Protein AF-0000000068420844 (afdb_homodimer)

Foldseek 3Di:
DPPPDPPVQQQDELVLLLLQLLLLLLALCLQFPLLQLLQAAFLQLSLVLLVLLLLLLVQLLLLLLLLPQLDDDAQQFSLRSLCLAFHCLLSLLLLVLVLLLLLLLLLLLLLSLQLLVLVVCVVVVNHDDDSLVSSLVSSLVLLVVLLVVPVVDDVVLSVLSVVLSVLLVVLLVQLVVLLQDADDLLLVLQFFGRADPVLNVVSRHGHADDPQSDSLLSSLLSNSSSLSLRLSRNCCNSHPDSSPSNSVSSNVSSVVSSVSSSVSSSSLSRGGHAFHQSDSPQFADQPDDPADDDSSNVGGGRPVCVVVVNGCHTSNRGRNSSLSSGPHNVSNSSSNVSSSSSNSSSSLQSSLSNLLVSLVLVLDPPSVVQNQADDPVRGRSVSSVVSSVSSSVSSSVSDSSVSSSLSSLSSLQSSLSSLVSSLLLVVLPDPSSDRPSDPRDSVSSNVSNVVSLVSSCSNPNVSNVVSVVSSVVSSVVSVVVVDPDCSPRSVVSVVVVVVVVVLVVVLVDDDDLVLDDAAEEEACAQCLFFVQQLLLVQQLPPVRAAYEYEHEDADDDVVVPVVQVVSLVVSVVVCVLVVRPYHYDYDYDNDPLVRLLCCQPPDAGRPRHHQEYEYEQDPCCLPDDVVVLVSVVSNVVSSLVSQHKYKYKYAPVDRGCVVVVVVPVPPDPPCVSPRDDYLSNAQPAAFAEEQEDEDPQQCPSPVSVLSNCVGPSNVNHAYEYEYEDAPVCQPVVQVVVCVVVVLLVSPHDHYHYDNCLQPFDDVVLVVVLCVQLVVQAPPCVPDDPVVVVVVCVVRVQGDYPVLCVVCVSVLRSLLSLLVVCVVPPQRHQEYEYAQDDDPDPRRSSNSSSSVCSNQPPHNHMYMHIHGSSHNSTDSDPD/DPPPDPPVQQFDELVLLLLQLLLLLLALCLQFPLLQLLQAAFLQLSLVLLVLLLLLLVQLLLLLLLLPQLDDDAQQFSLRSLCLAFHCLLSLLLLVLVLLLLLLLLLLLLLSLQLLVLVVCVVVVNHDDDSLVSSLVSSLVLLVVLLVVLVVDDVVLSVLSVVLSVLLVVLLVQLVVLLQDADDLLLVLQFFGRADPVLNVVSRHGHADDPQSDSLLSSLLSNSSSLSLRLSRNRLNSHPDSSPSNSVSSNVSSVVSSVSSSVSSSSSSRGGHAFHQSDSPQFADQPDDPADDDSSNVRGGRPVCVVVVNGCHTSNRGRNSSLSSGPHNVSNSSSNVSSSSSNSSSSLQRSLSNLLVSLVLVLDPPSVVQNQADDPVRGRSVSSVVSSVSSSVSSSVSDSSVSSSLSSLSSLQSSLSSLVSSLLLVVLPDPSSDRPSDPRDSVSSNVSNVVSLVSSCSNPNVSNVVSVVSSVVSSVVSVVVVDPDCSPRSVVSVVVVVVVVVLVVVLVDDDDLVLDDAAEEEACAQCLFFVQQQLLVQQLCPVRAAYEYEHEDADDDPVVPVVQVVSLVVSVVVCVLVVRPYHYDYDYDNDPLVRLLCCQPPDAGRPRHHQEYEYEQDPCCLPDDVVVLVSVVSNVVSSLVSQHKYKYKYAPVDRGCVVVVVVPVPPDPPCVSPRDDDLSNAQPAAFAEEQECEDPQQCPSPVSVLSNCVGPSNVNHAYEYEYEDAPVCQPVVQVVVCVVVVLLVSPHDHYHYDNCLQPFDDVVLVVVLCVQLVVQAPPCVPPDPVVSVVSCVVRVQGDYPVLCVVCVSVLRSLLSLLVVCVVPPQRHQEYEYAQDDDPDPRRSSNSSSSVCNNQPPHNHMYMHIHGSSHNSTDSDPD

pLDDT: mean 86.11, std 10.9, range [21.58, 97.94]

InterPro domains:
  IPR002948 Thiazide-sensitive Na-K-Cl co-transporter [PR01230] (162-175)
  IPR002948 Thiazide-sensitive Na-K-Cl co-transporter [PR01230] (254-260)
  IPR002948 Thiazide-sensitive Na-K-Cl co-transporter [PR01230] (365-372)
  IPR002948 Thiazide-sensitive Na-K-Cl co-transporter [PR01230] (868-878)
  IPR004841 Amino acid permease/SLC12A domain [PF00324] (18-521)
  IPR004842 SLC12A transporter family [PTHR11827] (18-875)
  IPR004842 SLC12A transporter family [TIGR00930] (18-877)
  IPR018491 SLC12A transporter, C-terminal [PF03522] (530-671)
  IPR018491 SLC12A transporter, C-terminal [PF03522] (675-877)

Radius of gyration: 42.88 Å; Cα contacts (8 Å, |Δi|>4): 3040; chains: 2; bounding box: 96×138×94 Å

Nearest PDB structures (foldseek):
  7y6i-assembly1_B  TM=9.849E-01  e=1.340E-52  Homo sapiens
  8fht-assembly1_B  TM=9.811E-01  e=1.399E-52  Homo sapiens
  8fhp-assembly1_A  TM=9.257E-01  e=7.360E-48  Danio rerio
  7zgo-assembly1_B  TM=9.792E-01  e=1.576E-43  Homo sapiens
  6nph-assembly1_A  TM=9.590E-01  e=5.315E-41  Danio rerio

Solvent-accessible surface area (backbone atoms only — not comparable to full-atom values): 89756 Å² total; per-residue (Å²): 129,76,77,69,72,77,70,82,66,78,54,48,51,52,63,51,33,24,48,46,16,37,40,33,29,46,28,45,48,63,59,42,39,39,55,35,44,24,39,28,40,0,39,54,51,38,48,49,48,51,49,55,44,46,51,48,42,49,40,37,48,40,30,50,28,29,53,46,29,38,34,65,71,55,76,28,16,57,38,44,45,42,23,49,48,43,15,64,49,62,18,50,37,42,32,52,45,43,23,50,30,27,22,48,45,23,17,47,21,34,38,44,41,16,47,53,51,48,53,52,27,51,75,67,72,53,73,87,80,43,81,58,56,41,23,31,51,45,22,51,52,49,55,52,51,47,50,56,50,60,70,73,34,71,69,60,50,58,54,49,46,54,52,31,48,52,42,38,52,50,21,51,52,36,35,55,52,15,47,70,41,82,59,50,68,70,43,40,24,33,20,35,65,25,83,36,72,70,41,31,61,58,32,37,46,59,48,66,59,73,94,59,43,41,74,43,49,48,40,24,52,49,41,51,38,58,64,20,60,58,56,33,39,48,47,31,49,38,32,77,52,43,60,60,32,44,42,54,20,43,54,50,27,52,51,55,50,50,51,48,56,54,51,52,40,50,53,52,35,18,21,37,38,53,58,10,56,52,49,79,77,40,59,41,68,71,83,53,92,88,57,59,63,73,52,27,78,73,31,31,51,42,37,69,31,54,76,67,69,64,33,57,20,12,30,59,54,25,53,60,45,56,34,68,47,21,67,50,43,68,45,37,53,48,18,50,47,28,22,10,51,48,32,19,51,53,23,56,55,49,18,19,47,36,42,20,48,51,19,64,66,55,72,55,86,87,40,53,77,36,29,57,54,46,75,97,77,49,40,34,61,62,24,42,50,51,38,47,54,50,17,49,62,54,26,65,68,52,43,61,79,67,47,28,42,56,44,28,36,38,46,33,50,38,42,19,51,49,11,39,45,43,21,51,42,52,70,45,54,43,78,50,69,40,44,70,50,74,89,55,50,52,65,53,18,43,49,35,18,52,50,29,53,52,48,27,48,62,48,43,46,70,58,32,51,49,52,52,52,50,43,52,50,47,33,52,47,36,67,68,67,52,69,95,74,82,61,42,21,35,54,57,44,38,39,49,50,46,20,49,52,34,42,54,54,49,55,75,50,80,90,39,58,45,61,48,61,75,13,35,34,30,58,46,42,60,56,85,31,20,52,55,63,51,41,51,55,40,62,51,23,53,96,61,34,54,38,36,39,34,22,64,44,72,58,70,69,80,77,41,46,63,52,49,55,58,47,48,56,53,51,51,51,50,34,52,74,69,72,41,78,60,38,73,48,68,40,79,23,86,43,67,46,61,27,50,51,44,47,70,56,35,37,31,49,67,73,59,38,60,43,27,40,36,39,67,56,72,84,56,58,88,79,41,62,68,66,59,45,46,36,55,52,47,43,56,52,49,36,52,70,70,55,22,20,40,36,36,40,40,50,76,89,55,61,72,43,52,66,59,53,63,66,60,60,56,85,68,75,74,58,80,74,57,71,84,83,43,78,69,78,44,72,60,55,84,29,31,36,38,31,40,55,71,65,89,30,27,46,48,79,56,46,54,58,49,47,38,36,72,36,81,54,39,46,64,36,48,52,36,38,35,33,72,43,52,73,90,46,44,67,62,48,45,51,50,48,51,50,49,42,56,50,51,45,71,77,71,79,46,73,44,70,42,50,70,57,83,47,84,54,61,66,72,60,54,49,50,52,51,60,67,47,51,85,41,44,58,80,46,82,90,54,61,70,67,58,44,53,54,47,42,70,72,42,67,58,40,40,45,58,67,58,53,62,73,43,40,67,62,51,43,36,35,51,22,48,26,54,50,44,60,70,76,48,62,71,29,59,35,37,39,35,58,48,82,80,73,60,97,78,58,42,57,52,60,50,51,48,46,56,46,50,46,61,55,96,46,78,35,39,37,35,33,31,37,41,59,64,51,68,55,63,55,70,41,66,114,129,75,77,70,71,80,71,81,63,77,54,48,52,52,63,53,33,23,50,47,17,37,40,32,28,47,27,44,46,64,58,42,39,39,54,36,44,25,40,29,40,0,40,54,52,38,47,50,47,52,50,55,45,47,51,49,41,48,41,37,48,39,33,50,28,29,53,44,28,40,34,67,71,54,76,27,16,55,38,45,45,41,22,48,49,43,14,65,50,64,18,50,36,42,33,51,45,44,24,51,31,28,23,47,45,23,18,47,22,34,39,43,40,16,49,53,51,48,53,52,28,51,73,68,72,54,73,87,80,44,81,58,56,42,22,30,51,46,21,50,52,49,53,52,51,48,49,54,51,60,70,74,36,70,69,59,51,58,56,49,46,55,50,34,52,52,42,36,52,51,21,51,52,36,36,57,51,16,48,71,42,83,58,50,70,70,42,39,24,32,20,34,66,25,85,36,71,67,40,30,61,58,32,36,48,59,49,65,59,72,95,59,44,42,73,44,48,48,40,25,53,47,42,52,38,59,64,19,60,58,57,32,39,48,46,31,48,39,31,77,52,42,59,59,31,44,43,53,20,43,54,50,26,53,52,55,50,50,52,48,55,54,52,50,41,50,51,53,34,19,22,34,37,54,58,10,57,52,48,80,77,40,58,42,67,72,82,52,92,86,57,60,62,74,52,28,78,74,29,31,49,40,39,68,31,54,76,66,70,64,32,59,21,12,31,59,55,24,54,60,46,55,35,67,48,20,66,50,43,68,45,38,51,48,18,49,48,27,23,10,50,49,32,20,49,53,23,57,56,46,19,20,48,37,42,20,48,52,19,63,65,55,72,53,86,87,40,53,78,36,29,57,55,46,76,94,76,48,41,34,61,60,26,41,50,50,38,47,53,51,17,49,62,55,27,65,68,56,43,61,78,67,46,29,44,56,44,30,35,38,46,34,50,38,43,20,50,49,11,39,46,44,22,50,43,53,69,46,56,44,80,51,68,38,44,70,50,74,89,55,52,52,66,53,18,43,51,37,18,52,50,31,54,52,49,27,47,61,48,42,48,70,58,33,51,50,52,52,50,50,44,52,52,46,34,51,48,36,67,69,68,53,69,95,74,82,62,40,19,36,54,58,44,36,38,50,50,47,20,51,50,35,42,55,53,48,57,75,50,79,90,38,59,44,61,46,63,75,13,34,36,30,58,45,43,60,56,86,30,20,52,53,63,51,42,52,56,41,62,52,23,53,95,60,35,54,38,34,38,34,22,66,43,71,59,70,71,79,76,42,46,64,52,47,54,57,48,47,56,53,51,52,51,51,34,52,74,68,70,40,78,62,38,74,47,68,41,77,23,86,43,68,46,61,28,51,52,46,48,69,55,34,38,31,49,66,72,58,37,58,44,28,41,35,38,67,56,72,82,57,58,87,80,42,62,67,66,60,48,46,35,55,52,48,42,56,52,49,36,52,69,71,55,22,20,41,34,36,39,41,50,76,90,54,60,71,42,51,67,58,53,64,66,60,60,56,84,68,74,74,58,79,72,57,71,85,84,41,79,69,80,43,72,57,55,84,30,32,35,38,31,39,56,73,66,88,29,28,47,47,78,57,48,54,58,50,46,38,36,72,35,80,55,38,45,64,36,49,52,36,38,36,32,71,43,52,73,89,47,44,70,62,49,45,52,50,49,50,51,49,42,56,51,52,45,70,76,71,80,47,74,44,68,41,50,69,55,84,46,85,54,60,66,70,59,53,50,50,52,53,58,67,48,49,84,41,45,57,79,46,83,90,53,60,69,69,59,47,52,54,46,42,70,73,43,65,57,39,41,46,59,66,58,51,62,71,44,41,67,62,52,43,34,34,52,24,48,24,54,50,44,61,69,75,49,63,73,28,59,34,36,38,34,56,49,83,81,72,57,96,79,59,42,55,52,58,49,50,47,44,56,47,48,46,61,53,94,46,78,37,38,37,37,34,31,37,42,60,64,52,66,55,63,54,70,42,65,112

Secondary structure (DSSP, 8-state):
-----------B-HHHHHHHHHHHHS-HIIIIIHHHHHHHHHHHHHHHHHHHHHHHHHHHHHHHHHHHTSS---TTHHHHHHHHHH-HHHHHHHHHHHHHHHHHHHHHHHHHHHHHHHHHHHHTT---S-HHHHHHHHHHHHHHHHHHHHHH-HHHHHHHHHHHHHHHHHHHHHHHHHHHSPPPHHHHHTTB-SS-HHHHHHTTS----STT-SHHHHHHHHGGGG-GGGGTGGGGGGBS-HHHHHHHHHHHHHHHHHHHHHHHHHHHHHHB-S-B---TT-B--TT-TT--SGGGGGTB--HHHHHHT---BSTTT-TTHHHHHSSSHHHHHHHHHHHHHHHHHHHHHHHHHHHHHHHHTT-STT-GGG---BTTTTB-HHHHHHHHHHHHHHHTT--HHHHHHHHHHHHHHHHHHHHHHHHHHHHHT-TT---S--S--HHHHHHHHHHHHHHHHHH-HHHHHHHHHHHHHHHHHHHHH--S-----HHHHHHHHHHHHHHHHHHHS---GGG----EEEE-SSGGG-HHHHHHHHHHHTTTS-EEEEEEEES-HHHHHHHHHHHHHHHHHHHHHTT---EEEEEEESSHHHHHHHHHHH-BBTTB---EEEEE--TTTTTS-HHHHHHHHHHHHHHHHTT-EEEEEE-TT-S--HHHHHHT--S-TTSTTSPPP-GGGS--TT-EEEEEE-S--TTHHHHHHHHHHTSGGGTTPEEEEEEE--GGGHHHHHHHHHHHHHHHT----EEEEESGGGSPPPHHHHHHHHHHHGGGB---TTS-HHHHHHHHHH-TTSBPHHHHHHTHHHHHHHHHHHHHHHHH-TTEEEEEEEPPP--TT--HHHHHHHHHHHHTT-SS-EEEEE--S---S-SS--/-----------B-HHHHHHHHHHHHS-HIIIIIHHHHHHHHHHHHHHHHHHHHHHHHHHHHHHHHHHHTSS---TTHHHHHHHHHH-HHHHHHHHHHHHHHHHHHHHHHHHHHHHHHHHHHHHTT---S-HHHHHHHHHHHHHHHHHHHHHH-HHHHHHHHHHHHHHHHHHHHHHHHHHHSPPPHHHHHTTB-SS-HHHHHHTTS----STT-SHHHHHHHHGGGG-GGGGTGGGGGGBS-HHHHHHHHHHHHHHHHHHHHHHHHHHHHHHB-S-B---TT-B--TT-TT--SGGGGGTB--HHHHHHT---BSTTT-TTHHHHHSSSHHHHHHHHHHHHHHHHHHHHHHHHHHHHHHHHTT-STT-GGG---BTTTTB-HHHHHHHHHHHHHHHTT--HHHHHHHHHHHHHHHHHHHHHHHHHHHHHT-TT---S--S--HHHHHHHHHHHHHHHHHH-HHHHHHHHHHHHHHHHHHHHH--S-----HHHHHHHHHHHHHHHHHHHS---GGG----EEEE-SSGGG-HHHHHHHHHHHTTTS-EEEEEEEES-HHHHHHHHHHHHHHHHHHHHHTT---EEEEEEESSHHHHHHHHHHH-BBTTB---EEEEE--TTTTTS-HHHHHHHHHHHHHHHHTT-EEEEEE-TT-S--HHHHHHT--S-TTSTTSPPP-GGGS--TT-EEEEEE-S--TTHHHHHHHHHHTSGGGTTPEEEEEEE--GGGHHHHHHHHHHHHHHHT----EEEEESTTSS---HHHHHHHHHHHGGGB---TTS-HHHHHHHHHH-TTSBPHHHHHHTHHHHHHHHHHHHHHHHH-TTEEEEEEEPPP--TT--HHHHHHHHHHHHTT-SS-EEEEE--S---S-SS--

Organism: Pseudonaja textilis (NCBI:txid8673)

Sequence (1756 aa):
AMPTKPHHFHQATPTQQVIRCMLNIWGVILYLRLPWITAQAGIALTWVIILMSVTVTTITGLSISAISTNGKVKSGGTYFLISRSLGPELGGSIGLIFAFANAVAVAMHTVGFAETVRDLLQEYNSSMVDPTNDIRIIGVVTVTVLLGVSLAGMEWEAKAQVLFFVVIMISFINYVVGTVMPATEEKQAKGFFSYRANIFAQNFVPSWRGPDGSFFGLFSIFFPSATGILAGANISGDLKDPAVAIPKGTLMAIFWTTVSYLVLSATIGSCVVRDASGSLNDTVLAGSMGCEGIACGYGWNFTECAQRHSCQYGLINYYQTMSMVSGFAPLITAGIFGATLSSALACLVSAPKVFQCLCKDELYPAIGFFGKGYGTNNEPIRGYMLTYLIAVGFILIAELNAIAPIISNFFLCSYALINFSCFHASITNSPGWRPSFRYYSKWAALFGAIISVIIMFLLTWWAALIAIGVVVFLLGYVLYKKPGVNWGSSVQAGSYNMALNYSVSLNEVDDHIKNYRPQCLVLTGPPNFRPALVDFVGTFTKNLSLMICGNVLIGPCRQANAEVGLASKGHIKWLTKRKIKAFYTGILAEDLRTGAQILMQASGLGKMKPNILVLGYKNNWQAAHPQTVEEYIGILHDAFDFKYGVCVMRVKEGLNISRIMQAHMDPDASMAERQASTIFQMDHGKKTIDIYWLFDDGGLTLLIPYLLGRKKRWGKCKIRVFVGGQINRMDEERKAIVSLLSKFRLGFHEVHVLPDINQKPRPEHVKRFDDLIAPFRLNDGFKDNAVVNEMRHGCPWKISDEEVAKNKAKSLRQVRMNEILLDYSRDAALIFITMPVGRKGCPSSLYMAWLETLSQDLRSPVILIRGNQENVLTFYCQAMPTKPHHFHQATPTQQVIRCMLNIWGVILYLRLPWITAQAGIALTWVIILMSVTVTTITGLSISAISTNGKVKSGGTYFLISRSLGPELGGSIGLIFAFANAVAVAMHTVGFAETVRDLLQEYNSSMVDPTNDIRIIGVVTVTVLLGVSLAGMEWEAKAQVLFFVVIMISFINYVVGTVMPATEEKQAKGFFSYRANIFAQNFVPSWRGPDGSFFGLFSIFFPSATGILAGANISGDLKDPAVAIPKGTLMAIFWTTVSYLVLSATIGSCVVRDASGSLNDTVLAGSMGCEGIACGYGWNFTECAQRHSCQYGLINYYQTMSMVSGFAPLITAGIFGATLSSALACLVSAPKVFQCLCKDELYPAIGFFGKGYGTNNEPIRGYMLTYLIAVGFILIAELNAIAPIISNFFLCSYALINFSCFHASITNSPGWRPSFRYYSKWAALFGAIISVIIMFLLTWWAALIAIGVVVFLLGYVLYKKPGVNWGSSVQAGSYNMALNYSVSLNEVDDHIKNYRPQCLVLTGPPNFRPALVDFVGTFTKNLSLMICGNVLIGPCRQANAEVGLASKGHIKWLTKRKIKAFYTGILAEDLRTGAQILMQASGLGKMKPNILVLGYKNNWQAAHPQTVEEYIGILHDAFDFKYGVCVMRVKEGLNISRIMQAHMDPDASMAERQASTIFQMDHGKKTIDIYWLFDDGGLTLLIPYLLGRKKRWGKCKIRVFVGGQINRMDEERKAIVSLLSKFRLGFHEVHVLPDINQKPRPEHVKRFDDLIAPFRLNDGFKDNAVVNEMRHGCPWKISDEEVAKNKAKSLRQVRMNEILLDYSRDAALIFITMPVGRKGCPSSLYMAWLETLSQDLRSPVILIRGNQENVLTFYCQ

Structure (mmCIF, N/CA/C/O backbone):
data_AF-0000000068420844-model_v1
#
loop_
_entity.id
_entity.type
_entity.pdbx_description
1 polymer 'Solute carrier family 12 member 3'
#
loop_
_atom_site.group_PDB
_atom_site.id
_atom_site.type_symbol
_atom_site.label_atom_id
_atom_site.label_alt_id
_atom_site.label_comp_id
_atom_site.label_asym_id
_atom_site.label_entity_id
_atom_site.label_seq_id
_atom_site.pdbx_PDB_ins_code
_atom_site.Cartn_x
_atom_site.Cartn_y
_atom_site.Cartn_z
_atom_site.occupancy
_atom_site.B_iso_or_equiv
_atom_site.auth_seq_id
_atom_site.auth_comp_id
_atom_site.auth_asym_id
_atom_site.auth_atom_id
_atom_site.pdbx_PDB_model_num
ATOM 1 N N . ALA A 1 1 ? -43.812 19.891 -3.264 1 21.67 1 ALA A N 1
ATOM 2 C CA . ALA A 1 1 ? -43.969 18.75 -4.16 1 21.67 1 ALA A CA 1
ATOM 3 C C . ALA A 1 1 ? -44.625 17.578 -3.447 1 21.67 1 ALA A C 1
ATOM 5 O O . ALA A 1 1 ? -44.25 17.219 -2.338 1 21.67 1 ALA A O 1
ATOM 6 N N . MET A 1 2 ? -45.844 17.281 -3.707 1 25.58 2 MET A N 1
ATOM 7 C CA . MET A 1 2 ? -46.656 16.266 -3.033 1 25.58 2 MET A CA 1
ATOM 8 C C . MET A 1 2 ? -45.938 14.914 -3.066 1 25.58 2 MET A C 1
ATOM 10 O O . MET A 1 2 ? -45.344 14.539 -4.078 1 25.58 2 MET A O 1
ATOM 14 N N . PRO A 1 3 ? -45.5 14.43 -1.906 1 31.55 3 PRO A N 1
ATOM 15 C CA . PRO A 1 3 ? -44.875 13.109 -1.903 1 31.55 3 PRO A CA 1
ATOM 16 C C . PRO A 1 3 ? -45.625 12.094 -2.756 1 31.55 3 PRO A C 1
ATOM 18 O O . PRO A 1 3 ? -46.844 12.016 -2.689 1 31.55 3 PRO A O 1
ATOM 21 N N . THR A 1 4 ? -45.344 12.148 -4.082 1 31.61 4 THR A N 1
ATOM 22 C CA . THR A 1 4 ? -46 11.18 -4.961 1 31.61 4 THR A CA 1
ATOM 23 C C . THR A 1 4 ? -46.25 9.875 -4.227 1 31.61 4 THR A C 1
ATOM 25 O O . THR A 1 4 ? -45.469 9.469 -3.367 1 31.61 4 THR A O 1
ATOM 28 N N . LYS A 1 5 ? -47.531 9.484 -4.227 1 33.31 5 LYS A N 1
ATOM 29 C CA . LYS A 1 5 ? -48.094 8.289 -3.611 1 33.31 5 LYS A CA 1
ATOM 30 C C . LYS A 1 5 ? -47.219 7.066 -3.855 1 33.31 5 LYS A C 1
ATOM 32 O O . LYS A 1 5 ? -46.812 6.801 -4.988 1 33.31 5 LYS A O 1
ATOM 37 N N . PRO A 1 6 ? -46.531 6.547 -2.822 1 36.81 6 PRO A N 1
ATOM 38 C CA . PRO A 1 6 ? -45.688 5.363 -3.033 1 36.81 6 PRO A CA 1
ATOM 39 C C . PRO A 1 6 ? -46.375 4.289 -3.865 1 36.81 6 PRO A C 1
ATOM 41 O O . PRO A 1 6 ? -47.562 3.98 -3.627 1 36.81 6 PRO A O 1
ATOM 44 N N . HIS A 1 7 ? -46.438 4.383 -5.215 1 34.94 7 HIS A N 1
ATOM 45 C CA . HIS A 1 7 ? -46.906 3.297 -6.066 1 34.94 7 HIS A CA 1
ATOM 46 C C . HIS A 1 7 ? -46.844 1.955 -5.344 1 34.94 7 HIS A C 1
ATOM 48 O O . HIS A 1 7 ? -45.906 1.712 -4.582 1 34.94 7 HIS A O 1
ATOM 54 N N . HIS A 1 8 ? -47.969 1.336 -5.027 1 36.44 8 HIS A N 1
ATOM 55 C CA . HIS A 1 8 ? -48.156 0.018 -4.438 1 36.44 8 HIS A CA 1
ATOM 56 C C . HIS A 1 8 ? -47.188 -1.002 -5.016 1 36.44 8 HIS A C 1
ATOM 58 O O . HIS A 1 8 ? -47.438 -1.601 -6.062 1 36.44 8 HIS A O 1
ATOM 64 N N . PHE A 1 9 ? -46 -0.729 -5.258 1 40.22 9 PHE A N 1
ATOM 65 C CA . PHE A 1 9 ? -45.062 -1.782 -5.664 1 40.22 9 PHE A CA 1
ATOM 66 C C . PHE A 1 9 ? -45.25 -3.02 -4.789 1 40.22 9 PHE A C 1
ATOM 68 O O . PHE A 1 9 ? -45.406 -2.91 -3.572 1 40.22 9 PHE A O 1
ATOM 75 N N . HIS A 1 10 ? -45.938 -4.055 -5.336 1 46.19 10 HIS A N 1
ATOM 76 C CA . HIS A 1 10 ? -46 -5.387 -4.75 1 46.19 10 HIS A CA 1
ATOM 77 C C . HIS A 1 10 ? -44.719 -5.734 -4.02 1 46.19 10 HIS A C 1
ATOM 79 O O . HIS A 1 10 ? -43.656 -5.746 -4.625 1 46.19 10 HIS A O 1
ATOM 85 N N . GLN A 1 11 ? -44.625 -5.461 -2.82 1 57.81 11 GLN A N 1
ATOM 86 C CA . GLN A 1 11 ? -43.5 -5.738 -1.945 1 57.81 11 GLN A CA 1
ATOM 87 C C . GLN A 1 11 ? -43.281 -7.242 -1.771 1 57.81 11 GLN A C 1
ATOM 89 O O . GLN A 1 11 ? -44.219 -7.965 -1.428 1 57.81 11 GLN A O 1
ATOM 94 N N . ALA A 1 12 ? -42.281 -7.844 -2.459 1 62.38 12 ALA A N 1
ATOM 95 C CA . ALA A 1 12 ? -41.906 -9.242 -2.336 1 62.38 12 ALA A CA 1
ATOM 96 C C . ALA A 1 12 ? -41.688 -9.633 -0.876 1 62.38 12 ALA A C 1
ATOM 98 O O . ALA A 1 12 ? -41.219 -8.812 -0.074 1 62.38 12 ALA A O 1
ATOM 99 N N . THR A 1 13 ? -42.375 -10.719 -0.473 1 69.25 13 THR A N 1
ATOM 100 C CA . THR A 1 13 ? -42.25 -11.266 0.876 1 69.25 13 THR A CA 1
ATOM 101 C C . THR A 1 13 ? -40.906 -11.953 1.071 1 69.25 13 THR A C 1
ATOM 103 O O . THR A 1 13 ? -40.25 -12.336 0.098 1 69.25 13 THR A O 1
ATOM 106 N N . PRO A 1 14 ? -40.406 -12.016 2.289 1 77.38 14 PRO A N 1
ATOM 107 C CA . PRO A 1 14 ? -39.156 -12.742 2.588 1 77.38 14 PRO A CA 1
ATOM 108 C C . PRO A 1 14 ? -39.188 -14.18 2.07 1 77.38 14 PRO A C 1
ATOM 110 O O . PRO A 1 14 ? -38.125 -14.727 1.708 1 77.38 14 PRO A O 1
ATOM 113 N N . THR A 1 15 ? -40.344 -14.688 1.918 1 80 15 THR A N 1
ATOM 114 C CA . THR A 1 15 ? -40.469 -16.062 1.434 1 80 15 THR A CA 1
ATOM 115 C C . THR A 1 15 ? -40.125 -16.141 -0.055 1 80 15 THR A C 1
ATOM 117 O O . THR A 1 15 ? -39.562 -17.125 -0.518 1 80 15 THR A O 1
ATOM 120 N N . GLN A 1 16 ? -40.438 -15.078 -0.641 1 79.56 16 GLN A N 1
ATOM 121 C CA . GLN A 1 16 ? -40.125 -15.055 -2.068 1 79.56 16 GLN A CA 1
ATOM 122 C C . GLN A 1 16 ? -38.625 -14.984 -2.316 1 79.56 16 GLN A C 1
ATOM 124 O O . GLN A 1 16 ? -38.125 -15.562 -3.285 1 79.56 16 GLN A O 1
ATOM 129 N N . GLN A 1 17 ? -37.969 -14.352 -1.442 1 84.5 17 GLN A N 1
ATOM 130 C CA . GLN A 1 17 ? -36.531 -14.266 -1.559 1 84.5 17 GLN A CA 1
ATOM 131 C C . GLN A 1 17 ? -35.875 -15.633 -1.346 1 84.5 17 GLN A C 1
ATOM 133 O O . GLN A 1 17 ? -34.938 -16 -2.057 1 84.5 17 GLN A O 1
ATOM 138 N N . VAL A 1 18 ? -36.438 -16.359 -0.441 1 87.88 18 VAL A N 1
ATOM 139 C CA . VAL A 1 18 ? -35.906 -17.688 -0.141 1 87.88 18 VAL A CA 1
ATOM 140 C C . VAL A 1 18 ? -36.156 -18.625 -1.318 1 87.88 18 VAL A C 1
ATOM 142 O O . VAL A 1 18 ? -35.25 -19.391 -1.713 1 87.88 18 VAL A O 1
ATOM 145 N N . ILE A 1 19 ? -37.25 -18.484 -1.893 1 87.75 19 ILE A N 1
ATOM 146 C CA . ILE A 1 19 ? -37.656 -19.359 -2.994 1 87.75 19 ILE A CA 1
ATOM 147 C C . ILE A 1 19 ? -36.812 -19.062 -4.219 1 87.75 19 ILE A C 1
ATOM 149 O O . ILE A 1 19 ? -36.344 -19.984 -4.906 1 87.75 19 ILE A O 1
ATOM 153 N N . ARG A 1 20 ? -36.531 -17.875 -4.426 1 86.38 20 ARG A N 1
ATOM 154 C CA . ARG A 1 20 ? -35.75 -17.5 -5.582 1 86.38 20 ARG A CA 1
ATOM 155 C C . ARG A 1 20 ? -34.312 -18 -5.438 1 86.38 20 ARG A C 1
ATOM 157 O O . ARG A 1 20 ? -33.719 -18.469 -6.406 1 86.38 20 ARG A O 1
ATOM 164 N N . CYS A 1 21 ? -33.812 -17.891 -4.273 1 89.75 21 CYS A N 1
ATOM 165 C CA . CYS A 1 21 ? -32.469 -18.375 -4.027 1 89.75 21 CYS A CA 1
ATOM 166 C C . CYS A 1 21 ? -32.406 -19.891 -4.168 1 89.75 21 CYS A C 1
ATOM 168 O O . CYS A 1 21 ? -31.5 -20.422 -4.824 1 89.75 21 CYS A O 1
ATOM 170 N N . MET A 1 22 ? -33.375 -20.609 -3.68 1 91.75 22 MET A N 1
ATOM 171 C CA . MET A 1 22 ? -33.406 -22.062 -3.736 1 91.75 22 MET A CA 1
ATOM 172 C C . MET A 1 22 ? -33.562 -22.547 -5.172 1 91.75 22 MET A C 1
ATOM 174 O O . MET A 1 22 ? -32.906 -23.516 -5.582 1 91.75 22 MET A O 1
ATOM 178 N N . LEU A 1 23 ? -34.312 -21.828 -5.867 1 89 23 LEU A N 1
ATOM 179 C CA . LEU A 1 23 ? -34.562 -22.219 -7.25 1 89 23 LEU A CA 1
ATOM 180 C C . LEU A 1 23 ? -33.312 -22.062 -8.094 1 89 23 LEU A C 1
ATOM 182 O O . LEU A 1 23 ? -33.062 -22.859 -8.992 1 89 23 LEU A O 1
ATOM 186 N N . ASN A 1 24 ? -32.531 -21.109 -7.801 1 88.81 24 ASN A N 1
ATOM 187 C CA . ASN A 1 24 ? -31.312 -20.891 -8.57 1 88.81 24 ASN A CA 1
ATOM 188 C C . ASN A 1 24 ? -30.203 -21.844 -8.156 1 88.81 24 ASN A C 1
ATOM 190 O O . ASN A 1 24 ? -29.266 -22.062 -8.914 1 88.81 24 ASN A O 1
ATOM 194 N N . ILE A 1 25 ? -30.391 -22.375 -6.973 1 89.88 25 ILE A N 1
ATOM 195 C CA . ILE A 1 25 ? -29.406 -23.344 -6.5 1 89.88 25 ILE A CA 1
ATOM 196 C C . ILE A 1 25 ? -29.766 -24.734 -7 1 89.88 25 ILE A C 1
ATOM 198 O O . ILE A 1 25 ? -28.875 -25.484 -7.434 1 89.88 25 ILE A O 1
ATOM 202 N N . TRP A 1 26 ? -31.062 -25 -6.98 1 90.56 26 TRP A N 1
ATOM 203 C CA . TRP A 1 26 ? -31.531 -26.266 -7.527 1 90.56 26 TRP A CA 1
ATOM 204 C C . TRP A 1 26 ? -31.578 -26.219 -9.047 1 90.56 26 TRP A C 1
ATOM 206 O O . TRP A 1 26 ? -32.656 -25.984 -9.641 1 90.56 26 TRP A O 1
ATOM 216 N N . GLY A 1 27 ? -30.469 -26.359 -9.664 1 84.38 27 GLY A N 1
ATOM 217 C CA . GLY A 1 27 ? -30.391 -26.234 -11.109 1 84.38 27 GLY A CA 1
ATOM 218 C C . GLY A 1 27 ? -30.219 -27.562 -11.82 1 84.38 27 GLY A C 1
ATOM 219 O O . GLY A 1 27 ? -30.578 -28.609 -11.289 1 84.38 27 GLY A O 1
ATOM 220 N N . VAL A 1 28 ? -29.719 -27.422 -12.984 1 85.5 28 VAL A N 1
ATOM 221 C CA . VAL A 1 28 ? -29.562 -28.547 -13.906 1 85.5 28 VAL A CA 1
ATOM 222 C C . VAL A 1 28 ? -28.562 -29.547 -13.336 1 85.5 28 VAL A C 1
ATOM 224 O O . VAL A 1 28 ? -28.719 -30.75 -13.516 1 85.5 28 VAL A O 1
ATOM 227 N N . ILE A 1 29 ? -27.703 -29.141 -12.578 1 88.75 29 ILE A N 1
ATOM 228 C CA . ILE A 1 29 ? -26.625 -29.984 -12.109 1 88.75 29 ILE A CA 1
ATOM 229 C C . ILE A 1 29 ? -27.156 -30.969 -11.062 1 88.75 29 ILE A C 1
ATOM 231 O O . ILE A 1 29 ? -26.703 -32.094 -10.977 1 88.75 29 ILE A O 1
ATOM 235 N N . LEU A 1 30 ? -28.188 -30.594 -10.383 1 91.38 30 LEU A N 1
ATOM 236 C CA . LEU A 1 30 ? -28.766 -31.469 -9.367 1 91.38 30 LEU A CA 1
ATOM 237 C C . LEU A 1 30 ? -29.391 -32.719 -10 1 91.38 30 LEU A C 1
ATOM 239 O O . LEU A 1 30 ? -29.156 -33.812 -9.531 1 91.38 30 LEU A O 1
ATOM 243 N N . TYR A 1 31 ? -29.984 -32.594 -11.133 1 90.94 31 TYR A N 1
ATOM 244 C CA . TYR A 1 31 ? -30.75 -33.688 -11.734 1 90.94 31 TYR A CA 1
ATOM 245 C C . TYR A 1 31 ? -29.875 -34.5 -12.703 1 90.94 31 TYR A C 1
ATOM 247 O O . TYR A 1 31 ? -29.969 -35.719 -12.758 1 90.94 31 TYR A O 1
ATOM 255 N N . LEU A 1 32 ? -28.984 -33.781 -13.336 1 89.12 32 LEU A N 1
ATOM 256 C CA . LEU A 1 32 ? -28.344 -34.438 -14.469 1 89.12 32 LEU A CA 1
ATOM 257 C C . LEU A 1 32 ? -26.891 -34.781 -14.133 1 89.12 32 LEU A C 1
ATOM 259 O O . LEU A 1 32 ? -26.375 -35.781 -14.633 1 89.12 32 LEU A O 1
ATOM 263 N N . ARG A 1 33 ? -26.266 -34.094 -13.328 1 92.94 33 ARG A N 1
ATOM 264 C CA . ARG A 1 33 ? -24.828 -34.312 -13.195 1 92.94 33 ARG A CA 1
ATOM 265 C C . ARG A 1 33 ? -24.484 -34.781 -11.781 1 92.94 33 ARG A C 1
ATOM 267 O O . ARG A 1 33 ? -23.422 -35.344 -11.547 1 92.94 33 ARG A O 1
ATOM 274 N N . LEU A 1 34 ? -25.344 -34.562 -10.875 1 93.94 34 LEU A N 1
ATOM 275 C CA . LEU A 1 34 ? -25.031 -34.938 -9.5 1 93.94 34 LEU A CA 1
ATOM 276 C C . LEU A 1 34 ? -24.828 -36.438 -9.383 1 93.94 34 LEU A C 1
ATOM 278 O O . LEU A 1 34 ? -23.844 -36.906 -8.781 1 93.94 34 LEU A O 1
ATOM 282 N N . PRO A 1 35 ? -25.719 -37.25 -10.039 1 93.81 35 PRO A N 1
ATOM 283 C CA . PRO A 1 35 ? -25.484 -38.719 -9.984 1 93.81 35 PRO A CA 1
ATOM 284 C C . PRO A 1 35 ? -24.188 -39.125 -10.68 1 93.81 35 PRO A C 1
ATOM 286 O O . PRO A 1 35 ? -23.469 -40 -10.195 1 93.81 35 PRO A O 1
ATOM 289 N N . TRP A 1 36 ? -23.922 -38.406 -11.695 1 92.94 36 TRP A N 1
ATOM 290 C CA . TRP A 1 36 ? -22.703 -38.688 -12.438 1 92.94 36 TRP A CA 1
ATOM 291 C C . TRP A 1 36 ? -21.469 -38.312 -11.617 1 92.94 36 TRP A C 1
ATOM 293 O O . TRP A 1 36 ? -20.484 -39.062 -11.594 1 92.94 36 TRP A O 1
ATOM 303 N N . ILE A 1 37 ? -21.531 -37.281 -10.945 1 94 37 ILE A N 1
ATOM 304 C CA . ILE A 1 37 ? -20.438 -36.844 -10.086 1 94 37 ILE A CA 1
ATOM 305 C C . ILE A 1 37 ? -20.266 -37.812 -8.938 1 94 37 ILE A C 1
ATOM 307 O O . ILE A 1 37 ? -19.141 -38.188 -8.57 1 94 37 ILE A O 1
ATOM 311 N N . THR A 1 38 ? -21.375 -38.312 -8.445 1 95 38 THR A N 1
ATOM 312 C CA . THR A 1 38 ? -21.328 -39.281 -7.34 1 95 38 THR A CA 1
ATOM 313 C C . THR A 1 38 ? -20.766 -40.625 -7.797 1 95 38 THR A C 1
ATOM 315 O O . THR A 1 38 ? -20.078 -41.312 -7.035 1 95 38 THR A O 1
ATOM 318 N N . ALA A 1 39 ? -20.953 -40.906 -9.023 1 93.56 39 ALA A N 1
ATOM 319 C CA . ALA A 1 39 ? -20.453 -42.188 -9.57 1 93.56 39 ALA A CA 1
ATOM 320 C C . ALA A 1 39 ? -18.953 -42.125 -9.75 1 93.56 39 ALA A C 1
ATOM 322 O O . ALA A 1 39 ? -18.25 -43.125 -9.5 1 93.56 39 ALA A O 1
ATOM 323 N N . GLN A 1 40 ? -18.469 -40.969 -10.125 1 93.56 40 GLN A N 1
ATOM 324 C CA . GLN A 1 40 ? -17.047 -40.844 -10.398 1 93.56 40 GLN A CA 1
ATOM 325 C C . GLN A 1 40 ? -16.266 -40.562 -9.109 1 93.56 40 GLN A C 1
ATOM 327 O O . GLN A 1 40 ? -15.32 -41.281 -8.781 1 93.56 40 GLN A O 1
ATOM 332 N N . ALA A 1 41 ? -16.688 -39.625 -8.383 1 94.19 41 ALA A N 1
ATOM 333 C CA . ALA A 1 41 ? -15.953 -39.188 -7.191 1 94.19 41 ALA A CA 1
ATOM 334 C C . ALA A 1 41 ? -16.281 -40.094 -5.996 1 94.19 41 ALA A C 1
ATOM 336 O O . ALA A 1 41 ? -15.492 -40.219 -5.062 1 94.19 41 ALA A O 1
ATOM 337 N N . GLY A 1 42 ? -17.281 -40.781 -6.066 1 94.69 42 GLY A N 1
ATOM 338 C CA . GLY A 1 42 ? -17.766 -41.469 -4.879 1 94.69 42 GLY A CA 1
ATOM 339 C C . GLY A 1 42 ? -18.578 -40.562 -3.957 1 94.69 42 GLY A C 1
ATOM 340 O O . GLY A 1 42 ? -18.547 -39.344 -4.074 1 94.69 42 GLY A O 1
ATOM 341 N N . ILE A 1 43 ? -19.312 -41.156 -3.041 1 95.69 43 ILE A N 1
ATOM 342 C CA . ILE A 1 43 ? -20.172 -40.406 -2.129 1 95.69 43 ILE A CA 1
ATOM 343 C C . ILE A 1 43 ? -19.328 -39.531 -1.204 1 95.69 43 ILE A C 1
ATOM 345 O O . ILE A 1 43 ? -19.656 -38.375 -0.979 1 95.69 43 ILE A O 1
ATOM 349 N N . ALA A 1 44 ? -18.203 -40.031 -0.761 1 95.62 44 ALA A N 1
ATOM 350 C CA . ALA A 1 44 ? -17.375 -39.312 0.205 1 95.62 44 ALA A CA 1
ATOM 351 C C . ALA A 1 44 ? -16.766 -38.062 -0.412 1 95.62 44 ALA A C 1
ATOM 353 O O . ALA A 1 44 ? -16.906 -36.969 0.137 1 95.62 44 ALA A O 1
ATOM 354 N N . LEU A 1 45 ? -16.172 -38.219 -1.574 1 95.62 45 LEU A N 1
ATOM 355 C CA . LEU A 1 45 ? -15.531 -37.062 -2.201 1 95.62 45 LEU A CA 1
ATOM 356 C C . LEU A 1 45 ? -16.578 -36.094 -2.764 1 95.62 45 LEU A C 1
ATOM 358 O O . LEU A 1 45 ? -16.312 -34.906 -2.881 1 95.62 45 LEU A O 1
ATOM 362 N N . THR A 1 46 ? -17.703 -36.594 -3.111 1 96.25 46 THR A N 1
ATOM 363 C CA . THR A 1 46 ? -18.781 -35.688 -3.514 1 96.25 46 THR A CA 1
ATOM 364 C C . THR A 1 46 ? -19.234 -34.812 -2.342 1 96.25 46 THR A C 1
ATOM 366 O O . THR A 1 46 ? -19.5 -33.625 -2.51 1 96.25 46 THR A O 1
ATOM 369 N N . TRP A 1 47 ? -19.297 -35.469 -1.197 1 96.94 47 TRP A N 1
ATOM 370 C CA . TRP A 1 47 ? -19.641 -34.688 -0.005 1 96.94 47 TRP A CA 1
ATOM 371 C C . TRP A 1 47 ? -18.609 -33.625 0.272 1 96.94 47 TRP A C 1
ATOM 373 O O . TRP A 1 47 ? -18.953 -32.5 0.662 1 96.94 47 TRP A O 1
ATOM 383 N N . VAL A 1 48 ? -17.391 -33.906 0.019 1 96.06 48 VAL A N 1
ATOM 384 C CA . VAL A 1 48 ? -16.328 -32.906 0.224 1 96.06 48 VAL A CA 1
ATOM 385 C C . VAL A 1 48 ? -16.484 -31.766 -0.784 1 96.06 48 VAL A C 1
ATOM 387 O O . VAL A 1 48 ? -16.312 -30.594 -0.436 1 96.06 48 VAL A O 1
ATOM 390 N N . ILE A 1 49 ? -16.828 -32.094 -1.983 1 95.44 49 ILE A N 1
ATOM 391 C CA . ILE A 1 49 ? -17.031 -31.078 -3.02 1 95.44 49 ILE A CA 1
ATOM 392 C C . ILE A 1 49 ? -18.188 -30.172 -2.639 1 95.44 49 ILE A C 1
ATOM 394 O O . ILE A 1 49 ? -18.078 -28.938 -2.732 1 95.44 49 ILE A O 1
ATOM 398 N N . ILE A 1 50 ? -19.234 -30.781 -2.148 1 95.88 50 ILE A N 1
ATOM 399 C CA . ILE A 1 50 ? -20.406 -30.031 -1.765 1 95.88 50 ILE A CA 1
ATOM 400 C C . ILE A 1 50 ? -20.094 -29.141 -0.563 1 95.88 50 ILE A C 1
ATOM 402 O O . ILE A 1 50 ? -20.391 -27.938 -0.566 1 95.88 50 ILE A O 1
ATOM 406 N N . LEU A 1 51 ? -19.391 -29.703 0.361 1 96.06 51 LEU A N 1
ATOM 407 C CA . LEU A 1 51 ? -19.109 -28.969 1.583 1 96.06 51 LEU A CA 1
ATOM 408 C C . LEU A 1 51 ? -18.094 -27.844 1.315 1 96.06 51 LEU A C 1
ATOM 410 O O . LEU A 1 51 ? -18.188 -26.766 1.907 1 96.06 51 LEU A O 1
ATOM 414 N N . MET A 1 52 ? -17.156 -28.031 0.485 1 94.75 52 MET A N 1
ATOM 415 C CA . MET A 1 52 ? -16.203 -26.969 0.123 1 94.75 52 MET A CA 1
ATOM 416 C C . MET A 1 52 ? -16.906 -25.844 -0.625 1 94.75 52 MET A C 1
ATOM 418 O O . MET A 1 52 ? -16.609 -24.672 -0.387 1 94.75 52 MET A O 1
ATOM 422 N N . SER A 1 53 ? -17.812 -26.188 -1.438 1 94.81 53 SER A N 1
ATOM 423 C CA . SER A 1 53 ? -18.562 -25.188 -2.174 1 94.81 53 SER A CA 1
ATOM 424 C C . SER A 1 53 ? -19.469 -24.375 -1.242 1 94.81 53 SER A C 1
ATOM 426 O O . SER A 1 53 ? -19.547 -23.156 -1.355 1 94.81 53 SER A O 1
ATOM 428 N N . VAL A 1 54 ? -20.016 -25.109 -0.296 1 94.75 54 VAL A N 1
ATOM 429 C CA . VAL A 1 54 ? -20.953 -24.469 0.631 1 94.75 54 VAL A CA 1
ATOM 430 C C . VAL A 1 54 ? -20.172 -23.562 1.589 1 94.75 54 VAL A C 1
ATOM 432 O O . VAL A 1 54 ? -20.672 -22.516 2.004 1 94.75 54 VAL A O 1
ATOM 435 N N . THR A 1 55 ? -19.016 -23.906 1.874 1 95.38 55 THR A N 1
ATOM 436 C CA . THR A 1 55 ? -18.203 -23.062 2.742 1 95.38 55 THR A CA 1
ATOM 437 C C . THR A 1 55 ? -17.906 -21.719 2.076 1 95.38 55 THR A C 1
ATOM 439 O O . THR A 1 55 ? -18.062 -20.672 2.701 1 95.38 55 THR A O 1
ATOM 442 N N . VAL A 1 56 ? -17.609 -21.75 0.84 1 94.62 56 VAL A N 1
ATOM 443 C CA . VAL A 1 56 ? -17.328 -20.516 0.102 1 94.62 56 VAL A CA 1
ATOM 444 C C . VAL A 1 56 ? -18.594 -19.688 -0.019 1 94.62 56 VAL A C 1
ATOM 446 O O . VAL A 1 56 ? -18.578 -18.469 0.204 1 94.62 56 VAL A O 1
ATOM 449 N N . THR A 1 57 ? -19.688 -20.297 -0.268 1 94.56 57 THR A N 1
ATOM 450 C CA . THR A 1 57 ? -20.938 -19.578 -0.469 1 94.56 57 THR A CA 1
ATOM 451 C C . THR A 1 57 ? -21.484 -19.062 0.859 1 94.56 57 THR A C 1
ATOM 453 O O . THR A 1 57 ? -22.094 -17.984 0.914 1 94.56 57 THR A O 1
ATOM 456 N N . THR A 1 58 ? -21.25 -19.875 1.873 1 95.62 58 THR A N 1
ATOM 457 C CA . THR A 1 58 ? -21.719 -19.422 3.18 1 95.62 58 THR A CA 1
ATOM 458 C C . THR A 1 58 ? -20.953 -18.188 3.635 1 95.62 58 THR A C 1
ATOM 460 O O . THR A 1 58 ? -21.547 -17.219 4.125 1 95.62 58 THR A O 1
ATOM 463 N N . ILE A 1 59 ? -19.703 -18.172 3.418 1 95.81 59 ILE A N 1
ATOM 464 C CA . ILE A 1 59 ? -18.875 -17.016 3.793 1 95.81 59 ILE A CA 1
ATOM 465 C C . ILE A 1 59 ? -19.281 -15.805 2.947 1 95.81 59 ILE A C 1
ATOM 467 O O . ILE A 1 59 ? -19.375 -14.688 3.459 1 95.81 59 ILE A O 1
ATOM 471 N N . THR A 1 60 ? -19.562 -16.016 1.732 1 94.31 60 THR A N 1
ATOM 472 C CA . THR A 1 60 ? -19.984 -14.938 0.856 1 94.31 60 THR A CA 1
ATOM 473 C C . THR A 1 60 ? -21.375 -14.438 1.254 1 94.31 60 THR A C 1
ATOM 475 O O . THR A 1 60 ? -21.641 -13.234 1.194 1 94.31 60 THR A O 1
ATOM 478 N N . GLY A 1 61 ? -22.234 -15.414 1.612 1 93.25 61 GLY A N 1
ATOM 479 C CA . GLY A 1 61 ? -23.531 -15.023 2.121 1 93.25 61 GLY A CA 1
ATOM 480 C C . GLY A 1 61 ? -23.453 -14.164 3.365 1 93.25 61 GLY A C 1
ATOM 481 O O . GLY A 1 61 ? -24.219 -13.203 3.512 1 93.25 61 GLY A O 1
ATOM 482 N N . LEU A 1 62 ? -22.516 -14.453 4.191 1 94.56 62 LEU A N 1
ATOM 483 C CA . LEU A 1 62 ? -22.312 -13.648 5.391 1 94.56 62 LEU A CA 1
ATOM 484 C C . LEU A 1 62 ? -21.797 -12.266 5.027 1 94.56 62 LEU A C 1
ATOM 486 O O . LEU A 1 62 ? -22.203 -11.266 5.613 1 94.56 62 LEU A O 1
ATOM 490 N N . SER A 1 63 ? -20.969 -12.172 4.094 1 92.88 63 SER A N 1
ATOM 491 C CA . SER A 1 63 ? -20.406 -10.891 3.668 1 92.88 63 SER A CA 1
ATOM 492 C C . SER A 1 63 ? -21.469 -10.008 3.021 1 92.88 63 SER A C 1
ATOM 494 O O . SER A 1 63 ? -21.531 -8.805 3.297 1 92.88 63 SER A O 1
ATOM 496 N N . ILE A 1 64 ? -22.297 -10.586 2.23 1 90.25 64 ILE A N 1
ATOM 497 C CA . ILE A 1 64 ? -23.344 -9.797 1.573 1 90.25 64 ILE A CA 1
ATOM 498 C C . ILE A 1 64 ? -24.375 -9.352 2.602 1 90.25 64 ILE A C 1
ATOM 500 O O . ILE A 1 64 ? -24.953 -8.266 2.482 1 90.25 64 ILE A O 1
ATOM 504 N N . SER A 1 65 ? -24.562 -10.18 3.561 1 91.31 65 SER A N 1
ATOM 505 C CA . SER A 1 65 ? -25.484 -9.812 4.625 1 91.31 65 SER A CA 1
ATOM 506 C C . SER A 1 65 ? -24.969 -8.617 5.418 1 91.31 65 SER A C 1
ATOM 508 O O . SER A 1 65 ? -25.75 -7.746 5.809 1 91.31 65 SER A O 1
ATOM 510 N N . ALA A 1 66 ? -23.734 -8.57 5.633 1 90.75 66 ALA A N 1
ATOM 511 C CA . ALA A 1 66 ? -23.156 -7.426 6.332 1 90.75 66 ALA A CA 1
ATOM 512 C C . ALA A 1 66 ? -23.234 -6.16 5.484 1 90.75 66 ALA A C 1
ATOM 514 O O . ALA A 1 66 ? -23.594 -5.09 5.992 1 90.75 66 ALA A O 1
ATOM 515 N N . ILE A 1 67 ? -23.047 -6.266 4.25 1 86.88 67 ILE A N 1
ATOM 516 C CA . ILE A 1 67 ? -23.047 -5.121 3.344 1 86.88 67 ILE A CA 1
ATOM 517 C C . ILE A 1 67 ? -24.469 -4.605 3.148 1 86.88 67 ILE A C 1
ATOM 519 O O . ILE A 1 67 ? -24.688 -3.395 3.096 1 86.88 67 ILE A O 1
ATOM 523 N N . SER A 1 68 ? -25.422 -5.492 3.146 1 85.62 68 SER A N 1
ATOM 524 C CA . SER A 1 68 ? -26.797 -5.113 2.883 1 85.62 68 SER A CA 1
ATOM 525 C C . SER A 1 68 ? -27.438 -4.473 4.113 1 85.62 68 SER A C 1
ATOM 527 O O . SER A 1 68 ? -28.422 -3.736 3.994 1 85.62 68 SER A O 1
ATOM 529 N N . THR A 1 69 ? -26.859 -4.699 5.234 1 85.94 69 THR A N 1
ATOM 530 C CA . THR A 1 69 ? -27.469 -4.168 6.449 1 85.94 69 THR A CA 1
ATOM 531 C C . THR A 1 69 ? -26.812 -2.855 6.855 1 85.94 69 THR A C 1
ATOM 533 O O . THR A 1 69 ? -27.188 -2.242 7.852 1 85.94 69 THR A O 1
ATOM 536 N N . ASN A 1 70 ? -25.766 -2.383 6.156 1 81.81 70 ASN A N 1
ATOM 537 C CA . ASN A 1 70 ? -25.078 -1.135 6.477 1 81.81 70 ASN A CA 1
ATOM 538 C C . ASN A 1 70 ? -25.797 0.068 5.867 1 81.81 70 ASN A C 1
ATOM 540 O O . ASN A 1 70 ? -25.531 1.21 6.246 1 81.81 70 ASN A O 1
ATOM 544 N N . GLY A 1 71 ? -26.875 -0.067 5.207 1 71.12 71 GLY A N 1
ATOM 545 C CA . GLY A 1 71 ? -27.531 1.091 4.625 1 71.12 71 GLY A CA 1
ATOM 546 C C . GLY A 1 71 ? -28.859 0.754 3.963 1 71.12 71 GLY A C 1
ATOM 547 O O . GLY A 1 71 ? -29.344 -0.371 4.082 1 71.12 71 GLY A O 1
ATOM 548 N N . LYS A 1 72 ? -29.328 1.958 3.463 1 71.12 72 LYS A N 1
ATOM 549 C CA . LYS A 1 72 ? -30.594 1.778 2.766 1 71.12 72 LYS A CA 1
ATOM 550 C C . LYS A 1 72 ? -30.391 1.174 1.381 1 71.12 72 LYS A C 1
ATOM 552 O O . LYS A 1 72 ? -29.469 1.568 0.662 1 71.12 72 LYS A O 1
ATOM 557 N N . VAL A 1 73 ? -31.125 0.132 1.182 1 69.38 73 VAL A N 1
ATOM 558 C CA . VAL A 1 73 ? -31 -0.613 -0.066 1 69.38 73 VAL A CA 1
ATOM 559 C C . VAL A 1 73 ? -32.031 -0.114 -1.076 1 69.38 73 VAL A C 1
ATOM 561 O O . VAL A 1 73 ? -33.219 0.048 -0.742 1 69.38 73 VAL A O 1
ATOM 564 N N . LYS A 1 74 ? -31.453 0.488 -2.178 1 69.5 74 LYS A N 1
ATOM 565 C CA . LYS A 1 74 ? -32.344 0.895 -3.256 1 69.5 74 LYS A CA 1
ATOM 566 C C . LYS A 1 74 ? -32.375 -0.151 -4.367 1 69.5 74 LYS A C 1
ATOM 568 O O . LYS A 1 74 ? -31.875 -1.261 -4.199 1 69.5 74 LYS A O 1
ATOM 573 N N . SER A 1 75 ? -33.094 0.341 -5.402 1 65.62 75 SER A N 1
ATOM 574 C CA . SER A 1 75 ? -33.281 -0.551 -6.543 1 65.62 75 SER A CA 1
ATOM 575 C C . SER A 1 75 ? -31.969 -0.751 -7.305 1 65.62 75 SER A C 1
ATOM 577 O O . SER A 1 75 ? -31.172 0.177 -7.426 1 65.62 75 SER A O 1
ATOM 579 N N . GLY A 1 76 ? -31.203 -1.829 -7.418 1 65 76 GLY A N 1
ATOM 580 C CA . GLY A 1 76 ? -30.016 -2.127 -8.188 1 65 76 GLY A CA 1
ATOM 581 C C . GLY A 1 76 ? -29.375 -3.449 -7.805 1 65 76 GLY A C 1
ATOM 582 O O . GLY A 1 76 ? -28.438 -3.908 -8.469 1 65 76 GLY A O 1
ATOM 583 N N . GLY A 1 77 ? -29.953 -4.055 -6.922 1 74.38 77 GLY A N 1
ATOM 584 C CA . GLY A 1 77 ? -29.5 -5.391 -6.59 1 74.38 77 GLY A CA 1
ATOM 585 C C . GLY A 1 77 ? -28.172 -5.395 -5.844 1 74.38 77 GLY A C 1
ATOM 586 O O . GLY A 1 77 ? -27.922 -4.523 -5.008 1 74.38 77 GLY A O 1
ATOM 587 N N . THR A 1 78 ? -27.406 -6.391 -6.129 1 75.75 78 THR A N 1
ATOM 588 C CA . THR A 1 78 ? -26.125 -6.617 -5.469 1 75.75 78 THR A CA 1
ATOM 589 C C . THR A 1 78 ? -25.109 -5.562 -5.883 1 75.75 78 THR A C 1
ATOM 591 O O . THR A 1 78 ? -24.297 -5.121 -5.07 1 75.75 78 THR A O 1
ATOM 594 N N . TYR A 1 79 ? -25.281 -5.102 -7.098 1 83.25 79 TYR A N 1
ATOM 595 C CA . TYR A 1 79 ? -24.344 -4.07 -7.547 1 83.25 79 TYR A CA 1
ATOM 596 C C . TYR A 1 79 ? -24.531 -2.787 -6.742 1 83.25 79 TYR A C 1
ATOM 598 O O . TYR A 1 79 ? -23.547 -2.174 -6.312 1 83.25 79 TYR A O 1
ATOM 606 N N . PHE A 1 80 ? -25.719 -2.404 -6.555 1 80.62 80 PHE A N 1
ATOM 607 C CA . PHE A 1 80 ? -26 -1.178 -5.812 1 80.62 80 PHE A CA 1
ATOM 608 C C . PHE A 1 80 ? -25.438 -1.268 -4.398 1 80.62 80 PHE A C 1
ATOM 610 O O . PHE A 1 80 ? -24.812 -0.322 -3.91 1 80.62 80 PHE A O 1
ATOM 617 N N . LEU A 1 81 ? -25.656 -2.355 -3.902 1 80.06 81 LEU A N 1
ATOM 618 C CA . LEU A 1 81 ? -25.219 -2.553 -2.525 1 80.06 81 LEU A CA 1
ATOM 619 C C . LEU A 1 81 ? -23.688 -2.486 -2.43 1 80.06 81 LEU A C 1
ATOM 621 O O . LEU A 1 81 ? -23.156 -1.803 -1.558 1 80.06 81 LEU A O 1
ATOM 625 N N . ILE A 1 82 ? -23.109 -3.062 -3.328 1 80.69 82 ILE A N 1
ATOM 626 C CA . ILE A 1 82 ? -21.656 -3.178 -3.264 1 80.69 82 ILE A CA 1
ATOM 627 C C . ILE A 1 82 ? -21.016 -1.863 -3.703 1 80.69 82 ILE A C 1
ATOM 629 O O . ILE A 1 82 ? -20.047 -1.407 -3.096 1 80.69 82 ILE A O 1
ATOM 633 N N . SER A 1 83 ? -21.562 -1.252 -4.715 1 83.5 83 SER A N 1
ATOM 634 C CA . SER A 1 83 ? -20.984 -0.024 -5.25 1 83.5 83 SER A CA 1
ATOM 635 C C . SER A 1 83 ? -21.109 1.124 -4.254 1 83.5 83 SER A C 1
ATOM 637 O O . SER A 1 83 ? -20.188 1.937 -4.117 1 83.5 83 SER A O 1
ATOM 639 N N . ARG A 1 84 ? -22.203 1.177 -3.572 1 80.75 84 ARG A N 1
ATOM 640 C CA . ARG A 1 84 ? -22.422 2.262 -2.623 1 80.75 84 ARG A CA 1
ATOM 641 C C . ARG A 1 84 ? -21.625 2.045 -1.342 1 80.75 84 ARG A C 1
ATOM 643 O O . ARG A 1 84 ? -21.344 2.994 -0.605 1 80.75 84 ARG A O 1
ATOM 650 N N . SER A 1 85 ? -21.25 0.868 -1.125 1 77 85 SER A N 1
ATOM 651 C CA . SER A 1 85 ? -20.5 0.579 0.085 1 77 85 SER A CA 1
ATOM 652 C C . SER A 1 85 ? -19 0.652 -0.177 1 77 85 SER A C 1
ATOM 654 O O . SER A 1 85 ? -18.25 1.221 0.621 1 77 85 SER A O 1
ATOM 656 N N . LEU A 1 86 ? -18.547 0.149 -1.234 1 77.62 86 LEU A N 1
ATOM 657 C CA . LEU A 1 86 ? -17.109 -0.003 -1.47 1 77.62 86 LEU A CA 1
ATOM 658 C C . LEU A 1 86 ? -16.578 1.131 -2.34 1 77.62 86 LEU A C 1
ATOM 660 O O . LEU A 1 86 ? -15.398 1.471 -2.27 1 77.62 86 LEU A O 1
ATOM 664 N N . GLY A 1 87 ? -17.484 1.607 -3.275 1 80.62 87 GLY A N 1
ATOM 665 C CA . GLY A 1 87 ? -17.031 2.635 -4.199 1 80.62 87 GLY A CA 1
ATOM 666 C C . GLY A 1 87 ? -17.188 2.24 -5.652 1 80.62 87 GLY A C 1
ATOM 667 O O . GLY A 1 87 ? -17.438 1.073 -5.965 1 80.62 87 GLY A O 1
ATOM 668 N N . PRO A 1 88 ? -16.969 3.162 -6.43 1 84.19 88 PRO A N 1
ATOM 669 C CA . PRO A 1 88 ? -17.188 2.906 -7.855 1 84.19 88 PRO A CA 1
ATOM 670 C C . PRO A 1 88 ? -16.078 2.055 -8.477 1 84.19 88 PRO A C 1
ATOM 672 O O . PRO A 1 88 ? -16.312 1.342 -9.453 1 84.19 88 PRO A O 1
ATOM 675 N N . GLU A 1 89 ? -14.914 2.09 -7.914 1 83.31 89 GLU A N 1
ATOM 676 C CA . GLU A 1 89 ? -13.805 1.346 -8.508 1 83.31 89 GLU A CA 1
ATOM 677 C C . GLU A 1 89 ? -14.023 -0.16 -8.375 1 83.31 89 GLU A C 1
ATOM 679 O O . GLU A 1 89 ? -14.016 -0.879 -9.383 1 83.31 89 GLU A O 1
ATOM 684 N N . LEU A 1 90 ? -14.273 -0.667 -7.191 1 83 90 LEU A N 1
ATOM 685 C CA . LEU A 1 90 ? -14.477 -2.094 -6.969 1 83 90 LEU A CA 1
ATOM 686 C C . LEU A 1 90 ? -15.906 -2.502 -7.316 1 83 90 LEU A C 1
ATOM 688 O O . LEU A 1 90 ? -16.125 -3.592 -7.844 1 83 90 LEU A O 1
ATOM 692 N N . GLY A 1 91 ? -16.781 -1.602 -7.121 1 86.5 91 GLY A N 1
ATOM 693 C CA . GLY A 1 91 ? -18.172 -1.885 -7.453 1 86.5 91 GLY A CA 1
ATOM 694 C C . GLY A 1 91 ? -18.406 -2.029 -8.945 1 86.5 91 GLY A C 1
ATOM 695 O O . GLY A 1 91 ? -19.156 -2.908 -9.375 1 86.5 91 GLY A O 1
ATOM 696 N N . GLY A 1 92 ? -17.797 -1.176 -9.664 1 87.06 92 GLY A N 1
ATOM 697 C CA . GLY A 1 92 ? -17.953 -1.271 -11.109 1 87.06 92 GLY A CA 1
ATOM 698 C C . GLY A 1 92 ? -17.406 -2.557 -11.688 1 87.06 92 GLY A C 1
ATOM 699 O O . GLY A 1 92 ? -18.031 -3.176 -12.555 1 87.06 92 GLY A O 1
ATOM 700 N N . SER A 1 93 ? -16.328 -3.004 -11.188 1 87.94 93 SER A N 1
ATOM 701 C CA . SER A 1 93 ? -15.727 -4.238 -11.68 1 87.94 93 SER A CA 1
ATOM 702 C C . SER A 1 93 ? -16.562 -5.453 -11.281 1 87.94 93 SER A C 1
ATOM 704 O O . SER A 1 93 ? -16.781 -6.352 -12.102 1 87.94 93 SER A O 1
ATOM 706 N N . ILE A 1 94 ? -17.078 -5.48 -10.07 1 87.44 94 ILE A N 1
ATOM 707 C CA . ILE A 1 94 ? -17.906 -6.586 -9.602 1 87.44 94 ILE A CA 1
ATOM 708 C C . ILE A 1 94 ? -19.219 -6.637 -10.398 1 87.44 94 ILE A C 1
ATOM 710 O O . ILE A 1 94 ? -19.656 -7.711 -10.812 1 87.44 94 ILE A O 1
ATOM 714 N N . GLY A 1 95 ? -19.734 -5.441 -10.617 1 89.12 95 GLY A N 1
ATOM 715 C CA . GLY A 1 95 ? -20.984 -5.387 -11.359 1 89.12 95 GLY A CA 1
ATOM 716 C C . GLY A 1 95 ? -20.859 -5.902 -12.781 1 89.12 95 GLY A C 1
ATOM 717 O O . GLY A 1 95 ? -21.734 -6.633 -13.266 1 89.12 95 GLY A O 1
ATOM 718 N N . LEU A 1 96 ? -19.844 -5.629 -13.398 1 90.44 96 LEU A N 1
ATOM 719 C CA . LEU A 1 96 ? -19.641 -6.059 -14.781 1 90.44 96 LEU A CA 1
ATOM 720 C C . LEU A 1 96 ? -19.391 -7.562 -14.852 1 90.44 96 LEU A C 1
ATOM 722 O O . LEU A 1 96 ? -19.969 -8.258 -15.695 1 90.44 96 LEU A O 1
ATOM 726 N N . ILE A 1 97 ? -18.625 -8.047 -14 1 90.38 97 ILE A N 1
ATOM 727 C CA . ILE A 1 97 ? -18.297 -9.469 -14 1 90.38 97 ILE A CA 1
ATOM 728 C C . ILE A 1 97 ? -19.531 -10.281 -13.594 1 90.38 97 ILE A C 1
ATOM 730 O O . ILE A 1 97 ? -19.797 -11.336 -14.164 1 90.38 97 ILE A O 1
ATOM 734 N N . PHE A 1 98 ? -20.203 -9.766 -12.664 1 89.94 98 PHE A N 1
ATOM 735 C CA . PHE A 1 98 ? -21.406 -10.453 -12.195 1 89.94 98 PHE A CA 1
ATOM 736 C C . PHE A 1 98 ? -22.484 -10.469 -13.273 1 89.94 98 PHE A C 1
ATOM 738 O O . PHE A 1 98 ? -23.156 -11.484 -13.469 1 89.94 98 PHE A O 1
ATOM 745 N N . ALA A 1 99 ? -22.672 -9.383 -13.953 1 91.5 99 ALA A N 1
ATOM 746 C CA . ALA A 1 99 ? -23.625 -9.344 -15.047 1 91.5 99 ALA A CA 1
ATOM 747 C C . ALA A 1 99 ? -23.234 -10.32 -16.156 1 91.5 99 ALA A C 1
ATOM 749 O O . ALA A 1 99 ? -24.078 -11.031 -16.703 1 91.5 99 ALA A O 1
ATOM 750 N N . PHE A 1 100 ? -22.047 -10.375 -16.422 1 92.25 100 PHE A N 1
ATOM 751 C CA . PHE A 1 100 ? -21.547 -11.289 -17.438 1 92.25 100 PHE A CA 1
ATOM 752 C C . PHE A 1 100 ? -21.719 -12.742 -16.984 1 92.25 100 PHE A C 1
ATOM 754 O O . PHE A 1 100 ? -22.109 -13.594 -17.781 1 92.25 100 PHE A O 1
ATOM 761 N N . ALA A 1 101 ? -21.406 -13 -15.766 1 91.5 101 ALA A N 1
ATOM 762 C CA . ALA A 1 101 ? -21.562 -14.352 -15.227 1 91.5 101 ALA A CA 1
ATOM 763 C C . ALA A 1 101 ? -23.016 -14.805 -15.297 1 91.5 101 ALA A C 1
ATOM 765 O O . ALA A 1 101 ? -23.297 -15.953 -15.641 1 91.5 101 ALA A O 1
ATOM 766 N N . ASN A 1 102 ? -23.938 -13.953 -14.938 1 91.19 102 ASN A N 1
ATOM 767 C CA . ASN A 1 102 ? -25.359 -14.289 -15.008 1 91.19 102 ASN A CA 1
ATOM 768 C C . ASN A 1 102 ? -25.812 -14.492 -16.453 1 91.19 102 ASN A C 1
ATOM 770 O O . ASN A 1 102 ? -26.672 -15.32 -16.734 1 91.19 102 ASN A O 1
ATOM 774 N N . ALA A 1 103 ? -25.25 -13.766 -17.328 1 93.62 103 ALA A N 1
ATOM 775 C CA . ALA A 1 103 ? -25.594 -13.938 -18.75 1 93.62 103 ALA A CA 1
ATOM 776 C C . ALA A 1 103 ? -25.109 -15.297 -19.25 1 93.62 103 ALA A C 1
ATOM 778 O O . ALA A 1 103 ? -25.828 -15.969 -20 1 93.62 103 ALA A O 1
ATOM 779 N N . VAL A 1 104 ? -24 -15.695 -18.859 1 92.75 104 VAL A N 1
ATOM 780 C CA . VAL A 1 104 ? -23.469 -17 -19.266 1 92.75 104 VAL A CA 1
ATOM 781 C C . VAL A 1 104 ? -24.219 -18.109 -18.562 1 92.75 104 VAL A C 1
ATOM 783 O O . VAL A 1 104 ? -24.422 -19.188 -19.125 1 92.75 104 VAL A O 1
ATOM 786 N N . ALA A 1 105 ? -24.656 -17.812 -17.359 1 92.88 105 ALA A N 1
ATOM 787 C CA . ALA A 1 105 ? -25.422 -18.812 -16.609 1 92.88 105 ALA A CA 1
ATOM 788 C C . ALA A 1 105 ? -26.75 -19.109 -17.297 1 92.88 105 ALA A C 1
ATOM 790 O O . ALA A 1 105 ? -27.266 -20.234 -17.203 1 92.88 105 ALA A O 1
ATOM 791 N N . VAL A 1 106 ? -27.297 -18.141 -17.984 1 94 106 VAL A N 1
ATOM 792 C CA . VAL A 1 106 ? -28.5 -18.391 -18.781 1 94 106 VAL A CA 1
ATOM 793 C C . VAL A 1 106 ? -28.219 -19.484 -19.812 1 94 106 VAL A C 1
ATOM 795 O O . VAL A 1 106 ? -29.031 -20.391 -19.984 1 94 106 VAL A O 1
ATOM 798 N N . ALA A 1 107 ? -27.078 -19.391 -20.391 1 95 107 ALA A N 1
ATOM 799 C CA . ALA A 1 107 ? -26.703 -20.375 -21.406 1 95 107 ALA A CA 1
ATOM 800 C C . ALA A 1 107 ? -26.531 -21.766 -20.781 1 95 107 ALA A C 1
ATOM 802 O O . ALA A 1 107 ? -26.969 -22.766 -21.359 1 95 107 ALA A O 1
ATOM 803 N N . MET A 1 108 ? -25.984 -21.859 -19.656 1 93.06 108 MET A N 1
ATOM 804 C CA . MET A 1 108 ? -25.75 -23.156 -19.016 1 93.06 108 MET A CA 1
ATOM 805 C C . MET A 1 108 ? -27.078 -23.844 -18.688 1 93.06 108 MET A C 1
ATOM 807 O O . MET A 1 108 ? -27.266 -25.016 -19 1 93.06 108 MET A O 1
ATOM 811 N N . HIS A 1 109 ? -28.031 -23.156 -18.109 1 93.25 109 HIS A N 1
ATOM 812 C CA . HIS A 1 109 ? -29.312 -23.734 -17.734 1 93.25 109 HIS A CA 1
ATOM 813 C C . HIS A 1 109 ? -30.141 -24.094 -18.969 1 93.25 109 HIS A C 1
ATOM 815 O O . HIS A 1 109 ? -30.812 -25.125 -19 1 93.25 109 HIS A O 1
ATOM 821 N N . THR A 1 110 ? -30.016 -23.281 -19.969 1 95 110 THR A N 1
ATOM 822 C CA . THR A 1 110 ? -30.75 -23.547 -21.203 1 95 110 THR A CA 1
ATOM 823 C C . THR A 1 110 ? -30.188 -24.781 -21.906 1 95 110 THR A C 1
ATOM 825 O O . THR A 1 110 ? -30.938 -25.578 -22.469 1 95 110 THR A O 1
ATOM 828 N N . VAL A 1 111 ? -28.891 -24.859 -21.891 1 94.38 111 VAL A N 1
ATOM 829 C CA . VAL A 1 111 ? -28.266 -26.031 -22.5 1 94.38 111 VAL A CA 1
ATOM 830 C C . VAL A 1 111 ? -28.672 -27.297 -21.719 1 94.38 111 VAL A C 1
ATOM 832 O O . VAL A 1 111 ? -28.891 -28.344 -22.328 1 94.38 111 VAL A O 1
ATOM 835 N N . GLY A 1 112 ? -28.75 -27.172 -20.406 1 91.62 112 GLY A N 1
ATOM 836 C CA . GLY A 1 112 ? -29.25 -28.297 -19.625 1 91.62 112 GLY A CA 1
ATOM 837 C C . GLY A 1 112 ? -30.656 -28.703 -20 1 91.62 112 GLY A C 1
ATOM 838 O O . GLY A 1 112 ? -30.969 -29.891 -20.078 1 91.62 112 GLY A O 1
ATOM 839 N N . PHE A 1 113 ? -31.484 -27.781 -20.266 1 94 113 PHE A N 1
ATOM 840 C CA . PHE A 1 113 ? -32.844 -28.047 -20.75 1 94 113 PHE A CA 1
ATOM 841 C C . PHE A 1 113 ? -32.812 -28.719 -22.109 1 94 113 PHE A C 1
ATOM 843 O O . PHE A 1 113 ? -33.5 -29.703 -22.344 1 94 113 PHE A O 1
ATOM 850 N N . ALA A 1 114 ? -31.984 -28.234 -22.953 1 95 114 ALA A N 1
ATOM 851 C CA . ALA A 1 114 ? -31.891 -28.75 -24.328 1 95 114 ALA A CA 1
ATOM 852 C C . ALA A 1 114 ? -31.359 -30.172 -24.344 1 95 114 ALA A C 1
ATOM 854 O O . ALA A 1 114 ? -31.781 -30.984 -25.156 1 95 114 ALA A O 1
ATOM 855 N N . GLU A 1 115 ? -30.484 -30.422 -23.5 1 91.75 115 GLU A N 1
ATOM 856 C CA . GLU A 1 115 ? -29.953 -31.781 -23.406 1 91.75 115 GLU A CA 1
ATOM 857 C C . GLU A 1 115 ? -31.031 -32.75 -22.969 1 91.75 115 GLU A C 1
ATOM 859 O O . GLU A 1 115 ? -31.094 -33.875 -23.484 1 91.75 115 GLU A O 1
ATOM 864 N N . THR A 1 116 ? -31.891 -32.375 -22.062 1 90.75 116 THR A N 1
ATOM 865 C CA . THR A 1 116 ? -32.969 -33.25 -21.594 1 90.75 116 THR A CA 1
ATOM 866 C C . THR A 1 116 ? -34 -33.469 -22.703 1 90.75 116 THR A C 1
ATOM 868 O O . THR A 1 116 ? -34.469 -34.594 -22.891 1 90.75 116 THR A O 1
ATOM 871 N N . VAL A 1 117 ? -34.25 -32.438 -23.438 1 92.38 117 VAL A N 1
ATOM 872 C CA . VAL A 1 117 ? -35.219 -32.531 -24.531 1 92.38 117 VAL A CA 1
ATOM 873 C C . VAL A 1 117 ? -34.656 -33.438 -25.625 1 92.38 117 VAL A C 1
ATOM 875 O O . VAL A 1 117 ? -35.344 -34.25 -26.203 1 92.38 117 VAL A O 1
ATOM 878 N N . ARG A 1 118 ? -33.406 -33.281 -25.891 1 91.88 118 ARG A N 1
ATOM 879 C CA . ARG A 1 118 ? -32.75 -34.125 -26.875 1 91.88 118 ARG A CA 1
ATOM 880 C C . ARG A 1 118 ? -32.812 -35.594 -26.469 1 91.88 118 ARG A C 1
ATOM 882 O O . ARG A 1 118 ? -33.062 -36.469 -27.297 1 91.88 118 ARG A O 1
ATOM 889 N N . ASP A 1 119 ? -32.594 -35.875 -25.188 1 86.75 119 ASP A N 1
ATOM 890 C CA . ASP A 1 119 ? -32.625 -37.25 -24.703 1 86.75 119 ASP A CA 1
ATOM 891 C C . ASP A 1 119 ? -34.031 -37.812 -24.812 1 86.75 119 ASP A C 1
ATOM 893 O O . ASP A 1 119 ? -34.219 -39 -25.109 1 86.75 119 ASP A O 1
ATOM 897 N N . LEU A 1 120 ? -35.062 -36.969 -24.578 1 86.81 120 LEU A N 1
ATOM 898 C CA . LEU A 1 120 ? -36.438 -37.438 -24.719 1 86.81 120 LEU A CA 1
ATOM 899 C C . LEU A 1 120 ? -36.781 -37.688 -26.172 1 86.81 120 LEU A C 1
ATOM 901 O O . LEU A 1 120 ? -37.469 -38.656 -26.5 1 86.81 120 LEU A O 1
ATOM 905 N N . LEU A 1 121 ? -36.219 -36.875 -27.047 1 89.12 121 LEU A N 1
ATOM 906 C CA . LEU A 1 121 ? -36.469 -37.031 -28.469 1 89.12 121 LEU A CA 1
ATOM 907 C C . LEU A 1 121 ? -35.812 -38.312 -28.984 1 89.12 121 LEU A C 1
ATOM 909 O O . LEU A 1 121 ? -36.344 -39 -29.844 1 89.12 121 LEU A O 1
ATOM 913 N N . GLN A 1 122 ? -34.656 -38.594 -28.438 1 85.38 122 GLN A N 1
ATOM 914 C CA . GLN A 1 122 ? -33.969 -39.812 -28.844 1 85.38 122 GLN A CA 1
ATOM 915 C C . GLN A 1 122 ? -34.688 -41.062 -28.359 1 85.38 122 GLN A C 1
ATOM 917 O O . GLN A 1 122 ? -34.719 -42.062 -29.047 1 85.38 122 GLN A O 1
ATOM 922 N N . GLU A 1 123 ? -35.25 -40.969 -27.141 1 81.12 123 GLU A N 1
ATOM 923 C CA . GLU A 1 123 ? -36 -42.094 -26.594 1 81.12 123 GLU A CA 1
ATOM 924 C C . GLU A 1 123 ? -37.219 -42.375 -27.453 1 81.12 123 GLU A C 1
ATOM 926 O O . GLU A 1 123 ? -37.625 -43.531 -27.609 1 81.12 123 GLU A O 1
ATOM 931 N N . TYR A 1 124 ? -37.75 -41.312 -28.047 1 81.94 124 TYR A N 1
ATOM 932 C CA . TYR A 1 124 ? -38.906 -41.5 -28.906 1 81.94 124 TYR A CA 1
ATOM 933 C C . TYR A 1 124 ? -38.531 -41.594 -30.375 1 81.94 124 TYR A C 1
ATOM 935 O O . TYR A 1 124 ? -39.375 -41.469 -31.266 1 81.94 124 TYR A O 1
ATOM 943 N N . ASN A 1 125 ? -37.219 -41.812 -30.75 1 82.19 125 ASN A N 1
ATOM 944 C CA . ASN A 1 125 ? -36.656 -42 -32.094 1 82.19 125 ASN A CA 1
ATOM 945 C C . ASN A 1 125 ? -37 -40.844 -33 1 82.19 125 ASN A C 1
ATOM 947 O O . ASN A 1 125 ? -37.312 -41.062 -34.188 1 82.19 125 ASN A O 1
ATOM 951 N N . SER A 1 126 ? -37 -39.656 -32.469 1 82.81 126 SER A N 1
ATOM 952 C CA . SER A 1 126 ? -37.312 -38.469 -33.25 1 82.81 126 SER A CA 1
ATOM 953 C C . SER A 1 126 ? -36.125 -37.5 -33.25 1 82.81 126 SER A C 1
ATOM 955 O O . SER A 1 126 ? -36.25 -36.406 -32.656 1 82.81 126 SER A O 1
ATOM 957 N N . SER A 1 127 ? -34.969 -37.906 -33.844 1 83.25 127 SER A N 1
ATOM 958 C CA . SER A 1 127 ? -33.812 -37 -33.906 1 83.25 127 SER A CA 1
ATOM 959 C C . SER A 1 127 ? -33.969 -35.969 -35.031 1 83.25 127 SER A C 1
ATOM 961 O O . SER A 1 127 ? -34.562 -36.281 -36.062 1 83.25 127 SER A O 1
ATOM 963 N N . MET A 1 128 ? -33.781 -34.75 -34.844 1 83.5 128 MET A N 1
ATOM 964 C CA . MET A 1 128 ? -33.938 -33.719 -35.844 1 83.5 128 MET A CA 1
ATOM 965 C C . MET A 1 128 ? -32.75 -33.75 -36.812 1 83.5 128 MET A C 1
ATOM 967 O O . MET A 1 128 ? -32.938 -34.062 -38 1 83.5 128 MET A O 1
ATOM 971 N N . VAL A 1 129 ? -31.484 -33.438 -36.438 1 85.25 129 VAL A N 1
ATOM 972 C CA . VAL A 1 129 ? -30.312 -33.438 -37.312 1 85.25 129 VAL A CA 1
ATOM 973 C C . VAL A 1 129 ? -29.219 -34.281 -36.688 1 85.25 129 VAL A C 1
ATOM 975 O O . VAL A 1 129 ? -29.125 -35.5 -36.938 1 85.25 129 VAL A O 1
ATOM 978 N N . ASP A 1 130 ? -28.516 -33.688 -35.844 1 88.31 130 ASP A N 1
ATOM 979 C CA . ASP A 1 130 ? -27.438 -34.344 -35.094 1 88.31 130 ASP A CA 1
ATOM 980 C C . ASP A 1 130 ? -27.594 -34.031 -33.594 1 88.31 130 ASP A C 1
ATOM 982 O O . ASP A 1 130 ? -28.203 -33 -33.219 1 88.31 130 ASP A O 1
ATOM 986 N N . PRO A 1 131 ? -27.266 -34.969 -32.812 1 87.31 131 PRO A N 1
ATOM 987 C CA . PRO A 1 131 ? -27.438 -34.781 -31.359 1 87.31 131 PRO A CA 1
ATOM 988 C C . PRO A 1 131 ? -26.828 -33.469 -30.875 1 87.31 131 PRO A C 1
ATOM 990 O O . PRO A 1 131 ? -27.391 -32.812 -30 1 87.31 131 PRO A O 1
ATOM 993 N N . THR A 1 132 ? -25.781 -33 -31.375 1 90.25 132 THR A N 1
ATOM 994 C CA . THR A 1 132 ? -25.156 -31.766 -30.922 1 90.25 132 THR A CA 1
ATOM 995 C C . THR A 1 132 ? -25.906 -30.562 -31.484 1 90.25 132 THR A C 1
ATOM 997 O O . THR A 1 132 ? -26.125 -29.578 -30.766 1 90.25 132 THR A O 1
ATOM 1000 N N . ASN A 1 133 ? -26.312 -30.578 -32.688 1 92.69 133 ASN A N 1
ATOM 1001 C CA . ASN A 1 133 ? -27.031 -29.469 -33.312 1 92.69 133 ASN A CA 1
ATOM 1002 C C . ASN A 1 133 ? -28.469 -29.375 -32.812 1 92.69 133 ASN A C 1
ATOM 1004 O O . ASN A 1 133 ? -29.078 -28.297 -32.844 1 92.69 133 ASN A O 1
ATOM 1008 N N . ASP A 1 134 ? -28.984 -30.516 -32.375 1 93.75 134 ASP A N 1
ATOM 1009 C CA . ASP A 1 134 ? -30.328 -30.469 -31.781 1 93.75 134 ASP A CA 1
ATOM 1010 C C . ASP A 1 134 ? -30.312 -29.672 -30.469 1 93.75 134 ASP A C 1
ATOM 1012 O O . ASP A 1 134 ? -31.266 -28.938 -30.188 1 93.75 134 ASP A O 1
ATOM 1016 N N . ILE A 1 135 ? -29.281 -29.844 -29.734 1 94.19 135 ILE A N 1
ATOM 1017 C CA . ILE A 1 135 ? -29.156 -29.078 -28.5 1 94.19 135 ILE A CA 1
ATOM 1018 C C . ILE A 1 135 ? -29.047 -27.594 -28.812 1 94.19 135 ILE A C 1
ATOM 1020 O O . ILE A 1 135 ? -29.656 -26.766 -28.141 1 94.19 135 ILE A O 1
ATOM 1024 N N . ARG A 1 136 ? -28.328 -27.219 -29.922 1 96.06 136 ARG A N 1
ATOM 1025 C CA . ARG A 1 136 ? -28.141 -25.828 -30.328 1 96.06 136 ARG A CA 1
ATOM 1026 C C . ARG A 1 136 ? -29.469 -25.203 -30.781 1 96.06 136 ARG A C 1
ATOM 1028 O O . ARG A 1 136 ? -29.812 -24.094 -30.391 1 96.06 136 ARG A O 1
ATOM 1035 N N . ILE A 1 137 ? -30.172 -25.984 -31.484 1 95.12 137 ILE A N 1
ATOM 1036 C CA . ILE A 1 137 ? -31.422 -25.484 -32.031 1 95.12 137 ILE A CA 1
ATOM 1037 C C . ILE A 1 137 ? -32.469 -25.328 -30.922 1 95.12 137 ILE A C 1
ATOM 1039 O O . ILE A 1 137 ? -33.094 -24.281 -30.781 1 95.12 137 ILE A O 1
ATOM 1043 N N . ILE A 1 138 ? -32.562 -26.328 -30.094 1 95.5 138 ILE A N 1
ATOM 1044 C CA . ILE A 1 138 ? -33.531 -26.266 -29 1 95.5 138 ILE A CA 1
ATOM 1045 C C . ILE A 1 138 ? -33.125 -25.188 -28 1 95.5 138 ILE A C 1
ATOM 1047 O O . ILE A 1 138 ? -34 -24.484 -27.453 1 95.5 138 ILE A O 1
ATOM 1051 N N . GLY A 1 139 ? -31.859 -25.125 -27.797 1 96.06 139 GLY A N 1
ATOM 1052 C CA . GLY A 1 139 ? -31.375 -24.094 -26.906 1 96.06 139 GLY A CA 1
ATOM 1053 C C . GLY A 1 139 ? -31.703 -22.688 -27.375 1 96.06 139 GLY A C 1
ATOM 1054 O O . GLY A 1 139 ? -32.188 -21.875 -26.594 1 96.06 139 GLY A O 1
ATOM 1055 N N . VAL A 1 140 ? -31.5 -22.375 -28.625 1 96.44 140 VAL A N 1
ATOM 1056 C CA . VAL A 1 140 ? -31.734 -21.031 -29.172 1 96.44 140 VAL A CA 1
ATOM 1057 C C . VAL A 1 140 ? -33.219 -20.734 -29.188 1 96.44 140 VAL A C 1
ATOM 1059 O O . VAL A 1 140 ? -33.656 -19.625 -28.859 1 96.44 140 VAL A O 1
ATOM 1062 N N . VAL A 1 141 ? -34 -21.703 -29.438 1 95.94 141 VAL A N 1
ATOM 1063 C CA . VAL A 1 141 ? -35.438 -21.516 -29.438 1 95.94 141 VAL A CA 1
ATOM 1064 C C . VAL A 1 141 ? -35.938 -21.266 -28.016 1 95.94 141 VAL A C 1
ATOM 1066 O O . VAL A 1 141 ? -36.781 -20.391 -27.797 1 95.94 141 VAL A O 1
ATOM 1069 N N . THR A 1 142 ? -35.406 -21.984 -27.141 1 96.19 142 THR A N 1
ATOM 1070 C CA . THR A 1 142 ? -35.812 -21.859 -25.75 1 96.19 142 THR A CA 1
ATOM 1071 C C . THR A 1 142 ? -35.469 -20.469 -25.203 1 96.19 142 THR A C 1
ATOM 1073 O O . THR A 1 142 ? -36.312 -19.828 -24.578 1 96.19 142 THR A O 1
ATOM 1076 N N . VAL A 1 143 ? -34.25 -20.031 -25.469 1 96.12 143 VAL A N 1
ATOM 1077 C CA . VAL A 1 143 ? -33.812 -18.75 -24.938 1 96.12 143 VAL A CA 1
ATOM 1078 C C . VAL A 1 143 ? -34.625 -17.625 -25.594 1 96.12 143 VAL A C 1
ATOM 1080 O O . VAL A 1 143 ? -34.938 -16.609 -24.953 1 96.12 143 VAL A O 1
ATOM 1083 N N . THR A 1 144 ? -35.062 -17.781 -26.859 1 96.38 144 THR A N 1
ATOM 1084 C CA . THR A 1 144 ? -35.875 -16.797 -27.547 1 96.38 144 THR A CA 1
ATOM 1085 C C . THR A 1 144 ? -37.25 -16.719 -26.938 1 96.38 144 THR A C 1
ATOM 1087 O O . THR A 1 144 ? -37.812 -15.625 -26.75 1 96.38 144 THR A O 1
ATOM 1090 N N . VAL A 1 145 ? -37.75 -17.828 -26.531 1 93.88 145 VAL A N 1
ATOM 1091 C CA . VAL A 1 145 ? -39.062 -17.859 -25.891 1 93.88 145 VAL A CA 1
ATOM 1092 C C . VAL A 1 145 ? -38.969 -17.234 -24.5 1 93.88 145 VAL A C 1
ATOM 1094 O O . VAL A 1 145 ? -39.844 -16.469 -24.094 1 93.88 145 VAL A O 1
ATOM 1097 N N . LEU A 1 146 ? -37.906 -17.547 -23.859 1 92.62 146 LEU A N 1
ATOM 1098 C CA . LEU A 1 146 ? -37.719 -16.984 -22.531 1 92.62 146 LEU A CA 1
ATOM 1099 C C . LEU A 1 146 ? -37.562 -15.469 -22.594 1 92.62 146 LEU A C 1
ATOM 1101 O O . LEU A 1 146 ? -38 -14.75 -21.703 1 92.62 146 LEU A O 1
ATOM 1105 N N . LEU A 1 147 ? -36.875 -15.008 -23.625 1 93.25 147 LEU A N 1
ATOM 1106 C CA . LEU A 1 147 ? -36.719 -13.57 -23.828 1 93.25 147 LEU A CA 1
ATOM 1107 C C . LEU A 1 147 ? -38.094 -12.93 -24.016 1 93.25 147 LEU A C 1
ATOM 1109 O O . LEU A 1 147 ? -38.375 -11.867 -23.438 1 93.25 147 LEU A O 1
ATOM 1113 N N . GLY A 1 148 ? -38.969 -13.586 -24.766 1 89 148 GLY A N 1
ATOM 1114 C CA . GLY A 1 148 ? -40.344 -13.086 -24.953 1 89 148 GLY A CA 1
ATOM 1115 C C . GLY A 1 148 ? -41.125 -13.016 -23.656 1 89 148 GLY A C 1
ATOM 1116 O O . GLY A 1 148 ? -41.844 -12.039 -23.422 1 89 148 GLY A O 1
ATOM 1117 N N . VAL A 1 149 ? -40.906 -13.945 -22.812 1 86.31 149 VAL A N 1
ATOM 1118 C CA . VAL A 1 149 ? -41.594 -13.992 -21.531 1 86.31 149 VAL A CA 1
ATOM 1119 C C . VAL A 1 149 ? -41.062 -12.898 -20.609 1 86.31 149 VAL A C 1
ATOM 1121 O O . VAL A 1 149 ? -41.844 -12.258 -19.891 1 86.31 149 VAL A O 1
ATOM 1124 N N . SER A 1 150 ? -39.781 -12.719 -20.609 1 86.12 150 SER A N 1
ATOM 1125 C CA . SER A 1 150 ? -39.188 -11.711 -19.75 1 86.12 150 SER A CA 1
ATOM 1126 C C . SER A 1 150 ? -39.594 -10.305 -20.172 1 86.12 150 SER A C 1
ATOM 1128 O O . SER A 1 150 ? -39.719 -9.414 -19.328 1 86.12 150 SER A O 1
ATOM 1130 N N . LEU A 1 151 ? -39.844 -10.117 -21.438 1 85.19 151 LEU A N 1
ATOM 1131 C CA . LEU A 1 151 ? -40.25 -8.805 -21.922 1 85.19 151 LEU A CA 1
ATOM 1132 C C . LEU A 1 151 ? -41.719 -8.523 -21.594 1 85.19 151 LEU A C 1
ATOM 1134 O O . LEU A 1 151 ? -42.156 -7.367 -21.516 1 85.19 151 LEU A O 1
ATOM 1138 N N . ALA A 1 152 ? -42.5 -9.523 -21.375 1 76.75 152 ALA A N 1
ATOM 1139 C CA . ALA A 1 152 ? -43.906 -9.359 -21.062 1 76.75 152 ALA A CA 1
ATOM 1140 C C . ALA A 1 152 ? -44.094 -8.812 -19.656 1 76.75 152 ALA A C 1
ATOM 1142 O O . ALA A 1 152 ? -45.125 -8.227 -19.344 1 76.75 152 ALA A O 1
ATOM 1143 N N . GLY A 1 153 ? -43.188 -8.883 -18.719 1 68.75 153 GLY A N 1
ATOM 1144 C CA . GLY A 1 153 ? -43.312 -8.18 -17.453 1 68.75 153 GLY A CA 1
ATOM 1145 C C . GLY A 1 153 ? -42.75 -8.961 -16.266 1 68.75 153 GLY A C 1
ATOM 1146 O O . GLY A 1 153 ? -42.75 -10.188 -16.281 1 68.75 153 GLY A O 1
ATOM 1147 N N . MET A 1 154 ? -42.312 -8.297 -15.18 1 68.94 154 MET A N 1
ATOM 1148 C CA . MET A 1 154 ? -41.719 -8.844 -13.977 1 68.94 154 MET A CA 1
ATOM 1149 C C . MET A 1 154 ? -42.75 -9.516 -13.086 1 68.94 154 MET A C 1
ATOM 1151 O O . MET A 1 154 ? -42.438 -10.461 -12.359 1 68.94 154 MET A O 1
ATOM 1155 N N . GLU A 1 155 ? -44 -9.156 -13.109 1 71.81 155 GLU A N 1
ATOM 1156 C CA . GLU A 1 155 ? -45.031 -9.742 -12.273 1 71.81 155 GLU A CA 1
ATOM 1157 C C . GLU A 1 155 ? -45.312 -11.195 -12.68 1 71.81 155 GLU A C 1
ATOM 1159 O O . GLU A 1 155 ? -45.5 -12.055 -11.82 1 71.81 155 GLU A O 1
ATOM 1164 N N . TRP A 1 156 ? -45.25 -11.391 -13.914 1 74.56 156 TRP A N 1
ATOM 1165 C CA . TRP A 1 156 ? -45.5 -12.742 -14.414 1 74.56 156 TRP A CA 1
ATOM 1166 C C . TRP A 1 156 ? -44.312 -13.664 -14.047 1 74.56 156 TRP A C 1
ATOM 1168 O O . TRP A 1 156 ? -44.531 -14.844 -13.773 1 74.56 156 TRP A O 1
ATOM 1178 N N . GLU A 1 157 ? -43.156 -13.078 -13.961 1 77.75 157 GLU A N 1
ATOM 1179 C CA . GLU A 1 157 ? -42 -13.883 -13.617 1 77.75 157 GLU A CA 1
ATOM 1180 C C . GLU A 1 157 ? -42.062 -14.367 -12.18 1 77.75 157 GLU A C 1
ATOM 1182 O O . GLU A 1 157 ? -41.719 -15.523 -11.891 1 77.75 157 GLU A O 1
ATOM 1187 N N . ALA A 1 158 ? -42.531 -13.539 -11.25 1 75.88 158 ALA A N 1
ATOM 1188 C CA . ALA A 1 158 ? -42.594 -13.914 -9.844 1 75.88 158 ALA A CA 1
ATOM 1189 C C . ALA A 1 158 ? -43.625 -15.023 -9.617 1 75.88 158 ALA A C 1
ATOM 1191 O O . ALA A 1 158 ? -43.406 -15.945 -8.836 1 75.88 158 ALA A O 1
ATOM 1192 N N . LYS A 1 159 ? -44.688 -14.969 -10.336 1 79.44 159 LYS A N 1
ATOM 1193 C CA . LYS A 1 159 ? -45.688 -16 -10.219 1 79.44 159 LYS A CA 1
ATOM 1194 C C . LYS A 1 159 ? -45.219 -17.328 -10.812 1 79.44 159 LYS A C 1
ATOM 1196 O O . LYS A 1 159 ? -45.5 -18.391 -10.273 1 79.44 159 LYS A O 1
ATOM 1201 N N . ALA A 1 160 ? -44.5 -17.172 -11.875 1 82.81 160 ALA A N 1
ATOM 1202 C CA . ALA A 1 160 ? -43.969 -18.359 -12.516 1 82.81 160 ALA A CA 1
ATOM 1203 C C . ALA A 1 160 ? -42.969 -19.062 -11.602 1 82.81 160 ALA A C 1
ATOM 1205 O O . ALA A 1 160 ? -42.906 -20.297 -11.562 1 82.81 160 ALA A O 1
ATOM 1206 N N . GLN A 1 161 ? -42.281 -18.344 -10.844 1 85.06 161 GLN A N 1
ATOM 1207 C CA . GLN A 1 161 ? -41.281 -18.922 -9.969 1 85.06 161 GLN A CA 1
ATOM 1208 C C . GLN A 1 161 ? -41.906 -19.75 -8.852 1 85.06 161 GLN A C 1
ATOM 1210 O O . GLN A 1 161 ? -41.406 -20.797 -8.484 1 85.06 161 GLN A O 1
ATOM 1215 N N . VAL A 1 162 ? -43 -19.312 -8.359 1 86.81 162 VAL A N 1
ATOM 1216 C CA . VAL A 1 162 ? -43.688 -20.062 -7.301 1 86.81 162 VAL A CA 1
ATOM 1217 C C . VAL A 1 162 ? -44.219 -21.375 -7.859 1 86.81 162 VAL A C 1
ATOM 1219 O O . VAL A 1 162 ? -44.156 -22.422 -7.195 1 86.81 162 VAL A O 1
ATOM 1222 N N . LEU A 1 163 ? -44.656 -21.312 -9.086 1 89.12 163 LEU A N 1
ATOM 1223 C CA . LEU A 1 163 ? -45.156 -22.516 -9.742 1 89.12 163 LEU A CA 1
ATOM 1224 C C . LEU A 1 163 ? -44.031 -23.516 -9.953 1 89.12 163 LEU A C 1
ATOM 1226 O O . LEU A 1 163 ? -44.219 -24.719 -9.695 1 89.12 163 LEU A O 1
ATOM 1230 N N . PHE A 1 164 ? -43 -23.031 -10.43 1 91.5 164 PHE A N 1
ATOM 1231 C CA . PHE A 1 164 ? -41.844 -23.922 -10.656 1 91.5 164 PHE A CA 1
ATOM 1232 C C . PHE A 1 164 ? -41.375 -24.5 -9.344 1 91.5 164 PHE A C 1
ATOM 1234 O O . PHE A 1 164 ? -40.938 -25.656 -9.305 1 91.5 164 PHE A O 1
ATOM 1241 N N . PHE A 1 165 ? -41.469 -23.75 -8.25 1 92.25 165 PHE A N 1
ATOM 1242 C CA . PHE A 1 165 ? -41.062 -24.234 -6.941 1 92.25 165 PHE A CA 1
ATOM 1243 C C . PHE A 1 165 ? -41.906 -25.422 -6.508 1 92.25 165 PHE A C 1
ATOM 1245 O O . PHE A 1 165 ? -41.375 -26.422 -6.023 1 92.25 165 PHE A O 1
ATOM 1252 N N . VAL A 1 166 ? -43.094 -25.359 -6.805 1 93.19 166 VAL A N 1
ATOM 1253 C CA . VAL A 1 166 ? -44.031 -26.422 -6.426 1 93.19 166 VAL A CA 1
ATOM 1254 C C . VAL A 1 166 ? -43.75 -27.672 -7.258 1 93.19 166 VAL A C 1
ATOM 1256 O O . VAL A 1 166 ? -43.719 -28.781 -6.73 1 93.19 166 VAL A O 1
ATOM 1259 N N . VAL A 1 167 ? -43.406 -27.469 -8.469 1 93.81 167 VAL A N 1
ATOM 1260 C CA . VAL A 1 167 ? -43.125 -28.594 -9.359 1 93.81 167 VAL A CA 1
ATOM 1261 C C . VAL A 1 167 ? -41.844 -29.297 -8.914 1 93.81 167 VAL A C 1
ATOM 1263 O O . VAL A 1 167 ? -41.781 -30.531 -8.906 1 93.81 167 VAL A O 1
ATOM 1266 N N . ILE A 1 168 ? -40.906 -28.547 -8.531 1 93.56 168 ILE A N 1
ATOM 1267 C CA . ILE A 1 168 ? -39.656 -29.125 -8.109 1 93.56 168 ILE A CA 1
ATOM 1268 C C . ILE A 1 168 ? -39.812 -29.875 -6.793 1 93.56 168 ILE A C 1
ATOM 1270 O O . ILE A 1 168 ? -39.281 -30.969 -6.617 1 93.56 168 ILE A O 1
ATOM 1274 N N . MET A 1 169 ? -40.719 -29.375 -5.922 1 94.62 169 MET A N 1
ATOM 1275 C CA . MET A 1 169 ? -40.969 -30.047 -4.652 1 94.62 169 MET A CA 1
ATOM 1276 C C . MET A 1 169 ? -41.656 -31.375 -4.871 1 94.62 169 MET A C 1
ATOM 1278 O O . MET A 1 169 ? -41.312 -32.375 -4.238 1 94.62 169 MET A O 1
ATOM 1282 N N . ILE A 1 170 ? -42.469 -31.391 -5.812 1 95.25 170 ILE A N 1
ATOM 1283 C CA . ILE A 1 170 ? -43.188 -32.625 -6.141 1 95.25 170 ILE A CA 1
ATOM 1284 C C . ILE A 1 170 ? -42.219 -33.625 -6.758 1 95.25 170 ILE A C 1
ATOM 1286 O O . ILE A 1 170 ? -42.312 -34.812 -6.465 1 95.25 170 ILE A O 1
ATOM 1290 N N . SER A 1 171 ? -41.406 -33.094 -7.516 1 94.81 171 SER A N 1
ATOM 1291 C CA . SER A 1 171 ? -40.438 -33.969 -8.133 1 94.81 171 SER A CA 1
ATOM 1292 C C . SER A 1 171 ? -39.5 -34.594 -7.086 1 94.81 171 SER A C 1
ATOM 1294 O O . SER A 1 171 ? -39.125 -35.75 -7.188 1 94.81 171 SER A O 1
ATOM 1296 N N . PHE A 1 172 ? -39.188 -33.906 -6.043 1 94.31 172 PHE A N 1
ATOM 1297 C CA . PHE A 1 172 ? -38.312 -34.406 -4.98 1 94.31 172 PHE A CA 1
ATOM 1298 C C . PHE A 1 172 ? -39.031 -35.5 -4.188 1 94.31 172 PHE A C 1
ATOM 1300 O O . PHE A 1 172 ? -38.438 -36.531 -3.889 1 94.31 172 PHE A O 1
ATOM 1307 N N . ILE A 1 173 ? -40.25 -35.25 -3.955 1 94.62 173 ILE A N 1
ATOM 1308 C CA . ILE A 1 173 ? -41.031 -36.25 -3.207 1 94.62 173 ILE A CA 1
ATOM 1309 C C . ILE A 1 173 ? -41.188 -37.5 -4.031 1 94.62 173 ILE A C 1
ATOM 1311 O O . ILE A 1 173 ? -41.031 -38.625 -3.504 1 94.62 173 ILE A O 1
ATOM 1315 N N . ASN A 1 174 ? -41.375 -37.344 -5.277 1 95.62 174 ASN A N 1
ATOM 1316 C CA . ASN A 1 174 ? -41.5 -38.469 -6.18 1 95.62 174 ASN A CA 1
ATOM 1317 C C . ASN A 1 174 ? -40.188 -39.281 -6.219 1 95.62 174 ASN A C 1
ATOM 1319 O O . ASN A 1 174 ? -40.219 -40.531 -6.289 1 95.62 174 ASN A O 1
ATOM 1323 N N . TYR A 1 175 ? -39.125 -38.594 -6.227 1 94.62 175 TYR A N 1
ATOM 1324 C CA . TYR A 1 175 ? -37.844 -39.281 -6.238 1 94.62 175 TYR A CA 1
ATOM 1325 C C . TYR A 1 175 ? -37.625 -40.094 -4.961 1 94.62 175 TYR A C 1
ATOM 1327 O O . TYR A 1 175 ? -37.219 -41.25 -5.016 1 94.62 175 TYR A O 1
ATOM 1335 N N . VAL A 1 176 ? -37.969 -39.562 -3.793 1 93.12 176 VAL A N 1
ATOM 1336 C CA . VAL A 1 176 ? -37.781 -40.219 -2.512 1 93.12 176 VAL A CA 1
ATOM 1337 C C . VAL A 1 176 ? -38.688 -41.438 -2.424 1 93.12 176 VAL A C 1
ATOM 1339 O O . VAL A 1 176 ? -38.25 -42.5 -1.966 1 93.12 176 VAL A O 1
ATOM 1342 N N . VAL A 1 177 ? -39.812 -41.312 -2.979 1 93.31 177 VAL A N 1
ATOM 1343 C CA . VAL A 1 177 ? -40.75 -42.438 -2.971 1 93.31 177 VAL A CA 1
ATOM 1344 C C . VAL A 1 177 ? -40.219 -43.531 -3.873 1 93.31 177 VAL A C 1
ATOM 1346 O O . VAL A 1 177 ? -40.312 -44.719 -3.537 1 93.31 177 VAL A O 1
ATOM 1349 N N . GLY A 1 178 ? -39.594 -43.156 -4.906 1 92.88 178 GLY A N 1
ATOM 1350 C CA . GLY A 1 178 ? -39.062 -44.125 -5.832 1 92.88 178 GLY A CA 1
ATOM 1351 C C . GLY A 1 178 ? -37.906 -44.906 -5.258 1 92.88 178 GLY A C 1
ATOM 1352 O O . GLY A 1 178 ? -37.688 -46.062 -5.613 1 92.88 178 GLY A O 1
ATOM 1353 N N . THR A 1 179 ? -37.125 -44.344 -4.426 1 92.56 179 THR A N 1
ATOM 1354 C CA . THR A 1 179 ? -35.969 -45 -3.852 1 92.56 179 THR A CA 1
ATOM 1355 C C . THR A 1 179 ? -36.406 -46.062 -2.84 1 92.56 179 THR A C 1
ATOM 1357 O O . THR A 1 179 ? -35.656 -47.031 -2.594 1 92.56 179 THR A O 1
ATOM 1360 N N . VAL A 1 180 ? -37.625 -45.875 -2.268 1 91.56 180 VAL A N 1
ATOM 1361 C CA . VAL A 1 180 ? -38.094 -46.812 -1.233 1 91.56 180 VAL A CA 1
ATOM 1362 C C . VAL A 1 180 ? -38.906 -47.938 -1.866 1 91.56 180 VAL A C 1
ATOM 1364 O O . VAL A 1 180 ? -38.938 -49.062 -1.33 1 91.56 180 VAL A O 1
ATOM 1367 N N . MET A 1 181 ? -39.406 -47.812 -3.061 1 91.56 181 MET A N 1
ATOM 1368 C CA . MET A 1 181 ? -40.188 -48.812 -3.75 1 91.56 181 MET A CA 1
ATOM 1369 C C . MET A 1 181 ? -39.312 -49.938 -4.266 1 91.56 181 MET A C 1
ATOM 1371 O O . MET A 1 181 ? -38.156 -49.719 -4.676 1 91.56 181 MET A O 1
ATOM 1375 N N . PRO A 1 182 ? -39.812 -51.188 -4.199 1 88.62 182 PRO A N 1
ATOM 1376 C CA . PRO A 1 182 ? -39 -52.312 -4.699 1 88.62 182 PRO A CA 1
ATOM 1377 C C . PRO A 1 182 ? -38.75 -52.25 -6.199 1 88.62 182 PRO A C 1
ATOM 1379 O O . PRO A 1 182 ? -39.594 -51.781 -6.957 1 88.62 182 PRO A O 1
ATOM 1382 N N . ALA A 1 183 ? -37.625 -52.562 -6.664 1 88.5 183 ALA A N 1
ATOM 1383 C CA . ALA A 1 183 ? -37.156 -52.469 -8.039 1 88.5 183 ALA A CA 1
ATOM 1384 C C . ALA A 1 183 ? -37.844 -53.469 -8.945 1 88.5 183 ALA A C 1
ATOM 1386 O O . ALA A 1 183 ? -37.938 -54.656 -8.594 1 88.5 183 ALA A O 1
ATOM 1387 N N . THR A 1 184 ? -38.375 -53.062 -10.008 1 88.56 184 THR A N 1
ATOM 1388 C CA . THR A 1 184 ? -38.906 -53.938 -11.031 1 88.56 184 THR A CA 1
ATOM 1389 C C . THR A 1 184 ? -37.781 -54.594 -11.82 1 88.56 184 THR A C 1
ATOM 1391 O O . THR A 1 184 ? -36.625 -54.125 -11.766 1 88.56 184 THR A O 1
ATOM 1394 N N . GLU A 1 185 ? -37.938 -55.625 -12.539 1 88.62 185 GLU A N 1
ATOM 1395 C CA . GLU A 1 185 ? -36.906 -56.312 -13.281 1 88.62 185 GLU A CA 1
ATOM 1396 C C . GLU A 1 185 ? -36.281 -55.438 -14.344 1 88.62 185 GLU A C 1
ATOM 1398 O O . GLU A 1 185 ? -35.094 -55.5 -14.594 1 88.62 185 GLU A O 1
ATOM 1403 N N . GLU A 1 186 ? -37.125 -54.594 -14.828 1 89.06 186 GLU A N 1
ATOM 1404 C CA . GLU A 1 186 ? -36.594 -53.688 -15.836 1 89.06 186 GLU A CA 1
ATOM 1405 C C . GLU A 1 186 ? -35.625 -52.688 -15.219 1 89.06 186 GLU A C 1
ATOM 1407 O O . GLU A 1 186 ? -34.594 -52.375 -15.805 1 89.06 186 GLU A O 1
ATOM 1412 N N . LYS A 1 187 ? -36 -52.25 -14.078 1 91.31 187 LYS A N 1
ATOM 1413 C CA . LYS A 1 187 ? -35.125 -51.281 -13.398 1 91.31 187 LYS A CA 1
ATOM 1414 C C . LYS A 1 187 ? -33.875 -51.938 -12.859 1 91.31 187 LYS A C 1
ATOM 1416 O O . LYS A 1 187 ? -32.812 -51.312 -12.812 1 91.31 187 LYS A O 1
ATOM 1421 N N . GLN A 1 188 ? -33.969 -53.188 -12.492 1 90.38 188 GLN A N 1
ATOM 1422 C CA . GLN A 1 188 ? -32.781 -53.906 -12.016 1 90.38 188 GLN A CA 1
ATOM 1423 C C . GLN A 1 188 ? -31.781 -54.125 -13.141 1 90.38 188 GLN A C 1
ATOM 1425 O O . GLN A 1 188 ? -30.562 -54.062 -12.93 1 90.38 188 GLN A O 1
ATOM 1430 N N . ALA A 1 189 ? -32.312 -54.344 -14.258 1 90.12 189 ALA A N 1
ATOM 1431 C CA . ALA A 1 189 ? -31.453 -54.562 -15.414 1 90.12 189 ALA A CA 1
ATOM 1432 C C . ALA A 1 189 ? -30.672 -53.281 -15.734 1 90.12 189 ALA A C 1
ATOM 1434 O O . ALA A 1 189 ? -29.594 -53.312 -16.328 1 90.12 189 ALA A O 1
ATOM 1435 N N . LYS A 1 190 ? -31.312 -52.188 -15.289 1 91.31 190 LYS A N 1
ATOM 1436 C CA . LYS A 1 190 ? -30.672 -50.906 -15.555 1 91.31 190 LYS A CA 1
ATOM 1437 C C . LYS A 1 190 ? -29.781 -50.469 -14.383 1 91.31 190 LYS A C 1
ATOM 1439 O O . LYS A 1 190 ? -29.156 -49.406 -14.43 1 91.31 190 LYS A O 1
ATOM 1444 N N . GLY A 1 191 ? -29.781 -51.219 -13.312 1 90.5 191 GLY A N 1
ATOM 1445 C CA . GLY A 1 191 ? -28.797 -51.031 -12.25 1 90.5 191 GLY A CA 1
ATOM 1446 C C . GLY A 1 191 ? -29.422 -50.594 -10.938 1 90.5 191 GLY A C 1
ATOM 1447 O O . GLY A 1 191 ? -28.719 -50.312 -9.969 1 90.5 191 GLY A O 1
ATOM 1448 N N . PHE A 1 192 ? -30.75 -50.562 -10.883 1 93.06 192 PHE A N 1
ATOM 1449 C CA . PHE A 1 192 ? -31.422 -50.062 -9.68 1 93.06 192 PHE A CA 1
ATOM 1450 C C . PHE A 1 192 ? -31.797 -51.25 -8.773 1 93.06 192 PHE A C 1
ATOM 1452 O O . PHE A 1 192 ? -32.469 -52.188 -9.203 1 93.06 192 PHE A O 1
ATOM 1459 N N . PHE A 1 193 ? -31.25 -51.312 -7.52 1 91.56 193 PHE A N 1
ATOM 1460 C CA . PHE A 1 193 ? -31.5 -52.406 -6.594 1 91.56 193 PHE A CA 1
ATOM 1461 C C . PHE A 1 193 ? -32 -51.875 -5.254 1 91.56 193 PHE A C 1
ATOM 1463 O O . PHE A 1 193 ? -31.875 -52.562 -4.23 1 91.56 193 PHE A O 1
ATOM 1470 N N . SER A 1 194 ? -32.656 -50.688 -5.129 1 89.81 194 SER A N 1
ATOM 1471 C CA . SER A 1 194 ? -33.125 -50.062 -3.887 1 89.81 194 SER A CA 1
ATOM 1472 C C . SER A 1 194 ? -31.984 -49.969 -2.873 1 89.81 194 SER A C 1
ATOM 1474 O O . SER A 1 194 ? -30.797 -50 -3.244 1 89.81 194 SER A O 1
ATOM 1476 N N . TYR A 1 195 ? -32.312 -49.812 -1.508 1 92.25 195 TYR A N 1
ATOM 1477 C CA . TYR A 1 195 ? -31.25 -49.531 -0.527 1 92.25 195 TYR A CA 1
ATOM 1478 C C . TYR A 1 195 ? -30.484 -50.812 -0.176 1 92.25 195 TYR A C 1
ATOM 1480 O O . TYR A 1 195 ? -31.062 -51.781 0.278 1 92.25 195 TYR A O 1
ATOM 1488 N N . ARG A 1 196 ? -29.203 -50.75 -0.613 1 91.62 196 ARG A N 1
ATOM 1489 C CA . ARG A 1 196 ? -28.312 -51.844 -0.298 1 91.62 196 ARG A CA 1
ATOM 1490 C C . ARG A 1 196 ? -27 -51.344 0.307 1 91.62 196 ARG A C 1
ATOM 1492 O O . ARG A 1 196 ? -26.391 -50.406 -0.213 1 91.62 196 ARG A O 1
ATOM 1499 N N . ALA A 1 197 ? -26.547 -51.969 1.339 1 91.69 197 ALA A N 1
ATOM 1500 C CA . ALA A 1 197 ? -25.344 -51.562 2.047 1 91.69 197 ALA A CA 1
ATOM 1501 C C . ALA A 1 197 ? -24.094 -51.812 1.204 1 91.69 197 ALA A C 1
ATOM 1503 O O . ALA A 1 197 ? -23.156 -51 1.239 1 91.69 197 ALA A O 1
ATOM 1504 N N . ASN A 1 198 ? -24.109 -52.875 0.423 1 91.19 198 ASN A N 1
ATOM 1505 C CA . ASN A 1 198 ? -22.953 -53.219 -0.387 1 91.19 198 ASN A CA 1
ATOM 1506 C C . ASN A 1 198 ? -22.766 -52.219 -1.536 1 91.19 198 ASN A C 1
ATOM 1508 O O . ASN A 1 198 ? -21.625 -51.906 -1.915 1 91.19 198 ASN A O 1
ATOM 1512 N N . ILE A 1 199 ? -23.859 -51.75 -2.018 1 92.81 199 ILE A N 1
ATOM 1513 C CA . ILE A 1 199 ? -23.781 -50.75 -3.082 1 92.81 199 ILE A CA 1
ATOM 1514 C C . ILE A 1 199 ? -23.25 -49.438 -2.518 1 92.81 199 ILE A C 1
ATOM 1516 O O . ILE A 1 199 ? -22.438 -48.781 -3.15 1 92.81 199 ILE A O 1
ATOM 1520 N N . PHE A 1 200 ? -23.672 -49.125 -1.343 1 94.25 200 PHE A N 1
ATOM 1521 C CA . PHE A 1 200 ? -23.203 -47.938 -0.676 1 94.25 200 PHE A CA 1
ATOM 1522 C C . PHE A 1 200 ? -21.703 -48 -0.438 1 94.25 200 PHE A C 1
ATOM 1524 O O . PHE A 1 200 ? -20.984 -47.031 -0.667 1 94.25 200 PHE A O 1
ATOM 1531 N N . ALA A 1 201 ? -21.172 -49.125 -0.057 1 93.12 201 ALA A N 1
ATOM 1532 C CA . ALA A 1 201 ? -19.75 -49.281 0.244 1 93.12 201 ALA A CA 1
ATOM 1533 C C . ALA A 1 201 ? -18.906 -49.188 -1.023 1 93.12 201 ALA A C 1
ATOM 1535 O O . ALA A 1 201 ? -17.812 -48.625 -1.013 1 93.12 201 ALA A O 1
ATOM 1536 N N . GLN A 1 202 ? -19.453 -49.688 -2.033 1 91.19 202 GLN A N 1
ATOM 1537 C CA . GLN A 1 202 ? -18.703 -49.625 -3.291 1 91.19 202 GLN A CA 1
ATOM 1538 C C . GLN A 1 202 ? -18.672 -48.219 -3.867 1 91.19 202 GLN A C 1
ATOM 1540 O O . GLN A 1 202 ? -17.641 -47.781 -4.379 1 91.19 202 GLN A O 1
ATOM 1545 N N . ASN A 1 203 ? -19.75 -47.562 -3.793 1 94.19 203 ASN A N 1
ATOM 1546 C CA . ASN A 1 203 ? -19.844 -46.219 -4.367 1 94.19 203 ASN A CA 1
ATOM 1547 C C . ASN A 1 203 ? -19.312 -45.156 -3.418 1 94.19 203 ASN A C 1
ATOM 1549 O O . ASN A 1 203 ? -19.344 -43.969 -3.73 1 94.19 203 ASN A O 1
ATOM 1553 N N . PHE A 1 204 ? -18.797 -45.594 -2.262 1 94.38 204 PHE A N 1
ATOM 1554 C CA . PHE A 1 204 ? -18.234 -44.656 -1.3 1 94.38 204 PHE A CA 1
ATOM 1555 C C . PHE A 1 204 ? -16.859 -44.156 -1.741 1 94.38 204 PHE A C 1
ATOM 1557 O O . PHE A 1 204 ? -16.484 -43.031 -1.479 1 94.38 204 PHE A O 1
ATOM 1564 N N . VAL A 1 205 ? -16.141 -45 -2.502 1 93.25 205 VAL A N 1
ATOM 1565 C CA . VAL A 1 205 ? -14.789 -44.688 -2.961 1 93.25 205 VAL A CA 1
ATOM 1566 C C . VAL A 1 205 ? -14.828 -44.25 -4.426 1 93.25 205 VAL A C 1
ATOM 1568 O O . VAL A 1 205 ? -15.719 -44.656 -5.176 1 93.25 205 VAL A O 1
ATOM 1571 N N . PRO A 1 206 ? -13.945 -43.438 -4.793 1 92.81 206 PRO A N 1
ATOM 1572 C CA . PRO A 1 206 ? -13.969 -42.875 -6.148 1 92.81 206 PRO A CA 1
ATOM 1573 C C . PRO A 1 206 ? -13.57 -43.906 -7.215 1 92.81 206 PRO A C 1
ATOM 1575 O O . PRO A 1 206 ? -12.922 -44.906 -6.898 1 92.81 206 PRO A O 1
ATOM 1578 N N . SER A 1 207 ? -14.078 -43.75 -8.367 1 90.75 207 SER A N 1
ATOM 1579 C CA . SER A 1 207 ? -13.695 -44.469 -9.586 1 90.75 207 SER A CA 1
ATOM 1580 C C . SER A 1 207 ? -13.57 -43.531 -10.766 1 90.75 207 SER A C 1
ATOM 1582 O O . SER A 1 207 ? -14.555 -43.25 -11.469 1 90.75 207 SER A O 1
ATOM 1584 N N . TRP A 1 208 ? -12.453 -43.031 -10.969 1 89.19 208 TRP A N 1
ATOM 1585 C CA . TRP A 1 208 ? -12.211 -42 -11.969 1 89.19 208 TRP A CA 1
ATOM 1586 C C . TRP A 1 208 ? -12.18 -42.594 -13.375 1 89.19 208 TRP A C 1
ATOM 1588 O O . TRP A 1 208 ? -11.5 -43.594 -13.617 1 89.19 208 TRP A O 1
ATOM 1598 N N . ARG A 1 209 ? -13.016 -42.125 -14.117 1 84.12 209 ARG A N 1
ATOM 1599 C CA . ARG A 1 209 ? -13.031 -42.562 -15.508 1 84.12 209 ARG A CA 1
ATOM 1600 C C . ARG A 1 209 ? -12.984 -41.375 -16.453 1 84.12 209 ARG A C 1
ATOM 1602 O O . ARG A 1 209 ? -13.602 -40.344 -16.203 1 84.12 209 ARG A O 1
ATOM 1609 N N . GLY A 1 210 ? -12.164 -41.375 -17.453 1 72.88 210 GLY A N 1
ATOM 1610 C CA . GLY A 1 210 ? -12.164 -40.344 -18.484 1 72.88 210 GLY A CA 1
ATOM 1611 C C . GLY A 1 210 ? -11.203 -39.219 -18.188 1 72.88 210 GLY A C 1
ATOM 1612 O O . GLY A 1 210 ? -10.539 -39.219 -17.156 1 72.88 210 GLY A O 1
ATOM 1613 N N . PRO A 1 211 ? -11.07 -38.375 -19.172 1 66 211 PRO A N 1
ATOM 1614 C CA . PRO A 1 211 ? -10.125 -37.25 -19.062 1 66 211 PRO A CA 1
ATOM 1615 C C . PRO A 1 211 ? -10.539 -36.25 -18 1 66 211 PRO A C 1
ATOM 1617 O O . PRO A 1 211 ? -9.68 -35.594 -17.391 1 66 211 PRO A O 1
ATOM 1620 N N . ASP A 1 212 ? -11.812 -36.219 -17.719 1 66.88 212 ASP A N 1
ATOM 1621 C CA . ASP A 1 212 ? -12.312 -35.25 -16.766 1 66.88 212 ASP A CA 1
ATOM 1622 C C . ASP A 1 212 ? -12.438 -35.844 -15.367 1 66.88 212 ASP A C 1
ATOM 1624 O O . ASP A 1 212 ? -12.883 -35.188 -14.43 1 66.88 212 ASP A O 1
ATOM 1628 N N . GLY A 1 213 ? -12.008 -37 -15.289 1 78.25 213 GLY A N 1
ATOM 1629 C CA . GLY A 1 213 ? -12.25 -37.688 -14.047 1 78.25 213 GLY A CA 1
ATOM 1630 C C . GLY A 1 213 ? -11.242 -37.344 -12.961 1 78.25 213 GLY A C 1
ATOM 1631 O O . GLY A 1 213 ? -10.516 -38.219 -12.477 1 78.25 213 GLY A O 1
ATOM 1632 N N . SER A 1 214 ? -11.133 -36.062 -12.695 1 86.69 214 SER A N 1
ATOM 1633 C CA . SER A 1 214 ? -10.297 -35.594 -11.586 1 86.69 214 SER A CA 1
ATOM 1634 C C . SER A 1 214 ? -11.117 -34.812 -10.562 1 86.69 214 SER A C 1
ATOM 1636 O O . SER A 1 214 ? -12.227 -34.375 -10.852 1 86.69 214 SER A O 1
ATOM 1638 N N . PHE A 1 215 ? -10.688 -34.812 -9.375 1 91.88 215 PHE A N 1
ATOM 1639 C CA . PHE A 1 215 ? -11.391 -34.156 -8.273 1 91.88 215 PHE A CA 1
ATOM 1640 C C . PHE A 1 215 ? -11.711 -32.719 -8.625 1 91.88 215 PHE A C 1
ATOM 1642 O O . PHE A 1 215 ? -12.859 -32.281 -8.5 1 91.88 215 PHE A O 1
ATOM 1649 N N . PHE A 1 216 ? -10.812 -32.031 -9.156 1 89.94 216 PHE A N 1
ATOM 1650 C CA . PHE A 1 216 ? -11.008 -30.609 -9.422 1 89.94 216 PHE A CA 1
ATOM 1651 C C . PHE A 1 216 ? -11.789 -30.391 -10.711 1 89.94 216 PHE A C 1
ATOM 1653 O O . PHE A 1 216 ? -12.477 -29.391 -10.867 1 89.94 216 PHE A O 1
ATOM 1660 N N . GLY A 1 217 ? -11.695 -31.375 -11.547 1 88.19 217 GLY A N 1
ATOM 1661 C CA . GLY A 1 217 ? -12.562 -31.312 -12.719 1 88.19 217 GLY A CA 1
ATOM 1662 C C . GLY A 1 217 ? -14.031 -31.438 -12.375 1 88.19 217 GLY A C 1
ATOM 1663 O O . GLY A 1 217 ? -14.852 -30.656 -12.859 1 88.19 217 GLY A O 1
ATOM 1664 N N . LEU A 1 218 ? -14.32 -32.344 -11.484 1 92.62 218 LEU A N 1
ATOM 1665 C CA . LEU A 1 218 ? -15.703 -32.531 -11.055 1 92.62 218 LEU A CA 1
ATOM 1666 C C . LEU A 1 218 ? -16.156 -31.406 -10.156 1 92.62 218 LEU A C 1
ATOM 1668 O O . LEU A 1 218 ? -17.328 -31.016 -10.188 1 92.62 218 LEU A O 1
ATOM 1672 N N . PHE A 1 219 ? -15.211 -30.859 -9.469 1 93.31 219 PHE A N 1
ATOM 1673 C CA . PHE A 1 219 ? -15.492 -29.703 -8.633 1 93.31 219 PHE A CA 1
ATOM 1674 C C . PHE A 1 219 ? -15.906 -28.5 -9.477 1 93.31 219 PHE A C 1
ATOM 1676 O O . PHE A 1 219 ? -16.844 -27.781 -9.125 1 93.31 219 PHE A O 1
ATOM 1683 N N . SER A 1 220 ? -15.297 -28.344 -10.562 1 91.44 220 SER A N 1
ATOM 1684 C CA . SER A 1 220 ? -15.594 -27.219 -11.438 1 91.44 220 SER A CA 1
ATOM 1685 C C . SER A 1 220 ? -16.969 -27.359 -12.086 1 91.44 220 SER A C 1
ATOM 1687 O O . SER A 1 220 ? -17.625 -26.359 -12.383 1 91.44 220 SER A O 1
ATOM 1689 N N . ILE A 1 221 ? -17.375 -28.516 -12.25 1 90.81 221 ILE A N 1
ATOM 1690 C CA . ILE A 1 221 ? -18.672 -28.766 -12.859 1 90.81 221 ILE A CA 1
ATOM 1691 C C . ILE A 1 221 ? -19.781 -28.609 -11.82 1 90.81 221 ILE A C 1
ATOM 1693 O O . ILE A 1 221 ? -20.875 -28.156 -12.133 1 90.81 221 ILE A O 1
ATOM 1697 N N . PHE A 1 222 ? -19.453 -28.844 -10.656 1 92.94 222 PHE A N 1
ATOM 1698 C CA . PHE A 1 222 ? -20.453 -28.812 -9.602 1 92.94 222 PHE A CA 1
ATOM 1699 C C . PHE A 1 222 ? -20.641 -27.406 -9.07 1 92.94 222 PHE A C 1
ATOM 1701 O O . PHE A 1 222 ? -21.734 -27.031 -8.648 1 92.94 222 PHE A O 1
ATOM 1708 N N . PHE A 1 223 ? -19.719 -26.578 -9.094 1 92.25 223 PHE A N 1
ATOM 1709 C CA . PHE A 1 223 ? -19.672 -25.328 -8.344 1 92.25 223 PHE A CA 1
ATOM 1710 C C . PHE A 1 223 ? -20.781 -24.391 -8.805 1 92.25 223 PHE A C 1
ATOM 1712 O O . PHE A 1 223 ? -21.375 -23.672 -7.992 1 92.25 223 PHE A O 1
ATOM 1719 N N . PRO A 1 224 ? -21.156 -24.375 -10 1 89.44 224 PRO A N 1
ATOM 1720 C CA . PRO A 1 224 ? -22.219 -23.469 -10.438 1 89.44 224 PRO A CA 1
ATOM 1721 C C . PRO A 1 224 ? -23.547 -23.75 -9.727 1 89.44 224 PRO A C 1
ATOM 1723 O O . PRO A 1 224 ? -24.422 -22.875 -9.672 1 89.44 224 PRO A O 1
ATOM 1726 N N . SER A 1 225 ? -23.656 -24.906 -9.219 1 88.88 225 SER A N 1
ATOM 1727 C CA . SER A 1 225 ? -24.875 -25.266 -8.523 1 88.88 225 SER A CA 1
ATOM 1728 C C . SER A 1 225 ? -24.969 -24.594 -7.164 1 88.88 225 SER A C 1
ATOM 1730 O O . SER A 1 225 ? -26.047 -24.484 -6.586 1 88.88 225 SER A O 1
ATOM 1732 N N . ALA A 1 226 ? -23.844 -24.109 -6.734 1 87.88 226 ALA A N 1
ATOM 1733 C CA . ALA A 1 226 ? -23.844 -23.453 -5.43 1 87.88 226 ALA A CA 1
ATOM 1734 C C . ALA A 1 226 ? -23.875 -21.938 -5.578 1 87.88 226 ALA A C 1
ATOM 1736 O O . ALA A 1 226 ? -23.953 -21.203 -4.586 1 87.88 226 ALA A O 1
ATOM 1737 N N . THR A 1 227 ? -23.891 -21.266 -6.703 1 82.44 227 THR A N 1
ATOM 1738 C CA . THR A 1 227 ? -23.703 -19.828 -6.922 1 82.44 227 THR A CA 1
ATOM 1739 C C . THR A 1 227 ? -25.047 -19.109 -6.992 1 82.44 227 THR A C 1
ATOM 1741 O O . THR A 1 227 ? -25.109 -17.906 -7.246 1 82.44 227 THR A O 1
ATOM 1744 N N . GLY A 1 228 ? -26.141 -19.562 -6.691 1 82.12 228 GLY A N 1
ATOM 1745 C CA . GLY A 1 228 ? -27.438 -18.906 -6.793 1 82.12 228 GLY A CA 1
ATOM 1746 C C . GLY A 1 228 ? -27.797 -18.109 -5.551 1 82.12 228 GLY A C 1
ATOM 1747 O O . GLY A 1 228 ? -28.969 -17.766 -5.348 1 82.12 228 GLY A O 1
ATOM 1748 N N . ILE A 1 229 ? -26.812 -17.656 -4.805 1 82.25 229 ILE A N 1
ATOM 1749 C CA . ILE A 1 229 ? -27.109 -17.047 -3.514 1 82.25 229 ILE A CA 1
ATOM 1750 C C . ILE A 1 229 ? -27.422 -15.555 -3.707 1 82.25 229 ILE A C 1
ATOM 1752 O O . ILE A 1 229 ? -28.078 -14.945 -2.869 1 82.25 229 ILE A O 1
ATOM 1756 N N . LEU A 1 230 ? -27.031 -15.016 -4.797 1 81.25 230 LEU A N 1
ATOM 1757 C CA . LEU A 1 230 ? -27.188 -13.578 -4.98 1 81.25 230 LEU A CA 1
ATOM 1758 C C . LEU A 1 230 ? -28.484 -13.25 -5.711 1 81.25 230 LEU A C 1
ATOM 1760 O O . LEU A 1 230 ? -28.812 -12.078 -5.891 1 81.25 230 LEU A O 1
ATOM 1764 N N . ALA A 1 231 ? -29.203 -14.242 -6.031 1 82.5 231 ALA A N 1
ATOM 1765 C CA . ALA A 1 231 ? -30.453 -14.023 -6.75 1 82.5 231 ALA A CA 1
ATOM 1766 C C . ALA A 1 231 ? -31.484 -13.336 -5.855 1 82.5 231 ALA A C 1
ATOM 1768 O O . ALA A 1 231 ? -32.281 -12.516 -6.332 1 82.5 231 ALA A O 1
ATOM 1769 N N . GLY A 1 232 ? -31.422 -13.609 -4.594 1 78.88 232 GLY A N 1
ATOM 1770 C CA . GLY A 1 232 ? -32.312 -12.953 -3.664 1 78.88 232 GLY A CA 1
ATOM 1771 C C . GLY A 1 232 ? -31.984 -11.492 -3.428 1 78.88 232 GLY A C 1
ATOM 1772 O O . GLY A 1 232 ? -32.875 -10.656 -3.305 1 78.88 232 GLY A O 1
ATOM 1773 N N . ALA A 1 233 ? -30.734 -11.219 -3.449 1 79.38 233 ALA A N 1
ATOM 1774 C CA . ALA A 1 233 ? -30.281 -9.844 -3.203 1 79.38 233 ALA A CA 1
ATOM 1775 C C . ALA A 1 233 ? -30.531 -8.961 -4.422 1 79.38 233 ALA A C 1
ATOM 1777 O O . ALA A 1 233 ? -30.578 -7.738 -4.309 1 79.38 233 ALA A O 1
ATOM 1778 N N . ASN A 1 234 ? -30.797 -9.57 -5.543 1 77.75 234 ASN A N 1
ATOM 1779 C CA . ASN A 1 234 ? -31.016 -8.812 -6.77 1 77.75 234 ASN A CA 1
ATOM 1780 C C . ASN A 1 234 ? -32.406 -8.156 -6.785 1 77.75 234 ASN A C 1
ATOM 1782 O O . ASN A 1 234 ? -32.625 -7.223 -7.555 1 77.75 234 ASN A O 1
ATOM 1786 N N . ILE A 1 235 ? -33.25 -8.617 -5.871 1 73.06 235 ILE A N 1
ATOM 1787 C CA . ILE A 1 235 ? -34.594 -8.016 -5.789 1 73.06 235 ILE A CA 1
ATOM 1788 C C . ILE A 1 235 ? -34.688 -7.152 -4.535 1 73.06 235 ILE A C 1
ATOM 1790 O O . ILE A 1 235 ? -35.75 -7.016 -3.955 1 73.06 235 ILE A O 1
ATOM 1794 N N . SER A 1 236 ? -33.656 -6.688 -4.133 1 73.56 236 SER A N 1
ATOM 1795 C CA . SER A 1 236 ? -33.594 -5.906 -2.902 1 73.56 236 SER A CA 1
ATOM 1796 C C . SER A 1 236 ? -34.5 -4.676 -2.98 1 73.56 236 SER A C 1
ATOM 1798 O O . SER A 1 236 ? -35.062 -4.254 -1.974 1 73.56 236 SER A O 1
ATOM 1800 N N . GLY A 1 237 ? -34.688 -4.129 -4.133 1 71.5 237 GLY A N 1
ATOM 1801 C CA . GLY A 1 237 ? -35.531 -2.939 -4.277 1 71.5 237 GLY A CA 1
ATOM 1802 C C . GLY A 1 237 ? -37 -3.203 -4.059 1 71.5 237 GLY A C 1
ATOM 1803 O O . GLY A 1 237 ? -37.75 -2.301 -3.678 1 71.5 237 GLY A O 1
ATOM 1804 N N . ASP A 1 238 ? -37.312 -4.477 -4.125 1 71.69 238 ASP A N 1
ATOM 1805 C CA . ASP A 1 238 ? -38.75 -4.809 -4.059 1 71.69 238 ASP A CA 1
ATOM 1806 C C . ASP A 1 238 ? -39.094 -5.438 -2.711 1 71.69 238 ASP A C 1
ATOM 1808 O O . ASP A 1 238 ? -40.25 -5.75 -2.453 1 71.69 238 ASP A O 1
ATOM 1812 N N . LEU A 1 239 ? -38.125 -5.535 -1.888 1 75.81 239 LEU A N 1
ATOM 1813 C CA . LEU A 1 239 ? -38.375 -6.172 -0.595 1 75.81 239 LEU A CA 1
ATOM 1814 C C . LEU A 1 239 ? -38.812 -5.145 0.439 1 75.81 239 LEU A C 1
ATOM 1816 O O . LEU A 1 239 ? -38.375 -3.99 0.403 1 75.81 239 LEU A O 1
ATOM 1820 N N . LYS A 1 240 ? -39.688 -5.457 1.261 1 74.94 240 LYS A N 1
ATOM 1821 C CA . LYS A 1 240 ? -40.188 -4.574 2.312 1 74.94 240 LYS A CA 1
ATOM 1822 C C . LYS A 1 240 ? -39.094 -4.191 3.281 1 74.94 240 LYS A C 1
ATOM 1824 O O . LYS A 1 240 ? -38.875 -3.01 3.551 1 74.94 240 LYS A O 1
ATOM 1829 N N . ASP A 1 241 ? -38.438 -5.234 3.852 1 80.44 241 ASP A N 1
ATOM 1830 C CA . ASP A 1 241 ? -37.312 -5.02 4.742 1 80.44 241 ASP A CA 1
ATOM 1831 C C . ASP A 1 241 ? -36.094 -5.828 4.289 1 80.44 241 ASP A C 1
ATOM 1833 O O . ASP A 1 241 ? -35.844 -6.922 4.801 1 80.44 241 ASP A O 1
ATOM 1837 N N . PRO A 1 242 ? -35.438 -5.227 3.41 1 81.94 242 PRO A N 1
ATOM 1838 C CA . PRO A 1 242 ? -34.312 -5.953 2.852 1 81.94 242 PRO A CA 1
ATOM 1839 C C . PRO A 1 242 ? -33.25 -6.254 3.895 1 81.94 242 PRO A C 1
ATOM 1841 O O . PRO A 1 242 ? -32.531 -7.266 3.791 1 81.94 242 PRO A O 1
ATOM 1844 N N . ALA A 1 243 ? -33.156 -5.477 4.953 1 79.88 243 ALA A N 1
ATOM 1845 C CA . ALA A 1 243 ? -32.125 -5.645 5.949 1 79.88 243 ALA A CA 1
ATOM 1846 C C . ALA A 1 243 ? -32.312 -6.934 6.742 1 79.88 243 ALA A C 1
ATOM 1848 O O . ALA A 1 243 ? -31.328 -7.535 7.211 1 79.88 243 ALA A O 1
ATOM 1849 N N . VAL A 1 244 ? -33.562 -7.336 6.82 1 83.44 244 VAL A N 1
ATOM 1850 C CA . VAL A 1 244 ? -33.812 -8.547 7.59 1 83.44 244 VAL A CA 1
ATOM 1851 C C . VAL A 1 244 ? -34.062 -9.719 6.637 1 83.44 244 VAL A C 1
ATOM 1853 O O . VAL A 1 244 ? -33.656 -10.844 6.906 1 83.44 244 VAL A O 1
ATOM 1856 N N . ALA A 1 245 ? -34.594 -9.43 5.523 1 86.44 245 ALA A N 1
ATOM 1857 C CA . ALA A 1 245 ? -35.031 -10.477 4.598 1 86.44 245 ALA A CA 1
ATOM 1858 C C . ALA A 1 245 ? -33.844 -11.078 3.865 1 86.44 245 ALA A C 1
ATOM 1860 O O . ALA A 1 245 ? -33.781 -12.289 3.639 1 86.44 245 ALA A O 1
ATOM 1861 N N . ILE A 1 246 ? -32.906 -10.352 3.529 1 86.94 246 ILE A N 1
ATOM 1862 C CA . ILE A 1 246 ? -31.797 -10.828 2.703 1 86.94 246 ILE A CA 1
ATOM 1863 C C . ILE A 1 246 ? -30.906 -11.773 3.516 1 86.94 246 ILE A C 1
ATOM 1865 O O . ILE A 1 246 ? -30.656 -12.906 3.102 1 86.94 246 ILE A O 1
ATOM 1869 N N . PRO A 1 247 ? -30.469 -11.352 4.742 1 88.88 247 PRO A N 1
ATOM 1870 C CA . PRO A 1 247 ? -29.609 -12.258 5.488 1 88.88 247 PRO A CA 1
ATOM 1871 C C . PRO A 1 247 ? -30.297 -13.555 5.887 1 88.88 247 PRO A C 1
ATOM 1873 O O . PRO A 1 247 ? -29.75 -14.641 5.707 1 88.88 247 PRO A O 1
ATOM 1876 N N . LYS A 1 248 ? -31.516 -13.5 6.324 1 90.31 248 LYS A N 1
ATOM 1877 C CA . LYS A 1 248 ? -32.25 -14.695 6.738 1 90.31 248 LYS A CA 1
ATOM 1878 C C . LYS A 1 248 ? -32.594 -15.57 5.539 1 90.31 248 LYS A C 1
ATOM 1880 O O . LYS A 1 248 ? -32.5 -16.797 5.605 1 90.31 248 LYS A O 1
ATOM 1885 N N . GLY A 1 249 ? -32.969 -14.945 4.543 1 89.88 249 GLY A N 1
ATOM 1886 C CA . GLY A 1 249 ? -33.344 -15.695 3.35 1 89.88 249 GLY A CA 1
ATOM 1887 C C . GLY A 1 249 ? -32.188 -16.391 2.693 1 89.88 249 GLY A C 1
ATOM 1888 O O . GLY A 1 249 ? -32.281 -17.547 2.279 1 89.88 249 GLY A O 1
ATOM 1889 N N . THR A 1 250 ? -31.094 -15.742 2.566 1 90.75 250 THR A N 1
ATOM 1890 C CA . THR A 1 250 ? -29.922 -16.312 1.912 1 90.75 250 THR A CA 1
ATOM 1891 C C . THR A 1 250 ? -29.344 -17.469 2.73 1 90.75 250 THR A C 1
ATOM 1893 O O . THR A 1 250 ? -29.062 -18.531 2.188 1 90.75 250 THR A O 1
ATOM 1896 N N . LEU A 1 251 ? -29.266 -17.359 4.059 1 92.38 251 LEU A N 1
ATOM 1897 C CA . LEU A 1 251 ? -28.688 -18.406 4.906 1 92.38 251 LEU A CA 1
ATOM 1898 C C . LEU A 1 251 ? -29.625 -19.609 5.004 1 92.38 251 LEU A C 1
ATOM 1900 O O . LEU A 1 251 ? -29.172 -20.75 5.023 1 92.38 251 LEU A O 1
ATOM 1904 N N . MET A 1 252 ? -30.891 -19.344 4.969 1 93.44 252 MET A N 1
ATOM 1905 C CA . MET A 1 252 ? -31.859 -20.438 4.988 1 93.44 252 MET A CA 1
ATOM 1906 C C . MET A 1 252 ? -31.828 -21.203 3.67 1 93.44 252 MET A C 1
ATOM 1908 O O . MET A 1 252 ? -31.922 -22.438 3.66 1 93.44 252 MET A O 1
ATOM 1912 N N . ALA A 1 253 ? -31.703 -20.438 2.625 1 93 253 ALA A N 1
ATOM 1913 C CA . ALA A 1 253 ? -31.625 -21.094 1.318 1 93 253 ALA A CA 1
ATOM 1914 C C . ALA A 1 253 ? -30.375 -21.969 1.214 1 93 253 ALA A C 1
ATOM 1916 O O . ALA A 1 253 ? -30.453 -23.094 0.72 1 93 253 ALA A O 1
ATOM 1917 N N . ILE A 1 254 ? -29.266 -21.531 1.703 1 93.81 254 ILE A N 1
ATOM 1918 C CA . ILE A 1 254 ? -28.031 -22.297 1.647 1 93.81 254 ILE A CA 1
ATOM 1919 C C . ILE A 1 254 ? -28.156 -23.562 2.492 1 93.81 254 ILE A C 1
ATOM 1921 O O . ILE A 1 254 ? -27.734 -24.641 2.07 1 93.81 254 ILE A O 1
ATOM 1925 N N . PHE A 1 255 ? -28.828 -23.469 3.607 1 94.75 255 PHE A N 1
ATOM 1926 C CA . PHE A 1 255 ? -28.953 -24.594 4.52 1 94.75 255 PHE A CA 1
ATOM 1927 C C . PHE A 1 255 ? -29.812 -25.688 3.902 1 94.75 255 PHE A C 1
ATOM 1929 O O . PHE A 1 255 ? -29.391 -26.844 3.818 1 94.75 255 PHE A O 1
ATOM 1936 N N . TRP A 1 256 ? -30.891 -25.344 3.346 1 93.5 256 TRP A N 1
ATOM 1937 C CA . TRP A 1 256 ? -31.828 -26.344 2.82 1 93.5 256 TRP A CA 1
ATOM 1938 C C . TRP A 1 256 ? -31.297 -26.938 1.521 1 93.5 256 TRP A C 1
ATOM 1940 O O . TRP A 1 256 ? -31.5 -28.125 1.258 1 93.5 256 TRP A O 1
ATOM 1950 N N . THR A 1 257 ? -30.672 -26.141 0.747 1 94.06 257 THR A N 1
ATOM 1951 C CA . THR A 1 257 ? -30.141 -26.672 -0.499 1 94.06 257 THR A CA 1
ATOM 1952 C C . THR A 1 257 ? -28.953 -27.578 -0.227 1 94.06 257 THR A C 1
ATOM 1954 O O . THR A 1 257 ? -28.766 -28.594 -0.913 1 94.06 257 THR A O 1
ATOM 1957 N N . THR A 1 258 ? -28.172 -27.266 0.826 1 95.31 258 THR A N 1
ATOM 1958 C CA . THR A 1 258 ? -27.047 -28.125 1.186 1 95.31 258 THR A CA 1
ATOM 1959 C C . THR A 1 258 ? -27.547 -29.484 1.667 1 95.31 258 THR A C 1
ATOM 1961 O O . THR A 1 258 ? -27.031 -30.531 1.255 1 95.31 258 THR A O 1
ATOM 1964 N N . VAL A 1 259 ? -28.609 -29.469 2.385 1 95.56 259 VAL A N 1
ATOM 1965 C CA . VAL A 1 259 ? -29.172 -30.719 2.9 1 95.56 259 VAL A CA 1
ATOM 1966 C C . VAL A 1 259 ? -29.719 -31.547 1.747 1 95.56 259 VAL A C 1
ATOM 1968 O O . VAL A 1 259 ? -29.516 -32.781 1.704 1 95.56 259 VAL A O 1
ATOM 1971 N N . SER A 1 260 ? -30.281 -30.906 0.834 1 94.38 260 SER A N 1
ATOM 1972 C CA . SER A 1 260 ? -30.844 -31.625 -0.304 1 94.38 260 SER A CA 1
ATOM 1973 C C . SER A 1 260 ? -29.75 -32.281 -1.15 1 94.38 260 SER A C 1
ATOM 1975 O O . SER A 1 260 ? -29.875 -33.438 -1.548 1 94.38 260 SER A O 1
ATOM 1977 N N . TYR A 1 261 ? -28.672 -31.594 -1.457 1 95.75 261 TYR A N 1
ATOM 1978 C CA . TYR A 1 261 ? -27.594 -32.125 -2.271 1 95.75 261 TYR A CA 1
ATOM 1979 C C . TYR A 1 261 ? -26.906 -33.281 -1.568 1 95.75 261 TYR A C 1
ATOM 1981 O O . TYR A 1 261 ? -26.547 -34.281 -2.203 1 95.75 261 TYR A O 1
ATOM 1989 N N . LEU A 1 262 ? -26.766 -33.188 -0.235 1 96.19 262 LEU A N 1
ATOM 1990 C CA . LEU A 1 262 ? -26.125 -34.25 0.521 1 96.19 262 LEU A CA 1
ATOM 1991 C C . LEU A 1 262 ? -27.016 -35.5 0.556 1 96.19 262 LEU A C 1
ATOM 1993 O O . LEU A 1 262 ? -26.531 -36.594 0.315 1 96.19 262 LEU A O 1
ATOM 1997 N N . VAL A 1 263 ? -28.297 -35.344 0.738 1 95 263 VAL A N 1
ATOM 1998 C CA . VAL A 1 263 ? -29.234 -36.469 0.848 1 95 263 VAL A CA 1
ATOM 1999 C C . VAL A 1 263 ? -29.406 -37.125 -0.514 1 95 263 VAL A C 1
ATOM 2001 O O . VAL A 1 263 ? -29.375 -38.344 -0.616 1 95 263 VAL A O 1
ATOM 2004 N N . LEU A 1 264 ? -29.484 -36.375 -1.537 1 94.56 264 LEU A N 1
ATOM 2005 C CA . LEU A 1 264 ? -29.688 -36.906 -2.871 1 94.56 264 LEU A CA 1
ATOM 2006 C C . LEU A 1 264 ? -28.453 -37.688 -3.34 1 94.56 264 LEU A C 1
ATOM 2008 O O . LEU A 1 264 ? -28.562 -38.75 -3.957 1 94.56 264 LEU A O 1
ATOM 2012 N N . SER A 1 265 ? -27.297 -37.156 -3.072 1 95.12 265 SER A N 1
ATOM 2013 C CA . SER A 1 265 ? -26.062 -37.844 -3.473 1 95.12 265 SER A CA 1
ATOM 2014 C C . SER A 1 265 ? -25.891 -39.156 -2.703 1 95.12 265 SER A C 1
ATOM 2016 O O . SER A 1 265 ? -25.484 -40.156 -3.273 1 95.12 265 SER A O 1
ATOM 2018 N N . ALA A 1 266 ? -26.297 -39.156 -1.444 1 95.31 266 ALA A N 1
ATOM 2019 C CA . ALA A 1 266 ? -26.172 -40.375 -0.636 1 95.31 266 ALA A CA 1
ATOM 2020 C C . ALA A 1 266 ? -27.203 -41.406 -1.039 1 95.31 266 ALA A C 1
ATOM 2022 O O . ALA A 1 266 ? -26.906 -42.625 -1.093 1 95.31 266 ALA A O 1
ATOM 2023 N N . THR A 1 267 ? -28.375 -41 -1.379 1 95.12 267 THR A N 1
ATOM 2024 C CA . THR A 1 267 ? -29.438 -41.969 -1.707 1 95.12 267 THR A CA 1
ATOM 2025 C C . THR A 1 267 ? -29.219 -42.562 -3.088 1 95.12 267 THR A C 1
ATOM 2027 O O . THR A 1 267 ? -29.375 -43.781 -3.27 1 95.12 267 THR A O 1
ATOM 2030 N N . ILE A 1 268 ? -28.812 -41.781 -3.988 1 94.38 268 ILE A N 1
ATOM 2031 C CA . ILE A 1 268 ? -28.609 -42.312 -5.336 1 94.38 268 ILE A CA 1
ATOM 2032 C C . ILE A 1 268 ? -27.406 -43.219 -5.359 1 94.38 268 ILE A C 1
ATOM 2034 O O . ILE A 1 268 ? -27.406 -44.25 -6.043 1 94.38 268 ILE A O 1
ATOM 2038 N N . GLY A 1 269 ? -26.375 -42.875 -4.641 1 93.94 269 GLY A N 1
ATOM 2039 C CA . GLY A 1 269 ? -25.172 -43.688 -4.57 1 93.94 269 GLY A CA 1
ATOM 2040 C C . GLY A 1 269 ? -25.391 -45 -3.82 1 93.94 269 GLY A C 1
ATOM 2041 O O . GLY A 1 269 ? -24.641 -45.969 -4 1 93.94 269 GLY A O 1
ATOM 2042 N N . SER A 1 270 ? -26.484 -45.094 -3.064 1 94.31 270 SER A N 1
ATOM 2043 C CA . SER A 1 270 ? -26.734 -46.281 -2.273 1 94.31 270 SER A CA 1
ATOM 2044 C C . SER A 1 270 ? -27.688 -47.219 -2.994 1 94.31 270 SER A C 1
ATOM 2046 O O . SER A 1 270 ? -27.812 -48.406 -2.627 1 94.31 270 SER A O 1
ATOM 2048 N N . CYS A 1 271 ? -28.266 -46.781 -4.113 1 94.12 271 CYS A N 1
ATOM 2049 C CA . CYS A 1 271 ? -29.328 -47.562 -4.707 1 94.12 271 CYS A CA 1
ATOM 2050 C C . CYS A 1 271 ? -28.938 -48.062 -6.094 1 94.12 271 CYS A C 1
ATOM 2052 O O . CYS A 1 271 ? -29.516 -49.031 -6.602 1 94.12 271 CYS A O 1
ATOM 2054 N N . VAL A 1 272 ? -28 -47.438 -6.742 1 94.69 272 VAL A N 1
ATOM 2055 C CA . VAL A 1 272 ? -27.703 -47.781 -8.133 1 94.69 272 VAL A CA 1
ATOM 2056 C C . VAL A 1 272 ? -26.25 -48.219 -8.266 1 94.69 272 VAL A C 1
ATOM 2058 O O . VAL A 1 272 ? -25.359 -47.625 -7.676 1 94.69 272 VAL A O 1
ATOM 2061 N N . VAL A 1 273 ? -26.047 -49.219 -9.078 1 92.19 273 VAL A N 1
ATOM 2062 C CA . VAL A 1 273 ? -24.688 -49.719 -9.336 1 92.19 273 VAL A CA 1
ATOM 2063 C C . VAL A 1 273 ? -24.031 -48.875 -10.406 1 92.19 273 VAL A C 1
ATOM 2065 O O . VAL A 1 273 ? -24.703 -48.188 -11.172 1 92.19 273 VAL A O 1
ATOM 2068 N N . ARG A 1 274 ? -22.781 -48.875 -10.586 1 92.5 274 ARG A N 1
ATOM 2069 C CA . ARG A 1 274 ? -22.016 -48 -11.477 1 92.5 274 ARG A CA 1
ATOM 2070 C C . ARG A 1 274 ? -22.203 -48.406 -12.938 1 92.5 274 ARG A C 1
ATOM 2072 O O . ARG A 1 274 ? -22.359 -47.562 -13.805 1 92.5 274 ARG A O 1
ATOM 2079 N N . ASP A 1 275 ? -22.156 -49.688 -13.195 1 91.44 275 ASP A N 1
ATOM 2080 C CA . ASP A 1 275 ? -22.281 -50.188 -14.562 1 91.44 275 ASP A CA 1
ATOM 2081 C C . ASP A 1 275 ? -23.422 -51.188 -14.672 1 91.44 275 ASP A C 1
ATOM 2083 O O . ASP A 1 275 ? -23.562 -52.094 -13.82 1 91.44 275 ASP A O 1
ATOM 2087 N N . ALA A 1 276 ? -24.281 -50.969 -15.633 1 91.75 276 ALA A N 1
ATOM 2088 C CA . ALA A 1 276 ? -25.391 -51.875 -15.914 1 91.75 276 ALA A CA 1
ATOM 2089 C C . ALA A 1 276 ? -25.656 -51.969 -17.406 1 91.75 276 ALA A C 1
ATOM 2091 O O . ALA A 1 276 ? -25.531 -50.969 -18.141 1 91.75 276 ALA A O 1
ATOM 2092 N N . SER A 1 277 ? -25.875 -53.125 -18.016 1 88.31 277 SER A N 1
ATOM 2093 C CA . SER A 1 277 ? -26.078 -53.344 -19.438 1 88.31 277 SER A CA 1
ATOM 2094 C C . SER A 1 277 ? -27.469 -52.938 -19.875 1 88.31 277 SER A C 1
ATOM 2096 O O . SER A 1 277 ? -27.656 -52.375 -20.969 1 88.31 277 SER A O 1
ATOM 2098 N N . GLY A 1 278 ? -28.625 -53.031 -19.125 1 86.94 278 GLY A N 1
ATOM 2099 C CA . GLY A 1 278 ? -30 -52.719 -19.5 1 86.94 278 GLY A CA 1
ATOM 2100 C C . GLY A 1 278 ? -30.719 -53.875 -20.156 1 86.94 278 GLY A C 1
ATOM 2101 O O . GLY A 1 278 ? -31.922 -53.812 -20.422 1 86.94 278 GLY A O 1
ATOM 2102 N N . SER A 1 279 ? -29.953 -55 -20.359 1 87.38 279 SER A N 1
ATOM 2103 C CA . SER A 1 279 ? -30.562 -56.125 -21.016 1 87.38 279 SER A CA 1
ATOM 2104 C C . SER A 1 279 ? -31.203 -57.094 -20 1 87.38 279 SER A C 1
ATOM 2106 O O . SER A 1 279 ? -30.578 -57.406 -18.984 1 87.38 279 SER A O 1
ATOM 2108 N N . LEU A 1 280 ? -32.438 -57.438 -20.281 1 87.44 280 LEU A N 1
ATOM 2109 C CA . LEU A 1 280 ? -33.188 -58.344 -19.391 1 87.44 280 LEU A CA 1
ATOM 2110 C C . LEU A 1 280 ? -32.625 -59.75 -19.453 1 87.44 280 LEU A C 1
ATOM 2112 O O . LEU A 1 280 ? -32.906 -60.562 -18.562 1 87.44 280 LEU A O 1
ATOM 2116 N N . ASN A 1 281 ? -31.766 -59.969 -20.484 1 83.12 281 ASN A N 1
ATOM 2117 C CA . ASN A 1 281 ? -31.266 -61.312 -20.703 1 83.12 281 ASN A CA 1
ATOM 2118 C C . ASN A 1 281 ? -30 -61.594 -19.891 1 83.12 281 ASN A C 1
ATOM 2120 O O . ASN A 1 281 ? -29.516 -62.719 -19.844 1 83.12 281 ASN A O 1
ATOM 2124 N N . ASP A 1 282 ? -29.594 -60.625 -19.328 1 82.31 282 ASP A N 1
ATOM 2125 C CA . ASP A 1 282 ? -28.344 -60.781 -18.609 1 82.31 282 ASP A CA 1
ATOM 2126 C C . ASP A 1 282 ? -28.594 -61.25 -17.172 1 82.31 282 ASP A C 1
ATOM 2128 O O . ASP A 1 282 ? -28.047 -60.688 -16.219 1 82.31 282 ASP A O 1
ATOM 2132 N N . THR A 1 283 ? -29.516 -62.188 -16.984 1 81.94 283 THR A N 1
ATOM 2133 C CA . THR A 1 283 ? -29.812 -62.75 -15.664 1 81.94 283 THR A CA 1
ATOM 2134 C C . THR A 1 283 ? -28.953 -64 -15.422 1 81.94 283 THR A C 1
ATOM 2136 O O . THR A 1 283 ? -28.641 -64.75 -16.359 1 81.94 283 THR A O 1
ATOM 2139 N N . VAL A 1 284 ? -28.266 -64.125 -14.383 1 77.12 284 VAL A N 1
ATOM 2140 C CA . VAL A 1 284 ? -27.469 -65.312 -14.07 1 77.12 284 VAL A CA 1
ATOM 2141 C C . VAL A 1 284 ? -27.875 -65.875 -12.703 1 77.12 284 VAL A C 1
ATOM 2143 O O . VAL A 1 284 ? -28.422 -65.125 -11.867 1 77.12 284 VAL A O 1
ATOM 2146 N N . LEU A 1 285 ? -27.859 -67.188 -12.609 1 66.69 285 LEU A N 1
ATOM 2147 C CA . LEU A 1 285 ? -28.078 -67.812 -11.305 1 66.69 285 LEU A CA 1
ATOM 2148 C C . LEU A 1 285 ? -26.969 -67.438 -10.328 1 66.69 285 LEU A C 1
ATOM 2150 O O . LEU A 1 285 ? -25.812 -67.312 -10.719 1 66.69 285 LEU A O 1
ATOM 2154 N N . ALA A 1 286 ? -27.344 -67.062 -9.047 1 63.69 286 ALA A N 1
ATOM 2155 C CA . ALA A 1 286 ? -26.438 -66.688 -7.977 1 63.69 286 ALA A CA 1
ATOM 2156 C C . ALA A 1 286 ? -25.281 -67.625 -7.828 1 63.69 286 ALA A C 1
ATOM 2158 O O . ALA A 1 286 ? -25.484 -68.875 -7.781 1 63.69 286 ALA A O 1
ATOM 2159 N N . GLY A 1 287 ? -23.953 -67.188 -7.98 1 60.5 287 GLY A N 1
ATOM 2160 C CA . GLY A 1 287 ? -22.781 -68.062 -7.719 1 60.5 287 GLY A CA 1
ATOM 2161 C C . GLY A 1 287 ? -22.156 -68.625 -8.977 1 60.5 287 GLY A C 1
ATOM 2162 O O . GLY A 1 287 ? -21.312 -69.5 -8.906 1 60.5 287 GLY A O 1
ATOM 2163 N N . SER A 1 288 ? -22.734 -68.188 -10.156 1 64.19 288 SER A N 1
ATOM 2164 C CA . SER A 1 288 ? -22.203 -68.812 -11.383 1 64.19 288 SER A CA 1
ATOM 2165 C C . SER A 1 288 ? -20.766 -68.375 -11.617 1 64.19 288 SER A C 1
ATOM 2167 O O . SER A 1 288 ? -20.344 -67.312 -11.188 1 64.19 288 SER A O 1
ATOM 2169 N N . MET A 1 289 ? -19.969 -69.25 -12.117 1 68.62 289 MET A N 1
ATOM 2170 C CA . MET A 1 289 ? -18.531 -69.125 -12.406 1 68.62 289 MET A CA 1
ATOM 2171 C C . MET A 1 289 ? -18.297 -68.062 -13.484 1 68.62 289 MET A C 1
ATOM 2173 O O . MET A 1 289 ? -19 -68.062 -14.508 1 68.62 289 MET A O 1
ATOM 2177 N N . GLY A 1 290 ? -17.547 -66.75 -13.258 1 69.81 290 GLY A N 1
ATOM 2178 C CA . GLY A 1 290 ? -17.109 -65.75 -14.188 1 69.81 290 GLY A CA 1
ATOM 2179 C C . GLY A 1 290 ? -17.797 -64.375 -13.953 1 69.81 290 GLY A C 1
ATOM 2180 O O . GLY A 1 290 ? -17.625 -63.438 -14.727 1 69.81 290 GLY A O 1
ATOM 2181 N N . CYS A 1 291 ? -18.75 -64.312 -13.07 1 78.56 291 CYS A N 1
ATOM 2182 C CA . CYS A 1 291 ? -19.438 -63.062 -12.781 1 78.56 291 CYS A CA 1
ATOM 2183 C C . CYS A 1 291 ? -18.703 -62.281 -11.695 1 78.56 291 CYS A C 1
ATOM 2185 O O . CYS A 1 291 ? -18.469 -62.812 -10.602 1 78.56 291 CYS A O 1
ATOM 2187 N N . GLU A 1 292 ? -18.25 -61.156 -12.102 1 79.25 292 GLU A N 1
ATOM 2188 C CA . GLU A 1 292 ? -17.531 -60.281 -11.164 1 79.25 292 GLU A CA 1
ATOM 2189 C C . GLU A 1 292 ? -18.328 -59.031 -10.852 1 79.25 292 GLU A C 1
ATOM 2191 O O . GLU A 1 292 ? -18.969 -58.469 -11.734 1 79.25 292 GLU A O 1
ATOM 2196 N N . GLY A 1 293 ? -18.469 -58.75 -9.586 1 80.38 293 GLY A N 1
ATOM 2197 C CA . GLY A 1 293 ? -19.109 -57.5 -9.172 1 80.38 293 GLY A CA 1
ATOM 2198 C C . GLY A 1 293 ? -20.234 -57.719 -8.188 1 80.38 293 GLY A C 1
ATOM 2199 O O . GLY A 1 293 ? -20.609 -58.844 -7.902 1 80.38 293 GLY A O 1
ATOM 2200 N N . ILE A 1 294 ? -20.797 -56.688 -7.711 1 84.25 294 ILE A N 1
ATOM 2201 C CA . ILE A 1 294 ? -21.812 -56.719 -6.664 1 84.25 294 ILE A CA 1
ATOM 2202 C C . ILE A 1 294 ? -23.156 -57.125 -7.27 1 84.25 294 ILE A C 1
ATOM 2204 O O . ILE A 1 294 ? -23.969 -57.781 -6.613 1 84.25 294 ILE A O 1
ATOM 2208 N N . ALA A 1 295 ? -23.375 -56.812 -8.516 1 85.69 295 ALA A N 1
ATOM 2209 C CA . ALA A 1 295 ? -24.641 -57.094 -9.172 1 85.69 295 ALA A CA 1
ATOM 2210 C C . ALA A 1 295 ? -24.859 -58.594 -9.328 1 85.69 295 ALA A C 1
ATOM 2212 O O . ALA A 1 295 ? -26 -59.062 -9.453 1 85.69 295 ALA A O 1
ATOM 2213 N N . CYS A 1 296 ? -23.734 -59.344 -9.328 1 84.94 296 CYS A N 1
ATOM 2214 C CA . CYS A 1 296 ? -23.844 -60.781 -9.453 1 84.94 296 CYS A CA 1
ATOM 2215 C C . CYS A 1 296 ? -24.531 -61.406 -8.242 1 84.94 296 CYS A C 1
ATOM 2217 O O . CYS A 1 296 ? -25.219 -62.406 -8.359 1 84.94 296 CYS A O 1
ATOM 2219 N N . GLY A 1 297 ? -24.312 -60.75 -7.102 1 82.62 297 GLY A N 1
ATOM 2220 C CA . GLY A 1 297 ? -24.969 -61.219 -5.883 1 82.62 297 GLY A CA 1
ATOM 2221 C C . GLY A 1 297 ? -26.453 -60.969 -5.879 1 82.62 297 GLY A C 1
ATOM 2222 O O . GLY A 1 297 ? -27.188 -61.562 -5.102 1 82.62 297 GLY A O 1
ATOM 2223 N N . TYR A 1 298 ? -26.906 -60.156 -6.848 1 85.38 298 TYR A N 1
ATOM 2224 C CA . TYR A 1 298 ? -28.344 -59.844 -6.906 1 85.38 298 TYR A CA 1
ATOM 2225 C C . TYR A 1 298 ? -29 -60.5 -8.109 1 85.38 298 TYR A C 1
ATOM 2227 O O . TYR A 1 298 ? -30.125 -60.188 -8.469 1 85.38 298 TYR A O 1
ATOM 2235 N N . GLY A 1 299 ? -28.203 -61.344 -8.836 1 84.38 299 GLY A N 1
ATOM 2236 C CA . GLY A 1 299 ? -28.766 -62.188 -9.898 1 84.38 299 GLY A CA 1
ATOM 2237 C C . GLY A 1 299 ? -28.547 -61.594 -11.281 1 84.38 299 GLY A C 1
ATOM 2238 O O . GLY A 1 299 ? -29.188 -62 -12.25 1 84.38 299 GLY A O 1
ATOM 2239 N N . TRP A 1 300 ? -27.75 -60.562 -11.391 1 88.44 300 TRP A N 1
ATOM 2240 C CA . TRP A 1 300 ? -27.516 -59.906 -12.68 1 88.44 300 TRP A CA 1
ATOM 2241 C C . TRP A 1 300 ? -26.031 -59.938 -13.039 1 88.44 300 TRP A C 1
ATOM 2243 O O . TRP A 1 300 ? -25.172 -59.781 -12.164 1 88.44 300 TRP A O 1
ATOM 2253 N N . ASN A 1 301 ? -25.656 -60.281 -14.242 1 85.25 301 ASN A N 1
ATOM 2254 C CA . ASN A 1 301 ? -24.266 -60.344 -14.711 1 85.25 301 ASN A CA 1
ATOM 2255 C C . ASN A 1 301 ? -23.969 -59.219 -15.68 1 85.25 301 ASN A C 1
ATOM 2257 O O . ASN A 1 301 ? -24.266 -59.312 -16.875 1 85.25 301 ASN A O 1
ATOM 2261 N N . PHE A 1 302 ? -23.297 -58.156 -15.211 1 87.31 302 PHE A N 1
ATOM 2262 C CA . PHE A 1 302 ? -22.938 -57.031 -16.031 1 87.31 302 PHE A CA 1
ATOM 2263 C C . PHE A 1 302 ? -21.438 -57.031 -16.328 1 87.31 302 PHE A C 1
ATOM 2265 O O . PHE A 1 302 ? -20.859 -56 -16.672 1 87.31 302 PHE A O 1
ATOM 2272 N N . THR A 1 303 ? -20.703 -58.062 -16.219 1 86.38 303 THR A N 1
ATOM 2273 C CA . THR A 1 303 ? -19.25 -58.188 -16.312 1 86.38 303 THR A CA 1
ATOM 2274 C C . THR A 1 303 ? -18.781 -57.875 -17.719 1 86.38 303 THR A C 1
ATOM 2276 O O . THR A 1 303 ? -17.781 -57.188 -17.906 1 86.38 303 THR A O 1
ATOM 2279 N N . GLU A 1 304 ? -19.453 -58.281 -18.703 1 84 304 GLU A N 1
ATOM 2280 C CA . GLU A 1 304 ? -19 -58.094 -20.094 1 84 304 GLU A CA 1
ATOM 2281 C C . GLU A 1 304 ? -19.031 -56.625 -20.484 1 84 304 GLU A C 1
ATOM 2283 O O . GLU A 1 304 ? -18.062 -56.094 -21.031 1 84 304 GLU A O 1
ATOM 2288 N N . CYS A 1 305 ? -20.062 -55.969 -20.172 1 85 305 CYS A N 1
ATOM 2289 C CA . CYS A 1 305 ? -20.188 -54.562 -20.562 1 85 305 CYS A CA 1
ATOM 2290 C C . CYS A 1 305 ? -19.281 -53.688 -19.719 1 85 305 CYS A C 1
ATOM 2292 O O . CYS A 1 305 ? -18.766 -52.656 -20.188 1 85 305 CYS A O 1
ATOM 2294 N N . ALA A 1 306 ? -19.109 -54.031 -18.469 1 84.81 306 ALA A N 1
ATOM 2295 C CA . ALA A 1 306 ? -18.25 -53.25 -17.562 1 84.81 306 ALA A CA 1
ATOM 2296 C C . ALA A 1 306 ? -16.781 -53.344 -18 1 84.81 306 ALA A C 1
ATOM 2298 O O . ALA A 1 306 ? -16.062 -52.344 -17.922 1 84.81 306 ALA A O 1
ATOM 2299 N N . GLN A 1 307 ? -16.312 -54.531 -18.422 1 81.25 307 GLN A N 1
ATOM 2300 C CA . GLN A 1 307 ? -14.922 -54.75 -18.812 1 81.25 307 GLN A CA 1
ATOM 2301 C C . GLN A 1 307 ? -14.641 -54.062 -20.156 1 81.25 307 GLN A C 1
ATOM 2303 O O . GLN A 1 307 ? -13.539 -53.562 -20.391 1 81.25 307 GLN A O 1
ATOM 2308 N N . ARG A 1 308 ? -15.656 -54.125 -20.984 1 80.94 308 ARG A N 1
ATOM 2309 C CA . ARG A 1 308 ? -15.469 -53.531 -22.312 1 80.94 308 ARG A CA 1
ATOM 2310 C C . ARG A 1 308 ? -15.773 -52.031 -22.297 1 80.94 308 ARG A C 1
ATOM 2312 O O . ARG A 1 308 ? -15.617 -51.375 -23.312 1 80.94 308 ARG A O 1
ATOM 2319 N N . HIS A 1 309 ? -16.344 -51.469 -21.203 1 82.44 309 HIS A N 1
ATOM 2320 C CA . HIS A 1 309 ? -16.719 -50.094 -21.047 1 82.44 309 HIS A CA 1
ATOM 2321 C C . HIS A 1 309 ? -17.797 -49.688 -22.062 1 82.44 309 HIS A C 1
ATOM 2323 O O . HIS A 1 309 ? -17.703 -48.625 -22.656 1 82.44 309 HIS A O 1
ATOM 2329 N N . SER A 1 310 ? -18.688 -50.625 -22.297 1 84.25 310 SER A N 1
ATOM 2330 C CA . SER A 1 310 ? -19.734 -50.375 -23.281 1 84.25 310 SER A CA 1
ATOM 2331 C C . SER A 1 310 ? -21.109 -50.375 -22.625 1 84.25 310 SER A C 1
ATOM 2333 O O . SER A 1 310 ? -22.141 -50.438 -23.297 1 84.25 310 SER A O 1
ATOM 2335 N N . CYS A 1 311 ? -21.109 -50.281 -21.281 1 87.81 311 CYS A N 1
ATOM 2336 C CA . CYS A 1 311 ? -22.375 -50.281 -20.578 1 87.81 311 CYS A CA 1
ATOM 2337 C C . CYS A 1 311 ? -23.188 -49.031 -20.891 1 87.81 311 CYS A C 1
ATOM 2339 O O . CYS A 1 311 ? -22.641 -47.938 -20.875 1 87.81 311 CYS A O 1
ATOM 2341 N N . GLN A 1 312 ? -24.375 -49.125 -21.188 1 86.31 312 GLN A N 1
ATOM 2342 C CA . GLN A 1 312 ? -25.203 -48 -21.547 1 86.31 312 GLN A CA 1
ATOM 2343 C C . GLN A 1 312 ? -25.906 -47.406 -20.312 1 86.31 312 GLN A C 1
ATOM 2345 O O . GLN A 1 312 ? -26.219 -46.219 -20.266 1 86.31 312 GLN A O 1
ATOM 2350 N N . TYR A 1 313 ? -26.141 -48.312 -19.359 1 89.94 313 TYR A N 1
ATOM 2351 C CA . TYR A 1 313 ? -26.859 -47.875 -18.172 1 89.94 313 TYR A CA 1
ATOM 2352 C C . TYR A 1 313 ? -26 -48 -16.922 1 89.94 313 TYR A C 1
ATOM 2354 O O . TYR A 1 313 ? -24.859 -48.5 -17 1 89.94 313 TYR A O 1
ATOM 2362 N N . GLY A 1 314 ? -26.469 -47.531 -15.844 1 89.88 314 GLY A N 1
ATOM 2363 C CA . GLY A 1 314 ? -25.688 -47.438 -14.617 1 89.88 314 GLY A CA 1
ATOM 2364 C C . GLY A 1 314 ? -25.5 -46 -14.148 1 89.88 314 GLY A C 1
ATOM 2365 O O . GLY A 1 314 ? -25.828 -45.062 -14.875 1 89.88 314 GLY A O 1
ATOM 2366 N N . LEU A 1 315 ? -24.953 -45.906 -13.062 1 90.31 315 LEU A N 1
ATOM 2367 C CA . LEU A 1 315 ? -24.812 -44.594 -12.438 1 90.31 315 LEU A CA 1
ATOM 2368 C C . LEU A 1 315 ? -23.812 -43.719 -13.195 1 90.31 315 LEU A C 1
ATOM 2370 O O . LEU A 1 315 ? -24.016 -42.531 -13.328 1 90.31 315 LEU A O 1
ATOM 2374 N N . ILE A 1 316 ? -22.75 -44.25 -13.781 1 88.81 316 ILE A N 1
ATOM 2375 C CA . ILE A 1 316 ? -21.656 -43.469 -14.383 1 88.81 316 ILE A CA 1
ATOM 2376 C C . ILE A 1 316 ? -21.984 -43.219 -15.852 1 88.81 316 ILE A C 1
ATOM 2378 O O . ILE A 1 316 ? -21.531 -42.188 -16.406 1 88.81 316 ILE A O 1
ATOM 2382 N N . ASN A 1 317 ? -22.844 -44.031 -16.469 1 87.38 317 ASN A N 1
ATOM 2383 C CA . ASN A 1 317 ? -23.016 -43.938 -17.906 1 87.38 317 ASN A CA 1
ATOM 2384 C C . ASN A 1 317 ? -24.344 -43.281 -18.266 1 87.38 317 ASN A C 1
ATOM 2386 O O . ASN A 1 317 ? -24.531 -42.781 -19.391 1 87.38 317 ASN A O 1
ATOM 2390 N N . TYR A 1 318 ? -25.297 -43.344 -17.391 1 87.88 318 TYR A N 1
ATOM 2391 C CA . TYR A 1 318 ? -26.641 -42.844 -17.688 1 87.88 318 TYR A CA 1
ATOM 2392 C C . TYR A 1 318 ? -26.922 -41.562 -16.906 1 87.88 318 TYR A C 1
ATOM 2394 O O . TYR A 1 318 ? -27.156 -41.625 -15.695 1 87.88 318 TYR A O 1
ATOM 2402 N N . TYR A 1 319 ? -27.141 -40.469 -17.641 1 85.81 319 TYR A N 1
ATOM 2403 C CA . TYR A 1 319 ? -27.328 -39.188 -17.016 1 85.81 319 TYR A CA 1
ATOM 2404 C C . TYR A 1 319 ? -28.719 -39.031 -16.438 1 85.81 319 TYR A C 1
ATOM 2406 O O . TYR A 1 319 ? -28.953 -38.219 -15.539 1 85.81 319 TYR A O 1
ATOM 2414 N N . GLN A 1 320 ? -29.672 -39.781 -16.859 1 86.75 320 GLN A N 1
ATOM 2415 C CA . GLN A 1 320 ? -31.062 -39.688 -16.391 1 86.75 320 GLN A CA 1
ATOM 2416 C C . GLN A 1 320 ? -31.359 -40.75 -15.344 1 86.75 320 GLN A C 1
ATOM 2418 O O . GLN A 1 320 ? -32.469 -41.312 -15.336 1 86.75 320 GLN A O 1
ATOM 2423 N N . THR A 1 321 ? -30.359 -40.969 -14.547 1 91 321 THR A N 1
ATOM 2424 C CA . THR A 1 321 ? -30.484 -42 -13.523 1 91 321 THR A CA 1
ATOM 2425 C C . THR A 1 321 ? -31.562 -41.625 -12.508 1 91 321 THR A C 1
ATOM 2427 O O . THR A 1 321 ? -32.281 -42.469 -12 1 91 321 THR A O 1
ATOM 2430 N N . MET A 1 322 ? -31.734 -40.312 -12.289 1 91.88 322 MET A N 1
ATOM 2431 C CA . MET A 1 322 ? -32.719 -39.875 -11.312 1 91.88 322 MET A CA 1
ATOM 2432 C C . MET A 1 322 ? -34.156 -40.156 -11.805 1 91.88 322 MET A C 1
ATOM 2434 O O . MET A 1 322 ? -35.031 -40.5 -11.016 1 91.88 322 MET A O 1
ATOM 2438 N N . SER A 1 323 ? -34.344 -39.969 -13.047 1 90.06 323 SER A N 1
ATOM 2439 C CA . SER A 1 323 ? -35.656 -40.281 -13.617 1 90.06 323 SER A CA 1
ATOM 2440 C C . SER A 1 323 ? -35.938 -41.781 -13.562 1 90.06 323 SER A C 1
ATOM 2442 O O . SER A 1 323 ? -37.062 -42.219 -13.344 1 90.06 323 SER A O 1
ATOM 2444 N N . MET A 1 324 ? -34.812 -42.625 -13.734 1 90 324 MET A N 1
ATOM 2445 C CA . MET A 1 324 ? -34.969 -44.062 -13.711 1 90 324 MET A CA 1
ATOM 2446 C C . MET A 1 324 ? -35.312 -44.562 -12.312 1 90 324 MET A C 1
ATOM 2448 O O . MET A 1 324 ? -36.156 -45.469 -12.156 1 90 324 MET A O 1
ATOM 2452 N N . VAL A 1 325 ? -34.812 -44.031 -11.305 1 92.94 325 VAL A N 1
ATOM 2453 C CA . VAL A 1 325 ? -34.969 -44.469 -9.93 1 92.94 325 VAL A CA 1
ATOM 2454 C C . VAL A 1 325 ? -36.312 -43.938 -9.375 1 92.94 325 VAL A C 1
ATOM 2456 O O . VAL A 1 325 ? -36.875 -44.531 -8.453 1 92.94 325 VAL A O 1
ATOM 2459 N N . SER A 1 326 ? -36.906 -42.938 -9.961 1 92.25 326 SER A N 1
ATOM 2460 C CA . SER A 1 326 ? -38.094 -42.281 -9.453 1 92.25 326 SER A CA 1
ATOM 2461 C C . SER A 1 326 ? -39.312 -43.188 -9.609 1 92.25 326 SER A C 1
ATOM 2463 O O . SER A 1 326 ? -39.25 -44.219 -10.266 1 92.25 326 SER A O 1
ATOM 2465 N N . GLY A 1 327 ? -40.438 -42.812 -8.82 1 89.12 327 GLY A N 1
ATOM 2466 C CA . GLY A 1 327 ? -41.688 -43.531 -8.922 1 89.12 327 GLY A CA 1
ATOM 2467 C C . GLY A 1 327 ? -42.375 -43.344 -10.258 1 89.12 327 GLY A C 1
ATOM 2468 O O . GLY A 1 327 ? -42.844 -44.312 -10.852 1 89.12 327 GLY A O 1
ATOM 2469 N N . PHE A 1 328 ? -42.344 -42.094 -10.664 1 92.12 328 PHE A N 1
ATOM 2470 C CA . PHE A 1 328 ? -42.938 -41.719 -11.938 1 92.12 328 PHE A CA 1
ATOM 2471 C C . PHE A 1 328 ? -42 -40.844 -12.742 1 92.12 328 PHE A C 1
ATOM 2473 O O . PHE A 1 328 ? -41.812 -39.656 -12.445 1 92.12 328 PHE A O 1
ATOM 2480 N N . ALA A 1 329 ? -41.469 -41.312 -13.828 1 89.69 329 ALA A N 1
ATOM 2481 C CA . ALA A 1 329 ? -40.375 -40.719 -14.594 1 89.69 329 ALA A CA 1
ATOM 2482 C C . ALA A 1 329 ? -40.781 -39.375 -15.148 1 89.69 329 ALA A C 1
ATOM 2484 O O . ALA A 1 329 ? -40 -38.406 -15.117 1 89.69 329 ALA A O 1
ATOM 2485 N N . PRO A 1 330 ? -42.062 -39.188 -15.578 1 91.25 330 PRO A N 1
ATOM 2486 C CA . PRO A 1 330 ? -42.406 -37.875 -16.172 1 91.25 330 PRO A CA 1
ATOM 2487 C C . PRO A 1 330 ? -42.438 -36.75 -15.133 1 91.25 330 PRO A C 1
ATOM 2489 O O . PRO A 1 330 ? -42.25 -35.594 -15.484 1 91.25 330 PRO A O 1
ATOM 2492 N N . LEU A 1 331 ? -42.562 -37.062 -13.906 1 93.12 331 LEU A N 1
ATOM 2493 C CA . LEU A 1 331 ? -42.531 -36.031 -12.875 1 93.12 331 LEU A CA 1
ATOM 2494 C C . LEU A 1 331 ? -41.125 -35.5 -12.664 1 93.12 331 LEU A C 1
ATOM 2496 O O . LEU A 1 331 ? -40.906 -34.312 -12.352 1 93.12 331 LEU A O 1
ATOM 2500 N N . ILE A 1 332 ? -40.156 -36.312 -12.797 1 93.25 332 ILE A N 1
ATOM 2501 C CA . ILE A 1 332 ? -38.781 -35.875 -12.703 1 93.25 332 ILE A CA 1
ATOM 2502 C C . ILE A 1 332 ? -38.406 -35.062 -13.922 1 93.25 332 ILE A C 1
ATOM 2504 O O . ILE A 1 332 ? -37.656 -34.062 -13.812 1 93.25 332 ILE A O 1
ATOM 2508 N N . THR A 1 333 ? -38.906 -35.469 -15.094 1 92.88 333 THR A N 1
ATOM 2509 C CA . THR A 1 333 ? -38.688 -34.656 -16.281 1 92.88 333 THR A CA 1
ATOM 2510 C C . THR A 1 333 ? -39.281 -33.281 -16.125 1 92.88 333 THR A C 1
ATOM 2512 O O . THR A 1 333 ? -38.688 -32.281 -16.547 1 92.88 333 THR A O 1
ATOM 2515 N N . ALA A 1 334 ? -40.438 -33.219 -15.5 1 93.25 334 ALA A N 1
ATOM 2516 C CA . ALA A 1 334 ? -41.062 -31.938 -15.203 1 93.25 334 ALA A CA 1
ATOM 2517 C C . ALA A 1 334 ? -40.219 -31.141 -14.219 1 93.25 334 ALA A C 1
ATOM 2519 O O . ALA A 1 334 ? -40.125 -29.906 -14.32 1 93.25 334 ALA A O 1
ATOM 2520 N N . GLY A 1 335 ? -39.688 -31.812 -13.297 1 92.75 335 GLY A N 1
ATOM 2521 C CA . GLY A 1 335 ? -38.812 -31.141 -12.359 1 92.75 335 GLY A CA 1
ATOM 2522 C C . GLY A 1 335 ? -37.562 -30.578 -13.023 1 92.75 335 GLY A C 1
ATOM 2523 O O . GLY A 1 335 ? -37.156 -29.453 -12.711 1 92.75 335 GLY A O 1
ATOM 2524 N N . ILE A 1 336 ? -36.969 -31.297 -13.938 1 93.44 336 ILE A N 1
ATOM 2525 C CA . ILE A 1 336 ? -35.781 -30.812 -14.672 1 93.44 336 ILE A CA 1
ATOM 2526 C C . ILE A 1 336 ? -36.188 -29.594 -15.5 1 93.44 336 ILE A C 1
ATOM 2528 O O . ILE A 1 336 ? -35.438 -28.594 -15.508 1 93.44 336 ILE A O 1
ATOM 2532 N N . PHE A 1 337 ? -37.312 -29.641 -16.156 1 93.38 337 PHE A N 1
ATOM 2533 C CA . PHE A 1 337 ? -37.812 -28.516 -16.922 1 93.38 337 PHE A CA 1
ATOM 2534 C C . PHE A 1 337 ? -38.031 -27.297 -16.031 1 93.38 337 PHE A C 1
ATOM 2536 O O . PHE A 1 337 ? -37.625 -26.188 -16.375 1 93.38 337 PHE A O 1
ATOM 2543 N N . GLY A 1 338 ? -38.656 -27.578 -14.938 1 91.44 338 GLY A N 1
ATOM 2544 C CA . GLY A 1 338 ? -38.906 -26.484 -14 1 91.44 338 GLY A CA 1
ATOM 2545 C C . GLY A 1 338 ? -37.625 -25.875 -13.453 1 91.44 338 GLY A C 1
ATOM 2546 O O . GLY A 1 338 ? -37.5 -24.656 -13.375 1 91.44 338 GLY A O 1
ATOM 2547 N N . ALA A 1 339 ? -36.688 -26.625 -13.062 1 92.19 339 ALA A N 1
ATOM 2548 C CA . ALA A 1 339 ? -35.438 -26.141 -12.469 1 92.1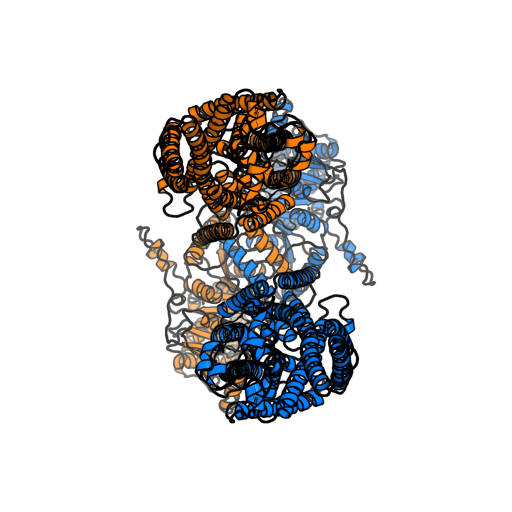9 339 ALA A CA 1
ATOM 2549 C C . ALA A 1 339 ? -34.594 -25.391 -13.492 1 92.19 339 ALA A C 1
ATOM 2551 O O . ALA A 1 339 ? -34.031 -24.328 -13.188 1 92.19 339 ALA A O 1
ATOM 2552 N N . THR A 1 340 ? -34.469 -25.828 -14.742 1 93.69 340 THR A N 1
ATOM 2553 C CA . THR A 1 340 ? -33.625 -25.203 -15.773 1 93.69 340 THR A CA 1
ATOM 2554 C C . THR A 1 340 ? -34.281 -23.938 -16.297 1 93.69 340 THR A C 1
ATOM 2556 O O . THR A 1 340 ? -33.656 -22.891 -16.406 1 93.69 340 THR A O 1
ATOM 2559 N N . LEU A 1 341 ? -35.594 -24.016 -16.516 1 92.38 341 LEU A N 1
ATOM 2560 C CA . LEU A 1 341 ? -36.281 -22.859 -17.047 1 92.38 341 LEU A CA 1
ATOM 2561 C C . LEU A 1 341 ? -36.406 -21.75 -15.992 1 92.38 341 LEU A C 1
ATOM 2563 O O . LEU A 1 341 ? -36.281 -20.578 -16.312 1 92.38 341 LEU A O 1
ATOM 2567 N N . SER A 1 342 ? -36.656 -22.141 -14.797 1 91.25 342 SER A N 1
ATOM 2568 C CA . SER A 1 342 ? -36.75 -21.156 -13.734 1 91.25 342 SER A CA 1
ATOM 2569 C C . SER A 1 342 ? -35.406 -20.438 -13.516 1 91.25 342 SER A C 1
ATOM 2571 O O . SER A 1 342 ? -35.375 -19.219 -13.422 1 91.25 342 SER A O 1
ATOM 2573 N N . SER A 1 343 ? -34.312 -21.156 -13.43 1 91.31 343 SER A N 1
ATOM 2574 C CA . SER A 1 343 ? -33 -20.578 -13.227 1 91.31 343 SER A CA 1
ATOM 2575 C C . SER A 1 343 ? -32.594 -19.719 -14.422 1 91.31 343 SER A C 1
ATOM 2577 O O . SER A 1 343 ? -32 -18.656 -14.258 1 91.31 343 SER A O 1
ATOM 2579 N N . ALA A 1 344 ? -32.906 -20.156 -15.648 1 93.12 344 ALA A N 1
ATOM 2580 C CA . ALA A 1 344 ? -32.594 -19.391 -16.844 1 93.12 344 ALA A CA 1
ATOM 2581 C C . ALA A 1 344 ? -33.344 -18.078 -16.875 1 93.12 344 ALA A C 1
ATOM 2583 O O . ALA A 1 344 ? -32.812 -17.016 -17.188 1 93.12 344 ALA A O 1
ATOM 2584 N N . LEU A 1 345 ? -34.594 -18.172 -16.484 1 89.81 345 LEU A N 1
ATOM 2585 C CA . LEU A 1 345 ? -35.438 -16.969 -16.453 1 89.81 345 LEU A CA 1
ATOM 2586 C C . LEU A 1 345 ? -34.969 -15.992 -15.398 1 89.81 345 LEU A C 1
ATOM 2588 O O . LEU A 1 345 ? -34.906 -14.781 -15.641 1 89.81 345 LEU A O 1
ATOM 2592 N N . ALA A 1 346 ? -34.625 -16.484 -14.273 1 86.69 346 ALA A N 1
ATOM 2593 C CA . ALA A 1 346 ? -34.156 -15.641 -13.188 1 86.69 346 ALA A CA 1
ATOM 2594 C C . ALA A 1 346 ? -32.844 -14.945 -13.586 1 86.69 346 ALA A C 1
ATOM 2596 O O . ALA A 1 346 ? -32.656 -13.75 -13.32 1 86.69 346 ALA A O 1
ATOM 2597 N N . CYS A 1 347 ? -31.953 -15.625 -14.234 1 90.06 347 CYS A N 1
ATOM 2598 C CA . CYS A 1 347 ? -30.688 -15.047 -14.656 1 90.06 347 CYS A CA 1
ATOM 2599 C C . CYS A 1 347 ? -30.891 -14.062 -15.805 1 90.06 347 CYS A C 1
ATOM 2601 O O . CYS A 1 347 ? -30.188 -13.055 -15.891 1 90.06 347 CYS A O 1
ATOM 2603 N N . LEU A 1 348 ? -31.828 -14.352 -16.641 1 91.19 348 LEU A N 1
ATOM 2604 C CA . LEU A 1 348 ? -32.094 -13.492 -17.781 1 91.19 348 LEU A CA 1
ATOM 2605 C C . LEU A 1 348 ? -32.656 -12.148 -17.328 1 91.19 348 LEU A C 1
ATOM 2607 O O . LEU A 1 348 ? -32.469 -11.125 -17.984 1 91.19 348 LEU A O 1
ATOM 2611 N N . VAL A 1 349 ? -33.312 -12.125 -16.234 1 85.88 349 VAL A N 1
ATOM 2612 C CA . VAL A 1 349 ? -33.875 -10.891 -15.711 1 85.88 349 VAL A CA 1
ATOM 2613 C C . VAL A 1 349 ? -32.875 -10.164 -14.844 1 85.88 349 VAL A C 1
ATOM 2615 O O . VAL A 1 349 ? -32.812 -8.93 -14.859 1 85.88 349 VAL A O 1
ATOM 2618 N N . SER A 1 350 ? -32.094 -10.875 -14.156 1 85.62 350 SER A N 1
ATOM 2619 C CA . SER A 1 350 ? -31.172 -10.289 -13.195 1 85.62 350 SER A CA 1
ATOM 2620 C C . SER A 1 350 ? -29.984 -9.625 -13.898 1 85.62 350 SER A C 1
ATOM 2622 O O . SER A 1 350 ? -29.547 -8.539 -13.508 1 85.62 350 SER A O 1
ATOM 2624 N N . ALA A 1 351 ? -29.453 -10.188 -14.953 1 90.56 351 ALA A N 1
ATOM 2625 C CA . ALA A 1 351 ? -28.25 -9.703 -15.617 1 90.56 351 ALA A CA 1
ATOM 2626 C C . ALA A 1 351 ? -28.469 -8.312 -16.203 1 90.56 351 ALA A C 1
ATOM 2628 O O . ALA A 1 351 ? -27.688 -7.391 -15.953 1 90.56 351 ALA A O 1
ATOM 2629 N N . PRO A 1 352 ? -29.578 -8.086 -16.938 1 90 352 PRO A N 1
ATOM 2630 C CA . PRO A 1 352 ? -29.766 -6.75 -17.516 1 90 352 PRO A CA 1
ATOM 2631 C C . PRO A 1 352 ? -30.062 -5.688 -16.469 1 90 352 PRO A C 1
ATOM 2633 O O . PRO A 1 352 ? -29.703 -4.523 -16.641 1 90 352 PRO A O 1
ATOM 2636 N N . LYS A 1 353 ? -30.688 -6.047 -15.438 1 85.69 353 LYS A N 1
ATOM 2637 C CA . LYS A 1 353 ? -31 -5.074 -14.398 1 85.69 353 LYS A CA 1
ATOM 2638 C C . LYS A 1 353 ? -29.734 -4.605 -13.68 1 85.69 353 LYS A C 1
ATOM 2640 O O . LYS A 1 353 ? -29.578 -3.416 -13.391 1 85.69 353 LYS A O 1
ATOM 2645 N N . VAL A 1 354 ? -28.953 -5.559 -13.359 1 88.12 354 VAL A N 1
ATOM 2646 C CA . VAL A 1 354 ? -27.672 -5.215 -12.742 1 88.12 354 VAL A CA 1
ATOM 2647 C C . VAL A 1 354 ? -26.844 -4.363 -13.711 1 88.12 354 VAL A C 1
ATOM 2649 O O . VAL A 1 354 ? -26.25 -3.361 -13.305 1 88.12 354 VAL A O 1
ATOM 2652 N N . PHE A 1 355 ? -26.891 -4.715 -14.969 1 90.38 355 PHE A N 1
ATOM 2653 C CA . PHE A 1 355 ? -26.125 -3.992 -15.977 1 90.38 355 PHE A CA 1
ATOM 2654 C C . PHE A 1 355 ? -26.719 -2.604 -16.203 1 90.38 355 PHE A C 1
ATOM 2656 O O . PHE A 1 355 ? -25.984 -1.645 -16.438 1 90.38 355 PHE A O 1
ATOM 2663 N N . GLN A 1 356 ? -27.938 -2.459 -16.125 1 90.06 356 GLN A N 1
ATOM 2664 C CA . GLN A 1 356 ? -28.594 -1.164 -16.281 1 90.06 356 GLN A CA 1
ATOM 2665 C C . GLN A 1 356 ? -28.188 -0.199 -15.18 1 90.06 356 GLN A C 1
ATOM 2667 O O . GLN A 1 356 ? -27.891 0.971 -15.438 1 90.06 356 GLN A O 1
ATOM 2672 N N . CYS A 1 357 ? -28.188 -0.669 -14.008 1 86.31 357 CYS A N 1
ATOM 2673 C CA . CYS A 1 357 ? -27.781 0.165 -12.883 1 86.31 357 CYS A CA 1
ATOM 2674 C C . CYS A 1 357 ? -26.328 0.616 -13.023 1 86.31 357 CYS A C 1
ATOM 2676 O O . CYS A 1 357 ? -26 1.758 -12.703 1 86.31 357 CYS A O 1
ATOM 2678 N N . LEU A 1 358 ? -25.562 -0.262 -13.477 1 88.56 358 LEU A N 1
ATOM 2679 C CA . LEU A 1 358 ? -24.156 0.065 -13.703 1 88.56 358 LEU A CA 1
ATOM 2680 C C . LEU A 1 358 ? -24.016 1.124 -14.789 1 88.56 358 LEU A C 1
ATOM 2682 O O . LEU A 1 358 ? -23.188 2.039 -14.664 1 88.56 358 LEU A O 1
ATOM 2686 N N . CYS A 1 359 ? -24.812 1.047 -15.805 1 89.56 359 CYS A N 1
ATOM 2687 C CA . CYS A 1 359 ? -24.75 1.986 -16.922 1 89.56 359 CYS A CA 1
ATOM 2688 C C . CYS A 1 359 ? -25.297 3.35 -16.516 1 89.56 359 CYS A C 1
ATOM 2690 O O . CYS A 1 359 ? -24.859 4.379 -17.031 1 89.56 359 CYS A O 1
ATOM 2692 N N . LYS A 1 360 ? -26.172 3.332 -15.641 1 86.88 360 LYS A N 1
ATOM 2693 C CA . LYS A 1 360 ? -26.734 4.59 -15.164 1 86.88 360 LYS A CA 1
ATOM 2694 C C . LYS A 1 360 ? -25.703 5.387 -14.359 1 86.88 360 LYS A C 1
ATOM 2696 O O . LYS A 1 360 ? -25.75 6.617 -14.32 1 86.88 360 LYS A O 1
ATOM 2701 N N . ASP A 1 361 ? -24.844 4.688 -13.742 1 84.88 361 ASP A N 1
ATOM 2702 C CA . ASP A 1 361 ? -23.797 5.348 -12.953 1 84.88 361 ASP A CA 1
ATOM 2703 C C . ASP A 1 361 ? -22.688 5.879 -13.859 1 84.88 361 ASP A C 1
ATOM 2705 O O . ASP A 1 361 ? -21.859 6.68 -13.422 1 84.88 361 ASP A O 1
ATOM 2709 N N . GLU A 1 362 ? -22.625 5.578 -15.094 1 84.75 362 GLU A N 1
ATOM 2710 C CA . GLU A 1 362 ? -21.688 6.066 -16.109 1 84.75 362 GLU A CA 1
ATOM 2711 C C . GLU A 1 362 ? -20.25 5.934 -15.633 1 84.75 362 GLU A C 1
ATOM 2713 O O . GLU A 1 362 ? -19.469 6.891 -15.703 1 84.75 362 GLU A O 1
ATOM 2718 N N . LEU A 1 363 ? -19.938 4.785 -15.18 1 83.44 363 LEU A N 1
ATOM 2719 C CA . LEU A 1 363 ? -18.578 4.543 -14.719 1 83.44 363 LEU A CA 1
ATOM 2720 C C . LEU A 1 363 ? -17.641 4.266 -15.898 1 83.44 363 LEU A C 1
ATOM 2722 O O . LEU A 1 363 ? -16.438 4.559 -15.828 1 83.44 363 LEU A O 1
ATOM 2726 N N . TYR A 1 364 ? -18.109 3.641 -16.906 1 85.81 364 TYR A N 1
ATOM 2727 C CA . TYR A 1 364 ? -17.328 3.307 -18.094 1 85.81 364 TYR A CA 1
ATOM 2728 C C . TYR A 1 364 ? -17.875 4.027 -19.312 1 85.81 364 TYR A C 1
ATOM 2730 O O . TYR A 1 364 ? -19.078 4.305 -19.406 1 85.81 364 TYR A O 1
ATOM 2738 N N . PRO A 1 365 ? -16.953 4.348 -20.188 1 83.62 365 PRO A N 1
ATOM 2739 C CA . PRO A 1 365 ? -17.406 5.086 -21.375 1 83.62 365 PRO A CA 1
ATOM 2740 C C . PRO A 1 365 ? -18.188 4.215 -22.344 1 83.62 365 PRO A C 1
ATOM 2742 O O . PRO A 1 365 ? -18.016 2.992 -22.375 1 83.62 365 PRO A O 1
ATOM 2745 N N . ALA A 1 366 ? -19.094 4.59 -23.047 1 80.19 366 ALA A N 1
ATOM 2746 C CA . ALA A 1 366 ? -19.797 3.963 -24.156 1 80.19 366 ALA A CA 1
ATOM 2747 C C . ALA A 1 366 ? -20.891 3.014 -23.656 1 80.19 366 ALA A C 1
ATOM 2749 O O . ALA A 1 366 ? -21.547 2.34 -24.438 1 80.19 366 ALA A O 1
ATOM 2750 N N . ILE A 1 367 ? -21 2.871 -22.359 1 82.19 367 ILE A N 1
ATOM 2751 C CA . ILE A 1 367 ? -22 1.931 -21.859 1 82.19 367 ILE A CA 1
ATOM 2752 C C . ILE A 1 367 ? -23.281 2.68 -21.484 1 82.19 367 ILE A C 1
ATOM 2754 O O . ILE A 1 367 ? -24.281 2.066 -21.109 1 82.19 367 ILE A O 1
ATOM 2758 N N . GLY A 1 368 ? -23.344 3.959 -21.703 1 84 368 GLY A N 1
ATOM 2759 C CA . GLY A 1 368 ? -24.516 4.762 -21.391 1 84 368 GLY A CA 1
ATOM 2760 C C . GLY A 1 368 ? -25.703 4.43 -22.266 1 84 368 GLY A C 1
ATOM 2761 O O . GLY A 1 368 ? -26.859 4.605 -21.844 1 84 368 GLY A O 1
ATOM 2762 N N . PHE A 1 369 ? -25.391 3.729 -23.344 1 86.5 369 PHE A N 1
ATOM 2763 C CA . PHE A 1 369 ? -26.422 3.344 -24.297 1 86.5 369 PHE A CA 1
ATOM 2764 C C . PHE A 1 369 ? -27.328 2.258 -23.719 1 86.5 369 PHE A C 1
ATOM 2766 O O . PHE A 1 369 ? -28.516 2.203 -24.031 1 86.5 369 PHE A O 1
ATOM 2773 N N . PHE A 1 370 ? -26.891 1.566 -22.781 1 89.25 370 PHE A N 1
ATOM 2774 C CA . PHE A 1 370 ? -27.625 0.436 -22.219 1 89.25 370 PHE A CA 1
ATOM 2775 C C . PHE A 1 370 ? -28.328 0.828 -20.922 1 89.25 370 PHE A C 1
ATOM 2777 O O . PHE A 1 370 ? -29.078 0.033 -20.359 1 89.25 370 PHE A O 1
ATOM 2784 N N . GLY A 1 371 ? -28.172 2.027 -20.5 1 86.44 371 GLY A N 1
ATOM 2785 C CA . GLY A 1 371 ? -28.75 2.467 -19.234 1 86.44 371 GLY A CA 1
ATOM 2786 C C . GLY A 1 371 ? -30.172 2.988 -19.375 1 86.44 371 GLY A C 1
ATOM 2787 O O . GLY A 1 371 ? -30.906 3.055 -18.391 1 86.44 371 GLY A O 1
ATOM 2788 N N . LYS A 1 372 ? -30.594 3.189 -20.562 1 86.31 372 LYS A N 1
ATOM 2789 C CA . LYS A 1 372 ? -31.922 3.777 -20.766 1 86.31 372 LYS A CA 1
ATOM 2790 C C . LYS A 1 372 ? -33.031 2.764 -20.484 1 86.31 372 LYS A C 1
ATOM 2792 O O . LYS A 1 372 ? -32.938 1.61 -20.922 1 86.31 372 LYS A O 1
ATOM 2797 N N . GLY A 1 373 ? -34 3.082 -19.547 1 83.44 373 GLY A N 1
ATOM 2798 C CA . GLY A 1 373 ? -35.156 2.24 -19.219 1 83.44 373 GLY A CA 1
ATOM 2799 C C . GLY A 1 373 ? -36.375 2.555 -20.062 1 83.44 373 GLY A C 1
ATOM 2800 O O . GLY A 1 373 ? -36.562 3.688 -20.5 1 83.44 373 GLY A O 1
ATOM 2801 N N . TYR A 1 374 ? -37.062 1.473 -20.359 1 81.5 374 TYR A N 1
ATOM 2802 C CA . TYR A 1 374 ? -38.25 1.638 -21.156 1 81.5 374 TYR A CA 1
ATOM 2803 C C . TYR A 1 374 ? -39.5 1.227 -20.375 1 81.5 374 TYR A C 1
ATOM 2805 O O . TYR A 1 374 ? -39.469 0.266 -19.594 1 81.5 374 TYR A O 1
ATOM 2813 N N . GLY A 1 375 ? -40.531 1.999 -20.5 1 75.5 375 GLY A N 1
ATOM 2814 C CA . GLY A 1 375 ? -41.812 1.641 -19.922 1 75.5 375 GLY A CA 1
ATOM 2815 C C . GLY A 1 375 ? -42 2.119 -18.484 1 75.5 375 GLY A C 1
ATOM 2816 O O . GLY A 1 375 ? -41.156 2.867 -17.984 1 75.5 375 GLY A O 1
ATOM 2817 N N . THR A 1 376 ? -43.094 1.677 -17.859 1 68.44 376 THR A N 1
ATOM 2818 C CA . THR A 1 376 ? -43.469 2.113 -16.516 1 68.44 376 THR A CA 1
ATOM 2819 C C . THR A 1 376 ? -42.531 1.495 -15.469 1 68.44 376 THR A C 1
ATOM 2821 O O . THR A 1 376 ? -42.312 2.08 -14.406 1 68.44 376 THR A O 1
ATOM 2824 N N . ASN A 1 377 ? -42 0.34 -15.875 1 71.56 377 ASN A N 1
ATOM 2825 C CA . ASN A 1 377 ? -41.125 -0.323 -14.914 1 71.56 377 ASN A CA 1
ATOM 2826 C C . ASN A 1 377 ? -39.656 -0.099 -15.25 1 71.56 377 ASN A C 1
ATOM 2828 O O . ASN A 1 377 ? -38.781 -0.696 -14.625 1 71.56 377 ASN A O 1
ATOM 2832 N N . ASN A 1 378 ? -39.312 0.774 -16.047 1 79.88 378 ASN A N 1
ATOM 2833 C CA . ASN A 1 378 ? -37.938 1.097 -16.406 1 79.88 378 ASN A CA 1
ATOM 2834 C C . ASN A 1 378 ? -37.156 -0.154 -16.797 1 79.88 378 ASN A C 1
ATOM 2836 O O . ASN A 1 378 ? -36.062 -0.369 -16.297 1 79.88 378 ASN A O 1
ATOM 2840 N N . GLU A 1 379 ? -37.781 -0.956 -17.688 1 84.06 379 GLU A N 1
ATOM 2841 C CA . GLU A 1 379 ? -37.156 -2.207 -18.078 1 84.06 379 GLU A CA 1
ATOM 2842 C C . GLU A 1 379 ? -36 -1.96 -19.078 1 84.06 379 GLU A C 1
ATOM 2844 O O . GLU A 1 379 ? -36.156 -1.147 -19.984 1 84.06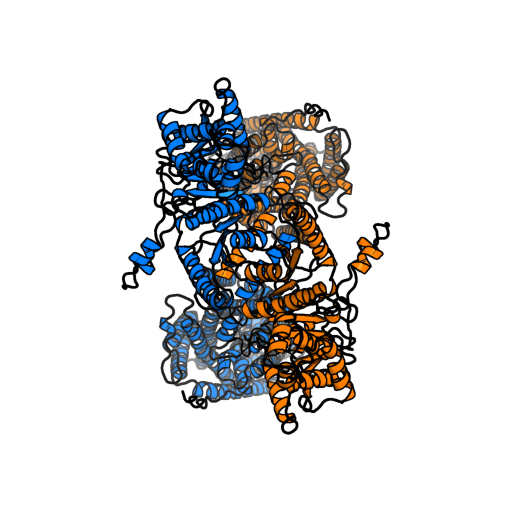 379 GLU A O 1
ATOM 2849 N N . PRO A 1 380 ? -34.938 -2.6 -18.828 1 89.25 380 PRO A N 1
ATOM 2850 C CA . PRO A 1 380 ? -33.781 -2.447 -19.734 1 89.25 380 PRO A CA 1
ATOM 2851 C C . PRO A 1 380 ? -33.906 -3.334 -20.969 1 89.25 380 PRO A C 1
ATOM 2853 O O . PRO A 1 380 ? -33.312 -4.414 -21.016 1 89.25 380 PRO A O 1
ATOM 2856 N N . ILE A 1 381 ? -34.438 -2.949 -22.047 1 89.81 381 ILE A N 1
ATOM 2857 C CA . ILE A 1 381 ? -34.656 -3.754 -23.25 1 89.81 381 ILE A CA 1
ATOM 2858 C C . ILE A 1 381 ? -33.344 -3.969 -23.969 1 89.81 381 ILE A C 1
ATOM 2860 O O . ILE A 1 381 ? -33.062 -5.074 -24.438 1 89.81 381 ILE A O 1
ATOM 2864 N N . ARG A 1 382 ? -32.594 -2.947 -24.031 1 91.88 382 ARG A N 1
ATOM 2865 C CA . ARG A 1 382 ? -31.312 -3.092 -24.703 1 91.88 382 ARG A CA 1
ATOM 2866 C C . ARG A 1 382 ? -30.391 -4.043 -23.938 1 91.88 382 ARG A C 1
ATOM 2868 O O . ARG A 1 382 ? -29.594 -4.77 -24.547 1 91.88 382 ARG A O 1
ATOM 2875 N N . GLY A 1 383 ? -30.5 -4.023 -22.641 1 92.06 383 GLY A N 1
ATOM 2876 C CA . GLY A 1 383 ? -29.734 -4.969 -21.828 1 92.06 383 GLY A CA 1
ATOM 2877 C C . GLY A 1 383 ? -30.188 -6.406 -22.031 1 92.06 383 GLY A C 1
ATOM 2878 O O . GLY A 1 383 ? -29.359 -7.316 -22.047 1 92.06 383 GLY A O 1
ATOM 2879 N N . TYR A 1 384 ? -31.484 -6.59 -22.25 1 92.81 384 TYR A N 1
ATOM 2880 C CA . TYR A 1 384 ? -32.031 -7.918 -22.516 1 92.81 384 TYR A CA 1
ATOM 2881 C C . TYR A 1 384 ? -31.484 -8.461 -23.844 1 92.81 384 TYR A C 1
ATOM 2883 O O . TYR A 1 384 ? -31.141 -9.641 -23.938 1 92.81 384 TYR A O 1
ATOM 2891 N N . MET A 1 385 ? -31.312 -7.594 -24.75 1 93.5 385 MET A N 1
ATOM 2892 C CA . MET A 1 385 ? -30.828 -8.016 -26.062 1 93.5 385 MET A CA 1
ATOM 2893 C C . MET A 1 385 ? -29.344 -8.398 -26 1 93.5 385 MET A C 1
ATOM 2895 O O . MET A 1 385 ? -28.938 -9.367 -26.625 1 93.5 385 MET A O 1
ATOM 2899 N N . LEU A 1 386 ? -28.672 -7.637 -25.25 1 93.81 386 LEU A N 1
ATOM 2900 C CA . LEU A 1 386 ? -27.25 -7.969 -25.109 1 93.81 386 LEU A CA 1
ATOM 2901 C C . LEU A 1 386 ? -27.078 -9.312 -24.406 1 93.81 386 LEU A C 1
ATOM 2903 O O . LEU A 1 386 ? -26.266 -10.133 -24.812 1 93.81 386 LEU A O 1
ATOM 2907 N N . THR A 1 387 ? -27.828 -9.484 -23.328 1 94.62 387 THR A N 1
ATOM 2908 C CA . THR A 1 387 ? -27.781 -10.742 -22.594 1 94.62 387 THR A CA 1
ATOM 2909 C C . THR A 1 387 ? -28.172 -11.906 -23.5 1 94.62 387 THR A C 1
ATOM 2911 O O . THR A 1 387 ? -27.562 -12.984 -23.438 1 94.62 387 THR A O 1
ATOM 2914 N N . TYR A 1 388 ? -29.156 -11.68 -24.375 1 95.56 388 TYR A N 1
ATOM 2915 C CA . TYR A 1 388 ? -29.594 -12.688 -25.328 1 95.56 388 TYR A CA 1
ATOM 2916 C C . TYR A 1 388 ? -28.484 -13.047 -26.297 1 95.56 388 TYR A C 1
ATOM 2918 O O . TYR A 1 388 ? -28.234 -14.234 -26.547 1 95.56 388 TYR A O 1
ATOM 2926 N N . LEU A 1 389 ? -27.812 -12.102 -26.75 1 95.69 389 LEU A N 1
ATOM 2927 C CA . LEU A 1 389 ? -26.734 -12.336 -27.703 1 95.69 389 LEU A CA 1
ATOM 2928 C C . LEU A 1 389 ? -25.594 -13.109 -27.062 1 95.69 389 LEU A C 1
ATOM 2930 O O . LEU A 1 389 ? -25.016 -14.016 -27.672 1 95.69 389 LEU A O 1
ATOM 2934 N N . ILE A 1 390 ? -25.312 -12.789 -25.828 1 94.94 390 ILE A N 1
ATOM 2935 C CA . ILE A 1 390 ? -24.234 -13.484 -25.109 1 94.94 390 ILE A CA 1
ATOM 2936 C C . ILE A 1 390 ? -24.656 -14.922 -24.828 1 94.94 390 ILE A C 1
ATOM 2938 O O . ILE A 1 390 ? -23.875 -15.859 -25.031 1 94.94 390 ILE A O 1
ATOM 2942 N N . ALA A 1 391 ? -25.891 -15.07 -24.391 1 96.19 391 ALA A N 1
ATOM 2943 C CA . ALA A 1 391 ? -26.391 -16.406 -24.109 1 96.19 391 ALA A CA 1
ATOM 2944 C C . ALA A 1 391 ? -26.375 -17.281 -25.359 1 96.19 391 ALA A C 1
ATOM 2946 O O . ALA A 1 391 ? -25.969 -18.438 -25.297 1 96.19 391 ALA A O 1
ATOM 2947 N N . VAL A 1 392 ? -26.734 -16.688 -26.484 1 96.12 392 VAL A N 1
ATOM 2948 C CA . VAL A 1 392 ? -26.766 -17.438 -27.734 1 96.12 392 VAL A CA 1
ATOM 2949 C C . VAL A 1 392 ? -25.359 -17.844 -28.141 1 96.12 392 VAL A C 1
ATOM 2951 O O . VAL A 1 392 ? -25.125 -18.969 -28.594 1 96.12 392 VAL A O 1
ATOM 2954 N N . GLY A 1 393 ? -24.453 -16.984 -27.969 1 95.19 393 GLY A N 1
ATOM 2955 C CA . GLY A 1 393 ? -23.062 -17.297 -28.266 1 95.19 393 GLY A CA 1
ATOM 2956 C C . GLY A 1 393 ? -22.531 -18.5 -27.5 1 95.19 393 GLY A C 1
ATOM 2957 O O . GLY A 1 393 ? -21.828 -19.344 -28.047 1 95.19 393 GLY A O 1
ATOM 2958 N N . PHE A 1 394 ? -22.922 -18.688 -26.25 1 94.25 394 PHE A N 1
ATOM 2959 C CA . PHE A 1 394 ? -22.406 -19.781 -25.422 1 94.25 394 PHE A CA 1
ATOM 2960 C C . PHE A 1 394 ? -23.234 -21.031 -25.594 1 94.25 394 PHE A C 1
ATOM 2962 O O . PHE A 1 394 ? -22.766 -22.141 -25.328 1 94.25 394 PHE A O 1
ATOM 2969 N N . ILE A 1 395 ? -24.516 -20.859 -25.953 1 95.44 395 ILE A N 1
ATOM 2970 C CA . ILE A 1 395 ? -25.375 -22.016 -26.234 1 95.44 395 ILE A CA 1
ATOM 2971 C C . ILE A 1 395 ? -24.828 -22.781 -27.453 1 95.44 395 ILE A C 1
ATOM 2973 O O . ILE A 1 395 ? -24.938 -24 -27.516 1 95.44 395 ILE A O 1
ATOM 2977 N N . LEU A 1 396 ? -24.094 -22.078 -28.297 1 94.62 396 LEU A N 1
ATOM 2978 C CA . LEU A 1 396 ? -23.547 -22.688 -29.5 1 94.62 396 LEU A CA 1
ATOM 2979 C C . LEU A 1 396 ? -22.422 -23.656 -29.172 1 94.62 396 LEU A C 1
ATOM 2981 O O . LEU A 1 396 ? -22.062 -24.516 -29.984 1 94.62 396 LEU A O 1
ATOM 2985 N N . ILE A 1 397 ? -21.859 -23.656 -28 1 90.38 397 ILE A N 1
ATOM 2986 C CA . ILE A 1 397 ? -20.859 -24.625 -27.562 1 90.38 397 ILE A CA 1
ATOM 2987 C C . ILE A 1 397 ? -21.531 -25.969 -27.328 1 90.38 397 ILE A C 1
ATOM 2989 O O . ILE A 1 397 ? -20.938 -27.016 -27.609 1 90.38 397 ILE A O 1
ATOM 2993 N N . ALA A 1 398 ? -22.766 -26 -26.922 1 89.31 398 ALA A N 1
ATOM 2994 C CA . ALA A 1 398 ? -23.672 -27.156 -26.812 1 89.31 398 ALA A CA 1
ATOM 2995 C C . ALA A 1 398 ? -23.109 -28.203 -25.875 1 89.31 398 ALA A C 1
ATOM 2997 O O . ALA A 1 398 ? -23.375 -29.406 -26.031 1 89.31 398 ALA A O 1
ATOM 2998 N N . GLU A 1 399 ? -22.125 -27.875 -25 1 89.44 399 GLU A N 1
ATOM 2999 C CA . GLU A 1 399 ? -21.609 -28.797 -23.984 1 89.44 399 GLU A CA 1
ATOM 3000 C C . GLU A 1 399 ? -21.641 -28.172 -22.594 1 89.44 399 GLU A C 1
ATOM 3002 O O . GLU A 1 399 ? -20.953 -27.172 -22.344 1 89.44 399 GLU A O 1
ATOM 3007 N N . LEU A 1 400 ? -22.422 -28.812 -21.828 1 86.69 400 LEU A N 1
ATOM 3008 C CA . LEU A 1 400 ? -22.625 -28.312 -20.469 1 86.69 400 LEU A CA 1
ATOM 3009 C C . LEU A 1 400 ? -21.312 -28.375 -19.672 1 86.69 400 LEU A C 1
ATOM 3011 O O . LEU A 1 400 ? -20.984 -27.453 -18.938 1 86.69 400 LEU A O 1
ATOM 3015 N N . ASN A 1 401 ? -20.484 -29.438 -19.844 1 87.5 401 ASN A N 1
ATOM 3016 C CA . ASN A 1 401 ? -19.266 -29.641 -19.078 1 87.5 401 ASN A CA 1
ATOM 3017 C C . ASN A 1 401 ? -18.188 -28.656 -19.469 1 87.5 401 ASN A C 1
ATOM 3019 O O . ASN A 1 401 ? -17.25 -28.422 -18.688 1 87.5 401 ASN A O 1
ATOM 3023 N N . ALA A 1 402 ? -18.406 -28.047 -20.594 1 88.12 402 ALA A N 1
ATOM 3024 C CA . ALA A 1 402 ? -17.422 -27.062 -21.062 1 88.12 402 ALA A CA 1
ATOM 3025 C C . ALA A 1 402 ? -17.781 -25.656 -20.578 1 88.12 402 ALA A C 1
ATOM 3027 O O . ALA A 1 402 ? -16.891 -24.828 -20.359 1 88.12 402 ALA A O 1
ATOM 3028 N N . ILE A 1 403 ? -19.016 -25.406 -20.344 1 89.94 403 ILE A N 1
ATOM 3029 C CA . ILE A 1 403 ? -19.484 -24.078 -19.969 1 89.94 403 ILE A CA 1
ATOM 3030 C C . ILE A 1 403 ? -19.406 -23.922 -18.438 1 89.94 403 ILE A C 1
ATOM 3032 O O . ILE A 1 403 ? -19.125 -22.828 -17.938 1 89.94 403 ILE A O 1
ATOM 3036 N N . ALA A 1 404 ? -19.516 -25 -17.781 1 89.25 404 ALA A N 1
ATOM 3037 C CA . ALA A 1 404 ? -19.641 -24.953 -16.328 1 89.25 404 ALA A CA 1
ATOM 3038 C C . ALA A 1 404 ? -18.375 -24.422 -15.68 1 89.25 404 ALA A C 1
ATOM 3040 O O . ALA A 1 404 ? -18.438 -23.531 -14.828 1 89.25 404 ALA A O 1
ATOM 3041 N N . PRO A 1 405 ? -17.219 -24.906 -16.156 1 88.75 405 PRO A N 1
ATOM 3042 C CA . PRO A 1 405 ? -16.016 -24.375 -15.523 1 88.75 405 PRO A CA 1
ATOM 3043 C C . PRO A 1 405 ? -15.797 -22.891 -15.797 1 88.75 405 PRO A C 1
ATOM 3045 O O . PRO A 1 405 ? -15.234 -22.188 -14.953 1 88.75 405 PRO A O 1
ATOM 3048 N N . ILE A 1 406 ? -16.266 -22.406 -16.828 1 88.31 406 ILE A N 1
ATOM 3049 C CA . ILE A 1 406 ? -16.125 -21 -17.172 1 88.31 406 ILE A CA 1
ATOM 3050 C C . ILE A 1 406 ? -16.984 -20.156 -16.25 1 88.31 406 ILE A C 1
ATOM 3052 O O . ILE A 1 406 ? -16.516 -19.156 -15.68 1 88.31 406 ILE A O 1
ATOM 3056 N N . ILE A 1 407 ? -18.109 -20.562 -16.062 1 90.38 407 ILE A N 1
ATOM 3057 C CA . ILE A 1 407 ? -19.047 -19.828 -15.219 1 90.38 407 ILE A CA 1
ATOM 3058 C C . ILE A 1 407 ? -18.578 -19.875 -13.766 1 90.38 407 ILE A C 1
ATOM 3060 O O . ILE A 1 407 ? -18.688 -18.891 -13.039 1 90.38 407 ILE A O 1
ATOM 3064 N N . SER A 1 408 ? -18.047 -21.031 -13.422 1 92.38 408 SER A N 1
ATOM 3065 C CA . SER A 1 408 ? -17.562 -21.188 -12.055 1 92.38 408 SER A CA 1
ATOM 3066 C C . SER A 1 408 ? -16.453 -20.188 -11.742 1 92.38 408 SER A C 1
ATOM 3068 O O . SER A 1 408 ? -16.438 -19.578 -10.664 1 92.38 408 SER A O 1
ATOM 3070 N N . ASN A 1 409 ? -15.648 -19.938 -12.656 1 92.62 409 ASN A N 1
ATOM 3071 C CA . ASN A 1 409 ? -14.531 -19.016 -12.422 1 92.62 409 ASN A CA 1
ATOM 3072 C C . ASN A 1 409 ? -15 -17.578 -12.32 1 92.62 409 ASN A C 1
ATOM 3074 O O . ASN A 1 409 ? -14.484 -16.797 -11.516 1 92.62 409 ASN A O 1
ATOM 3078 N N . PHE A 1 410 ? -15.992 -17.25 -13.07 1 90.69 410 PHE A N 1
ATOM 3079 C CA . PHE A 1 410 ? -16.484 -15.875 -13.023 1 90.69 410 PHE A CA 1
ATOM 3080 C C . PHE A 1 410 ? -17.266 -15.625 -11.742 1 90.69 410 PHE A C 1
ATOM 3082 O O . PHE A 1 410 ? -17.188 -14.547 -11.156 1 90.69 410 PHE A O 1
ATOM 3089 N N . PHE A 1 411 ? -17.906 -16.578 -11.32 1 91.88 411 PHE A N 1
ATOM 3090 C CA . PHE A 1 411 ? -18.641 -16.422 -10.07 1 91.88 411 PHE A CA 1
ATOM 3091 C C . PHE A 1 411 ? -17.672 -16.375 -8.883 1 91.88 411 PHE A C 1
AT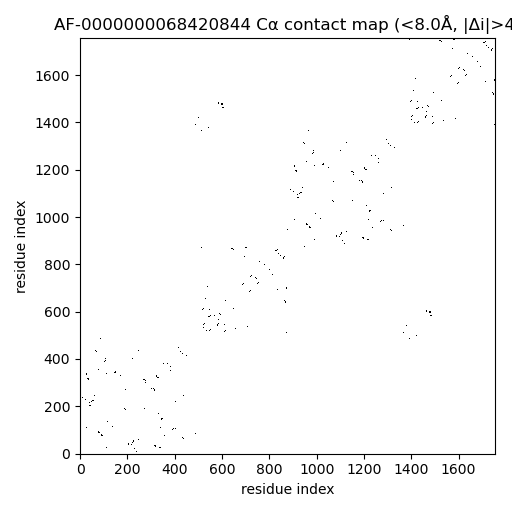OM 3093 O O . PHE A 1 411 ? -17.859 -15.594 -7.953 1 91.88 411 PHE A O 1
ATOM 3100 N N . LEU A 1 412 ? -16.734 -17.266 -8.969 1 93.94 412 LEU A N 1
ATOM 3101 C CA . LEU A 1 412 ? -15.758 -17.281 -7.887 1 93.94 412 LEU A CA 1
ATOM 3102 C C . LEU A 1 412 ? -15.016 -15.953 -7.809 1 93.94 412 LEU A C 1
ATOM 3104 O O . LEU A 1 412 ? -14.703 -15.477 -6.715 1 93.94 412 LEU A O 1
ATOM 3108 N N . CYS A 1 413 ? -14.781 -15.398 -8.93 1 93.38 413 CYS A N 1
ATOM 3109 C CA . CYS A 1 413 ? -14.133 -14.086 -8.961 1 93.38 413 CYS A CA 1
ATOM 3110 C C . CYS A 1 413 ? -15.023 -13.023 -8.32 1 93.38 413 CYS A C 1
ATOM 3112 O O . CYS A 1 413 ? -14.547 -12.195 -7.547 1 93.38 413 CYS A O 1
ATOM 3114 N N . SER A 1 414 ? -16.281 -13.07 -8.625 1 91.19 414 SER A N 1
ATOM 3115 C CA . SER A 1 414 ? -17.219 -12.133 -8.016 1 91.19 414 SER A CA 1
ATOM 3116 C C . SER A 1 414 ? -17.297 -12.336 -6.512 1 91.19 414 SER A C 1
ATOM 3118 O O . SER A 1 414 ? -17.344 -11.367 -5.75 1 91.19 414 SER A O 1
ATOM 3120 N N . TYR A 1 415 ? -17.25 -13.578 -6.125 1 93.94 415 TYR A N 1
ATOM 3121 C CA . TYR A 1 415 ? -17.312 -13.875 -4.703 1 93.94 415 TYR A CA 1
ATOM 3122 C C . TYR A 1 415 ? -16.047 -13.414 -3.988 1 93.94 415 TYR A C 1
ATOM 3124 O O . TYR A 1 415 ? -16.109 -12.891 -2.873 1 93.94 415 TYR A O 1
ATOM 3132 N N . ALA A 1 416 ? -14.953 -13.625 -4.648 1 94.44 416 ALA A N 1
ATOM 3133 C CA . ALA A 1 416 ? -13.695 -13.156 -4.082 1 94.44 416 ALA A CA 1
ATOM 3134 C C . ALA A 1 416 ? -13.719 -11.641 -3.875 1 94.44 416 ALA A C 1
ATOM 3136 O O . ALA A 1 416 ? -13.297 -11.141 -2.83 1 94.44 416 ALA A O 1
ATOM 3137 N N . LEU A 1 417 ? -14.289 -10.969 -4.801 1 91.56 417 LEU A N 1
ATOM 3138 C CA . LEU A 1 417 ? -14.32 -9.508 -4.738 1 91.56 417 LEU A CA 1
ATOM 3139 C C . LEU A 1 417 ? -15.312 -9.031 -3.684 1 91.56 417 LEU A C 1
ATOM 3141 O O . LEU A 1 417 ? -15.062 -8.039 -2.996 1 91.56 417 LEU A O 1
ATOM 3145 N N . ILE A 1 418 ? -16.375 -9.703 -3.523 1 91.75 418 ILE A N 1
ATOM 3146 C CA . ILE A 1 418 ? -17.359 -9.352 -2.516 1 91.75 418 ILE A CA 1
ATOM 3147 C C . ILE A 1 418 ? -16.781 -9.57 -1.12 1 91.75 418 ILE A C 1
ATOM 3149 O O . ILE A 1 418 ? -16.906 -8.703 -0.25 1 91.75 418 ILE A O 1
ATOM 3153 N N . ASN A 1 419 ? -16.156 -10.664 -0.967 1 94.5 419 ASN A N 1
ATOM 3154 C CA . ASN A 1 419 ? -15.531 -10.953 0.318 1 94.5 419 ASN A CA 1
ATOM 3155 C C . ASN A 1 419 ? -14.398 -9.977 0.625 1 94.5 419 ASN A C 1
ATOM 3157 O O . ASN A 1 419 ? -14.25 -9.531 1.766 1 94.5 419 ASN A O 1
ATOM 3161 N N . PHE A 1 420 ? -13.68 -9.641 -0.291 1 91.69 420 PHE A N 1
ATOM 3162 C CA . PHE A 1 420 ? -12.602 -8.688 -0.091 1 91.69 420 PHE A CA 1
ATOM 3163 C C . PHE A 1 420 ? -13.148 -7.309 0.253 1 91.69 420 PHE A C 1
ATOM 3165 O O . PHE A 1 420 ? -12.578 -6.594 1.077 1 91.69 420 PHE A O 1
ATOM 3172 N N . SER A 1 421 ? -14.211 -7.023 -0.399 1 88.25 421 SER A N 1
ATOM 3173 C CA . SER A 1 421 ? -14.844 -5.734 -0.129 1 88.25 421 SER A CA 1
ATOM 3174 C C . SER A 1 421 ? -15.328 -5.648 1.314 1 88.25 421 SER A C 1
ATOM 3176 O O . SER A 1 421 ? -15.188 -4.609 1.961 1 88.25 421 SER A O 1
ATOM 3178 N N . CYS A 1 422 ? -15.898 -6.703 1.749 1 91.5 422 CYS A N 1
ATOM 3179 C CA . CYS A 1 422 ? -16.359 -6.727 3.131 1 91.5 422 CYS A CA 1
ATOM 3180 C C . CYS A 1 422 ? -15.195 -6.652 4.102 1 91.5 422 CYS A C 1
ATOM 3182 O O . CYS A 1 422 ? -15.258 -5.938 5.105 1 91.5 422 CYS A O 1
ATOM 3184 N N . PHE A 1 423 ? -14.125 -7.324 3.822 1 92.81 423 PHE A N 1
ATOM 3185 C CA . PHE A 1 423 ? -12.922 -7.289 4.641 1 92.81 423 PHE A CA 1
ATOM 3186 C C . PHE A 1 423 ? -12.336 -5.883 4.676 1 92.81 423 PHE A C 1
ATOM 3188 O O . PHE A 1 423 ? -12.008 -5.363 5.75 1 92.81 423 PHE A O 1
ATOM 3195 N N . HIS A 1 424 ? -12.281 -5.277 3.527 1 89.62 424 HIS A N 1
ATOM 3196 C CA . HIS A 1 424 ? -11.688 -3.949 3.416 1 89.62 424 HIS A CA 1
ATOM 3197 C C . HIS A 1 424 ? -12.516 -2.91 4.164 1 89.62 424 HIS A C 1
ATOM 3199 O O . HIS A 1 424 ? -11.961 -2.033 4.832 1 89.62 424 HIS A O 1
ATOM 3205 N N . ALA A 1 425 ? -13.805 -2.961 4.062 1 88 425 ALA A N 1
ATOM 3206 C CA . ALA A 1 425 ? -14.68 -2.031 4.766 1 88 425 ALA A CA 1
ATOM 3207 C C . ALA A 1 425 ? -14.57 -2.209 6.277 1 88 425 ALA A C 1
ATOM 3209 O O . ALA A 1 425 ? -14.648 -1.236 7.031 1 88 425 ALA A O 1
ATOM 3210 N N . SER A 1 426 ? -14.328 -3.406 6.664 1 89.75 426 SER A N 1
ATOM 3211 C CA . SER A 1 426 ? -14.258 -3.693 8.094 1 89.75 426 SER A CA 1
ATOM 3212 C C . SER A 1 426 ? -12.922 -3.266 8.68 1 89.75 426 SER A C 1
ATOM 3214 O O . SER A 1 426 ? -12.852 -2.803 9.82 1 89.75 426 SER A O 1
ATOM 3216 N N . ILE A 1 427 ? -11.906 -3.377 7.898 1 88.56 427 ILE A N 1
ATOM 3217 C CA . ILE A 1 427 ? -10.578 -3.055 8.422 1 88.56 427 ILE A CA 1
ATOM 3218 C C . ILE A 1 427 ? -10.398 -1.539 8.461 1 88.56 427 ILE A C 1
ATOM 3220 O O . ILE A 1 427 ? -9.656 -1.019 9.297 1 88.56 427 ILE A O 1
ATOM 3224 N N . THR A 1 428 ? -10.93 -0.777 7.543 1 85.81 428 THR A N 1
ATOM 3225 C CA . THR A 1 428 ? -10.844 0.679 7.535 1 85.81 428 THR A CA 1
ATOM 3226 C C . THR A 1 428 ? -11.602 1.271 8.719 1 85.81 428 THR A C 1
ATOM 3228 O O . THR A 1 428 ? -11.305 2.385 9.156 1 85.81 428 THR A O 1
ATOM 3231 N N . ASN A 1 429 ? -12.359 0.576 9.43 1 81.12 429 ASN A N 1
ATOM 3232 C CA . ASN A 1 429 ? -13.047 0.951 10.656 1 81.12 429 ASN A CA 1
ATOM 3233 C C . ASN A 1 429 ? -13.602 2.371 10.578 1 81.12 429 ASN A C 1
ATOM 3235 O O . ASN A 1 429 ? -13.383 3.176 11.484 1 81.12 429 ASN A O 1
ATOM 3239 N N . SER A 1 430 ? -14.281 2.723 9.508 1 83.62 430 SER A N 1
ATOM 3240 C CA . SER A 1 430 ? -14.938 4.023 9.422 1 83.62 430 SER A CA 1
ATOM 3241 C C . SER A 1 430 ? -16.156 4.09 10.336 1 83.62 430 SER A C 1
ATOM 3243 O O . SER A 1 430 ? -16.844 3.082 10.539 1 83.62 430 SER A O 1
ATOM 3245 N N . PRO A 1 431 ? -16.375 5.18 10.961 1 85.19 431 PRO A N 1
ATOM 3246 C CA . PRO A 1 431 ? -17.531 5.297 11.859 1 85.19 431 PRO A CA 1
ATOM 3247 C C . PRO A 1 431 ? -18.844 5.062 11.141 1 85.19 431 PRO A C 1
ATOM 3249 O O . PRO A 1 431 ? -19.859 4.773 11.781 1 85.19 431 PRO A O 1
ATOM 3252 N N . GLY A 1 432 ? -18.844 5.133 9.867 1 81.06 432 GLY A N 1
ATOM 3253 C CA . GLY A 1 432 ? -20.062 4.902 9.109 1 81.06 432 GLY A CA 1
ATOM 3254 C C . GLY A 1 432 ? -20.328 3.434 8.836 1 81.06 432 GLY A C 1
ATOM 3255 O O . GLY A 1 432 ? -21.438 3.055 8.484 1 81.06 432 GLY A O 1
ATOM 3256 N N . TRP A 1 433 ? -19.359 2.588 9.031 1 84.56 433 TRP A N 1
ATOM 3257 C CA . TRP A 1 433 ? -19.531 1.149 8.852 1 84.56 433 TRP A CA 1
ATOM 3258 C C . TRP A 1 433 ? -20.078 0.505 10.117 1 84.56 433 TRP A C 1
ATOM 3260 O O . TRP A 1 433 ? -19.328 0.171 11.031 1 84.56 433 TRP A O 1
ATOM 3270 N N . ARG A 1 434 ? -21.453 0.406 10.164 1 85.88 434 ARG A N 1
ATOM 3271 C CA . ARG A 1 434 ? -22.172 -0.159 11.297 1 85.88 434 ARG A CA 1
ATOM 3272 C C . ARG A 1 434 ? -23.234 -1.149 10.836 1 85.88 434 ARG A C 1
ATOM 3274 O O . ARG A 1 434 ? -24.422 -0.938 11.07 1 85.88 434 ARG A O 1
ATOM 3281 N N . PRO A 1 435 ? -22.719 -2.291 10.383 1 85.69 435 PRO A N 1
ATOM 3282 C CA . PRO A 1 435 ? -23.719 -3.277 9.969 1 85.69 435 PRO A CA 1
ATOM 3283 C C . PRO A 1 435 ? -24.547 -3.799 11.133 1 85.69 435 PRO A C 1
ATOM 3285 O O . PRO A 1 435 ? -24.047 -3.949 12.25 1 85.69 435 PRO A O 1
ATOM 3288 N N . SER A 1 436 ? -25.828 -4.012 10.875 1 83.69 436 SER A N 1
ATOM 3289 C CA . SER A 1 436 ? -26.703 -4.535 11.914 1 83.69 436 SER A CA 1
ATOM 3290 C C . SER A 1 436 ? -26.547 -6.043 12.078 1 83.69 436 SER A C 1
ATOM 3292 O O . SER A 1 436 ? -26.828 -6.594 13.141 1 83.69 436 SER A O 1
ATOM 3294 N N . PHE A 1 437 ? -26.047 -6.66 10.945 1 88 437 PHE A N 1
ATOM 3295 C CA . PHE A 1 437 ? -25.766 -8.094 11.016 1 88 437 PHE A CA 1
ATOM 3296 C C . PHE A 1 437 ? -24.484 -8.352 11.789 1 88 437 PHE A C 1
ATOM 3298 O O . PHE A 1 437 ? -23.391 -7.969 11.352 1 88 437 PHE A O 1
ATOM 3305 N N . ARG A 1 438 ? -24.578 -9.055 12.93 1 83.5 438 ARG A N 1
ATOM 3306 C CA . ARG A 1 438 ? -23.469 -9.141 13.867 1 83.5 438 ARG A CA 1
ATOM 3307 C C . ARG A 1 438 ? -22.672 -10.43 13.672 1 83.5 438 ARG A C 1
ATOM 3309 O O . ARG A 1 438 ? -21.578 -10.578 14.203 1 83.5 438 ARG A O 1
ATOM 3316 N N . TYR A 1 439 ? -23.094 -11.312 12.867 1 86.31 439 TYR A N 1
ATOM 3317 C CA . TYR A 1 439 ? -22.453 -12.617 12.805 1 86.31 439 TYR A CA 1
ATOM 3318 C C . TYR A 1 439 ? -21.375 -12.641 11.719 1 86.31 439 TYR A C 1
ATOM 3320 O O . TYR A 1 439 ? -20.828 -13.703 11.398 1 86.31 439 TYR A O 1
ATOM 3328 N N . TYR A 1 440 ? -21 -11.523 11.242 1 88.88 440 TYR A N 1
ATOM 3329 C CA . TYR A 1 440 ? -19.938 -11.508 10.234 1 88.88 440 TYR A CA 1
ATOM 3330 C C . TYR A 1 440 ? -18.578 -11.219 10.875 1 88.88 440 TYR A C 1
ATOM 3332 O O . TYR A 1 440 ? -18.516 -10.68 11.984 1 88.88 440 TYR A O 1
ATOM 3340 N N . SER A 1 441 ? -17.5 -11.766 10.352 1 90.88 441 SER A N 1
ATOM 3341 C CA . SER A 1 441 ? -16.141 -11.516 10.828 1 90.88 441 SER A CA 1
ATOM 3342 C C . SER A 1 441 ? -15.234 -11.055 9.695 1 90.88 441 SER A C 1
ATOM 3344 O O . SER A 1 441 ? -15.352 -11.539 8.57 1 90.88 441 SER A O 1
ATOM 3346 N N . LYS A 1 442 ? -14.461 -10.133 10.016 1 92.25 442 LYS A N 1
ATOM 3347 C CA . LYS A 1 442 ? -13.523 -9.602 9.023 1 92.25 442 LYS A CA 1
ATOM 3348 C C . LYS A 1 442 ? -12.531 -10.672 8.578 1 92.25 442 LYS A C 1
ATOM 3350 O O . LYS A 1 442 ? -12.18 -10.742 7.402 1 92.25 442 LYS A O 1
ATOM 3355 N N . TRP A 1 443 ? -12.156 -11.578 9.453 1 93.44 443 TRP A N 1
ATOM 3356 C CA . TRP A 1 443 ? -11.164 -12.602 9.117 1 93.44 443 TRP A CA 1
ATOM 3357 C C . TRP A 1 443 ? -11.797 -13.719 8.289 1 93.44 443 TRP A C 1
ATOM 3359 O O . TRP A 1 443 ? -11.141 -14.289 7.414 1 93.44 443 TRP A O 1
ATOM 3369 N N . ALA A 1 444 ? -13.016 -13.953 8.547 1 95.25 444 ALA A N 1
ATOM 3370 C CA . ALA A 1 444 ? -13.719 -14.93 7.73 1 95.25 444 ALA A CA 1
ATOM 3371 C C . ALA A 1 444 ? -13.875 -14.43 6.293 1 95.25 444 ALA A C 1
ATOM 3373 O O . ALA A 1 444 ? -13.75 -15.211 5.344 1 95.25 444 ALA A O 1
ATOM 3374 N N . ALA A 1 445 ? -14.109 -13.164 6.203 1 95.81 445 ALA A N 1
ATOM 3375 C CA . ALA A 1 445 ? -14.258 -12.586 4.871 1 95.81 445 ALA A CA 1
ATOM 3376 C C . ALA A 1 445 ? -12.938 -12.641 4.102 1 95.81 445 ALA A C 1
ATOM 3378 O O . ALA A 1 445 ? -12.922 -12.953 2.908 1 95.81 445 ALA A O 1
ATOM 3379 N N . LEU A 1 446 ? -11.859 -12.398 4.793 1 95.62 446 LEU A N 1
ATOM 3380 C CA . LEU A 1 446 ? -10.555 -12.492 4.152 1 95.62 446 LEU A CA 1
ATOM 3381 C C . LEU A 1 446 ? -10.258 -13.93 3.736 1 95.62 446 LEU A C 1
ATOM 3383 O O . LEU A 1 446 ? -9.75 -14.172 2.639 1 95.62 446 LEU A O 1
ATOM 3387 N N . PHE A 1 447 ? -10.539 -14.875 4.621 1 96.19 447 PHE A N 1
ATOM 3388 C CA . PHE A 1 447 ? -10.367 -16.281 4.309 1 96.19 447 PHE A CA 1
ATOM 3389 C C . PHE A 1 447 ? -11.195 -16.688 3.092 1 96.19 447 PHE A C 1
ATOM 3391 O O . PHE A 1 447 ? -10.711 -17.406 2.217 1 96.19 447 PHE A O 1
ATOM 3398 N N . GLY A 1 448 ? -12.406 -16.203 3.037 1 95.56 448 GLY A N 1
ATOM 3399 C CA . GLY A 1 448 ? -13.258 -16.484 1.894 1 95.56 448 GLY A CA 1
ATOM 3400 C C . GLY A 1 448 ? -12.711 -15.922 0.593 1 95.56 448 GLY A C 1
ATOM 3401 O O . GLY A 1 448 ? -12.805 -16.562 -0.454 1 95.56 448 GLY A O 1
ATOM 3402 N N . ALA A 1 449 ? -12.156 -14.758 0.664 1 95.88 449 ALA A N 1
ATOM 3403 C CA . ALA A 1 449 ? -11.578 -14.148 -0.532 1 95.88 449 ALA A CA 1
ATOM 3404 C C . ALA A 1 449 ? -10.359 -14.93 -1.015 1 95.88 449 ALA A C 1
ATOM 3406 O O . ALA A 1 449 ? -10.258 -15.258 -2.199 1 95.88 449 ALA A O 1
ATOM 3407 N N . ILE A 1 450 ? -9.5 -15.367 -0.151 1 93.25 450 ILE A N 1
ATOM 3408 C CA . ILE A 1 450 ? -8.266 -16.062 -0.494 1 93.25 450 ILE A CA 1
ATOM 3409 C C . ILE A 1 450 ? -8.594 -17.469 -1.01 1 93.25 450 ILE A C 1
ATOM 3411 O O . ILE A 1 450 ? -8.047 -17.891 -2.027 1 93.25 450 ILE A O 1
ATOM 3415 N N . ILE A 1 451 ? -9.492 -18.109 -0.34 1 94.5 451 ILE A N 1
ATOM 3416 C CA . ILE A 1 451 ? -9.844 -19.469 -0.724 1 94.5 451 ILE A CA 1
ATOM 3417 C C . ILE A 1 451 ? -10.516 -19.469 -2.092 1 94.5 451 ILE A C 1
ATOM 3419 O O . ILE A 1 451 ? -10.32 -20.391 -2.891 1 94.5 451 ILE A O 1
ATOM 3423 N N . SER A 1 452 ? -11.305 -18.469 -2.365 1 95.44 452 SER A N 1
ATOM 3424 C CA . SER A 1 452 ? -11.945 -18.375 -3.674 1 95.44 452 SER A CA 1
ATOM 3425 C C . SER A 1 452 ? -10.914 -18.203 -4.785 1 95.44 452 SER A C 1
ATOM 3427 O O . SER A 1 452 ? -11.031 -18.812 -5.848 1 95.44 452 SER A O 1
ATOM 3429 N N . VAL A 1 453 ? -9.922 -17.453 -4.535 1 93.38 453 VAL A N 1
ATOM 3430 C CA . VAL A 1 453 ? -8.883 -17.234 -5.539 1 93.38 453 VAL A CA 1
ATOM 3431 C C . VAL A 1 453 ? -8.086 -18.531 -5.73 1 93.38 453 VAL A C 1
ATOM 3433 O O . VAL A 1 453 ? -7.773 -18.906 -6.859 1 93.38 453 VAL A O 1
ATOM 3436 N N . ILE A 1 454 ? -7.82 -19.266 -4.656 1 90 454 ILE A N 1
ATOM 3437 C CA . ILE A 1 454 ? -7.07 -20.516 -4.73 1 90 454 ILE A CA 1
ATOM 3438 C C . ILE A 1 454 ? -7.871 -21.547 -5.516 1 90 454 ILE A C 1
ATOM 3440 O O . ILE A 1 454 ? -7.332 -22.219 -6.398 1 90 454 ILE A O 1
ATOM 3444 N N . ILE A 1 455 ? -9.125 -21.578 -5.281 1 92.56 455 ILE A N 1
ATOM 3445 C CA . ILE A 1 455 ? -9.984 -22.547 -5.953 1 92.56 455 ILE A CA 1
ATOM 3446 C C . ILE A 1 455 ? -10.102 -22.188 -7.434 1 92.56 455 ILE A C 1
ATOM 3448 O O . ILE A 1 455 ? -10.164 -23.078 -8.289 1 92.56 455 ILE A O 1
ATOM 3452 N N . MET A 1 456 ? -10.102 -20.938 -7.762 1 93.12 456 MET A N 1
ATOM 3453 C CA . MET A 1 456 ? -10.156 -20.516 -9.156 1 93.12 456 MET A CA 1
ATOM 3454 C C . MET A 1 456 ? -8.984 -21.109 -9.945 1 93.12 456 MET A C 1
ATOM 3456 O O . MET A 1 456 ? -9.18 -21.641 -11.039 1 93.12 456 MET A O 1
ATOM 3460 N N . PHE A 1 457 ? -7.809 -21.109 -9.359 1 88.69 457 PHE A N 1
ATOM 3461 C CA . PHE A 1 457 ? -6.613 -21.609 -10.039 1 88.69 457 PHE A CA 1
ATOM 3462 C C . PHE A 1 457 ? -6.598 -23.125 -10.086 1 88.69 457 PHE A C 1
ATOM 3464 O O . PHE A 1 457 ? -6.082 -23.719 -11.039 1 88.69 457 PHE A O 1
ATOM 3471 N N . LEU A 1 458 ? -7.176 -23.75 -9.102 1 86.25 458 LEU A N 1
ATOM 3472 C CA . LEU A 1 458 ? -7.191 -25.203 -9.031 1 86.25 458 LEU A CA 1
ATOM 3473 C C . LEU A 1 458 ? -8.203 -25.781 -10.023 1 86.25 458 LEU A C 1
ATOM 3475 O O . LEU A 1 458 ? -8.023 -26.891 -10.516 1 86.25 458 LEU A O 1
ATOM 3479 N N . LEU A 1 459 ? -9.258 -25.031 -10.328 1 89.25 459 LEU A N 1
ATOM 3480 C CA . LEU A 1 459 ? -10.266 -25.516 -11.273 1 89.25 459 LEU A CA 1
ATOM 3481 C C . LEU A 1 459 ? -9.758 -25.391 -12.711 1 89.25 459 LEU A C 1
ATOM 3483 O O . LEU A 1 459 ? -9.531 -26.406 -13.375 1 89.25 459 LEU A O 1
ATOM 3487 N N . THR A 1 460 ? -9.656 -24.188 -13.141 1 87.5 460 THR A N 1
ATOM 3488 C CA . THR A 1 460 ? -9.133 -23.906 -14.469 1 87.5 460 THR A CA 1
ATOM 3489 C C . THR A 1 460 ? -8.203 -22.688 -14.422 1 87.5 460 THR A C 1
ATOM 3491 O O . THR A 1 460 ? -8.664 -21.547 -14.422 1 87.5 460 THR A O 1
ATOM 3494 N N . TRP A 1 461 ? -6.953 -22.891 -14.523 1 82.06 461 TRP A N 1
ATOM 3495 C CA . TRP A 1 461 ? -5.961 -21.859 -14.266 1 82.06 461 TRP A CA 1
ATOM 3496 C C . TRP A 1 461 ? -6.004 -20.781 -15.352 1 82.06 461 TRP A C 1
ATOM 3498 O O . TRP A 1 461 ? -5.816 -19.594 -15.07 1 82.06 461 TRP A O 1
ATOM 3508 N N . TRP A 1 462 ? -6.293 -21.188 -16.641 1 84.62 462 TRP A N 1
ATOM 3509 C CA . TRP A 1 462 ? -6.273 -20.188 -17.703 1 84.62 462 TRP A CA 1
ATOM 3510 C C . TRP A 1 462 ? -7.492 -19.266 -17.609 1 84.62 462 TRP A C 1
ATOM 3512 O O . TRP A 1 462 ? -7.398 -18.078 -17.891 1 84.62 462 TRP A O 1
ATOM 3522 N N . ALA A 1 463 ? -8.617 -19.844 -17.188 1 88.19 463 ALA A N 1
ATOM 3523 C CA . ALA A 1 463 ? -9.812 -19.031 -17 1 88.19 463 ALA A CA 1
ATOM 3524 C C . ALA A 1 463 ? -9.641 -18.062 -15.836 1 88.19 463 ALA A C 1
ATOM 3526 O O . ALA A 1 463 ? -10.133 -16.938 -15.875 1 88.19 463 ALA A O 1
ATOM 3527 N N . ALA A 1 464 ? -8.938 -18.547 -14.859 1 91.44 464 ALA A N 1
ATOM 3528 C CA . ALA A 1 464 ? -8.672 -17.703 -13.695 1 91.44 464 ALA A CA 1
ATOM 3529 C C . ALA A 1 464 ? -7.812 -16.5 -14.078 1 91.44 464 ALA A C 1
ATOM 3531 O O . ALA A 1 464 ? -8.086 -15.375 -13.656 1 91.44 464 ALA A O 1
ATOM 3532 N N . LEU A 1 465 ? -6.844 -16.656 -14.969 1 86.38 465 LEU A N 1
ATOM 3533 C CA . LEU A 1 465 ? -5.949 -15.594 -15.406 1 86.38 465 LEU A CA 1
ATOM 3534 C C . LEU A 1 465 ? -6.699 -14.562 -16.25 1 86.38 465 LEU A C 1
ATOM 3536 O O . LEU A 1 465 ? -6.469 -13.359 -16.125 1 86.38 465 LEU A O 1
ATOM 3540 N N . ILE A 1 466 ? -7.594 -15.023 -16.953 1 87.44 466 ILE A N 1
ATOM 3541 C CA . ILE A 1 466 ? -8.383 -14.125 -17.797 1 87.44 466 ILE A CA 1
ATOM 3542 C C . ILE A 1 466 ? -9.328 -13.305 -16.922 1 87.44 466 ILE A C 1
ATOM 3544 O O . ILE A 1 466 ? -9.445 -12.086 -17.109 1 87.44 466 ILE A O 1
ATOM 3548 N N . ALA A 1 467 ? -9.922 -13.984 -16.031 1 90.44 467 ALA A N 1
ATOM 3549 C CA . ALA A 1 467 ? -10.852 -13.281 -15.148 1 90.44 467 ALA A CA 1
ATOM 3550 C C . ALA A 1 467 ? -10.133 -12.219 -14.32 1 90.44 467 ALA A C 1
ATOM 3552 O O . ALA A 1 467 ? -10.594 -11.078 -14.219 1 90.44 467 ALA A O 1
ATOM 3553 N N . ILE A 1 468 ? -9 -12.508 -13.789 1 90 468 ILE A N 1
ATOM 3554 C CA . ILE A 1 468 ? -8.234 -11.562 -12.984 1 90 468 ILE A CA 1
ATOM 3555 C C . ILE A 1 468 ? -7.703 -10.438 -13.867 1 90 468 ILE A C 1
ATOM 3557 O O . ILE A 1 468 ? -7.699 -9.273 -13.469 1 90 468 ILE A O 1
ATOM 3561 N N . GLY A 1 469 ? -7.258 -10.875 -15.102 1 89 469 GLY A N 1
ATOM 3562 C CA . GLY A 1 469 ? -6.797 -9.875 -16.047 1 89 469 GLY A CA 1
ATOM 3563 C C . GLY A 1 469 ? -7.867 -8.859 -16.406 1 89 469 GLY A C 1
ATOM 3564 O O . GLY A 1 469 ? -7.59 -7.656 -16.469 1 89 469 GLY A O 1
ATOM 3565 N N . VAL A 1 470 ? -9.102 -9.273 -16.5 1 90.06 470 VAL A N 1
ATOM 3566 C CA . VAL A 1 470 ? -10.219 -8.383 -16.844 1 90.06 470 VAL A CA 1
ATOM 3567 C C . VAL A 1 470 ? -10.523 -7.473 -15.648 1 90.06 470 VAL A C 1
ATOM 3569 O O . VAL A 1 470 ? -10.758 -6.277 -15.828 1 90.06 470 VAL A O 1
ATOM 3572 N N . VAL A 1 471 ? -10.469 -7.996 -14.539 1 90.12 471 VAL A N 1
ATOM 3573 C CA . VAL A 1 471 ? -10.758 -7.211 -13.336 1 90.12 471 VAL A CA 1
ATOM 3574 C C . VAL A 1 471 ? -9.688 -6.141 -13.156 1 90.12 471 VAL A C 1
ATOM 3576 O O . VAL A 1 471 ? -10 -4.98 -12.867 1 90.12 471 VAL A O 1
ATOM 3579 N N . VAL A 1 472 ? -8.43 -6.523 -13.344 1 87.56 472 VAL A N 1
ATOM 3580 C CA . VAL A 1 472 ? -7.332 -5.578 -13.18 1 87.56 472 VAL A CA 1
ATOM 3581 C C . VAL A 1 472 ? -7.426 -4.484 -14.234 1 87.56 472 VAL A C 1
ATOM 3583 O O . VAL A 1 472 ? -7.184 -3.311 -13.953 1 87.56 472 VAL A O 1
ATOM 3586 N N . PHE A 1 473 ? -7.84 -4.855 -15.391 1 90.44 473 PHE A N 1
ATOM 3587 C CA . PHE A 1 473 ? -8 -3.9 -16.484 1 90.44 473 PHE A CA 1
ATOM 3588 C C . PHE A 1 473 ? -9.133 -2.926 -16.172 1 90.44 473 PHE A C 1
ATOM 3590 O O . PHE A 1 473 ? -8.992 -1.718 -16.375 1 90.44 473 PHE A O 1
ATOM 3597 N N . LEU A 1 474 ? -10.211 -3.441 -15.672 1 89.31 474 LEU A N 1
ATOM 3598 C CA . LEU A 1 474 ? -11.359 -2.6 -15.352 1 89.31 474 LEU A CA 1
ATOM 3599 C C . LEU A 1 474 ? -11.055 -1.69 -14.164 1 89.31 474 LEU A C 1
ATOM 3601 O O . LEU A 1 474 ? -11.422 -0.512 -14.172 1 89.31 474 LEU A O 1
ATOM 3605 N N . LEU A 1 475 ? -10.414 -2.262 -13.195 1 87.75 475 LEU A N 1
ATOM 3606 C CA . LEU A 1 475 ? -10.016 -1.462 -12.039 1 87.75 475 LEU A CA 1
ATOM 3607 C C . LEU A 1 475 ? -9.047 -0.359 -12.453 1 87.75 475 LEU A C 1
ATOM 3609 O O . LEU A 1 475 ? -9.195 0.792 -12.031 1 87.75 475 LEU A O 1
ATOM 3613 N N . GLY A 1 476 ? -8.07 -0.739 -13.32 1 85.25 476 GLY A N 1
ATOM 3614 C CA . GLY A 1 476 ? -7.102 0.235 -13.805 1 85.25 476 GLY A CA 1
ATOM 3615 C C . GLY A 1 476 ? -7.742 1.355 -14.609 1 85.25 476 GLY A C 1
ATOM 3616 O O . GLY A 1 476 ? -7.344 2.516 -14.484 1 85.25 476 GLY A O 1
ATOM 3617 N N . TYR A 1 477 ? -8.75 1.062 -15.234 1 87.62 477 TYR A N 1
ATOM 3618 C CA . TYR A 1 477 ? -9.438 2.057 -16.047 1 87.62 477 TYR A CA 1
ATOM 3619 C C . TYR A 1 477 ? -10.172 3.062 -15.172 1 87.62 477 TYR A C 1
ATOM 3621 O O . TYR A 1 477 ? -10.117 4.27 -15.414 1 87.62 477 TYR A O 1
ATOM 3629 N N . VAL A 1 478 ? -10.844 2.613 -14.172 1 85.12 478 VAL A N 1
ATOM 3630 C CA . VAL A 1 478 ? -11.617 3.49 -13.297 1 85.12 478 VAL A CA 1
ATOM 3631 C C . VAL A 1 478 ? -10.672 4.359 -12.469 1 85.12 478 VAL A C 1
ATOM 3633 O O . VAL A 1 478 ? -10.961 5.535 -12.219 1 85.12 478 VAL A O 1
ATOM 3636 N N . LEU A 1 479 ? -9.586 3.762 -12.117 1 80.25 479 LEU A N 1
ATOM 3637 C CA . LEU A 1 479 ? -8.617 4.523 -11.336 1 80.25 479 LEU A CA 1
ATOM 3638 C C . LEU A 1 479 ? -7.973 5.617 -12.18 1 80.25 479 LEU A C 1
ATOM 3640 O O . LEU A 1 479 ? -7.633 6.684 -11.664 1 80.25 479 LEU A O 1
ATOM 3644 N N . TYR A 1 480 ? -7.906 5.387 -13.445 1 79.06 480 TYR A N 1
ATOM 3645 C CA . TYR A 1 480 ? -7.305 6.355 -14.352 1 79.06 480 TYR A CA 1
ATOM 3646 C C . TYR A 1 480 ? -8.289 7.461 -14.711 1 79.06 480 TYR A C 1
ATOM 3648 O O . TYR A 1 480 ? -7.941 8.641 -14.695 1 79.06 480 TYR A O 1
ATOM 3656 N N . LYS A 1 481 ? -9.516 7.223 -14.984 1 79.44 481 LYS A N 1
ATOM 3657 C CA . LYS A 1 481 ? -10.516 8.203 -15.398 1 79.44 481 LYS A CA 1
ATOM 3658 C C . LYS A 1 481 ? -11.102 8.938 -14.195 1 79.44 481 LYS A C 1
ATOM 3660 O O . LYS A 1 481 ? -11.547 10.078 -14.32 1 79.44 481 LYS A O 1
ATOM 3665 N N . LYS A 1 482 ? -10.969 8.453 -13.023 1 73.94 482 LYS A N 1
ATOM 3666 C CA . LYS A 1 482 ? -11.492 9.031 -11.789 1 73.94 482 LYS A CA 1
ATOM 3667 C C . LYS A 1 482 ? -12.891 9.617 -12.008 1 73.94 482 LYS A C 1
ATOM 3669 O O . LYS A 1 482 ? -13.047 10.82 -12.203 1 73.94 482 LYS A O 1
ATOM 3674 N N . PRO A 1 483 ? -13.852 8.797 -11.961 1 73.25 483 PRO A N 1
ATOM 3675 C CA . PRO A 1 483 ? -15.211 9.32 -12.133 1 73.25 483 PRO A CA 1
ATOM 3676 C C . PRO A 1 483 ? -15.625 10.258 -11 1 73.25 483 PRO A C 1
ATOM 3678 O O . PRO A 1 483 ? -15.148 10.125 -9.875 1 73.25 483 PRO A O 1
ATOM 3681 N N . GLY A 1 484 ? -16.234 11.414 -11.219 1 70.56 484 GLY A N 1
ATOM 3682 C CA . GLY A 1 484 ? -16.656 12.43 -10.273 1 70.56 484 GLY A CA 1
ATOM 3683 C C . GLY A 1 484 ? -17.797 11.984 -9.383 1 70.56 484 GLY A C 1
ATOM 3684 O O . GLY A 1 484 ? -18.656 12.789 -9.016 1 70.56 484 GLY A O 1
ATOM 3685 N N . VAL A 1 485 ? -17.922 10.664 -9.125 1 76 485 VAL A N 1
ATOM 3686 C CA . VAL A 1 485 ? -19 10.188 -8.258 1 76 485 VAL A CA 1
ATOM 3687 C C . VAL A 1 485 ? -18.438 9.898 -6.867 1 76 485 VAL A C 1
ATOM 3689 O O . VAL A 1 485 ? -17.391 9.273 -6.73 1 76 485 VAL A O 1
ATOM 3692 N N . ASN A 1 486 ? -19.062 10.617 -5.852 1 74.88 486 ASN A N 1
ATOM 3693 C CA . ASN A 1 486 ? -18.641 10.398 -4.473 1 74.88 486 ASN A CA 1
ATOM 3694 C C . ASN A 1 486 ? -19.734 9.758 -3.643 1 74.88 486 ASN A C 1
ATOM 3696 O O . ASN A 1 486 ? -20.75 10.398 -3.344 1 74.88 486 ASN A O 1
ATOM 3700 N N . TRP A 1 487 ? -19.641 8.531 -3.428 1 75.81 487 TRP A N 1
ATOM 3701 C CA . TRP A 1 487 ? -20.625 7.828 -2.604 1 75.81 487 TRP A CA 1
ATOM 3702 C C . TRP A 1 487 ? -20.078 7.594 -1.197 1 75.81 487 TRP A C 1
ATOM 3704 O O . TRP A 1 487 ? -20.688 6.863 -0.407 1 75.81 487 TRP A O 1
ATOM 3714 N N . GLY A 1 488 ? -19.031 8.25 -0.801 1 74.44 488 GLY A N 1
ATOM 3715 C CA . GLY A 1 488 ? -18.438 7.949 0.494 1 74.44 488 GLY A CA 1
ATOM 3716 C C . GLY A 1 488 ? -17.922 6.527 0.604 1 74.44 488 GLY A C 1
ATOM 3717 O O . GLY A 1 488 ? -18.219 5.824 1.574 1 74.44 488 GLY A O 1
ATOM 3718 N N . SER A 1 489 ? -17.078 6.215 -0.268 1 77.81 489 SER A N 1
ATOM 3719 C CA . SER A 1 489 ? -16.641 4.832 -0.47 1 77.81 489 SER A CA 1
ATOM 3720 C C . SER A 1 489 ? -15.586 4.426 0.552 1 77.81 489 SER A C 1
ATOM 3722 O O . SER A 1 489 ? -14.992 5.281 1.213 1 77.81 489 SER A O 1
ATOM 3724 N N . SER A 1 490 ? -15.516 3.141 0.817 1 83.06 490 SER A N 1
ATOM 3725 C CA . SER A 1 490 ? -14.523 2.564 1.718 1 83.06 490 SER A CA 1
ATOM 3726 C C . SER A 1 490 ? -13.102 2.812 1.207 1 83.06 490 SER A C 1
ATOM 3728 O O . SER A 1 490 ? -12.156 2.877 1.994 1 83.06 490 SER A O 1
ATOM 3730 N N . VAL A 1 491 ? -13.008 3.061 -0.03 1 81.94 491 VAL A N 1
ATOM 3731 C CA . VAL A 1 491 ? -11.695 3.324 -0.609 1 81.94 491 VAL A CA 1
ATOM 3732 C C . VAL A 1 491 ? -11.195 4.695 -0.154 1 81.94 491 VAL A C 1
ATOM 3734 O O . VAL A 1 491 ? -10.016 4.859 0.146 1 81.94 491 VAL A O 1
ATOM 3737 N N . GLN A 1 492 ? -12.102 5.594 -0.11 1 84.06 492 GLN A N 1
ATOM 3738 C CA . GLN A 1 492 ? -11.734 6.914 0.397 1 84.06 492 GLN A CA 1
ATOM 3739 C C . GLN A 1 492 ? -11.383 6.852 1.882 1 84.06 492 GLN A C 1
ATOM 3741 O O . GLN A 1 492 ? -10.438 7.504 2.328 1 84.06 492 GLN A O 1
ATOM 3746 N N . ALA A 1 493 ? -12.148 6.105 2.547 1 88.38 493 ALA A N 1
ATOM 3747 C CA . ALA A 1 493 ? -11.852 5.922 3.963 1 88.38 493 ALA A CA 1
ATOM 3748 C C . ALA A 1 493 ? -10.5 5.223 4.152 1 88.38 493 ALA A C 1
ATOM 3750 O O . ALA A 1 493 ? -9.758 5.535 5.082 1 88.38 493 ALA A O 1
ATOM 3751 N N . GLY A 1 494 ? -10.281 4.352 3.281 1 89.25 494 GLY A N 1
ATOM 3752 C CA . GLY A 1 494 ? -9 3.668 3.328 1 89.25 494 GLY A CA 1
ATOM 3753 C C . GLY A 1 494 ? -7.828 4.578 3.016 1 89.25 494 GLY A C 1
ATOM 3754 O O . GLY A 1 494 ? -6.77 4.477 3.643 1 89.25 494 GLY A O 1
ATOM 3755 N N . SER A 1 495 ? -7.98 5.445 2.07 1 88.75 495 SER A N 1
ATOM 3756 C CA . SER A 1 495 ? -6.938 6.41 1.741 1 88.75 495 SER A CA 1
ATOM 3757 C C . SER A 1 495 ? -6.652 7.34 2.916 1 88.75 495 SER A C 1
ATOM 3759 O O . SER A 1 495 ? -5.5 7.703 3.166 1 88.75 495 SER A O 1
ATOM 3761 N N . TYR A 1 496 ? -7.695 7.734 3.617 1 92.19 496 TYR A N 1
ATOM 3762 C CA . TYR A 1 496 ? -7.52 8.57 4.805 1 92.19 496 TYR A CA 1
ATOM 3763 C C . TYR A 1 496 ? -6.738 7.824 5.879 1 92.19 496 TYR A C 1
ATOM 3765 O O . TYR A 1 496 ? -5.812 8.375 6.477 1 92.19 496 TYR A O 1
ATOM 3773 N N . ASN A 1 497 ? -7.152 6.613 6.098 1 92.38 497 ASN A N 1
ATOM 3774 C CA . ASN A 1 497 ? -6.469 5.816 7.113 1 92.38 497 ASN A CA 1
ATOM 3775 C C . ASN A 1 497 ? -5 5.594 6.754 1 92.38 497 ASN A C 1
ATOM 3777 O O . ASN A 1 497 ? -4.133 5.629 7.629 1 92.38 497 ASN A O 1
ATOM 3781 N N . MET A 1 498 ? -4.77 5.426 5.531 1 91.81 498 MET A N 1
ATOM 3782 C CA . MET A 1 498 ? -3.391 5.223 5.098 1 91.81 498 MET A CA 1
ATOM 3783 C C . MET A 1 498 ? -2.586 6.512 5.223 1 91.81 498 MET A C 1
ATOM 3785 O O . MET A 1 498 ? -1.433 6.488 5.656 1 91.81 498 MET A O 1
ATOM 3789 N N . ALA A 1 499 ? -3.146 7.586 4.824 1 92.56 499 ALA A N 1
ATOM 3790 C CA . ALA A 1 499 ? -2.482 8.875 4.977 1 92.56 499 ALA A CA 1
ATOM 3791 C C . ALA A 1 499 ? -2.154 9.156 6.441 1 92.56 499 ALA A C 1
ATOM 3793 O O . ALA A 1 499 ? -1.046 9.594 6.766 1 92.56 499 ALA A O 1
ATOM 3794 N N . LEU A 1 500 ? -3.117 8.859 7.285 1 93.5 500 LEU A N 1
ATOM 3795 C CA . LEU A 1 500 ? -2.93 9.109 8.711 1 93.5 500 LEU A CA 1
ATOM 3796 C C . LEU A 1 500 ? -1.876 8.172 9.297 1 93.5 500 LEU A C 1
ATOM 3798 O O . LEU A 1 500 ? -0.975 8.617 10.008 1 93.5 500 LEU A O 1
ATOM 3802 N N . ASN A 1 501 ? -1.931 6.934 8.977 1 91.81 501 ASN A N 1
ATOM 3803 C CA . ASN A 1 501 ? -1.005 5.953 9.531 1 91.81 501 ASN A CA 1
ATOM 3804 C C . ASN A 1 501 ? 0.427 6.207 9.07 1 91.81 501 ASN A C 1
ATOM 3806 O O . ASN A 1 501 ? 1.366 6.113 9.859 1 91.81 501 ASN A O 1
ATOM 3810 N N . TYR A 1 502 ? 0.608 6.555 7.824 1 90.81 502 TYR A N 1
ATOM 3811 C CA . TYR A 1 502 ? 1.947 6.848 7.328 1 90.81 502 TYR A CA 1
ATOM 3812 C C . TYR A 1 502 ? 2.482 8.141 7.922 1 90.81 502 TYR A C 1
ATOM 3814 O O . TYR A 1 502 ? 3.676 8.25 8.219 1 90.81 502 TYR A O 1
ATOM 3822 N N . SER A 1 503 ? 1.642 9.094 8.109 1 92 503 SER A N 1
ATOM 3823 C CA . SER A 1 503 ? 2.068 10.352 8.719 1 92 503 SER A CA 1
ATOM 3824 C C . SER A 1 503 ? 2.473 10.148 10.18 1 92 503 SER A C 1
ATOM 3826 O O . SER A 1 503 ? 3.455 10.734 10.641 1 92 503 SER A O 1
ATOM 3828 N N . VAL A 1 504 ? 1.723 9.344 10.883 1 90.88 504 VAL A N 1
ATOM 3829 C CA . VAL A 1 504 ? 2.02 9.086 12.289 1 90.88 504 VAL A CA 1
ATOM 3830 C C . VAL A 1 504 ? 3.305 8.273 12.406 1 90.88 504 VAL A C 1
ATOM 3832 O O . VAL A 1 504 ? 4.125 8.516 13.297 1 90.88 504 VAL A O 1
ATOM 3835 N N . SER A 1 505 ? 3.475 7.359 11.492 1 86.94 505 SER A N 1
ATOM 3836 C CA . SER A 1 505 ? 4.668 6.523 11.523 1 86.94 505 SER A CA 1
ATOM 3837 C C . SER A 1 505 ? 5.922 7.336 11.211 1 86.94 505 SER A C 1
ATOM 3839 O O . SER A 1 505 ? 7 7.047 11.727 1 86.94 505 SER A O 1
ATOM 3841 N N . LEU A 1 506 ? 5.785 8.289 10.383 1 86.62 506 LEU A N 1
ATOM 3842 C CA . LEU A 1 506 ? 6.898 9.172 10.039 1 86.62 506 LEU A CA 1
ATOM 3843 C C . LEU A 1 506 ? 7.32 10 11.25 1 86.62 506 LEU A C 1
ATOM 3845 O O . LEU A 1 506 ? 8.492 10.367 11.383 1 86.62 506 LEU A O 1
ATOM 3849 N N . ASN A 1 507 ? 6.359 10.219 12.086 1 85.31 507 ASN A N 1
ATOM 3850 C CA . ASN A 1 507 ? 6.652 11.031 13.266 1 85.31 507 ASN A CA 1
ATOM 3851 C C . ASN A 1 507 ? 7.508 10.266 14.273 1 85.31 507 ASN A C 1
ATOM 3853 O O . ASN A 1 507 ? 8.172 10.875 15.109 1 85.31 507 ASN A O 1
ATOM 3857 N N . GLU A 1 508 ? 7.551 9.031 14.156 1 80.56 508 GLU A N 1
ATOM 3858 C CA . GLU A 1 508 ? 8.289 8.203 15.117 1 80.56 508 GLU A CA 1
ATOM 3859 C C . GLU A 1 508 ? 9.742 8.039 14.695 1 80.56 508 GLU A C 1
ATOM 3861 O O . GLU A 1 508 ? 10.594 7.668 15.508 1 80.56 508 GLU A O 1
ATOM 3866 N N . VAL A 1 509 ? 10 8.414 13.445 1 78.75 509 VAL A N 1
ATOM 3867 C CA . VAL A 1 509 ? 11.352 8.203 12.938 1 78.75 509 VAL A CA 1
ATOM 3868 C C . VAL A 1 509 ? 12.094 9.539 12.883 1 78.75 509 VAL A C 1
ATOM 3870 O O . VAL A 1 509 ? 11.508 10.57 12.547 1 78.75 509 VAL A O 1
ATOM 3873 N N . ASP A 1 510 ? 13.305 9.461 13.211 1 77.81 510 ASP A N 1
ATOM 3874 C CA . ASP A 1 510 ? 14.109 10.68 13.211 1 77.81 510 ASP A CA 1
ATOM 3875 C C . ASP A 1 510 ? 14.5 11.078 11.789 1 77.81 510 ASP A C 1
ATOM 3877 O O . ASP A 1 510 ? 14.57 10.234 10.898 1 77.81 510 ASP A O 1
ATOM 3881 N N . ASP A 1 511 ? 14.828 12.312 11.656 1 76.38 511 ASP A N 1
ATOM 3882 C CA . ASP A 1 511 ? 15.211 12.844 10.352 1 76.38 511 ASP A CA 1
ATOM 3883 C C . ASP A 1 511 ? 16.641 12.461 9.992 1 76.38 511 ASP A C 1
ATOM 3885 O O . ASP A 1 511 ? 17.516 12.406 10.867 1 76.38 511 ASP A O 1
ATOM 3889 N N . HIS A 1 512 ? 16.781 12.086 8.812 1 77.62 512 HIS A N 1
ATOM 3890 C CA . HIS A 1 512 ? 18.109 11.867 8.258 1 77.62 512 HIS A CA 1
ATOM 3891 C C . HIS A 1 512 ? 18.359 12.797 7.07 1 77.62 512 HIS A C 1
ATOM 3893 O O . HIS A 1 512 ? 17.453 13.078 6.289 1 77.62 512 HIS A O 1
ATOM 3899 N N . ILE A 1 513 ? 19.516 13.258 6.898 1 78.94 513 ILE A N 1
ATOM 3900 C CA . ILE A 1 513 ? 19.891 14.242 5.891 1 78.94 513 ILE A CA 1
ATOM 3901 C C . ILE A 1 513 ? 19.656 13.68 4.496 1 78.94 513 ILE A C 1
ATOM 3903 O O . ILE A 1 513 ? 19.328 14.414 3.566 1 78.94 513 ILE A O 1
ATOM 3907 N N . LYS A 1 514 ? 19.734 12.391 4.383 1 79.5 514 LYS A N 1
ATOM 3908 C CA . LYS A 1 514 ? 19.547 11.766 3.076 1 79.5 514 LYS A CA 1
ATOM 3909 C C . LYS A 1 514 ? 18.125 11.93 2.576 1 79.5 514 LYS A C 1
ATOM 3911 O O . LYS A 1 514 ? 17.875 11.961 1.368 1 79.5 514 LYS A O 1
ATOM 3916 N N . ASN A 1 515 ? 17.25 12.07 3.49 1 82.19 515 ASN A N 1
ATOM 3917 C CA . ASN A 1 515 ? 15.844 12.148 3.115 1 82.19 515 ASN A CA 1
ATOM 3918 C C . ASN A 1 515 ? 15.312 13.578 3.219 1 82.19 515 ASN A C 1
ATOM 3920 O O . ASN A 1 515 ? 14.109 13.797 3.309 1 82.19 515 ASN A O 1
ATOM 3924 N N . TYR A 1 516 ? 16.25 14.539 3.158 1 88 516 TYR A N 1
ATOM 3925 C CA . TYR A 1 516 ? 15.812 15.93 3.17 1 88 516 TYR A CA 1
ATOM 3926 C C . TYR A 1 516 ? 15.062 16.281 1.891 1 88 516 TYR A C 1
ATOM 3928 O O . TYR A 1 516 ? 15.477 15.891 0.796 1 88 516 TYR A O 1
ATOM 3936 N N . ARG A 1 517 ? 13.984 16.922 2.051 1 90.88 517 ARG A N 1
ATOM 3937 C CA . ARG A 1 517 ? 13.18 17.438 0.943 1 90.88 517 ARG A CA 1
ATOM 3938 C C . ARG A 1 517 ? 12.797 18.891 1.171 1 90.88 517 ARG A C 1
ATOM 3940 O O . ARG A 1 517 ? 12.492 19.297 2.297 1 90.88 517 ARG A O 1
ATOM 3947 N N . PRO A 1 518 ? 12.961 19.625 0.109 1 93.62 518 PRO A N 1
ATOM 3948 C CA . PRO A 1 518 ? 12.492 21 0.247 1 93.62 518 PRO A CA 1
ATOM 3949 C C . PRO A 1 518 ? 10.977 21.094 0.359 1 93.62 518 PRO A C 1
ATOM 3951 O O . PRO A 1 518 ? 10.258 20.828 -0.608 1 93.62 518 PRO A O 1
ATOM 3954 N N . GLN A 1 519 ? 10.492 21.344 1.462 1 95.75 519 GLN A N 1
ATOM 3955 C CA . GLN A 1 519 ? 9.07 21.578 1.71 1 95.75 519 GLN A CA 1
ATOM 3956 C C . GLN A 1 519 ? 8.758 23.078 1.757 1 95.75 519 GLN A C 1
ATOM 3958 O O . GLN A 1 519 ? 9.203 23.781 2.668 1 95.75 519 GLN A O 1
ATOM 3963 N N . CYS A 1 520 ? 7.93 23.547 0.876 1 97.62 520 CYS A N 1
ATOM 3964 C CA . CYS A 1 520 ? 7.82 24.984 0.654 1 97.62 520 CYS A CA 1
ATOM 3965 C C . CYS A 1 520 ? 6.473 25.5 1.135 1 97.62 520 CYS A C 1
ATOM 3967 O O . CYS A 1 520 ? 5.441 24.875 0.917 1 97.62 520 CYS A O 1
ATOM 3969 N N . LEU A 1 521 ? 6.488 26.547 1.914 1 97.94 521 LEU A N 1
ATOM 3970 C CA . LEU A 1 521 ? 5.344 27.406 2.188 1 97.94 521 LEU A CA 1
ATOM 3971 C C . LEU A 1 521 ? 5.359 28.625 1.278 1 97.94 521 LEU A C 1
ATOM 3973 O O . LEU A 1 521 ? 6.254 29.469 1.379 1 97.94 521 LEU A O 1
ATOM 3977 N N . VAL A 1 522 ? 4.445 28.75 0.396 1 97.81 522 VAL A N 1
ATOM 3978 C CA . VAL A 1 522 ? 4.418 29.812 -0.604 1 97.81 522 VAL A CA 1
ATOM 3979 C C . VAL A 1 522 ? 3.359 30.859 -0.234 1 97.81 522 VAL A C 1
ATOM 3981 O O . VAL A 1 522 ? 2.176 30.531 -0.118 1 97.81 522 VAL A O 1
ATOM 3984 N N . LEU A 1 523 ? 3.787 32.062 -0.008 1 96.62 523 LEU A N 1
ATOM 3985 C CA . LEU A 1 523 ? 2.85 33.156 0.268 1 96.62 523 LEU A CA 1
ATOM 3986 C C . LEU A 1 523 ? 2.324 33.75 -1.029 1 96.62 523 LEU A C 1
ATOM 3988 O O . LEU A 1 523 ? 2.783 34.812 -1.451 1 96.62 523 LEU A O 1
ATOM 3992 N N . THR A 1 524 ? 1.318 33.188 -1.595 1 92.75 524 THR A N 1
ATOM 3993 C CA . THR A 1 524 ? 0.788 33.594 -2.893 1 92.75 524 THR A CA 1
ATOM 3994 C C . THR A 1 524 ? -0.423 34.5 -2.723 1 92.75 524 THR A C 1
ATOM 3996 O O . THR A 1 524 ? -0.83 35.188 -3.666 1 92.75 524 THR A O 1
ATOM 3999 N N . GLY A 1 525 ? -0.91 34.656 -1.534 1 90.88 525 GLY A N 1
ATOM 4000 C CA . GLY A 1 525 ? -2.279 35.156 -1.506 1 90.88 525 GLY A CA 1
ATOM 4001 C C . GLY A 1 525 ? -3.258 34.219 -2.201 1 90.88 525 GLY A C 1
ATOM 4002 O O . GLY A 1 525 ? -3.205 33 -2.018 1 90.88 525 GLY A O 1
ATOM 4003 N N . PRO A 1 526 ? -4.16 34.719 -2.891 1 89.94 526 PRO A N 1
ATOM 4004 C CA . PRO A 1 526 ? -4.91 33.781 -3.75 1 89.94 526 PRO A CA 1
ATOM 4005 C C . PRO A 1 526 ? -4.055 33.219 -4.871 1 89.94 526 PRO A C 1
ATOM 4007 O O . PRO A 1 526 ? -3.447 33.969 -5.645 1 89.94 526 PRO A O 1
ATOM 4010 N N . PRO A 1 527 ? -3.961 31.969 -4.895 1 91.25 527 PRO A N 1
ATOM 4011 C CA . PRO A 1 527 ? -3.047 31.328 -5.848 1 91.25 527 PRO A CA 1
ATOM 4012 C C . PRO A 1 527 ? -3.318 31.75 -7.293 1 91.25 527 PRO A C 1
ATOM 4014 O O . PRO A 1 527 ? -2.402 31.766 -8.117 1 91.25 527 PRO A O 1
ATOM 4017 N N . ASN A 1 528 ? -4.492 32.125 -7.66 1 88.81 528 ASN A N 1
ATOM 4018 C CA . ASN A 1 528 ? -4.852 32.5 -9.023 1 88.81 528 ASN A CA 1
ATOM 4019 C C . ASN A 1 528 ? -4.258 33.875 -9.406 1 88.81 528 ASN A C 1
ATOM 4021 O O . ASN A 1 528 ? -4.137 34.188 -10.586 1 88.81 528 ASN A O 1
ATOM 4025 N N . PHE A 1 529 ? -3.834 34.594 -8.422 1 88.88 529 PHE A N 1
ATOM 4026 C CA . PHE A 1 529 ? -3.307 35.906 -8.672 1 88.88 529 PHE A CA 1
ATOM 4027 C C . PHE A 1 529 ? -1.816 35.875 -8.984 1 88.88 529 PHE A C 1
ATOM 4029 O O . PHE A 1 529 ? -1.268 36.781 -9.594 1 88.88 529 PHE A O 1
ATOM 4036 N N . ARG A 1 530 ? -1.209 34.844 -8.578 1 92.69 530 ARG A N 1
ATOM 4037 C CA . ARG A 1 530 ? 0.229 34.75 -8.805 1 92.69 530 ARG A CA 1
ATOM 4038 C C . ARG A 1 530 ? 0.584 33.375 -9.359 1 92.69 530 ARG A C 1
ATOM 4040 O O . ARG A 1 530 ? 1.335 32.625 -8.734 1 92.69 530 ARG A O 1
ATOM 4047 N N . PRO A 1 531 ? 0.217 33.031 -10.539 1 91.56 531 PRO A N 1
ATOM 4048 C CA . PRO A 1 531 ? 0.438 31.719 -11.109 1 91.56 531 PRO A CA 1
ATOM 4049 C C . PRO A 1 531 ? 1.914 31.422 -11.367 1 91.56 531 PRO A C 1
ATOM 4051 O O . PRO A 1 531 ? 2.332 30.266 -11.32 1 91.56 531 PRO A O 1
ATOM 4054 N N . ALA A 1 532 ? 2.725 32.438 -11.633 1 92.25 532 ALA A N 1
ATOM 4055 C CA . ALA A 1 532 ? 4.145 32.219 -11.898 1 92.25 532 ALA A CA 1
ATOM 4056 C C . ALA A 1 532 ? 4.852 31.672 -10.664 1 92.25 532 ALA A C 1
ATOM 4058 O O . ALA A 1 532 ? 5.676 30.766 -10.773 1 92.25 532 ALA A O 1
ATOM 4059 N N . LEU A 1 533 ? 4.48 32.219 -9.555 1 94.44 533 LEU A N 1
ATOM 4060 C CA . LEU A 1 533 ? 5.066 31.766 -8.305 1 94.44 533 LEU A CA 1
ATOM 4061 C C . LEU A 1 533 ? 4.637 30.328 -8 1 94.44 533 LEU A C 1
ATOM 4063 O O . LEU A 1 533 ? 5.449 29.516 -7.578 1 94.44 533 LEU A O 1
ATOM 4067 N N . VAL A 1 534 ? 3.408 30.047 -8.258 1 94.81 534 VAL A N 1
ATOM 4068 C CA . VAL A 1 534 ? 2.85 28.719 -8.008 1 94.81 534 VAL A CA 1
ATOM 4069 C C . VAL A 1 534 ? 3.473 27.703 -8.969 1 94.81 534 VAL A C 1
ATOM 4071 O O . VAL A 1 534 ? 3.85 26.609 -8.555 1 94.81 534 VAL A O 1
ATOM 4074 N N . ASP A 1 535 ? 3.65 28.094 -10.18 1 94.12 535 ASP A N 1
ATOM 4075 C CA . ASP A 1 535 ? 4.207 27.188 -11.172 1 94.12 535 ASP A CA 1
ATOM 4076 C C . ASP A 1 535 ? 5.688 26.922 -10.906 1 94.12 535 ASP A C 1
ATOM 4078 O O . ASP A 1 535 ? 6.176 25.812 -11.125 1 94.12 535 ASP A O 1
ATOM 4082 N N . PHE A 1 536 ? 6.379 27.922 -10.516 1 94.31 536 PHE A N 1
ATOM 4083 C CA . PHE A 1 536 ? 7.793 27.75 -10.219 1 94.31 536 PHE A CA 1
ATOM 4084 C C . PHE A 1 536 ? 7.996 26.719 -9.117 1 94.31 536 PHE A C 1
ATOM 4086 O O . PHE A 1 536 ? 8.734 25.75 -9.297 1 94.31 536 PHE A O 1
ATOM 4093 N N . VAL A 1 537 ? 7.324 26.891 -8.008 1 96.38 537 VAL A N 1
ATOM 4094 C CA . VAL A 1 537 ? 7.484 25.984 -6.875 1 96.38 537 VAL A CA 1
ATOM 4095 C C . VAL A 1 537 ? 6.855 24.641 -7.203 1 96.38 537 VAL A C 1
ATOM 4097 O O . VAL A 1 537 ? 7.387 23.594 -6.828 1 96.38 537 VAL A O 1
ATOM 4100 N N . GLY A 1 538 ? 5.758 24.688 -7.922 1 94.12 538 GLY A N 1
ATOM 4101 C CA . GLY A 1 538 ? 5.082 23.453 -8.305 1 94.12 538 GLY A CA 1
ATOM 4102 C C . GLY A 1 538 ? 5.926 22.562 -9.188 1 94.12 538 GLY A C 1
ATOM 4103 O O . GLY A 1 538 ? 5.77 21.328 -9.172 1 94.12 538 GLY A O 1
ATOM 4104 N N . THR A 1 539 ? 6.852 23.078 -9.883 1 92.75 539 THR A N 1
ATOM 4105 C CA . THR A 1 539 ? 7.66 22.312 -10.82 1 92.75 539 THR A CA 1
ATOM 4106 C C . THR A 1 539 ? 8.641 21.406 -10.078 1 92.75 539 THR A C 1
ATOM 4108 O O . THR A 1 539 ? 8.773 20.234 -10.406 1 92.75 539 THR A O 1
ATOM 4111 N N . PHE A 1 540 ? 9.273 21.906 -9.078 1 92.5 540 PHE A N 1
ATOM 4112 C CA . PHE A 1 540 ? 10.281 21.047 -8.453 1 92.5 540 PHE A CA 1
ATOM 4113 C C . PHE A 1 540 ? 9.703 20.312 -7.262 1 92.5 540 PHE A C 1
ATOM 4115 O O . PHE A 1 540 ? 10.344 19.406 -6.719 1 92.5 540 PHE A O 1
ATOM 4122 N N . THR A 1 541 ? 8.516 20.609 -6.793 1 93.69 541 THR A N 1
ATOM 4123 C CA . THR A 1 541 ? 7.922 19.906 -5.668 1 93.69 541 THR A CA 1
ATOM 4124 C C . THR A 1 541 ? 6.977 18.812 -6.156 1 93.69 541 THR A C 1
ATOM 4126 O O . THR A 1 541 ? 6.578 17.938 -5.387 1 93.69 541 THR A O 1
ATOM 4129 N N . LYS A 1 542 ? 6.656 18.812 -7.383 1 89.44 542 LYS A N 1
ATOM 4130 C CA . LYS A 1 542 ? 5.668 17.875 -7.91 1 89.44 542 LYS A CA 1
ATOM 4131 C C . LYS A 1 542 ? 6.078 16.438 -7.629 1 89.44 542 LYS A C 1
ATOM 4133 O O . LYS A 1 542 ? 7.145 15.992 -8.062 1 89.44 542 LYS A O 1
ATOM 4138 N N . ASN A 1 543 ? 5.277 15.664 -6.906 1 85.69 543 ASN A N 1
ATOM 4139 C CA . ASN A 1 543 ? 5.434 14.266 -6.535 1 85.69 543 ASN A CA 1
ATOM 4140 C C . ASN A 1 543 ? 6.719 14.031 -5.746 1 85.69 543 ASN A C 1
ATOM 4142 O O . ASN A 1 543 ? 7.293 12.945 -5.797 1 85.69 543 ASN A O 1
ATOM 4146 N N . LEU A 1 544 ? 7.262 15.109 -5.18 1 89.69 544 LEU A N 1
ATOM 4147 C CA . LEU A 1 544 ? 8.516 14.977 -4.449 1 89.69 544 LEU A CA 1
ATOM 4148 C C . LEU A 1 544 ? 8.375 15.5 -3.023 1 89.69 544 LEU A C 1
ATOM 4150 O O . LEU A 1 544 ? 8.789 14.836 -2.07 1 89.69 544 LEU A O 1
ATOM 4154 N N . SER A 1 545 ? 7.91 16.656 -2.959 1 93.06 545 SER A N 1
ATOM 4155 C CA . SER A 1 545 ? 7.883 17.281 -1.644 1 93.06 545 SER A CA 1
ATOM 4156 C C . SER A 1 545 ? 6.582 18.047 -1.42 1 93.06 545 SER A C 1
ATOM 4158 O O . SER A 1 545 ? 5.73 18.109 -2.311 1 93.06 545 SER A O 1
ATOM 4160 N N . LEU A 1 546 ? 6.434 18.578 -0.189 1 95.38 546 LEU A N 1
ATOM 4161 C CA . LEU A 1 546 ? 5.238 19.281 0.263 1 95.38 546 LEU A CA 1
ATOM 4162 C C . LEU A 1 546 ? 5.242 20.719 -0.221 1 95.38 546 LEU A C 1
ATOM 4164 O O . LEU A 1 546 ? 6.285 21.375 -0.214 1 95.38 546 LEU A O 1
ATOM 4168 N N . MET A 1 547 ? 4.152 21.219 -0.783 1 97.06 547 MET A N 1
ATOM 4169 C CA . MET A 1 547 ? 3.93 22.609 -1.151 1 97.06 547 MET A CA 1
ATOM 4170 C C . MET A 1 547 ? 2.619 23.125 -0.566 1 97.06 547 MET A C 1
ATOM 4172 O O . MET A 1 547 ? 1.56 22.531 -0.799 1 97.06 547 MET A O 1
ATOM 4176 N N . ILE A 1 548 ? 2.672 24.141 0.254 1 96.62 548 ILE A N 1
ATOM 4177 C CA . ILE A 1 548 ? 1.493 24.75 0.852 1 96.62 548 ILE A CA 1
ATOM 4178 C C . ILE A 1 548 ? 1.363 26.188 0.367 1 96.62 548 ILE A C 1
ATOM 4180 O O . ILE A 1 548 ? 2.314 26.969 0.458 1 96.62 548 ILE A O 1
ATOM 4184 N N . CYS A 1 549 ? 0.286 26.531 -0.24 1 96.44 549 CYS A N 1
ATOM 4185 C CA . CYS A 1 549 ? -0.013 27.906 -0.602 1 96.44 549 CYS A CA 1
ATOM 4186 C C . CYS A 1 549 ? -0.729 28.625 0.536 1 96.44 549 CYS A C 1
ATOM 4188 O O . CYS A 1 549 ? -1.852 28.266 0.894 1 96.44 549 CYS A O 1
ATOM 4190 N N . GLY A 1 550 ? -0.081 29.562 1.126 1 94.69 550 GLY A N 1
ATOM 4191 C CA . GLY A 1 550 ? -0.648 30.328 2.227 1 94.69 550 GLY A CA 1
ATOM 4192 C C . GLY A 1 550 ? -1.276 31.641 1.786 1 94.69 550 GLY A C 1
ATOM 4193 O O . GLY A 1 550 ? -0.701 32.375 0.974 1 94.69 550 GLY A O 1
ATOM 4194 N N . ASN A 1 551 ? -2.482 31.844 2.234 1 92.69 551 ASN A N 1
ATOM 4195 C CA . ASN A 1 551 ? -3.211 33.094 1.98 1 92.69 551 ASN A CA 1
ATOM 4196 C C . ASN A 1 551 ? -3.615 33.781 3.281 1 92.69 551 ASN A C 1
ATOM 4198 O O . ASN A 1 551 ? -4.238 33.156 4.145 1 92.69 551 ASN A O 1
ATOM 4202 N N . VAL A 1 552 ? -3.184 35 3.467 1 91.44 552 VAL A N 1
ATOM 4203 C CA . VAL A 1 552 ? -3.527 35.781 4.652 1 91.44 552 VAL A CA 1
ATOM 4204 C C . VAL A 1 552 ? -4.617 36.781 4.309 1 91.44 552 VAL A C 1
ATOM 4206 O O . VAL A 1 552 ? -4.406 37.688 3.49 1 91.44 552 VAL A O 1
ATOM 4209 N N . LEU A 1 553 ? -5.758 36.594 4.832 1 88.56 553 LEU A N 1
ATOM 4210 C CA . LEU A 1 553 ? -6.855 37.531 4.66 1 88.56 553 LEU A CA 1
ATOM 4211 C C . LEU A 1 553 ? -6.871 38.562 5.793 1 88.56 553 LEU A C 1
ATOM 4213 O O . LEU A 1 553 ? -6.934 38.188 6.969 1 88.56 553 LEU A O 1
ATOM 4217 N N . ILE A 1 554 ? -6.734 39.781 5.34 1 83.69 554 ILE A N 1
ATOM 4218 C CA . ILE A 1 554 ? -6.707 40.875 6.312 1 83.69 554 ILE A CA 1
ATOM 4219 C C . ILE A 1 554 ? -8.117 41.406 6.527 1 83.69 554 ILE A C 1
ATOM 4221 O O . ILE A 1 554 ? -8.805 41.781 5.57 1 83.69 554 ILE A O 1
ATOM 4225 N N . GLY A 1 555 ? -8.82 41.188 7.648 1 72.31 555 GLY A N 1
ATOM 4226 C CA . GLY A 1 555 ? -10.141 41.688 7.945 1 72.31 555 GLY A CA 1
ATOM 4227 C C . GLY A 1 555 ? -10.719 41.156 9.242 1 72.31 555 GLY A C 1
ATOM 4228 O O . GLY A 1 555 ? -10.07 40.375 9.938 1 72.31 555 GLY A O 1
ATOM 4229 N N . PRO A 1 556 ? -11.977 41.75 9.586 1 65.5 556 PRO A N 1
ATOM 4230 C CA . PRO A 1 556 ? -12.617 41.312 10.828 1 65.5 556 PRO A CA 1
ATOM 4231 C C . PRO A 1 556 ? -13.102 39.875 10.773 1 65.5 556 PRO A C 1
ATOM 4233 O O . PRO A 1 556 ? -13.477 39.375 9.703 1 65.5 556 PRO A O 1
ATOM 4236 N N . CYS A 1 557 ? -12.883 39.031 11.836 1 58.69 557 CYS A N 1
ATOM 4237 C CA . CYS A 1 557 ? -12.969 37.594 12 1 58.69 557 CYS A CA 1
ATOM 4238 C C . CYS A 1 557 ? -14.305 37.062 11.492 1 58.69 557 CYS A C 1
ATOM 4240 O O . CYS A 1 557 ? -14.359 36.031 10.812 1 58.69 557 CYS A O 1
ATOM 4242 N N . ARG A 1 558 ? -15.555 37.625 11.922 1 57.53 558 ARG A N 1
ATOM 4243 C CA . ARG A 1 558 ? -16.875 37.031 11.789 1 57.53 558 ARG A CA 1
ATOM 4244 C C . ARG A 1 558 ? -17.25 36.875 10.32 1 57.53 558 ARG A C 1
ATOM 4246 O O . ARG A 1 558 ? -17.703 35.812 9.898 1 57.53 558 ARG A O 1
ATOM 4253 N N . GLN A 1 559 ? -17.25 37.938 9.523 1 53.97 559 GLN A N 1
ATOM 4254 C CA . GLN A 1 559 ? -17.734 37.875 8.148 1 53.97 559 GLN A CA 1
ATOM 4255 C C . GLN A 1 559 ? -16.75 37.156 7.234 1 53.97 559 GLN A C 1
ATOM 4257 O O . GLN A 1 559 ? -17.172 36.5 6.27 1 53.97 559 GLN A O 1
ATOM 4262 N N . ALA A 1 560 ? -15.641 36.938 7.734 1 59.09 560 ALA A N 1
ATOM 4263 C CA . ALA A 1 560 ? -14.539 36.531 6.867 1 59.09 560 ALA A CA 1
ATOM 4264 C C . ALA A 1 560 ? -14.398 35.031 6.816 1 59.09 560 ALA A C 1
ATOM 4266 O O . ALA A 1 560 ? -13.953 34.469 5.809 1 59.09 560 ALA A O 1
ATOM 4267 N N . ASN A 1 561 ? -15.055 34.438 7.84 1 64.38 561 ASN A N 1
ATOM 4268 C CA . ASN A 1 561 ? -14.844 33 7.898 1 64.38 561 ASN A CA 1
ATOM 4269 C C . ASN A 1 561 ? -15.609 32.281 6.785 1 64.38 561 ASN A C 1
ATOM 4271 O O . ASN A 1 561 ? -15.078 31.344 6.168 1 64.38 561 ASN A O 1
ATOM 4275 N N . ALA A 1 562 ? -16.828 32.719 6.574 1 65.5 562 ALA A N 1
ATOM 4276 C CA . ALA A 1 562 ? -17.594 32.062 5.523 1 65.5 562 ALA A CA 1
ATOM 4277 C C . ALA A 1 562 ? -16.969 32.281 4.152 1 65.5 562 ALA A C 1
ATOM 4279 O O . ALA A 1 562 ? -16.953 31.391 3.312 1 65.5 562 ALA A O 1
ATOM 4280 N N . GLU A 1 563 ? -16.391 33.406 4.012 1 67.06 563 GLU A N 1
ATOM 4281 C CA . GLU A 1 563 ? -15.75 33.719 2.738 1 67.06 563 GLU A CA 1
ATOM 4282 C C . GLU A 1 563 ? -14.477 32.906 2.533 1 67.06 563 GLU A C 1
ATOM 4284 O O . GLU A 1 563 ? -14.172 32.5 1.415 1 67.06 563 GLU A O 1
ATOM 4289 N N . VAL A 1 564 ? -13.922 32.656 3.691 1 70.56 564 VAL A N 1
ATOM 4290 C CA . VAL A 1 564 ? -12.664 31.922 3.619 1 70.56 564 VAL A CA 1
ATOM 4291 C C . VAL A 1 564 ? -12.945 30.484 3.172 1 70.56 564 VAL A C 1
ATOM 4293 O O . VAL A 1 564 ? -12.195 29.938 2.369 1 70.56 564 VAL A O 1
ATOM 4296 N N . GLY A 1 565 ? -14.047 30.016 3.645 1 71.31 565 GLY A N 1
ATOM 4297 C CA . GLY A 1 565 ? -14.375 28.641 3.303 1 71.31 565 GLY A CA 1
ATOM 4298 C C . GLY A 1 565 ? -14.742 28.453 1.842 1 71.31 565 GLY A C 1
ATOM 4299 O O . GLY A 1 565 ? -14.242 27.531 1.186 1 71.31 565 GLY A O 1
ATOM 4300 N N . LEU A 1 566 ? -15.508 29.312 1.335 1 73.31 566 LEU A N 1
ATOM 4301 C CA . LEU A 1 566 ? -15.93 29.234 -0.06 1 73.31 566 LEU A CA 1
ATOM 4302 C C . LEU A 1 566 ? -14.758 29.516 -0.995 1 73.31 566 LEU A C 1
ATOM 4304 O O . LEU A 1 566 ? -14.609 28.859 -2.027 1 73.31 566 LEU A O 1
ATOM 4308 N N . ALA A 1 567 ? -13.938 30.359 -0.571 1 77.75 567 ALA A N 1
ATOM 4309 C CA . ALA A 1 567 ? -12.781 30.719 -1.383 1 77.75 567 ALA A CA 1
ATOM 4310 C C . ALA A 1 567 ? -11.766 29.578 -1.414 1 77.75 567 ALA A C 1
ATOM 4312 O O . ALA A 1 567 ? -11.141 29.328 -2.447 1 77.75 567 ALA A O 1
ATOM 4313 N N . SER A 1 568 ? -11.773 28.984 -0.309 1 83.62 568 SER A N 1
ATOM 4314 C CA . SER A 1 568 ? -10.812 27.891 -0.215 1 83.62 568 SER A CA 1
ATOM 4315 C C . SER A 1 568 ? -11.141 26.781 -1.204 1 83.62 568 SER A C 1
ATOM 4317 O O . SER A 1 568 ? -10.25 26.266 -1.883 1 83.62 568 SER A O 1
ATOM 4319 N N . LYS A 1 569 ? -12.398 26.469 -1.362 1 83.06 569 LYS A N 1
ATOM 4320 C CA . LYS A 1 569 ? -12.805 25.422 -2.291 1 83.06 569 LYS A CA 1
ATOM 4321 C C . LYS A 1 569 ? -12.508 25.828 -3.734 1 83.06 569 LYS A C 1
ATOM 4323 O O . LYS A 1 569 ? -12.086 24.984 -4.543 1 83.06 569 LYS A O 1
ATOM 4328 N N . GLY A 1 570 ? -12.672 27.078 -3.982 1 86.19 570 GLY A N 1
ATOM 4329 C CA . GLY A 1 570 ? -12.398 27.562 -5.324 1 86.19 570 GLY A CA 1
ATOM 4330 C C . GLY A 1 570 ? -10.922 27.547 -5.68 1 86.19 570 GLY A C 1
ATOM 4331 O O . GLY A 1 570 ? -10.562 27.203 -6.809 1 86.19 570 GLY A O 1
ATOM 4332 N N . HIS A 1 571 ? -10.125 27.844 -4.719 1 90.06 571 HIS A N 1
ATOM 4333 C CA . HIS A 1 571 ? -8.688 27.859 -4.965 1 90.06 571 HIS A CA 1
ATOM 4334 C C . HIS A 1 571 ? -8.141 26.453 -5.148 1 90.06 571 HIS A C 1
ATOM 4336 O O . HIS A 1 571 ? -7.254 26.234 -5.977 1 90.06 571 HIS A O 1
ATOM 4342 N N . ILE A 1 572 ? -8.68 25.562 -4.383 1 88.69 572 ILE A N 1
ATOM 4343 C CA . ILE A 1 572 ? -8.234 24.188 -4.488 1 88.69 572 ILE A CA 1
ATOM 4344 C C . ILE A 1 572 ? -8.617 23.625 -5.852 1 88.69 572 ILE A C 1
ATOM 4346 O O . ILE A 1 572 ? -7.836 22.906 -6.48 1 88.69 572 ILE A O 1
ATOM 4350 N N . LYS A 1 573 ? -9.766 23.938 -6.293 1 87.69 573 LYS A N 1
ATOM 4351 C CA . LYS A 1 573 ? -10.203 23.5 -7.617 1 87.69 573 LYS A CA 1
ATOM 4352 C C . LYS A 1 573 ? -9.312 24.078 -8.711 1 87.69 573 LYS A C 1
ATOM 4354 O O . LYS A 1 573 ? -9.016 23.391 -9.695 1 87.69 573 LYS A O 1
ATOM 4359 N N . TRP A 1 574 ? -8.914 25.266 -8.523 1 90.81 574 TRP A N 1
ATOM 4360 C CA . TRP A 1 574 ? -8.031 25.922 -9.484 1 90.81 574 TRP A CA 1
ATOM 4361 C C . TRP A 1 574 ? -6.68 25.203 -9.539 1 90.81 574 TRP A C 1
ATOM 4363 O O . TRP A 1 574 ? -6.141 24.969 -10.625 1 90.81 574 TRP A O 1
ATOM 4373 N N . LEU A 1 575 ? -6.152 24.891 -8.445 1 91.62 575 LEU A N 1
ATOM 4374 C CA . LEU A 1 575 ? -4.867 24.203 -8.367 1 91.62 575 LEU A CA 1
ATOM 4375 C C . LEU A 1 575 ? -4.953 22.828 -9.008 1 91.62 575 LEU A C 1
ATOM 4377 O O . LEU A 1 575 ? -4.031 22.406 -9.711 1 91.62 575 LEU A O 1
ATOM 4381 N N . THR A 1 576 ? -6.043 22.172 -8.789 1 87.38 576 THR A N 1
ATOM 4382 C CA . THR A 1 576 ? -6.219 20.828 -9.344 1 87.38 576 THR A CA 1
ATOM 4383 C C . THR A 1 576 ? -6.348 20.891 -10.859 1 87.38 576 THR A C 1
ATOM 4385 O O . THR A 1 576 ? -5.809 20.047 -11.57 1 87.38 576 THR A O 1
ATOM 4388 N N . LYS A 1 577 ? -7.051 21.859 -11.328 1 87.06 577 LYS A N 1
ATOM 4389 C CA . LYS A 1 577 ? -7.215 22.016 -12.766 1 87.06 577 LYS A CA 1
ATOM 4390 C C . LYS A 1 577 ? -5.879 22.328 -13.445 1 87.06 577 LYS A C 1
ATOM 4392 O O . LYS A 1 577 ? -5.641 21.891 -14.578 1 87.06 577 LYS A O 1
ATOM 4397 N N . ARG A 1 578 ? -5.027 23.031 -12.68 1 90 578 ARG A N 1
ATOM 4398 C CA . ARG A 1 578 ? -3.713 23.391 -13.203 1 90 578 ARG A CA 1
ATOM 4399 C C . ARG A 1 578 ? -2.717 22.25 -13 1 90 578 ARG A C 1
ATOM 4401 O O . ARG A 1 578 ? -1.546 22.375 -13.367 1 90 578 ARG A O 1
ATOM 4408 N N . LYS A 1 579 ? -3.17 21.125 -12.438 1 88.5 579 LYS A N 1
ATOM 4409 C CA . LYS A 1 579 ? -2.385 19.906 -12.195 1 88.5 579 LYS A CA 1
ATOM 4410 C C . LYS A 1 579 ? -1.215 20.188 -11.258 1 88.5 579 LYS A C 1
ATOM 4412 O O . LYS A 1 579 ? -0.099 19.719 -11.492 1 88.5 579 LYS A O 1
ATOM 4417 N N . ILE A 1 580 ? -1.403 21.141 -10.32 1 92.25 580 ILE A N 1
ATOM 4418 C CA . ILE A 1 580 ? -0.421 21.406 -9.281 1 92.25 580 ILE A CA 1
ATOM 4419 C C . ILE A 1 580 ? -0.85 20.75 -7.973 1 92.25 580 ILE A C 1
ATOM 4421 O O . ILE A 1 580 ? -1.977 20.938 -7.512 1 92.25 580 ILE A O 1
ATOM 4425 N N . LYS A 1 581 ? 0.003 19.891 -7.551 1 92.12 581 LYS A N 1
ATOM 4426 C CA . LYS A 1 581 ? -0.274 19.203 -6.293 1 92.12 581 LYS A CA 1
ATOM 4427 C C . LYS A 1 581 ? 0.159 20.047 -5.094 1 92.12 581 LYS A C 1
ATOM 4429 O O . LYS A 1 581 ? 1.324 20 -4.695 1 92.12 581 LYS A O 1
ATOM 4434 N N . ALA A 1 582 ? -0.672 20.844 -4.617 1 94.25 582 ALA A N 1
ATOM 4435 C CA . ALA A 1 582 ? -0.371 21.734 -3.5 1 94.25 582 ALA A CA 1
ATOM 4436 C C . ALA A 1 582 ? -1.54 21.797 -2.521 1 94.25 582 ALA A C 1
ATOM 4438 O O . ALA A 1 582 ? -2.658 21.391 -2.854 1 94.25 582 ALA A O 1
ATOM 4439 N N . PHE A 1 583 ? -1.284 22.156 -1.333 1 94.12 583 PHE A N 1
ATOM 4440 C CA . PHE A 1 583 ? -2.293 22.406 -0.31 1 94.12 583 PHE A CA 1
ATOM 4441 C C . PHE A 1 583 ? -2.576 23.891 -0.182 1 94.12 583 PHE A C 1
ATOM 4443 O O . PHE A 1 583 ? -1.762 24.719 -0.592 1 94.12 583 PHE A O 1
ATOM 4450 N N . TYR A 1 584 ? -3.746 24.188 0.163 1 93.44 584 TYR A N 1
ATOM 4451 C CA . TYR A 1 584 ? -4.137 25.578 0.388 1 93.44 584 TYR A CA 1
ATOM 4452 C C . TYR A 1 584 ? -4.527 25.797 1.843 1 93.44 584 TYR A C 1
ATOM 4454 O O . TYR A 1 584 ? -5.301 25.031 2.412 1 93.44 584 TYR A O 1
ATOM 4462 N N . THR A 1 585 ? -3.908 26.797 2.506 1 91.69 585 THR A N 1
ATOM 4463 C CA . THR A 1 585 ? -4.25 27.188 3.869 1 91.69 585 THR A CA 1
ATOM 4464 C C . THR A 1 585 ? -4.535 28.688 3.947 1 91.69 585 THR A C 1
ATOM 4466 O O . THR A 1 585 ? -3.65 29.5 3.703 1 91.69 585 THR A O 1
ATOM 4469 N N . GLY A 1 586 ? -5.793 29.031 4.195 1 89.5 586 GLY A N 1
ATOM 4470 C CA . GLY A 1 586 ? -6.191 30.406 4.395 1 89.5 586 GLY A CA 1
ATOM 4471 C C . GLY A 1 586 ? -6.367 30.781 5.859 1 89.5 586 GLY A C 1
ATOM 4472 O O . GLY A 1 586 ? -6.992 30.031 6.617 1 89.5 586 GLY A O 1
ATOM 4473 N N . ILE A 1 587 ? -5.734 31.953 6.285 1 88.94 587 ILE A N 1
ATOM 4474 C CA . ILE A 1 587 ? -5.832 32.375 7.676 1 88.94 587 ILE A CA 1
ATOM 4475 C C . ILE A 1 587 ? -6.293 33.844 7.742 1 88.94 587 ILE A C 1
ATOM 4477 O O . ILE A 1 587 ? -6.055 34.594 6.812 1 88.94 587 ILE A O 1
ATOM 4481 N N . LEU A 1 588 ? -6.961 34.094 8.812 1 88.5 588 LEU A N 1
ATOM 4482 C CA . LEU A 1 588 ? -7.375 35.438 9.109 1 88.5 588 LEU A CA 1
ATOM 4483 C C . LEU A 1 588 ? -6.426 36.094 10.117 1 88.5 588 LEU A C 1
ATOM 4485 O O . LEU A 1 588 ? -6.098 35.5 11.141 1 88.5 588 LEU A O 1
ATOM 4489 N N . ALA A 1 589 ? -5.879 37.188 9.742 1 87.5 589 ALA A N 1
ATOM 4490 C CA . ALA A 1 589 ? -4.98 37.938 10.633 1 87.5 589 ALA A CA 1
ATOM 4491 C C . ALA A 1 589 ? -5.164 39.438 10.477 1 87.5 589 ALA A C 1
ATOM 4493 O O . ALA A 1 589 ? -5.828 39.906 9.547 1 87.5 589 ALA A O 1
ATOM 4494 N N . GLU A 1 590 ? -4.648 40.156 11.406 1 84.81 590 GLU A N 1
ATOM 4495 C CA . GLU A 1 590 ? -4.746 41.625 11.398 1 84.81 590 GLU A CA 1
ATOM 4496 C C . GLU A 1 590 ? -3.779 42.219 10.383 1 84.81 590 GLU A C 1
ATOM 4498 O O . GLU A 1 590 ? -4.105 43.219 9.727 1 84.81 590 GLU A O 1
ATOM 4503 N N . ASP A 1 591 ? -2.613 41.688 10.344 1 90.06 591 ASP A N 1
ATOM 4504 C CA . ASP A 1 591 ? -1.592 42.156 9.414 1 90.06 591 ASP A CA 1
ATOM 4505 C C . ASP A 1 591 ? -0.926 41 8.688 1 90.06 591 ASP A C 1
ATOM 4507 O O . ASP A 1 591 ? -1.091 39.812 9.078 1 90.06 5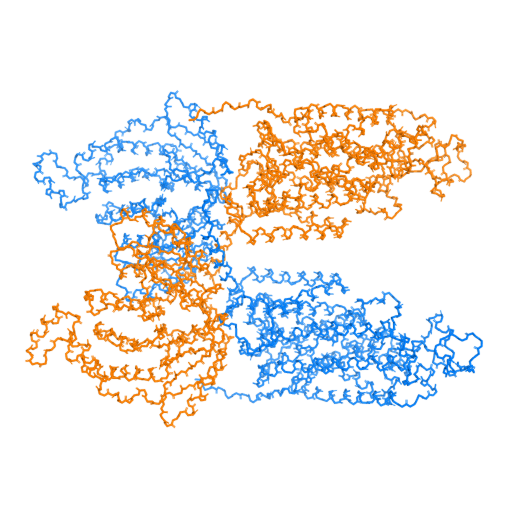91 ASP A O 1
ATOM 4511 N N . LEU A 1 592 ? -0.282 41.344 7.652 1 92.75 592 LEU A N 1
ATOM 4512 C CA . LEU A 1 592 ? 0.364 40.344 6.832 1 92.75 592 LEU A CA 1
ATOM 4513 C C . LEU A 1 592 ? 1.491 39.656 7.598 1 92.75 592 LEU A C 1
ATOM 4515 O O . LEU A 1 592 ? 1.685 38.438 7.477 1 92.75 592 LEU A O 1
ATOM 4519 N N . ARG A 1 593 ? 2.285 40.406 8.367 1 93.81 593 ARG A N 1
ATOM 4520 C CA . ARG A 1 593 ? 3.408 39.812 9.102 1 93.81 593 ARG A CA 1
ATOM 4521 C C . ARG A 1 593 ? 2.928 38.812 10.141 1 93.81 593 ARG A C 1
ATOM 4523 O O . ARG A 1 593 ? 3.467 37.719 10.234 1 93.81 593 ARG A O 1
ATOM 4530 N N . THR A 1 594 ? 1.869 39.188 10.875 1 90.38 594 THR A N 1
ATOM 4531 C CA . THR A 1 594 ? 1.315 38.281 11.867 1 90.38 594 THR A CA 1
ATOM 4532 C C . THR A 1 594 ? 0.746 37.031 11.195 1 90.38 594 THR A C 1
ATOM 4534 O O . THR A 1 594 ? 0.884 35.906 11.711 1 90.38 594 THR A O 1
ATOM 4537 N N . GLY A 1 595 ? 0.124 37.25 10.109 1 92.06 595 GLY A N 1
ATOM 4538 C CA . GLY A 1 595 ? -0.395 36.125 9.359 1 92.06 595 GLY A CA 1
ATOM 4539 C C . GLY A 1 595 ? 0.691 35.188 8.875 1 92.06 595 GLY A C 1
ATOM 4540 O O . GLY A 1 595 ? 0.54 33.969 8.945 1 92.06 595 GLY A O 1
ATOM 4541 N N . ALA A 1 596 ? 1.724 35.719 8.344 1 94.94 596 ALA A N 1
ATOM 4542 C CA . ALA A 1 596 ? 2.84 34.875 7.871 1 94.94 596 ALA A CA 1
ATOM 4543 C C . ALA A 1 596 ? 3.492 34.125 9.023 1 94.94 596 ALA A C 1
ATOM 4545 O O . ALA A 1 596 ? 3.926 33 8.852 1 94.94 596 ALA A O 1
ATOM 4546 N N . GLN A 1 597 ? 3.592 34.75 10.156 1 91.81 597 GLN A N 1
ATOM 4547 C CA . GLN A 1 597 ? 4.148 34.094 11.328 1 91.81 597 GLN A CA 1
ATOM 4548 C C . GLN A 1 597 ? 3.295 32.906 11.75 1 91.81 597 GLN A C 1
ATOM 4550 O O . GLN A 1 597 ? 3.826 31.859 12.125 1 91.81 597 GLN A O 1
ATOM 4555 N N . ILE A 1 598 ? 1.996 33.125 11.664 1 92 598 ILE A N 1
ATOM 4556 C CA . ILE A 1 598 ? 1.061 32.062 12.016 1 92 598 ILE A CA 1
ATOM 4557 C C . ILE A 1 598 ? 1.233 30.875 11.062 1 92 598 ILE A C 1
ATOM 4559 O O . ILE A 1 598 ? 1.325 29.734 11.5 1 92 598 ILE A O 1
ATOM 4563 N N . LEU A 1 599 ? 1.374 31.188 9.867 1 94.62 599 LEU A N 1
ATOM 4564 C CA . LEU A 1 599 ? 1.508 30.141 8.867 1 94.62 599 LEU A CA 1
ATOM 4565 C C . LEU A 1 599 ? 2.824 29.391 9.031 1 94.62 599 LEU A C 1
ATOM 4567 O O . LEU A 1 599 ? 2.873 28.172 8.867 1 94.62 599 LEU A O 1
ATOM 4571 N N . MET A 1 600 ? 3.855 30.016 9.352 1 93.62 600 MET A N 1
ATOM 4572 C CA . MET A 1 600 ? 5.164 29.391 9.477 1 93.62 600 MET A CA 1
ATOM 4573 C C . MET A 1 600 ? 5.219 28.484 10.711 1 93.62 600 MET A C 1
ATOM 4575 O O . MET A 1 600 ? 5.898 27.469 10.703 1 93.62 600 MET A O 1
ATOM 4579 N N . GLN A 1 601 ? 4.473 28.75 11.711 1 89.62 601 GLN A N 1
ATOM 4580 C CA . GLN A 1 601 ? 4.551 28 12.953 1 89.62 601 GLN A CA 1
ATOM 4581 C C . GLN A 1 601 ? 3.555 26.844 12.961 1 89.62 601 GLN A C 1
ATOM 4583 O O . GLN A 1 601 ? 3.865 25.75 13.438 1 89.62 601 GLN A O 1
ATOM 4588 N N . ALA A 1 602 ? 2.412 27.109 12.43 1 91.62 602 ALA A N 1
ATOM 4589 C CA . ALA A 1 602 ? 1.321 26.172 12.688 1 91.62 602 ALA A CA 1
ATOM 4590 C C . ALA A 1 602 ? 1.025 25.328 11.445 1 91.62 602 ALA A C 1
ATOM 4592 O O . ALA A 1 602 ? 0.383 24.281 11.547 1 91.62 602 ALA A O 1
ATOM 4593 N N . SER A 1 603 ? 1.509 25.703 10.352 1 92.44 603 SER A N 1
ATOM 4594 C CA . SER A 1 603 ? 1.168 24.953 9.141 1 92.44 603 SER A CA 1
ATOM 4595 C C . SER A 1 603 ? 1.95 23.641 9.062 1 92.44 603 SER A C 1
ATOM 4597 O O . SER A 1 603 ? 3.115 23.594 9.461 1 92.44 603 SER A O 1
ATOM 4599 N N . GLY A 1 604 ? 1.201 22.625 8.625 1 91.69 604 GLY A N 1
ATOM 4600 C CA . GLY A 1 604 ? 1.842 21.328 8.453 1 91.69 604 GLY A CA 1
ATOM 4601 C C . GLY A 1 604 ? 1.401 20.312 9.477 1 91.69 604 GLY A C 1
ATOM 4602 O O . GLY A 1 604 ? 0.621 20.625 10.383 1 91.69 604 GLY A O 1
ATOM 4603 N N . LEU A 1 605 ? 1.826 19.078 9.273 1 91.19 605 LEU A N 1
ATOM 4604 C CA . LEU A 1 605 ? 1.465 17.969 10.148 1 91.19 605 LEU A CA 1
ATOM 4605 C C . LEU A 1 605 ? 2.664 17.047 10.398 1 91.19 605 LEU A C 1
ATOM 4607 O O . LEU A 1 605 ? 3.174 16.422 9.469 1 91.19 605 LEU A O 1
ATOM 4611 N N . GLY A 1 606 ? 3.08 17.062 11.664 1 88.44 606 GLY A N 1
ATOM 4612 C CA . GLY A 1 606 ? 4.184 16.188 12.016 1 88.44 606 GLY A CA 1
ATOM 4613 C C . GLY A 1 606 ? 5.461 16.5 11.258 1 88.44 606 GLY A C 1
ATOM 4614 O O . GLY A 1 606 ? 5.941 17.641 11.289 1 88.44 606 GLY A O 1
ATOM 4615 N N . LYS A 1 607 ? 5.887 15.531 10.414 1 89.56 607 LYS A N 1
ATOM 4616 C CA . LYS A 1 607 ? 7.125 15.719 9.664 1 89.56 607 LYS A CA 1
ATOM 4617 C C . LYS A 1 607 ? 6.855 16.391 8.32 1 89.56 607 LYS A C 1
ATOM 4619 O O . LYS A 1 607 ? 7.781 16.859 7.656 1 89.56 607 LYS A O 1
ATOM 4624 N N . MET A 1 608 ? 5.668 16.516 7.949 1 92.06 608 MET A N 1
ATOM 4625 C CA . MET A 1 608 ? 5.281 17.266 6.758 1 92.06 608 MET A CA 1
ATOM 4626 C C . MET A 1 608 ? 5.062 18.75 7.09 1 92.06 608 MET A C 1
ATOM 4628 O O . MET A 1 608 ? 3.936 19.234 7.023 1 92.06 608 MET A O 1
ATOM 4632 N N . LYS A 1 609 ? 6.074 19.344 7.441 1 92.31 609 LYS A N 1
ATOM 4633 C CA . LYS A 1 609 ? 6.102 20.766 7.777 1 92.31 609 LYS A CA 1
ATOM 4634 C C . LYS A 1 609 ? 7.004 21.531 6.82 1 92.31 609 LYS A C 1
ATOM 4636 O O . LYS A 1 609 ? 8.078 21.047 6.445 1 92.31 609 LYS A O 1
ATOM 4641 N N . PRO A 1 610 ? 6.559 22.672 6.445 1 94.75 610 PRO A N 1
ATOM 4642 C CA . PRO A 1 610 ? 7.395 23.453 5.531 1 94.75 610 PRO A CA 1
ATOM 4643 C C . PRO A 1 610 ? 8.719 23.875 6.16 1 94.75 610 PRO A C 1
ATOM 4645 O O . PRO A 1 610 ? 8.781 24.125 7.367 1 94.75 610 PRO A O 1
ATOM 4648 N N . ASN A 1 611 ? 9.781 23.906 5.371 1 94.19 611 ASN A N 1
ATOM 4649 C CA . ASN A 1 611 ? 11.102 24.328 5.82 1 94.19 611 ASN A CA 1
ATOM 4650 C C . ASN A 1 611 ? 11.648 25.484 4.969 1 94.19 611 ASN A C 1
ATOM 4652 O O . ASN A 1 611 ? 12.664 26.078 5.309 1 94.19 611 ASN A O 1
ATOM 4656 N N . ILE A 1 612 ? 10.961 25.812 3.9 1 96.38 612 ILE A N 1
ATOM 4657 C CA . ILE A 1 612 ? 11.359 26.922 3.027 1 96.38 612 ILE A CA 1
ATOM 4658 C C . ILE A 1 612 ? 10.18 27.859 2.824 1 96.38 612 ILE A C 1
ATOM 4660 O O . ILE A 1 612 ? 9.055 27.422 2.578 1 96.38 612 ILE A O 1
ATOM 4664 N N . LEU A 1 613 ? 10.43 29.109 3.037 1 97.62 613 LEU A N 1
ATOM 4665 C CA . LEU A 1 613 ? 9.438 30.141 2.76 1 97.62 613 LEU A CA 1
ATOM 4666 C C . LEU A 1 613 ? 9.688 30.781 1.403 1 97.62 613 LEU A C 1
ATOM 4668 O O . LEU A 1 613 ? 10.797 31.266 1.135 1 97.62 613 LEU A O 1
ATOM 4672 N N . VAL A 1 614 ? 8.734 30.75 0.54 1 97.81 614 VAL A N 1
ATOM 4673 C CA . VAL A 1 614 ? 8.852 31.344 -0.788 1 97.81 614 VAL A CA 1
ATOM 4674 C C . VAL A 1 614 ? 7.922 32.562 -0.901 1 97.81 614 VAL A C 1
ATOM 4676 O O . VAL A 1 614 ? 6.734 32.469 -0.583 1 97.81 614 VAL A O 1
ATOM 4679 N N . LEU A 1 615 ? 8.445 33.688 -1.275 1 95.69 615 LEU A N 1
ATOM 4680 C CA . LEU A 1 615 ? 7.66 34.906 -1.438 1 95.69 615 LEU A CA 1
ATOM 4681 C C . LEU A 1 615 ? 8.039 35.625 -2.729 1 95.69 615 LEU A C 1
ATOM 4683 O O . LEU A 1 615 ? 9.062 35.312 -3.338 1 95.69 615 LEU A O 1
ATOM 4687 N N . GLY A 1 616 ? 7.145 36.469 -3.131 1 94.75 616 GLY A N 1
ATOM 4688 C CA . GLY A 1 616 ? 7.43 37.344 -4.27 1 94.75 616 GLY A CA 1
ATOM 4689 C C . GLY A 1 616 ? 8.156 38.625 -3.893 1 94.75 616 GLY A C 1
ATOM 4690 O O . GLY A 1 616 ? 7.988 39.125 -2.781 1 94.75 616 GLY A O 1
ATOM 4691 N N . TYR A 1 617 ? 8.938 39.094 -4.793 1 94.56 617 TYR A N 1
ATOM 4692 C CA . TYR A 1 617 ? 9.633 40.375 -4.594 1 94.56 617 TYR A CA 1
ATOM 4693 C C . TYR A 1 617 ? 8.656 41.531 -4.578 1 94.56 617 TYR A C 1
ATOM 4695 O O . TYR A 1 617 ? 7.719 41.562 -5.383 1 94.56 617 TYR A O 1
ATOM 4703 N N . LYS A 1 618 ? 8.812 42.375 -3.559 1 92.81 618 LYS A N 1
ATOM 4704 C CA . LYS A 1 618 ? 7.965 43.562 -3.459 1 92.81 618 LYS A CA 1
ATOM 4705 C C . LYS A 1 618 ? 8.422 44.625 -4.434 1 92.81 618 LYS A C 1
ATOM 4707 O O . LYS A 1 618 ? 9.219 45.5 -4.074 1 92.81 618 LYS A O 1
ATOM 4712 N N . ASN A 1 619 ? 7.82 44.75 -5.508 1 89.19 619 ASN A N 1
ATOM 4713 C CA . ASN A 1 619 ? 8.227 45.656 -6.57 1 89.19 619 ASN A CA 1
ATOM 4714 C C . ASN A 1 619 ? 7.855 47.094 -6.238 1 89.19 619 ASN A C 1
ATOM 4716 O O . ASN A 1 619 ? 8.508 48.031 -6.703 1 89.19 619 ASN A O 1
ATOM 4720 N N . ASN A 1 620 ? 6.863 47.344 -5.441 1 88.62 620 ASN A N 1
ATOM 4721 C CA . ASN A 1 620 ? 6.395 48.688 -5.16 1 88.62 620 ASN A CA 1
ATOM 4722 C C . ASN A 1 620 ? 6.914 49.188 -3.82 1 88.62 620 ASN A C 1
ATOM 4724 O O . ASN A 1 620 ? 6.227 49.938 -3.129 1 88.62 620 ASN A O 1
ATOM 4728 N N . TRP A 1 621 ? 8.086 48.812 -3.416 1 90.56 621 TRP A N 1
ATOM 4729 C CA . TRP A 1 621 ? 8.578 49.156 -2.092 1 90.56 621 TRP A CA 1
ATOM 4730 C C . TRP A 1 621 ? 8.93 50.656 -2.043 1 90.56 621 TRP A C 1
ATOM 4732 O O . TRP A 1 621 ? 8.852 51.281 -0.983 1 90.56 621 TRP A O 1
ATOM 4742 N N . GLN A 1 622 ? 9.219 51.312 -3.291 1 88.88 622 GLN A N 1
ATOM 4743 C CA . GLN A 1 622 ? 9.609 52.719 -3.324 1 88.88 622 GLN A CA 1
ATOM 4744 C C . GLN A 1 622 ? 8.398 53.625 -3.141 1 88.88 622 GLN A C 1
ATOM 4746 O O . GLN A 1 622 ? 8.508 54.719 -2.559 1 88.88 622 GLN A O 1
ATOM 4751 N N . ALA A 1 623 ? 7.285 53.094 -3.617 1 89.38 623 ALA A N 1
ATOM 4752 C CA . ALA A 1 623 ? 6.07 53.906 -3.57 1 89.38 623 ALA A CA 1
ATOM 4753 C C . ALA A 1 623 ? 5.172 53.5 -2.41 1 89.38 623 ALA A C 1
ATOM 4755 O O . ALA A 1 623 ? 4.262 54.219 -2.023 1 89.38 623 ALA A O 1
ATOM 4756 N N . ALA A 1 624 ? 5.461 52.469 -1.808 1 89.62 624 ALA A N 1
ATOM 4757 C CA . ALA A 1 624 ? 4.598 51.938 -0.764 1 89.62 624 ALA A CA 1
ATOM 4758 C C . ALA A 1 624 ? 4.855 52.594 0.576 1 89.62 624 ALA A C 1
ATOM 4760 O O . ALA A 1 624 ? 5.883 53.25 0.755 1 89.62 624 ALA A O 1
ATOM 4761 N N . HIS A 1 625 ? 3.848 52.469 1.428 1 89.12 625 HIS A N 1
ATOM 4762 C CA . HIS A 1 625 ? 3.982 53 2.785 1 89.12 625 HIS A CA 1
ATOM 4763 C C . HIS A 1 625 ? 5.117 52.281 3.529 1 89.12 625 HIS A C 1
ATOM 4765 O O . HIS A 1 625 ? 5.293 51.062 3.398 1 89.12 625 HIS A O 1
ATOM 4771 N N . PRO A 1 626 ? 5.945 53 4.242 1 87.75 626 PRO A N 1
ATOM 4772 C CA . PRO A 1 626 ? 7.109 52.438 4.926 1 87.75 626 PRO A CA 1
ATOM 4773 C C . PRO A 1 626 ? 6.746 51.281 5.859 1 87.75 626 PRO A C 1
ATOM 4775 O O . PRO A 1 626 ? 7.547 50.375 6.062 1 87.75 626 PRO A O 1
ATOM 4778 N N . GLN A 1 627 ? 5.562 51.312 6.367 1 88.5 627 GLN A N 1
ATOM 4779 C CA . GLN A 1 627 ? 5.148 50.25 7.258 1 88.5 627 GLN A CA 1
ATOM 4780 C C . GLN A 1 627 ? 5.059 48.906 6.516 1 88.5 627 GLN A C 1
ATOM 4782 O O . GLN A 1 627 ? 5.379 47.844 7.07 1 88.5 627 GLN A O 1
ATOM 4787 N N . THR A 1 628 ? 4.629 48.938 5.309 1 91.06 628 THR A N 1
ATOM 4788 C CA . THR A 1 628 ? 4.504 47.75 4.512 1 91.06 628 THR A CA 1
ATOM 4789 C C . THR A 1 628 ? 5.879 47.156 4.18 1 91.06 628 THR A C 1
ATOM 4791 O O . THR A 1 628 ? 6.047 45.938 4.086 1 91.06 628 THR A O 1
ATOM 4794 N N . VAL A 1 629 ? 6.805 48.031 4.023 1 92.5 629 VAL A N 1
ATOM 4795 C CA . VAL A 1 629 ? 8.164 47.594 3.74 1 92.5 629 VAL A CA 1
ATOM 4796 C C . VAL A 1 629 ? 8.781 46.969 4.992 1 92.5 629 VAL A C 1
ATOM 4798 O O . VAL A 1 629 ? 9.461 45.938 4.914 1 92.5 629 VAL A O 1
ATOM 4801 N N . GLU A 1 630 ? 8.5 47.594 6.09 1 90.5 630 GLU A N 1
ATOM 4802 C CA . GLU A 1 630 ? 8.984 47.031 7.352 1 90.5 630 GLU A CA 1
ATOM 4803 C C . GLU A 1 630 ? 8.375 45.688 7.625 1 90.5 630 GLU A C 1
ATOM 4805 O O . GLU A 1 630 ? 9.039 44.781 8.164 1 90.5 630 GLU A O 1
ATOM 4810 N N . GLU A 1 631 ? 7.172 45.594 7.285 1 92.31 631 GLU A N 1
ATOM 4811 C CA . GLU A 1 631 ? 6.504 44.281 7.457 1 92.31 631 GLU A CA 1
ATOM 4812 C C . GLU A 1 631 ? 7.105 43.219 6.547 1 92.31 631 GLU A C 1
ATOM 4814 O O . GLU A 1 631 ? 7.293 42.094 6.961 1 92.31 631 GLU A O 1
ATOM 4819 N N . TYR A 1 632 ? 7.34 43.625 5.367 1 94.25 632 TYR A N 1
ATOM 4820 C CA . TYR A 1 632 ? 7.938 42.688 4.406 1 94.25 632 TYR A CA 1
ATOM 4821 C C . TYR A 1 632 ? 9.289 42.219 4.895 1 94.25 632 TYR A C 1
ATOM 4823 O O . TYR A 1 632 ? 9.562 41 4.879 1 94.25 632 TYR A O 1
ATOM 4831 N N . ILE A 1 633 ? 10.102 43.062 5.348 1 92.94 633 ILE A N 1
ATOM 4832 C CA . ILE A 1 633 ? 11.43 42.688 5.84 1 92.94 633 ILE A CA 1
ATOM 4833 C C . ILE A 1 633 ? 11.297 41.938 7.16 1 92.94 633 ILE A C 1
ATOM 4835 O O . ILE A 1 633 ? 12.07 41 7.434 1 92.94 633 ILE A O 1
ATOM 4839 N N . GLY A 1 634 ? 10.328 42.312 7.945 1 91.38 634 GLY A N 1
ATOM 4840 C CA . GLY A 1 634 ? 10.062 41.594 9.18 1 91.38 634 GLY A CA 1
ATOM 4841 C C . GLY A 1 634 ? 9.734 40.125 8.953 1 91.38 634 GLY A C 1
ATOM 4842 O O . GLY A 1 634 ? 10.133 39.281 9.742 1 91.38 634 GLY A O 1
ATOM 4843 N N . ILE A 1 635 ? 9.062 39.875 7.875 1 94.62 635 ILE A N 1
ATOM 4844 C CA . ILE A 1 635 ? 8.703 38.5 7.535 1 94.62 635 ILE A CA 1
ATOM 4845 C C . ILE A 1 635 ? 9.969 37.688 7.227 1 94.62 635 ILE A C 1
ATOM 4847 O O . ILE A 1 635 ? 10.102 36.531 7.641 1 94.62 635 ILE A O 1
ATOM 4851 N N . LEU A 1 636 ? 10.867 38.25 6.535 1 93.56 636 LEU A N 1
ATOM 4852 C CA . LEU A 1 636 ? 12.117 37.594 6.191 1 93.56 636 LEU A CA 1
ATOM 4853 C C . LEU A 1 636 ? 12.93 37.281 7.445 1 93.56 636 LEU A C 1
ATOM 4855 O O . LEU A 1 636 ? 13.469 36.188 7.582 1 93.56 636 LEU A O 1
ATOM 4859 N N . HIS A 1 637 ? 12.938 38.219 8.328 1 90.5 637 HIS A N 1
ATOM 4860 C CA . HIS A 1 637 ? 13.68 38 9.57 1 90.5 637 HIS A CA 1
ATOM 4861 C C . HIS A 1 637 ? 13.016 36.938 10.422 1 90.5 637 HIS A C 1
ATOM 4863 O O . HIS A 1 637 ? 13.703 36.125 11.047 1 90.5 637 HIS A O 1
ATOM 4869 N N . ASP A 1 638 ? 11.727 37 10.477 1 90.56 638 ASP A N 1
ATOM 4870 C CA . ASP A 1 638 ? 11.008 35.969 11.227 1 90.56 638 ASP A CA 1
ATOM 4871 C C . ASP A 1 638 ? 11.266 34.594 10.648 1 90.56 638 ASP A C 1
ATOM 4873 O O . ASP A 1 638 ? 11.359 33.594 11.391 1 90.56 638 ASP A O 1
ATOM 4877 N N . ALA A 1 639 ? 11.336 34.469 9.352 1 92.81 639 ALA A N 1
ATOM 4878 C CA . ALA A 1 639 ? 11.602 33.188 8.703 1 92.81 639 ALA A CA 1
ATOM 4879 C C . ALA A 1 639 ? 12.953 32.625 9.133 1 92.81 639 ALA A C 1
ATOM 4881 O O . ALA A 1 639 ? 13.07 31.422 9.406 1 92.81 639 ALA A O 1
ATOM 4882 N N . PHE A 1 640 ? 13.938 33.438 9.281 1 89.38 640 PHE A N 1
ATOM 4883 C CA . PHE A 1 640 ? 15.25 33 9.719 1 89.38 640 PHE A CA 1
ATOM 4884 C C . PHE A 1 640 ? 15.234 32.594 11.195 1 89.38 640 PHE A C 1
ATOM 4886 O O . PHE A 1 640 ? 15.906 31.641 11.594 1 89.38 640 PHE A O 1
ATOM 4893 N N . ASP A 1 641 ? 14.414 33.312 11.867 1 85.94 641 ASP A N 1
ATOM 4894 C CA . ASP A 1 641 ? 14.297 33 13.289 1 85.94 641 ASP A CA 1
ATOM 4895 C C . ASP A 1 641 ? 13.656 31.625 13.492 1 85.94 641 ASP A C 1
ATOM 4897 O O . ASP A 1 641 ? 13.992 30.906 14.43 1 85.94 641 ASP A O 1
ATOM 4901 N N . PHE A 1 642 ? 12.734 31.344 12.625 1 87.44 642 PHE A N 1
ATOM 4902 C CA . PHE A 1 642 ? 12.062 30.047 12.711 1 87.44 642 PHE A CA 1
ATOM 4903 C C . PHE A 1 642 ? 12.867 28.969 11.992 1 87.44 642 PHE A C 1
ATOM 4905 O O . PHE A 1 642 ? 12.391 27.859 11.805 1 87.44 642 PHE A O 1
ATOM 4912 N N . LYS A 1 643 ? 14.086 29.266 11.469 1 87.62 643 LYS A N 1
ATOM 4913 C CA . LYS A 1 643 ? 15.031 28.344 10.828 1 87.62 643 LYS A CA 1
ATOM 4914 C C . LYS A 1 643 ? 14.492 27.859 9.492 1 87.62 643 LYS A C 1
ATOM 4916 O O . LYS A 1 643 ? 14.609 26.672 9.164 1 87.62 643 LYS A O 1
ATOM 4921 N N . TYR A 1 644 ? 13.828 28.75 8.836 1 92.56 644 TYR A N 1
ATOM 4922 C CA . TYR A 1 644 ? 13.383 28.484 7.469 1 92.56 644 TYR A CA 1
ATOM 4923 C C . TYR A 1 644 ? 14.43 28.922 6.457 1 92.56 644 TYR A C 1
ATOM 4925 O O . TYR A 1 644 ? 15.188 29.859 6.711 1 92.56 644 TYR A O 1
ATOM 4933 N N . GLY A 1 645 ? 14.508 28.141 5.363 1 93.62 645 GLY A N 1
ATOM 4934 C CA . GLY A 1 645 ? 15.117 28.734 4.184 1 93.62 645 GLY A CA 1
ATOM 4935 C C . GLY A 1 645 ? 14.203 29.719 3.48 1 93.62 645 GLY A C 1
ATOM 4936 O O . GLY A 1 645 ? 12.984 29.656 3.625 1 93.62 645 GLY A O 1
ATOM 4937 N N . VAL A 1 646 ? 14.805 30.75 2.855 1 95.44 646 VAL A N 1
ATOM 4938 C CA . VAL A 1 646 ? 13.992 31.766 2.219 1 95.44 646 VAL A CA 1
ATOM 4939 C C . VAL A 1 646 ? 14.305 31.828 0.725 1 95.44 646 VAL A C 1
ATOM 4941 O O . VAL A 1 646 ? 15.461 31.688 0.32 1 95.44 646 VAL A O 1
ATOM 4944 N N . CYS A 1 647 ? 13.289 31.906 -0.016 1 96.5 647 CYS A N 1
ATOM 4945 C CA . CYS A 1 647 ? 13.375 32.062 -1.462 1 96.5 647 CYS A CA 1
ATOM 4946 C C . CYS A 1 647 ? 12.5 33.219 -1.931 1 96.5 647 CYS A C 1
ATOM 4948 O O . CYS A 1 647 ? 11.289 33.25 -1.671 1 96.5 647 CYS A O 1
ATOM 4950 N N . VAL A 1 648 ? 13.07 34.25 -2.594 1 96.31 648 VAL A N 1
ATOM 4951 C CA . VAL A 1 648 ? 12.344 35.406 -3.123 1 96.31 648 VAL A CA 1
ATOM 4952 C C . VAL A 1 648 ? 12.461 35.438 -4.645 1 96.31 648 VAL A C 1
ATOM 4954 O O . VAL A 1 648 ? 13.57 35.375 -5.188 1 96.31 648 VAL A O 1
ATOM 4957 N N . MET A 1 649 ? 11.367 35.531 -5.297 1 95.94 649 MET A N 1
ATOM 4958 C CA . MET A 1 649 ? 11.367 35.5 -6.754 1 95.94 649 MET A CA 1
ATOM 4959 C C . MET A 1 649 ? 10.969 36.875 -7.316 1 95.94 649 MET A C 1
ATOM 4961 O O . MET A 1 649 ? 9.984 37.469 -6.879 1 95.94 649 MET A O 1
ATOM 4965 N N . ARG A 1 650 ? 11.734 37.344 -8.242 1 94.62 650 ARG A N 1
ATOM 4966 C CA . ARG A 1 650 ? 11.43 38.562 -8.961 1 94.62 650 ARG A CA 1
ATOM 4967 C C . ARG A 1 650 ? 11.258 38.312 -10.453 1 94.62 650 ARG A C 1
ATOM 4969 O O . ARG A 1 650 ? 12.078 37.625 -11.062 1 94.62 650 ARG A O 1
ATOM 4976 N N . VAL A 1 651 ? 10.156 38.75 -10.93 1 90.25 651 VAL A N 1
ATOM 4977 C CA . VAL A 1 651 ? 9.898 38.688 -12.367 1 90.25 651 VAL A CA 1
ATOM 4978 C C . VAL A 1 651 ? 9.742 40.094 -12.93 1 90.25 651 VAL A C 1
ATOM 4980 O O . VAL A 1 651 ? 9.219 40.969 -12.258 1 90.25 651 VAL A O 1
ATOM 4983 N N . LYS A 1 652 ? 10.164 40.281 -14.141 1 83.62 652 LYS A N 1
ATOM 4984 C CA . LYS A 1 652 ? 10.188 41.594 -14.766 1 83.62 652 LYS A CA 1
ATOM 4985 C C . LYS A 1 652 ? 8.789 42.188 -14.875 1 83.62 652 LYS A C 1
ATOM 4987 O O . LYS A 1 652 ? 8.57 43.344 -14.555 1 83.62 652 LYS A O 1
ATOM 4992 N N . GLU A 1 653 ? 7.797 41.344 -15.297 1 78.38 653 GLU A N 1
ATOM 4993 C CA . GLU A 1 653 ? 6.438 41.812 -15.531 1 78.38 653 GLU A CA 1
ATOM 4994 C C . GLU A 1 653 ? 5.633 41.844 -14.242 1 78.38 653 GLU A C 1
ATOM 4996 O O . GLU A 1 653 ? 4.531 42.406 -14.203 1 78.38 653 GLU A O 1
ATOM 5001 N N . GLY A 1 654 ? 6.207 41.469 -13.18 1 78.06 654 GLY A N 1
ATOM 5002 C CA . GLY A 1 654 ? 5.445 41.375 -11.938 1 78.06 654 GLY A CA 1
ATOM 5003 C C . GLY A 1 654 ? 4.766 40.031 -11.75 1 78.06 654 GLY A C 1
ATOM 5004 O O . GLY A 1 654 ? 4.582 39.281 -12.703 1 78.06 654 GLY A O 1
ATOM 5005 N N . LEU A 1 655 ? 4.41 39.75 -10.547 1 78.44 655 LEU A N 1
ATOM 5006 C CA . LEU A 1 655 ? 3.84 38.438 -10.227 1 78.44 655 LEU A CA 1
ATOM 5007 C C . LEU A 1 655 ? 2.32 38.531 -10.133 1 78.44 655 LEU A C 1
ATOM 5009 O O . LEU A 1 655 ? 1.623 37.562 -10.406 1 78.44 655 LEU A O 1
ATOM 5013 N N . ASN A 1 656 ? 1.729 39.625 -9.805 1 76.38 656 ASN A N 1
ATOM 5014 C CA . ASN A 1 656 ? 0.295 39.781 -9.586 1 76.38 656 ASN A CA 1
ATOM 5015 C C . ASN A 1 656 ? -0.443 40.094 -10.891 1 76.38 656 ASN A C 1
ATOM 5017 O O . ASN A 1 656 ? -0.233 41.125 -11.5 1 76.38 656 ASN A O 1
ATOM 5021 N N . ILE A 1 657 ? -1.212 39.219 -11.32 1 73 657 ILE A N 1
ATOM 5022 C CA . ILE A 1 657 ? -1.94 39.438 -12.57 1 73 657 ILE A CA 1
ATOM 5023 C C . ILE A 1 657 ? -3.4 39.75 -12.273 1 73 657 ILE A C 1
ATOM 5025 O O . ILE A 1 657 ? -4.258 39.656 -13.156 1 73 657 ILE A O 1
ATOM 5029 N N . SER A 1 658 ? -3.723 40.031 -11.055 1 71.62 658 SER A N 1
ATOM 5030 C CA . SER A 1 658 ? -5.109 40.281 -10.68 1 71.62 658 SER A CA 1
ATOM 5031 C C . SER A 1 658 ? -5.742 41.344 -11.57 1 71.62 658 SER A C 1
ATOM 5033 O O . SER A 1 658 ? -6.906 41.219 -11.961 1 71.62 658 SER A O 1
ATOM 5035 N N . ARG A 1 659 ? -4.969 42.312 -11.914 1 66.56 659 ARG A N 1
ATOM 5036 C CA . ARG A 1 659 ? -5.496 43.406 -12.727 1 66.56 659 ARG A CA 1
ATOM 5037 C C . ARG A 1 659 ? -5.801 42.906 -14.141 1 66.56 659 ARG A C 1
ATOM 5039 O O . ARG A 1 659 ? -6.801 43.312 -14.734 1 66.56 659 ARG A O 1
ATOM 5046 N N . ILE A 1 660 ? -4.977 42.031 -14.594 1 65.69 660 ILE A N 1
ATOM 5047 C CA . ILE A 1 660 ? -5.18 41.5 -15.938 1 65.69 660 ILE A CA 1
ATOM 5048 C C . ILE A 1 660 ? -6.406 40.594 -15.953 1 65.69 660 ILE A C 1
ATOM 5050 O O . ILE A 1 660 ? -7.184 40.625 -16.906 1 65.69 660 ILE A O 1
ATOM 5054 N N . MET A 1 661 ? -6.641 39.875 -14.883 1 64.19 661 MET A N 1
ATOM 5055 C CA . MET A 1 661 ? -7.773 38.969 -14.781 1 64.19 661 MET A CA 1
ATOM 5056 C C . MET A 1 661 ? -9.086 39.719 -14.664 1 64.19 661 MET A C 1
ATOM 5058 O O . MET A 1 661 ? -10.094 39.344 -15.242 1 64.19 661 MET A O 1
ATOM 5062 N N . GLN A 1 662 ? -9.039 40.781 -13.82 1 57.28 662 GLN A N 1
ATOM 5063 C CA . GLN A 1 662 ? -10.234 41.625 -13.656 1 57.28 662 GLN A CA 1
ATOM 5064 C C . GLN A 1 662 ? -10.586 42.344 -14.953 1 57.28 662 GLN A C 1
ATOM 5066 O O . GLN A 1 662 ? -11.758 42.562 -15.242 1 57.28 662 GLN A O 1
ATOM 5071 N N . ALA A 1 663 ? -9.586 42.75 -15.695 1 55.75 663 ALA A N 1
ATOM 5072 C CA . ALA A 1 663 ? -9.828 43.438 -16.953 1 55.75 663 ALA A CA 1
ATOM 5073 C C . ALA A 1 663 ? -10.438 42.5 -18 1 55.75 663 ALA A C 1
ATOM 5075 O O . ALA A 1 663 ? -11.227 42.938 -18.844 1 55.75 663 ALA A O 1
ATOM 5076 N N . HIS A 1 664 ? -9.906 41.344 -18.047 1 49.59 664 HIS A N 1
ATOM 5077 C CA . HIS A 1 664 ? -10.414 40.438 -19.047 1 49.59 664 HIS A CA 1
ATOM 5078 C C . HIS A 1 664 ? -11.688 39.75 -18.562 1 49.59 664 HIS A C 1
ATOM 5080 O O . HIS A 1 664 ? -12.109 38.75 -19.141 1 49.59 664 HIS A O 1
ATOM 5086 N N . MET A 1 665 ? -12.141 40.062 -17.469 1 47.38 665 MET A N 1
ATOM 5087 C CA . MET A 1 665 ? -13.453 39.5 -17.125 1 47.38 665 MET A CA 1
ATOM 5088 C C . MET A 1 665 ? -14.5 39.906 -18.156 1 47.38 665 MET A C 1
ATOM 5090 O O . MET A 1 665 ? -15.32 40.781 -17.906 1 47.38 665 MET A O 1
ATOM 5094 N N . ASP A 1 666 ? -14.234 40.156 -19.422 1 41.56 666 ASP A N 1
ATOM 5095 C CA . ASP A 1 666 ? -15.352 40.125 -20.359 1 41.56 666 ASP A CA 1
ATOM 5096 C C . ASP A 1 666 ? -16.234 38.906 -20.125 1 41.56 666 ASP A C 1
ATOM 5098 O O . ASP A 1 666 ? -15.75 37.875 -19.703 1 41.56 666 ASP A O 1
ATOM 5102 N N . PRO A 1 667 ? -17.734 39.156 -20.203 1 42.03 667 PRO A N 1
ATOM 5103 C CA . PRO A 1 667 ? -18.828 38.219 -19.938 1 42.03 667 PRO A CA 1
ATOM 5104 C C . PRO A 1 667 ? -18.578 36.844 -20.547 1 42.03 667 PRO A C 1
ATOM 5106 O O . PRO A 1 667 ? -19.344 35.906 -20.328 1 42.03 667 PRO A O 1
ATOM 5109 N N . ASP A 1 668 ? -18.109 36.688 -21.734 1 38 668 ASP A N 1
ATOM 5110 C CA . ASP A 1 668 ? -18.203 35.375 -22.359 1 38 668 ASP A CA 1
ATOM 5111 C C . ASP A 1 668 ? -17.359 34.344 -21.594 1 38 668 ASP A C 1
ATOM 5113 O O . ASP A 1 668 ? -16.188 34.594 -21.344 1 38 668 ASP A O 1
ATOM 5117 N N . ALA A 1 669 ? -17.984 33.438 -20.859 1 41.44 669 ALA A N 1
ATOM 5118 C CA . ALA A 1 669 ? -17.734 32.312 -19.969 1 41.44 669 ALA A CA 1
ATOM 5119 C C . ALA A 1 669 ? -16.484 31.531 -20.406 1 41.44 669 ALA A C 1
ATOM 5121 O O . ALA A 1 669 ? -15.938 30.75 -19.625 1 41.44 669 ALA A O 1
ATOM 5122 N N . SER A 1 670 ? -16.094 31.484 -21.703 1 42.69 670 SER A N 1
ATOM 5123 C CA . SER A 1 670 ? -15.18 30.5 -22.266 1 42.69 670 SER A CA 1
ATOM 5124 C C . SER A 1 670 ? -13.742 30.766 -21.828 1 42.69 670 SER A C 1
ATOM 5126 O O . SER A 1 670 ? -12.906 29.859 -21.875 1 42.69 670 SER A O 1
ATOM 5128 N N . MET A 1 671 ? -13.32 32 -21.609 1 39.97 671 MET A N 1
ATOM 5129 C CA . MET A 1 671 ? -11.922 32.375 -21.375 1 39.97 671 MET A CA 1
ATOM 5130 C C . MET A 1 671 ? -11.523 32.125 -19.922 1 39.97 671 MET A C 1
ATOM 5132 O O . MET A 1 671 ? -10.352 32.281 -19.578 1 39.97 671 MET A O 1
ATOM 5136 N N . ALA A 1 672 ? -12.438 32.219 -19.016 1 42.38 672 ALA A N 1
ATOM 5137 C CA . ALA A 1 672 ? -12.195 31.875 -17.625 1 42.38 672 ALA A CA 1
ATOM 5138 C C . ALA A 1 672 ? -11.406 30.578 -17.5 1 42.38 672 ALA A C 1
ATOM 5140 O O . ALA A 1 672 ? -10.609 30.406 -16.578 1 42.38 672 ALA A O 1
ATOM 5141 N N . GLU A 1 673 ? -11.68 29.641 -18.469 1 49.56 673 GLU A N 1
ATOM 5142 C CA . GLU A 1 673 ? -11.094 28.312 -18.453 1 49.56 673 GLU A CA 1
ATOM 5143 C C . GLU A 1 673 ? -9.633 28.344 -18.906 1 49.56 673 GLU A C 1
ATOM 5145 O O . GLU A 1 673 ? -8.883 27.391 -18.672 1 49.56 673 GLU A O 1
ATOM 5150 N N . ARG A 1 674 ? -9.281 29.531 -19.531 1 56.25 674 ARG A N 1
ATOM 5151 C CA . ARG A 1 674 ? -7.941 29.484 -20.109 1 56.25 674 ARG A CA 1
ATOM 5152 C C . ARG A 1 674 ? -6.895 29.984 -19.125 1 56.25 674 ARG A C 1
ATOM 5154 O O . ARG A 1 674 ? -6.891 31.156 -18.75 1 56.25 674 ARG A O 1
ATOM 5161 N N . GLN A 1 675 ? -6.34 29.141 -18.281 1 67.12 675 GLN A N 1
ATOM 5162 C CA . GLN A 1 675 ? -5.305 29.422 -17.297 1 67.12 675 GLN A CA 1
ATOM 5163 C C . GLN A 1 675 ? -4.129 30.156 -17.922 1 67.12 675 GLN A C 1
ATOM 5165 O O . GLN A 1 675 ? -3.791 29.922 -19.078 1 67.12 675 GLN A O 1
ATOM 5170 N N . ALA A 1 676 ? -3.682 31.375 -17.297 1 70.81 676 ALA A N 1
ATOM 5171 C CA . ALA A 1 676 ? -2.533 32.156 -17.734 1 70.81 676 ALA A CA 1
ATOM 5172 C C . ALA A 1 676 ? -1.286 31.297 -17.875 1 70.81 676 ALA A C 1
ATOM 5174 O O . ALA A 1 676 ? -1.009 30.453 -17 1 70.81 676 ALA A O 1
ATOM 5175 N N . SER A 1 677 ? -0.675 31.266 -19.047 1 79.19 677 SER A N 1
ATOM 5176 C CA . SER A 1 677 ? 0.566 30.531 -19.266 1 79.19 677 SER A CA 1
ATOM 5177 C C . SER A 1 677 ? 1.765 31.297 -18.719 1 79.19 677 SER A C 1
ATOM 5179 O O . SER A 1 677 ? 1.826 32.531 -18.812 1 79.19 677 SER A O 1
ATOM 5181 N N . THR A 1 678 ? 2.518 30.703 -17.891 1 83.19 678 THR A N 1
ATOM 5182 C CA . THR A 1 678 ? 3.699 31.312 -17.281 1 83.19 678 THR A CA 1
ATOM 5183 C C . THR A 1 678 ? 4.973 30.766 -17.922 1 83.19 678 THR A C 1
ATOM 5185 O O . THR A 1 678 ? 4.926 29.797 -18.688 1 83.19 678 THR A O 1
ATOM 5188 N N . ILE A 1 679 ? 6.07 31.391 -17.703 1 80.19 679 ILE A N 1
ATOM 5189 C CA . ILE A 1 679 ? 7.387 31.047 -18.234 1 80.19 679 ILE A CA 1
ATOM 5190 C C . ILE A 1 679 ? 7.781 29.656 -17.75 1 80.19 679 ILE A C 1
ATOM 5192 O O . ILE A 1 679 ? 8.523 28.938 -18.438 1 80.19 679 ILE A O 1
ATOM 5196 N N . PHE A 1 680 ? 7.227 29.219 -16.75 1 85.19 680 PHE A N 1
ATOM 5197 C CA . PHE A 1 680 ? 7.648 27.969 -16.125 1 85.19 680 PHE A CA 1
ATOM 5198 C C . PHE A 1 680 ? 6.891 26.781 -16.734 1 85.19 680 PHE A C 1
ATOM 5200 O O . PHE A 1 680 ? 7.23 25.625 -16.469 1 85.19 680 PHE A O 1
ATOM 5207 N N . GLN A 1 681 ? 5.891 27.031 -17.516 1 84.19 681 GLN A N 1
ATOM 5208 C CA . GLN A 1 681 ? 5.145 25.984 -18.188 1 84.19 681 GLN A CA 1
ATOM 5209 C C . GLN A 1 681 ? 5.633 25.797 -19.625 1 84.19 681 GLN A C 1
ATOM 5211 O O . GLN A 1 681 ? 5.191 24.891 -20.328 1 84.19 681 GLN A O 1
ATOM 5216 N N . MET A 1 682 ? 6.648 26.688 -19.938 1 81.25 682 MET A N 1
ATOM 5217 C CA . MET A 1 682 ? 7.16 26.625 -21.297 1 81.25 682 MET A CA 1
ATOM 5218 C C . MET A 1 682 ? 8.492 25.891 -21.344 1 81.25 682 MET A C 1
ATOM 5220 O O . MET A 1 682 ? 9.188 25.781 -20.328 1 81.25 682 MET A O 1
ATOM 5224 N N . ASP A 1 683 ? 8.734 25.312 -22.516 1 84.5 683 ASP A N 1
ATOM 5225 C CA . ASP A 1 683 ? 10.016 24.641 -22.719 1 84.5 683 ASP A CA 1
ATOM 5226 C C . ASP A 1 683 ? 11.102 25.641 -23.094 1 84.5 683 ASP A C 1
ATOM 5228 O O . ASP A 1 683 ? 10.914 26.469 -24 1 84.5 683 ASP A O 1
ATOM 5232 N N . HIS A 1 684 ? 12.18 25.781 -22.344 1 81 684 HIS A N 1
ATOM 5233 C CA . HIS A 1 684 ? 13.227 26.781 -22.516 1 81 684 HIS A CA 1
ATOM 5234 C C . HIS A 1 684 ? 14.344 26.266 -23.406 1 81 684 HIS A C 1
ATOM 5236 O O . HIS A 1 684 ? 15.18 27.047 -23.875 1 81 684 HIS A O 1
ATOM 5242 N N . GLY A 1 685 ? 14.133 25.156 -23.969 1 77.81 685 GLY A N 1
ATOM 5243 C CA . GLY A 1 685 ? 15.055 24.625 -24.953 1 77.81 685 GLY A CA 1
ATOM 5244 C C . GLY A 1 685 ? 16.5 24.688 -24.5 1 77.81 685 GLY A C 1
ATOM 5245 O O . GLY A 1 685 ? 16.844 24.188 -23.422 1 77.81 685 GLY A O 1
ATOM 5246 N N . LYS A 1 686 ? 17.453 25.594 -25.266 1 83.56 686 LYS A N 1
ATOM 5247 C CA . LYS A 1 686 ? 18.906 25.578 -25.078 1 83.56 686 LYS A CA 1
ATOM 5248 C C . LYS A 1 686 ? 19.359 26.766 -24.234 1 83.56 686 LYS A C 1
ATOM 5250 O O . LYS A 1 686 ? 20.531 27.156 -24.281 1 83.56 686 LYS A O 1
ATOM 5255 N N . LYS A 1 687 ? 18.5 27.312 -23.375 1 90 687 LYS A N 1
ATOM 5256 C CA . LYS A 1 687 ? 18.922 28.391 -22.484 1 90 687 LYS A CA 1
ATOM 5257 C C . LYS A 1 687 ? 19.672 27.844 -21.281 1 90 687 LYS A C 1
ATOM 5259 O O . LYS A 1 687 ? 19.828 26.625 -21.141 1 90 687 LYS A O 1
ATOM 5264 N N . THR A 1 688 ? 20.219 28.766 -20.469 1 93.44 688 THR A N 1
ATOM 5265 C CA . THR A 1 688 ? 21.047 28.328 -19.359 1 93.44 688 THR A CA 1
ATOM 5266 C C . THR A 1 688 ? 20.422 28.719 -18.016 1 93.44 688 THR A C 1
ATOM 5268 O O . THR A 1 688 ? 19.656 29.688 -17.953 1 93.44 688 THR A O 1
ATOM 5271 N N . ILE A 1 689 ? 20.641 27.938 -17.078 1 94.94 689 ILE A N 1
ATOM 5272 C CA . ILE A 1 689 ? 20.328 28.25 -15.695 1 94.94 689 ILE A CA 1
ATOM 5273 C C . ILE A 1 689 ? 21.609 28.625 -14.953 1 94.94 689 ILE A C 1
ATOM 5275 O O . ILE A 1 689 ? 22.531 27.812 -14.844 1 94.94 689 ILE A O 1
ATOM 5279 N N . ASP A 1 690 ? 21.703 29.828 -14.523 1 95.94 690 ASP A N 1
ATOM 5280 C CA . ASP A 1 690 ? 22.922 30.328 -13.883 1 95.94 690 ASP A CA 1
ATOM 5281 C C . ASP A 1 690 ? 22.766 30.375 -12.367 1 95.94 690 ASP A C 1
ATOM 5283 O O . ASP A 1 690 ? 21.797 30.922 -11.852 1 95.94 690 ASP A O 1
ATOM 5287 N N . ILE A 1 691 ? 23.734 29.828 -11.695 1 95.69 691 ILE A N 1
ATOM 5288 C CA . ILE A 1 691 ? 23.734 29.797 -10.242 1 95.69 691 ILE A CA 1
ATOM 5289 C C . ILE A 1 691 ? 24.922 30.578 -9.703 1 95.69 691 ILE A C 1
ATOM 5291 O O . ILE A 1 691 ? 26.078 30.25 -10 1 95.69 691 ILE A O 1
ATOM 5295 N N . TYR A 1 692 ? 24.672 31.609 -9.008 1 94.25 692 TYR A N 1
ATOM 5296 C CA . TYR A 1 692 ? 25.719 32.375 -8.32 1 94.25 692 TYR A CA 1
ATOM 5297 C C . TYR A 1 692 ? 25.812 31.969 -6.855 1 94.25 692 TYR A C 1
ATOM 5299 O O . TYR A 1 692 ? 25.062 32.469 -6.02 1 94.25 692 TYR A O 1
ATOM 5307 N N . TRP A 1 693 ? 26.719 31 -6.59 1 90.62 693 TRP A N 1
ATOM 5308 C CA . TRP A 1 693 ? 26.938 30.469 -5.25 1 90.62 693 TRP A CA 1
ATOM 5309 C C . TRP A 1 693 ? 28.031 31.234 -4.523 1 90.62 693 TRP A C 1
ATOM 5311 O O . TRP A 1 693 ? 29.203 30.844 -4.535 1 90.62 693 TRP A O 1
ATOM 5321 N N . LEU A 1 694 ? 27.625 32.25 -3.818 1 84.5 694 LEU A N 1
ATOM 5322 C CA . LEU A 1 694 ? 28.578 33.188 -3.25 1 84.5 694 LEU A CA 1
ATOM 5323 C C . LEU A 1 694 ? 28.875 32.844 -1.794 1 84.5 694 LEU A C 1
ATOM 5325 O O . LEU A 1 694 ? 29.953 33.188 -1.285 1 84.5 694 LEU A O 1
ATOM 5329 N N . PHE A 1 695 ? 27.891 32.25 -1.057 1 80.44 695 PHE A N 1
ATOM 5330 C CA . PHE A 1 695 ? 28.047 31.922 0.349 1 80.44 695 PHE A CA 1
ATOM 5331 C C . PHE A 1 695 ? 27.594 30.484 0.609 1 80.44 695 PHE A C 1
ATOM 5333 O O . PHE A 1 695 ? 26.844 29.906 -0.187 1 80.44 695 PHE A O 1
ATOM 5340 N N . ASP A 1 696 ? 28.188 30 1.715 1 78.56 696 ASP A N 1
ATOM 5341 C CA . ASP A 1 696 ? 27.766 28.656 2.109 1 78.56 696 ASP A CA 1
ATOM 5342 C C . ASP A 1 696 ? 26.391 28.672 2.762 1 78.56 696 ASP A C 1
ATOM 5344 O O . ASP A 1 696 ? 26.234 29.203 3.865 1 78.56 696 ASP A O 1
ATOM 5348 N N . ASP A 1 697 ? 25.406 28.391 2.086 1 80.25 697 ASP A N 1
ATOM 5349 C CA . ASP A 1 697 ? 24.031 28.375 2.592 1 80.25 697 ASP A CA 1
ATOM 5350 C C . ASP A 1 697 ? 23.578 26.953 2.883 1 80.25 697 ASP A C 1
ATOM 5352 O O . ASP A 1 697 ? 22.375 26.688 2.943 1 80.25 697 ASP A O 1
ATOM 5356 N N . GLY A 1 698 ? 24.453 25.969 3.037 1 81.5 698 GLY A N 1
ATOM 5357 C CA . GLY A 1 698 ? 24.078 24.594 3.316 1 81.5 698 GLY A CA 1
ATOM 5358 C C . GLY A 1 698 ? 23.734 23.812 2.066 1 81.5 698 GLY A C 1
ATOM 5359 O O . GLY A 1 698 ? 23.312 22.656 2.15 1 81.5 698 GLY A O 1
ATOM 5360 N N . GLY A 1 699 ? 23.766 24.391 0.9 1 87.31 699 GLY A N 1
ATOM 5361 C CA . GLY A 1 699 ? 23.594 23.672 -0.351 1 87.31 699 GLY A CA 1
ATOM 5362 C C . GLY A 1 699 ? 22.219 23.859 -0.963 1 87.31 699 GLY A C 1
ATOM 5363 O O . GLY A 1 699 ? 21.906 23.266 -1.991 1 87.31 699 GLY A O 1
ATOM 5364 N N . LEU A 1 700 ? 21.359 24.672 -0.402 1 90.94 700 LEU A N 1
ATOM 5365 C CA . LEU A 1 700 ? 20 24.859 -0.914 1 90.94 700 LEU A CA 1
ATOM 5366 C C . LEU A 1 700 ? 20.016 25.516 -2.289 1 90.94 700 LEU A C 1
ATOM 5368 O O . LEU A 1 700 ? 19.203 25.188 -3.154 1 90.94 700 LEU A O 1
ATOM 5372 N N . THR A 1 701 ? 20.953 26.422 -2.559 1 92.56 701 THR A N 1
ATOM 5373 C CA . THR A 1 701 ? 21.062 27.156 -3.814 1 92.56 701 THR A CA 1
ATOM 5374 C C . THR A 1 701 ? 21.453 26.219 -4.953 1 92.56 701 THR A C 1
ATOM 5376 O O . THR A 1 701 ? 21.203 26.516 -6.125 1 92.56 701 THR A O 1
ATOM 5379 N N . LEU A 1 702 ? 22.047 25.109 -4.602 1 91.69 702 LEU A N 1
ATOM 5380 C CA . LEU A 1 702 ? 22.422 24.125 -5.613 1 91.69 702 LEU A CA 1
ATOM 5381 C C . LEU A 1 702 ? 21.328 23.062 -5.781 1 91.69 702 LEU A C 1
ATOM 5383 O O . LEU A 1 702 ? 21.141 22.531 -6.875 1 91.69 702 LEU A O 1
ATOM 5387 N N . LEU A 1 703 ? 20.688 22.797 -4.699 1 92.38 703 LEU A N 1
ATOM 5388 C CA . LEU A 1 703 ? 19.719 21.703 -4.699 1 92.38 703 LEU A CA 1
ATOM 5389 C C . LEU A 1 703 ? 18.5 22.062 -5.527 1 92.38 703 LEU A C 1
ATOM 5391 O O . LEU A 1 703 ? 18 21.234 -6.297 1 92.38 703 LEU A O 1
ATOM 5395 N N . ILE A 1 704 ? 17.953 23.266 -5.402 1 93.81 704 ILE A N 1
ATOM 5396 C CA . ILE A 1 704 ? 16.719 23.656 -6.062 1 93.81 704 ILE A CA 1
ATOM 5397 C C . ILE A 1 704 ? 16.906 23.609 -7.578 1 93.81 704 ILE A C 1
ATOM 5399 O O . ILE A 1 704 ? 16.094 23.016 -8.297 1 93.81 704 ILE A O 1
ATOM 5403 N N . PRO A 1 705 ? 17.984 24.234 -8.164 1 93.81 705 PRO A N 1
ATOM 5404 C CA . PRO A 1 705 ? 18.188 24.125 -9.617 1 93.81 705 PRO A CA 1
ATOM 5405 C C . PRO A 1 705 ? 18.406 22.688 -10.07 1 93.81 705 PRO A C 1
ATOM 5407 O O . PRO A 1 705 ? 18.031 22.328 -11.188 1 93.81 705 PRO A O 1
ATOM 5410 N N . TYR A 1 706 ? 19.031 21.906 -9.211 1 92.12 706 TYR A N 1
ATOM 5411 C CA . TYR A 1 706 ? 19.203 20.484 -9.539 1 92.12 706 TYR A CA 1
ATOM 5412 C C . TYR A 1 706 ? 17.844 19.797 -9.703 1 92.12 706 TYR A C 1
ATOM 5414 O O . TYR A 1 706 ? 17.625 19.062 -10.664 1 92.12 706 TYR A O 1
ATOM 5422 N N . LEU A 1 707 ? 16.984 20.062 -8.75 1 92.75 707 LEU A N 1
ATOM 5423 C CA . LEU A 1 707 ? 15.656 19.469 -8.797 1 92.75 707 LEU A CA 1
ATOM 5424 C C . LEU A 1 707 ? 14.875 19.969 -10.008 1 92.75 707 LEU A C 1
ATOM 5426 O O . LEU A 1 707 ? 14.086 19.234 -10.594 1 92.75 707 LEU A O 1
ATOM 5430 N N . LEU A 1 708 ? 15.086 21.25 -10.367 1 92.69 708 LEU A N 1
ATOM 5431 C CA . LEU A 1 708 ? 14.43 21.828 -11.531 1 92.69 708 LEU A CA 1
ATOM 5432 C C . LEU A 1 708 ? 14.938 21.188 -12.82 1 92.69 708 LEU A C 1
ATOM 5434 O O . LEU A 1 708 ? 14.164 20.969 -13.758 1 92.69 708 LEU A O 1
ATOM 5438 N N . GLY A 1 709 ? 16.188 20.859 -12.859 1 89.62 709 GLY A N 1
ATOM 5439 C CA . GLY A 1 709 ? 16.797 20.266 -14.031 1 89.62 709 GLY A CA 1
ATOM 5440 C C . GLY A 1 709 ? 16.359 18.844 -14.281 1 89.62 709 GLY A C 1
ATOM 5441 O O . GLY A 1 709 ? 16.484 18.328 -15.398 1 89.62 709 GLY A O 1
ATOM 5442 N N . ARG A 1 710 ? 15.836 18.234 -13.289 1 87.69 710 ARG A N 1
ATOM 5443 C CA . ARG A 1 710 ? 15.391 16.844 -13.414 1 87.69 710 ARG A CA 1
ATOM 5444 C C . ARG A 1 710 ? 14.039 16.766 -14.117 1 87.69 710 ARG A C 1
ATOM 5446 O O . ARG A 1 710 ? 13.641 15.695 -14.586 1 87.69 710 ARG A O 1
ATOM 5453 N N . LYS A 1 711 ? 13.406 17.875 -14.188 1 89.69 711 LYS A N 1
ATOM 5454 C CA . LYS A 1 711 ? 12.102 17.891 -14.836 1 89.69 711 LYS A CA 1
ATOM 5455 C C . LYS A 1 711 ? 12.234 18.062 -16.344 1 89.69 711 LYS A C 1
ATOM 5457 O O . LYS A 1 711 ? 13.188 18.688 -16.828 1 89.69 711 LYS A O 1
ATOM 5462 N N . LYS A 1 712 ? 11.359 17.578 -17.125 1 87.12 712 LYS A N 1
ATOM 5463 C CA . LYS A 1 712 ? 11.43 17.484 -18.578 1 87.12 712 LYS A CA 1
ATOM 5464 C C . LYS A 1 712 ? 11.523 18.875 -19.203 1 87.12 712 LYS A C 1
ATOM 5466 O O . LYS A 1 712 ? 12.258 19.078 -20.172 1 87.12 712 LYS A O 1
ATOM 5471 N N . ARG A 1 713 ? 10.859 19.844 -18.719 1 87.12 713 ARG A N 1
ATOM 5472 C CA . ARG A 1 713 ? 10.789 21.172 -19.312 1 87.12 713 ARG A CA 1
ATOM 5473 C C . ARG A 1 713 ? 12.109 21.922 -19.156 1 87.12 713 ARG A C 1
ATOM 5475 O O . ARG A 1 713 ? 12.445 22.781 -19.969 1 87.12 713 ARG A O 1
ATOM 5482 N N . TRP A 1 714 ? 12.828 21.562 -18.109 1 90.5 714 TRP A N 1
ATOM 5483 C CA . TRP A 1 714 ? 14.086 22.25 -17.828 1 90.5 714 TRP A CA 1
ATOM 5484 C C . TRP A 1 714 ? 15.273 21.312 -18 1 90.5 714 TRP A C 1
ATOM 5486 O O . TRP A 1 714 ? 16.406 21.672 -17.703 1 90.5 714 TRP A O 1
ATOM 5496 N N . GLY A 1 715 ? 15.078 20.109 -18.516 1 87.31 715 GLY A N 1
ATOM 5497 C CA . GLY A 1 715 ? 16.109 19.094 -18.594 1 87.31 715 GLY A CA 1
ATOM 5498 C C . GLY A 1 715 ? 17.172 19.391 -19.641 1 87.31 715 GLY A C 1
ATOM 5499 O O . GLY A 1 715 ? 18.328 19 -19.5 1 87.31 715 GLY A O 1
ATOM 5500 N N . LYS A 1 716 ? 16.828 20.172 -20.594 1 88.31 716 LYS A N 1
ATOM 5501 C CA . LYS A 1 716 ? 17.766 20.453 -21.688 1 88.31 716 LYS A CA 1
ATOM 5502 C C . LYS A 1 716 ? 18.594 21.719 -21.391 1 88.31 716 LYS A C 1
ATOM 5504 O O . LYS A 1 716 ? 19.531 22.031 -22.109 1 88.31 716 LYS A O 1
ATOM 5509 N N . CYS A 1 717 ? 18.266 22.375 -20.281 1 90.62 717 CYS A N 1
ATOM 5510 C CA . CYS A 1 717 ? 19 23.594 -19.922 1 90.62 717 CYS A CA 1
ATOM 5511 C C . CYS A 1 717 ? 20.344 23.266 -19.312 1 90.62 717 CYS A C 1
ATOM 5513 O O . CYS A 1 717 ? 20.453 22.312 -18.531 1 90.62 717 CYS A O 1
ATOM 5515 N N . LYS A 1 718 ? 21.344 23.969 -19.797 1 91.5 718 LYS A N 1
ATOM 5516 C CA . LYS A 1 718 ? 22.672 23.812 -19.188 1 91.5 718 LYS A CA 1
ATOM 5517 C C . LYS A 1 718 ? 22.781 24.625 -17.906 1 91.5 718 LYS A C 1
ATOM 5519 O O . LYS A 1 718 ? 22.344 25.781 -17.859 1 91.5 718 LYS A O 1
ATOM 5524 N N . ILE A 1 719 ? 23.312 24.047 -16.922 1 93.88 719 ILE A N 1
ATOM 5525 C CA . ILE A 1 719 ? 23.453 24.719 -15.625 1 93.88 719 ILE A CA 1
ATOM 5526 C C . ILE A 1 719 ? 24.891 25.219 -15.461 1 93.88 719 ILE A C 1
ATOM 5528 O O . ILE A 1 719 ? 25.844 24.453 -15.625 1 93.88 719 ILE A O 1
ATOM 5532 N N . ARG A 1 720 ? 25.078 26.5 -15.25 1 94.5 720 ARG A N 1
ATOM 5533 C CA . ARG A 1 720 ? 26.375 27.125 -15 1 94.5 720 ARG A CA 1
ATOM 5534 C C . ARG A 1 720 ? 26.484 27.594 -13.555 1 94.5 720 ARG A C 1
ATOM 5536 O O . ARG A 1 720 ? 25.547 28.219 -13.031 1 94.5 720 ARG A O 1
ATOM 5543 N N . VAL A 1 721 ? 27.578 27.219 -12.953 1 94.5 721 VAL A N 1
ATOM 5544 C CA . VAL A 1 721 ? 27.797 27.625 -11.562 1 94.5 721 VAL A CA 1
ATOM 5545 C C . VAL A 1 721 ? 28.922 28.656 -11.492 1 94.5 721 VAL A C 1
ATOM 5547 O O . VAL A 1 721 ? 30.016 28.453 -12.031 1 94.5 721 VAL A O 1
ATOM 5550 N N . PHE A 1 722 ? 28.578 29.812 -10.914 1 92.94 722 PHE A N 1
ATOM 5551 C CA . PHE A 1 722 ? 29.547 30.891 -10.711 1 92.94 722 PHE A CA 1
ATOM 5552 C C . PHE A 1 722 ? 29.938 30.984 -9.242 1 92.94 722 PHE A C 1
ATOM 5554 O O . PHE A 1 722 ? 29.078 31.078 -8.367 1 92.94 722 PHE A O 1
ATOM 5561 N N . VAL A 1 723 ? 31.219 30.906 -8.914 1 90.88 723 VAL A N 1
ATOM 5562 C CA . VAL A 1 723 ? 31.703 31 -7.539 1 90.88 723 VAL A CA 1
ATOM 5563 C C . VAL A 1 723 ? 32.719 32.125 -7.426 1 90.88 723 VAL A C 1
ATOM 5565 O O . VAL A 1 723 ? 33.344 32.5 -8.414 1 90.88 723 VAL A O 1
ATOM 5568 N N . GLY A 1 724 ? 32.719 32.688 -6.211 1 84.94 724 GLY A N 1
ATOM 5569 C CA . GLY A 1 724 ? 33.688 33.75 -5.965 1 84.94 724 GLY A CA 1
ATOM 5570 C C . GLY A 1 724 ? 35.062 33.25 -5.66 1 84.94 724 GLY A C 1
ATOM 5571 O O . GLY A 1 724 ? 35.219 32.219 -5.004 1 84.94 724 GLY A O 1
ATOM 5572 N N . GLY A 1 725 ? 36.125 33.75 -6.266 1 79.06 725 GLY A N 1
ATOM 5573 C CA . GLY A 1 725 ? 37.5 33.344 -5.988 1 79.06 725 GLY A CA 1
ATOM 5574 C C . GLY A 1 725 ? 38.5 34.469 -6.148 1 79.06 725 GLY A C 1
ATOM 5575 O O . GLY A 1 725 ? 38.094 35.594 -6.438 1 79.06 725 GLY A O 1
ATOM 5576 N N . GLN A 1 726 ? 39.688 34.062 -5.703 1 77.31 726 GLN A N 1
ATOM 5577 C CA . GLN A 1 726 ? 40.812 35 -5.82 1 77.31 726 GLN A CA 1
ATOM 5578 C C . GLN A 1 726 ? 41.5 34.875 -7.176 1 77.31 726 GLN A C 1
ATOM 5580 O O . GLN A 1 726 ? 41.531 33.781 -7.746 1 77.31 726 GLN A O 1
ATOM 5585 N N . ILE A 1 727 ? 41.938 36 -7.676 1 73.06 727 ILE A N 1
ATOM 5586 C CA . ILE A 1 727 ? 42.531 36.062 -9 1 73.06 727 ILE A CA 1
ATOM 5587 C C . ILE A 1 727 ? 43.75 35.188 -9.062 1 73.06 727 ILE A C 1
ATOM 5589 O O . ILE A 1 727 ? 44.031 34.531 -10.078 1 73.06 727 ILE A O 1
ATOM 5593 N N . ASN A 1 728 ? 44.5 34.969 -7.957 1 74.38 728 ASN A N 1
ATOM 5594 C CA . ASN A 1 728 ? 45.781 34.25 -7.973 1 74.38 728 ASN A CA 1
ATOM 5595 C C . ASN A 1 728 ? 45.594 32.75 -7.891 1 74.38 728 ASN A C 1
ATOM 5597 O O . ASN A 1 728 ? 46.5 31.969 -8.172 1 74.38 728 ASN A O 1
ATOM 5601 N N . ARG A 1 729 ? 44.469 32.188 -7.516 1 82.31 729 ARG A N 1
ATOM 5602 C CA . ARG A 1 729 ? 44.25 30.766 -7.316 1 82.31 729 ARG A CA 1
ATOM 5603 C C . ARG A 1 729 ? 43 30.312 -8.008 1 82.31 729 ARG A C 1
ATOM 5605 O O . ARG A 1 729 ? 42.25 29.484 -7.473 1 82.31 729 ARG A O 1
ATOM 5612 N N . MET A 1 730 ? 42.781 30.828 -9.195 1 83.12 730 MET A N 1
ATOM 5613 C CA . MET A 1 730 ? 41.531 30.562 -9.891 1 83.12 730 MET A CA 1
ATOM 5614 C C . MET A 1 730 ? 41.438 29.094 -10.32 1 83.12 730 MET A C 1
ATOM 5616 O O . MET A 1 730 ? 40.406 28.453 -10.125 1 83.12 730 MET A O 1
ATOM 5620 N N . ASP A 1 731 ? 42.5 28.547 -10.82 1 84.12 731 ASP A N 1
ATOM 5621 C CA . ASP A 1 731 ? 42.469 27.172 -11.336 1 84.12 731 ASP A CA 1
ATOM 5622 C C . ASP A 1 731 ? 42.375 26.156 -10.195 1 84.12 731 ASP A C 1
ATOM 5624 O O . ASP A 1 731 ? 41.688 25.156 -10.312 1 84.12 731 ASP A O 1
ATOM 5628 N N . GLU A 1 732 ? 42.969 26.469 -9.117 1 86.44 732 GLU A N 1
ATOM 5629 C CA . GLU A 1 732 ? 42.938 25.578 -7.961 1 86.44 732 GLU A CA 1
ATOM 5630 C C . GLU A 1 732 ? 41.531 25.578 -7.32 1 86.44 732 GLU A C 1
ATOM 5632 O O . GLU A 1 732 ? 41.031 24.531 -6.906 1 86.44 732 GLU A O 1
ATOM 5637 N N . GLU A 1 733 ? 40.969 26.703 -7.332 1 85.19 733 GLU A N 1
ATOM 5638 C CA . GLU A 1 733 ? 39.625 26.828 -6.754 1 85.19 733 GLU A CA 1
ATOM 5639 C C . GLU A 1 733 ? 38.594 26.188 -7.652 1 85.19 733 GLU A C 1
ATOM 5641 O O . GLU A 1 733 ? 37.625 25.562 -7.164 1 85.19 733 GLU A O 1
ATOM 5646 N N . ARG A 1 734 ? 38.875 26.391 -8.883 1 88.19 734 ARG A N 1
ATOM 5647 C CA . ARG A 1 734 ? 37.938 25.75 -9.82 1 88.19 734 ARG A CA 1
ATOM 5648 C C . ARG A 1 734 ? 38 24.234 -9.68 1 88.19 734 ARG A C 1
ATOM 5650 O O . ARG A 1 734 ? 36.938 23.578 -9.656 1 88.19 734 ARG A O 1
ATOM 5657 N N . LYS A 1 735 ? 39.156 23.672 -9.578 1 88.75 735 LYS A N 1
ATOM 5658 C CA . LYS A 1 735 ? 39.312 22.234 -9.438 1 88.75 735 LYS A CA 1
ATOM 5659 C C . LYS A 1 735 ? 38.719 21.734 -8.125 1 88.75 735 LYS A C 1
ATOM 5661 O O . LYS A 1 735 ? 38.125 20.656 -8.07 1 88.75 735 LYS A O 1
ATOM 5666 N N . ALA A 1 736 ? 38.812 22.516 -7.188 1 86.88 736 ALA A N 1
ATOM 5667 C CA . ALA A 1 736 ? 38.25 22.156 -5.883 1 86.88 736 ALA A CA 1
ATOM 5668 C C . ALA A 1 736 ? 36.719 22.125 -5.91 1 86.88 736 ALA A C 1
ATOM 5670 O O . ALA A 1 736 ? 36.094 21.234 -5.336 1 86.88 736 ALA A O 1
ATOM 5671 N N . ILE A 1 737 ? 36.219 23.125 -6.629 1 87.25 737 ILE A N 1
ATOM 5672 C CA . ILE A 1 737 ? 34.781 23.219 -6.676 1 87.25 737 ILE A CA 1
ATOM 5673 C C . ILE A 1 737 ? 34.219 22.125 -7.582 1 87.25 737 ILE A C 1
ATOM 5675 O O . ILE A 1 737 ? 33.156 21.547 -7.297 1 87.25 737 ILE A O 1
ATOM 5679 N N . VAL A 1 738 ? 34.938 21.859 -8.578 1 88.5 738 VAL A N 1
ATOM 5680 C CA . VAL A 1 738 ? 34.5 20.797 -9.477 1 88.5 738 VAL A CA 1
ATOM 5681 C C . VAL A 1 738 ? 34.531 19.453 -8.75 1 88.5 738 VAL A C 1
ATOM 5683 O O . VAL A 1 738 ? 33.625 18.641 -8.914 1 88.5 738 VAL A O 1
ATOM 5686 N N . SER A 1 739 ? 35.5 19.266 -7.949 1 85.62 739 SER A N 1
ATOM 5687 C CA . SER A 1 739 ? 35.594 18.047 -7.164 1 85.62 739 SER A CA 1
ATOM 5688 C C . SER A 1 739 ? 34.469 17.953 -6.133 1 85.62 739 SER A C 1
ATOM 5690 O O . SER A 1 739 ? 33.906 16.875 -5.902 1 85.62 739 SER A O 1
ATOM 5692 N N . LEU A 1 740 ? 34.156 19.031 -5.641 1 84.62 740 LEU A N 1
ATOM 5693 C CA . LEU A 1 740 ? 33.094 19.078 -4.645 1 84.62 740 LEU A CA 1
ATOM 5694 C C . LEU A 1 740 ? 31.734 18.781 -5.285 1 84.62 740 LEU A C 1
ATOM 5696 O O . LEU A 1 740 ? 30.938 18.016 -4.738 1 84.62 740 LEU A O 1
ATOM 5700 N N . LEU A 1 741 ? 31.562 19.391 -6.391 1 86.12 741 LEU A N 1
ATOM 5701 C CA . LEU A 1 741 ? 30.297 19.188 -7.094 1 86.12 741 LEU A CA 1
ATOM 5702 C C . LEU A 1 741 ? 30.188 17.75 -7.59 1 86.12 741 LEU A C 1
ATOM 5704 O O . LEU A 1 741 ? 29.078 17.188 -7.656 1 86.12 741 LEU A O 1
ATOM 5708 N N . SER A 1 742 ? 31.297 17.188 -7.906 1 82.94 742 SER A N 1
ATOM 5709 C CA . SER A 1 742 ? 31.281 15.789 -8.328 1 82.94 742 SER A CA 1
ATOM 5710 C C . SER A 1 742 ? 30.984 14.859 -7.152 1 82.94 742 SER A C 1
ATOM 5712 O O . SER A 1 742 ? 30.344 13.82 -7.328 1 82.94 742 SER A O 1
ATOM 5714 N N . LYS A 1 743 ? 31.469 15.297 -6.031 1 81.38 743 LYS A N 1
ATOM 5715 C CA . LYS A 1 743 ? 31.188 14.516 -4.828 1 81.38 743 LYS A CA 1
ATOM 5716 C C . LYS A 1 743 ? 29.703 14.586 -4.465 1 81.38 743 LYS A C 1
ATOM 5718 O O . LYS A 1 743 ? 29.156 13.641 -3.902 1 81.38 743 LYS A O 1
ATOM 5723 N N . PHE A 1 744 ? 29.078 15.719 -4.852 1 82.5 744 PHE A N 1
ATOM 5724 C CA . PHE A 1 744 ? 27.656 15.859 -4.621 1 82.5 744 PHE A CA 1
ATOM 5725 C C . PHE A 1 744 ? 26.859 15.141 -5.703 1 82.5 744 PHE A C 1
ATOM 5727 O O . PHE A 1 744 ? 25.656 14.914 -5.547 1 82.5 744 PHE A O 1
ATOM 5734 N N . ARG A 1 745 ? 27.484 14.789 -6.727 1 84.44 745 ARG A N 1
ATOM 5735 C CA . ARG A 1 745 ? 26.891 14.047 -7.832 1 84.44 745 ARG A CA 1
ATOM 5736 C C . ARG A 1 745 ? 25.719 14.812 -8.43 1 84.44 745 ARG A C 1
ATOM 5738 O O . ARG A 1 745 ? 24.656 14.242 -8.688 1 84.44 745 ARG A O 1
ATOM 5745 N N . LEU A 1 746 ? 25.797 16.125 -8.617 1 86.25 746 LEU A N 1
ATOM 5746 C CA . LEU A 1 746 ? 24.734 16.953 -9.172 1 86.25 746 LEU A CA 1
ATOM 5747 C C . LEU A 1 746 ? 24.828 17.031 -10.695 1 86.25 746 LEU A C 1
ATOM 5749 O O . LEU A 1 746 ? 23.859 17.375 -11.367 1 86.25 746 LEU A O 1
ATOM 5753 N N . GLY A 1 747 ? 25.953 16.703 -11.219 1 80.88 747 GLY A N 1
ATOM 5754 C CA . GLY A 1 747 ? 26.125 16.656 -12.664 1 80.88 747 GLY A CA 1
ATOM 5755 C C . GLY A 1 747 ? 26.375 18.016 -13.281 1 80.88 747 GLY A C 1
ATOM 5756 O O . GLY A 1 747 ? 26.078 18.25 -14.453 1 80.88 747 GLY A O 1
ATOM 5757 N N . PHE A 1 748 ? 26.797 19.016 -12.461 1 86.81 748 PHE A N 1
ATOM 5758 C CA . PHE A 1 748 ? 27.109 20.344 -12.984 1 86.81 748 PHE A CA 1
ATOM 5759 C C . PHE A 1 748 ? 28.516 20.359 -13.586 1 86.81 748 PHE A C 1
ATOM 5761 O O . PHE A 1 748 ? 29.5 20.109 -12.891 1 86.81 748 PHE A O 1
ATOM 5768 N N . HIS A 1 749 ? 28.625 20.641 -14.852 1 80.62 749 HIS A N 1
ATOM 5769 C CA . HIS A 1 749 ? 29.938 20.531 -15.5 1 80.62 749 HIS A CA 1
ATOM 5770 C C . HIS A 1 749 ? 30.531 21.922 -15.766 1 80.62 749 HIS A C 1
ATOM 5772 O O . HIS A 1 749 ? 31.75 22.062 -15.859 1 80.62 749 HIS A O 1
ATOM 5778 N N . GLU A 1 750 ? 29.719 22.938 -15.828 1 89.44 750 GLU A N 1
ATOM 5779 C CA . GLU A 1 750 ? 30.25 24.266 -16.141 1 89.44 750 GLU A CA 1
ATOM 5780 C C . GLU A 1 750 ? 30.391 25.125 -14.891 1 89.44 750 GLU A C 1
ATOM 5782 O O . GLU A 1 750 ? 29.375 25.594 -14.359 1 89.44 750 GLU A O 1
ATOM 5787 N N . VAL A 1 751 ? 31.625 25.25 -14.445 1 91.94 751 VAL A N 1
ATOM 5788 C CA . VAL A 1 751 ? 31.906 26.062 -13.266 1 91.94 751 VAL A CA 1
ATOM 5789 C C . VAL A 1 751 ? 32.812 27.234 -13.656 1 91.94 751 VAL A C 1
ATOM 5791 O O . VAL A 1 751 ? 33.812 27.047 -14.344 1 91.94 751 VAL A O 1
ATOM 5794 N N . HIS A 1 752 ? 32.344 28.453 -13.32 1 90 752 HIS A N 1
ATOM 5795 C CA . HIS A 1 752 ? 33.125 29.672 -13.586 1 90 752 HIS A CA 1
ATOM 5796 C C . HIS A 1 752 ? 33.5 30.375 -12.289 1 90 752 HIS A C 1
ATOM 5798 O O . HIS A 1 752 ? 32.656 30.562 -11.406 1 90 752 HIS A O 1
ATOM 5804 N N . VAL A 1 753 ? 34.781 30.641 -12.125 1 89.88 753 VAL A N 1
ATOM 5805 C CA . VAL A 1 753 ? 35.25 31.375 -10.961 1 89.88 753 VAL A CA 1
ATOM 5806 C C . VAL A 1 753 ? 35.344 32.875 -11.289 1 89.88 753 VAL A C 1
ATOM 5808 O O . VAL A 1 753 ? 36 33.25 -12.266 1 89.88 753 VAL A O 1
ATOM 5811 N N . LEU A 1 754 ? 34.656 33.688 -10.523 1 87.81 754 LEU A N 1
ATOM 5812 C CA . LEU A 1 754 ? 34.625 35.125 -10.727 1 87.81 754 LEU A CA 1
ATOM 5813 C C . LEU A 1 754 ? 35.656 35.844 -9.852 1 87.81 754 LEU A C 1
ATOM 5815 O O . LEU A 1 754 ? 35.531 35.875 -8.625 1 87.81 754 LEU A O 1
ATOM 5819 N N . PRO A 1 755 ? 36.75 36.344 -10.344 1 78.38 755 PRO A N 1
ATOM 5820 C CA . PRO A 1 755 ? 37.781 37 -9.539 1 78.38 755 PRO A CA 1
ATOM 5821 C C . PRO A 1 755 ? 37.375 38.438 -9.148 1 78.38 755 PRO A C 1
ATOM 5823 O O . PRO A 1 755 ? 37.906 38.969 -8.18 1 78.38 755 PRO A O 1
ATOM 5826 N N . ASP A 1 756 ? 36.531 39.094 -9.859 1 76.62 756 ASP A N 1
ATOM 5827 C CA . ASP A 1 756 ? 36.312 40.531 -9.773 1 76.62 756 ASP A CA 1
ATOM 5828 C C . ASP A 1 756 ? 35.125 40.844 -8.867 1 76.62 756 ASP A C 1
ATOM 5830 O O . ASP A 1 756 ? 34.406 41.812 -9.078 1 76.62 756 ASP A O 1
ATOM 5834 N N . ILE A 1 757 ? 34.812 40.031 -7.832 1 79.94 757 ILE A N 1
ATOM 5835 C CA . ILE A 1 757 ? 33.594 40.312 -7.043 1 79.94 757 ILE A CA 1
ATOM 5836 C C . ILE A 1 757 ? 33.875 41.469 -6.09 1 79.94 757 ILE A C 1
ATOM 5838 O O . ILE A 1 757 ? 33 42.25 -5.789 1 79.94 757 ILE A O 1
ATOM 5842 N N . ASN A 1 758 ? 35.188 41.625 -5.699 1 78.88 758 ASN A N 1
ATOM 5843 C CA . ASN A 1 758 ? 35.5 42.656 -4.715 1 78.88 758 ASN A CA 1
ATOM 5844 C C . ASN A 1 758 ? 36.125 43.906 -5.367 1 78.88 758 ASN A C 1
ATOM 5846 O O . ASN A 1 758 ? 36.625 44.781 -4.672 1 78.88 758 ASN A O 1
ATOM 5850 N N . GLN A 1 759 ? 36.062 44 -6.652 1 83.81 759 GLN A N 1
ATOM 5851 C CA . GLN A 1 759 ? 36.562 45.188 -7.34 1 83.81 759 GLN A CA 1
ATOM 5852 C C . GLN A 1 759 ? 35.562 46.344 -7.281 1 83.81 759 GLN A C 1
ATOM 5854 O O . GLN A 1 759 ? 34.375 46.125 -7.07 1 83.81 759 GLN A O 1
ATOM 5859 N N . LYS A 1 760 ? 36.062 47.531 -7.434 1 88.19 760 LYS A N 1
ATOM 5860 C CA . LYS A 1 760 ? 35.219 48.719 -7.387 1 88.19 760 LYS A CA 1
ATOM 5861 C C . LYS A 1 760 ? 34.312 48.781 -8.617 1 88.19 760 LYS A C 1
ATOM 5863 O O . LYS A 1 760 ? 34.781 48.594 -9.742 1 88.19 760 LYS A O 1
ATOM 5868 N N . PRO A 1 761 ? 33.031 49 -8.406 1 93.81 761 PRO A N 1
ATOM 5869 C CA . PRO A 1 761 ? 32.094 49.094 -9.523 1 93.81 761 PRO A CA 1
ATOM 5870 C C . PRO A 1 761 ? 32.281 50.375 -10.336 1 93.81 761 PRO A C 1
ATOM 5872 O O . PRO A 1 761 ? 33.031 51.25 -9.953 1 93.81 761 PRO A O 1
ATOM 5875 N N . ARG A 1 762 ? 31.562 50.531 -11.477 1 91 762 ARG A N 1
ATOM 5876 C CA . ARG A 1 762 ? 31.562 51.719 -12.328 1 91 762 ARG A CA 1
ATOM 5877 C C . ARG A 1 762 ? 30.859 52.875 -11.648 1 91 762 ARG A C 1
ATOM 5879 O O . ARG A 1 762 ? 29.828 52.688 -11 1 91 762 ARG A O 1
ATOM 5886 N N . PRO A 1 763 ? 31.297 54.094 -11.773 1 93.12 763 PRO A N 1
ATOM 5887 C CA . PRO A 1 763 ? 30.734 55.25 -11.078 1 93.12 763 PRO A CA 1
ATOM 5888 C C . PRO A 1 763 ? 29.297 55.531 -11.492 1 93.12 763 PRO A C 1
ATOM 5890 O O . PRO A 1 763 ? 28.5 56 -10.672 1 93.12 763 PRO A O 1
ATOM 5893 N N . GLU A 1 764 ? 28.969 55.25 -12.688 1 93 764 GLU A N 1
ATOM 5894 C CA . GLU A 1 764 ? 27.609 55.5 -13.148 1 93 764 GLU A CA 1
ATOM 5895 C C . GLU A 1 764 ? 26.609 54.656 -12.336 1 93 764 GLU A C 1
ATOM 5897 O O . GLU A 1 764 ? 25.531 55.156 -11.992 1 93 764 GLU A O 1
ATOM 5902 N N . HIS A 1 765 ? 26.969 53.469 -12.094 1 92.81 765 HIS A N 1
ATOM 5903 C CA . HIS A 1 765 ? 26.062 52.594 -11.344 1 92.81 765 HIS A CA 1
ATOM 5904 C C . HIS A 1 765 ? 26.062 52.938 -9.859 1 92.81 765 HIS A C 1
ATOM 5906 O O . HIS A 1 765 ? 25.062 52.75 -9.172 1 92.81 765 HIS A O 1
ATOM 5912 N N . VAL A 1 766 ? 27.188 53.375 -9.328 1 94.44 766 VAL A N 1
ATOM 5913 C CA . VAL A 1 766 ? 27.25 53.812 -7.934 1 94.44 766 VAL A CA 1
ATOM 5914 C C . VAL A 1 766 ? 26.344 55.031 -7.738 1 94.44 766 VAL A C 1
ATOM 5916 O O . VAL A 1 766 ? 25.641 55.156 -6.73 1 94.44 766 VAL A O 1
ATOM 5919 N N . LYS A 1 767 ? 26.375 55.938 -8.672 1 94 767 LYS A N 1
ATOM 5920 C CA . LYS A 1 767 ? 25.5 57.125 -8.609 1 94 767 LYS A CA 1
ATOM 5921 C C . LYS A 1 767 ? 24.031 56.719 -8.656 1 94 767 LYS A C 1
ATOM 5923 O O . LYS A 1 767 ? 23.203 57.312 -7.965 1 94 767 LYS A O 1
ATOM 5928 N N . ARG A 1 768 ? 23.734 55.781 -9.43 1 94.12 768 ARG A N 1
ATOM 5929 C CA . ARG A 1 768 ? 22.359 55.312 -9.516 1 94.12 768 ARG A CA 1
ATOM 5930 C C . ARG A 1 768 ? 21.906 54.75 -8.18 1 94.12 768 ARG A C 1
ATOM 5932 O O . ARG A 1 768 ? 20.734 54.906 -7.797 1 94.12 768 ARG A O 1
ATOM 5939 N N . PHE A 1 769 ? 22.781 54.031 -7.574 1 94.94 769 PHE A N 1
ATOM 5940 C CA . PHE A 1 769 ? 22.453 53.5 -6.258 1 94.94 769 PHE A CA 1
ATOM 5941 C C . PHE A 1 769 ? 22.219 54.625 -5.258 1 94.94 769 PHE A C 1
ATOM 5943 O O . PHE A 1 769 ? 21.281 54.562 -4.461 1 94.94 769 PHE A O 1
ATOM 5950 N N . ASP A 1 770 ? 23.078 55.625 -5.359 1 92.88 770 ASP A N 1
ATOM 5951 C CA . ASP A 1 770 ? 22.938 56.781 -4.461 1 92.88 770 ASP A CA 1
ATOM 5952 C C . ASP A 1 770 ? 21.625 57.531 -4.727 1 92.88 770 ASP A C 1
ATOM 5954 O O . ASP A 1 770 ? 21 58.031 -3.799 1 92.88 770 ASP A O 1
ATOM 5958 N N . ASP A 1 771 ? 21.219 57.562 -5.93 1 93.44 771 ASP A N 1
ATOM 5959 C CA . ASP A 1 771 ? 19.953 58.188 -6.277 1 93.44 771 ASP A CA 1
ATOM 5960 C C . ASP A 1 771 ? 18.766 57.375 -5.773 1 93.44 771 ASP A C 1
ATOM 5962 O O . ASP A 1 771 ? 17.719 57.906 -5.434 1 93.44 771 ASP A O 1
ATOM 5966 N N . LEU A 1 772 ? 18.984 56.094 -5.785 1 93.06 772 LEU A N 1
ATOM 5967 C CA . LEU A 1 772 ? 17.922 55.188 -5.332 1 93.06 772 LEU A CA 1
ATOM 5968 C C . LEU A 1 772 ? 17.672 55.344 -3.836 1 93.06 772 LEU A C 1
ATOM 5970 O O . LEU A 1 772 ? 16.531 55.312 -3.387 1 93.06 772 LEU A O 1
ATOM 5974 N N . ILE A 1 773 ? 18.703 55.594 -3.039 1 93.06 773 ILE A N 1
ATOM 5975 C CA . ILE A 1 773 ? 18.562 55.656 -1.588 1 93.06 773 ILE A CA 1
ATOM 5976 C C . ILE A 1 773 ? 18.328 57.094 -1.148 1 93.06 773 ILE A C 1
ATOM 5978 O O . ILE A 1 773 ? 17.953 57.344 -0.004 1 93.06 773 ILE A O 1
ATOM 5982 N N . ALA A 1 774 ? 18.422 58.062 -1.989 1 90.44 774 ALA A N 1
ATOM 5983 C CA . ALA A 1 774 ? 18.375 59.5 -1.673 1 90.44 774 ALA A CA 1
ATOM 5984 C C . ALA A 1 774 ? 17.062 59.844 -0.968 1 90.44 774 ALA A C 1
ATOM 5986 O O . ALA A 1 774 ? 17.078 60.531 0.061 1 90.44 774 ALA A O 1
ATOM 5987 N N . PRO A 1 775 ? 15.961 59.375 -1.521 1 88.62 775 PRO A N 1
ATOM 5988 C CA . PRO A 1 775 ? 14.711 59.719 -0.858 1 88.62 775 PRO A CA 1
ATOM 5989 C C . PRO A 1 775 ? 14.57 59.125 0.532 1 88.62 775 PRO A C 1
ATOM 5991 O O . PRO A 1 775 ? 13.773 59.594 1.347 1 88.62 775 PRO A O 1
ATOM 5994 N N . PHE A 1 776 ? 15.328 58.188 0.831 1 90.62 776 PHE A N 1
ATOM 5995 C CA . PHE A 1 776 ? 15.203 57.469 2.1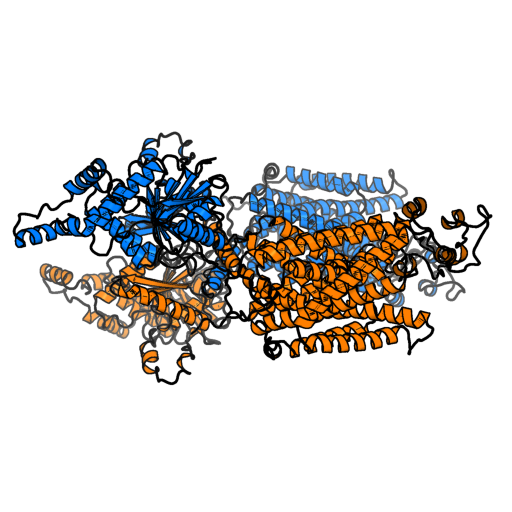 1 90.62 776 PHE A CA 1
ATOM 5996 C C . PHE A 1 776 ? 16.328 57.875 3.053 1 90.62 776 PHE A C 1
ATOM 5998 O O . PHE A 1 776 ? 16.438 57.312 4.145 1 90.62 776 PHE A O 1
ATOM 6005 N N . ARG A 1 777 ? 17.094 58.781 2.721 1 89.19 777 ARG A N 1
ATOM 6006 C CA . ARG A 1 777 ? 18.188 59.281 3.562 1 89.19 777 ARG A CA 1
ATOM 6007 C C . ARG A 1 777 ? 17.719 60.344 4.543 1 89.19 777 ARG A C 1
ATOM 6009 O O . ARG A 1 777 ? 16.875 61.156 4.195 1 89.19 777 ARG A O 1
ATOM 6016 N N . LEU A 1 778 ? 18.172 60.25 5.758 1 84.56 778 LEU A N 1
ATOM 6017 C CA . LEU A 1 778 ? 17.844 61.219 6.793 1 84.56 778 LEU A CA 1
ATOM 6018 C C . LEU A 1 778 ? 18.656 62.5 6.633 1 84.56 778 LEU A C 1
ATOM 6020 O O . LEU A 1 778 ? 18.25 63.562 7.078 1 84.56 778 LEU A O 1
ATOM 6024 N N . ASN A 1 779 ? 19.75 62.625 5.836 1 77.38 779 ASN A N 1
ATOM 6025 C CA . ASN A 1 779 ? 20.656 63.75 5.637 1 77.38 779 ASN A CA 1
ATOM 6026 C C . ASN A 1 779 ? 21 64.438 6.957 1 77.38 779 ASN A C 1
ATOM 6028 O O . ASN A 1 779 ? 20.812 65.688 7.098 1 77.38 779 ASN A O 1
ATOM 6032 N N . ASP A 1 780 ? 21.438 63.75 8.031 1 73.56 780 ASP A N 1
ATOM 6033 C CA . ASP A 1 780 ? 21.688 64.25 9.375 1 73.56 780 ASP A CA 1
ATOM 6034 C C . ASP A 1 780 ? 23.125 64.75 9.508 1 73.56 780 ASP A C 1
ATOM 6036 O O . ASP A 1 780 ? 23.594 65 10.625 1 73.56 780 ASP A O 1
ATOM 6040 N N . GLY A 1 781 ? 24.094 64.75 8.586 1 66.56 781 GLY A N 1
ATOM 6041 C CA . GLY A 1 781 ? 25.516 65.062 8.695 1 66.56 781 GLY A CA 1
ATOM 6042 C C . GLY A 1 781 ? 25.781 66.375 9.43 1 66.56 781 GLY A C 1
ATOM 6043 O O . GLY A 1 781 ? 26.766 66.5 10.164 1 66.56 781 GLY A O 1
ATOM 6044 N N . PHE A 1 782 ? 25.031 67.5 9.156 1 66.31 782 PHE A N 1
ATOM 6045 C CA . PHE A 1 782 ? 25.422 68.812 9.711 1 66.31 782 PHE A CA 1
ATOM 6046 C C . PHE A 1 782 ? 24.516 69.188 10.875 1 66.31 782 PHE A C 1
ATOM 6048 O O . PHE A 1 782 ? 24.562 70.312 11.359 1 66.31 782 PHE A O 1
ATOM 6055 N N . LYS A 1 783 ? 23.734 68.25 11.344 1 70.75 783 LYS A N 1
ATOM 6056 C CA . LYS A 1 783 ? 22.766 68.625 12.336 1 70.75 783 LYS A CA 1
ATOM 6057 C C . LYS A 1 783 ? 23.141 68.188 13.734 1 70.75 783 LYS A C 1
ATOM 6059 O O . LYS A 1 783 ? 23.969 67.25 13.883 1 70.75 783 LYS A O 1
ATOM 6064 N N . ASP A 1 784 ? 22.75 68.875 14.82 1 72 784 ASP A N 1
ATOM 6065 C CA . ASP A 1 784 ? 23.016 68.562 16.219 1 72 784 ASP A CA 1
ATOM 6066 C C . ASP A 1 784 ? 22.453 67.188 16.625 1 72 784 ASP A C 1
ATOM 6068 O O . ASP A 1 784 ? 21.453 66.75 16.078 1 72 784 ASP A O 1
ATOM 6072 N N . ASN A 1 785 ? 23.172 66.312 17.328 1 71.12 785 ASN A N 1
ATOM 6073 C CA . ASN A 1 785 ? 22.875 64.938 17.781 1 71.12 785 ASN A CA 1
ATOM 6074 C C . ASN A 1 785 ? 21.438 64.875 18.297 1 71.12 785 ASN A C 1
ATOM 6076 O O . ASN A 1 785 ? 20.781 63.844 18.094 1 71.12 785 ASN A O 1
ATOM 6080 N N . ALA A 1 786 ? 21 65.938 18.953 1 73.88 786 ALA A N 1
ATOM 6081 C CA . ALA A 1 786 ? 19.656 65.875 19.531 1 73.88 786 ALA A CA 1
ATOM 6082 C C . ALA A 1 786 ? 18.594 65.875 18.438 1 73.88 786 ALA A C 1
ATOM 6084 O O . ALA A 1 786 ? 17.594 65.125 18.531 1 73.88 786 ALA A O 1
ATOM 6085 N N . VAL A 1 787 ? 18.734 66.625 17.453 1 73.5 787 VAL A N 1
ATOM 6086 C CA . VAL A 1 787 ? 17.781 66.688 16.344 1 73.5 787 VAL A CA 1
ATOM 6087 C C . VAL A 1 787 ? 17.797 65.375 15.547 1 73.5 787 VAL A C 1
ATOM 6089 O O . VAL A 1 787 ? 16.75 64.938 15.102 1 73.5 787 VAL A O 1
ATOM 6092 N N . VAL A 1 788 ? 18.953 64.875 15.5 1 74.06 788 VAL A N 1
ATOM 6093 C CA . VAL A 1 788 ? 19.109 63.594 14.766 1 74.06 788 VAL A CA 1
ATOM 6094 C C . VAL A 1 788 ? 18.344 62.5 15.477 1 74.06 788 VAL A C 1
ATOM 6096 O O . VAL A 1 788 ? 17.672 61.688 14.82 1 74.06 788 VAL A O 1
ATOM 6099 N N . ASN A 1 789 ? 18.453 62.5 16.734 1 74.81 789 ASN A N 1
ATOM 6100 C CA . ASN A 1 789 ? 17.75 61.469 17.5 1 74.81 789 ASN A CA 1
ATOM 6101 C C . ASN A 1 789 ? 16.234 61.625 17.391 1 74.81 789 ASN A C 1
ATOM 6103 O O . ASN A 1 789 ? 15.5 60.656 17.328 1 74.81 789 ASN A O 1
ATOM 6107 N N . GLU A 1 790 ? 15.797 62.844 17.375 1 74.19 790 GLU A N 1
ATOM 6108 C CA . GLU A 1 790 ? 14.375 63.125 17.219 1 74.19 790 GLU A CA 1
ATOM 6109 C C . GLU A 1 790 ? 13.875 62.719 15.844 1 74.19 790 GLU A C 1
ATOM 6111 O O . GLU A 1 790 ? 12.773 62.156 15.711 1 74.19 790 GLU A O 1
ATOM 6116 N N . MET A 1 791 ? 14.656 62.938 14.859 1 73.56 791 MET A N 1
ATOM 6117 C CA . MET A 1 791 ? 14.281 62.562 13.5 1 73.56 791 MET A CA 1
ATOM 6118 C C . MET A 1 791 ? 14.25 61.031 13.336 1 73.56 791 MET A C 1
ATOM 6120 O O . MET A 1 791 ? 13.367 60.5 12.656 1 73.56 791 MET A O 1
ATOM 6124 N N . ARG A 1 792 ? 15.242 60.406 14 1 73.56 792 ARG A N 1
ATOM 6125 C CA . ARG A 1 792 ? 15.312 58.969 13.945 1 73.56 792 ARG A CA 1
ATOM 6126 C C . ARG A 1 792 ? 14.086 58.312 14.586 1 73.56 792 ARG A C 1
ATOM 6128 O O . ARG A 1 792 ? 13.609 57.281 14.133 1 73.56 792 ARG A O 1
ATOM 6135 N N . HIS A 1 793 ? 13.664 58.938 15.594 1 73.69 793 HIS A N 1
ATOM 6136 C CA . HIS A 1 793 ? 12.484 58.438 16.281 1 73.69 793 HIS A CA 1
ATOM 6137 C C . HIS A 1 793 ? 11.219 58.656 15.461 1 73.69 793 HIS A C 1
ATOM 6139 O O . HIS A 1 793 ? 10.281 57.875 15.492 1 73.69 793 HIS A O 1
ATOM 6145 N N . GLY A 1 794 ? 11.211 59.719 14.719 1 70.06 794 GLY A N 1
ATOM 6146 C CA . GLY A 1 794 ? 10.055 60.062 13.906 1 70.06 794 GLY A CA 1
ATOM 6147 C C . GLY A 1 794 ? 9.969 59.25 12.633 1 70.06 794 GLY A C 1
ATOM 6148 O O . GLY A 1 794 ? 8.875 58.875 12.203 1 70.06 794 GLY A O 1
ATOM 6149 N N . CYS A 1 795 ? 11.156 59.062 11.992 1 78 795 CYS A N 1
ATOM 6150 C CA . CYS A 1 795 ? 11.211 58.281 10.758 1 78 795 CYS A CA 1
ATOM 6151 C C . CYS A 1 795 ? 12.211 57.125 10.875 1 78 795 CYS A C 1
ATOM 6153 O O . CYS A 1 795 ? 13.258 57.156 10.227 1 78 795 CYS A O 1
ATOM 6155 N N . PRO A 1 796 ? 11.875 56.125 11.586 1 76.31 796 PRO A N 1
ATOM 6156 C CA . PRO A 1 796 ? 12.812 55.031 11.852 1 76.31 796 PRO A CA 1
ATOM 6157 C C . PRO A 1 796 ? 13.18 54.25 10.594 1 76.31 796 PRO A C 1
ATOM 6159 O O . PRO A 1 796 ? 14.172 53.5 10.586 1 76.31 796 PRO A O 1
ATOM 6162 N N . TRP A 1 797 ? 12.539 54.531 9.492 1 79 797 TRP A N 1
ATOM 6163 C CA . TRP A 1 797 ? 12.789 53.75 8.273 1 79 797 TRP A CA 1
ATOM 6164 C C . TRP A 1 797 ? 13.828 54.469 7.406 1 79 797 TRP A C 1
ATOM 6166 O O . TRP A 1 797 ? 14.328 53.875 6.434 1 79 797 TRP A O 1
ATOM 6176 N N . LYS A 1 798 ? 14.109 55.656 7.734 1 84.94 798 LYS A N 1
ATOM 6177 C CA . LYS A 1 798 ? 15.078 56.406 6.941 1 84.94 798 LYS A CA 1
ATOM 6178 C C . LYS A 1 798 ? 16.516 56.031 7.344 1 84.94 798 LYS A C 1
ATOM 6180 O O . LYS A 1 798 ? 16.75 55.594 8.469 1 84.94 798 LYS A O 1
ATOM 6185 N N . ILE A 1 799 ? 17.484 56.219 6.43 1 89.56 799 ILE A N 1
ATOM 6186 C CA . ILE A 1 799 ? 18.875 55.781 6.594 1 89.56 799 ILE A CA 1
ATOM 6187 C C . ILE A 1 799 ? 19.719 56.938 7.105 1 89.56 799 ILE A C 1
ATOM 6189 O O . ILE A 1 799 ? 19.719 58.031 6.504 1 89.56 799 ILE A O 1
ATOM 6193 N N . SER A 1 800 ? 20.422 56.719 8.227 1 86.88 800 SER A N 1
ATOM 6194 C CA . SER A 1 800 ? 21.312 57.75 8.766 1 86.88 800 SER A CA 1
ATOM 6195 C C . SER A 1 800 ? 22.641 57.75 8.023 1 86.88 800 SER A C 1
ATOM 6197 O O . SER A 1 800 ? 22.984 56.781 7.328 1 86.88 800 SER A O 1
ATOM 6199 N N . ASP A 1 801 ? 23.391 58.812 8.055 1 86.31 801 ASP A N 1
ATOM 6200 C CA . ASP A 1 801 ? 24.672 58.938 7.387 1 86.31 801 ASP A CA 1
ATOM 6201 C C . ASP A 1 801 ? 25.688 57.969 7.984 1 86.31 801 ASP A C 1
ATOM 6203 O O . ASP A 1 801 ? 26.562 57.438 7.277 1 86.31 801 ASP A O 1
ATOM 6207 N N . GLU A 1 802 ? 25.609 57.688 9.195 1 84.62 802 GLU A N 1
ATOM 6208 C CA . GLU A 1 802 ? 26.484 56.719 9.844 1 84.62 802 GLU A CA 1
ATOM 6209 C C . GLU A 1 802 ? 26.234 55.312 9.312 1 84.62 802 GLU A C 1
ATOM 6211 O O . GLU A 1 802 ? 27.188 54.562 9.102 1 84.62 802 GLU A O 1
ATOM 6216 N N . GLU A 1 803 ? 24.938 55 9.133 1 87.69 803 GLU A N 1
ATOM 6217 C CA . GLU A 1 803 ? 24.594 53.656 8.609 1 87.69 803 GLU A CA 1
ATOM 6218 C C . GLU A 1 803 ? 25.047 53.5 7.164 1 87.69 803 GLU A C 1
ATOM 6220 O O . GLU A 1 803 ? 25.453 52.406 6.754 1 87.69 803 GLU A O 1
ATOM 6225 N N . VAL A 1 804 ? 24.938 54.562 6.371 1 88.81 804 VAL A N 1
ATOM 6226 C CA . VAL A 1 804 ? 25.391 54.531 4.984 1 88.81 804 VAL A CA 1
ATOM 6227 C C . VAL A 1 804 ? 26.906 54.312 4.945 1 88.81 804 VAL A C 1
ATOM 6229 O O . VAL A 1 804 ? 27.391 53.531 4.125 1 88.81 804 VAL A O 1
ATOM 6232 N N . ALA A 1 805 ? 27.641 54.969 5.871 1 88.12 805 ALA A N 1
ATOM 6233 C CA . ALA A 1 805 ? 29.094 54.844 5.91 1 88.12 805 ALA A CA 1
ATOM 6234 C C . ALA A 1 805 ? 29.5 53.438 6.387 1 88.12 805 ALA A C 1
ATOM 6236 O O . ALA A 1 805 ? 30.453 52.844 5.867 1 88.12 805 ALA A O 1
ATOM 6237 N N . LYS A 1 806 ? 28.844 52.906 7.301 1 88.75 806 LYS A N 1
ATOM 6238 C CA . LYS A 1 806 ? 29.125 51.594 7.863 1 88.75 806 LYS A CA 1
ATOM 6239 C C . LYS A 1 806 ? 28.891 50.5 6.836 1 88.75 806 LYS A C 1
ATOM 6241 O O . LYS A 1 806 ? 29.594 49.469 6.82 1 88.75 806 LYS A O 1
ATOM 6246 N N . ASN A 1 807 ? 27.844 50.594 5.984 1 91.06 807 ASN A N 1
ATOM 6247 C CA . ASN A 1 807 ? 27.469 49.562 5.016 1 91.06 807 ASN A CA 1
ATOM 6248 C C . ASN A 1 807 ? 27.938 49.906 3.607 1 91.06 807 ASN A C 1
ATOM 6250 O O . ASN A 1 807 ? 27.406 49.406 2.623 1 91.06 807 ASN A O 1
ATOM 6254 N N . LYS A 1 808 ? 28.859 50.844 3.49 1 90.44 808 LYS A N 1
ATOM 6255 C CA . LYS A 1 808 ? 29.328 51.281 2.18 1 90.44 808 LYS A CA 1
ATOM 6256 C C . LYS A 1 808 ? 29.969 50.156 1.408 1 90.44 808 LYS A C 1
ATOM 6258 O O . LYS A 1 808 ? 29.703 49.969 0.221 1 90.44 808 LYS A O 1
ATOM 6263 N N . ALA A 1 809 ? 30.797 49.344 2.064 1 89.06 809 ALA A N 1
ATOM 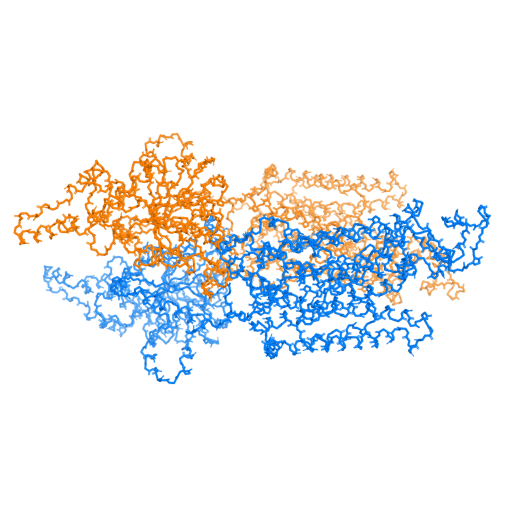6264 C CA . ALA A 1 809 ? 31.469 48.219 1.415 1 89.06 809 ALA A CA 1
ATOM 6265 C C . ALA A 1 809 ? 30.469 47.188 0.901 1 89.06 809 ALA A C 1
ATOM 6267 O O . ALA A 1 809 ? 30.609 46.688 -0.213 1 89.06 809 ALA A O 1
ATOM 6268 N N . LYS A 1 810 ? 29.547 46.875 1.726 1 90.38 810 LYS A N 1
ATOM 6269 C CA . LYS A 1 810 ? 28.531 45.906 1.337 1 90.38 810 LYS A CA 1
ATOM 6270 C C . LYS A 1 810 ? 27.672 46.438 0.189 1 90.38 810 LYS A C 1
ATOM 6272 O O . LYS A 1 810 ? 27.266 45.688 -0.695 1 90.38 810 LYS A O 1
ATOM 6277 N N . SER A 1 811 ? 27.344 47.719 0.188 1 92.56 811 SER A N 1
ATOM 6278 C CA . SER A 1 811 ? 26.562 48.312 -0.881 1 92.56 811 SER A CA 1
ATOM 6279 C C . SER A 1 811 ? 27.312 48.281 -2.207 1 92.56 811 SER A C 1
ATOM 6281 O O . SER A 1 811 ? 26.719 47.969 -3.25 1 92.56 811 SER A O 1
ATOM 6283 N N . LEU A 1 812 ? 28.641 48.562 -2.125 1 93.12 812 LEU A N 1
ATOM 6284 C CA . LEU A 1 812 ? 29.438 48.531 -3.346 1 93.12 812 LEU A CA 1
ATOM 6285 C C . LEU A 1 812 ? 29.547 47.125 -3.906 1 93.12 812 LEU A C 1
ATOM 6287 O O . LEU A 1 812 ? 29.609 46.938 -5.121 1 93.12 812 LEU A O 1
ATOM 6291 N N . ARG A 1 813 ? 29.562 46.188 -3.059 1 90.94 813 ARG A N 1
ATOM 6292 C CA . ARG A 1 813 ? 29.625 44.812 -3.494 1 90.94 813 ARG A CA 1
ATOM 6293 C C . ARG A 1 813 ? 28.359 44.438 -4.254 1 90.94 813 ARG A C 1
ATOM 6295 O O . ARG A 1 813 ? 28.422 43.688 -5.242 1 90.94 813 ARG A O 1
ATOM 6302 N N . GLN A 1 814 ? 27.203 44.844 -3.783 1 92.5 814 GLN A N 1
ATOM 6303 C CA . GLN A 1 814 ? 25.953 44.531 -4.457 1 92.5 814 GLN A CA 1
ATOM 6304 C C . GLN A 1 814 ? 25.875 45.188 -5.828 1 92.5 814 GLN A C 1
ATOM 6306 O O . GLN A 1 814 ? 25.375 44.625 -6.785 1 92.5 814 GLN A O 1
ATOM 6311 N N . VAL A 1 815 ? 26.391 46.438 -5.891 1 94.31 815 VAL A N 1
ATOM 6312 C CA . VAL A 1 815 ? 26.406 47.156 -7.168 1 94.31 815 VAL A CA 1
ATOM 6313 C C . VAL A 1 815 ? 27.328 46.406 -8.148 1 94.31 815 VAL A C 1
ATOM 6315 O O . VAL A 1 815 ? 26.984 46.25 -9.32 1 94.31 815 VAL A O 1
ATOM 6318 N N . ARG A 1 816 ? 28.438 46 -7.625 1 93.38 816 ARG A N 1
ATOM 6319 C CA . ARG A 1 816 ? 29.375 45.281 -8.469 1 93.38 816 ARG A CA 1
ATOM 6320 C C . ARG A 1 816 ? 28.766 43.969 -8.953 1 93.38 816 ARG A C 1
ATOM 6322 O O . ARG A 1 816 ? 28.953 43.562 -10.102 1 93.38 816 ARG A O 1
ATOM 6329 N N . MET A 1 817 ? 28.125 43.281 -8.102 1 92.38 817 MET A N 1
ATOM 6330 C CA . MET A 1 817 ? 27.484 42 -8.445 1 92.38 817 MET A CA 1
ATOM 6331 C C . MET A 1 817 ? 26.453 42.188 -9.555 1 92.38 817 MET A C 1
ATOM 6333 O O . MET A 1 817 ? 26.281 41.312 -10.398 1 92.38 817 MET A O 1
ATOM 6337 N N . ASN A 1 818 ? 25.703 43.219 -9.469 1 93.88 818 ASN A N 1
ATOM 6338 C CA . ASN A 1 818 ? 24.734 43.5 -10.531 1 93.88 818 ASN A CA 1
ATOM 6339 C C . ASN A 1 818 ? 25.438 43.656 -11.883 1 93.88 818 ASN A C 1
ATOM 6341 O O . ASN A 1 818 ? 24.922 43.188 -12.906 1 93.88 818 ASN A O 1
ATOM 6345 N N . GLU A 1 819 ? 26.578 44.312 -11.922 1 93.44 819 GLU A N 1
ATOM 6346 C CA . GLU A 1 819 ? 27.344 44.469 -13.148 1 93.44 819 GLU A CA 1
ATOM 6347 C C . GLU A 1 819 ? 27.781 43.125 -13.711 1 93.44 819 GLU A C 1
ATOM 6349 O O . GLU A 1 819 ? 27.703 42.906 -14.922 1 93.44 819 GLU A O 1
ATOM 6354 N N . ILE A 1 820 ? 28.156 42.312 -12.828 1 92.25 820 ILE A N 1
ATOM 6355 C CA . ILE A 1 820 ? 28.609 40.969 -13.227 1 92.25 820 ILE A CA 1
ATOM 6356 C C . ILE A 1 820 ? 27.422 40.188 -13.789 1 92.25 820 ILE A C 1
ATOM 6358 O O . ILE A 1 820 ? 27.562 39.5 -14.797 1 92.25 820 ILE A O 1
ATOM 6362 N N . LEU A 1 821 ? 26.312 40.25 -13.172 1 94 821 LEU A N 1
ATOM 6363 C CA . LEU A 1 821 ? 25.125 39.562 -13.633 1 94 821 LEU A CA 1
ATOM 6364 C C . LEU A 1 821 ? 24.703 40.031 -15.016 1 94 821 LEU A C 1
ATOM 6366 O O . LEU A 1 821 ? 24.297 39.219 -15.859 1 94 821 LEU A O 1
ATOM 6370 N N . LEU A 1 822 ? 24.766 41.312 -15.211 1 92.88 822 LEU A N 1
ATOM 6371 C CA . LEU A 1 822 ? 24.375 41.875 -16.5 1 92.88 822 LEU A CA 1
ATOM 6372 C C . LEU A 1 822 ? 25.359 41.438 -17.594 1 92.88 822 LEU A C 1
ATOM 6374 O O . LEU A 1 822 ? 24.969 41.312 -18.75 1 92.88 822 LEU A O 1
ATOM 6378 N N . ASP A 1 823 ? 26.562 41.125 -17.25 1 90.81 823 ASP A N 1
ATOM 6379 C CA . ASP A 1 823 ? 27.578 40.75 -18.219 1 90.81 823 ASP A CA 1
ATOM 6380 C C . ASP A 1 823 ? 27.5 39.25 -18.562 1 90.81 823 ASP A C 1
ATOM 6382 O O . ASP A 1 823 ? 27.609 38.875 -19.719 1 90.81 823 ASP A O 1
ATOM 6386 N N . TYR A 1 824 ? 27.297 38.469 -17.547 1 90.19 824 TYR A N 1
ATOM 6387 C CA . TYR A 1 824 ? 27.438 37.031 -17.75 1 90.19 824 TYR A CA 1
ATOM 6388 C C . TYR A 1 824 ? 26.078 36.375 -17.969 1 90.19 824 TYR A C 1
ATOM 6390 O O . TYR A 1 824 ? 25.984 35.312 -18.594 1 90.19 824 TYR A O 1
ATOM 6398 N N . SER A 1 825 ? 25 36.906 -17.453 1 92.75 825 SER A N 1
ATOM 6399 C CA . SER A 1 825 ? 23.734 36.188 -17.453 1 92.75 825 SER A CA 1
ATOM 6400 C C . SER A 1 825 ? 22.656 36.969 -18.203 1 92.75 825 SER A C 1
ATOM 6402 O O . SER A 1 825 ? 21.484 36.969 -17.797 1 92.75 825 SER A O 1
ATOM 6404 N N . ARG A 1 826 ? 22.906 37.562 -19.234 1 86.56 826 ARG A N 1
ATOM 6405 C CA . ARG A 1 826 ? 21.938 38.344 -20.016 1 86.56 826 ARG A CA 1
ATOM 6406 C C . ARG A 1 826 ? 20.922 37.438 -20.688 1 86.56 826 ARG A C 1
ATOM 6408 O O . ARG A 1 826 ? 19.734 37.781 -20.766 1 86.56 826 ARG A O 1
ATOM 6415 N N . ASP A 1 827 ? 21.359 36.25 -21.078 1 87.06 827 ASP A N 1
ATOM 6416 C CA . ASP A 1 827 ? 20.469 35.375 -21.844 1 87.06 827 ASP A CA 1
ATOM 6417 C C . ASP A 1 827 ? 20.109 34.125 -21.047 1 87.06 827 ASP A C 1
ATOM 6419 O O . ASP A 1 827 ? 19.688 33.125 -21.609 1 87.06 827 ASP A O 1
ATOM 6423 N N . ALA A 1 828 ? 20.266 34.25 -19.828 1 92.88 828 ALA A N 1
ATOM 6424 C CA . ALA A 1 828 ? 19.922 33.094 -19 1 92.88 828 ALA A CA 1
ATOM 6425 C C . ALA A 1 828 ? 18.406 32.969 -18.859 1 92.88 828 ALA A C 1
ATOM 6427 O O . ALA A 1 828 ? 17.672 33.938 -19 1 92.88 828 ALA A O 1
ATOM 6428 N N . ALA A 1 829 ? 17.906 31.75 -18.781 1 92.44 829 ALA A N 1
ATOM 6429 C CA . ALA A 1 829 ? 16.484 31.5 -18.578 1 92.44 829 ALA A CA 1
ATOM 643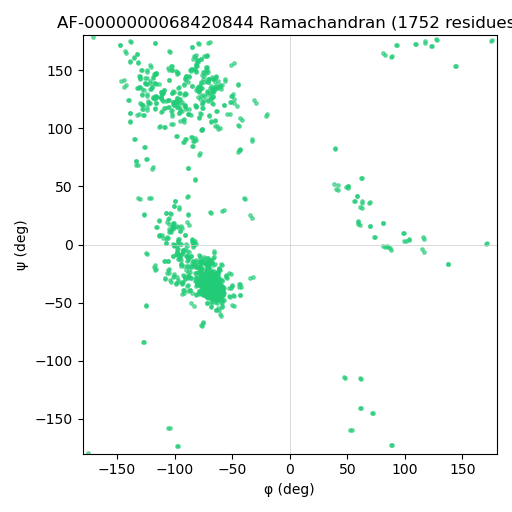0 C C . ALA A 1 829 ? 16.094 31.797 -17.125 1 92.44 829 ALA A C 1
ATOM 6432 O O . ALA A 1 829 ? 15 32.312 -16.875 1 92.44 829 ALA A O 1
ATOM 6433 N N . LEU A 1 830 ? 16.953 31.391 -16.234 1 94.44 830 LEU A N 1
ATOM 6434 C CA . LEU A 1 830 ? 16.734 31.578 -14.797 1 94.44 830 LEU A CA 1
ATOM 6435 C C . LEU A 1 830 ? 18.047 31.875 -14.078 1 94.44 830 LEU A C 1
ATOM 6437 O O . LEU A 1 830 ? 19.094 31.312 -14.438 1 94.44 830 LEU A O 1
ATOM 6441 N N . ILE A 1 831 ? 17.984 32.75 -13.125 1 95.88 831 ILE A N 1
ATOM 6442 C CA . ILE A 1 831 ? 19.188 33.125 -12.375 1 95.88 831 ILE A CA 1
ATOM 6443 C C . ILE A 1 831 ? 18.953 32.875 -10.883 1 95.88 831 ILE A C 1
ATOM 6445 O O . ILE A 1 831 ? 17.969 33.344 -10.32 1 95.88 831 ILE A O 1
ATOM 6449 N N . PHE A 1 832 ? 19.781 32.062 -10.273 1 96.12 832 PHE A N 1
ATOM 6450 C CA . PHE A 1 832 ? 19.766 31.844 -8.836 1 96.12 832 PHE A CA 1
ATOM 6451 C C . PHE A 1 832 ? 20.922 32.562 -8.156 1 96.12 832 PHE A C 1
ATOM 6453 O O . PHE A 1 832 ? 22.062 32.469 -8.594 1 96.12 832 PHE A O 1
ATOM 6460 N N . ILE A 1 833 ? 20.594 33.375 -7.203 1 94.5 833 ILE A N 1
ATOM 6461 C CA . ILE A 1 833 ? 21.625 34.125 -6.488 1 94.5 833 ILE A CA 1
ATOM 6462 C C . ILE A 1 833 ? 21.438 33.969 -4.984 1 94.5 833 ILE A C 1
ATOM 6464 O O . ILE A 1 833 ? 20.312 33.875 -4.5 1 94.5 833 ILE A O 1
ATOM 6468 N N . THR A 1 834 ? 22.453 33.875 -4.23 1 92.38 834 THR A N 1
ATOM 6469 C CA . THR A 1 834 ? 22.391 33.812 -2.773 1 92.38 834 THR A CA 1
ATOM 6470 C C . THR A 1 834 ? 21.984 35.188 -2.213 1 92.38 834 THR A C 1
ATOM 6472 O O . THR A 1 834 ? 22.625 36.188 -2.521 1 92.38 834 THR A O 1
ATOM 6475 N N . MET A 1 835 ? 20.953 35.156 -1.477 1 91.56 835 MET A N 1
ATOM 6476 C CA . MET A 1 835 ? 20.422 36.406 -0.926 1 91.56 835 MET A CA 1
ATOM 6477 C C . MET A 1 835 ? 21.328 36.938 0.17 1 91.56 835 MET A C 1
ATOM 6479 O O . MET A 1 835 ? 21.766 36.219 1.049 1 91.56 835 MET A O 1
ATOM 6483 N N . PRO A 1 836 ? 21.609 38.219 0.032 1 87.94 836 PRO A N 1
ATOM 6484 C CA . PRO A 1 836 ? 22.375 38.812 1.124 1 87.94 836 PRO A CA 1
ATOM 6485 C C . PRO A 1 836 ? 21.562 38.969 2.41 1 87.94 836 PRO A C 1
ATOM 6487 O O . PRO A 1 836 ? 20.359 39.188 2.359 1 87.94 836 PRO A O 1
ATOM 6490 N N . VAL A 1 837 ? 22.203 38.75 3.537 1 82.31 837 VAL A N 1
ATOM 6491 C CA . VAL A 1 837 ? 21.484 38.812 4.809 1 82.31 837 VAL A CA 1
ATOM 6492 C C . VAL A 1 837 ? 21.703 40.156 5.465 1 82.31 837 VAL A C 1
ATOM 6494 O O . VAL A 1 837 ? 22.828 40.688 5.453 1 82.31 837 VAL A O 1
ATOM 6497 N N . GLY A 1 838 ? 20.547 40.781 5.688 1 74.94 838 GLY A N 1
ATOM 6498 C CA . GLY A 1 838 ? 20.625 42 6.461 1 74.94 838 GLY A CA 1
ATOM 6499 C C . GLY A 1 838 ? 20.766 41.781 7.953 1 74.94 838 GLY A C 1
ATOM 6500 O O . GLY A 1 838 ? 19.984 41 8.539 1 74.94 838 GLY A O 1
ATOM 6501 N N . ARG A 1 839 ? 21.938 42.062 8.531 1 72 839 ARG A N 1
ATOM 6502 C CA . ARG A 1 839 ? 22.109 41.938 9.969 1 72 839 ARG A CA 1
ATOM 6503 C C . ARG A 1 839 ? 20.984 42.625 10.727 1 72 839 ARG A C 1
ATOM 6505 O O . ARG A 1 839 ? 20.328 43.531 10.18 1 72 839 ARG A O 1
ATOM 6512 N N . LYS A 1 840 ? 20.828 42.125 11.922 1 72.81 840 LYS A N 1
ATOM 6513 C CA . LYS A 1 840 ? 19.828 42.75 12.797 1 72.81 840 LYS A CA 1
ATOM 6514 C C . LYS A 1 840 ? 20.203 44.219 13.086 1 72.81 840 LYS A C 1
ATOM 6516 O O . LYS A 1 840 ? 21.344 44.5 13.461 1 72.81 840 LYS A O 1
ATOM 6521 N N . GLY A 1 841 ? 19.656 45.25 12.445 1 71.25 841 GLY A N 1
ATOM 6522 C CA . GLY A 1 841 ? 19.922 46.656 12.641 1 71.25 841 GLY A CA 1
ATOM 6523 C C . GLY A 1 841 ? 20.031 47.438 11.344 1 71.25 841 GLY A C 1
ATOM 6524 O O . GLY A 1 841 ? 20.047 48.656 11.344 1 71.25 841 GLY A O 1
ATOM 6525 N N . CYS A 1 842 ? 20.203 46.656 10.344 1 82.56 842 CYS A N 1
ATOM 6526 C CA . CYS A 1 842 ? 20.219 47.312 9.055 1 82.56 842 CYS A CA 1
ATOM 6527 C C . CYS A 1 842 ? 18.859 47.906 8.711 1 82.56 842 CYS A C 1
ATOM 6529 O O . CYS A 1 842 ? 17.828 47.219 8.859 1 82.56 842 CYS A O 1
ATOM 6531 N N . PRO A 1 843 ? 18.891 49.188 8.375 1 87.81 843 PRO A N 1
ATOM 6532 C CA . PRO A 1 843 ? 17.594 49.781 8.008 1 87.81 843 PRO A CA 1
ATOM 6533 C C . PRO A 1 843 ? 16.922 49 6.867 1 87.81 843 PRO A C 1
ATOM 6535 O O . PRO A 1 843 ? 17.578 48.562 5.938 1 87.81 843 PRO A O 1
ATOM 6538 N N . SER A 1 844 ? 15.633 48.875 6.945 1 90.75 844 SER A N 1
ATOM 6539 C CA . SER A 1 844 ? 14.844 48.094 5.996 1 90.75 844 SER A CA 1
ATOM 6540 C C . SER A 1 844 ? 14.938 48.688 4.59 1 90.75 844 SER A C 1
ATOM 6542 O O . SER A 1 844 ? 14.953 47.938 3.604 1 90.75 844 SER A O 1
ATOM 6544 N N . SER A 1 845 ? 15.023 50 4.473 1 90.94 845 SER A N 1
ATOM 6545 C CA . SER A 1 845 ? 15.094 50.625 3.158 1 90.94 845 SER A CA 1
ATOM 6546 C C . SER A 1 845 ? 16.422 50.344 2.477 1 90.94 845 SER A C 1
ATOM 6548 O O . SER A 1 845 ? 16.484 50.156 1.256 1 90.94 845 SER A O 1
ATOM 6550 N N . LEU A 1 846 ? 17.484 50.344 3.246 1 92 846 LEU A N 1
ATOM 6551 C CA . LEU A 1 846 ? 18.797 50.031 2.682 1 92 846 LEU A CA 1
ATOM 6552 C C . LEU A 1 846 ? 18.828 48.594 2.193 1 92 846 LEU A C 1
ATOM 6554 O O . LEU A 1 846 ? 19.391 48.281 1.133 1 92 846 LEU A O 1
ATOM 6558 N N . TYR A 1 847 ? 18.297 47.75 3.01 1 93.12 847 TYR A N 1
ATOM 6559 C CA . TYR A 1 847 ? 18.25 46.312 2.631 1 93.12 847 TYR A CA 1
ATOM 6560 C C . TYR A 1 847 ? 17.453 46.125 1.343 1 93.12 847 TYR A C 1
ATOM 6562 O O . TYR A 1 847 ? 17.859 45.375 0.463 1 93.12 847 TYR A O 1
ATOM 6570 N N . MET A 1 848 ? 16.328 46.75 1.223 1 93.25 848 MET A N 1
ATOM 6571 C CA . MET A 1 848 ? 15.523 46.656 0.008 1 93.25 848 MET A CA 1
ATOM 6572 C C . MET A 1 848 ? 16.266 47.25 -1.187 1 93.25 848 MET A C 1
ATOM 6574 O O . MET A 1 848 ? 16.109 46.781 -2.314 1 93.25 848 MET A O 1
ATOM 6578 N N . ALA A 1 849 ? 17.016 48.281 -0.928 1 93.31 849 ALA A N 1
ATOM 6579 C CA . ALA A 1 849 ? 17.812 48.875 -2 1 93.31 849 ALA A CA 1
ATOM 6580 C C . ALA A 1 849 ? 18.859 47.906 -2.506 1 93.31 849 ALA A C 1
ATOM 6582 O O . ALA A 1 849 ? 19.172 47.875 -3.699 1 93.31 849 ALA A O 1
ATOM 6583 N N . TRP A 1 850 ? 19.438 47.219 -1.609 1 94.06 850 TRP A N 1
ATOM 6584 C CA . TRP A 1 850 ? 20.406 46.188 -2.012 1 94.06 850 TRP A CA 1
ATOM 6585 C C . TRP A 1 850 ? 19.75 45.156 -2.924 1 94.06 850 TRP A C 1
ATOM 6587 O O . TRP A 1 850 ? 20.281 44.812 -3.979 1 94.06 850 TRP A O 1
ATOM 6597 N N . LEU A 1 851 ? 18.609 44.625 -2.494 1 94.38 851 LEU A N 1
ATOM 6598 C CA . LEU A 1 851 ? 17.906 43.625 -3.266 1 94.38 851 LEU A CA 1
ATOM 6599 C C . LEU A 1 851 ? 17.469 44.156 -4.621 1 94.38 851 LEU A C 1
ATOM 6601 O O . LEU A 1 851 ? 17.5 43.438 -5.625 1 94.38 851 LEU A O 1
ATOM 6605 N N . GLU A 1 852 ? 17.047 45.375 -4.633 1 94 852 GLU A N 1
ATOM 6606 C CA . GLU A 1 852 ? 16.656 46 -5.883 1 94 852 GLU A CA 1
ATOM 6607 C C . GLU A 1 852 ? 17.828 46.125 -6.84 1 94 852 GLU A C 1
ATOM 6609 O O . GLU A 1 852 ? 17.719 45.844 -8.031 1 94 852 GLU A O 1
ATOM 6614 N N . THR A 1 853 ? 18.906 46.562 -6.324 1 94.25 853 THR A N 1
ATOM 6615 C CA . THR A 1 853 ? 20.094 46.781 -7.148 1 94.25 853 THR A CA 1
ATOM 6616 C C . THR A 1 853 ? 20.594 45.438 -7.703 1 94.25 853 THR A C 1
ATOM 6618 O O . THR A 1 853 ? 21 45.375 -8.867 1 94.25 853 THR A O 1
ATOM 6621 N N . LEU A 1 854 ? 20.578 44.469 -6.906 1 92.56 854 LEU A N 1
ATOM 6622 C CA . LEU A 1 854 ? 21.047 43.156 -7.305 1 92.56 854 LEU A CA 1
ATOM 6623 C C . LEU A 1 854 ? 20.172 42.562 -8.422 1 92.56 854 LEU A C 1
ATOM 6625 O O . LEU A 1 854 ? 20.688 41.906 -9.328 1 92.56 854 LEU A O 1
ATOM 6629 N N . SER A 1 855 ? 18.922 42.812 -8.438 1 91.88 855 SER A N 1
ATOM 6630 C CA . SER A 1 855 ? 18 42.094 -9.336 1 91.88 855 SER A CA 1
ATOM 6631 C C . SER A 1 855 ? 17.438 43.031 -10.391 1 91.88 855 SER A C 1
ATOM 6633 O O . SER A 1 855 ? 16.578 42.656 -11.188 1 91.88 855 SER A O 1
ATOM 6635 N N . GLN A 1 856 ? 17.906 44.188 -10.484 1 89.56 856 GLN A N 1
ATOM 6636 C CA . GLN A 1 856 ? 17.312 45.156 -11.414 1 89.56 856 GLN A CA 1
ATOM 6637 C C . GLN A 1 856 ? 17.875 44.938 -12.82 1 89.56 856 GLN A C 1
ATOM 6639 O O . GLN A 1 856 ? 18.984 44.438 -12.992 1 89.56 856 GLN A O 1
ATOM 6644 N N . ASP A 1 857 ? 17.109 45.25 -13.859 1 88 857 ASP A N 1
ATOM 6645 C CA . ASP A 1 857 ? 17.438 45.344 -15.281 1 88 857 ASP A CA 1
ATOM 6646 C C . ASP A 1 857 ? 17.719 43.938 -15.852 1 88 857 ASP A C 1
ATOM 6648 O O . ASP A 1 857 ? 18.484 43.812 -16.812 1 88 857 ASP A O 1
ATOM 6652 N N . LEU A 1 858 ? 17.375 43 -15.227 1 90.88 858 LEU A N 1
ATOM 6653 C CA . LEU A 1 858 ? 17.547 41.625 -15.75 1 90.88 858 LEU A CA 1
ATOM 6654 C C . LEU A 1 858 ? 16.25 41.156 -16.406 1 90.88 858 LEU A C 1
ATOM 6656 O O . LEU A 1 858 ? 15.164 41.406 -15.898 1 90.88 858 LEU A O 1
ATOM 6660 N N . ARG A 1 859 ? 16.328 40.562 -17.516 1 87 859 ARG A N 1
ATOM 6661 C CA . ARG A 1 859 ? 15.172 40.094 -18.266 1 87 859 ARG A CA 1
ATOM 6662 C C . ARG A 1 859 ? 14.672 38.75 -17.719 1 87 859 ARG A C 1
ATOM 6664 O O . ARG A 1 859 ? 13.469 38.469 -17.734 1 87 859 ARG A O 1
ATOM 6671 N N . SER A 1 860 ? 15.594 37.969 -17.312 1 91.44 860 SER A N 1
ATOM 6672 C CA . SER A 1 860 ? 15.242 36.656 -16.797 1 91.44 860 SER A CA 1
ATOM 6673 C C . SER A 1 860 ? 14.789 36.719 -15.344 1 91.44 860 SER A C 1
ATOM 6675 O O . SER A 1 860 ? 15.156 37.656 -14.617 1 91.44 860 SER A O 1
ATOM 6677 N N . PRO A 1 861 ? 13.867 35.812 -14.977 1 93.69 861 PRO A N 1
ATOM 6678 C CA . PRO A 1 861 ? 13.492 35.781 -13.562 1 93.69 861 PRO A CA 1
ATOM 6679 C C . PRO A 1 861 ? 14.68 35.5 -12.641 1 93.69 861 PRO A C 1
ATOM 6681 O O . PRO A 1 861 ? 15.555 34.719 -12.977 1 93.69 861 PRO A O 1
ATOM 6684 N N . VAL A 1 862 ? 14.711 36.25 -11.547 1 95.62 862 VAL A N 1
ATOM 6685 C CA . VAL A 1 862 ? 15.797 36.125 -10.578 1 95.62 862 VAL A CA 1
ATOM 6686 C C . VAL A 1 862 ? 15.258 35.531 -9.281 1 95.62 862 VAL A C 1
ATOM 6688 O O . VAL A 1 862 ? 14.266 36 -8.734 1 95.62 862 VAL A O 1
ATOM 6691 N N . ILE A 1 863 ? 15.875 34.5 -8.82 1 96.38 863 ILE A N 1
ATOM 6692 C CA . ILE A 1 863 ? 15.492 33.844 -7.566 1 96.38 863 ILE A CA 1
ATOM 6693 C C . ILE A 1 863 ? 16.578 34.062 -6.52 1 96.38 863 ILE A C 1
ATOM 6695 O O . ILE A 1 863 ? 17.719 33.625 -6.688 1 96.38 863 ILE A O 1
ATOM 6699 N N . LEU A 1 864 ? 16.25 34.781 -5.508 1 96 864 LEU A N 1
ATOM 6700 C CA . LEU A 1 864 ? 17.141 34.969 -4.379 1 96 864 LEU A CA 1
ATOM 6701 C C . LEU A 1 864 ? 16.922 33.938 -3.307 1 96 864 LEU A C 1
ATOM 6703 O O . LEU A 1 864 ? 15.828 33.812 -2.756 1 96 864 LEU A O 1
ATOM 6707 N N . ILE A 1 865 ? 17.922 33.125 -2.986 1 95.44 865 ILE A N 1
ATOM 6708 C CA . ILE A 1 865 ? 17.766 32 -2.072 1 95.44 865 ILE A CA 1
ATOM 6709 C C . ILE A 1 865 ? 18.766 32.125 -0.925 1 95.44 865 ILE A C 1
ATOM 6711 O O . ILE A 1 865 ? 19.906 32.562 -1.131 1 95.44 865 ILE A O 1
ATOM 6715 N N . ARG A 1 866 ? 18.297 31.844 0.245 1 92.88 866 ARG A N 1
ATOM 6716 C CA . ARG A 1 866 ? 19.156 31.734 1.421 1 92.88 866 ARG A CA 1
ATOM 6717 C C . ARG A 1 866 ? 18.734 30.578 2.311 1 92.88 866 ARG A C 1
ATOM 6719 O O . ARG A 1 866 ? 17.562 30.469 2.689 1 92.88 866 ARG A O 1
ATOM 6726 N N . GLY A 1 867 ? 19.656 29.672 2.605 1 88.06 867 GLY A N 1
ATOM 6727 C CA . GLY A 1 867 ? 19.359 28.531 3.453 1 88.06 867 GLY A CA 1
ATOM 6728 C C . GLY A 1 867 ? 19.484 28.828 4.934 1 88.06 867 GLY A C 1
ATOM 6729 O O . GLY A 1 867 ? 19.859 29.938 5.312 1 88.06 867 GLY A O 1
ATOM 6730 N N . ASN A 1 868 ? 19.016 27.859 5.844 1 80.94 868 ASN A N 1
ATOM 6731 C CA . ASN A 1 868 ? 19.094 28 7.297 1 80.94 868 ASN A CA 1
ATOM 6732 C C . ASN A 1 868 ? 20.406 27.453 7.84 1 80.94 868 ASN A C 1
ATOM 6734 O O . ASN A 1 868 ? 20.531 27.172 9.031 1 80.94 868 ASN A O 1
ATOM 6738 N N . GLN A 1 869 ? 21.453 27.266 7.105 1 74.06 869 GLN A N 1
ATOM 6739 C CA . GLN A 1 869 ? 22.812 26.859 7.48 1 74.06 869 GLN A CA 1
ATOM 6740 C C . GLN A 1 869 ? 22.844 25.375 7.852 1 74.06 869 GLN A C 1
ATOM 6742 O O . GLN A 1 869 ? 23.797 24.922 8.492 1 74.06 869 GLN A O 1
ATOM 6747 N N . GLU A 1 870 ? 21.75 24.75 7.645 1 80.5 870 GLU A N 1
ATOM 6748 C CA . GLU A 1 870 ? 21.781 23.312 7.793 1 80.5 870 GLU A CA 1
ATOM 6749 C C . GLU A 1 870 ? 22.094 22.625 6.465 1 80.5 870 GLU A C 1
ATOM 6751 O O . GLU A 1 870 ? 21.625 23.062 5.41 1 80.5 870 GLU A O 1
ATOM 6756 N N . ASN A 1 871 ? 22.922 21.656 6.555 1 79.81 871 ASN A N 1
ATOM 6757 C CA . ASN A 1 871 ? 23.312 20.953 5.34 1 79.81 871 ASN A CA 1
ATOM 6758 C C . ASN A 1 871 ? 22.156 20.156 4.742 1 79.81 871 ASN A C 1
ATOM 6760 O O . ASN A 1 871 ? 21.469 19.422 5.457 1 79.81 871 ASN A O 1
ATOM 6764 N N . VAL A 1 872 ? 21.938 20.453 3.533 1 82.31 872 VAL A N 1
ATOM 6765 C CA . VAL A 1 872 ? 20.828 19.781 2.863 1 82.31 872 VAL A CA 1
ATOM 6766 C C . VAL A 1 872 ? 21.375 18.781 1.848 1 82.31 872 VAL A C 1
ATOM 6768 O O . VAL A 1 872 ? 20.625 17.922 1.37 1 82.31 872 VAL A O 1
ATOM 6771 N N . LEU A 1 873 ? 22.656 18.875 1.521 1 78.62 873 LEU A N 1
ATOM 6772 C CA . LEU A 1 873 ? 23.266 17.969 0.563 1 78.62 873 LEU A CA 1
ATOM 6773 C C . LEU A 1 873 ? 24.219 17 1.263 1 78.62 873 LEU A C 1
ATOM 6775 O O . LEU A 1 873 ? 24.906 17.375 2.215 1 78.62 873 LEU A O 1
ATOM 6779 N N . THR A 1 874 ? 24.078 15.758 0.915 1 70.12 874 THR A N 1
ATOM 6780 C CA . THR A 1 874 ? 24.938 14.742 1.526 1 70.12 874 THR A CA 1
ATOM 6781 C C . THR A 1 874 ? 26.109 14.398 0.613 1 70.12 874 THR A C 1
ATOM 6783 O O . THR A 1 874 ? 25.969 14.398 -0.611 1 70.12 874 THR A O 1
ATOM 6786 N N . PHE A 1 875 ? 27.359 14.531 1.258 1 61.34 875 PHE A N 1
ATOM 6787 C CA . PHE A 1 875 ? 28.5 14.008 0.507 1 61.34 875 PHE A CA 1
ATOM 6788 C C . PHE A 1 875 ? 28.328 12.516 0.233 1 61.34 875 PHE A C 1
ATOM 6790 O O . PHE A 1 875 ? 28.562 12.055 -0.883 1 61.34 875 PHE A O 1
ATOM 6797 N N . TYR A 1 876 ? 28.281 11.898 1.43 1 53.84 876 TYR A N 1
ATOM 6798 C CA . TYR A 1 876 ? 28.219 10.445 1.327 1 53.84 876 TYR A CA 1
ATOM 6799 C C . TYR A 1 876 ? 27 9.906 2.061 1 53.84 876 TYR A C 1
ATOM 6801 O O . TYR A 1 876 ? 26.484 10.531 2.99 1 53.84 876 TYR A O 1
ATOM 6809 N N . CYS A 1 877 ? 26.078 9.242 1.333 1 48.31 877 CYS A N 1
ATOM 6810 C CA . CYS A 1 877 ? 24.953 8.57 1.951 1 48.31 877 CYS A CA 1
ATOM 6811 C C . CYS A 1 877 ? 25.312 8.023 3.324 1 48.31 877 CYS A C 1
ATOM 6813 O O . CYS A 1 877 ? 25.641 6.844 3.459 1 48.31 877 CYS A O 1
ATOM 6815 N N . GLN A 1 878 ? 26.297 8.414 4.164 1 45.03 878 GLN A N 1
ATOM 6816 C CA . GLN A 1 878 ? 26.484 7.738 5.445 1 45.03 878 GLN A CA 1
ATOM 6817 C C . GLN A 1 878 ? 25.422 8.18 6.453 1 45.03 878 GLN A C 1
ATOM 6819 O O . GLN A 1 878 ? 25.016 9.344 6.457 1 45.03 878 GLN A O 1
ATOM 6824 N N . ALA B 1 1 ? 42.406 14.406 18.328 1 21.58 1 ALA B N 1
ATOM 6825 C CA . ALA B 1 1 ? 42.656 12.992 18.047 1 21.58 1 ALA B CA 1
ATOM 6826 C C . ALA B 1 1 ? 43.344 12.812 16.703 1 21.58 1 ALA B C 1
ATOM 6828 O O . ALA B 1 1 ? 42.875 13.375 15.695 1 21.58 1 ALA B O 1
ATOM 6829 N N . MET B 1 2 ? 44.562 12.539 16.641 1 24.83 2 MET B N 1
ATOM 6830 C CA . MET B 1 2 ? 45.406 12.43 15.438 1 24.83 2 MET B CA 1
ATOM 6831 C C . MET B 1 2 ? 44.75 11.477 14.43 1 24.83 2 MET B C 1
ATOM 6833 O O . MET B 1 2 ? 44.219 10.438 14.805 1 24.83 2 MET B O 1
ATOM 6837 N N . PRO B 1 3 ? 44.312 12.031 13.305 1 31.25 3 PRO B N 1
ATOM 6838 C CA . PRO B 1 3 ? 43.75 11.133 12.273 1 31.25 3 PRO B CA 1
ATOM 6839 C C . PRO B 1 3 ? 44.594 9.883 12.07 1 31.25 3 PRO B C 1
ATOM 6841 O O . PRO B 1 3 ? 45.844 9.977 11.992 1 31.25 3 PRO B O 1
ATOM 6844 N N . THR B 1 4 ? 44.375 8.906 12.992 1 31.25 4 THR B N 1
ATOM 6845 C CA . THR B 1 4 ? 45.125 7.652 12.867 1 31.25 4 THR B CA 1
ATOM 6846 C C . THR B 1 4 ? 45.469 7.375 11.406 1 31.25 4 THR B C 1
ATOM 6848 O O . THR B 1 4 ? 44.688 7.68 10.508 1 31.25 4 THR B O 1
ATOM 6851 N N . LYS B 1 5 ? 46.75 7.254 11.148 1 33.16 5 LYS B N 1
ATOM 6852 C CA . LYS B 1 5 ? 47.406 6.973 9.875 1 33.16 5 LYS B CA 1
ATOM 6853 C C . LYS B 1 5 ? 46.656 5.902 9.094 1 33.16 5 LYS B C 1
ATOM 6855 O O . LYS B 1 5 ? 46.312 4.84 9.633 1 33.16 5 LYS B O 1
ATOM 6860 N N . PRO B 1 6 ? 45.938 6.27 8 1 36.59 6 PRO B N 1
ATOM 6861 C CA . PRO B 1 6 ? 45.219 5.25 7.227 1 36.59 6 PRO B CA 1
ATOM 6862 C C . PRO B 1 6 ? 46.062 3.984 7.012 1 36.59 6 PRO B C 1
ATOM 6864 O O . PRO B 1 6 ? 47.25 4.066 6.68 1 36.59 6 PRO B O 1
ATOM 6867 N N . HIS B 1 7 ? 46.156 3.045 7.977 1 34.69 7 HIS B N 1
ATOM 6868 C CA . HIS B 1 7 ? 46.75 1.734 7.762 1 34.69 7 HIS B CA 1
ATOM 6869 C C . HIS B 1 7 ? 46.781 1.373 6.281 1 34.69 7 HIS B C 1
ATOM 6871 O O . HIS B 1 7 ? 45.844 1.698 5.547 1 34.69 7 HIS B O 1
ATOM 6877 N N . HIS B 1 8 ? 47.938 1.316 5.66 1 36.16 8 HIS B N 1
ATOM 6878 C CA . HIS B 1 8 ? 48.25 0.897 4.297 1 36.16 8 HIS B CA 1
ATOM 6879 C C . HIS B 1 8 ? 47.406 -0.307 3.893 1 36.16 8 HIS B C 1
ATOM 6881 O O . HIS B 1 8 ? 47.781 -1.451 4.148 1 36.16 8 HIS B O 1
ATOM 6887 N N . PHE B 1 9 ? 46.188 -0.434 4.207 1 39.91 9 PHE B N 1
ATOM 6888 C CA . PHE B 1 9 ? 45.406 -1.521 3.654 1 39.91 9 PHE B CA 1
ATOM 6889 C C . PHE B 1 9 ? 45.656 -1.677 2.16 1 39.91 9 PHE B C 1
ATOM 6891 O O . PHE B 1 9 ? 45.719 -0.684 1.433 1 39.91 9 PHE B O 1
ATOM 6898 N N . HIS B 1 10 ? 46.469 -2.705 1.79 1 45.88 10 HIS B N 1
ATOM 6899 C CA . HIS B 1 10 ? 46.656 -3.146 0.411 1 45.88 10 HIS B CA 1
ATOM 6900 C C . HIS B 1 10 ? 45.375 -2.957 -0.393 1 45.88 10 HIS B C 1
ATOM 6902 O O . HIS B 1 10 ? 44.344 -3.525 -0.054 1 45.88 10 HIS B O 1
ATOM 6908 N N . GLN B 1 11 ? 45.188 -1.892 -0.962 1 57.22 11 GLN B N 1
ATOM 6909 C CA . GLN B 1 11 ? 44.062 -1.52 -1.791 1 57.22 11 GLN B CA 1
ATOM 6910 C C . GLN B 1 11 ? 43.969 -2.398 -3.035 1 57.22 11 GLN B C 1
ATOM 6912 O O . GLN B 1 11 ? 44.938 -2.551 -3.764 1 57.22 11 GLN B O 1
ATOM 6917 N N . ALA B 1 12 ? 43.062 -3.406 -3.068 1 61.94 12 ALA B N 1
ATOM 6918 C CA . ALA B 1 12 ? 42.75 -4.277 -4.207 1 61.94 12 ALA B CA 1
ATOM 6919 C C . ALA B 1 12 ? 42.531 -3.459 -5.473 1 61.94 12 ALA B C 1
ATOM 6921 O O . ALA B 1 12 ? 41.969 -2.363 -5.41 1 61.94 12 ALA B O 1
ATOM 6922 N N . THR B 1 13 ? 43.281 -3.797 -6.527 1 68.69 13 THR B N 1
ATOM 6923 C CA . THR B 1 13 ? 43.156 -3.158 -7.832 1 68.69 13 THR B CA 1
ATOM 6924 C C . THR B 1 13 ? 41.875 -3.588 -8.523 1 68.69 13 THR B C 1
ATOM 6926 O O . THR B 1 13 ? 41.281 -4.621 -8.188 1 68.69 13 THR B O 1
ATOM 6929 N N . PRO B 1 14 ? 41.312 -2.771 -9.391 1 77.12 14 PRO B N 1
ATOM 6930 C CA . PRO B 1 14 ? 40.156 -3.137 -10.18 1 77.12 14 PRO B CA 1
ATOM 6931 C C . PRO B 1 14 ? 40.312 -4.469 -10.906 1 77.12 14 PRO B C 1
ATOM 6933 O O . PRO B 1 14 ? 39.312 -5.191 -11.109 1 77.12 14 PRO B O 1
ATOM 6936 N N . THR B 1 15 ? 41.5 -4.816 -11.141 1 79.62 15 THR B N 1
ATOM 6937 C CA . THR B 1 15 ? 41.75 -6.07 -11.836 1 79.62 15 THR B CA 1
ATOM 6938 C C . THR B 1 15 ? 41.5 -7.262 -10.914 1 79.62 15 THR B C 1
ATOM 6940 O O . THR B 1 15 ? 41 -8.305 -11.359 1 79.62 15 THR B O 1
ATOM 6943 N N . GLN B 1 16 ? 41.719 -6.973 -9.719 1 79.19 16 GLN B N 1
ATOM 6944 C CA . GLN B 1 16 ? 41.469 -8.047 -8.766 1 79.19 16 GLN B CA 1
ATOM 6945 C C . GLN B 1 16 ? 39.969 -8.312 -8.602 1 79.19 16 GLN B C 1
ATOM 6947 O O . GLN B 1 16 ? 39.562 -9.453 -8.406 1 79.19 16 GLN B O 1
ATOM 6952 N N . GLN B 1 17 ? 39.25 -7.293 -8.742 1 84.19 17 GLN B N 1
ATOM 6953 C CA . GLN B 1 17 ? 37.781 -7.445 -8.656 1 84.19 17 GLN B CA 1
ATOM 6954 C C . GLN B 1 17 ? 37.25 -8.242 -9.844 1 84.19 17 GLN B C 1
ATOM 6956 O O . GLN B 1 17 ? 36.375 -9.094 -9.672 1 84.19 17 GLN B O 1
ATOM 6961 N N . VAL B 1 18 ? 37.844 -8 -10.969 1 87.56 18 VAL B N 1
ATOM 6962 C CA . VAL B 1 18 ? 37.406 -8.695 -12.172 1 87.56 18 VAL B CA 1
ATOM 6963 C C . VAL B 1 18 ? 37.781 -10.172 -12.078 1 87.56 18 VAL B C 1
ATOM 6965 O O . VAL B 1 18 ? 36.969 -11.047 -12.422 1 87.56 18 VAL B O 1
ATOM 6968 N N . ILE B 1 19 ? 38.906 -10.422 -11.539 1 87.56 19 ILE B N 1
ATOM 6969 C CA . ILE B 1 19 ? 39.406 -11.781 -11.445 1 87.56 19 ILE B CA 1
ATOM 6970 C C . ILE B 1 19 ? 38.562 -12.578 -10.445 1 87.56 19 ILE B C 1
ATOM 6972 O O . ILE B 1 19 ? 38.219 -13.734 -10.703 1 87.56 19 ILE B O 1
ATOM 6976 N N . ARG B 1 20 ? 38.219 -11.961 -9.422 1 86.06 20 ARG B N 1
ATOM 6977 C CA . ARG B 1 20 ? 37.438 -12.648 -8.406 1 86.06 20 ARG B CA 1
ATOM 6978 C C . ARG B 1 20 ? 36.031 -12.984 -8.938 1 86.06 20 ARG B C 1
ATOM 6980 O O . ARG B 1 20 ? 35.5 -14.07 -8.672 1 86.06 20 ARG B O 1
ATOM 6987 N N . CYS B 1 21 ? 35.5 -12.078 -9.648 1 89.38 21 CYS B N 1
ATOM 6988 C CA . CYS B 1 21 ? 34.188 -12.328 -10.227 1 89.38 21 CYS B CA 1
ATOM 6989 C C . CYS B 1 21 ? 34.25 -13.438 -11.266 1 89.38 21 CYS B C 1
ATOM 6991 O O . CYS B 1 21 ? 33.406 -14.352 -11.266 1 89.38 21 CYS B O 1
ATOM 6993 N N . MET B 1 22 ? 35.281 -13.469 -12.094 1 91.44 22 MET B N 1
ATOM 6994 C CA . MET B 1 22 ? 35.406 -14.477 -13.141 1 91.44 22 MET B CA 1
ATOM 6995 C C . MET B 1 22 ? 35.656 -15.852 -12.539 1 91.44 22 MET B C 1
ATOM 6997 O O . MET B 1 22 ? 35.125 -16.844 -13.016 1 91.44 22 MET B O 1
ATOM 7001 N N . LEU B 1 23 ? 36.375 -15.828 -11.508 1 88.69 23 LEU B N 1
ATOM 7002 C CA . LEU B 1 23 ? 36.719 -17.094 -10.875 1 88.69 23 LEU B CA 1
ATOM 7003 C C . LEU B 1 23 ? 35.469 -17.734 -10.242 1 88.69 23 LEU B C 1
ATOM 7005 O O . LEU B 1 23 ? 35.312 -18.953 -10.266 1 88.69 23 LEU B O 1
ATOM 7009 N N . ASN B 1 24 ? 34.625 -16.938 -9.758 1 88.44 24 ASN B N 1
ATOM 7010 C CA . ASN B 1 24 ? 33.406 -17.469 -9.125 1 88.44 24 ASN B CA 1
ATOM 7011 C C . ASN B 1 24 ? 32.375 -17.891 -10.156 1 88.44 24 ASN B C 1
ATOM 7013 O O . ASN B 1 24 ? 31.484 -18.688 -9.859 1 88.44 24 ASN B O 1
ATOM 7017 N N . ILE B 1 25 ? 32.562 -17.344 -11.336 1 89.69 25 ILE B N 1
ATOM 7018 C CA . ILE B 1 25 ? 31.641 -17.703 -12.398 1 89.69 25 ILE B CA 1
ATOM 7019 C C . ILE B 1 25 ? 32.125 -18.969 -13.102 1 89.69 25 ILE B C 1
ATOM 7021 O O . ILE B 1 25 ? 31.328 -19.859 -13.406 1 89.69 25 ILE B O 1
ATOM 7025 N N . TRP B 1 26 ? 33.438 -19.016 -13.258 1 90.25 26 TRP B N 1
ATOM 7026 C CA . TRP B 1 26 ? 34.031 -20.234 -13.828 1 90.25 26 TRP B CA 1
ATOM 7027 C C . TRP B 1 26 ? 34.125 -21.328 -12.781 1 90.25 26 TRP B C 1
ATOM 7029 O O . TRP B 1 26 ? 35.188 -21.562 -12.203 1 90.25 26 TRP B O 1
ATOM 7039 N N . GLY B 1 27 ? 33.031 -21.953 -12.5 1 84.06 27 GLY B N 1
ATOM 7040 C CA . GLY B 1 27 ? 33 -22.953 -11.438 1 84.06 27 GLY B CA 1
ATOM 7041 C C . GLY B 1 27 ? 32.969 -24.375 -11.961 1 84.06 27 GLY B C 1
ATOM 7042 O O . GLY B 1 27 ? 33.406 -24.641 -13.094 1 84.06 27 GLY B O 1
ATOM 7043 N N . VAL B 1 28 ? 32.5 -25.188 -11.125 1 85.19 28 VAL B N 1
ATOM 7044 C CA . VAL B 1 28 ? 32.469 -26.625 -11.352 1 85.19 28 VAL B CA 1
ATOM 7045 C C . VAL B 1 28 ? 31.547 -26.953 -12.516 1 85.19 28 VAL B C 1
ATOM 7047 O O . VAL B 1 28 ? 31.812 -27.875 -13.289 1 85.19 28 VAL B O 1
ATOM 7050 N N . ILE B 1 29 ? 30.641 -26.188 -12.742 1 88.31 29 ILE B N 1
ATOM 7051 C CA . ILE B 1 29 ? 29.625 -26.5 -13.734 1 88.31 29 ILE B CA 1
ATOM 7052 C C . ILE B 1 29 ? 30.188 -26.312 -15.141 1 88.31 29 ILE B C 1
ATOM 7054 O O . ILE B 1 29 ? 29.828 -27.047 -16.062 1 88.31 29 ILE B O 1
ATOM 7058 N N . LEU B 1 30 ? 31.172 -25.484 -15.273 1 91.25 30 LEU B N 1
ATOM 7059 C CA . LEU B 1 30 ? 31.781 -25.25 -16.578 1 91.25 30 LEU B CA 1
ATOM 7060 C C . LEU B 1 30 ? 32.531 -26.5 -17.047 1 91.25 30 LEU B C 1
ATOM 7062 O O . LEU B 1 30 ? 32.375 -26.906 -18.203 1 91.25 30 LEU B O 1
ATOM 7066 N N . TYR B 1 31 ? 33.156 -27.219 -16.203 1 90.62 31 TYR B N 1
ATOM 7067 C CA . TYR B 1 31 ? 34.031 -28.344 -16.594 1 90.62 31 TYR B CA 1
ATOM 7068 C C . TYR B 1 31 ? 33.25 -29.656 -16.578 1 90.62 31 TYR B C 1
ATOM 7070 O O . TYR B 1 31 ? 33.438 -30.5 -17.453 1 90.62 31 TYR B O 1
ATOM 7078 N N . LEU B 1 32 ? 32.312 -29.719 -15.648 1 88.94 32 LEU B N 1
ATOM 7079 C CA . LEU B 1 32 ? 31.781 -31.062 -15.406 1 88.94 32 LEU B CA 1
ATOM 7080 C C . LEU B 1 32 ? 30.359 -31.172 -15.953 1 88.94 32 LEU B C 1
ATOM 7082 O O . LEU B 1 32 ? 29.938 -32.25 -16.391 1 88.94 32 LEU B O 1
ATOM 7086 N N . ARG B 1 33 ? 29.656 -30.141 -15.984 1 92.75 33 ARG B N 1
ATOM 7087 C CA . ARG B 1 33 ? 28.234 -30.312 -16.312 1 92.75 33 ARG B CA 1
ATOM 7088 C C . ARG B 1 33 ? 27.875 -29.594 -17.609 1 92.75 33 ARG B C 1
ATOM 7090 O O . ARG B 1 33 ? 26.859 -29.891 -18.234 1 92.75 33 ARG B O 1
ATOM 7097 N N . LEU B 1 34 ? 28.688 -28.703 -18.016 1 93.75 34 LEU B N 1
ATOM 7098 C CA . LEU B 1 34 ? 28.344 -27.953 -19.219 1 93.75 34 LEU B CA 1
ATOM 7099 C C . LEU B 1 34 ? 28.266 -28.891 -20.422 1 93.75 34 LEU B C 1
ATOM 7101 O O . LEU B 1 34 ? 27.312 -28.812 -21.203 1 93.75 34 LEU B O 1
ATOM 7105 N N . PRO B 1 35 ? 29.266 -29.844 -20.578 1 93.62 35 PRO B N 1
ATOM 7106 C CA . PRO B 1 35 ? 29.141 -30.781 -21.688 1 93.62 35 PRO B CA 1
ATOM 7107 C C . PRO B 1 35 ? 27.906 -31.672 -21.578 1 93.62 35 PRO B C 1
ATOM 7109 O O . PRO B 1 35 ? 27.25 -31.953 -22.594 1 93.62 35 PRO B O 1
ATOM 7112 N N . TRP B 1 36 ? 27.625 -31.984 -20.406 1 92.88 36 TRP B N 1
ATOM 7113 C CA . TRP B 1 36 ? 26.453 -32.812 -20.156 1 92.88 36 TRP B CA 1
ATOM 7114 C C . TRP B 1 36 ? 25.172 -32.062 -20.484 1 92.88 36 TRP B C 1
ATOM 7116 O O . TRP B 1 36 ? 24.25 -32.625 -21.078 1 92.88 36 TRP B O 1
ATOM 7126 N N . ILE B 1 37 ? 25.125 -30.859 -20.125 1 93.88 37 ILE B N 1
ATOM 7127 C CA . ILE B 1 37 ? 23.969 -30.016 -20.422 1 93.88 37 ILE B CA 1
ATOM 7128 C C . ILE B 1 37 ? 23.828 -29.828 -21.938 1 93.88 37 ILE B C 1
ATOM 7130 O O . ILE B 1 37 ? 22.734 -29.875 -22.484 1 93.88 37 ILE B O 1
ATOM 7134 N N . THR B 1 38 ? 24.953 -29.703 -22.594 1 94.81 38 THR B N 1
ATOM 7135 C CA . THR B 1 38 ? 24.953 -29.516 -24.031 1 94.81 38 THR B CA 1
ATOM 7136 C C . THR B 1 38 ? 24.516 -30.797 -24.75 1 94.81 38 THR B C 1
ATOM 7138 O O . THR B 1 38 ? 23.875 -30.734 -25.797 1 94.81 38 THR B O 1
ATOM 7141 N N . ALA B 1 39 ? 24.781 -31.891 -24.156 1 93.38 39 ALA B N 1
ATOM 7142 C CA . ALA B 1 39 ? 24.406 -33.156 -24.75 1 93.38 39 ALA B CA 1
ATOM 7143 C C . ALA B 1 39 ? 22.906 -33.406 -24.656 1 93.38 39 ALA B C 1
ATOM 7145 O O . ALA B 1 39 ? 22.281 -33.938 -25.578 1 93.38 39 ALA B O 1
ATOM 7146 N N . GLN B 1 40 ? 22.344 -32.969 -23.562 1 93.5 40 GLN B N 1
ATOM 7147 C CA . GLN B 1 40 ? 20.922 -33.188 -23.328 1 93.5 40 GLN B CA 1
ATOM 7148 C C . GLN B 1 40 ? 20.078 -32.125 -24.016 1 93.5 40 GLN B C 1
ATOM 7150 O O . GLN B 1 40 ? 19.188 -32.438 -24.812 1 93.5 40 GLN B O 1
ATOM 7155 N N . ALA B 1 41 ? 20.391 -30.922 -23.766 1 93.94 41 ALA B N 1
ATOM 7156 C CA . ALA B 1 41 ? 19.578 -29.812 -24.281 1 93.94 41 ALA B CA 1
ATOM 7157 C C . ALA B 1 41 ? 19.938 -29.484 -25.719 1 93.94 41 ALA B C 1
ATOM 7159 O O . ALA B 1 41 ? 19.125 -28.938 -26.469 1 93.94 41 ALA B O 1
ATOM 7160 N N . GLY B 1 42 ? 21 -29.891 -26.156 1 94.44 42 GLY B N 1
ATOM 7161 C CA . GLY B 1 42 ? 21.484 -29.422 -27.453 1 94.44 42 GLY B CA 1
ATOM 7162 C C . GLY B 1 42 ? 22.188 -28.094 -27.375 1 94.44 42 GLY B C 1
ATOM 7163 O O . GLY B 1 42 ? 22.062 -27.359 -26.391 1 94.44 42 GLY B O 1
ATOM 7164 N N . ILE B 1 43 ? 22.938 -27.734 -28.375 1 95.56 43 ILE B N 1
ATOM 7165 C CA . ILE B 1 43 ? 23.719 -26.484 -28.406 1 95.56 43 ILE B CA 1
ATOM 7166 C C . ILE B 1 43 ? 22.766 -25.297 -28.406 1 95.56 43 ILE B C 1
ATOM 7168 O O . ILE B 1 43 ? 22.984 -24.328 -27.672 1 95.56 43 ILE B O 1
ATOM 7172 N N . ALA B 1 44 ? 21.672 -25.375 -29.109 1 95.5 44 ALA B N 1
ATOM 7173 C CA . ALA B 1 44 ? 20.75 -24.25 -29.25 1 95.5 44 ALA B CA 1
ATOM 7174 C C . ALA B 1 44 ? 20.062 -23.922 -27.922 1 95.5 44 ALA B C 1
ATOM 7176 O O . ALA B 1 44 ? 20.094 -22.781 -27.469 1 95.5 44 ALA B O 1
ATOM 7177 N N . LEU B 1 45 ? 19.531 -24.938 -27.281 1 95.44 45 LEU B N 1
ATOM 7178 C CA . LEU B 1 45 ? 18.812 -24.703 -26.031 1 95.44 45 LEU B CA 1
ATOM 7179 C C . LEU B 1 45 ? 19.797 -24.391 -24.906 1 95.44 45 LEU B C 1
ATOM 7181 O O . LEU B 1 45 ? 19.438 -23.703 -23.938 1 95.44 45 LEU B O 1
ATOM 7185 N N . THR B 1 46 ? 20.969 -24.875 -24.984 1 96.06 46 THR B N 1
ATOM 7186 C CA . THR B 1 46 ? 21.984 -24.5 -24.016 1 96.06 46 THR B CA 1
ATOM 7187 C C . THR B 1 46 ? 22.328 -23.016 -24.125 1 96.06 46 THR B C 1
ATOM 7189 O O . THR B 1 46 ? 22.5 -22.344 -23.125 1 96.06 46 THR B O 1
ATOM 7192 N N . TRP B 1 47 ? 22.391 -22.578 -25.359 1 96.81 47 TRP B N 1
ATOM 7193 C CA . TRP B 1 47 ? 22.625 -21.156 -25.562 1 96.81 47 TRP B CA 1
ATOM 7194 C C . TRP B 1 47 ? 21.5 -20.328 -24.984 1 96.81 47 TRP B C 1
ATOM 7196 O O . TRP B 1 47 ? 21.734 -19.266 -24.391 1 96.81 47 TRP B O 1
ATOM 7206 N N . VAL B 1 48 ? 20.312 -20.797 -25.062 1 95.94 48 VAL B N 1
ATOM 7207 C CA . VAL B 1 48 ? 19.172 -20.078 -24.516 1 95.94 48 VAL B CA 1
ATOM 7208 C C . VAL B 1 48 ? 19.266 -20.062 -22.984 1 95.94 48 VAL B C 1
ATOM 7210 O O . VAL B 1 48 ? 18.984 -19.047 -22.359 1 95.94 48 VAL B O 1
ATOM 7213 N N . ILE B 1 49 ? 19.672 -21.141 -22.422 1 95.31 49 ILE B N 1
ATOM 7214 C CA . ILE B 1 49 ? 19.828 -21.234 -20.969 1 95.31 49 ILE B CA 1
ATOM 7215 C C . ILE B 1 49 ? 20.891 -20.25 -20.5 1 95.31 49 ILE B C 1
ATOM 7217 O O . ILE B 1 49 ? 20.688 -19.516 -19.531 1 95.31 49 ILE B O 1
ATOM 7221 N N . ILE B 1 50 ? 21.953 -20.219 -21.234 1 95.75 50 ILE B N 1
ATOM 7222 C CA . ILE B 1 50 ? 23.062 -19.328 -20.891 1 95.75 50 ILE B CA 1
ATOM 7223 C C . ILE B 1 50 ? 22.625 -17.875 -21.031 1 95.75 50 ILE B C 1
ATOM 7225 O O . ILE B 1 50 ? 22.828 -17.062 -20.125 1 95.75 50 ILE B O 1
ATOM 7229 N N . LEU B 1 51 ? 21.938 -17.609 -22.094 1 95.94 51 LEU B N 1
ATOM 7230 C CA . LEU B 1 51 ? 21.547 -16.234 -22.359 1 95.94 51 LEU B CA 1
ATOM 7231 C C . LEU B 1 51 ? 20.469 -15.773 -21.391 1 95.94 51 LEU B C 1
ATOM 7233 O O . LEU B 1 51 ? 20.438 -14.617 -20.984 1 95.94 51 LEU B O 1
ATOM 7237 N N . MET B 1 52 ? 19.578 -16.594 -21.016 1 94.56 52 MET B N 1
ATOM 7238 C CA . MET B 1 52 ? 18.547 -16.25 -20.016 1 94.56 52 MET B CA 1
ATOM 7239 C C . MET B 1 52 ? 19.188 -16 -18.656 1 94.56 52 MET B C 1
ATOM 7241 O O . MET B 1 52 ? 18.797 -15.07 -17.953 1 94.56 52 MET B O 1
ATOM 7245 N N . SER B 1 53 ? 20.141 -16.766 -18.344 1 94.62 53 SER B N 1
ATOM 7246 C CA . SER B 1 53 ? 20.844 -16.578 -17.078 1 94.62 53 SER B CA 1
ATOM 7247 C C . SER B 1 53 ? 21.641 -15.281 -17.062 1 94.62 53 SER B C 1
ATOM 7249 O O . SER B 1 53 ? 21.625 -14.547 -16.062 1 94.62 53 SER B O 1
ATOM 7251 N N . VAL B 1 54 ? 22.203 -15.008 -18.203 1 94.56 54 VAL B N 1
ATOM 7252 C CA . VAL B 1 54 ? 23.047 -13.812 -18.312 1 94.56 54 VAL B CA 1
ATOM 7253 C C . VAL B 1 54 ? 22.172 -12.562 -18.297 1 94.56 54 VAL B C 1
ATOM 7255 O O . VAL B 1 54 ? 22.562 -11.523 -17.781 1 94.56 54 VAL B O 1
ATOM 7258 N N . THR B 1 55 ? 21.031 -12.68 -18.797 1 95.25 55 THR B N 1
ATOM 7259 C CA . THR B 1 55 ? 20.109 -11.539 -18.781 1 95.25 55 THR B CA 1
ATOM 7260 C C . THR B 1 55 ? 19.734 -11.172 -17.344 1 95.25 55 THR B C 1
ATOM 7262 O O . THR B 1 55 ? 19.781 -10 -16.969 1 95.25 55 THR B O 1
ATOM 7265 N N . VAL B 1 56 ? 19.484 -12.133 -16.562 1 94.44 56 VAL B N 1
ATOM 7266 C CA . VAL B 1 56 ? 19.125 -11.891 -15.164 1 94.44 56 VAL B CA 1
ATOM 7267 C C . VAL B 1 56 ? 20.328 -11.328 -14.406 1 94.44 56 VAL B C 1
ATOM 7269 O O . VAL B 1 56 ? 20.203 -10.367 -13.648 1 94.44 56 VAL B O 1
ATOM 7272 N N . THR B 1 57 ? 21.469 -11.836 -14.648 1 94.38 57 THR B N 1
ATOM 7273 C CA . THR B 1 57 ? 22.656 -11.406 -13.93 1 94.38 57 THR B CA 1
ATOM 7274 C C . THR B 1 57 ? 23.125 -10.031 -14.406 1 94.38 57 THR B C 1
ATOM 7276 O O . THR B 1 57 ? 23.641 -9.234 -13.617 1 94.38 57 THR B O 1
ATOM 7279 N N . THR B 1 58 ? 22.938 -9.828 -15.695 1 95.5 58 THR B N 1
ATOM 7280 C CA . THR B 1 58 ? 23.312 -8.516 -16.219 1 95.5 58 THR B CA 1
ATOM 7281 C C . THR B 1 58 ? 22.422 -7.422 -15.617 1 95.5 58 THR B C 1
ATOM 7283 O O . THR B 1 58 ? 22.922 -6.371 -15.203 1 95.5 58 THR B O 1
ATOM 7286 N N . ILE B 1 59 ? 21.188 -7.676 -15.508 1 95.75 59 ILE B N 1
ATOM 7287 C CA . ILE B 1 59 ? 20.266 -6.703 -14.93 1 95.75 59 ILE B CA 1
ATOM 7288 C C . ILE B 1 59 ? 20.594 -6.504 -13.453 1 95.75 59 ILE B C 1
ATOM 7290 O O . ILE B 1 59 ? 20.562 -5.375 -12.953 1 95.75 59 ILE B O 1
ATOM 7294 N N . THR B 1 60 ? 20.922 -7.523 -12.789 1 94.25 60 THR B N 1
ATOM 7295 C CA . THR B 1 60 ? 21.297 -7.426 -11.383 1 94.25 60 THR B CA 1
ATOM 7296 C C . THR B 1 60 ? 22.625 -6.68 -11.227 1 94.25 60 THR B C 1
ATOM 7298 O O . THR B 1 60 ? 22.797 -5.91 -10.281 1 94.25 60 THR B O 1
ATOM 7301 N N . GLY B 1 61 ? 23.547 -6.992 -12.164 1 93.12 61 GLY B N 1
ATOM 7302 C CA . GLY B 1 61 ? 24.797 -6.25 -12.164 1 93.12 61 GLY B CA 1
ATOM 7303 C C . GLY B 1 61 ? 24.609 -4.758 -12.344 1 93.12 61 GLY B C 1
ATOM 7304 O O . GLY B 1 61 ? 25.281 -3.953 -11.703 1 93.12 61 GLY B O 1
ATOM 7305 N N . LEU B 1 62 ? 23.656 -4.414 -13.148 1 94.44 62 LEU B N 1
ATOM 7306 C CA . LEU B 1 62 ? 23.344 -3.004 -13.352 1 94.44 62 LEU B CA 1
ATOM 7307 C C . LEU B 1 62 ? 22.719 -2.402 -12.094 1 94.44 62 LEU B C 1
ATOM 7309 O O . LEU B 1 62 ? 23.031 -1.271 -11.719 1 94.44 62 LEU B O 1
ATOM 7313 N N . SER B 1 63 ? 21.922 -3.1 -11.438 1 92.81 63 SER B N 1
ATOM 7314 C CA . SER B 1 63 ? 21.281 -2.621 -10.227 1 92.81 63 SER B CA 1
ATOM 7315 C C . SER B 1 63 ? 22.281 -2.432 -9.094 1 92.81 63 SER B C 1
ATOM 7317 O O . SER B 1 63 ? 22.234 -1.428 -8.383 1 92.81 63 SER B O 1
ATOM 7319 N N . ILE B 1 64 ? 23.188 -3.336 -8.969 1 90.25 64 ILE B N 1
ATOM 7320 C CA . ILE B 1 64 ? 24.188 -3.221 -7.91 1 90.25 64 ILE B CA 1
ATOM 7321 C C . ILE B 1 64 ? 25.141 -2.074 -8.227 1 90.25 64 ILE B C 1
ATOM 7323 O O . ILE B 1 64 ? 25.625 -1.401 -7.312 1 90.25 64 ILE B O 1
ATOM 7327 N N . SER B 1 65 ? 25.359 -1.891 -9.477 1 91.12 65 SER B N 1
ATOM 7328 C CA . SER B 1 65 ? 26.219 -0.778 -9.875 1 91.12 65 SER B CA 1
ATOM 7329 C C . SER B 1 65 ? 25.578 0.562 -9.523 1 91.12 65 SER B C 1
ATOM 7331 O O . SER B 1 65 ? 26.266 1.492 -9.102 1 91.12 65 SER B O 1
ATOM 7333 N N . ALA B 1 66 ? 24.328 0.65 -9.68 1 90.69 66 ALA B N 1
ATOM 7334 C CA . ALA B 1 66 ? 23.641 1.878 -9.312 1 90.69 66 ALA B CA 1
ATOM 7335 C C . ALA B 1 66 ? 23.656 2.088 -7.801 1 90.69 66 ALA B C 1
ATOM 7337 O O . ALA B 1 66 ? 23.891 3.199 -7.324 1 90.69 66 ALA B O 1
ATOM 7338 N N . ILE B 1 67 ? 23.516 1.091 -7.059 1 86.88 67 ILE B N 1
ATOM 7339 C CA . ILE B 1 67 ? 23.438 1.17 -5.602 1 86.88 67 ILE B CA 1
ATOM 7340 C C . ILE B 1 67 ? 24.828 1.479 -5.035 1 86.88 67 ILE B C 1
ATOM 7342 O O . ILE B 1 67 ? 24.953 2.258 -4.086 1 86.88 67 ILE B O 1
ATOM 7346 N N . SER B 1 68 ? 25.844 0.967 -5.664 1 85.56 68 SER B N 1
ATOM 7347 C CA . SER B 1 68 ? 27.203 1.134 -5.152 1 85.56 68 SER B CA 1
ATOM 7348 C C . SER B 1 68 ? 27.75 2.521 -5.469 1 85.56 68 SER B C 1
ATOM 7350 O O . SER B 1 68 ? 28.672 2.996 -4.812 1 85.56 68 SER B O 1
ATOM 7352 N N . THR B 1 69 ? 27.156 3.168 -6.402 1 85.88 69 THR B N 1
ATOM 7353 C CA . THR B 1 69 ? 27.672 4.473 -6.793 1 85.88 69 THR B CA 1
ATOM 7354 C C . THR B 1 69 ? 26.891 5.594 -6.109 1 85.88 69 THR B C 1
ATOM 7356 O O . THR B 1 69 ? 27.188 6.773 -6.301 1 85.88 69 THR B O 1
ATOM 7359 N N . ASN B 1 70 ? 25.844 5.305 -5.336 1 81.81 70 ASN B N 1
ATOM 7360 C CA . ASN B 1 70 ? 25.047 6.316 -4.645 1 81.81 70 ASN B CA 1
ATOM 7361 C C . ASN B 1 70 ? 25.688 6.723 -3.318 1 81.81 70 ASN B C 1
ATOM 7363 O O . ASN B 1 70 ? 25.359 7.762 -2.754 1 81.81 70 ASN B O 1
ATOM 7367 N N . GLY B 1 71 ? 26.766 6.164 -2.904 1 71.19 71 GLY B N 1
ATOM 7368 C CA . GLY B 1 71 ? 27.344 6.543 -1.628 1 71.19 71 GLY B CA 1
ATOM 7369 C C . GLY B 1 71 ? 28.719 5.941 -1.393 1 71.19 71 GLY B C 1
ATOM 7370 O O . GLY B 1 71 ? 29.297 5.32 -2.291 1 71.19 71 GLY B O 1
ATOM 7371 N N . LYS B 1 72 ? 29.125 6.434 -0.161 1 70.94 72 LYS B N 1
ATOM 7372 C CA . LYS B 1 72 ? 30.422 5.895 0.216 1 70.94 72 LYS B CA 1
ATOM 7373 C C . LYS B 1 72 ? 30.312 4.441 0.672 1 70.94 72 LYS B C 1
ATOM 7375 O O . LYS B 1 72 ? 29.391 4.086 1.402 1 70.94 72 LYS B O 1
ATOM 7380 N N . VAL B 1 73 ? 31.156 3.664 0.062 1 69.31 73 VAL B N 1
ATOM 7381 C CA . VAL B 1 73 ? 31.125 2.229 0.325 1 69.31 73 VAL B CA 1
ATOM 7382 C C . VAL B 1 73 ? 32.156 1.885 1.403 1 69.31 73 VAL B C 1
ATOM 7384 O O . VAL B 1 73 ? 33.312 2.33 1.342 1 69.31 73 VAL B O 1
ATOM 7387 N N . LYS B 1 74 ? 31.578 1.421 2.566 1 69.38 74 LYS B N 1
ATOM 7388 C CA . LYS B 1 74 ? 32.469 0.955 3.619 1 69.38 74 LYS B CA 1
ATOM 7389 C C . LYS B 1 74 ? 32.625 -0.562 3.576 1 69.38 74 LYS B C 1
ATOM 7391 O O . LYS B 1 74 ? 32.219 -1.209 2.617 1 69.38 74 LYS B O 1
ATOM 7396 N N . SER B 1 75 ? 33.344 -0.956 4.668 1 65.25 75 SER B N 1
ATOM 7397 C CA . SER B 1 75 ? 33.625 -2.381 4.766 1 65.25 75 SER B CA 1
ATOM 7398 C C . SER B 1 75 ? 32.375 -3.186 5.082 1 65.25 75 SER B C 1
ATOM 7400 O O . SER B 1 75 ? 31.5 -2.723 5.824 1 65.25 75 SER B O 1
ATOM 7402 N N . GLY B 1 76 ? 31.688 -4.043 4.312 1 65.25 76 GLY B N 1
ATOM 7403 C CA . GLY B 1 76 ? 30.547 -4.906 4.559 1 65.25 76 GLY B CA 1
ATOM 7404 C C . GLY B 1 76 ? 30 -5.547 3.297 1 65.25 76 GLY B C 1
ATOM 7405 O O . GLY B 1 76 ? 29.125 -6.406 3.361 1 65.25 76 GLY B O 1
ATOM 7406 N N . GLY B 1 77 ? 30.609 -5.254 2.293 1 73.94 77 GLY B N 1
ATOM 7407 C CA . GLY B 1 77 ? 30.25 -5.922 1.055 1 73.94 77 GLY B CA 1
ATOM 7408 C C . GLY B 1 77 ? 28.906 -5.473 0.507 1 73.94 77 GLY B C 1
ATOM 7409 O O . GLY B 1 77 ? 28.562 -4.293 0.594 1 73.94 77 GLY B O 1
ATOM 7410 N N . THR B 1 78 ? 28.234 -6.398 -0.083 1 75.5 78 THR B N 1
ATOM 7411 C CA . THR B 1 78 ? 26.953 -6.156 -0.739 1 75.5 78 THR B CA 1
ATOM 7412 C C . THR B 1 78 ? 25.859 -5.852 0.289 1 75.5 78 THR B C 1
ATOM 7414 O O . THR B 1 78 ? 24.984 -5.02 0.046 1 75.5 78 THR B O 1
ATOM 7417 N N . TYR B 1 79 ? 26.047 -6.43 1.449 1 83.12 79 TYR B N 1
ATOM 7418 C CA . TYR B 1 79 ? 25.047 -6.156 2.482 1 83.12 79 TYR B CA 1
ATOM 7419 C C . TYR B 1 79 ? 25.094 -4.695 2.908 1 83.12 79 TYR B C 1
ATOM 7421 O O . TYR B 1 79 ? 24.062 -4.047 3.047 1 83.12 79 TYR B O 1
ATOM 7429 N N . PHE B 1 80 ? 26.25 -4.207 3.121 1 80.81 80 PHE B N 1
ATOM 7430 C CA . PHE B 1 80 ? 26.391 -2.82 3.551 1 80.81 80 PHE B CA 1
ATOM 7431 C C . PHE B 1 80 ? 25.797 -1.869 2.521 1 80.81 80 PHE B C 1
ATOM 7433 O O . PHE B 1 80 ? 25.078 -0.928 2.881 1 80.81 80 PHE B O 1
ATOM 7440 N N . LEU B 1 81 ? 26.078 -2.199 1.379 1 80.19 81 LEU B N 1
ATOM 7441 C CA . LEU B 1 81 ? 25.609 -1.34 0.3 1 80.19 81 LEU B CA 1
ATOM 7442 C C . LEU B 1 81 ? 24.094 -1.347 0.23 1 80.19 81 LEU B C 1
ATOM 7444 O O . LEU B 1 81 ? 23.469 -0.288 0.142 1 80.19 81 LEU B O 1
ATOM 7448 N N . ILE B 1 82 ? 23.594 -2.457 0.38 1 80.56 82 ILE B N 1
ATOM 7449 C CA . ILE B 1 82 ? 22.156 -2.602 0.199 1 80.56 82 ILE B CA 1
ATOM 7450 C C . ILE B 1 82 ? 21.422 -2.111 1.448 1 80.56 82 ILE B C 1
ATOM 7452 O O . ILE B 1 82 ? 20.391 -1.438 1.352 1 80.56 82 ILE B O 1
ATOM 7456 N N . SER B 1 83 ? 21.953 -2.418 2.598 1 83.38 83 SER B N 1
ATOM 7457 C CA . SER B 1 83 ? 21.297 -2.049 3.846 1 83.38 83 SER B CA 1
ATOM 7458 C C . SER B 1 83 ? 21.281 -0.536 4.043 1 83.38 83 SER B C 1
ATOM 7460 O O . SER B 1 83 ? 20.297 0.029 4.516 1 83.38 83 SER B O 1
ATOM 7462 N N . ARG B 1 84 ? 22.344 0.097 3.674 1 80.69 84 ARG B N 1
ATOM 7463 C CA . ARG B 1 84 ? 22.453 1.541 3.859 1 80.69 84 ARG B CA 1
ATOM 7464 C C . ARG B 1 84 ? 21.625 2.285 2.811 1 80.69 84 ARG B C 1
ATOM 7466 O O . ARG B 1 84 ? 21.25 3.441 3.016 1 80.69 84 ARG B O 1
ATOM 7473 N N . SER B 1 85 ? 21.359 1.644 1.778 1 77 85 SER B N 1
ATOM 7474 C CA . SER B 1 85 ? 20.578 2.295 0.727 1 77 85 SER B CA 1
ATOM 7475 C C . SER B 1 85 ? 19.078 2.033 0.898 1 77 85 SER B C 1
ATOM 7477 O O . SER B 1 85 ? 18.266 2.945 0.757 1 77 85 SER B O 1
ATOM 7479 N N . LEU B 1 86 ? 18.703 0.879 1.215 1 77.75 86 LEU B N 1
ATOM 7480 C CA . LEU B 1 86 ? 17.297 0.494 1.204 1 77.75 86 LEU B CA 1
ATOM 7481 C C . LEU B 1 86 ? 16.719 0.556 2.609 1 77.75 86 LEU B C 1
ATOM 7483 O O . LEU B 1 86 ? 15.508 0.759 2.771 1 77.75 86 LEU B O 1
ATOM 7487 N N . GLY B 1 87 ? 17.594 0.226 3.617 1 80.69 87 GLY B N 1
ATOM 7488 C CA . GLY B 1 87 ? 17.094 0.179 4.98 1 80.69 87 GLY B CA 1
ATOM 7489 C C . GLY B 1 87 ? 17.328 -1.157 5.656 1 80.69 87 GLY B C 1
ATOM 7490 O O . GLY B 1 87 ? 17.672 -2.141 5 1 80.69 87 GLY B O 1
ATOM 7491 N N . PRO B 1 88 ? 17.078 -1.155 6.852 1 84.06 88 PRO B N 1
ATOM 7492 C CA . PRO B 1 88 ? 17.359 -2.373 7.617 1 84.06 88 PRO B CA 1
ATOM 7493 C C . PRO B 1 88 ? 16.344 -3.484 7.348 1 84.06 88 PRO B C 1
ATOM 7495 O O . PRO B 1 88 ? 16.672 -4.668 7.473 1 84.06 88 PRO B O 1
ATOM 7498 N N . GLU B 1 89 ? 15.164 -3.131 6.953 1 83.19 89 GLU B N 1
ATOM 7499 C CA . GLU B 1 89 ? 14.141 -4.152 6.746 1 83.19 89 GLU B CA 1
ATOM 7500 C C . GLU B 1 89 ? 14.477 -5.031 5.547 1 83.19 89 GLU B C 1
ATOM 7502 O O . GLU B 1 89 ? 14.562 -6.254 5.676 1 83.19 89 GLU B O 1
ATOM 7507 N N . LEU B 1 90 ? 14.719 -4.461 4.391 1 83 90 LEU B N 1
ATOM 7508 C CA . LEU B 1 90 ? 15.031 -5.219 3.186 1 83 90 LEU B CA 1
ATOM 7509 C C . LEU B 1 90 ? 16.5 -5.637 3.168 1 83 90 LEU B C 1
ATOM 7511 O O . LEU B 1 90 ? 16.828 -6.734 2.713 1 83 90 LEU B O 1
ATOM 7515 N N . GLY B 1 91 ? 17.297 -4.82 3.748 1 86.25 91 GLY B N 1
ATOM 7516 C CA . GLY B 1 91 ? 18.719 -5.145 3.812 1 86.25 91 GLY B CA 1
ATOM 7517 C C . GLY B 1 91 ? 19.016 -6.336 4.703 1 86.25 91 GLY B C 1
ATOM 7518 O O . GLY B 1 91 ? 19.844 -7.18 4.363 1 86.25 91 GLY B O 1
ATOM 7519 N N . GLY B 1 92 ? 18.359 -6.359 5.797 1 86.94 92 GLY B N 1
ATOM 7520 C CA . GLY B 1 92 ? 18.578 -7.488 6.691 1 86.94 92 GLY B CA 1
ATOM 7521 C C . GLY B 1 92 ? 18.156 -8.812 6.094 1 86.94 92 GLY B C 1
ATOM 7522 O O . GLY B 1 92 ? 18.859 -9.82 6.23 1 86.94 92 GLY B O 1
ATOM 7523 N N . SER B 1 93 ? 17.109 -8.836 5.391 1 87.81 93 SER B N 1
ATOM 7524 C CA . SER B 1 93 ? 16.625 -10.062 4.77 1 87.81 93 SER B CA 1
ATOM 7525 C C . SER B 1 93 ? 17.531 -10.508 3.633 1 87.81 93 SER B C 1
ATOM 7527 O O . SER B 1 93 ? 17.859 -11.688 3.512 1 87.81 93 SER B O 1
ATOM 7529 N N . ILE B 1 94 ? 18.016 -9.578 2.824 1 87.31 94 ILE B N 1
ATOM 7530 C CA . ILE B 1 94 ? 18.922 -9.883 1.718 1 87.31 94 ILE B CA 1
ATOM 7531 C C . ILE B 1 94 ? 20.25 -10.406 2.262 1 87.31 94 ILE B C 1
ATOM 7533 O O . ILE B 1 94 ? 20.781 -11.391 1.751 1 87.31 94 ILE B O 1
ATOM 7537 N N . GLY B 1 95 ? 20.672 -9.734 3.322 1 89 95 GLY B N 1
ATOM 7538 C CA . GLY B 1 95 ? 21.938 -10.156 3.904 1 89 95 GLY B CA 1
ATOM 7539 C C . GLY B 1 95 ? 21.906 -11.562 4.461 1 89 95 GLY B C 1
ATOM 7540 O O . GLY B 1 95 ? 22.859 -12.336 4.27 1 89 95 GLY B O 1
ATOM 7541 N N . LEU B 1 96 ? 20.891 -11.922 5.035 1 90.31 96 LEU B N 1
ATOM 7542 C CA . LEU B 1 96 ? 20.797 -13.258 5.625 1 90.31 96 LEU B CA 1
ATOM 7543 C C . LEU B 1 96 ? 20.672 -14.32 4.543 1 90.31 96 LEU B C 1
ATOM 7545 O O . LEU B 1 96 ? 21.344 -15.359 4.605 1 90.31 96 LEU B O 1
ATOM 7549 N N . ILE B 1 97 ? 19.906 -14.07 3.576 1 90.31 97 ILE B N 1
ATOM 7550 C CA . ILE B 1 97 ? 19.703 -15.031 2.502 1 90.31 97 ILE B CA 1
ATOM 7551 C C . ILE B 1 97 ? 20.969 -15.164 1.675 1 90.31 97 ILE B C 1
ATOM 7553 O O . ILE B 1 97 ? 21.359 -16.266 1.282 1 90.31 97 ILE B O 1
ATOM 7557 N N . PHE B 1 98 ? 21.578 -14.078 1.469 1 89.62 98 PHE B N 1
ATOM 7558 C CA . PHE B 1 98 ? 22.812 -14.086 0.688 1 89.62 98 PHE B CA 1
ATOM 7559 C C . PHE B 1 98 ? 23.922 -14.812 1.435 1 89.62 98 PHE B C 1
ATOM 7561 O O . PHE B 1 98 ? 24.688 -15.57 0.833 1 89.62 98 PHE B O 1
ATOM 7568 N N . ALA B 1 99 ? 24.047 -14.578 2.707 1 91.44 99 ALA B N 1
ATOM 7569 C CA . ALA B 1 99 ? 25.047 -15.305 3.5 1 91.44 99 ALA B CA 1
ATOM 7570 C C . ALA B 1 99 ? 24.766 -16.797 3.494 1 91.44 99 ALA B C 1
ATOM 7572 O O . ALA B 1 99 ? 25.688 -17.609 3.361 1 91.44 99 ALA B O 1
ATOM 7573 N N . PHE B 1 100 ? 23.594 -17.125 3.578 1 92.06 100 PHE B N 1
ATOM 7574 C CA . PHE B 1 100 ? 23.219 -18.531 3.551 1 92.06 100 PHE B CA 1
ATOM 7575 C C . PHE B 1 100 ? 23.484 -19.141 2.18 1 92.06 100 PHE B C 1
ATOM 7577 O O . PHE B 1 100 ? 23.969 -20.266 2.082 1 92.06 100 PHE B O 1
ATOM 7584 N N . ALA B 1 101 ? 23.156 -18.438 1.168 1 91.44 101 ALA B N 1
ATOM 7585 C CA . ALA B 1 101 ? 23.391 -18.906 -0.19 1 91.44 101 ALA B CA 1
ATOM 7586 C C . ALA B 1 101 ? 24.891 -19.141 -0.433 1 91.44 101 ALA B C 1
ATOM 7588 O O . ALA B 1 101 ? 25.266 -20.141 -1.049 1 91.44 101 ALA B O 1
ATOM 7589 N N . ASN B 1 102 ? 25.719 -18.234 0.007 1 91.06 102 ASN B N 1
ATOM 7590 C CA . ASN B 1 102 ? 27.156 -18.406 -0.15 1 91.06 102 ASN B CA 1
ATOM 7591 C C . ASN B 1 102 ? 27.688 -19.562 0.679 1 91.06 102 ASN B C 1
ATOM 7593 O O . ASN B 1 102 ? 28.625 -20.25 0.273 1 91.06 102 ASN B O 1
ATOM 7597 N N . ALA B 1 103 ? 27.109 -19.797 1.791 1 93.5 103 ALA B N 1
ATOM 7598 C CA . ALA B 1 103 ? 27.5 -20.938 2.607 1 93.5 103 ALA B CA 1
ATOM 7599 C C . ALA B 1 103 ? 27.156 -22.25 1.914 1 93.5 103 ALA B C 1
ATOM 7601 O O . ALA B 1 103 ? 27.953 -23.188 1.938 1 93.5 103 ALA B O 1
ATOM 7602 N N . VAL B 1 104 ? 26.078 -22.312 1.312 1 92.69 104 VAL B N 1
ATOM 7603 C CA . VAL B 1 104 ? 25.672 -23.516 0.598 1 92.69 104 VAL B CA 1
ATOM 7604 C C . VAL B 1 104 ? 26.484 -23.656 -0.683 1 92.69 104 VAL B C 1
ATOM 7606 O O . VAL B 1 104 ? 26.797 -24.781 -1.11 1 92.69 104 VAL B O 1
ATOM 7609 N N . ALA B 1 105 ? 26.844 -22.531 -1.235 1 92.75 105 ALA B N 1
ATOM 7610 C CA . ALA B 1 105 ? 27.656 -22.562 -2.445 1 92.75 105 ALA B CA 1
ATOM 7611 C C . ALA B 1 105 ? 29.031 -23.172 -2.164 1 92.75 105 ALA B C 1
ATOM 7613 O O . ALA B 1 105 ? 29.625 -23.797 -3.041 1 92.75 105 ALA B O 1
ATOM 7614 N N . VAL B 1 106 ? 29.531 -23 -0.963 1 93.75 106 VAL B N 1
ATOM 7615 C CA . VAL B 1 106 ? 30.766 -23.656 -0.578 1 93.75 106 VAL B CA 1
ATOM 7616 C C . VAL B 1 106 ? 30.625 -25.172 -0.722 1 93.75 106 VAL B C 1
ATOM 7618 O O . VAL B 1 106 ? 31.516 -25.844 -1.247 1 93.75 106 VAL B O 1
ATOM 7621 N N . ALA B 1 107 ? 29.5 -25.641 -0.312 1 94.88 107 ALA B N 1
ATOM 7622 C CA . ALA B 1 107 ? 29.234 -27.078 -0.389 1 94.88 107 ALA B CA 1
ATOM 7623 C C . ALA B 1 107 ? 29.172 -27.531 -1.84 1 94.88 107 ALA B C 1
ATOM 7625 O O . ALA B 1 107 ? 29.703 -28.594 -2.189 1 94.88 107 ALA B O 1
ATOM 7626 N N . MET B 1 108 ? 28.594 -26.812 -2.688 1 92.88 108 MET B N 1
ATOM 7627 C CA . MET B 1 108 ? 28.438 -27.203 -4.086 1 92.88 108 MET B CA 1
ATOM 7628 C C . MET B 1 108 ? 29.797 -27.312 -4.77 1 92.88 108 MET B C 1
ATOM 7630 O O . MET B 1 108 ? 30.094 -28.312 -5.43 1 92.88 108 MET B O 1
ATOM 7634 N N . HIS B 1 109 ? 30.672 -26.344 -4.609 1 93.06 109 HIS B N 1
ATOM 7635 C CA . HIS B 1 109 ? 31.984 -26.359 -5.238 1 93.06 109 HIS B CA 1
ATOM 7636 C C . HIS B 1 109 ? 32.875 -27.438 -4.648 1 93.06 109 HIS B C 1
ATOM 7638 O O . HIS B 1 109 ? 33.625 -28.094 -5.371 1 93.06 109 HIS B O 1
ATOM 7644 N N . THR B 1 110 ? 32.719 -27.641 -3.367 1 94.88 110 THR B N 1
ATOM 7645 C CA . THR B 1 110 ? 33.531 -28.688 -2.725 1 94.88 110 THR B CA 1
ATOM 7646 C C . THR B 1 110 ? 33.094 -30.062 -3.189 1 94.88 110 THR B C 1
ATOM 7648 O O . THR B 1 110 ? 33.906 -30.953 -3.387 1 94.88 110 THR B O 1
ATOM 7651 N N . VAL B 1 111 ? 31.812 -30.219 -3.324 1 94.25 111 VAL B N 1
ATOM 7652 C CA . VAL B 1 111 ? 31.312 -31.5 -3.814 1 94.25 111 VAL B CA 1
ATOM 7653 C C . VAL B 1 111 ? 31.781 -31.719 -5.25 1 94.25 111 VAL B C 1
ATOM 7655 O O . VAL B 1 111 ? 32.094 -32.844 -5.637 1 94.25 111 VAL B O 1
ATOM 7658 N N . GLY B 1 112 ? 31.797 -30.641 -6.031 1 91.5 112 GLY B N 1
ATOM 7659 C CA . GLY B 1 112 ? 32.375 -30.766 -7.367 1 91.5 112 GLY B CA 1
ATOM 7660 C C . GLY B 1 112 ? 33.812 -31.203 -7.371 1 91.5 112 GLY B C 1
ATOM 7661 O O . GLY B 1 112 ? 34.219 -32.031 -8.195 1 91.5 112 GLY B O 1
ATOM 7662 N N . PHE B 1 113 ? 34.562 -30.734 -6.48 1 93.94 113 PHE B N 1
ATOM 7663 C CA . PHE B 1 113 ? 35.969 -31.156 -6.309 1 93.94 113 PHE B CA 1
ATOM 7664 C C . PHE B 1 113 ? 36.031 -32.625 -5.898 1 93.94 113 PHE B C 1
ATOM 7666 O O . PHE B 1 113 ? 36.812 -33.375 -6.449 1 93.94 113 PHE B O 1
ATOM 7673 N N . ALA B 1 114 ? 35.188 -33 -5.004 1 94.94 114 ALA B N 1
ATOM 7674 C CA . ALA B 1 114 ? 35.188 -34.344 -4.48 1 94.94 114 ALA B CA 1
ATOM 7675 C C . ALA B 1 114 ? 34.781 -35.344 -5.551 1 94.94 114 ALA B C 1
ATOM 7677 O O . ALA B 1 114 ? 35.281 -36.469 -5.602 1 94.94 114 ALA B O 1
ATOM 7678 N N . GLU B 1 115 ? 33.906 -34.969 -6.34 1 91.62 115 GLU B N 1
ATOM 7679 C CA . GLU B 1 115 ? 33.5 -35.844 -7.434 1 91.62 115 GLU B CA 1
ATOM 7680 C C . GLU B 1 115 ? 34.625 -36.062 -8.414 1 91.62 115 GLU B C 1
ATOM 7682 O O . GLU B 1 115 ? 34.812 -37.188 -8.906 1 91.62 115 GLU B O 1
ATOM 7687 N N . THR B 1 116 ? 35.406 -35.062 -8.695 1 90.62 116 THR B N 1
ATOM 7688 C CA . THR B 1 116 ? 36.531 -35.219 -9.609 1 90.62 116 THR B CA 1
ATOM 7689 C C . THR B 1 116 ? 37.625 -36.094 -9 1 90.62 116 THR B C 1
ATOM 7691 O O . THR B 1 116 ? 38.219 -36.938 -9.688 1 90.62 116 THR B O 1
ATOM 7694 N N . VAL B 1 117 ? 37.844 -35.938 -7.723 1 92.25 117 VAL B N 1
ATOM 7695 C CA . VAL B 1 117 ? 38.844 -36.75 -7.047 1 92.25 117 VAL B CA 1
ATOM 7696 C C . VAL B 1 117 ? 38.375 -38.219 -7.004 1 92.25 117 VAL B C 1
ATOM 7698 O O . VAL B 1 117 ? 39.188 -39.125 -7.203 1 92.25 117 VAL B O 1
ATOM 7701 N N . ARG B 1 118 ? 37.125 -38.406 -6.766 1 91.69 118 ARG B N 1
ATOM 7702 C CA . ARG B 1 118 ? 36.562 -39.75 -6.766 1 91.69 118 ARG B CA 1
ATOM 7703 C C . ARG B 1 118 ? 36.75 -40.406 -8.125 1 91.69 118 ARG B C 1
ATOM 7705 O O . ARG B 1 118 ? 37.125 -41.594 -8.211 1 91.69 118 ARG B O 1
ATOM 7712 N N . ASP B 1 119 ? 36.5 -39.656 -9.18 1 86.62 119 ASP B N 1
ATOM 7713 C CA . ASP B 1 119 ? 36.625 -40.219 -10.531 1 86.62 119 ASP B CA 1
ATOM 7714 C C . ASP B 1 119 ? 38.094 -40.562 -10.836 1 86.62 119 ASP B C 1
ATOM 7716 O O . ASP B 1 119 ? 38.375 -41.531 -11.508 1 86.62 119 ASP B O 1
ATOM 7720 N N . LEU B 1 120 ? 39.031 -39.719 -10.328 1 86.69 120 LEU B N 1
ATOM 7721 C CA . LEU B 1 120 ? 40.469 -40.031 -10.516 1 86.69 120 LEU B CA 1
ATOM 7722 C C . LEU B 1 120 ? 40.875 -41.25 -9.727 1 86.69 120 LEU B C 1
ATOM 7724 O O . LEU B 1 120 ? 41.656 -42.062 -10.211 1 86.69 120 LEU B O 1
ATOM 7728 N N . LEU B 1 121 ? 40.281 -41.406 -8.562 1 89.19 121 LEU B N 1
ATOM 7729 C CA . LEU B 1 121 ? 40.594 -42.562 -7.734 1 89.19 121 LEU B CA 1
ATOM 7730 C C . LEU B 1 121 ? 40.062 -43.844 -8.367 1 89.19 121 LEU B C 1
ATOM 7732 O O . LEU B 1 121 ? 40.688 -44.906 -8.305 1 89.19 121 LEU B O 1
ATOM 7736 N N . GLN B 1 122 ? 38.938 -43.719 -8.969 1 85.25 122 GLN B N 1
ATOM 7737 C CA . GLN B 1 122 ? 38.344 -44.875 -9.633 1 85.25 122 GLN B CA 1
ATOM 7738 C C . GLN B 1 122 ? 39.156 -45.281 -10.859 1 85.25 122 GLN B C 1
ATOM 7740 O O . GLN B 1 122 ? 39.281 -46.469 -11.172 1 85.25 122 GLN B O 1
ATOM 7745 N N . GLU B 1 123 ? 39.656 -44.25 -11.578 1 81.06 123 GLU B N 1
ATOM 7746 C CA . GLU B 1 123 ? 40.5 -44.531 -12.742 1 81.06 123 GLU B CA 1
ATOM 7747 C C . GLU B 1 123 ? 41.75 -45.281 -12.344 1 81.06 123 GLU B C 1
ATOM 7749 O O . GLU B 1 123 ? 42.25 -46.125 -13.094 1 81.06 123 GLU B O 1
ATOM 7754 N N . TYR B 1 124 ? 42.219 -44.969 -11.133 1 81.94 124 TYR B N 1
ATOM 7755 C CA . TYR B 1 124 ? 43.438 -45.625 -10.68 1 81.94 124 TYR B CA 1
ATOM 7756 C C . TYR B 1 124 ? 43.094 -46.812 -9.773 1 81.94 124 TYR B C 1
ATOM 7758 O O . TYR B 1 124 ? 43.969 -47.312 -9.062 1 81.94 124 TYR B O 1
ATOM 7766 N N . ASN B 1 125 ? 41.844 -47.344 -9.719 1 82.19 125 ASN B N 1
ATOM 7767 C CA . ASN B 1 125 ? 41.312 -48.531 -9.008 1 82.19 125 ASN B CA 1
ATOM 7768 C C . ASN B 1 125 ? 41.594 -48.406 -7.508 1 82.19 125 ASN B C 1
ATOM 7770 O O . ASN B 1 125 ? 41.969 -49.406 -6.875 1 82.19 125 ASN B O 1
ATOM 7774 N N . SER B 1 126 ? 41.5 -47.219 -6.988 1 82.69 126 SER B N 1
ATOM 7775 C CA . SER B 1 126 ? 41.719 -47 -5.559 1 82.69 126 SER B CA 1
ATOM 7776 C C . SER B 1 126 ? 40.469 -46.438 -4.887 1 82.69 126 SER B C 1
ATOM 7778 O O . SER B 1 126 ? 40.469 -45.281 -4.488 1 82.69 126 SER B O 1
ATOM 7780 N N . SER B 1 127 ? 39.375 -47.281 -4.832 1 83.12 127 SER B N 1
ATOM 7781 C CA . SER B 1 127 ? 38.156 -46.812 -4.164 1 83.12 127 SER B CA 1
ATOM 7782 C C . SER B 1 127 ? 38.281 -46.938 -2.652 1 83.12 127 SER B C 1
ATOM 7784 O O . SER B 1 127 ? 38.906 -47.875 -2.16 1 83.12 127 SER B O 1
ATOM 7786 N N . MET B 1 128 ? 37.969 -46 -1.869 1 83.31 128 MET B N 1
ATOM 7787 C CA . MET B 1 128 ? 38.062 -46.062 -0.412 1 83.31 128 MET B CA 1
ATOM 7788 C C . MET B 1 128 ? 36.938 -46.906 0.164 1 83.31 128 MET B C 1
ATOM 7790 O O . MET B 1 128 ? 37.188 -48 0.729 1 83.31 128 MET B O 1
ATOM 7794 N N . VAL B 1 129 ? 35.625 -46.5 0.102 1 85 129 VAL B N 1
ATOM 7795 C CA . VAL B 1 129 ? 34.5 -47.25 0.625 1 85 129 VAL B CA 1
ATOM 7796 C C . VAL B 1 129 ? 33.438 -47.438 -0.472 1 85 129 VAL B C 1
ATOM 7798 O O . VAL B 1 129 ? 33.469 -48.438 -1.204 1 85 129 VAL B O 1
ATOM 7801 N N . ASP B 1 130 ? 32.656 -46.5 -0.614 1 88.31 130 ASP B N 1
ATOM 7802 C CA . ASP B 1 130 ? 31.641 -46.438 -1.645 1 88.31 130 ASP B CA 1
ATOM 7803 C C . ASP B 1 130 ? 31.703 -45.094 -2.396 1 88.31 130 ASP B C 1
ATOM 7805 O O . ASP B 1 130 ? 32.219 -44.125 -1.867 1 88.31 130 ASP B O 1
ATOM 7809 N N . PRO B 1 131 ? 31.422 -45.188 -3.643 1 87.25 131 PRO B N 1
ATOM 7810 C CA . PRO B 1 131 ? 31.531 -43.969 -4.449 1 87.25 131 PRO B CA 1
ATOM 7811 C C . PRO B 1 131 ? 30.797 -42.781 -3.822 1 87.25 131 PRO B C 1
ATOM 7813 O O . PRO B 1 131 ? 31.281 -41.656 -3.898 1 87.25 131 PRO B O 1
ATOM 7816 N N . THR B 1 132 ? 29.719 -42.938 -3.201 1 90.19 132 THR B N 1
ATOM 7817 C CA . THR B 1 132 ? 28.984 -41.844 -2.602 1 90.19 132 THR B CA 1
ATOM 7818 C C . THR B 1 132 ? 29.641 -41.375 -1.298 1 90.19 132 THR B C 1
ATOM 7820 O O . THR B 1 132 ? 29.766 -40.188 -1.031 1 90.19 132 THR B O 1
ATOM 7823 N N . ASN B 1 133 ? 30.094 -42.25 -0.484 1 92.56 133 ASN B N 1
ATOM 7824 C CA . ASN B 1 133 ? 30.734 -41.938 0.785 1 92.56 133 ASN B CA 1
ATOM 7825 C C . ASN B 1 133 ? 32.156 -41.375 0.577 1 92.56 133 ASN B C 1
ATOM 7827 O O . ASN B 1 133 ? 32.656 -40.656 1.416 1 92.56 133 ASN B O 1
ATOM 7831 N N . ASP B 1 134 ? 32.75 -41.75 -0.551 1 93.69 134 ASP B N 1
ATOM 7832 C CA . ASP B 1 134 ? 34.062 -41.188 -0.858 1 93.69 134 ASP B CA 1
ATOM 7833 C C . ASP B 1 134 ? 33.938 -39.688 -1.134 1 93.69 134 ASP B C 1
ATOM 7835 O O . ASP B 1 134 ? 34.812 -38.906 -0.742 1 93.69 134 ASP B O 1
ATOM 7839 N N . ILE B 1 135 ? 32.875 -39.344 -1.803 1 94.12 135 ILE B N 1
ATOM 7840 C CA . ILE B 1 135 ? 32.656 -37.906 -2.062 1 94.12 135 ILE B CA 1
ATOM 7841 C C . ILE B 1 135 ? 32.438 -37.188 -0.742 1 94.12 135 ILE B C 1
ATOM 7843 O O . ILE B 1 135 ? 32.938 -36.062 -0.55 1 94.12 135 ILE B O 1
ATOM 7847 N N . ARG B 1 136 ? 31.719 -37.812 0.258 1 96 136 ARG B N 1
ATOM 7848 C CA . ARG B 1 136 ? 31.438 -37.188 1.557 1 96 136 ARG B CA 1
ATOM 7849 C C . ARG B 1 136 ? 32.719 -37.031 2.369 1 96 136 ARG B C 1
ATOM 7851 O O . ARG B 1 136 ? 32.969 -35.969 2.951 1 96 136 ARG B O 1
ATOM 7858 N N . ILE B 1 137 ? 33.5 -38.031 2.277 1 95 137 ILE B N 1
ATOM 7859 C CA . ILE B 1 137 ? 34.75 -38 3.068 1 95 137 ILE B CA 1
ATOM 7860 C C . ILE B 1 137 ? 35.719 -36.969 2.479 1 95 137 ILE B C 1
ATOM 7862 O O . ILE B 1 137 ? 36.25 -36.125 3.197 1 95 137 ILE B O 1
ATOM 7866 N N . ILE B 1 138 ? 35.875 -37 1.186 1 95.38 138 ILE B N 1
ATOM 7867 C CA . ILE B 1 138 ? 36.812 -36.094 0.536 1 95.38 138 ILE B CA 1
ATOM 7868 C C . ILE B 1 138 ? 36.281 -34.656 0.673 1 95.38 138 ILE B C 1
ATOM 7870 O O . ILE B 1 138 ? 37.062 -33.719 0.867 1 95.38 138 ILE B O 1
ATOM 7874 N N . GLY B 1 139 ? 35 -34.562 0.536 1 95.94 139 GLY B N 1
ATOM 7875 C CA . GLY B 1 139 ? 34.375 -33.25 0.685 1 95.94 139 GLY B CA 1
ATOM 7876 C C . GLY B 1 139 ? 34.625 -32.656 2.059 1 95.94 139 GLY B C 1
ATOM 7877 O O . GLY B 1 139 ? 35 -31.5 2.172 1 95.94 139 GLY B O 1
ATOM 7878 N N . VAL B 1 140 ? 34.438 -33.375 3.121 1 96.38 140 VAL B N 1
ATOM 7879 C CA . VAL B 1 140 ? 34.562 -32.906 4.488 1 96.38 140 VAL B CA 1
ATOM 7880 C C . VAL B 1 140 ? 36.031 -32.594 4.777 1 96.38 140 VAL B C 1
ATOM 7882 O O . VAL B 1 140 ? 36.344 -31.562 5.41 1 96.38 140 VAL B O 1
ATOM 7885 N N . VAL B 1 141 ? 36.875 -33.344 4.25 1 95.88 141 VAL B N 1
ATOM 7886 C CA . VAL B 1 141 ? 38.312 -33.094 4.457 1 95.88 141 VAL B CA 1
ATOM 7887 C C . VAL B 1 141 ? 38.719 -31.828 3.721 1 95.88 141 VAL B C 1
ATOM 7889 O O . VAL B 1 141 ? 39.5 -31.016 4.258 1 95.88 141 VAL B O 1
ATOM 7892 N N . THR B 1 142 ? 38.25 -31.703 2.568 1 96.12 142 THR B N 1
ATOM 7893 C CA . THR B 1 142 ? 38.594 -30.547 1.757 1 96.12 142 THR B CA 1
ATOM 7894 C C . THR B 1 142 ? 38.125 -29.266 2.412 1 96.12 142 THR B C 1
ATOM 7896 O O . THR B 1 142 ? 38.844 -28.281 2.508 1 96.12 142 THR B O 1
ATOM 7899 N N . VAL B 1 143 ? 36.875 -29.25 2.869 1 96.06 143 VAL B N 1
ATOM 7900 C CA . VAL B 1 143 ? 36.312 -28.047 3.467 1 96.06 143 VAL B CA 1
ATOM 7901 C C . VAL B 1 143 ? 37.031 -27.734 4.77 1 96.06 143 VAL B C 1
ATOM 7903 O O . VAL B 1 143 ? 37.25 -26.562 5.113 1 96.06 143 VAL B O 1
ATOM 7906 N N . THR B 1 144 ? 37.531 -28.734 5.5 1 96.31 144 THR B N 1
ATOM 7907 C CA . THR B 1 144 ? 38.281 -28.531 6.734 1 96.31 144 THR B CA 1
ATOM 7908 C C . THR B 1 144 ? 39.625 -27.906 6.441 1 96.31 144 THR B C 1
ATOM 7910 O O . THR B 1 144 ? 40.062 -27.016 7.156 1 96.31 144 THR B O 1
ATOM 7913 N N . VAL B 1 145 ? 40.188 -28.312 5.363 1 93.69 145 VAL B N 1
ATOM 7914 C CA . VAL B 1 145 ? 41.469 -27.75 4.957 1 93.69 145 VAL B CA 1
ATOM 7915 C C . VAL B 1 145 ? 41.281 -26.297 4.5 1 93.69 145 VAL B C 1
ATOM 7917 O O . VAL B 1 145 ? 42.094 -25.422 4.832 1 93.69 145 VAL B O 1
ATOM 7920 N N . LEU B 1 146 ? 40.25 -26.125 3.793 1 92.5 146 LEU B N 1
ATOM 7921 C CA . LEU B 1 146 ? 39.969 -24.781 3.322 1 92.5 146 LEU B CA 1
ATOM 7922 C C . LEU B 1 146 ? 39.688 -23.844 4.492 1 92.5 146 LEU B C 1
ATOM 7924 O O . LEU B 1 146 ? 40.031 -22.656 4.449 1 92.5 146 LEU B O 1
ATOM 7928 N N . LEU B 1 147 ? 38.969 -24.359 5.484 1 93.12 147 LEU B N 1
ATOM 7929 C CA . LEU B 1 147 ? 38.719 -23.578 6.684 1 93.12 147 LEU B CA 1
ATOM 7930 C C . LEU B 1 147 ? 40.031 -23.172 7.34 1 93.12 147 LEU B C 1
ATOM 7932 O O . LEU B 1 147 ? 40.219 -22.016 7.754 1 93.12 147 LEU B O 1
ATOM 7936 N N . GLY B 1 148 ? 41 -24.094 7.398 1 89 148 GLY B N 1
ATOM 7937 C CA . GLY B 1 148 ? 42.312 -23.797 7.949 1 89 148 GLY B CA 1
ATOM 7938 C C . GLY B 1 148 ? 43.062 -22.719 7.172 1 89 148 GLY B C 1
ATOM 7939 O O . GLY B 1 148 ? 43.656 -21.828 7.766 1 89 148 GLY B O 1
ATOM 7940 N N . VAL B 1 149 ? 42.875 -22.719 5.91 1 86.06 149 VAL B N 1
ATOM 7941 C CA . VAL B 1 149 ? 43.531 -21.734 5.051 1 86.06 149 VAL B CA 1
ATOM 7942 C C . VAL B 1 149 ? 42.875 -20.375 5.234 1 86.06 149 VAL B C 1
ATOM 7944 O O . VAL B 1 149 ? 43.562 -19.344 5.258 1 86.06 149 VAL B O 1
ATOM 7947 N N . SER B 1 150 ? 41.594 -20.359 5.305 1 86 150 SER B N 1
ATOM 7948 C CA . SER B 1 150 ? 40.875 -19.109 5.465 1 86 150 SER B CA 1
ATOM 7949 C C . SER B 1 150 ? 41.188 -18.453 6.805 1 86 150 SER B C 1
ATOM 7951 O O . SER B 1 150 ? 41.188 -17.219 6.914 1 86 150 SER B O 1
ATOM 7953 N N . LEU B 1 151 ? 41.469 -19.25 7.797 1 85 151 LEU B N 1
ATOM 7954 C CA . LEU B 1 151 ? 41.781 -18.703 9.117 1 85 151 LEU B CA 1
ATOM 7955 C C . LEU B 1 151 ? 43.219 -18.156 9.156 1 85 151 LEU B C 1
ATOM 7957 O O . LEU B 1 151 ? 43.531 -17.297 9.984 1 85 151 LEU B O 1
ATOM 7961 N N . ALA B 1 152 ? 44.062 -18.594 8.32 1 76.56 152 ALA B N 1
ATOM 7962 C CA . ALA B 1 152 ? 45.438 -18.141 8.289 1 76.56 152 ALA B CA 1
ATOM 7963 C C . ALA B 1 152 ? 45.531 -16.719 7.762 1 76.56 152 ALA B C 1
ATOM 7965 O O . ALA B 1 152 ? 46.5 -16 8.031 1 76.56 152 ALA B O 1
ATOM 7966 N N . GLY B 1 153 ? 44.594 -16.141 7.047 1 68.25 153 GLY B N 1
ATOM 7967 C CA . GLY B 1 153 ? 44.625 -14.719 6.727 1 68.25 153 GLY B CA 1
ATOM 7968 C C . GLY B 1 153 ? 44.094 -14.406 5.344 1 68.25 153 GLY B C 1
ATOM 7969 O O . GLY B 1 153 ? 44.188 -15.227 4.434 1 68.25 153 GLY B O 1
ATOM 7970 N N . MET B 1 154 ? 43.562 -13.188 5.086 1 68.69 154 MET B N 1
ATOM 7971 C CA . MET B 1 154 ? 42.969 -12.695 3.852 1 68.69 154 MET B CA 1
ATOM 7972 C C . MET B 1 154 ? 44.031 -12.391 2.803 1 68.69 154 MET B C 1
ATOM 7974 O O . MET B 1 154 ? 43.781 -12.5 1.602 1 68.69 154 MET B O 1
ATOM 7978 N N . GLU B 1 155 ? 45.219 -12.07 3.135 1 71.81 155 GLU B N 1
ATOM 7979 C CA . GLU B 1 155 ? 46.281 -11.758 2.174 1 71.81 155 GLU B CA 1
ATOM 7980 C C . GLU B 1 155 ? 46.688 -12.992 1.374 1 71.81 155 GLU B C 1
ATOM 7982 O O . GLU B 1 155 ? 46.906 -12.906 0.167 1 71.81 155 GLU B O 1
ATOM 7987 N N . TRP B 1 156 ? 46.719 -14.055 2.053 1 74.44 156 TRP B N 1
ATOM 7988 C CA . TRP B 1 156 ? 47.062 -15.297 1.385 1 74.44 156 TRP B CA 1
ATOM 7989 C C . TRP B 1 156 ? 45.969 -15.727 0.412 1 74.44 156 TRP B C 1
ATOM 7991 O O . TRP B 1 156 ? 46.25 -16.281 -0.65 1 74.44 156 TRP B O 1
ATOM 8001 N N . GLU B 1 157 ? 44.75 -15.375 0.739 1 77.69 157 GLU B N 1
ATOM 8002 C CA . GLU B 1 157 ? 43.656 -15.734 -0.131 1 77.69 157 GLU B CA 1
ATOM 8003 C C . GLU B 1 157 ? 43.688 -14.977 -1.451 1 77.69 157 GLU B C 1
ATOM 8005 O O . GLU B 1 157 ? 43.438 -15.547 -2.516 1 77.69 157 GLU B O 1
ATOM 8010 N N . ALA B 1 158 ? 44.062 -13.703 -1.426 1 75.75 158 ALA B N 1
ATOM 8011 C CA . ALA B 1 158 ? 44.125 -12.891 -2.641 1 75.75 158 ALA B CA 1
ATOM 8012 C C . ALA B 1 158 ? 45.219 -13.375 -3.576 1 75.75 158 ALA B C 1
ATOM 8014 O O . ALA B 1 158 ? 45.062 -13.414 -4.797 1 75.75 158 ALA B O 1
ATOM 8015 N N . LYS B 1 159 ? 46.281 -13.805 -3.029 1 79.5 159 LYS B N 1
ATOM 8016 C CA . LYS B 1 159 ? 47.375 -14.32 -3.838 1 79.5 159 LYS B CA 1
ATOM 8017 C C . LYS B 1 159 ? 47.031 -15.672 -4.441 1 79.5 159 LYS B C 1
ATOM 8019 O O . LYS B 1 159 ? 47.406 -15.961 -5.586 1 79.5 159 LYS B O 1
ATOM 8024 N N . ALA B 1 160 ? 46.375 -16.422 -3.643 1 82.75 160 ALA B N 1
ATOM 8025 C CA . ALA B 1 160 ? 45.938 -17.719 -4.133 1 82.75 160 ALA B CA 1
ATOM 8026 C C . ALA B 1 160 ? 44.969 -17.578 -5.297 1 82.75 160 ALA B C 1
ATOM 8028 O O . ALA B 1 160 ? 45 -18.375 -6.238 1 82.75 160 ALA B O 1
ATOM 8029 N N . GLN B 1 161 ? 44.219 -16.594 -5.289 1 85 161 GLN B N 1
ATOM 8030 C CA . GLN B 1 161 ? 43.219 -16.406 -6.336 1 85 161 GLN B CA 1
ATOM 8031 C C . GLN B 1 161 ? 43.875 -16.062 -7.668 1 85 161 GLN B C 1
ATOM 8033 O O . GLN B 1 161 ? 43.438 -16.531 -8.719 1 85 161 GLN B O 1
ATOM 8038 N N . VAL B 1 162 ? 44.906 -15.32 -7.633 1 86.69 162 VAL B N 1
ATOM 8039 C CA . VAL B 1 162 ? 45.625 -14.969 -8.867 1 86.69 162 VAL B CA 1
ATOM 8040 C C . VAL B 1 162 ? 46.281 -16.219 -9.453 1 86.69 162 VAL B C 1
ATOM 8042 O O . VAL B 1 162 ? 46.281 -16.406 -10.672 1 86.69 162 VAL B O 1
ATOM 8045 N N . LEU B 1 163 ? 46.75 -17.031 -8.562 1 88.94 163 LEU B N 1
ATOM 8046 C CA . LEU B 1 163 ? 47.375 -18.281 -9.008 1 88.94 163 LEU B CA 1
ATOM 8047 C C . LEU B 1 163 ? 46.344 -19.203 -9.664 1 88.94 163 LEU B C 1
ATOM 8049 O O . LEU B 1 163 ? 46.594 -19.781 -10.711 1 88.94 163 LEU B O 1
ATOM 8053 N N . PHE B 1 164 ? 45.281 -19.328 -9.031 1 91.38 164 PHE B N 1
ATOM 8054 C CA . PHE B 1 164 ? 44.219 -20.172 -9.586 1 91.38 164 PHE B CA 1
ATOM 8055 C C . PHE B 1 164 ? 43.75 -19.625 -10.922 1 91.38 164 PHE B C 1
ATOM 8057 O O . PHE B 1 164 ? 43.406 -20.391 -11.82 1 91.38 164 PHE B O 1
ATOM 8064 N N . PHE B 1 165 ? 43.75 -18.297 -11.07 1 92 165 PHE B N 1
ATOM 8065 C CA . PHE B 1 165 ? 43.312 -17.672 -12.32 1 92 165 PHE B CA 1
ATOM 8066 C C . PHE B 1 165 ? 44.25 -18.062 -13.461 1 92 165 PHE B C 1
ATOM 8068 O O . PHE B 1 165 ? 43.781 -18.406 -14.555 1 92 165 PHE B O 1
ATOM 8075 N N . VAL B 1 166 ? 45.469 -18.141 -13.164 1 93 166 VAL B N 1
ATOM 8076 C CA . VAL B 1 166 ? 46.438 -18.484 -14.18 1 93 166 VAL B CA 1
ATOM 8077 C C . VAL B 1 166 ? 46.312 -19.953 -14.57 1 93 166 VAL B C 1
ATOM 8079 O O . VAL B 1 166 ? 46.375 -20.312 -15.75 1 93 166 VAL B O 1
ATOM 8082 N N . VAL B 1 167 ? 46 -20.766 -13.633 1 93.69 167 VAL B N 1
ATOM 8083 C CA . VAL B 1 167 ? 45.844 -22.188 -13.883 1 93.69 167 VAL B CA 1
ATOM 8084 C C . VAL B 1 167 ? 44.625 -22.422 -14.758 1 93.69 167 VAL B C 1
ATOM 8086 O O . VAL B 1 167 ? 44.656 -23.25 -15.68 1 93.69 167 VAL B O 1
ATOM 8089 N N . ILE B 1 168 ? 43.594 -21.719 -14.492 1 93.31 168 ILE B N 1
ATOM 8090 C CA . ILE B 1 168 ? 42.375 -21.891 -15.25 1 93.31 168 ILE B CA 1
ATOM 8091 C C . ILE B 1 168 ? 42.562 -21.391 -16.672 1 93.31 168 ILE B C 1
ATOM 8093 O O . ILE B 1 168 ? 42.094 -22.031 -17.625 1 93.31 168 ILE B O 1
ATOM 8097 N N . MET B 1 169 ? 43.375 -20.344 -16.844 1 94.56 169 MET B N 1
ATOM 8098 C CA . MET B 1 169 ? 43.625 -19.812 -18.188 1 94.56 169 MET B CA 1
ATOM 8099 C C . MET B 1 169 ? 44.438 -20.797 -19 1 94.56 169 MET B C 1
ATOM 8101 O O . MET B 1 169 ? 44.156 -21.016 -20.188 1 94.56 169 MET B O 1
ATOM 8105 N N . ILE B 1 170 ? 45.281 -21.438 -18.344 1 95.06 170 ILE B N 1
ATOM 8106 C CA . ILE B 1 170 ? 46.125 -22.438 -19.016 1 95.06 170 ILE B CA 1
ATOM 8107 C C . ILE B 1 170 ? 45.25 -23.641 -19.406 1 95.06 170 ILE B C 1
ATOM 8109 O O . ILE B 1 170 ? 45.438 -24.219 -20.484 1 95.06 170 ILE B O 1
ATOM 8113 N N . SER B 1 171 ? 44.438 -23.922 -18.531 1 94.75 171 SER B N 1
ATOM 8114 C CA . SER B 1 171 ? 43.562 -25.047 -18.812 1 94.75 171 SER B CA 1
ATOM 8115 C C . SER B 1 171 ? 42.656 -24.75 -20 1 94.75 171 SER B C 1
ATOM 8117 O O . SER B 1 171 ? 42.375 -25.625 -20.828 1 94.75 171 SER B O 1
ATOM 8119 N N . PHE B 1 172 ? 42.25 -23.531 -20.188 1 94.12 172 PHE B N 1
ATOM 8120 C CA . PHE B 1 172 ? 41.375 -23.141 -21.312 1 94.12 172 PHE B CA 1
ATOM 8121 C C . PHE B 1 172 ? 42.156 -23.219 -22.625 1 94.12 172 PHE B C 1
ATOM 8123 O O . PHE B 1 172 ? 41.625 -23.734 -23.625 1 94.12 172 PHE B O 1
ATOM 8130 N N . ILE B 1 173 ? 43.344 -22.781 -22.562 1 94.56 173 ILE B N 1
ATOM 8131 C CA . ILE B 1 173 ? 44.156 -22.812 -23.75 1 94.56 173 ILE B CA 1
ATOM 8132 C C . ILE B 1 173 ? 44.438 -24.266 -24.156 1 94.56 173 ILE B C 1
ATOM 8134 O O . ILE B 1 173 ? 44.375 -24.609 -25.344 1 94.56 173 ILE B O 1
ATOM 8138 N N . ASN B 1 174 ? 44.688 -25.062 -23.188 1 95.56 174 ASN B N 1
ATOM 8139 C CA . ASN B 1 174 ? 44.906 -26.469 -23.438 1 95.56 174 ASN B CA 1
ATOM 8140 C C . ASN B 1 174 ? 43.688 -27.141 -24.062 1 95.56 174 ASN B C 1
ATOM 8142 O O . ASN B 1 174 ? 43.844 -28.016 -24.922 1 95.56 174 ASN B O 1
ATOM 8146 N N . TYR B 1 175 ? 42.562 -26.797 -23.578 1 94.5 175 TYR B N 1
ATOM 8147 C CA . TYR B 1 175 ? 41.344 -27.359 -24.125 1 94.5 175 TYR B CA 1
ATOM 8148 C C . TYR B 1 175 ? 41.156 -26.953 -25.578 1 94.5 175 TYR B C 1
ATOM 8150 O O . TYR B 1 175 ? 40.844 -27.797 -26.438 1 94.5 175 TYR B O 1
ATOM 8158 N N . VAL B 1 176 ? 41.438 -25.703 -25.953 1 93 176 VAL B N 1
ATOM 8159 C CA . VAL B 1 176 ? 41.25 -25.203 -27.312 1 93 176 VAL B CA 1
ATOM 8160 C C . VAL B 1 176 ? 42.25 -25.875 -28.25 1 93 176 VAL B C 1
ATOM 8162 O O . VAL B 1 176 ? 41.875 -26.266 -29.359 1 93 176 VAL B O 1
ATOM 8165 N N . VAL B 1 177 ? 43.375 -26.094 -27.719 1 93.12 177 VAL B N 1
ATOM 8166 C CA . VAL B 1 177 ? 44.375 -26.75 -28.531 1 93.12 177 VAL B CA 1
ATOM 8167 C C . VAL B 1 177 ? 44 -28.203 -28.781 1 93.12 177 VAL B C 1
ATOM 8169 O O . VAL B 1 177 ? 44.188 -28.734 -29.891 1 93.12 177 VAL B O 1
ATOM 8172 N N . GLY B 1 178 ? 43.375 -28.766 -27.812 1 92.62 178 GLY B N 1
ATOM 8173 C CA . GLY B 1 178 ? 42.969 -30.156 -27.953 1 92.62 178 GLY B CA 1
ATOM 8174 C C . GLY B 1 178 ? 41.844 -30.344 -28.969 1 92.62 178 GLY B C 1
ATOM 8175 O O . GLY B 1 178 ? 41.75 -31.391 -29.594 1 92.62 178 GLY B O 1
ATOM 8176 N N . THR B 1 179 ? 41 -29.406 -29.125 1 92.38 179 THR B N 1
ATOM 8177 C CA . THR B 1 179 ? 39.875 -29.516 -30.047 1 92.38 179 THR B CA 1
ATOM 8178 C C . THR B 1 179 ? 40.375 -29.422 -31.5 1 92.38 179 THR B C 1
ATOM 8180 O O . THR B 1 179 ? 39.719 -29.938 -32.406 1 92.38 179 THR B O 1
ATOM 8183 N N . VAL B 1 180 ? 41.562 -28.797 -31.703 1 91.31 180 VAL B N 1
ATOM 8184 C CA . VAL B 1 180 ? 42.062 -28.594 -33.062 1 91.31 180 VAL B CA 1
ATOM 8185 C C . VAL B 1 180 ? 43 -29.75 -33.438 1 91.31 180 VAL B C 1
ATOM 8187 O O . VAL B 1 180 ? 43.125 -30.078 -34.625 1 91.31 180 VAL B O 1
ATOM 8190 N N . MET B 1 181 ? 43.531 -30.5 -32.531 1 91.31 181 MET B N 1
ATOM 8191 C CA . MET B 1 181 ? 44.406 -31.625 -32.781 1 91.31 181 MET B CA 1
ATOM 8192 C C . MET B 1 181 ? 43.656 -32.844 -33.312 1 91.31 181 MET B C 1
ATOM 8194 O O . MET B 1 181 ? 42.5 -33.094 -32.906 1 91.31 181 MET B O 1
ATOM 8198 N N . PRO B 1 182 ? 44.25 -33.562 -34.281 1 88.19 182 PRO B N 1
ATOM 8199 C CA . PRO B 1 182 ? 43.562 -34.75 -34.812 1 88.19 182 PRO B CA 1
ATOM 8200 C C . PRO B 1 182 ? 43.344 -35.844 -33.75 1 88.19 182 PRO B C 1
ATOM 8202 O O . PRO B 1 182 ? 44.188 -36.031 -32.906 1 88.19 182 PRO B O 1
ATOM 8205 N N . ALA B 1 183 ? 42.25 -36.5 -33.75 1 88.19 183 ALA B N 1
ATOM 8206 C CA . ALA B 1 183 ? 41.844 -37.469 -32.75 1 88.19 183 ALA B CA 1
ATOM 8207 C C . ALA B 1 183 ? 42.625 -38.781 -32.875 1 88.19 183 ALA B C 1
ATOM 8209 O O . ALA B 1 183 ? 42.812 -39.281 -34 1 88.19 183 ALA B O 1
ATOM 8210 N N . THR B 1 184 ? 43.188 -39.219 -31.844 1 88.38 184 THR B N 1
ATOM 8211 C CA . THR B 1 184 ? 43.812 -40.531 -31.812 1 88.38 184 THR B CA 1
ATOM 8212 C C . THR B 1 184 ? 42.781 -41.656 -31.797 1 88.38 184 THR B C 1
ATOM 8214 O O . THR B 1 184 ? 41.594 -41.406 -31.531 1 88.38 184 THR B O 1
ATOM 8217 N N . GLU B 1 185 ? 43.062 -42.875 -32.094 1 88.44 185 GLU B N 1
ATOM 8218 C CA . GLU B 1 185 ? 42.125 -43.969 -32.156 1 88.44 185 GLU B CA 1
ATOM 8219 C C . GLU B 1 185 ? 41.469 -44.219 -30.812 1 88.44 185 GLU B C 1
ATOM 8221 O O . GLU B 1 185 ? 40.281 -44.562 -30.75 1 88.44 185 GLU B O 1
ATOM 8226 N N . GLU B 1 186 ? 42.25 -43.969 -29.844 1 88.81 186 GLU B N 1
ATOM 8227 C CA . GLU B 1 186 ? 41.656 -44.156 -28.516 1 88.81 186 GLU B CA 1
ATOM 8228 C C . GLU B 1 186 ? 40.594 -43.094 -28.219 1 88.81 186 GLU B C 1
ATOM 8230 O O . GLU B 1 186 ? 39.562 -43.406 -27.625 1 88.81 186 GLU B O 1
ATOM 8235 N N . LYS B 1 187 ? 40.875 -41.938 -28.641 1 91.06 187 LYS B N 1
ATOM 8236 C CA . LYS B 1 187 ? 39.938 -40.875 -28.391 1 91.06 187 LYS B CA 1
ATOM 8237 C C . LYS B 1 187 ? 38.688 -41 -29.297 1 91.06 187 LYS B C 1
ATOM 8239 O O . LYS B 1 187 ? 37.594 -40.625 -28.891 1 91.06 187 LYS B O 1
ATOM 8244 N N . GLN B 1 188 ? 38.875 -41.531 -30.469 1 90.19 188 GLN B N 1
ATOM 8245 C CA . GLN B 1 188 ? 37.75 -41.75 -31.359 1 90.19 188 GLN B CA 1
ATOM 8246 C C . GLN B 1 188 ? 36.812 -42.844 -30.828 1 90.19 188 GLN B C 1
ATOM 8248 O O . GLN B 1 188 ? 35.594 -42.719 -30.969 1 90.19 188 GLN B O 1
ATOM 8253 N N . ALA B 1 189 ? 37.406 -43.75 -30.219 1 89.81 189 ALA B N 1
ATOM 8254 C CA . ALA B 1 189 ? 36.594 -44.812 -29.641 1 89.81 189 ALA B CA 1
ATOM 8255 C C . ALA B 1 189 ? 35.719 -44.281 -28.5 1 89.81 189 ALA B C 1
ATOM 8257 O O . ALA B 1 189 ? 34.688 -44.844 -28.188 1 89.81 189 ALA B O 1
ATOM 8258 N N . LYS B 1 190 ? 36.25 -43.156 -27.953 1 91.06 190 LYS B N 1
ATOM 8259 C CA . LYS B 1 190 ? 35.531 -42.562 -26.844 1 91.06 190 LYS B CA 1
ATOM 8260 C C . LYS B 1 190 ? 34.562 -41.5 -27.344 1 91.06 190 LYS B C 1
ATOM 8262 O O . LYS B 1 190 ? 33.844 -40.875 -26.547 1 91.06 190 LYS B O 1
ATOM 8267 N N . GLY B 1 191 ? 34.594 -41.188 -28.625 1 90.19 191 GLY B N 1
ATOM 8268 C CA . GLY B 1 191 ? 33.562 -40.344 -29.203 1 90.19 191 GLY B CA 1
ATOM 8269 C C . GLY B 1 191 ? 34.094 -39.031 -29.734 1 90.19 191 GLY B C 1
ATOM 8270 O O . GLY B 1 191 ? 33.344 -38.188 -30.203 1 90.19 191 GLY B O 1
ATOM 8271 N N . PHE B 1 192 ? 35.406 -38.844 -29.703 1 92.75 192 PHE B N 1
ATOM 8272 C CA . PHE B 1 192 ? 36 -37.594 -30.125 1 92.75 192 PHE B CA 1
ATOM 8273 C C . PHE B 1 192 ? 36.438 -37.656 -31.578 1 92.75 192 PHE B C 1
ATOM 8275 O O . PHE B 1 192 ? 37.188 -38.531 -31.969 1 92.75 192 PHE B O 1
ATOM 8282 N N . PHE B 1 193 ? 35.844 -36.812 -32.5 1 91.38 193 PHE B N 1
ATOM 8283 C CA . PHE B 1 193 ? 36.156 -36.844 -33.906 1 91.38 193 PHE B CA 1
ATOM 8284 C C . PHE B 1 193 ? 36.562 -35.438 -34.406 1 91.38 193 PHE B C 1
ATOM 8286 O O . PHE B 1 193 ? 36.469 -35.156 -35.594 1 91.38 193 PHE B O 1
ATOM 8293 N N . SER B 1 194 ? 37.094 -34.5 -33.562 1 89.56 194 SER B N 1
ATOM 8294 C CA . SER B 1 194 ? 37.469 -33.125 -33.906 1 89.56 194 SER B CA 1
ATOM 8295 C C . SER B 1 194 ? 36.281 -32.406 -34.562 1 89.56 194 SER B C 1
ATOM 8297 O O . SER B 1 194 ? 35.125 -32.812 -34.375 1 89.56 194 SER B O 1
ATOM 8299 N N . TYR B 1 195 ? 36.562 -31.266 -35.344 1 92.12 195 TYR B N 1
ATOM 8300 C CA . TYR B 1 195 ? 35.469 -30.438 -35.844 1 92.12 195 TYR B CA 1
ATOM 8301 C C . TYR B 1 195 ? 34.781 -31.078 -37.031 1 92.12 195 TYR B C 1
ATOM 8303 O O . TYR B 1 195 ? 35.438 -31.344 -38.062 1 92.12 195 TYR B O 1
ATOM 8311 N N . ARG B 1 196 ? 33.5 -31.469 -36.75 1 91.44 196 ARG B N 1
ATOM 8312 C CA . ARG B 1 196 ? 32.719 -32.031 -37.812 1 91.44 196 ARG B CA 1
ATOM 8313 C C . ARG B 1 196 ? 31.344 -31.375 -37.906 1 91.44 196 ARG B C 1
ATOM 8315 O O . ARG B 1 196 ? 30.672 -31.188 -36.906 1 91.44 196 ARG B O 1
ATOM 8322 N N . ALA B 1 197 ? 30.906 -31.047 -39.062 1 91.44 197 ALA B N 1
ATOM 8323 C CA . ALA B 1 197 ? 29.656 -30.328 -39.281 1 91.44 197 ALA B CA 1
ATOM 8324 C C . ALA B 1 197 ? 28.453 -31.219 -38.938 1 91.44 197 ALA B C 1
ATOM 8326 O O . ALA B 1 197 ? 27.438 -30.75 -38.438 1 91.44 197 ALA B O 1
ATOM 8327 N N . ASN B 1 198 ? 28.594 -32.5 -39.219 1 91 198 ASN B N 1
ATOM 8328 C CA . ASN B 1 198 ? 27.484 -33.438 -38.969 1 91 198 ASN B CA 1
ATOM 8329 C C . ASN B 1 198 ? 27.25 -33.656 -37.5 1 91 198 ASN B C 1
ATOM 8331 O O . ASN B 1 198 ? 26.109 -33.812 -37.062 1 91 198 ASN B O 1
ATOM 8335 N N . ILE B 1 199 ? 28.328 -33.625 -36.781 1 92.62 199 ILE B N 1
ATOM 8336 C CA . ILE B 1 199 ? 28.203 -33.75 -35.344 1 92.62 199 ILE B CA 1
ATOM 8337 C C . ILE B 1 199 ? 27.547 -32.5 -34.75 1 92.62 199 ILE B C 1
ATOM 8339 O O . ILE B 1 199 ? 26.688 -32.594 -33.875 1 92.62 199 ILE B O 1
ATOM 8343 N N . PHE B 1 200 ? 27.906 -31.391 -35.281 1 94.12 200 PHE B N 1
ATOM 8344 C CA . PHE B 1 200 ? 27.312 -30.141 -34.875 1 94.12 200 PHE B CA 1
ATOM 8345 C C . PHE B 1 200 ? 25.812 -30.125 -35.125 1 94.12 200 PHE B C 1
ATOM 8347 O O . PHE B 1 200 ? 25.031 -29.703 -34.281 1 94.12 200 PHE B O 1
ATOM 8354 N N . ALA B 1 201 ? 25.359 -30.625 -36.219 1 92.94 201 ALA B N 1
ATOM 8355 C CA . ALA B 1 201 ? 23.953 -30.641 -36.625 1 92.94 201 ALA B CA 1
ATOM 8356 C C . ALA B 1 201 ? 23.156 -31.594 -35.75 1 92.94 201 ALA B C 1
ATOM 8358 O O . ALA B 1 201 ? 22.016 -31.297 -35.375 1 92.94 201 ALA B O 1
ATOM 8359 N N . GLN B 1 202 ? 23.766 -32.625 -35.406 1 91.06 202 GLN B N 1
ATOM 8360 C CA . GLN B 1 202 ? 23.062 -33.594 -34.562 1 91.06 202 GLN B CA 1
ATOM 8361 C C . GLN B 1 202 ? 22.938 -33.094 -33.125 1 91.06 202 GLN B C 1
ATOM 8363 O O . GLN B 1 202 ? 21.891 -33.25 -32.5 1 91.06 202 GLN B O 1
ATOM 8368 N N . ASN B 1 203 ? 23.938 -32.5 -32.625 1 94.06 203 ASN B N 1
ATOM 8369 C CA . ASN B 1 203 ? 23.953 -32.031 -31.25 1 94.06 203 ASN B CA 1
ATOM 8370 C C . ASN B 1 203 ? 23.297 -30.672 -31.109 1 94.06 203 ASN B C 1
ATOM 8372 O O . ASN B 1 203 ? 23.234 -30.109 -30.016 1 94.06 203 ASN B O 1
ATOM 8376 N N . PHE B 1 204 ? 22.781 -30.125 -32.219 1 94.19 204 PHE B N 1
ATOM 8377 C CA . PHE B 1 204 ? 22.109 -28.828 -32.188 1 94.19 204 PHE B CA 1
ATOM 8378 C C . PHE B 1 204 ? 20.719 -28.953 -31.578 1 94.19 204 PHE B C 1
ATOM 8380 O O . PHE B 1 204 ? 20.234 -28.031 -30.922 1 94.19 204 PHE B O 1
ATOM 8387 N N . VAL B 1 205 ? 20.094 -30.125 -31.719 1 93.06 205 VAL B N 1
ATOM 8388 C CA . VAL B 1 205 ? 18.734 -30.375 -31.234 1 93.06 205 VAL B CA 1
ATOM 8389 C C . VAL B 1 205 ? 18.797 -31.172 -29.938 1 93.06 205 VAL B C 1
ATOM 8391 O O . VAL B 1 205 ? 19.734 -31.938 -29.703 1 93.06 205 VAL B O 1
ATOM 8394 N N . PRO B 1 206 ? 17.859 -30.984 -29.109 1 92.62 206 PRO B N 1
ATOM 8395 C CA . PRO B 1 206 ? 17.875 -31.625 -27.797 1 92.62 206 PRO B CA 1
ATOM 8396 C C . PRO B 1 206 ? 17.609 -33.125 -27.859 1 92.62 206 PRO B C 1
ATOM 8398 O O . PRO B 1 206 ? 17.031 -33.594 -28.844 1 92.62 206 PRO B O 1
ATOM 8401 N N . SER B 1 207 ? 18.141 -33.875 -26.969 1 90.56 207 SER B N 1
ATOM 8402 C CA . SER B 1 207 ? 17.859 -35.281 -26.703 1 90.56 207 SER B CA 1
ATOM 8403 C C . SER B 1 207 ? 17.703 -35.531 -25.219 1 90.56 207 SER B C 1
ATOM 8405 O O . SER B 1 207 ? 18.672 -35.812 -24.516 1 90.56 207 SER B O 1
ATOM 8407 N N . TRP B 1 208 ? 16.547 -35.438 -24.766 1 89.06 208 TRP B N 1
ATOM 8408 C CA . TRP B 1 208 ? 16.266 -35.531 -23.328 1 89.06 208 TRP B CA 1
ATOM 8409 C C . TRP B 1 208 ? 16.328 -36.969 -22.844 1 89.06 208 TRP B C 1
ATOM 8411 O O . TRP B 1 208 ? 15.734 -37.875 -23.469 1 89.06 208 TRP B O 1
ATOM 8421 N N . ARG B 1 209 ? 17.141 -37.125 -21.953 1 83.94 209 ARG B N 1
ATOM 8422 C CA . ARG B 1 209 ? 17.234 -38.469 -21.359 1 83.94 209 ARG B CA 1
ATOM 8423 C C . ARG B 1 209 ? 17.125 -38.406 -19.844 1 83.94 209 ARG B C 1
ATOM 8425 O O . ARG B 1 209 ? 17.641 -37.469 -19.219 1 83.94 209 ARG B O 1
ATOM 8432 N N . GLY B 1 210 ? 16.359 -39.219 -19.219 1 72.5 210 GLY B N 1
ATOM 8433 C CA . GLY B 1 210 ? 16.312 -39.312 -17.766 1 72.5 210 GLY B CA 1
ATOM 8434 C C . GLY B 1 210 ? 15.25 -38.406 -17.156 1 72.5 210 GLY B C 1
ATOM 8435 O O . GLY B 1 210 ? 14.547 -37.688 -17.859 1 72.5 210 GLY B O 1
ATOM 8436 N N . PRO B 1 211 ? 15.062 -38.594 -15.883 1 65.75 211 PRO B N 1
ATOM 8437 C CA . PRO B 1 211 ? 14.031 -37.844 -15.164 1 65.75 211 PRO B CA 1
ATOM 8438 C C . PRO B 1 211 ? 14.32 -36.344 -15.086 1 65.75 211 PRO B C 1
ATOM 8440 O O . PRO B 1 211 ? 13.391 -35.531 -15.055 1 65.75 211 PRO B O 1
ATOM 8443 N N . ASP B 1 212 ? 15.586 -36.031 -15.219 1 66.88 212 ASP B N 1
ATOM 8444 C CA . ASP B 1 212 ? 15.969 -34.625 -15.102 1 66.88 212 ASP B CA 1
ATOM 8445 C C . ASP B 1 212 ? 16.094 -33.969 -16.469 1 66.88 212 ASP B C 1
ATOM 8447 O O . ASP B 1 212 ? 16.438 -32.812 -16.578 1 66.88 212 ASP B O 1
ATOM 8451 N N . GLY B 1 213 ? 15.758 -34.719 -17.391 1 78.12 213 GLY B N 1
ATOM 8452 C CA . GLY B 1 213 ? 16 -34.219 -18.734 1 78.12 213 GLY B CA 1
ATOM 8453 C C . GLY B 1 213 ? 14.938 -33.281 -19.234 1 78.12 213 GLY B C 1
ATOM 8454 O O . GLY B 1 213 ? 14.266 -33.562 -20.234 1 78.12 213 GLY B O 1
ATOM 8455 N N . SER B 1 214 ? 14.719 -32.219 -18.453 1 86.5 214 SER B N 1
ATOM 8456 C CA . SER B 1 214 ? 13.805 -31.172 -18.891 1 86.5 214 SER B CA 1
ATOM 8457 C C . SER B 1 214 ? 14.523 -29.828 -18.953 1 86.5 214 SER B C 1
ATOM 8459 O O . SER B 1 214 ? 15.602 -29.656 -18.375 1 86.5 214 SER B O 1
ATOM 8461 N N . PHE B 1 215 ? 14.047 -28.969 -19.75 1 91.75 215 PHE B N 1
ATOM 8462 C CA . PHE B 1 215 ? 14.648 -27.656 -19.969 1 91.75 215 PHE B CA 1
ATOM 8463 C C . PHE B 1 215 ? 14.859 -26.922 -18.656 1 91.75 215 PHE B C 1
ATOM 8465 O O . PHE B 1 215 ? 15.961 -26.453 -18.359 1 91.75 215 PHE B O 1
ATOM 8472 N N . PHE B 1 216 ? 13.922 -26.953 -17.828 1 89.81 216 PHE B N 1
ATOM 8473 C CA . PHE B 1 216 ? 14.008 -26.188 -16.578 1 89.81 216 PHE B CA 1
ATOM 8474 C C . PHE B 1 216 ? 14.82 -26.953 -15.539 1 89.81 216 PHE B C 1
ATOM 8476 O O . PHE B 1 216 ? 15.43 -26.344 -14.656 1 89.81 216 PHE B O 1
ATOM 8483 N N . GLY B 1 217 ? 14.836 -28.234 -15.719 1 88 217 GLY B N 1
ATOM 8484 C CA . GLY B 1 217 ? 15.734 -28.984 -14.867 1 88 217 GLY B CA 1
ATOM 8485 C C . GLY B 1 217 ? 17.203 -28.688 -15.125 1 88 217 GLY B C 1
ATOM 8486 O O . GLY B 1 217 ? 17.969 -28.469 -14.195 1 88 217 GLY B O 1
ATOM 8487 N N . LEU B 1 218 ? 17.531 -28.609 -16.391 1 92.5 218 LEU B N 1
ATOM 8488 C CA . LEU B 1 218 ? 18.922 -28.312 -16.766 1 92.5 218 LEU B CA 1
ATOM 8489 C C . LEU B 1 218 ? 19.25 -26.844 -16.484 1 92.5 218 LEU B C 1
ATOM 8491 O O . LEU B 1 218 ? 20.375 -26.516 -16.141 1 92.5 218 LEU B O 1
ATOM 8495 N N . PHE B 1 219 ? 18.219 -26.047 -16.578 1 93.19 219 PHE B N 1
ATOM 8496 C CA . PHE B 1 219 ? 18.375 -24.641 -16.266 1 93.19 219 PHE B CA 1
ATOM 8497 C C . PHE B 1 219 ? 18.719 -24.438 -14.789 1 93.19 219 PHE B C 1
ATOM 8499 O O . PHE B 1 219 ? 19.578 -23.625 -14.453 1 93.19 219 PHE B O 1
ATOM 8506 N N . SER B 1 220 ? 18.156 -25.203 -13.984 1 91.31 220 SER B N 1
ATOM 8507 C CA . SER B 1 220 ? 18.375 -25.078 -12.547 1 91.31 220 SER B CA 1
ATOM 8508 C C . SER B 1 220 ? 19.781 -25.547 -12.172 1 91.31 220 SER B C 1
ATOM 8510 O O . SER B 1 220 ? 20.375 -25.062 -11.195 1 91.31 220 SER B O 1
ATOM 8512 N N . ILE B 1 221 ? 20.297 -26.391 -12.906 1 90.56 221 ILE B N 1
ATOM 8513 C CA . ILE B 1 221 ? 21.641 -26.922 -12.641 1 90.56 221 ILE B CA 1
ATOM 8514 C C . ILE B 1 221 ? 22.688 -25.938 -13.172 1 90.56 221 ILE B C 1
ATOM 8516 O O . ILE B 1 221 ? 23.75 -25.781 -12.578 1 90.56 221 ILE B O 1
ATOM 8520 N N . PHE B 1 222 ? 22.328 -25.266 -14.133 1 92.75 222 PHE B N 1
ATOM 8521 C CA . PHE B 1 222 ? 23.281 -24.375 -14.773 1 92.75 222 PHE B CA 1
ATOM 8522 C C . PHE B 1 222 ? 23.328 -23.016 -14.055 1 92.75 222 PHE B C 1
ATOM 8524 O O . PHE B 1 222 ? 24.375 -22.359 -14.023 1 92.75 222 PHE B O 1
ATOM 8531 N N . PHE B 1 223 ? 22.344 -22.578 -13.461 1 92.06 223 PHE B N 1
ATOM 8532 C CA . PHE B 1 223 ? 22.172 -21.188 -13.023 1 92.06 223 PHE B CA 1
ATOM 8533 C C . PHE B 1 223 ? 23.219 -20.828 -11.977 1 92.06 223 PHE B C 1
ATOM 8535 O O . PHE B 1 223 ? 23.719 -19.688 -11.961 1 92.06 223 PHE B O 1
ATOM 8542 N N . PRO B 1 224 ? 23.625 -21.688 -11.164 1 89.19 224 PRO B N 1
ATOM 8543 C CA . PRO B 1 224 ? 24.641 -21.312 -10.164 1 89.19 224 PRO B CA 1
ATOM 8544 C C . PRO B 1 224 ? 25.953 -20.859 -10.789 1 89.19 224 PRO B C 1
ATOM 8546 O O . PRO B 1 224 ? 26.734 -20.172 -10.141 1 89.19 224 PRO B O 1
ATOM 8549 N N . SER B 1 225 ? 26.125 -21.234 -11.992 1 88.56 225 SER B N 1
ATOM 8550 C CA . SER B 1 225 ? 27.359 -20.859 -12.672 1 88.56 225 SER B CA 1
ATOM 8551 C C . SER B 1 225 ? 27.344 -19.391 -13.07 1 88.56 225 SER B C 1
ATOM 8553 O O . SER B 1 225 ? 28.391 -18.797 -13.336 1 88.56 225 SER B O 1
ATOM 8555 N N . ALA B 1 226 ? 26.172 -18.844 -13.039 1 87.44 226 ALA B N 1
ATOM 8556 C CA . ALA B 1 226 ? 26.062 -17.438 -13.414 1 87.44 226 ALA B CA 1
ATOM 8557 C C . ALA B 1 226 ? 25.969 -16.547 -12.188 1 87.44 226 ALA B C 1
ATOM 8559 O O . ALA B 1 226 ? 25.969 -15.312 -12.297 1 87.44 226 ALA B O 1
ATOM 8560 N N . THR B 1 227 ? 25.969 -16.938 -10.938 1 81.38 227 THR B N 1
ATOM 8561 C CA . THR B 1 227 ? 25.672 -16.172 -9.734 1 81.38 227 THR B CA 1
ATOM 8562 C C . THR B 1 227 ? 26.953 -15.641 -9.102 1 81.38 227 THR B C 1
ATOM 8564 O O . THR B 1 227 ? 26.922 -15.039 -8.031 1 81.38 227 THR B O 1
ATOM 8567 N N . GLY B 1 228 ? 28.078 -15.625 -9.602 1 81.38 228 GLY B N 1
ATOM 8568 C CA . GLY B 1 228 ? 29.312 -15.156 -8.992 1 81.38 228 GLY B CA 1
ATOM 8569 C C . GLY B 1 228 ? 29.562 -13.68 -9.211 1 81.38 228 GLY B C 1
ATOM 8570 O O . GLY B 1 228 ? 30.688 -13.203 -9.039 1 81.38 228 GLY B O 1
ATOM 8571 N N . ILE B 1 229 ? 28.531 -12.898 -9.414 1 81.44 229 ILE B N 1
ATOM 8572 C CA . ILE B 1 229 ? 28.719 -11.508 -9.797 1 81.44 229 ILE B CA 1
ATOM 8573 C C . ILE B 1 229 ? 28.922 -10.648 -8.547 1 81.44 229 ILE B C 1
ATOM 8575 O O . ILE B 1 229 ? 29.5 -9.562 -8.625 1 81.44 229 ILE B O 1
ATOM 8579 N N . LEU B 1 230 ? 28.531 -11.141 -7.43 1 80.75 230 LEU B N 1
ATOM 8580 C CA . LEU B 1 230 ? 28.562 -10.312 -6.23 1 80.75 230 LEU B CA 1
ATOM 8581 C C . LEU B 1 230 ? 29.859 -10.539 -5.445 1 80.75 230 LEU B C 1
ATOM 8583 O O . LEU B 1 230 ? 30.094 -9.867 -4.438 1 80.75 230 LEU B O 1
ATOM 8587 N N . ALA B 1 231 ? 30.672 -11.375 -5.945 1 81.81 231 ALA B N 1
ATOM 8588 C CA . ALA B 1 231 ? 31.922 -11.664 -5.258 1 81.81 231 ALA B CA 1
ATOM 8589 C C . ALA B 1 231 ? 32.875 -10.453 -5.293 1 81.81 231 ALA B C 1
ATOM 8591 O O . ALA B 1 231 ? 33.594 -10.211 -4.34 1 81.81 231 ALA B O 1
ATOM 8592 N N . GLY B 1 232 ? 32.781 -9.695 -6.34 1 78.38 232 GLY B N 1
ATOM 8593 C CA . GLY B 1 232 ? 33.594 -8.5 -6.434 1 78.38 232 GLY B CA 1
ATOM 8594 C C . GLY B 1 232 ? 33.125 -7.387 -5.516 1 78.38 232 GLY B C 1
ATOM 8595 O O . GLY B 1 232 ? 33.938 -6.668 -4.941 1 78.38 232 GLY B O 1
ATOM 8596 N N . ALA B 1 233 ? 31.844 -7.324 -5.344 1 79.06 233 ALA B N 1
ATOM 8597 C CA . ALA B 1 233 ? 31.266 -6.27 -4.504 1 79.06 233 ALA B CA 1
ATOM 8598 C C . ALA B 1 233 ? 31.484 -6.578 -3.025 1 79.06 233 ALA B C 1
ATOM 8600 O O . ALA B 1 233 ? 31.422 -5.68 -2.184 1 79.06 233 ALA B O 1
ATOM 8601 N N . ASN B 1 234 ? 31.844 -7.797 -2.719 1 77.56 234 ASN B N 1
ATOM 8602 C CA . ASN B 1 234 ? 32.031 -8.195 -1.328 1 77.56 234 ASN B CA 1
ATOM 8603 C C . ASN B 1 234 ? 33.344 -7.66 -0.774 1 77.56 234 ASN B C 1
ATOM 8605 O O . ASN B 1 234 ? 33.531 -7.594 0.443 1 77.56 234 ASN B O 1
ATOM 8609 N N . ILE B 1 235 ? 34.219 -7.199 -1.698 1 72.75 235 ILE B N 1
ATOM 8610 C CA . ILE B 1 235 ? 35.5 -6.637 -1.25 1 72.75 235 ILE B CA 1
ATOM 8611 C C . ILE B 1 235 ? 35.469 -5.121 -1.436 1 72.75 235 ILE B C 1
ATOM 8613 O O . ILE B 1 235 ? 36.531 -4.508 -1.673 1 72.75 235 ILE B O 1
ATOM 8617 N N . SER B 1 236 ? 34.406 -4.598 -1.406 1 72.94 236 SER B N 1
ATOM 8618 C CA . SER B 1 236 ? 34.219 -3.168 -1.643 1 72.94 236 SER B CA 1
ATOM 8619 C C . SER B 1 236 ? 35.031 -2.34 -0.636 1 72.94 236 SER B C 1
ATOM 8621 O O . SER B 1 236 ? 35.531 -1.261 -0.966 1 72.94 236 SER B O 1
ATOM 8623 N N . GLY B 1 237 ? 35.219 -2.818 0.545 1 71.31 237 GLY B N 1
ATOM 8624 C CA . GLY B 1 237 ? 35.938 -2.066 1.561 1 71.31 237 GLY B CA 1
ATOM 8625 C C . GLY B 1 237 ? 37.438 -1.955 1.278 1 71.31 237 GLY B C 1
ATOM 8626 O O . GLY B 1 237 ? 38.094 -1.011 1.727 1 71.31 237 GLY B O 1
ATOM 8627 N N . ASP B 1 238 ? 37.875 -2.82 0.381 1 71.31 238 ASP B N 1
ATOM 8628 C CA . ASP B 1 238 ? 39.312 -2.873 0.145 1 71.31 238 ASP B CA 1
ATOM 8629 C C . ASP B 1 238 ? 39.656 -2.256 -1.205 1 71.31 238 ASP B C 1
ATOM 8631 O O . ASP B 1 238 ? 40.844 -2.17 -1.562 1 71.31 238 ASP B O 1
ATOM 8635 N N . LEU B 1 239 ? 38.688 -1.791 -1.863 1 75.69 239 LEU B N 1
ATOM 8636 C CA . LEU B 1 239 ? 38.906 -1.229 -3.188 1 75.69 239 LEU B CA 1
ATOM 8637 C C . LEU B 1 239 ? 39.25 0.257 -3.096 1 75.69 239 LEU B C 1
ATOM 8639 O O . LEU B 1 239 ? 38.719 0.96 -2.229 1 75.69 239 LEU B O 1
ATOM 8643 N N . LYS B 1 240 ? 40.125 0.734 -3.83 1 74.69 240 LYS B N 1
ATOM 8644 C CA . LYS B 1 240 ? 40.531 2.141 -3.857 1 74.69 240 LYS B CA 1
ATOM 8645 C C . LYS B 1 240 ? 39.344 3.027 -4.262 1 74.69 240 LYS B C 1
ATOM 8647 O O . LYS B 1 240 ? 39.031 3.992 -3.566 1 74.69 240 LYS B O 1
ATOM 8652 N N . ASP B 1 241 ? 38.781 2.711 -5.449 1 80.19 241 ASP B N 1
ATOM 8653 C CA . ASP B 1 241 ? 37.594 3.428 -5.926 1 80.19 241 ASP B CA 1
ATOM 8654 C C . ASP B 1 241 ? 36.469 2.461 -6.273 1 80.19 241 ASP B C 1
ATOM 8656 O O . ASP B 1 241 ? 36.281 2.098 -7.438 1 80.19 241 ASP B O 1
ATOM 8660 N N . PRO B 1 242 ? 35.812 2.158 -5.254 1 81.81 242 PRO B N 1
ATOM 8661 C CA . PRO B 1 242 ? 34.75 1.171 -5.465 1 81.81 242 PRO B CA 1
ATOM 8662 C C . PRO B 1 242 ? 33.656 1.664 -6.422 1 81.81 242 PRO B C 1
ATOM 8664 O O . PRO B 1 242 ? 33.062 0.863 -7.133 1 81.81 242 PRO B O 1
ATOM 8667 N N . ALA B 1 243 ? 33.5 2.963 -6.555 1 79.69 243 ALA B N 1
ATOM 8668 C CA . ALA B 1 243 ? 32.406 3.508 -7.383 1 79.69 243 ALA B CA 1
ATOM 8669 C C . ALA B 1 243 ? 32.688 3.26 -8.867 1 79.69 243 ALA B C 1
ATOM 8671 O O . ALA B 1 243 ? 31.75 3.139 -9.656 1 79.69 243 ALA B O 1
ATOM 8672 N N . VAL B 1 244 ? 33.969 3.152 -9.172 1 83.25 244 VAL B N 1
ATOM 8673 C CA . VAL B 1 244 ? 34.312 2.941 -10.57 1 83.25 244 VAL B CA 1
ATOM 8674 C C . VAL B 1 244 ? 34.688 1.479 -10.797 1 83.25 244 VAL B C 1
ATOM 8676 O O . VAL B 1 244 ? 34.344 0.897 -11.836 1 83.25 244 VAL B O 1
ATOM 8679 N N . ALA B 1 245 ? 35.25 0.88 -9.82 1 86.25 245 ALA B N 1
ATOM 8680 C CA . ALA B 1 245 ? 35.781 -0.469 -9.969 1 86.25 245 ALA B CA 1
ATOM 8681 C C . ALA B 1 245 ? 34.656 -1.51 -9.977 1 86.25 245 ALA B C 1
ATOM 8683 O O . ALA B 1 245 ? 34.719 -2.488 -10.727 1 86.25 245 ALA B O 1
ATOM 8684 N N . ILE B 1 246 ? 33.688 -1.357 -9.25 1 86.75 246 ILE B N 1
ATOM 8685 C CA . ILE B 1 246 ? 32.656 -2.379 -9.102 1 86.75 246 ILE B CA 1
ATOM 8686 C C . ILE B 1 246 ? 31.812 -2.469 -10.383 1 86.75 246 ILE B C 1
ATOM 8688 O O . ILE B 1 246 ? 31.672 -3.549 -10.961 1 86.75 246 ILE B O 1
ATOM 8692 N N . PRO B 1 247 ? 31.297 -1.305 -10.891 1 88.81 247 PRO B N 1
ATOM 8693 C CA . PRO B 1 247 ? 30.484 -1.419 -12.102 1 88.81 247 PRO B CA 1
ATOM 8694 C C . PRO B 1 247 ? 31.281 -1.924 -13.305 1 88.81 247 PRO B C 1
ATOM 8696 O O . PRO B 1 247 ? 30.828 -2.818 -14.016 1 88.81 247 PRO B O 1
ATOM 8699 N N . LYS B 1 248 ? 32.469 -1.462 -13.508 1 90.12 248 LYS B N 1
ATOM 8700 C CA . LYS B 1 248 ? 33.281 -1.883 -14.641 1 90.12 248 LYS B CA 1
ATOM 8701 C C . LYS B 1 248 ? 33.75 -3.328 -14.484 1 90.12 248 LYS B C 1
ATOM 8703 O O . LYS B 1 248 ? 33.75 -4.098 -15.445 1 90.12 248 LYS B O 1
ATOM 8708 N N . GLY B 1 249 ? 34.125 -3.631 -13.336 1 89.62 249 GLY B N 1
ATOM 8709 C CA . GLY B 1 249 ? 34.594 -4.984 -13.086 1 89.62 249 GLY B CA 1
ATOM 8710 C C . GLY B 1 249 ? 33.5 -6.031 -13.219 1 89.62 249 GLY B C 1
ATOM 8711 O O . GLY B 1 249 ? 33.719 -7.094 -13.805 1 89.62 249 GLY B O 1
ATOM 8712 N N . THR B 1 250 ? 32.344 -5.777 -12.703 1 90.62 250 THR B N 1
ATOM 8713 C CA . THR B 1 250 ? 31.25 -6.734 -12.734 1 90.62 250 THR B CA 1
ATOM 8714 C C . THR B 1 250 ? 30.75 -6.93 -14.164 1 90.62 250 THR B C 1
ATOM 8716 O O . THR B 1 250 ? 30.578 -8.062 -14.617 1 90.62 250 THR B O 1
ATOM 8719 N N . LEU B 1 251 ? 30.625 -5.887 -14.969 1 92.31 251 LEU B N 1
ATOM 8720 C CA . LEU B 1 251 ? 30.109 -5.984 -16.328 1 92.31 251 LEU B CA 1
ATOM 8721 C C . LEU B 1 251 ? 31.141 -6.629 -17.25 1 92.31 251 LEU B C 1
ATOM 8723 O O . LEU B 1 251 ? 30.781 -7.41 -18.141 1 92.31 251 LEU B O 1
ATOM 8727 N N . MET B 1 252 ? 32.375 -6.375 -16.984 1 93.31 252 MET B N 1
ATOM 8728 C CA . MET B 1 252 ? 33.438 -7.012 -17.781 1 93.31 252 MET B CA 1
ATOM 8729 C C . MET B 1 252 ? 33.5 -8.508 -17.484 1 93.31 252 MET B C 1
ATOM 8731 O O . MET B 1 252 ? 33.688 -9.312 -18.391 1 93.31 252 MET B O 1
ATOM 8735 N N . ALA B 1 253 ? 33.375 -8.797 -16.219 1 92.88 253 ALA B N 1
ATOM 8736 C CA . ALA B 1 253 ? 33.375 -10.203 -15.836 1 92.88 253 ALA B CA 1
ATOM 8737 C C . ALA B 1 253 ? 32.219 -10.961 -16.469 1 92.88 253 ALA B C 1
ATOM 8739 O O . ALA B 1 253 ? 32.406 -12.07 -16.984 1 92.88 253 ALA B O 1
ATOM 8740 N N . ILE B 1 254 ? 31.062 -10.391 -16.516 1 93.69 254 ILE B N 1
ATOM 8741 C CA . ILE B 1 254 ? 29.891 -11.039 -17.094 1 93.69 254 ILE B CA 1
ATOM 8742 C C . ILE B 1 254 ? 30.094 -11.234 -18.594 1 93.69 254 ILE B C 1
ATOM 8744 O O . ILE B 1 254 ? 29.781 -12.297 -19.141 1 93.69 254 ILE B O 1
ATOM 8748 N N . PHE B 1 255 ? 30.719 -10.289 -19.234 1 94.69 255 PHE B N 1
ATOM 8749 C CA . PHE B 1 255 ? 30.906 -10.344 -20.688 1 94.69 255 PHE B CA 1
ATOM 8750 C C . PHE B 1 255 ? 31.875 -11.461 -21.047 1 94.69 255 PHE B C 1
ATOM 8752 O O . PHE B 1 255 ? 31.547 -12.32 -21.875 1 94.69 255 PHE B O 1
ATOM 8759 N N . TRP B 1 256 ? 32.938 -11.562 -20.375 1 93.44 256 TRP B N 1
ATOM 8760 C CA . TRP B 1 256 ? 33.969 -12.531 -20.734 1 93.44 256 TRP B CA 1
ATOM 8761 C C . TRP B 1 256 ? 33.531 -13.945 -20.328 1 93.44 256 TRP B C 1
ATOM 8763 O O . TRP B 1 256 ? 33.844 -14.914 -21.047 1 93.44 256 TRP B O 1
ATOM 8773 N N . THR B 1 257 ? 32.875 -14.039 -19.25 1 93.94 257 THR B N 1
ATOM 8774 C CA . THR B 1 257 ? 32.438 -15.367 -18.844 1 93.94 257 THR B CA 1
ATOM 8775 C C . THR B 1 257 ? 31.312 -15.867 -19.75 1 93.94 257 THR B C 1
ATOM 8777 O O . THR B 1 257 ? 31.234 -17.062 -20.047 1 93.94 257 THR B O 1
ATOM 8780 N N . THR B 1 258 ? 30.484 -14.93 -20.25 1 95.19 258 THR B N 1
ATOM 8781 C CA . THR B 1 258 ? 29.422 -15.328 -21.172 1 95.19 258 THR B CA 1
ATOM 8782 C C . THR B 1 258 ? 30.016 -15.828 -22.484 1 95.19 258 THR B C 1
ATOM 8784 O O . THR B 1 258 ? 29.594 -16.859 -23.016 1 95.19 258 THR B O 1
ATOM 8787 N N . VAL B 1 259 ? 31.031 -15.188 -22.922 1 95.5 259 VAL B N 1
ATOM 8788 C CA . VAL B 1 259 ? 31.688 -15.578 -24.156 1 95.5 259 VAL B CA 1
ATOM 8789 C C . VAL B 1 259 ? 32.344 -16.953 -24 1 95.5 259 VAL B C 1
ATOM 8791 O O . VAL B 1 259 ? 32.25 -17.797 -24.875 1 95.5 259 VAL B O 1
ATOM 8794 N N . SER B 1 260 ? 32.906 -17.172 -22.875 1 94.25 260 SER B N 1
ATOM 8795 C CA . SER B 1 260 ? 33.562 -18.438 -22.641 1 94.25 260 SER B CA 1
ATOM 8796 C C . SER B 1 260 ? 32.531 -19.594 -22.594 1 94.25 260 SER B C 1
ATOM 8798 O O . SER B 1 260 ? 32.781 -20.641 -23.188 1 94.25 260 SER B O 1
ATOM 8800 N N . TYR B 1 261 ? 31.422 -19.453 -21.938 1 95.56 261 TYR B N 1
ATOM 8801 C CA . TYR B 1 261 ? 30.406 -20.5 -21.828 1 95.56 261 TYR B CA 1
ATOM 8802 C C . TYR B 1 261 ? 29.797 -20.812 -23.203 1 95.56 261 TYR B C 1
ATOM 8804 O O . TYR B 1 261 ? 29.562 -21.969 -23.531 1 95.56 261 TYR B O 1
ATOM 8812 N N . LEU B 1 262 ? 29.609 -19.75 -24 1 96.12 262 LEU B N 1
ATOM 8813 C CA . LEU B 1 262 ? 29.031 -19.953 -25.328 1 96.12 262 LEU B CA 1
ATOM 8814 C C . LEU B 1 262 ? 30.016 -20.672 -26.25 1 96.12 262 LEU B C 1
ATOM 8816 O O . LEU B 1 262 ? 29.641 -21.625 -26.922 1 96.12 262 LEU B O 1
ATOM 8820 N N . VAL B 1 263 ? 31.281 -20.328 -26.203 1 94.94 263 VAL B N 1
ATOM 8821 C CA . VAL B 1 263 ? 32.281 -20.906 -27.078 1 94.94 263 VAL B CA 1
ATOM 8822 C C . VAL B 1 263 ? 32.562 -22.344 -26.656 1 94.94 263 VAL B C 1
ATOM 8824 O O . VAL B 1 263 ? 32.656 -23.234 -27.516 1 94.94 263 VAL B O 1
ATOM 8827 N N . LEU B 1 264 ? 32.625 -22.609 -25.406 1 94.44 264 LEU B N 1
ATOM 8828 C CA . LEU B 1 264 ? 32.906 -23.953 -24.922 1 94.44 264 LEU B CA 1
ATOM 8829 C C . LEU B 1 264 ? 31.766 -24.906 -25.234 1 94.44 264 LEU B C 1
ATOM 8831 O O . LEU B 1 264 ? 32 -26.047 -25.609 1 94.44 264 LEU B O 1
ATOM 8835 N N . SER B 1 265 ? 30.562 -24.453 -25.062 1 95 265 SER B N 1
ATOM 8836 C CA . SER B 1 265 ? 29.422 -25.312 -25.359 1 95 265 SER B CA 1
ATOM 8837 C C . SER B 1 265 ? 29.328 -25.609 -26.859 1 95 265 SER B C 1
ATOM 8839 O O . SER B 1 265 ? 29.016 -26.734 -27.25 1 95 265 SER B O 1
ATOM 8841 N N . ALA B 1 266 ? 29.688 -24.641 -27.672 1 95.12 266 ALA B N 1
ATOM 8842 C CA . ALA B 1 266 ? 29.625 -24.859 -29.125 1 95.12 266 ALA B CA 1
ATOM 8843 C C . ALA B 1 266 ? 30.766 -25.766 -29.594 1 95.12 266 ALA B C 1
ATOM 8845 O O . ALA B 1 266 ? 30.562 -26.625 -30.453 1 95.12 266 ALA B O 1
ATOM 8846 N N . THR B 1 267 ? 31.906 -25.656 -29.016 1 94.94 267 THR B N 1
ATOM 8847 C CA . THR B 1 267 ? 33.062 -26.438 -29.469 1 94.94 267 THR B CA 1
ATOM 8848 C C . THR B 1 267 ? 32.938 -27.891 -29 1 94.94 267 THR B C 1
ATOM 8850 O O . THR B 1 267 ? 33.188 -28.812 -29.781 1 94.94 267 THR B O 1
ATOM 8853 N N . ILE B 1 268 ? 32.5 -28.078 -27.828 1 94.19 268 ILE B N 1
ATOM 8854 C CA . ILE B 1 268 ? 32.375 -29.438 -27.328 1 94.19 268 ILE B CA 1
ATOM 8855 C C . ILE B 1 268 ? 31.25 -30.172 -28.062 1 94.19 268 ILE B C 1
ATOM 8857 O O . ILE B 1 268 ? 31.359 -31.359 -28.359 1 94.19 268 ILE B O 1
ATOM 8861 N N . GLY B 1 269 ? 30.172 -29.484 -28.312 1 93.81 269 GLY B N 1
ATOM 8862 C CA . GLY B 1 269 ? 29.047 -30.078 -29.016 1 93.81 269 GLY B CA 1
ATOM 8863 C C . GLY B 1 269 ? 29.344 -30.359 -30.484 1 93.81 269 GLY B C 1
ATOM 8864 O O . GLY B 1 269 ? 28.688 -31.188 -31.109 1 93.81 269 GLY B O 1
ATOM 8865 N N . SER B 1 270 ? 30.406 -29.766 -31 1 94.12 270 SER B N 1
ATOM 8866 C CA . SER B 1 270 ? 30.734 -29.938 -32.406 1 94.12 270 SER B CA 1
ATOM 8867 C C . SER B 1 270 ? 31.797 -31.031 -32.594 1 94.12 270 SER B C 1
ATOM 8869 O O . SER B 1 270 ? 31.984 -31.531 -33.719 1 94.12 270 SER B O 1
ATOM 8871 N N . CYS B 1 271 ? 32.375 -31.516 -31.5 1 93.88 271 CYS B N 1
ATOM 8872 C CA . CYS B 1 271 ? 33.531 -32.406 -31.656 1 93.88 271 CYS B CA 1
ATOM 8873 C C . CYS B 1 271 ? 33.219 -33.781 -31.125 1 93.88 271 CYS B C 1
ATOM 8875 O O . CYS B 1 271 ? 33.906 -34.75 -31.469 1 93.88 271 CYS B O 1
ATOM 8877 N N . VAL B 1 272 ? 32.25 -33.938 -30.266 1 94.44 272 VAL B N 1
ATOM 8878 C CA . VAL B 1 272 ? 32.031 -35.219 -29.594 1 94.44 272 VAL B CA 1
ATOM 8879 C C . VAL B 1 272 ? 30.641 -35.75 -29.875 1 94.44 272 VAL B C 1
ATOM 8881 O O . VAL B 1 272 ? 29.672 -34.969 -29.859 1 94.44 272 VAL B O 1
ATOM 8884 N N . VAL B 1 273 ? 30.531 -37.031 -30.109 1 91.88 273 VAL B N 1
ATOM 8885 C CA . VAL B 1 273 ? 29.25 -37.656 -30.344 1 91.88 273 VAL B CA 1
ATOM 8886 C C . VAL B 1 273 ? 28.547 -37.938 -29.016 1 91.88 273 VAL B C 1
ATOM 8888 O O . VAL B 1 273 ? 29.203 -38 -27.969 1 91.88 273 VAL B O 1
ATOM 8891 N N . ARG B 1 274 ? 27.312 -38.188 -28.969 1 92.38 274 ARG B N 1
ATOM 8892 C CA . ARG B 1 274 ? 26.516 -38.344 -27.75 1 92.38 274 ARG B CA 1
ATOM 8893 C C . ARG B 1 274 ? 26.781 -39.688 -27.078 1 92.38 274 ARG B C 1
ATOM 8895 O O . ARG B 1 274 ? 26.891 -39.75 -25.844 1 92.38 274 ARG B O 1
ATOM 8902 N N . ASP B 1 275 ? 26.844 -40.719 -27.859 1 91.25 275 ASP B N 1
ATOM 8903 C CA . ASP B 1 275 ? 27.062 -42.062 -27.312 1 91.25 275 ASP B CA 1
ATOM 8904 C C . ASP B 1 275 ? 28.297 -42.719 -27.953 1 91.25 275 ASP B C 1
ATOM 8906 O O . ASP B 1 275 ? 28.469 -42.656 -29.172 1 91.25 275 ASP B O 1
ATOM 8910 N N . ALA B 1 276 ? 29.172 -43.188 -27.094 1 91.5 276 ALA B N 1
ATOM 8911 C CA . ALA B 1 276 ? 30.359 -43.938 -27.547 1 91.5 276 ALA B CA 1
ATOM 8912 C C . ALA B 1 276 ? 30.688 -45.094 -26.609 1 91.5 276 ALA B C 1
ATOM 8914 O O . ALA B 1 276 ? 30.5 -44.969 -25.391 1 91.5 276 ALA B O 1
ATOM 8915 N N . SER B 1 277 ? 31.031 -46.25 -27.062 1 88.19 277 SER B N 1
ATOM 8916 C CA . SER B 1 277 ? 31.297 -47.469 -26.266 1 88.19 277 SER B CA 1
ATOM 8917 C C . SER B 1 277 ? 32.656 -47.406 -25.609 1 88.19 277 SER B C 1
ATOM 8919 O O . SER B 1 277 ? 32.844 -47.844 -24.469 1 88.19 277 SER B O 1
ATOM 8921 N N . GLY B 1 278 ? 33.812 -46.812 -26.141 1 86.62 278 GLY B N 1
ATOM 8922 C CA . GLY B 1 278 ? 35.156 -46.781 -25.609 1 86.62 278 GLY B CA 1
ATOM 8923 C C . GLY B 1 278 ? 36 -47.969 -26.016 1 86.62 278 GLY B C 1
ATOM 8924 O O . GLY B 1 278 ? 37.188 -48 -25.719 1 86.62 278 GLY B O 1
ATOM 8925 N N . SER B 1 279 ? 35.344 -48.906 -26.719 1 87.25 279 SER B N 1
ATOM 8926 C CA . SER B 1 279 ? 36.062 -50.094 -27.125 1 87.25 279 SER B CA 1
ATOM 8927 C C . SER B 1 279 ? 36.719 -49.938 -28.469 1 87.25 279 SER B C 1
ATOM 8929 O O . SER B 1 279 ? 36.125 -49.438 -29.422 1 87.25 279 SER B O 1
ATOM 8931 N N . LEU B 1 280 ? 38 -50.281 -28.5 1 87.25 280 LEU B N 1
ATOM 8932 C CA . LEU B 1 280 ? 38.781 -50.125 -29.719 1 87.25 280 LEU B CA 1
ATOM 8933 C C . LEU B 1 280 ? 38.375 -51.156 -30.766 1 87.25 280 LEU B C 1
ATOM 8935 O O . LEU B 1 280 ? 38.656 -51 -31.953 1 87.25 280 LEU B O 1
ATOM 8939 N N . ASN B 1 281 ? 37.562 -52.156 -30.281 1 82.81 281 ASN B N 1
ATOM 8940 C CA . ASN B 1 281 ? 37.188 -53.25 -31.156 1 82.81 281 ASN B CA 1
ATOM 8941 C C . ASN B 1 281 ? 35.906 -52.938 -31.938 1 82.81 281 ASN B C 1
ATOM 8943 O O . ASN B 1 281 ? 35.531 -53.688 -32.844 1 82.81 281 ASN B O 1
ATOM 8947 N N . ASP B 1 282 ? 35.406 -51.906 -31.609 1 82.06 282 ASP B N 1
ATOM 8948 C CA . ASP B 1 282 ? 34.156 -51.594 -32.25 1 82.06 282 ASP B CA 1
ATOM 8949 C C . ASP B 1 282 ? 34.406 -50.812 -33.562 1 82.06 282 ASP B C 1
ATOM 8951 O O . ASP B 1 282 ? 33.781 -49.75 -33.781 1 82.06 282 ASP B O 1
ATOM 8955 N N . THR B 1 283 ? 35.375 -51.188 -34.312 1 81.69 283 THR B N 1
ATOM 8956 C CA . THR B 1 283 ? 35.656 -50.562 -35.594 1 81.69 283 THR B CA 1
ATOM 8957 C C . THR B 1 283 ? 34.906 -51.281 -36.719 1 81.69 283 THR B C 1
ATOM 8959 O O . THR B 1 283 ? 34.688 -52.5 -36.656 1 81.69 283 THR B O 1
ATOM 8962 N N . VAL B 1 284 ? 34.219 -50.688 -37.531 1 76.62 284 VAL B N 1
ATOM 8963 C CA . VAL B 1 284 ? 33.5 -51.312 -38.656 1 76.62 284 VAL B CA 1
ATOM 8964 C C . VAL B 1 284 ? 33.906 -50.625 -39.969 1 76.62 284 VAL B C 1
ATOM 8966 O O . VAL B 1 284 ? 34.344 -49.5 -39.969 1 76.62 284 VAL B O 1
ATOM 8969 N N . LEU B 1 285 ? 34 -51.438 -41.031 1 66 285 LEU B N 1
ATOM 8970 C CA . LEU B 1 285 ? 34.219 -50.875 -42.375 1 66 285 LEU B CA 1
ATOM 8971 C C . LEU B 1 285 ? 33.062 -50 -42.812 1 66 285 LEU B C 1
ATOM 8973 O O . LEU B 1 285 ? 31.906 -50.312 -42.469 1 66 285 LEU B O 1
ATOM 8977 N N . ALA B 1 286 ? 33.375 -48.812 -43.375 1 63.62 286 ALA B N 1
ATOM 8978 C CA . ALA B 1 286 ? 32.406 -47.812 -43.844 1 63.62 286 ALA B CA 1
ATOM 8979 C C . ALA B 1 286 ? 31.312 -48.469 -44.719 1 63.62 286 ALA B C 1
ATOM 8981 O O . ALA B 1 286 ? 31.641 -49.219 -45.625 1 63.62 286 ALA B O 1
ATOM 8982 N N . GLY B 1 287 ? 29.953 -48.344 -44.312 1 60.12 287 GLY B N 1
ATOM 8983 C CA . GLY B 1 287 ? 28.844 -48.812 -45.156 1 60.12 287 GLY B CA 1
ATOM 8984 C C . GLY B 1 287 ? 28.328 -50.156 -44.75 1 60.12 287 GLY B C 1
ATOM 8985 O O . GLY B 1 287 ? 27.547 -50.781 -45.469 1 60.12 287 GLY B O 1
ATOM 8986 N N . SER B 1 288 ? 28.922 -50.719 -43.625 1 63.47 288 SER B N 1
ATOM 8987 C CA . SER B 1 288 ? 28.484 -52.062 -43.281 1 63.47 288 SER B CA 1
ATOM 8988 C C . SER B 1 288 ? 27.016 -52.094 -42.875 1 63.47 288 SER B C 1
ATOM 8990 O O . SER B 1 288 ? 26.484 -51.094 -42.375 1 63.47 288 SER B O 1
ATOM 8992 N N . MET B 1 289 ? 26.312 -53.094 -43.219 1 68.56 289 MET B N 1
ATOM 8993 C CA . MET B 1 289 ? 24.906 -53.344 -42.969 1 68.56 289 MET B CA 1
ATOM 8994 C C . MET B 1 289 ? 24.609 -53.469 -41.469 1 68.56 289 MET B C 1
ATOM 8996 O O . MET B 1 289 ? 25.328 -54.156 -40.75 1 68.56 289 MET B O 1
ATOM 9000 N N . GLY B 1 290 ? 23.734 -52.469 -40.688 1 69.88 290 GLY B N 1
ATOM 9001 C CA . GLY B 1 290 ? 23.234 -52.5 -39.312 1 69.88 290 GLY B CA 1
ATOM 9002 C C . GLY B 1 290 ? 23.812 -51.406 -38.469 1 69.88 290 GLY B C 1
ATOM 9003 O O . GLY B 1 290 ? 23.562 -51.344 -37.25 1 69.88 290 GLY B O 1
ATOM 9004 N N . CYS B 1 291 ? 24.703 -50.625 -38.969 1 78.44 291 CYS B N 1
ATOM 9005 C CA . CYS B 1 291 ? 25.281 -49.531 -38.188 1 78.44 291 CYS B CA 1
ATOM 9006 C C . CYS B 1 291 ? 24.453 -48.25 -38.375 1 78.44 291 CYS B C 1
ATOM 9008 O O . CYS B 1 291 ? 24.219 -47.812 -39.5 1 78.44 291 CYS B O 1
ATOM 9010 N N . GLU B 1 292 ? 23.906 -47.844 -37.25 1 78.94 292 GLU B N 1
ATOM 9011 C CA . GLU B 1 292 ? 23.078 -46.625 -37.281 1 78.94 292 GLU B CA 1
ATOM 9012 C C . GLU B 1 292 ? 23.75 -45.5 -36.531 1 78.94 292 GLU B C 1
ATOM 9014 O O . GLU B 1 292 ? 24.391 -45.719 -35.5 1 78.94 292 GLU B O 1
ATOM 9019 N N . GLY B 1 293 ? 23.828 -44.344 -37.125 1 79.94 293 GLY B N 1
ATOM 9020 C CA . GLY B 1 293 ? 24.344 -43.156 -36.469 1 79.94 293 GLY B CA 1
ATOM 9021 C C . GLY B 1 293 ? 25.453 -42.469 -37.25 1 79.94 293 GLY B C 1
ATOM 9022 O O . GLY B 1 293 ? 25.922 -43 -38.281 1 79.94 293 GLY B O 1
ATOM 9023 N N . ILE B 1 294 ? 25.906 -41.406 -36.781 1 83.88 294 ILE B N 1
ATOM 9024 C CA . ILE B 1 294 ? 26.891 -40.562 -37.469 1 83.88 294 ILE B CA 1
ATOM 9025 C C . ILE B 1 294 ? 28.281 -41.156 -37.312 1 83.88 294 ILE B C 1
ATOM 9027 O O . ILE B 1 294 ? 29.125 -41.031 -38.188 1 83.88 294 ILE B O 1
ATOM 9031 N N . ALA B 1 295 ? 28.5 -41.875 -36.25 1 85.25 295 ALA B N 1
ATOM 9032 C CA . ALA B 1 295 ? 29.812 -42.438 -35.969 1 85.25 295 ALA B CA 1
ATOM 9033 C C . ALA B 1 295 ? 30.156 -43.531 -36.969 1 85.25 295 ALA B C 1
ATOM 9035 O O . ALA B 1 295 ? 31.344 -43.844 -37.188 1 85.25 295 ALA B O 1
ATOM 9036 N N . CYS B 1 296 ? 29.125 -44.125 -37.562 1 84.56 296 CYS B N 1
ATOM 9037 C CA . CYS B 1 296 ? 29.344 -45.156 -38.562 1 84.56 296 CYS B CA 1
ATOM 9038 C C . CYS B 1 296 ? 30.047 -44.594 -39.781 1 84.56 296 CYS B C 1
ATOM 9040 O O . CYS B 1 296 ? 30.828 -45.312 -40.438 1 84.56 296 CYS B O 1
ATOM 9042 N N . GLY B 1 297 ? 29.719 -43.344 -40.062 1 82.19 297 GLY B N 1
ATOM 9043 C CA . GLY B 1 297 ? 30.375 -42.688 -41.188 1 82.19 297 GLY B CA 1
ATOM 9044 C C . GLY B 1 297 ? 31.844 -42.406 -40.969 1 82.19 297 GLY B C 1
ATOM 9045 O O . GLY B 1 297 ? 32.594 -42.156 -41.906 1 82.19 297 GLY B O 1
ATOM 9046 N N . TYR B 1 298 ? 32.25 -42.531 -39.688 1 85 298 TYR B N 1
ATOM 9047 C CA . TYR B 1 298 ? 33.656 -42.25 -39.344 1 85 298 TYR B CA 1
ATOM 9048 C C . TYR B 1 298 ? 34.406 -43.531 -39.031 1 85 298 TYR B C 1
ATOM 9050 O O . TYR B 1 298 ? 35.5 -43.5 -38.5 1 85 298 TYR B O 1
ATOM 9058 N N . GLY B 1 299 ? 33.719 -44.688 -39.219 1 83.75 299 GLY B N 1
ATOM 9059 C CA . GLY B 1 299 ? 34.375 -46 -39.094 1 83.75 299 GLY B CA 1
ATOM 9060 C C . GLY B 1 299 ? 34.156 -46.656 -37.75 1 83.75 299 GLY B C 1
ATOM 9061 O O . GLY B 1 299 ? 34.875 -47.594 -37.406 1 83.75 299 GLY B O 1
ATOM 9062 N N . TRP B 1 300 ? 33.281 -46.125 -36.938 1 88.12 300 TRP B N 1
ATOM 9063 C CA . TRP B 1 300 ? 33.062 -46.656 -35.594 1 88.12 300 TRP B CA 1
ATOM 9064 C C . TRP B 1 300 ? 31.594 -47.094 -35.438 1 88.12 300 TRP B C 1
ATOM 9066 O O . TRP B 1 300 ? 30.688 -46.375 -35.938 1 88.12 300 TRP B O 1
ATOM 9076 N N . ASN B 1 301 ? 31.281 -48.219 -34.906 1 84.81 301 ASN B N 1
ATOM 9077 C CA . ASN B 1 301 ? 29.922 -48.719 -34.688 1 84.81 301 ASN B CA 1
ATOM 9078 C C . ASN B 1 301 ? 29.562 -48.719 -33.219 1 84.81 301 ASN B C 1
ATOM 9080 O O . ASN B 1 301 ? 29.922 -49.656 -32.469 1 84.81 301 ASN B O 1
ATOM 9084 N N . PHE B 1 302 ? 28.812 -47.75 -32.781 1 87 302 PHE B N 1
ATOM 9085 C CA . PHE B 1 302 ? 28.359 -47.625 -31.391 1 87 302 PHE B CA 1
ATOM 9086 C C . PHE B 1 302 ? 26.891 -48 -31.266 1 87 302 PHE B C 1
ATOM 9088 O O . PHE B 1 302 ? 26.234 -47.594 -30.297 1 87 302 PHE B O 1
ATOM 9095 N N . THR B 1 303 ? 26.25 -48.656 -32.125 1 86.12 303 THR B N 1
ATOM 9096 C CA . THR B 1 303 ? 24.812 -48.906 -32.219 1 86.12 303 THR B CA 1
ATOM 9097 C C . THR B 1 303 ? 24.359 -49.812 -31.062 1 86.12 303 THR B C 1
ATOM 9099 O O . THR B 1 303 ? 23.312 -49.562 -30.453 1 86.12 303 THR B O 1
ATOM 9102 N N . GLU B 1 304 ? 25.109 -50.75 -30.672 1 83.81 304 GLU B N 1
ATOM 9103 C CA . GLU B 1 304 ? 24.688 -51.688 -29.641 1 83.81 304 GLU B CA 1
ATOM 9104 C C . GLU B 1 304 ? 24.609 -51 -28.281 1 83.81 304 GLU B C 1
ATOM 9106 O O . GLU B 1 304 ? 23.609 -51.156 -27.562 1 83.81 304 GLU B O 1
ATOM 9111 N N . CYS B 1 305 ? 25.562 -50.25 -27.953 1 84.88 305 CYS B N 1
ATOM 9112 C CA . CYS B 1 305 ? 25.578 -49.594 -26.641 1 84.88 305 CYS B CA 1
ATOM 9113 C C . CYS B 1 305 ? 24.578 -48.469 -26.578 1 84.88 305 CYS B C 1
ATOM 9115 O O . CYS B 1 305 ? 24 -48.188 -25.531 1 84.88 305 CYS B O 1
ATOM 9117 N N . ALA B 1 306 ? 24.375 -47.781 -27.688 1 84.56 306 ALA B N 1
ATOM 9118 C CA . ALA B 1 306 ? 23.438 -46.688 -27.75 1 84.56 306 ALA B CA 1
ATOM 9119 C C . ALA B 1 306 ? 22 -47.156 -27.578 1 84.56 306 ALA B C 1
ATOM 9121 O O . ALA B 1 306 ? 21.188 -46.531 -26.922 1 84.56 306 ALA B O 1
ATOM 9122 N N . GLN B 1 307 ? 21.641 -48.312 -28.219 1 81.12 307 GLN B N 1
ATOM 9123 C CA . GLN B 1 307 ? 20.297 -48.844 -28.156 1 81.12 307 GLN B CA 1
ATOM 9124 C C . GLN B 1 307 ? 20 -49.438 -26.781 1 81.12 307 GLN B C 1
ATOM 9126 O O . GLN B 1 307 ? 18.859 -49.375 -26.297 1 81.12 307 GLN B O 1
ATOM 9131 N N . ARG B 1 308 ? 21.031 -50 -26.234 1 80.81 308 ARG B N 1
ATOM 9132 C CA . ARG B 1 308 ? 20.844 -50.625 -24.922 1 80.81 308 ARG B CA 1
ATOM 9133 C C . ARG B 1 308 ? 21.016 -49.594 -23.797 1 80.81 308 ARG B C 1
ATOM 9135 O O . ARG B 1 308 ? 20.844 -49.906 -22.625 1 80.81 308 ARG B O 1
ATOM 9142 N N . HIS B 1 309 ? 21.5 -48.344 -24.094 1 82.38 309 HIS B N 1
ATOM 9143 C CA . HIS B 1 309 ? 21.75 -47.281 -23.141 1 82.38 309 HIS B CA 1
ATOM 9144 C C . HIS B 1 309 ? 22.812 -47.656 -22.125 1 82.38 309 HIS B C 1
ATOM 9146 O O . HIS B 1 309 ? 22.656 -47.406 -20.922 1 82.38 309 HIS B O 1
ATOM 9152 N N . SER B 1 310 ? 23.797 -48.406 -22.609 1 84 310 SER B N 1
ATOM 9153 C CA . SER B 1 310 ? 24.859 -48.875 -21.719 1 84 310 SER B CA 1
ATOM 9154 C C . SER B 1 310 ? 26.203 -48.281 -22.109 1 84 310 SER B C 1
ATOM 9156 O O . SER B 1 310 ? 27.25 -48.75 -21.672 1 84 310 SER B O 1
ATOM 9158 N N . CYS B 1 311 ? 26.141 -47.219 -22.953 1 87.69 311 CYS B N 1
ATOM 9159 C CA . CYS B 1 311 ? 27.391 -46.594 -23.375 1 87.69 311 CYS B CA 1
ATOM 9160 C C . CYS B 1 311 ? 28.094 -45.938 -22.203 1 87.69 311 CYS B C 1
ATOM 9162 O O . CYS B 1 311 ? 27.453 -45.25 -21.406 1 87.69 311 CYS B O 1
ATOM 9164 N N . GLN B 1 312 ? 29.281 -46.125 -22.016 1 86.12 312 GLN B N 1
ATOM 9165 C CA . GLN B 1 312 ? 30.031 -45.562 -20.891 1 86.12 312 GLN B CA 1
ATOM 9166 C C . GLN B 1 312 ? 30.641 -44.219 -21.266 1 86.12 312 GLN B C 1
ATOM 9168 O O . GLN B 1 312 ? 30.859 -43.344 -20.406 1 86.12 312 GLN B O 1
ATOM 9173 N N . TYR B 1 313 ? 30.922 -44.094 -22.562 1 89.62 313 TYR B N 1
ATOM 9174 C CA . TYR B 1 313 ? 31.578 -42.844 -23 1 89.62 313 TYR B CA 1
ATOM 9175 C C . TYR B 1 313 ? 30.672 -42.094 -23.969 1 89.62 313 TYR B C 1
ATOM 9177 O O . TYR B 1 313 ? 29.594 -42.531 -24.328 1 89.62 313 TYR B O 1
ATOM 9185 N N . GLY B 1 314 ? 31.062 -40.938 -24.312 1 89.5 314 GLY B N 1
ATOM 9186 C CA . GLY B 1 314 ? 30.25 -40 -25.094 1 89.5 314 GLY B CA 1
ATOM 9187 C C . GLY B 1 314 ? 29.922 -38.719 -24.344 1 89.5 314 GLY B C 1
ATOM 9188 O O . GLY B 1 314 ? 30.188 -38.625 -23.141 1 89.5 314 GLY B O 1
ATOM 9189 N N . LEU B 1 315 ? 29.328 -37.906 -25.016 1 90 315 LEU B N 1
ATOM 9190 C CA . LEU B 1 315 ? 29.062 -36.562 -24.469 1 90 315 LEU B CA 1
ATOM 9191 C C . LEU B 1 315 ? 28.016 -36.656 -23.359 1 90 315 LEU B C 1
ATOM 9193 O O . LEU B 1 315 ? 28.109 -35.938 -22.359 1 90 315 LEU B O 1
ATOM 9197 N N . ILE B 1 316 ? 27 -37.5 -23.391 1 88.62 316 ILE B N 1
ATOM 9198 C CA . ILE B 1 316 ? 25.875 -37.531 -22.469 1 88.62 316 ILE B CA 1
ATOM 9199 C C . ILE B 1 316 ? 26.219 -38.406 -21.266 1 88.62 316 ILE B C 1
ATOM 9201 O O . ILE B 1 316 ? 25.703 -38.219 -20.156 1 88.62 316 ILE B O 1
ATOM 9205 N N . ASN B 1 317 ? 27.172 -39.375 -21.438 1 87.19 317 ASN B N 1
ATOM 9206 C CA . ASN B 1 317 ? 27.406 -40.375 -20.406 1 87.19 317 ASN B CA 1
ATOM 9207 C C . ASN B 1 317 ? 28.688 -40.094 -19.625 1 87.19 317 ASN B C 1
ATOM 9209 O O . ASN B 1 317 ? 28.859 -40.562 -18.5 1 87.19 317 ASN B O 1
ATOM 9213 N N . TYR B 1 318 ? 29.594 -39.406 -20.219 1 87.62 318 TYR B N 1
ATOM 9214 C CA . TYR B 1 318 ? 30.906 -39.188 -19.609 1 87.62 318 TYR B CA 1
ATOM 9215 C C . TYR B 1 318 ? 31.062 -37.719 -19.172 1 87.62 318 TYR B C 1
ATOM 9217 O O . TYR B 1 318 ? 31.25 -36.844 -20 1 87.62 318 TYR B O 1
ATOM 9225 N N . TYR B 1 319 ? 31.219 -37.531 -17.844 1 85.56 319 TYR B N 1
ATOM 9226 C CA . TYR B 1 319 ? 31.25 -36.156 -17.297 1 85.56 319 TYR B CA 1
ATOM 9227 C C . TYR B 1 319 ? 32.625 -35.531 -17.516 1 85.56 319 TYR B C 1
ATOM 9229 O O . TYR B 1 319 ? 32.75 -34.312 -17.5 1 85.56 319 TYR B O 1
ATOM 9237 N N . GLN B 1 320 ? 33.656 -36.281 -17.75 1 86.31 320 GLN B N 1
ATOM 9238 C CA . GLN B 1 320 ? 35 -35.719 -17.938 1 86.31 320 GLN B CA 1
ATOM 9239 C C . GLN B 1 320 ? 35.375 -35.625 -19.406 1 86.31 320 GLN B C 1
ATOM 9241 O O . GLN B 1 320 ? 36.5 -35.906 -19.797 1 86.31 320 GLN B O 1
ATOM 9246 N N . THR B 1 321 ? 34.344 -35.281 -20.141 1 90.81 321 THR B N 1
ATOM 9247 C CA . THR B 1 321 ? 34.531 -35.188 -21.594 1 90.81 321 THR B CA 1
ATOM 9248 C C . THR B 1 321 ? 35.531 -34.094 -21.938 1 90.81 321 THR B C 1
ATOM 9250 O O . THR B 1 321 ? 36.281 -34.219 -22.891 1 90.81 321 THR B O 1
ATOM 9253 N N . MET B 1 322 ? 35.594 -33.031 -21.109 1 91.69 322 MET B N 1
ATOM 9254 C CA . MET B 1 322 ? 36.5 -31.953 -21.391 1 91.69 322 MET B CA 1
ATOM 9255 C C . MET B 1 322 ? 37.969 -32.375 -21.219 1 91.69 322 MET B C 1
ATOM 9257 O O . MET B 1 322 ? 38.844 -31.953 -21.969 1 91.69 322 MET B O 1
ATOM 9261 N N . SER B 1 323 ? 38.188 -33.156 -20.25 1 89.69 323 SER B N 1
ATOM 9262 C CA . SER B 1 323 ? 39.531 -33.688 -20.062 1 89.69 323 SER B CA 1
ATOM 9263 C C . SER B 1 323 ? 39.938 -34.625 -21.203 1 89.69 323 SER B C 1
ATOM 9265 O O . SER B 1 323 ? 41.094 -34.656 -21.609 1 89.69 323 SER B O 1
ATOM 9267 N N . MET B 1 324 ? 38.906 -35.406 -21.75 1 89.75 324 MET B N 1
ATOM 9268 C CA . MET B 1 324 ? 39.156 -36.344 -22.828 1 89.75 324 MET B CA 1
ATOM 9269 C C . MET B 1 324 ? 39.5 -35.594 -24.125 1 89.75 324 MET B C 1
ATOM 9271 O O . MET B 1 324 ? 40.406 -36 -24.859 1 89.75 324 MET B O 1
ATOM 9275 N N . VAL B 1 325 ? 38.906 -34.5 -24.406 1 92.75 325 VAL B N 1
ATOM 9276 C CA . VAL B 1 325 ? 39.062 -33.75 -25.641 1 92.75 325 VAL B CA 1
ATOM 9277 C C . VAL B 1 325 ? 40.312 -32.906 -25.562 1 92.75 325 VAL B C 1
ATOM 9279 O O . VAL B 1 325 ? 40.906 -32.562 -26.594 1 92.75 325 VAL B O 1
ATOM 9282 N N . SER B 1 326 ? 40.844 -32.625 -24.406 1 92.06 326 SER B N 1
ATOM 9283 C CA . SER B 1 326 ? 41.969 -31.719 -24.219 1 92.06 326 SER B CA 1
ATOM 9284 C C . SER B 1 326 ? 43.281 -32.312 -24.719 1 92.06 326 SER B C 1
ATOM 9286 O O . SER B 1 326 ? 43.312 -33.5 -25.078 1 92.06 326 SER B O 1
ATOM 9288 N N . GLY B 1 327 ? 44.312 -31.406 -24.938 1 88.62 327 GLY B N 1
ATOM 9289 C CA . GLY B 1 327 ? 45.625 -31.859 -25.359 1 88.62 327 GLY B CA 1
ATOM 9290 C C . GLY B 1 327 ? 46.344 -32.688 -24.312 1 88.62 327 GLY B C 1
ATOM 9291 O O . GLY B 1 327 ? 46.938 -33.719 -24.625 1 88.62 327 GLY B O 1
ATOM 9292 N N . PHE B 1 328 ? 46.25 -32.156 -23.094 1 92 328 PHE B N 1
ATOM 9293 C CA . PHE B 1 328 ? 46.844 -32.812 -21.938 1 92 328 PHE B CA 1
ATOM 9294 C C . PHE B 1 328 ? 45.844 -32.906 -20.797 1 92 328 PHE B C 1
ATOM 9296 O O . PHE B 1 328 ? 45.562 -31.906 -20.125 1 92 328 PHE B O 1
ATOM 9303 N N . ALA B 1 329 ? 45.406 -34.062 -20.453 1 89.5 329 ALA B N 1
ATOM 9304 C CA . ALA B 1 329 ? 44.312 -34.344 -19.547 1 89.5 329 ALA B CA 1
ATOM 9305 C C . ALA B 1 329 ? 44.625 -33.812 -18.141 1 89.5 329 ALA B C 1
ATOM 9307 O O . ALA B 1 329 ? 43.75 -33.219 -17.484 1 89.5 329 ALA B O 1
ATOM 9308 N N . PRO B 1 330 ? 45.875 -33.906 -17.672 1 91.12 330 PRO B N 1
ATOM 9309 C CA . PRO B 1 330 ? 46.125 -33.469 -16.297 1 91.12 330 PRO B CA 1
ATOM 9310 C C . PRO B 1 330 ? 46.031 -31.953 -16.141 1 91.12 330 PRO B C 1
ATOM 9312 O O . PRO B 1 330 ? 45.781 -31.453 -15.047 1 91.12 330 PRO B O 1
ATOM 9315 N N . LEU B 1 331 ? 46.156 -31.219 -17.188 1 93 331 LEU B N 1
ATOM 9316 C CA . LEU B 1 331 ? 46 -29.781 -17.109 1 93 331 LEU B CA 1
ATOM 9317 C C . LEU B 1 331 ? 44.531 -29.391 -16.906 1 93 331 LEU B C 1
ATOM 9319 O O . LEU B 1 331 ? 44.25 -28.391 -16.25 1 93 331 LEU B O 1
ATOM 9323 N N . ILE B 1 332 ? 43.656 -30.109 -17.469 1 93.06 332 ILE B N 1
ATOM 9324 C CA . ILE B 1 332 ? 42.25 -29.859 -17.266 1 93.06 332 ILE B CA 1
ATOM 9325 C C . ILE B 1 332 ? 41.844 -30.25 -15.844 1 93.06 332 ILE B C 1
ATOM 9327 O O . ILE B 1 332 ? 41.031 -29.578 -15.211 1 93.06 332 ILE B O 1
ATOM 9331 N N . THR B 1 333 ? 42.406 -31.359 -15.367 1 92.75 333 THR B N 1
ATOM 9332 C CA . THR B 1 333 ? 42.156 -31.734 -13.984 1 92.75 333 THR B CA 1
ATOM 9333 C C . THR B 1 333 ? 42.656 -30.656 -13.023 1 92.75 333 THR B C 1
ATOM 9335 O O . THR B 1 333 ? 42 -30.344 -12.031 1 92.75 333 THR B O 1
ATOM 9338 N N . ALA B 1 334 ? 43.781 -30.047 -13.359 1 93.12 334 ALA B N 1
ATOM 9339 C CA . ALA B 1 334 ? 44.281 -28.922 -12.562 1 93.12 334 ALA B CA 1
ATOM 9340 C C . ALA B 1 334 ? 43.344 -27.734 -12.656 1 93.12 334 ALA B C 1
ATOM 9342 O O . ALA B 1 334 ? 43.156 -27 -11.68 1 93.12 334 ALA B O 1
ATOM 9343 N N . GLY B 1 335 ? 42.844 -27.531 -13.797 1 92.62 335 GLY B N 1
ATOM 9344 C CA . GLY B 1 335 ? 41.875 -26.469 -13.961 1 92.62 335 GLY B CA 1
ATOM 9345 C C . GLY B 1 335 ? 40.594 -26.688 -13.141 1 92.62 335 GLY B C 1
ATOM 9346 O O . GLY B 1 335 ? 40.094 -25.75 -12.531 1 92.62 335 GLY B O 1
ATOM 9347 N N . ILE B 1 336 ? 40.094 -27.891 -13.102 1 93.25 336 ILE B N 1
ATOM 9348 C CA . ILE B 1 336 ? 38.906 -28.219 -12.305 1 93.25 336 ILE B CA 1
ATOM 9349 C C . ILE B 1 336 ? 39.219 -27.984 -10.82 1 93.25 336 ILE B C 1
ATOM 9351 O O . ILE B 1 336 ? 38.406 -27.406 -10.102 1 93.25 336 ILE B O 1
ATOM 9355 N N . PHE B 1 337 ? 40.375 -28.422 -10.375 1 93.25 337 PHE B N 1
ATOM 9356 C CA . PHE B 1 337 ? 40.781 -28.219 -8.992 1 93.25 337 PHE B CA 1
ATOM 9357 C C . PHE B 1 337 ? 40.906 -26.719 -8.68 1 93.25 337 PHE B C 1
ATOM 9359 O O . PHE B 1 337 ? 40.438 -26.281 -7.637 1 93.25 337 PHE B O 1
ATOM 9366 N N . GLY B 1 338 ? 41.5 -26.031 -9.594 1 91.25 338 GLY B N 1
ATOM 9367 C CA . GLY B 1 338 ? 41.625 -24.594 -9.391 1 91.25 338 GLY B CA 1
ATOM 9368 C C . GLY B 1 338 ? 40.281 -23.891 -9.352 1 91.25 338 GLY B C 1
ATOM 9369 O O . GLY B 1 338 ? 40.062 -23.031 -8.492 1 91.25 338 GLY B O 1
ATOM 9370 N N . ALA B 1 339 ? 39.406 -24.172 -10.211 1 91.94 339 ALA B N 1
ATOM 9371 C CA . ALA B 1 339 ? 38.094 -23.516 -10.289 1 91.94 339 ALA B CA 1
ATOM 9372 C C . ALA B 1 339 ? 37.25 -23.844 -9.078 1 91.94 339 ALA B C 1
ATOM 9374 O O . ALA B 1 339 ? 36.562 -22.969 -8.516 1 91.94 339 ALA B O 1
ATOM 9375 N N . THR B 1 340 ? 37.188 -25.078 -8.586 1 93.56 340 THR B N 1
ATOM 9376 C CA . THR B 1 340 ? 36.344 -25.5 -7.469 1 93.56 340 THR B CA 1
ATOM 9377 C C . THR B 1 340 ? 36.906 -25 -6.145 1 93.56 340 THR B C 1
ATOM 9379 O O . THR B 1 340 ? 36.156 -24.453 -5.32 1 93.56 340 THR B O 1
ATOM 9382 N N . LEU B 1 341 ? 38.219 -25.109 -6.012 1 92.12 341 LEU B N 1
ATOM 9383 C CA . LEU B 1 341 ? 38.812 -24.688 -4.758 1 92.12 341 LEU B CA 1
ATOM 9384 C C . LEU B 1 341 ? 38.812 -23.172 -4.637 1 92.12 341 LEU B C 1
ATOM 9386 O O . LEU B 1 341 ? 38.594 -22.625 -3.547 1 92.12 341 LEU B O 1
ATOM 9390 N N . SER B 1 342 ? 39.062 -22.516 -5.703 1 91.06 342 SER B N 1
ATOM 9391 C CA . SER B 1 342 ? 39.031 -21.047 -5.672 1 91.06 342 SER B CA 1
ATOM 9392 C C . SER B 1 342 ? 37.625 -20.531 -5.336 1 91.06 342 SER B C 1
ATOM 9394 O O . SER B 1 342 ? 37.469 -19.656 -4.488 1 91.06 342 SER B O 1
ATOM 9396 N N . SER B 1 343 ? 36.594 -21.031 -5.98 1 91.25 343 SER B N 1
ATOM 9397 C CA . SER B 1 343 ? 35.219 -20.594 -5.723 1 91.25 343 SER B CA 1
ATOM 9398 C C . SER B 1 343 ? 34.781 -20.953 -4.309 1 91.25 343 SER B C 1
ATOM 9400 O O . SER B 1 343 ? 34.094 -20.172 -3.646 1 91.25 343 SER B O 1
ATOM 9402 N N . ALA B 1 344 ? 35.188 -22.141 -3.814 1 92.94 344 ALA B N 1
ATOM 9403 C CA . ALA B 1 344 ? 34.844 -22.547 -2.453 1 92.94 344 ALA B CA 1
ATOM 9404 C C . ALA B 1 344 ? 35.5 -21.625 -1.428 1 92.94 344 ALA B C 1
ATOM 9406 O O . ALA B 1 344 ? 34.875 -21.219 -0.45 1 92.94 344 ALA B O 1
ATOM 9407 N N . LEU B 1 345 ? 36.75 -21.297 -1.705 1 89.56 345 LEU B N 1
ATOM 9408 C CA . LEU B 1 345 ? 37.469 -20.422 -0.797 1 89.56 345 LEU B CA 1
ATOM 9409 C C . LEU B 1 345 ? 36.875 -19.031 -0.791 1 89.56 345 LEU B C 1
ATOM 9411 O O . LEU B 1 345 ? 36.719 -18.406 0.269 1 89.56 345 LEU B O 1
ATOM 9415 N N . ALA B 1 346 ? 36.562 -18.547 -1.921 1 86.38 346 ALA B N 1
ATOM 9416 C CA . ALA B 1 346 ? 35.969 -17.219 -2.031 1 86.38 346 ALA B CA 1
ATOM 9417 C C . ALA B 1 346 ? 34.625 -17.156 -1.295 1 86.38 346 ALA B C 1
ATOM 9419 O O . ALA B 1 346 ? 34.344 -16.188 -0.595 1 86.38 346 ALA B O 1
ATOM 9420 N N . CYS B 1 347 ? 33.812 -18.172 -1.413 1 89.88 347 CYS B N 1
ATOM 9421 C CA . CYS B 1 347 ? 32.531 -18.203 -0.749 1 89.88 347 CYS B CA 1
ATOM 9422 C C . CYS B 1 347 ? 32.688 -18.391 0.755 1 89.88 347 CYS B C 1
ATOM 9424 O O . CYS B 1 347 ? 31.891 -17.844 1.54 1 89.88 347 CYS B O 1
ATOM 9426 N N . LEU B 1 348 ? 33.656 -19.125 1.128 1 90.94 348 LEU B N 1
ATOM 9427 C CA . LEU B 1 348 ? 33.906 -19.391 2.543 1 90.94 348 LEU B CA 1
ATOM 9428 C C . LEU B 1 348 ? 34.344 -18.109 3.262 1 90.94 348 LEU B C 1
ATOM 9430 O O . LEU B 1 348 ? 34.094 -17.938 4.453 1 90.94 348 LEU B O 1
ATOM 9434 N N . VAL B 1 349 ? 34.938 -17.219 2.576 1 85.62 349 VAL B N 1
ATOM 9435 C CA . VAL B 1 349 ? 35.406 -15.977 3.18 1 85.62 349 VAL B CA 1
ATOM 9436 C C . VAL B 1 349 ? 34.281 -14.93 3.109 1 85.62 349 VAL B C 1
ATOM 9438 O O . VAL B 1 349 ? 34.125 -14.125 4.031 1 85.62 349 VAL B O 1
ATOM 9441 N N . SER B 1 350 ? 33.562 -14.961 2.088 1 85.38 350 SER B N 1
ATOM 9442 C CA . SER B 1 350 ? 32.562 -13.93 1.854 1 85.38 350 SER B CA 1
ATOM 9443 C C . SER B 1 350 ? 31.344 -14.117 2.773 1 85.38 350 SER B C 1
ATOM 9445 O O . SER B 1 350 ? 30.812 -13.141 3.307 1 85.38 350 SER B O 1
ATOM 9447 N N . ALA B 1 351 ? 30.906 -15.312 3.031 1 90.44 351 ALA B N 1
ATOM 9448 C CA . ALA B 1 351 ? 29.688 -15.586 3.789 1 90.44 351 ALA B CA 1
ATOM 9449 C C . ALA B 1 351 ? 29.812 -15.094 5.227 1 90.44 351 ALA B C 1
ATOM 9451 O O . ALA B 1 351 ? 28.953 -14.359 5.715 1 90.44 351 ALA B O 1
ATOM 9452 N N . PRO B 1 352 ? 30.922 -15.391 5.922 1 89.94 352 PRO B N 1
ATOM 9453 C CA . PRO B 1 352 ? 31.016 -14.93 7.309 1 89.94 352 PRO B CA 1
ATOM 9454 C C . PRO B 1 352 ? 31.188 -13.422 7.418 1 89.94 352 PRO B C 1
ATOM 9456 O O . PRO B 1 352 ? 30.734 -12.805 8.383 1 89.94 352 PRO B O 1
ATOM 9459 N N . LYS B 1 353 ? 31.812 -12.836 6.492 1 85.56 353 LYS B N 1
ATOM 9460 C CA . LYS B 1 353 ? 32 -11.391 6.535 1 85.56 353 LYS B CA 1
ATOM 9461 C C . LYS B 1 353 ? 30.672 -10.648 6.363 1 85.56 353 LYS B C 1
ATOM 9463 O O . LYS B 1 353 ? 30.422 -9.664 7.055 1 85.56 353 LYS B O 1
ATOM 9468 N N . VAL B 1 354 ? 29.969 -11.109 5.406 1 88.06 354 VAL B N 1
ATOM 9469 C CA . VAL B 1 354 ? 28.641 -10.523 5.211 1 88.06 354 VAL B CA 1
ATOM 9470 C C . VAL B 1 354 ? 27.781 -10.75 6.453 1 88.06 354 VAL B C 1
ATOM 9472 O O . VAL B 1 354 ? 27.094 -9.836 6.914 1 88.06 354 VAL B O 1
ATOM 9475 N N . PHE B 1 355 ? 27.906 -11.922 7.02 1 90.31 355 PHE B N 1
ATOM 9476 C CA . PHE B 1 355 ? 27.125 -12.258 8.203 1 90.31 355 PHE B CA 1
ATOM 9477 C C . PHE B 1 355 ? 27.594 -11.461 9.414 1 90.31 355 PHE B C 1
ATOM 9479 O O . PHE B 1 355 ? 26.797 -11.07 10.258 1 90.31 355 PHE B O 1
ATOM 9486 N N . GLN B 1 356 ? 28.797 -11.211 9.523 1 89.94 356 GLN B N 1
ATOM 9487 C CA . GLN B 1 356 ? 29.359 -10.422 10.625 1 89.94 356 GLN B CA 1
ATOM 9488 C C . GLN B 1 356 ? 28.828 -8.992 10.594 1 89.94 356 GLN B C 1
ATOM 9490 O O . GLN B 1 356 ? 28.453 -8.438 11.625 1 89.94 356 GLN B O 1
ATOM 9495 N N . CYS B 1 357 ? 28.812 -8.422 9.461 1 86.19 357 CYS B N 1
ATOM 9496 C CA . CYS B 1 357 ? 28.312 -7.066 9.32 1 86.19 357 CYS B CA 1
ATOM 9497 C C . CYS B 1 357 ? 26.828 -6.992 9.695 1 86.19 357 CYS B C 1
ATOM 9499 O O . CYS B 1 357 ? 26.391 -6.027 10.32 1 86.19 357 CYS B O 1
ATOM 9501 N N . LEU B 1 358 ? 26.156 -7.969 9.305 1 88.5 358 LEU B N 1
ATOM 9502 C CA . LEU B 1 358 ? 24.734 -8.039 9.648 1 88.5 358 LEU B CA 1
ATOM 9503 C C . LEU B 1 358 ? 24.547 -8.156 11.156 1 88.5 358 LEU B C 1
ATOM 9505 O O . LEU B 1 358 ? 23.656 -7.531 11.727 1 88.5 358 LEU B O 1
ATOM 9509 N N . CYS B 1 359 ? 25.391 -8.914 11.805 1 89.56 359 CYS B N 1
ATOM 9510 C CA . CYS B 1 359 ? 25.281 -9.125 13.242 1 89.56 359 CYS B CA 1
ATOM 9511 C C . CYS B 1 359 ? 25.703 -7.883 14.016 1 89.56 359 CYS B C 1
ATOM 9513 O O . CYS B 1 359 ? 25.203 -7.625 15.109 1 89.56 359 CYS B O 1
ATOM 9515 N N . LYS B 1 360 ? 26.547 -7.168 13.453 1 86.88 360 LYS B N 1
ATOM 9516 C CA . LYS B 1 360 ? 27 -5.934 14.094 1 86.88 360 LYS B CA 1
ATOM 9517 C C . LYS B 1 360 ? 25.875 -4.895 14.117 1 86.88 360 LYS B C 1
ATOM 9519 O O . LYS B 1 360 ? 25.828 -4.051 15.016 1 86.88 360 LYS B O 1
ATOM 9524 N N . ASP B 1 361 ? 25.047 -4.961 13.156 1 84.81 361 ASP B N 1
ATOM 9525 C CA . ASP B 1 361 ? 23.938 -4.02 13.086 1 84.81 361 ASP B CA 1
ATOM 9526 C C . ASP B 1 361 ? 22.812 -4.434 14.039 1 84.81 361 ASP B C 1
ATOM 9528 O O . ASP B 1 361 ? 21.906 -3.645 14.32 1 84.81 361 ASP B O 1
ATOM 9532 N N . GLU B 1 362 ? 22.812 -5.559 14.641 1 84.62 362 GLU B N 1
ATOM 9533 C CA . GLU B 1 362 ? 21.875 -6.066 15.641 1 84.62 362 GLU B CA 1
ATOM 9534 C C . GLU B 1 362 ? 20.438 -5.918 15.172 1 84.62 362 GLU B C 1
ATOM 9536 O O . GLU B 1 362 ? 19.594 -5.398 15.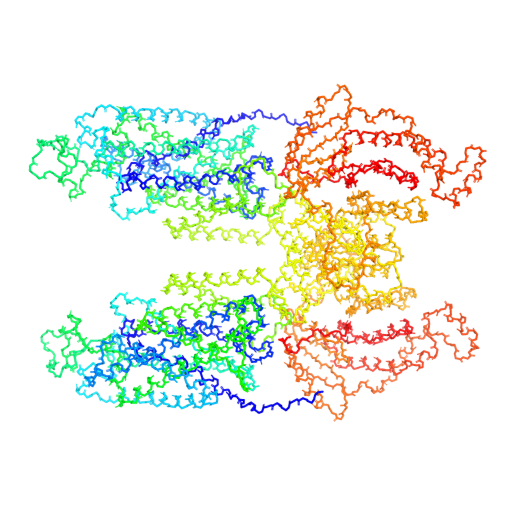898 1 84.62 362 GLU B O 1
ATOM 9541 N N . LEU B 1 363 ? 20.203 -6.363 14 1 83.38 363 LEU B N 1
ATOM 9542 C CA . LEU B 1 363 ? 18.844 -6.293 13.461 1 83.38 363 LEU B CA 1
ATOM 9543 C C . LEU B 1 363 ? 17.984 -7.426 14 1 83.38 363 LEU B C 1
ATOM 9545 O O . LEU B 1 363 ? 16.766 -7.277 14.125 1 83.38 363 LEU B O 1
ATOM 9549 N N . TYR B 1 364 ? 18.531 -8.547 14.219 1 85.69 364 TYR B N 1
ATOM 9550 C CA . TYR B 1 364 ? 17.828 -9.719 14.727 1 85.69 364 TYR B CA 1
ATOM 9551 C C . TYR B 1 364 ? 18.359 -10.117 16.094 1 85.69 364 TYR B C 1
ATOM 9553 O O . TYR B 1 364 ? 19.531 -9.898 16.406 1 85.69 364 TYR B O 1
ATOM 9561 N N . PRO B 1 365 ? 17.453 -10.625 16.891 1 83.5 365 PRO B N 1
ATOM 9562 C CA . PRO B 1 365 ? 17.875 -10.984 18.25 1 83.5 365 PRO B CA 1
ATOM 9563 C C . PRO B 1 365 ? 18.781 -12.219 18.266 1 83.5 365 PRO B C 1
ATOM 9565 O O . PRO B 1 365 ? 18.688 -13.07 17.375 1 83.5 365 PRO B O 1
ATOM 9568 N N . ALA B 1 366 ? 19.672 -12.422 19.062 1 80.06 366 ALA B N 1
ATOM 9569 C CA . ALA B 1 366 ? 20.469 -13.602 19.359 1 80.06 366 ALA B CA 1
ATOM 9570 C C . ALA B 1 366 ? 21.609 -13.766 18.344 1 80.06 366 ALA B C 1
ATOM 9572 O O . ALA B 1 366 ? 22.359 -14.734 18.406 1 80.06 366 ALA B O 1
ATOM 9573 N N . ILE B 1 367 ? 21.688 -12.891 17.391 1 81.81 367 ILE B N 1
ATOM 9574 C CA . ILE B 1 367 ? 22.734 -13.055 16.391 1 81.81 367 ILE B CA 1
ATOM 9575 C C . ILE B 1 367 ? 23.938 -12.18 16.75 1 81.81 367 ILE B C 1
ATOM 9577 O O . ILE B 1 367 ? 24.969 -12.211 16.078 1 81.81 367 ILE B O 1
ATOM 9581 N N . GLY B 1 368 ? 23.906 -11.492 17.859 1 83.94 368 GLY B N 1
ATOM 9582 C CA . GLY B 1 368 ? 24.984 -10.633 18.297 1 83.94 368 GLY B CA 1
ATOM 9583 C C . GLY B 1 368 ? 26.25 -11.406 18.656 1 83.94 368 GLY B C 1
ATOM 9584 O O . GLY B 1 368 ? 27.359 -10.883 18.562 1 83.94 368 GLY B O 1
ATOM 9585 N N . PHE B 1 369 ? 26.031 -12.711 18.859 1 86.38 369 PHE B N 1
ATOM 9586 C CA . PHE B 1 369 ? 27.125 -13.594 19.234 1 86.38 369 PHE B CA 1
ATOM 9587 C C . PHE B 1 369 ? 28.078 -13.805 18.078 1 86.38 369 PHE B C 1
ATOM 9589 O O . PHE B 1 369 ? 29.281 -13.977 18.281 1 86.38 369 PHE B O 1
ATOM 9596 N N . PHE B 1 370 ? 27.656 -13.578 16.922 1 89.12 370 PHE B N 1
ATOM 9597 C CA . PHE B 1 370 ? 28.469 -13.852 15.727 1 89.12 370 PHE B CA 1
ATOM 9598 C C . PHE B 1 370 ? 29.078 -12.562 15.188 1 89.12 370 PHE B C 1
ATOM 9600 O O . PHE B 1 370 ? 29.875 -12.602 14.242 1 89.12 370 PHE B O 1
ATOM 9607 N N . GLY B 1 371 ? 28.828 -11.469 15.797 1 86.31 371 GLY B N 1
ATOM 9608 C CA . GLY B 1 371 ? 29.312 -10.188 15.312 1 86.31 371 GLY B CA 1
ATOM 9609 C C . GLY B 1 371 ? 30.688 -9.828 15.836 1 86.31 371 GLY B C 1
ATOM 9610 O O . GLY B 1 371 ? 31.375 -8.992 15.258 1 86.31 371 GLY B O 1
ATOM 9611 N N . LYS B 1 372 ? 31.141 -10.547 16.781 1 86.19 372 LYS B N 1
ATOM 9612 C CA . LYS B 1 372 ? 32.406 -10.211 17.406 1 86.19 372 LYS B CA 1
ATOM 9613 C C . LYS B 1 372 ? 33.594 -10.586 16.516 1 86.19 372 LYS B C 1
ATOM 9615 O O . LYS B 1 372 ? 33.594 -11.68 15.93 1 86.19 372 LYS B O 1
ATOM 9620 N N . GLY B 1 373 ? 34.5 -9.594 16.156 1 83.06 373 GLY B N 1
ATOM 9621 C CA . GLY B 1 373 ? 35.688 -9.82 15.359 1 83.06 373 GLY B CA 1
ATOM 9622 C C . GLY B 1 373 ? 36.938 -10.133 16.188 1 83.06 373 GLY B C 1
ATOM 9623 O O . GLY B 1 373 ? 37.031 -9.703 17.344 1 83.06 373 GLY B O 1
ATOM 9624 N N . TYR B 1 374 ? 37.688 -11.023 15.625 1 81.31 374 TYR B N 1
ATOM 9625 C CA . TYR B 1 374 ? 38.938 -11.414 16.312 1 81.31 374 TYR B CA 1
ATOM 9626 C C . TYR B 1 374 ? 40.156 -10.992 15.531 1 81.31 374 TYR B C 1
ATOM 9628 O O . TYR B 1 374 ? 40.156 -11.055 14.297 1 81.31 374 TYR B O 1
ATOM 9636 N N . GLY B 1 375 ? 41.156 -10.484 16.234 1 75.5 375 GLY B N 1
ATOM 9637 C CA . GLY B 1 375 ? 42.438 -10.188 15.625 1 75.5 375 GLY B CA 1
ATOM 9638 C C . GLY B 1 375 ? 42.5 -8.789 15.039 1 75.5 375 GLY B C 1
ATOM 9639 O O . GLY B 1 375 ? 41.594 -7.98 15.234 1 75.5 375 GLY B O 1
ATOM 9640 N N . THR B 1 376 ? 43.594 -8.508 14.336 1 68.38 376 THR B N 1
ATOM 9641 C CA . THR B 1 376 ? 43.875 -7.184 13.781 1 68.38 376 THR B CA 1
ATOM 9642 C C . THR B 1 376 ? 42.969 -6.887 12.594 1 68.38 376 THR B C 1
ATOM 9644 O O . THR B 1 376 ? 42.656 -5.727 12.312 1 68.38 376 THR B O 1
ATOM 9647 N N . ASN B 1 377 ? 42.531 -8.008 11.984 1 71.5 377 ASN B N 1
ATOM 9648 C CA . ASN B 1 377 ? 41.688 -7.805 10.82 1 71.5 377 ASN B CA 1
ATOM 9649 C C . ASN B 1 377 ? 40.219 -8.031 11.156 1 71.5 377 ASN B C 1
ATOM 9651 O O . ASN B 1 377 ? 39.375 -8.031 10.258 1 71.5 377 ASN B O 1
ATOM 9655 N N . ASN B 1 378 ? 39.844 -8.07 12.328 1 79.75 378 ASN B N 1
ATOM 9656 C CA . ASN B 1 378 ? 38.469 -8.25 12.766 1 79.75 378 ASN B CA 1
ATOM 9657 C C . ASN B 1 378 ? 37.812 -9.422 12.055 1 79.75 378 ASN B C 1
ATOM 9659 O O . ASN B 1 378 ? 36.688 -9.281 11.523 1 79.75 378 ASN B O 1
ATOM 9663 N N . GLU B 1 379 ? 38.531 -10.57 12.062 1 84 379 GLU B N 1
ATOM 9664 C CA . GLU B 1 379 ? 38 -11.742 11.367 1 84 379 GLU B CA 1
ATOM 9665 C C . GLU B 1 379 ? 36.906 -12.414 12.164 1 84 379 GLU B C 1
ATOM 9667 O O . GLU B 1 379 ? 37 -12.547 13.383 1 84 379 GLU B O 1
ATOM 9672 N N . PRO B 1 380 ? 35.875 -12.727 11.477 1 89.19 380 PRO B N 1
ATOM 9673 C CA . PRO B 1 380 ? 34.75 -13.398 12.148 1 89.19 380 PRO B CA 1
ATOM 9674 C C . PRO B 1 380 ? 34.969 -14.898 12.312 1 89.19 380 PRO B C 1
ATOM 9676 O O . PRO B 1 380 ? 34.469 -15.695 11.516 1 89.19 380 PRO B O 1
ATOM 9679 N N . ILE B 1 381 ? 35.531 -15.406 13.344 1 89.62 381 ILE B N 1
ATOM 9680 C CA . ILE B 1 381 ? 35.875 -16.812 13.547 1 89.62 381 ILE B CA 1
ATOM 9681 C C . ILE B 1 381 ? 34.594 -17.609 13.82 1 89.62 381 ILE B C 1
ATOM 9683 O O . ILE B 1 381 ? 34.438 -18.719 13.297 1 89.62 381 ILE B O 1
ATOM 9687 N N . ARG B 1 382 ? 33.781 -17.047 14.594 1 91.75 382 ARG B N 1
ATOM 9688 C CA . ARG B 1 382 ? 32.531 -17.75 14.883 1 91.75 382 ARG B CA 1
ATOM 9689 C C . ARG B 1 382 ? 31.656 -17.875 13.633 1 91.75 382 ARG B C 1
ATOM 9691 O O . ARG B 1 382 ? 30.969 -18.875 13.461 1 91.75 382 ARG B O 1
ATOM 9698 N N . GLY B 1 383 ? 31.703 -16.875 12.781 1 92 383 GLY B N 1
ATOM 9699 C CA . GLY B 1 383 ? 31 -16.969 11.516 1 92 383 GLY B CA 1
ATOM 9700 C C . GLY B 1 383 ? 31.562 -18.031 10.586 1 92 383 GLY B C 1
ATOM 9701 O O . GLY B 1 383 ? 30.812 -18.719 9.891 1 92 383 GLY B O 1
ATOM 9702 N N . TYR B 1 384 ? 32.875 -18.203 10.648 1 92.75 384 TYR B N 1
ATOM 9703 C CA . TYR B 1 384 ? 33.531 -19.25 9.859 1 92.75 384 TYR B CA 1
ATOM 9704 C C . TYR B 1 384 ? 33.094 -20.625 10.312 1 92.75 384 TYR B C 1
ATOM 9706 O O . TYR B 1 384 ? 32.844 -21.516 9.484 1 92.75 384 TYR B O 1
ATOM 9714 N N . MET B 1 385 ? 32.875 -20.75 11.562 1 93.38 385 MET B N 1
ATOM 9715 C CA . MET B 1 385 ? 32.5 -22.047 12.102 1 93.38 385 MET B CA 1
ATOM 9716 C C . MET B 1 385 ? 31.047 -22.375 11.719 1 93.38 385 MET B C 1
ATOM 9718 O O . MET B 1 385 ? 30.734 -23.516 11.398 1 93.38 385 MET B O 1
ATOM 9722 N N . LEU B 1 386 ? 30.281 -21.375 11.766 1 93.75 386 LEU B N 1
ATOM 9723 C CA . LEU B 1 386 ? 28.891 -21.594 11.367 1 93.75 386 LEU B CA 1
ATOM 9724 C C . LEU B 1 386 ? 28.812 -21.969 9.891 1 93.75 386 LEU B C 1
ATOM 9726 O O . LEU B 1 386 ? 28.062 -22.891 9.516 1 93.75 386 LEU B O 1
ATOM 9730 N N . THR B 1 387 ? 29.516 -21.219 9.07 1 94.5 387 THR B N 1
ATOM 9731 C CA . THR B 1 387 ? 29.547 -21.516 7.641 1 94.5 387 THR B CA 1
ATOM 9732 C C . THR B 1 387 ? 30.062 -22.922 7.383 1 94.5 387 THR B C 1
ATOM 9734 O O . THR B 1 387 ? 29.547 -23.641 6.516 1 94.5 387 THR B O 1
ATOM 9737 N N . TYR B 1 388 ? 31.062 -23.344 8.172 1 95.44 388 TYR B N 1
ATOM 9738 C CA . TYR B 1 388 ? 31.625 -24.688 8.078 1 95.44 388 TYR B CA 1
ATOM 9739 C C . TYR B 1 388 ? 30.578 -25.75 8.406 1 95.44 388 TYR B C 1
ATOM 9741 O O . TYR B 1 388 ? 30.438 -26.734 7.68 1 95.44 388 TYR B O 1
ATOM 9749 N N . LEU B 1 389 ? 29.844 -25.516 9.391 1 95.56 389 LEU B N 1
ATOM 9750 C CA . LEU B 1 389 ? 28.812 -26.469 9.805 1 95.56 389 LEU B CA 1
ATOM 9751 C C . LEU B 1 389 ? 27.719 -26.578 8.75 1 95.56 389 LEU B C 1
ATOM 9753 O O . LEU B 1 389 ? 27.25 -27.688 8.453 1 95.56 389 LEU B O 1
ATOM 9757 N N . ILE B 1 390 ? 27.375 -25.469 8.164 1 94.81 390 ILE B N 1
ATOM 9758 C CA . ILE B 1 390 ? 26.344 -25.484 7.129 1 94.81 390 ILE B CA 1
ATOM 9759 C C . ILE B 1 390 ? 26.875 -26.188 5.883 1 94.81 390 ILE B C 1
ATOM 9761 O O . ILE B 1 390 ? 26.172 -27.016 5.285 1 94.81 390 ILE B O 1
ATOM 9765 N N . ALA B 1 391 ? 28.078 -25.859 5.531 1 96.12 391 ALA B N 1
ATOM 9766 C CA . ALA B 1 391 ? 28.688 -26.484 4.359 1 96.12 391 ALA B CA 1
ATOM 9767 C C . ALA B 1 391 ? 28.797 -28 4.539 1 96.12 391 ALA B C 1
ATOM 9769 O O . ALA B 1 391 ? 28.484 -28.766 3.621 1 96.12 391 ALA B O 1
ATOM 9770 N N . VAL B 1 392 ? 29.156 -28.422 5.75 1 96 392 VAL B N 1
ATOM 9771 C CA . VAL B 1 392 ? 29.297 -29.859 6.02 1 96 392 VAL B CA 1
ATOM 9772 C C . VAL B 1 392 ? 27.922 -30.531 5.926 1 96 392 VAL B C 1
ATOM 9774 O O . VAL B 1 392 ? 27.812 -31.641 5.387 1 96 392 VAL B O 1
ATOM 9777 N N . GLY B 1 393 ? 26.938 -29.906 6.41 1 95.06 393 GLY B N 1
ATOM 9778 C CA . GLY B 1 393 ? 25.594 -30.469 6.332 1 95.06 393 GLY B CA 1
ATOM 9779 C C . GLY B 1 393 ? 25.141 -30.719 4.906 1 95.06 393 GLY B C 1
ATOM 9780 O O . GLY B 1 393 ? 24.531 -31.75 4.617 1 95.06 393 GLY B O 1
ATOM 9781 N N . PHE B 1 394 ? 25.5 -29.875 3.943 1 94.19 394 PHE B N 1
ATOM 9782 C CA . PHE B 1 394 ? 25.047 -30.016 2.564 1 94.19 394 PHE B CA 1
ATOM 9783 C C . PHE B 1 394 ? 25.984 -30.922 1.772 1 94.19 394 PHE B C 1
ATOM 9785 O O . PHE B 1 394 ? 25.609 -31.484 0.751 1 94.19 394 PHE B O 1
ATOM 9792 N N . ILE B 1 395 ? 27.266 -30.969 2.195 1 95.38 395 ILE B N 1
ATOM 9793 C CA . ILE B 1 395 ? 28.219 -31.875 1.557 1 95.38 395 ILE B CA 1
ATOM 9794 C C . ILE B 1 395 ? 27.781 -33.312 1.77 1 95.38 395 ILE B C 1
ATOM 9796 O O . ILE B 1 395 ? 28 -34.188 0.908 1 95.38 395 ILE B O 1
ATOM 9800 N N . LEU B 1 396 ? 27.016 -33.531 2.846 1 94.5 396 LEU B N 1
ATOM 9801 C CA . LEU B 1 396 ? 26.562 -34.906 3.17 1 94.5 396 LEU B CA 1
ATOM 9802 C C . LEU B 1 396 ? 25.516 -35.375 2.178 1 94.5 396 LEU B C 1
ATOM 9804 O O . LEU B 1 396 ? 25.266 -36.562 2.064 1 94.5 396 LEU B O 1
ATOM 9808 N N . ILE B 1 397 ? 24.922 -34.531 1.381 1 90.31 397 ILE B N 1
ATOM 9809 C CA . ILE B 1 397 ? 24 -34.938 0.329 1 90.31 397 ILE B CA 1
ATOM 9810 C C . ILE B 1 397 ? 24.766 -35.625 -0.81 1 90.31 397 ILE B C 1
ATOM 9812 O O . ILE B 1 397 ? 24.266 -36.562 -1.425 1 90.31 397 ILE B O 1
ATOM 9816 N N . ALA B 1 398 ? 25.984 -35.219 -1.049 1 89.31 398 ALA B N 1
ATOM 9817 C CA . ALA B 1 398 ? 26.969 -35.844 -1.938 1 89.31 398 ALA B CA 1
ATOM 9818 C C . ALA B 1 398 ? 26.469 -35.875 -3.375 1 89.31 398 ALA B C 1
ATOM 9820 O O . ALA B 1 398 ? 26.828 -36.781 -4.145 1 89.31 398 ALA B O 1
ATOM 9821 N N . GLU B 1 399 ? 25.422 -35.062 -3.754 1 89.44 399 GLU B N 1
ATOM 9822 C CA . GLU B 1 399 ? 24.953 -34.969 -5.133 1 89.44 399 GLU B CA 1
ATOM 9823 C C . GLU B 1 399 ? 24.875 -33.531 -5.59 1 89.44 399 GLU B C 1
ATOM 9825 O O . GLU B 1 399 ? 24.109 -32.719 -5.051 1 89.44 399 GLU B O 1
ATOM 9830 N N . LEU B 1 400 ? 25.688 -33.312 -6.551 1 86.56 400 LEU B N 1
ATOM 9831 C CA . LEU B 1 400 ? 25.797 -31.953 -7.078 1 86.56 400 LEU B CA 1
ATOM 9832 C C . LEU B 1 400 ? 24.484 -31.516 -7.707 1 86.56 400 LEU B C 1
ATOM 9834 O O . LEU B 1 400 ? 24.047 -30.375 -7.52 1 86.56 400 LEU B O 1
ATOM 9838 N N . ASN B 1 401 ? 23.75 -32.406 -8.406 1 87.5 401 ASN B N 1
ATOM 9839 C CA . ASN B 1 401 ? 22.531 -32.062 -9.133 1 87.5 401 ASN B CA 1
ATOM 9840 C C . ASN B 1 401 ? 21.359 -31.797 -8.18 1 87.5 401 ASN B C 1
ATOM 9842 O O . ASN B 1 401 ? 20.391 -31.156 -8.547 1 87.5 401 ASN B O 1
ATOM 9846 N N . ALA B 1 402 ? 21.578 -32.219 -6.961 1 88.06 402 ALA B N 1
ATOM 9847 C CA . ALA B 1 402 ? 20.531 -32 -5.965 1 88.06 402 ALA B CA 1
ATOM 9848 C C . ALA B 1 402 ? 20.766 -30.672 -5.223 1 88.06 402 ALA B C 1
ATOM 9850 O O . ALA B 1 402 ? 19.797 -30.047 -4.777 1 88.06 402 ALA B O 1
ATOM 9851 N N . ILE B 1 403 ? 21.953 -30.234 -5.145 1 89.88 403 ILE B N 1
ATOM 9852 C CA . ILE B 1 403 ? 22.297 -29.047 -4.383 1 89.88 403 ILE B CA 1
ATOM 9853 C C . ILE B 1 403 ? 22.156 -27.812 -5.27 1 89.88 403 ILE B C 1
ATOM 9855 O O . ILE B 1 403 ? 21.766 -26.734 -4.801 1 89.88 403 ILE B O 1
ATOM 9859 N N . ALA B 1 404 ? 22.344 -28.016 -6.508 1 89.06 404 ALA B N 1
ATOM 9860 C CA . ALA B 1 404 ? 22.422 -26.891 -7.438 1 89.06 404 ALA B CA 1
ATOM 9861 C C . ALA B 1 404 ? 21.078 -26.156 -7.512 1 89.06 404 ALA B C 1
ATOM 9863 O O . ALA B 1 404 ? 21.031 -24.938 -7.418 1 89.06 404 ALA B O 1
ATOM 9864 N N . PRO B 1 405 ? 19.984 -26.938 -7.598 1 88.69 405 PRO B N 1
ATOM 9865 C CA . PRO B 1 405 ? 18.719 -26.203 -7.68 1 88.69 405 PRO B CA 1
ATOM 9866 C C . PRO B 1 405 ? 18.391 -25.453 -6.398 1 88.69 405 PRO B C 1
ATOM 9868 O O . PRO B 1 405 ? 17.734 -24.406 -6.449 1 88.69 405 PRO B O 1
ATOM 9871 N N . ILE B 1 406 ? 18.859 -25.875 -5.344 1 88.31 406 ILE B N 1
ATOM 9872 C CA . ILE B 1 406 ? 18.609 -25.203 -4.066 1 88.31 406 ILE B CA 1
ATOM 9873 C C . ILE B 1 406 ? 19.359 -23.875 -4.016 1 88.31 406 ILE B C 1
ATOM 9875 O O . ILE B 1 406 ? 18.797 -22.844 -3.672 1 88.31 406 ILE B O 1
ATOM 9879 N N . ILE B 1 407 ? 20.5 -23.938 -4.402 1 90.31 407 ILE B N 1
ATOM 9880 C CA . ILE B 1 407 ? 21.344 -22.734 -4.379 1 90.31 407 ILE B CA 1
ATOM 9881 C C . ILE B 1 407 ? 20.828 -21.719 -5.398 1 90.31 407 ILE B C 1
ATOM 9883 O O . ILE B 1 407 ? 20.828 -20.516 -5.133 1 90.31 407 ILE B O 1
ATOM 9887 N N . SER B 1 408 ? 20.375 -22.266 -6.504 1 92.19 408 SER B N 1
ATOM 9888 C CA . SER B 1 408 ? 19.859 -21.391 -7.543 1 92.19 408 SER B CA 1
ATOM 9889 C C . SER B 1 408 ? 18.672 -20.578 -7.047 1 92.19 408 SER B C 1
ATOM 9891 O O . SER B 1 408 ? 18.562 -19.391 -7.312 1 92.19 408 SER B O 1
ATOM 9893 N N . ASN B 1 409 ? 17.875 -21.172 -6.289 1 92.5 409 ASN B N 1
ATOM 9894 C CA . ASN B 1 409 ? 16.688 -20.484 -5.805 1 92.5 409 ASN B CA 1
ATOM 9895 C C . ASN B 1 409 ? 17.031 -19.422 -4.773 1 92.5 409 ASN B C 1
ATOM 9897 O O . ASN B 1 409 ? 16.422 -18.344 -4.75 1 92.5 409 ASN B O 1
ATOM 9901 N N . PHE B 1 410 ? 18 -19.672 -4 1 90.62 410 PHE B N 1
ATOM 9902 C CA . PHE B 1 410 ? 18.375 -18.703 -2.988 1 90.62 410 PHE B CA 1
ATOM 9903 C C . PHE B 1 410 ? 19.094 -17.516 -3.623 1 90.62 410 PHE B C 1
ATOM 9905 O O . PHE B 1 410 ? 18.891 -16.375 -3.209 1 90.62 410 PHE B O 1
ATOM 9912 N N . PHE B 1 411 ? 19.797 -17.766 -4.582 1 91.69 411 PHE B N 1
ATOM 9913 C CA . PHE B 1 411 ? 20.469 -16.672 -5.27 1 91.69 411 PHE B CA 1
ATOM 9914 C C . PHE B 1 411 ? 19.469 -15.844 -6.066 1 91.69 411 PHE B C 1
ATOM 9916 O O . PHE B 1 411 ? 19.547 -14.617 -6.086 1 91.69 411 PHE B O 1
ATOM 9923 N N . LEU B 1 412 ? 18.609 -16.562 -6.715 1 93.75 412 LEU B N 1
ATOM 9924 C CA . LEU B 1 412 ? 17.594 -15.852 -7.477 1 93.75 412 LEU B CA 1
ATOM 9925 C C . LEU B 1 412 ? 16.734 -14.977 -6.566 1 93.75 412 LEU B C 1
ATOM 9927 O O . LEU B 1 412 ? 16.344 -13.875 -6.949 1 93.75 412 LEU B O 1
ATOM 9931 N N . CYS B 1 413 ? 16.5 -15.461 -5.418 1 93.25 413 CYS B N 1
ATOM 9932 C CA . CYS B 1 413 ? 15.75 -14.672 -4.445 1 93.25 413 CYS B CA 1
ATOM 9933 C C . CYS B 1 413 ? 16.516 -13.422 -4.051 1 93.25 413 CYS B C 1
ATOM 9935 O O . CYS B 1 413 ? 15.945 -12.336 -3.957 1 93.25 413 CYS B O 1
ATOM 9937 N N . SER B 1 414 ? 17.781 -13.578 -3.828 1 91.12 414 SER B N 1
ATOM 9938 C CA . SER B 1 414 ? 18.625 -12.422 -3.498 1 91.12 414 SER B CA 1
ATOM 9939 C C . SER B 1 414 ? 18.672 -11.422 -4.648 1 91.12 414 SER B C 1
ATOM 9941 O O . SER B 1 414 ? 18.609 -10.211 -4.43 1 91.12 414 SER B O 1
ATOM 9943 N N . TYR B 1 415 ? 18.703 -11.969 -5.836 1 93.81 415 TYR B N 1
ATOM 9944 C CA . TYR B 1 415 ? 18.75 -11.102 -7.004 1 93.81 415 TYR B CA 1
ATOM 9945 C C . TYR B 1 415 ? 17.422 -10.359 -7.172 1 93.81 415 TYR B C 1
ATOM 9947 O O . TYR B 1 415 ? 17.406 -9.18 -7.52 1 93.81 415 TYR B O 1
ATOM 9955 N N . ALA B 1 416 ? 16.375 -11.086 -6.934 1 94.31 416 ALA B N 1
ATOM 9956 C CA . ALA B 1 416 ? 15.055 -10.453 -7.004 1 94.31 416 ALA B CA 1
ATOM 9957 C C . ALA B 1 416 ? 14.953 -9.297 -6.012 1 94.31 416 ALA B C 1
ATOM 9959 O O . ALA B 1 416 ? 14.453 -8.219 -6.352 1 94.31 416 ALA B O 1
ATOM 9960 N N . LEU B 1 417 ? 15.492 -9.492 -4.875 1 91.56 417 LEU B N 1
ATOM 9961 C CA . LEU B 1 417 ? 15.398 -8.477 -3.828 1 91.56 417 LEU B CA 1
ATOM 9962 C C . LEU B 1 417 ? 16.312 -7.293 -4.141 1 91.56 417 LEU B C 1
ATOM 9964 O O . LEU B 1 417 ? 15.953 -6.145 -3.865 1 91.56 417 LEU B O 1
ATOM 9968 N N . ILE B 1 418 ? 17.422 -7.535 -4.703 1 91.62 418 ILE B N 1
ATOM 9969 C CA . ILE B 1 418 ? 18.344 -6.469 -5.078 1 91.62 418 ILE B CA 1
ATOM 9970 C C . ILE B 1 418 ? 17.734 -5.621 -6.188 1 91.62 418 ILE B C 1
ATOM 9972 O O . ILE B 1 418 ? 17.75 -4.387 -6.113 1 91.62 418 ILE B O 1
ATOM 9976 N N . ASN B 1 419 ? 17.188 -6.281 -7.133 1 94.44 419 ASN B N 1
ATOM 9977 C CA . ASN B 1 419 ? 16.547 -5.566 -8.227 1 94.44 419 ASN B CA 1
ATOM 9978 C C . ASN B 1 419 ? 15.328 -4.777 -7.746 1 94.44 419 ASN B C 1
ATOM 9980 O O . ASN B 1 419 ? 15.102 -3.646 -8.18 1 94.44 419 ASN B O 1
ATOM 9984 N N . PHE B 1 420 ? 14.617 -5.293 -6.914 1 91.62 420 PHE B N 1
ATOM 9985 C CA . PHE B 1 420 ? 13.453 -4.602 -6.375 1 91.62 420 PHE B CA 1
ATOM 9986 C C . PHE B 1 420 ? 13.883 -3.387 -5.559 1 91.62 420 PHE B C 1
ATOM 9988 O O . PHE B 1 420 ? 13.219 -2.346 -5.59 1 91.62 420 PHE B O 1
ATOM 9995 N N . SER B 1 421 ? 14.938 -3.604 -4.867 1 88.25 421 SER B N 1
ATOM 9996 C CA . SER B 1 421 ? 15.453 -2.5 -4.062 1 88.25 421 SER B CA 1
ATOM 9997 C C . SER B 1 421 ? 15.875 -1.326 -4.941 1 88.25 421 SER B C 1
ATOM 9999 O O . SER B 1 421 ? 15.617 -0.169 -4.602 1 88.25 421 SER B O 1
ATOM 10001 N N . CYS B 1 422 ? 16.516 -1.654 -5.988 1 91.5 422 CYS B N 1
ATOM 10002 C CA . CYS B 1 422 ? 16.938 -0.601 -6.906 1 91.5 422 CYS B CA 1
ATOM 10003 C C . CYS B 1 422 ? 15.719 0.079 -7.543 1 91.5 422 CYS B C 1
ATOM 10005 O O . CYS B 1 422 ? 15.695 1.304 -7.672 1 91.5 422 CYS B O 1
ATOM 10007 N N . PHE B 1 423 ? 14.719 -0.666 -7.902 1 92.81 423 PHE B N 1
ATOM 10008 C CA . PHE B 1 423 ? 13.484 -0.125 -8.461 1 92.81 423 PHE B CA 1
ATOM 10009 C C . PHE B 1 423 ? 12.789 0.782 -7.457 1 92.81 423 PHE B C 1
ATOM 10011 O O . PHE B 1 423 ? 12.383 1.896 -7.793 1 92.81 423 PHE B O 1
ATOM 10018 N N . HIS B 1 424 ? 12.734 0.322 -6.25 1 89.62 424 HIS B N 1
ATOM 10019 C CA . HIS B 1 424 ? 12.039 1.066 -5.207 1 89.62 424 HIS B CA 1
ATOM 10020 C C . HIS B 1 424 ? 12.75 2.379 -4.898 1 89.62 424 HIS B C 1
ATOM 10022 O O . HIS B 1 424 ? 12.102 3.412 -4.711 1 89.62 424 HIS B O 1
ATOM 10028 N N . ALA B 1 425 ? 14.039 2.375 -4.809 1 88 425 ALA B N 1
ATOM 10029 C CA . ALA B 1 425 ? 14.812 3.588 -4.555 1 88 425 ALA B CA 1
ATOM 10030 C C . ALA B 1 425 ? 14.656 4.586 -5.695 1 88 425 ALA B C 1
ATOM 10032 O O . ALA B 1 425 ? 14.633 5.801 -5.469 1 88 425 ALA B O 1
ATOM 10033 N N . SER B 1 426 ? 14.5 4.066 -6.859 1 89.75 426 SER B N 1
ATOM 10034 C CA . SER B 1 426 ? 14.406 4.938 -8.023 1 89.75 426 SER B CA 1
ATOM 10035 C C . SER B 1 426 ? 13.008 5.547 -8.148 1 89.75 426 SER B C 1
ATOM 10037 O O . SER B 1 426 ? 12.867 6.699 -8.562 1 89.75 426 SER B O 1
ATOM 10039 N N . ILE B 1 427 ? 12.039 4.812 -7.746 1 88.5 427 ILE B N 1
ATOM 10040 C CA . ILE B 1 427 ? 10.672 5.309 -7.895 1 88.5 427 ILE B CA 1
ATOM 10041 C C . ILE B 1 427 ? 10.367 6.32 -6.793 1 88.5 427 ILE B C 1
ATOM 10043 O O . ILE B 1 427 ? 9.562 7.23 -6.984 1 88.5 427 ILE B O 1
ATOM 10047 N N . THR B 1 428 ? 10.875 6.172 -5.605 1 85.81 428 THR B N 1
ATOM 10048 C CA . THR B 1 428 ? 10.664 7.121 -4.516 1 85.81 428 THR B CA 1
ATOM 10049 C C . THR B 1 428 ? 11.328 8.461 -4.832 1 85.81 428 THR B C 1
ATOM 10051 O O . THR B 1 428 ? 10.93 9.492 -4.301 1 85.81 428 THR B O 1
ATOM 10054 N N . ASN B 1 429 ? 12.133 8.594 -5.793 1 81.25 429 ASN B N 1
ATOM 10055 C CA . ASN B 1 429 ? 12.734 9.82 -6.305 1 81.25 429 ASN B CA 1
ATOM 10056 C C . ASN B 1 429 ? 13.172 10.742 -5.176 1 81.25 429 ASN B C 1
ATOM 10058 O O . ASN B 1 429 ? 12.852 11.938 -5.184 1 81.25 429 ASN B O 1
ATOM 10062 N N . SER B 1 430 ? 13.859 10.227 -4.176 1 83.69 430 SER B N 1
ATOM 10063 C CA . SER B 1 430 ? 14.414 11.07 -3.121 1 83.69 430 SER B CA 1
ATOM 10064 C C . SER B 1 430 ? 15.586 11.898 -3.637 1 83.69 430 SER B C 1
ATOM 10066 O O . SER B 1 430 ? 16.344 11.445 -4.5 1 83.69 430 SER B O 1
ATOM 10068 N N . PRO B 1 431 ? 15.68 13.109 -3.236 1 85.25 431 PRO B N 1
ATOM 10069 C CA . PRO B 1 431 ? 16.781 13.945 -3.701 1 85.25 431 PRO B CA 1
ATOM 10070 C C . PRO B 1 431 ? 18.156 13.367 -3.352 1 85.25 431 PRO B C 1
ATOM 10072 O O . PRO B 1 431 ? 19.156 13.742 -3.961 1 85.25 431 PRO B O 1
ATOM 10075 N N . GLY B 1 432 ? 18.188 12.469 -2.449 1 81.06 432 GLY B N 1
ATOM 10076 C CA . GLY B 1 432 ? 19.453 11.852 -2.072 1 81.06 432 GLY B CA 1
ATOM 10077 C C . GLY B 1 432 ? 19.844 10.703 -2.979 1 81.06 432 GLY B C 1
ATOM 10078 O O . GLY B 1 432 ? 21.016 10.281 -2.986 1 81.06 432 GLY B O 1
ATOM 10079 N N . TRP B 1 433 ? 18.938 10.203 -3.771 1 84.69 433 TRP B N 1
ATOM 10080 C CA . TRP B 1 433 ? 19.234 9.133 -4.719 1 84.69 433 TRP B CA 1
ATOM 10081 C C . TRP B 1 433 ? 19.797 9.703 -6.02 1 84.69 433 TRP B C 1
ATOM 10083 O O . TRP B 1 433 ? 19.047 10.102 -6.906 1 84.69 433 TRP B O 1
ATOM 10093 N N . ARG B 1 434 ? 21.172 9.781 -6.074 1 86 434 ARG B N 1
ATOM 10094 C CA . ARG B 1 434 ? 21.891 10.312 -7.223 1 86 434 ARG B CA 1
ATOM 10095 C C . ARG B 1 434 ? 23.047 9.398 -7.617 1 86 434 ARG B C 1
ATOM 10097 O O . ARG B 1 434 ? 24.219 9.805 -7.566 1 86 434 ARG B O 1
ATOM 10104 N N . PRO B 1 435 ? 22.656 8.266 -8.18 1 85.69 435 PRO B N 1
ATOM 10105 C CA . PRO B 1 435 ? 23.75 7.383 -8.602 1 85.69 435 PRO B CA 1
ATOM 10106 C C . PRO B 1 435 ? 24.578 7.973 -9.742 1 85.69 435 PRO B C 1
ATOM 10108 O O . PRO B 1 435 ? 24.031 8.664 -10.609 1 85.69 435 PRO B O 1
ATOM 10111 N N . SER B 1 436 ? 25.859 7.742 -9.68 1 83.62 436 SER B N 1
ATOM 10112 C CA . SER B 1 436 ? 26.75 8.242 -10.727 1 83.62 436 SER B CA 1
ATOM 10113 C C . SER B 1 436 ? 26.703 7.355 -11.961 1 83.62 436 SER B C 1
ATOM 10115 O O . SER B 1 436 ? 27 7.805 -13.07 1 83.62 436 SER B O 1
ATOM 10117 N N . PHE B 1 437 ? 26.297 6.059 -11.695 1 87.75 437 PHE B N 1
ATOM 10118 C CA . PHE B 1 437 ? 26.125 5.145 -12.82 1 87.75 437 PHE B CA 1
ATOM 10119 C C . PHE B 1 437 ? 24.844 5.449 -13.578 1 87.75 437 PHE B C 1
ATOM 10121 O O . PHE B 1 437 ? 23.734 5.289 -13.039 1 87.75 437 PHE B O 1
ATOM 10128 N N . ARG B 1 438 ? 24.953 5.84 -14.859 1 83.31 438 ARG B N 1
ATOM 10129 C CA . ARG B 1 438 ? 23.828 6.402 -15.594 1 83.31 438 ARG B CA 1
ATOM 10130 C C . ARG B 1 438 ? 23.156 5.336 -16.453 1 83.31 438 ARG B C 1
ATOM 10132 O O . ARG B 1 438 ? 22.047 5.551 -16.953 1 83.31 438 ARG B O 1
ATOM 10139 N N . TYR B 1 439 ? 23.672 4.176 -16.547 1 86.19 439 TYR B N 1
ATOM 10140 C CA . TYR B 1 439 ? 23.125 3.215 -17.5 1 86.19 439 TYR B CA 1
ATOM 10141 C C . TYR B 1 439 ? 22.109 2.301 -16.844 1 86.19 439 TYR B C 1
ATOM 10143 O O . TYR B 1 439 ? 21.688 1.301 -17.422 1 86.19 439 TYR B O 1
ATOM 10151 N N . TYR B 1 440 ? 21.641 2.656 -15.719 1 88.81 440 TYR B N 1
ATOM 10152 C CA . TYR B 1 440 ? 20.625 1.834 -15.07 1 88.81 440 TYR B CA 1
ATOM 10153 C C . TYR B 1 440 ? 19.219 2.396 -15.328 1 88.81 440 TYR B C 1
ATOM 10155 O O . TYR B 1 440 ? 19.078 3.574 -15.656 1 88.81 440 TYR B O 1
ATOM 10163 N N . SER B 1 441 ? 18.219 1.56 -15.43 1 90.75 441 SER B N 1
ATOM 10164 C CA . SER B 1 441 ? 16.828 1.974 -15.609 1 90.75 441 SER B CA 1
ATOM 10165 C C . SER B 1 441 ? 15.93 1.359 -14.547 1 90.75 441 SER B C 1
ATOM 10167 O O . SER B 1 441 ? 16.125 0.208 -14.148 1 90.75 441 SER B O 1
ATOM 10169 N N . LYS B 1 442 ? 15.062 2.145 -14.102 1 92.19 442 LYS B N 1
ATOM 10170 C CA . LYS B 1 442 ? 14.125 1.681 -13.078 1 92.19 442 LYS B CA 1
ATOM 10171 C C . LYS B 1 442 ? 13.242 0.558 -13.617 1 92.19 442 LYS B C 1
ATOM 10173 O O . LYS B 1 442 ? 12.938 -0.397 -12.898 1 92.19 442 LYS B O 1
ATOM 10178 N N . TRP B 1 443 ? 12.906 0.576 -14.883 1 93.38 443 TRP B N 1
ATOM 10179 C CA . TRP B 1 443 ? 12.016 -0.429 -15.461 1 93.38 443 TRP B CA 1
ATOM 10180 C C . TRP B 1 443 ? 12.766 -1.732 -15.719 1 93.38 443 TRP B C 1
ATOM 10182 O O . TRP B 1 443 ? 12.195 -2.818 -15.578 1 93.38 443 TRP B O 1
ATOM 10192 N N . ALA B 1 444 ? 13.984 -1.594 -16.016 1 95.06 444 ALA B N 1
ATOM 10193 C CA . ALA B 1 444 ? 14.797 -2.795 -16.172 1 95.06 444 ALA B CA 1
ATOM 10194 C C . ALA B 1 444 ? 14.961 -3.523 -14.844 1 95.06 444 ALA B C 1
ATOM 10196 O O . ALA B 1 444 ? 14.938 -4.758 -14.797 1 95.06 444 ALA B O 1
ATOM 10197 N N . ALA B 1 445 ? 15.094 -2.738 -13.836 1 95.75 445 ALA B N 1
ATOM 10198 C CA . ALA B 1 445 ? 15.242 -3.338 -12.508 1 95.75 445 ALA B CA 1
ATOM 10199 C C . ALA B 1 445 ? 13.961 -4.059 -12.094 1 95.75 445 ALA B C 1
ATOM 10201 O O . ALA B 1 445 ? 14.016 -5.156 -11.531 1 95.75 445 ALA B O 1
ATOM 10202 N N . LEU B 1 446 ? 12.844 -3.475 -12.406 1 95.5 446 LEU B N 1
ATOM 10203 C CA . LEU B 1 446 ? 11.57 -4.121 -12.102 1 95.5 446 LEU B CA 1
ATOM 10204 C C . LEU B 1 446 ? 11.406 -5.406 -12.906 1 95.5 446 LEU B C 1
ATOM 10206 O O . LEU B 1 446 ? 10.961 -6.426 -12.375 1 95.5 446 LEU B O 1
ATOM 10210 N N . PHE B 1 447 ? 11.734 -5.344 -14.188 1 96.06 447 PHE B N 1
ATOM 10211 C CA . PHE B 1 447 ? 11.688 -6.523 -15.047 1 96.06 447 PHE B CA 1
ATOM 10212 C C . PHE B 1 447 ? 12.586 -7.629 -14.5 1 96.06 447 PHE B C 1
ATOM 10214 O O . PHE B 1 447 ? 12.195 -8.797 -14.477 1 96.06 447 PHE B O 1
ATOM 10221 N N . GLY B 1 448 ? 13.758 -7.254 -14.062 1 95.44 448 GLY B N 1
ATOM 10222 C CA . GLY B 1 448 ? 14.664 -8.227 -13.477 1 95.44 448 GLY B CA 1
ATOM 10223 C C . GLY B 1 448 ? 14.125 -8.867 -12.219 1 95.44 448 GLY B C 1
ATOM 10224 O O . GLY B 1 448 ? 14.305 -10.062 -12 1 95.44 448 GLY B O 1
ATOM 10225 N N . ALA B 1 449 ? 13.477 -8.086 -11.406 1 95.81 449 ALA B N 1
ATOM 10226 C CA . ALA B 1 449 ? 12.898 -8.617 -10.18 1 95.81 449 ALA B CA 1
ATOM 10227 C C . ALA B 1 449 ? 11.766 -9.594 -10.484 1 95.81 449 ALA B C 1
ATOM 10229 O O . ALA B 1 449 ? 11.727 -10.703 -9.945 1 95.81 449 ALA B O 1
ATOM 10230 N N . ILE B 1 450 ? 10.914 -9.305 -11.422 1 93.12 450 ILE B N 1
ATOM 10231 C CA . ILE B 1 450 ? 9.758 -10.125 -11.766 1 93.12 450 ILE B CA 1
ATOM 10232 C C . ILE B 1 450 ? 10.211 -11.406 -12.453 1 93.12 450 ILE B C 1
ATOM 10234 O O . ILE B 1 450 ? 9.742 -12.5 -12.117 1 93.12 450 ILE B O 1
ATOM 10238 N N . ILE B 1 451 ? 11.133 -11.273 -13.352 1 94.44 451 ILE B N 1
ATOM 10239 C CA . ILE B 1 451 ? 11.609 -12.43 -14.094 1 94.44 451 ILE B CA 1
ATOM 10240 C C . ILE B 1 451 ? 12.328 -13.391 -13.156 1 94.44 451 ILE B C 1
ATOM 10242 O O . ILE B 1 451 ? 12.242 -14.609 -13.312 1 94.44 451 ILE B O 1
ATOM 10246 N N . SER B 1 452 ? 13.047 -12.875 -12.195 1 95.31 452 SER B N 1
ATOM 10247 C CA . SER B 1 452 ? 13.727 -13.734 -11.234 1 95.31 452 SER B CA 1
ATOM 10248 C C . SER B 1 452 ? 12.727 -14.531 -10.406 1 95.31 452 SER B C 1
ATOM 10250 O O . SER B 1 452 ? 12.93 -15.719 -10.148 1 95.31 452 SER B O 1
ATOM 10252 N N . VAL B 1 453 ? 11.664 -13.93 -10.039 1 93.31 453 VAL B N 1
ATOM 10253 C CA . VAL B 1 453 ? 10.648 -14.625 -9.258 1 93.31 453 VAL B CA 1
ATOM 10254 C C . VAL B 1 453 ? 9.969 -15.68 -10.117 1 93.31 453 VAL B C 1
ATOM 10256 O O . VAL B 1 453 ? 9.734 -16.797 -9.664 1 93.31 453 VAL B O 1
ATOM 10259 N N . ILE B 1 454 ? 9.734 -15.383 -11.391 1 89.94 454 ILE B N 1
ATOM 10260 C CA . ILE B 1 454 ? 9.094 -16.328 -12.305 1 89.94 454 ILE B CA 1
ATOM 10261 C C . ILE B 1 454 ? 10.008 -17.531 -12.523 1 89.94 454 ILE B C 1
ATOM 10263 O O . ILE B 1 454 ? 9.555 -18.688 -12.453 1 89.94 454 ILE B O 1
ATOM 10267 N N . ILE B 1 455 ? 11.25 -17.281 -12.664 1 92.38 455 ILE B N 1
ATOM 10268 C CA . ILE B 1 455 ? 12.211 -18.344 -12.906 1 92.38 455 ILE B CA 1
ATOM 10269 C C . ILE B 1 455 ? 12.352 -19.203 -11.648 1 92.38 455 ILE B C 1
ATOM 10271 O O . ILE B 1 455 ? 12.523 -20.422 -11.742 1 92.38 455 ILE B O 1
ATOM 10275 N N . MET B 1 456 ? 12.266 -18.625 -10.5 1 93.06 456 MET B N 1
ATOM 10276 C CA . MET B 1 456 ? 12.328 -19.375 -9.258 1 93.06 456 MET B CA 1
ATOM 10277 C C . MET B 1 456 ? 11.25 -20.453 -9.211 1 93.06 456 MET B C 1
ATOM 10279 O O . MET B 1 456 ? 11.523 -21.609 -8.875 1 93.06 456 MET B O 1
ATOM 10283 N N . PHE B 1 457 ? 10.055 -20.125 -9.648 1 88.44 457 PHE B N 1
ATOM 10284 C CA . PHE B 1 457 ? 8.93 -21.062 -9.602 1 88.44 457 PHE B CA 1
ATOM 10285 C C . PHE B 1 457 ? 9.047 -22.094 -10.711 1 88.44 457 PHE B C 1
ATOM 10287 O O . PHE B 1 457 ? 8.625 -23.25 -10.539 1 88.44 457 PHE B O 1
ATOM 10294 N N . LEU B 1 458 ? 9.633 -21.719 -11.812 1 86.06 458 LEU B N 1
ATOM 10295 C CA . LEU B 1 458 ? 9.773 -22.641 -12.938 1 86.06 458 LEU B CA 1
ATOM 10296 C C . LEU B 1 458 ? 10.859 -23.672 -12.672 1 86.06 458 LEU B C 1
ATOM 10298 O O . LEU B 1 458 ? 10.789 -24.797 -13.18 1 86.06 458 LEU B O 1
ATOM 10302 N N . LEU B 1 459 ? 11.867 -23.312 -11.875 1 89.06 459 LEU B N 1
ATOM 10303 C CA . LEU B 1 459 ? 12.938 -24.25 -11.57 1 89.06 459 LEU B CA 1
ATOM 10304 C C . LEU B 1 459 ? 12.477 -25.281 -10.555 1 89.06 459 LEU B C 1
ATOM 10306 O O . LEU B 1 459 ? 12.367 -26.469 -10.875 1 89.06 459 LEU B O 1
ATOM 10310 N N . THR B 1 460 ? 12.289 -24.828 -9.375 1 87.44 460 THR B N 1
ATOM 10311 C CA . THR B 1 460 ? 11.789 -25.672 -8.289 1 87.44 460 THR B CA 1
ATOM 10312 C C . THR B 1 460 ? 10.766 -24.922 -7.449 1 87.44 460 THR B C 1
ATOM 10314 O O . THR B 1 460 ? 11.133 -24.125 -6.582 1 87.44 460 THR B O 1
ATOM 10317 N N . TRP B 1 461 ? 9.539 -25.219 -7.582 1 82 461 TRP B N 1
ATOM 10318 C CA . TRP B 1 461 ? 8.453 -24.438 -7.008 1 82 461 TRP B CA 1
ATOM 10319 C C . TRP B 1 461 ? 8.445 -24.531 -5.484 1 82 461 TRP B C 1
ATOM 10321 O O . TRP B 1 461 ? 8.156 -23.562 -4.789 1 82 461 TRP B O 1
ATOM 10331 N N . TRP B 1 462 ? 8.828 -25.734 -4.926 1 84.62 462 TRP B N 1
ATOM 10332 C CA . TRP B 1 462 ? 8.766 -25.875 -3.473 1 84.62 462 TRP B CA 1
ATOM 10333 C C . TRP B 1 462 ? 9.898 -25.094 -2.809 1 84.62 462 TRP B C 1
ATOM 10335 O O . TRP B 1 462 ? 9.719 -24.531 -1.729 1 84.62 462 TRP B O 1
ATOM 10345 N N . ALA B 1 463 ? 11.055 -25.078 -3.467 1 88.12 463 ALA B N 1
ATOM 10346 C CA . ALA B 1 463 ? 12.172 -24.297 -2.934 1 88.12 463 ALA B CA 1
ATOM 10347 C C . ALA B 1 463 ? 11.883 -22.797 -3.004 1 88.12 463 ALA B C 1
ATOM 10349 O O . ALA B 1 463 ? 12.281 -22.047 -2.119 1 88.12 463 ALA B O 1
ATOM 10350 N N . ALA B 1 464 ? 11.172 -22.453 -4.035 1 91.44 464 ALA B N 1
ATOM 10351 C CA . ALA B 1 464 ? 10.797 -21.047 -4.184 1 91.44 464 ALA B CA 1
ATOM 10352 C C . ALA B 1 464 ? 9.859 -20.609 -3.064 1 91.44 464 ALA B C 1
ATOM 10354 O O . ALA B 1 464 ? 10.023 -19.531 -2.498 1 91.44 464 ALA B O 1
ATOM 10355 N N . LEU B 1 465 ? 8.938 -21.453 -2.623 1 86.62 465 LEU B N 1
ATOM 10356 C CA . LEU B 1 465 ? 7.98 -21.141 -1.569 1 86.62 465 LEU B CA 1
ATOM 10357 C C . LEU B 1 465 ? 8.672 -21.047 -0.217 1 86.62 465 LEU B C 1
ATOM 10359 O O . LEU B 1 465 ? 8.344 -20.172 0.588 1 86.62 465 LEU B O 1
ATOM 10363 N N . ILE B 1 466 ? 9.625 -21.797 -0.05 1 87.5 466 ILE B N 1
ATOM 10364 C CA . ILE B 1 466 ? 10.375 -21.766 1.204 1 87.5 466 ILE B CA 1
ATOM 10365 C C . ILE B 1 466 ? 11.211 -20.484 1.272 1 87.5 466 ILE B C 1
ATOM 10367 O O . ILE B 1 466 ? 11.242 -19.812 2.305 1 87.5 466 ILE B O 1
ATOM 10371 N N . ALA B 1 467 ? 11.828 -20.219 0.185 1 90.44 467 ALA B N 1
ATOM 10372 C CA . ALA B 1 467 ? 12.664 -19.016 0.157 1 90.44 467 ALA B CA 1
ATOM 10373 C C . ALA B 1 467 ? 11.828 -17.766 0.374 1 90.44 467 ALA B C 1
ATOM 10375 O O . ALA B 1 467 ? 12.188 -16.906 1.173 1 90.44 467 ALA B O 1
ATOM 10376 N N . ILE B 1 468 ? 10.695 -17.656 -0.237 1 89.81 468 ILE B N 1
ATOM 10377 C CA . ILE B 1 468 ? 9.82 -16.5 -0.096 1 89.81 468 ILE B CA 1
ATOM 10378 C C . ILE B 1 468 ? 9.242 -16.469 1.315 1 89.81 468 ILE B C 1
ATOM 10380 O O . ILE B 1 468 ? 9.125 -15.391 1.917 1 89.81 468 ILE B O 1
ATOM 10384 N N . GLY B 1 469 ? 8.883 -17.719 1.794 1 89.06 469 GLY B N 1
ATOM 10385 C CA . GLY B 1 469 ? 8.375 -17.797 3.154 1 89.06 469 GLY B CA 1
ATOM 10386 C C . GLY B 1 469 ? 9.367 -17.297 4.191 1 89.06 469 GLY B C 1
ATOM 10387 O O . GLY B 1 469 ? 9 -16.578 5.117 1 89.06 469 GLY B O 1
ATOM 10388 N N . VAL B 1 470 ? 10.641 -17.547 3.996 1 90.06 470 VAL B N 1
ATOM 10389 C CA . VAL B 1 470 ? 11.688 -17.109 4.918 1 90.06 470 VAL B CA 1
ATOM 10390 C C . VAL B 1 470 ? 11.867 -15.602 4.82 1 90.06 470 VAL B C 1
ATOM 10392 O O . VAL B 1 470 ? 12.016 -14.922 5.836 1 90.06 470 VAL B O 1
ATOM 10395 N N . VAL B 1 471 ? 11.82 -15.117 3.682 1 90.12 471 VAL B N 1
ATOM 10396 C CA . VAL B 1 471 ? 11.992 -13.68 3.48 1 90.12 471 VAL B CA 1
ATOM 10397 C C . VAL B 1 471 ? 10.828 -12.922 4.113 1 90.12 471 VAL B C 1
ATOM 10399 O O . VAL B 1 471 ? 11.031 -11.922 4.801 1 90.12 471 VAL B O 1
ATOM 10402 N N . VAL B 1 472 ? 9.617 -13.422 3.9 1 87.44 472 VAL B N 1
ATOM 10403 C CA . VAL B 1 472 ? 8.438 -12.766 4.457 1 87.44 472 VAL B CA 1
ATOM 10404 C C . VAL B 1 472 ? 8.484 -12.82 5.98 1 87.44 472 VAL B C 1
ATOM 10406 O O . VAL B 1 472 ? 8.133 -11.852 6.656 1 87.44 472 VAL B O 1
ATOM 10409 N N . PHE B 1 473 ? 8.969 -13.898 6.496 1 90.44 473 PHE B N 1
ATOM 10410 C CA . PHE B 1 473 ? 9.094 -14.062 7.938 1 90.44 473 PHE B CA 1
ATOM 10411 C C . PHE B 1 473 ? 10.125 -13.102 8.508 1 90.44 473 PHE B C 1
ATOM 10413 O O . PHE B 1 473 ? 9.891 -12.469 9.539 1 90.44 473 PHE B O 1
ATOM 10420 N N . LEU B 1 474 ? 11.227 -12.969 7.828 1 89.31 474 LEU B N 1
ATOM 10421 C CA . LEU B 1 474 ? 12.289 -12.078 8.281 1 89.31 474 LEU B CA 1
ATOM 10422 C C . LEU B 1 474 ? 11.859 -10.617 8.164 1 89.31 474 LEU B C 1
ATOM 10424 O O . LEU B 1 474 ? 12.125 -9.812 9.062 1 89.31 474 LEU B O 1
ATOM 10428 N N . LEU B 1 475 ? 11.219 -10.32 7.059 1 87.69 475 LEU B N 1
ATOM 10429 C CA . LEU B 1 475 ? 10.711 -8.969 6.875 1 87.69 475 LEU B CA 1
ATOM 10430 C C . LEU B 1 475 ? 9.672 -8.625 7.938 1 87.69 475 LEU B C 1
ATOM 10432 O O . LEU B 1 475 ? 9.711 -7.543 8.523 1 87.69 475 LEU B O 1
ATOM 10436 N N . GLY B 1 476 ? 8.773 -9.609 8.188 1 85.31 476 GLY B N 1
ATOM 10437 C CA . GLY B 1 476 ? 7.75 -9.406 9.203 1 85.31 476 GLY B CA 1
ATOM 10438 C C . GLY B 1 476 ? 8.328 -9.211 10.594 1 85.31 476 GLY B C 1
ATOM 10439 O O . GLY B 1 476 ? 7.828 -8.383 11.367 1 85.31 476 GLY B O 1
ATOM 10440 N N . TYR B 1 477 ? 9.375 -9.797 10.836 1 87.5 477 TYR B N 1
ATOM 10441 C CA . TYR B 1 477 ? 10.016 -9.68 12.141 1 87.5 477 TYR B CA 1
ATOM 10442 C C . TYR B 1 477 ? 10.625 -8.297 12.328 1 87.5 477 TYR B C 1
ATOM 10444 O O . TYR B 1 477 ? 10.477 -7.688 13.391 1 87.5 477 TYR B O 1
ATOM 10452 N N . VAL B 1 478 ? 11.289 -7.793 11.359 1 85.12 478 VAL B N 1
ATOM 10453 C CA . VAL B 1 478 ? 11.953 -6.496 11.461 1 85.12 478 VAL B CA 1
ATOM 10454 C C . VAL B 1 478 ? 10.914 -5.383 11.523 1 85.12 478 VAL B C 1
ATOM 10456 O O . VAL B 1 478 ? 11.094 -4.395 12.242 1 85.12 478 VAL B O 1
ATOM 10459 N N . LEU B 1 479 ? 9.859 -5.609 10.797 1 80.38 479 LEU B N 1
ATOM 10460 C CA . LEU B 1 479 ? 8.805 -4.602 10.805 1 80.38 479 LEU B CA 1
ATOM 10461 C C . LEU B 1 479 ? 8.102 -4.562 12.164 1 80.38 479 LEU B C 1
ATOM 10463 O O . LEU B 1 479 ? 7.656 -3.502 12.602 1 80.38 479 LEU B O 1
ATOM 10467 N N . TYR B 1 480 ? 8.109 -5.664 12.836 1 79.06 480 TYR B N 1
ATOM 10468 C CA . TYR B 1 480 ? 7.461 -5.754 14.141 1 79.06 480 TYR B CA 1
ATOM 10469 C C . TYR B 1 480 ? 8.367 -5.203 15.242 1 79.06 480 TYR B C 1
ATOM 10471 O O . TYR B 1 480 ? 7.922 -4.441 16.094 1 79.06 480 TYR B O 1
ATOM 10479 N N . LYS B 1 481 ? 9.625 -5.469 15.297 1 79.19 481 LYS B N 1
ATOM 10480 C CA . LYS B 1 481 ? 10.555 -5.047 16.344 1 79.19 481 LYS B CA 1
ATOM 10481 C C . LYS B 1 481 ? 11.031 -3.617 16.094 1 79.19 481 LYS B C 1
ATOM 10483 O O . LYS B 1 481 ? 11.383 -2.908 17.047 1 79.19 481 LYS B O 1
ATOM 10488 N N . LYS B 1 482 ? 10.898 -3.074 14.953 1 73.81 482 LYS B N 1
ATOM 10489 C CA . LYS B 1 482 ? 11.336 -1.73 14.586 1 73.81 482 LYS B CA 1
ATOM 10490 C C . LYS B 1 482 ? 12.688 -1.395 15.219 1 73.81 482 LYS B C 1
ATOM 10492 O O . LYS B 1 482 ? 12.742 -0.724 16.25 1 73.81 482 LYS B O 1
ATOM 10497 N N . PRO B 1 483 ? 13.719 -1.82 14.609 1 73.5 483 PRO B N 1
ATOM 10498 C CA . PRO B 1 483 ? 15.023 -1.489 15.172 1 73.5 483 PRO B CA 1
ATOM 10499 C C . PRO B 1 483 ? 15.32 0.008 15.133 1 73.5 483 PRO B C 1
ATOM 10501 O O . PRO B 1 483 ? 14.82 0.721 14.266 1 73.5 483 PRO B O 1
ATOM 10504 N N . GLY B 1 484 ? 15.836 0.651 16.172 1 70.44 484 GLY B N 1
ATOM 10505 C CA . GLY B 1 484 ? 16.125 2.066 16.312 1 70.44 484 GLY B CA 1
ATOM 10506 C C . GLY B 1 484 ? 17.281 2.531 15.438 1 70.44 484 GLY B C 1
ATOM 10507 O O . GLY B 1 484 ? 18.062 3.393 15.844 1 70.44 484 GLY B O 1
ATOM 10508 N N . VAL B 1 485 ? 17.516 1.864 14.281 1 75.94 485 VAL B N 1
ATOM 10509 C CA . VAL B 1 485 ? 18.578 2.287 13.391 1 75.94 485 VAL B CA 1
ATOM 10510 C C . VAL B 1 485 ? 18.016 3.082 12.219 1 75.94 485 VAL B C 1
ATOM 10512 O O . VAL B 1 485 ? 17.016 2.676 11.625 1 75.94 485 VAL B O 1
ATOM 10515 N N . ASN B 1 486 ? 18.516 4.371 12.117 1 74.81 486 ASN B N 1
ATOM 10516 C CA . ASN B 1 486 ? 18.062 5.211 11.016 1 74.81 486 ASN B CA 1
ATOM 10517 C C . ASN B 1 486 ? 19.203 5.504 10.031 1 74.81 486 ASN B C 1
ATOM 10519 O O . ASN B 1 486 ? 20.141 6.23 10.359 1 74.81 486 ASN B O 1
ATOM 10523 N N . TRP B 1 487 ? 19.203 4.844 8.961 1 75.69 487 TRP B N 1
ATOM 10524 C CA . TRP B 1 487 ? 20.203 5.078 7.93 1 75.69 487 TRP B CA 1
ATOM 10525 C C . TRP B 1 487 ? 19.641 5.93 6.801 1 75.69 487 TRP B C 1
ATOM 10527 O O . TRP B 1 487 ? 20.266 6.082 5.754 1 75.69 487 TRP B O 1
ATOM 10537 N N . GLY B 1 488 ? 18.516 6.574 6.984 1 74.31 488 GLY B N 1
ATOM 10538 C CA . GLY B 1 488 ? 17.906 7.293 5.875 1 74.31 488 GLY B CA 1
ATOM 10539 C C . GLY B 1 488 ? 17.5 6.391 4.727 1 74.31 488 GLY B C 1
ATOM 10540 O O . GLY B 1 488 ? 17.828 6.668 3.568 1 74.31 488 GLY B O 1
ATOM 10541 N N . SER B 1 489 ? 16.719 5.477 5.035 1 77.75 489 SER B N 1
ATOM 10542 C CA . SER B 1 489 ? 16.406 4.375 4.129 1 77.75 489 SER B CA 1
ATOM 10543 C C . SER B 1 489 ? 15.344 4.785 3.105 1 77.75 489 SER B C 1
ATOM 10545 O O . SER B 1 489 ? 14.664 5.793 3.281 1 77.75 489 SER B O 1
ATOM 10547 N N . SER B 1 490 ? 15.367 4.133 1.968 1 82.94 490 SER B N 1
ATOM 10548 C CA . SER B 1 490 ? 14.391 4.344 0.902 1 82.94 490 SER B CA 1
ATOM 10549 C C . SER B 1 490 ? 12.984 4.008 1.372 1 82.94 490 SER B C 1
ATOM 10551 O O . SER B 1 490 ? 12.008 4.562 0.866 1 82.94 490 SER B O 1
ATOM 10553 N N . VAL B 1 491 ? 12.914 3.229 2.363 1 81.94 491 VAL B N 1
ATOM 10554 C CA . VAL B 1 491 ? 11.602 2.865 2.895 1 81.94 491 VAL B CA 1
ATOM 10555 C C . VAL B 1 491 ? 10.984 4.066 3.6 1 81.94 491 VAL B C 1
ATOM 10557 O O . VAL B 1 491 ? 9.773 4.305 3.482 1 81.94 491 VAL B O 1
ATOM 10560 N N . GLN B 1 492 ? 11.805 4.766 4.277 1 84 492 GLN B N 1
ATOM 10561 C CA . GLN B 1 492 ? 11.312 5.984 4.914 1 84 492 GLN B CA 1
ATOM 10562 C C . GLN B 1 492 ? 10.914 7.027 3.873 1 84 492 GLN B C 1
ATOM 10564 O O . GLN B 1 492 ? 9.898 7.711 4.027 1 84 492 GLN B O 1
ATOM 10569 N N . ALA B 1 493 ? 11.711 7.102 2.904 1 88.31 493 ALA B N 1
ATOM 10570 C CA . ALA B 1 493 ? 11.375 8.016 1.814 1 88.31 493 ALA B CA 1
ATOM 10571 C C . ALA B 1 493 ? 10.086 7.582 1.12 1 88.31 493 ALA B C 1
ATOM 10573 O O . ALA B 1 493 ? 9.289 8.422 0.707 1 88.31 493 ALA B O 1
ATOM 10574 N N . GLY B 1 494 ? 9.977 6.336 1.028 1 89.25 494 GLY B N 1
ATOM 10575 C CA . GLY B 1 494 ? 8.75 5.816 0.439 1 89.25 494 GLY B CA 1
ATOM 10576 C C . GLY B 1 494 ? 7.52 6.086 1.285 1 89.25 494 GLY B C 1
ATOM 10577 O O . GLY B 1 494 ? 6.453 6.402 0.756 1 89.25 494 GLY B O 1
ATOM 10578 N N . SER B 1 495 ? 7.641 5.961 2.566 1 88.62 495 SER B N 1
ATOM 10579 C CA . SER B 1 495 ? 6.531 6.266 3.467 1 88.62 495 SER B CA 1
ATOM 10580 C C . SER B 1 495 ? 6.133 7.734 3.373 1 88.62 495 SER B C 1
ATOM 10582 O O . SER B 1 495 ? 4.945 8.062 3.436 1 88.62 495 SER B O 1
ATOM 10584 N N . TYR B 1 496 ? 7.113 8.609 3.25 1 92.12 496 TYR B N 1
ATOM 10585 C CA . TYR B 1 496 ? 6.828 10.031 3.08 1 92.12 496 TYR B CA 1
ATOM 10586 C C . TYR B 1 496 ? 6.07 10.281 1.78 1 92.12 496 TYR B C 1
ATOM 10588 O O . TYR B 1 496 ? 5.082 11.016 1.763 1 92.12 496 TYR B O 1
ATOM 10596 N N . ASN B 1 497 ? 6.574 9.68 0.744 1 92.44 497 ASN B N 1
ATOM 10597 C CA . ASN B 1 497 ? 5.926 9.859 -0.55 1 92.44 497 ASN B CA 1
ATOM 10598 C C . ASN B 1 497 ? 4.492 9.328 -0.536 1 92.44 497 ASN B C 1
ATOM 10600 O O . ASN B 1 497 ? 3.596 9.938 -1.119 1 92.44 497 ASN B O 1
ATOM 10604 N N . MET B 1 498 ? 4.324 8.281 0.145 1 91.94 498 MET B N 1
ATOM 10605 C CA . MET B 1 498 ? 2.98 7.715 0.226 1 91.94 498 MET B CA 1
ATOM 10606 C C . MET B 1 498 ? 2.07 8.594 1.079 1 91.94 498 MET B C 1
ATOM 10608 O O . MET B 1 498 ? 0.908 8.805 0.732 1 91.94 498 MET B O 1
ATOM 10612 N N . ALA B 1 499 ? 2.553 9.047 2.166 1 92.62 499 ALA B N 1
ATOM 10613 C CA . ALA B 1 499 ? 1.779 9.961 3.006 1 92.62 499 ALA B CA 1
ATOM 10614 C C . ALA B 1 499 ? 1.378 11.211 2.232 1 92.62 499 ALA B C 1
ATOM 10616 O O . ALA B 1 499 ? 0.228 11.648 2.303 1 92.62 499 ALA B O 1
ATOM 10617 N N . LEU B 1 500 ? 2.338 11.727 1.491 1 93.56 500 LEU B N 1
ATOM 10618 C CA . LEU B 1 500 ? 2.08 12.945 0.725 1 93.56 500 LEU B CA 1
ATOM 10619 C C . LEU B 1 500 ? 1.084 12.68 -0.399 1 93.56 500 LEU B C 1
ATOM 10621 O O . LEU B 1 500 ? 0.123 13.43 -0.575 1 93.56 500 LEU B O 1
ATOM 10625 N N . ASN B 1 501 ? 1.246 11.625 -1.108 1 91.94 501 ASN B N 1
ATOM 10626 C CA . ASN B 1 501 ? 0.382 11.32 -2.242 1 91.94 501 ASN B CA 1
ATOM 10627 C C . ASN B 1 501 ? -1.047 11.023 -1.794 1 91.94 501 ASN B C 1
ATOM 10629 O O . ASN B 1 501 ? -2.004 11.477 -2.424 1 91.94 501 ASN B O 1
ATOM 10633 N N . TYR B 1 502 ? -1.209 10.305 -0.72 1 91 502 TYR B N 1
ATOM 10634 C CA . TYR B 1 502 ? -2.549 10.016 -0.219 1 91 502 TYR B CA 1
ATOM 10635 C C . TYR B 1 502 ? -3.207 11.273 0.336 1 91 502 TYR B C 1
ATOM 10637 O O . TYR B 1 502 ? -4.414 11.469 0.182 1 91 502 TYR B O 1
ATOM 10645 N N . SER B 1 503 ? -2.455 12.109 0.956 1 92.12 503 SER B N 1
ATOM 10646 C CA . SER B 1 503 ? -3.006 13.359 1.475 1 92.12 503 SER B CA 1
ATOM 10647 C C . SER B 1 503 ? -3.447 14.281 0.344 1 92.12 503 SER B C 1
ATOM 10649 O O . SER B 1 503 ? -4.492 14.93 0.437 1 92.12 503 SER B O 1
ATOM 10651 N N . VAL B 1 504 ? -2.652 14.336 -0.705 1 91 504 VAL B N 1
ATOM 10652 C CA . VAL B 1 504 ? -2.98 15.195 -1.837 1 91 504 VAL B CA 1
ATOM 10653 C C . VAL B 1 504 ? -4.199 14.641 -2.572 1 91 504 VAL B C 1
ATOM 10655 O O . VAL B 1 504 ? -5.066 15.406 -3.004 1 91 504 VAL B O 1
ATOM 10658 N N . SER B 1 505 ? -4.262 13.344 -2.658 1 87.12 505 SER B N 1
ATOM 10659 C CA . SER B 1 505 ? -5.387 12.719 -3.346 1 87.12 505 SER B CA 1
ATOM 10660 C C . SER B 1 505 ? -6.684 12.914 -2.572 1 87.12 505 SER B C 1
ATOM 10662 O O . SER B 1 505 ? -7.758 13.023 -3.17 1 87.12 505 SER B O 1
ATOM 10664 N N . LEU B 1 506 ? -6.609 12.938 -1.302 1 86.88 506 LEU B N 1
ATOM 10665 C CA . LEU B 1 506 ? -7.777 13.18 -0.458 1 86.88 506 LEU B CA 1
ATOM 10666 C C . LEU B 1 506 ? -8.305 14.594 -0.654 1 86.88 506 LEU B C 1
ATOM 10668 O O . LEU B 1 506 ? -9.508 14.836 -0.51 1 86.88 506 LEU B O 1
ATOM 10672 N N . ASN B 1 507 ? -7.395 15.438 -1.012 1 85.5 507 ASN B N 1
ATOM 10673 C CA . ASN B 1 507 ? -7.793 16.828 -1.194 1 85.5 507 ASN B CA 1
ATOM 10674 C C . ASN B 1 507 ? -8.617 17.016 -2.465 1 85.5 507 ASN B C 1
ATOM 10676 O O . ASN B 1 507 ? -9.359 18 -2.594 1 85.5 507 ASN B O 1
ATOM 10680 N N . GLU B 1 508 ? -8.578 16.109 -3.314 1 80.81 508 GLU B N 1
ATOM 10681 C CA . GLU B 1 508 ? -9.273 16.219 -4.59 1 80.81 508 GLU B CA 1
ATOM 10682 C C . GLU B 1 508 ? -10.703 15.68 -4.484 1 80.81 508 GLU B C 1
ATOM 10684 O O . GLU B 1 508 ? -11.547 15.977 -5.336 1 80.81 508 GLU B O 1
ATOM 10689 N N . VAL B 1 509 ? -10.938 14.969 -3.387 1 78.88 509 VAL B N 1
ATOM 10690 C CA . VAL B 1 509 ? -12.25 14.344 -3.254 1 78.88 509 VAL B CA 1
ATOM 10691 C C . VAL B 1 509 ? -13.086 15.125 -2.244 1 78.88 509 VAL B C 1
ATOM 10693 O O . VAL B 1 509 ? -12.57 15.602 -1.231 1 78.88 509 VAL B O 1
ATOM 10696 N N . ASP B 1 510 ? -14.297 15.227 -2.564 1 77.88 510 ASP B N 1
ATOM 10697 C CA . ASP B 1 510 ? -15.195 15.969 -1.687 1 77.88 510 ASP B CA 1
ATOM 10698 C C . ASP B 1 510 ? -15.57 15.141 -0.457 1 77.88 510 ASP B C 1
ATOM 10700 O O . ASP B 1 510 ? -15.539 13.906 -0.499 1 77.88 510 ASP B O 1
ATOM 10704 N N . ASP B 1 511 ? -15.992 15.82 0.542 1 76.44 511 ASP B N 1
ATOM 10705 C CA . ASP B 1 511 ? -16.359 15.172 1.797 1 76.44 511 ASP B CA 1
ATOM 10706 C C . ASP B 1 511 ? -17.75 14.531 1.696 1 76.44 511 ASP B C 1
ATOM 10708 O O . ASP B 1 511 ? -18.641 15.07 1.042 1 76.44 511 ASP B O 1
ATOM 10712 N N . HIS B 1 512 ? -17.812 13.391 2.188 1 78.12 512 HIS B N 1
ATOM 10713 C CA . HIS B 1 512 ? -19.094 12.719 2.346 1 78.12 512 HIS B CA 1
ATOM 10714 C C . HIS B 1 512 ? -19.375 12.422 3.812 1 78.12 512 HIS B C 1
ATOM 10716 O O . HIS B 1 512 ? -18.469 12.102 4.578 1 78.12 512 HIS B O 1
ATOM 10722 N N . ILE B 1 513 ? -20.562 12.508 4.246 1 79.19 513 ILE B N 1
ATOM 10723 C CA . ILE B 1 513 ? -20.984 12.375 5.633 1 79.19 513 ILE B CA 1
ATOM 10724 C C . ILE B 1 513 ? -20.656 10.969 6.145 1 79.19 513 ILE B C 1
ATOM 10726 O O . ILE B 1 513 ? -20.359 10.789 7.324 1 79.19 513 ILE B O 1
ATOM 10730 N N . LYS B 1 514 ? -20.609 10.031 5.238 1 79.69 514 LYS B N 1
ATOM 10731 C CA . LYS B 1 514 ? -20.344 8.656 5.645 1 79.69 514 LYS B CA 1
ATOM 10732 C C . LYS B 1 514 ? -18.906 8.5 6.152 1 79.69 514 LYS B C 1
ATOM 10734 O O . LYS B 1 514 ? -18.641 7.637 6.984 1 79.69 514 LYS B O 1
ATOM 10739 N N . ASN B 1 515 ? -18.094 9.352 5.688 1 82.31 515 ASN B N 1
ATOM 10740 C CA . ASN B 1 515 ? -16.688 9.234 6.047 1 82.31 515 ASN B CA 1
ATOM 10741 C C . ASN B 1 515 ? -16.281 10.297 7.066 1 82.31 515 ASN B C 1
ATOM 10743 O O . ASN B 1 515 ? -15.094 10.609 7.211 1 82.31 515 ASN B O 1
ATOM 10747 N N . TYR B 1 516 ? -17.281 10.812 7.785 1 88.12 516 TYR B N 1
ATOM 10748 C CA . TYR B 1 516 ? -16.969 11.781 8.836 1 88.12 516 TYR B CA 1
ATOM 10749 C C . TYR B 1 516 ? -16.203 11.117 9.969 1 88.12 516 TYR B C 1
ATOM 10751 O O . TYR B 1 516 ? -16.547 10.008 10.391 1 88.12 516 TYR B O 1
ATOM 10759 N N . ARG B 1 517 ? -15.188 11.758 10.383 1 90.88 517 ARG B N 1
ATOM 10760 C CA . ARG B 1 517 ? -14.383 11.328 11.531 1 90.88 517 ARG B CA 1
ATOM 10761 C C . ARG B 1 517 ? -14.125 12.492 12.477 1 90.88 517 ARG B C 1
ATOM 10763 O O . ARG B 1 517 ? -13.898 13.617 12.039 1 90.88 517 ARG B O 1
ATOM 10770 N N . PRO B 1 518 ? -14.305 12.164 13.711 1 93.69 518 PRO B N 1
ATOM 10771 C CA . PRO B 1 518 ? -13.953 13.219 14.672 1 93.69 518 PRO B CA 1
ATOM 10772 C C . PRO B 1 518 ? -12.453 13.492 14.727 1 93.69 518 PRO B C 1
ATOM 10774 O O . PRO B 1 518 ? -11.688 12.641 15.18 1 93.69 518 PRO B O 1
ATOM 10777 N N . GLN B 1 519 ? -12.031 14.523 14.203 1 95.75 519 GLN B N 1
ATOM 10778 C CA . GLN B 1 519 ? -10.648 14.977 14.266 1 95.75 519 GLN B CA 1
ATOM 10779 C C . GLN B 1 519 ? -10.461 16.031 15.359 1 95.75 519 GLN B C 1
ATOM 10781 O O . GLN B 1 519 ? -10.992 17.141 15.266 1 95.75 519 GLN B O 1
ATOM 10786 N N . CYS B 1 520 ? -9.641 15.734 16.312 1 97.62 520 CYS B N 1
ATOM 10787 C CA . CYS B 1 520 ? -9.641 16.531 17.547 1 97.62 520 CYS B CA 1
ATOM 10788 C C . CYS B 1 520 ? -8.359 17.344 17.672 1 97.62 520 CYS B C 1
ATOM 10790 O O . CYS B 1 520 ? -7.27 16.844 17.375 1 97.62 520 CYS B O 1
ATOM 10792 N N . LEU B 1 521 ? -8.484 18.594 17.938 1 97.94 521 LEU B N 1
ATOM 10793 C CA . LEU B 1 521 ? -7.426 19.469 18.438 1 97.94 521 LEU B CA 1
ATOM 10794 C C . LEU B 1 521 ? -7.508 19.594 19.953 1 97.94 521 LEU B C 1
ATOM 10796 O O . LEU B 1 521 ? -8.469 20.156 20.484 1 97.94 521 LEU B O 1
ATOM 10800 N N . VAL B 1 522 ? -6.574 19.109 20.656 1 97.81 522 VAL B N 1
ATOM 10801 C CA . VAL B 1 522 ? -6.598 19.062 22.125 1 97.81 522 VAL B CA 1
ATOM 10802 C C . VAL B 1 522 ? -5.641 20.109 22.688 1 97.81 522 VAL B C 1
ATOM 10804 O O . VAL B 1 522 ? -4.441 20.078 22.406 1 97.81 522 VAL B O 1
ATOM 10807 N N . LEU B 1 523 ? -6.176 21.031 23.422 1 96.62 523 LEU B N 1
ATOM 10808 C CA . LEU B 1 523 ? -5.336 22.031 24.078 1 96.62 523 LEU B CA 1
ATOM 10809 C C . LEU B 1 523 ? -4.816 21.5 25.422 1 96.62 523 LEU B C 1
ATOM 10811 O O . LEU B 1 523 ? -5.34 21.859 26.469 1 96.62 523 LEU B O 1
ATOM 10815 N N . THR B 1 524 ? -3.754 20.781 25.406 1 92.62 524 THR B N 1
ATOM 10816 C CA . THR B 1 524 ? -3.209 20.125 26.594 1 92.62 524 THR B CA 1
ATOM 10817 C C . THR B 1 524 ? -2.08 20.953 27.203 1 92.62 524 THR B C 1
ATOM 10819 O O . THR B 1 524 ? -1.697 20.734 28.359 1 92.62 524 THR B O 1
ATOM 10822 N N . GLY B 1 525 ? -1.647 21.984 26.531 1 90.88 525 GLY B N 1
ATOM 10823 C CA . GLY B 1 525 ? -0.323 22.438 26.938 1 90.88 525 GLY B CA 1
ATOM 10824 C C . GLY B 1 525 ? 0.753 21.391 26.734 1 90.88 525 GLY B C 1
ATOM 10825 O O . GLY B 1 525 ? 0.793 20.719 25.703 1 90.88 525 GLY B O 1
ATOM 10826 N N . PRO B 1 526 ? 1.633 21.266 27.594 1 89.88 526 PRO B N 1
ATOM 10827 C CA . PRO B 1 526 ? 2.482 20.078 27.516 1 89.88 526 PRO B CA 1
ATOM 10828 C C . PRO B 1 526 ? 1.719 18.781 27.781 1 89.88 526 PRO B C 1
ATOM 10830 O O . PRO B 1 526 ? 1.077 18.641 28.828 1 89.88 526 PRO B O 1
ATOM 10833 N N . PRO B 1 527 ? 1.731 17.938 26.859 1 91.19 527 PRO B N 1
ATOM 10834 C CA . PRO B 1 527 ? 0.905 16.734 27 1 91.19 527 PRO B CA 1
ATOM 10835 C C . PRO B 1 527 ? 1.195 15.953 28.281 1 91.19 527 PRO B C 1
ATOM 10837 O O . PRO B 1 527 ? 0.312 15.266 28.797 1 91.19 527 PRO B O 1
ATOM 10840 N N . ASN B 1 528 ? 2.355 16.031 28.859 1 88.81 528 ASN B N 1
ATOM 10841 C CA . ASN B 1 528 ? 2.729 15.289 30.062 1 88.81 528 ASN B CA 1
ATOM 10842 C C . ASN B 1 528 ? 2.043 15.852 31.297 1 88.81 528 ASN B C 1
ATOM 10844 O O . ASN B 1 528 ? 1.942 15.164 32.312 1 88.81 528 ASN B O 1
ATOM 10848 N N . PHE B 1 529 ? 1.525 17.016 31.172 1 88.75 529 PHE B N 1
ATOM 10849 C CA . PHE B 1 529 ? 0.901 17.672 32.312 1 88.75 529 PHE B CA 1
ATOM 10850 C C . PHE B 1 529 ? -0.566 17.266 32.438 1 88.75 529 PHE B C 1
ATOM 10852 O O . PHE B 1 529 ? -1.162 17.375 33.5 1 88.75 529 PHE B O 1
ATOM 10859 N N . ARG B 1 530 ? -1.104 16.859 31.375 1 92.62 530 ARG B N 1
ATOM 10860 C CA . ARG B 1 530 ? -2.518 16.5 31.391 1 92.62 530 ARG B CA 1
ATOM 10861 C C . ARG B 1 530 ? -2.742 15.148 30.719 1 92.62 530 ARG B C 1
ATOM 10863 O O . ARG B 1 530 ? -3.451 15.062 29.719 1 92.62 530 ARG B O 1
ATOM 10870 N N . PRO B 1 531 ? -2.307 14.086 31.281 1 91.5 531 PRO B N 1
ATOM 10871 C CA . PRO B 1 531 ? -2.4 12.766 30.656 1 91.5 531 PRO B CA 1
ATOM 10872 C C . PRO B 1 531 ? -3.84 12.266 30.547 1 91.5 531 PRO B C 1
ATOM 10874 O O . PRO B 1 531 ? -4.164 11.5 29.641 1 91.5 531 PRO B O 1
ATOM 10877 N N . ALA B 1 532 ? -4.719 12.688 31.469 1 92.12 532 ALA B N 1
ATOM 10878 C CA . ALA B 1 532 ? -6.105 12.234 31.422 1 92.12 532 ALA B CA 1
ATOM 10879 C C . ALA B 1 532 ? -6.809 12.727 30.156 1 92.12 532 ALA B C 1
ATOM 10881 O O . ALA B 1 532 ? -7.555 11.977 29.531 1 92.12 532 ALA B O 1
ATOM 10882 N N . LEU B 1 533 ? -6.523 13.953 29.859 1 94.38 533 LEU B N 1
ATOM 10883 C CA . LEU B 1 533 ? -7.113 14.531 28.656 1 94.38 533 LEU B CA 1
ATOM 10884 C C . LEU B 1 533 ? -6.578 13.844 27.406 1 94.38 533 LEU B C 1
ATOM 10886 O O . LEU B 1 533 ? -7.34 13.555 26.484 1 94.38 533 LEU B O 1
ATOM 10890 N N . VAL B 1 534 ? -5.328 13.562 27.406 1 94.81 534 VAL B N 1
ATOM 10891 C CA . VAL B 1 534 ? -4.672 12.922 26.281 1 94.81 534 VAL B CA 1
ATOM 10892 C C . VAL B 1 534 ? -5.176 11.484 26.125 1 94.81 534 VAL B C 1
ATOM 10894 O O . VAL B 1 534 ? -5.477 11.039 25.016 1 94.81 534 VAL B O 1
ATOM 10897 N N . ASP B 1 535 ? -5.344 10.82 27.219 1 94.12 535 ASP B N 1
ATOM 10898 C CA . ASP B 1 535 ? -5.793 9.43 27.172 1 94.12 535 ASP B CA 1
ATOM 10899 C C . ASP B 1 535 ? -7.254 9.336 26.75 1 94.12 535 ASP B C 1
ATOM 10901 O O . ASP B 1 535 ? -7.645 8.406 26.047 1 94.12 535 ASP B O 1
ATOM 10905 N N . PHE B 1 536 ? -8.031 10.234 27.219 1 94.19 536 PHE B N 1
ATOM 10906 C CA . PHE B 1 536 ? -9.438 10.234 26.844 1 94.19 536 PHE B CA 1
ATOM 10907 C C . PHE B 1 536 ? -9.594 10.359 25.328 1 94.19 536 PHE B C 1
ATOM 10909 O O . PHE B 1 536 ? -10.242 9.523 24.688 1 94.19 536 PHE B O 1
ATOM 10916 N N . VAL B 1 537 ? -8.984 11.359 24.75 1 96.44 537 VAL B N 1
ATOM 10917 C CA . VAL B 1 537 ? -9.109 11.594 23.312 1 96.44 537 VAL B CA 1
ATOM 10918 C C . VAL B 1 537 ? -8.359 10.508 22.547 1 96.44 537 VAL B C 1
ATOM 10920 O O . VAL B 1 537 ? -8.82 10.047 21.5 1 96.44 537 VAL B O 1
ATOM 10923 N N . GLY B 1 538 ? -7.242 10.086 23.094 1 94.12 538 GLY B N 1
ATOM 10924 C CA . GLY B 1 538 ? -6.457 9.039 22.453 1 94.12 538 GLY B CA 1
ATOM 10925 C C . GLY B 1 538 ? -7.195 7.723 22.344 1 94.12 538 GLY B C 1
ATOM 10926 O O . GLY B 1 538 ? -6.945 6.941 21.422 1 94.12 538 GLY B O 1
ATOM 10927 N N . THR B 1 539 ? -8.133 7.477 23.156 1 92.69 539 THR B N 1
ATOM 10928 C CA . THR B 1 539 ? -8.844 6.203 23.172 1 92.69 539 THR B CA 1
ATOM 10929 C C . THR B 1 539 ? -9.773 6.082 21.969 1 92.69 539 THR B C 1
ATOM 10931 O O . THR B 1 539 ? -9.797 5.051 21.297 1 92.69 539 THR B O 1
ATOM 10934 N N . PHE B 1 540 ? -10.484 7.105 21.641 1 92.38 540 PHE B N 1
ATOM 10935 C CA . PHE B 1 540 ? -11.445 6.934 20.562 1 92.38 540 PHE B CA 1
ATOM 10936 C C . PHE B 1 540 ? -10.852 7.379 19.234 1 92.38 540 PHE B C 1
ATOM 10938 O O . PHE B 1 540 ? -11.43 7.133 18.172 1 92.38 540 PHE B O 1
ATOM 10945 N N . THR B 1 541 ? -9.711 8.031 19.203 1 93.62 541 THR B N 1
ATOM 10946 C CA . THR B 1 541 ? -9.094 8.445 17.953 1 93.62 541 THR B CA 1
ATOM 10947 C C . THR B 1 541 ? -8.047 7.438 17.484 1 93.62 541 THR B C 1
ATOM 10949 O O . THR B 1 541 ? -7.609 7.469 16.344 1 93.62 541 THR B O 1
ATOM 10952 N N . LYS B 1 542 ? -7.691 6.543 18.328 1 89.5 542 LYS B N 1
ATOM 10953 C CA . LYS B 1 542 ? -6.617 5.605 18.016 1 89.5 542 LYS B CA 1
ATOM 10954 C C . LYS B 1 542 ? -6.922 4.832 16.734 1 89.5 542 LYS B C 1
ATOM 10956 O O . LYS B 1 542 ? -7.934 4.133 16.641 1 89.5 542 LYS B O 1
ATOM 10961 N N . ASN B 1 543 ? -6.086 4.926 15.703 1 85.69 543 ASN B N 1
ATOM 10962 C CA . ASN B 1 543 ? -6.145 4.266 14.406 1 85.69 543 ASN B CA 1
ATOM 10963 C C . ASN B 1 543 ? -7.434 4.598 13.664 1 85.69 543 ASN B C 1
ATOM 10965 O O . ASN B 1 543 ? -7.922 3.795 12.867 1 85.69 543 ASN B O 1
ATOM 10969 N N . LEU B 1 544 ? -8.07 5.691 14.062 1 89.69 544 LEU B N 1
ATOM 10970 C CA . LEU B 1 544 ? -9.336 6.055 13.43 1 89.69 544 LEU B CA 1
ATOM 10971 C C . LEU B 1 544 ? -9.281 7.473 12.883 1 89.69 544 LEU B C 1
ATOM 10973 O O . LEU B 1 544 ? -9.672 7.715 11.734 1 89.69 544 LEU B O 1
ATOM 10977 N N . SER B 1 545 ? -8.922 8.32 13.727 1 93.06 545 SER B N 1
ATOM 10978 C CA . SER B 1 545 ? -8.992 9.727 13.328 1 93.06 545 SER B CA 1
ATOM 10979 C C . SER B 1 545 ? -7.766 10.5 13.797 1 93.06 545 SER B C 1
ATOM 10981 O O . SER B 1 545 ? -6.898 9.945 14.477 1 93.06 545 SER B O 1
ATOM 10983 N N . LEU B 1 546 ? -7.699 11.773 13.367 1 95.38 546 LEU B N 1
ATOM 10984 C CA . LEU B 1 546 ? -6.582 12.68 13.641 1 95.38 546 LEU B CA 1
ATOM 10985 C C . LEU B 1 546 ? -6.691 13.266 15.039 1 95.38 546 LEU B C 1
ATOM 10987 O O . LEU B 1 546 ? -7.781 13.625 15.484 1 95.38 546 LEU B O 1
ATOM 10991 N N . MET B 1 547 ? -5.625 13.266 15.82 1 97.06 547 MET B N 1
ATOM 10992 C CA . MET B 1 547 ? -5.504 13.93 17.109 1 97.06 547 MET B CA 1
ATOM 10993 C C . MET B 1 547 ? -4.262 14.812 17.156 1 97.06 547 MET B C 1
ATOM 10995 O O . MET B 1 547 ? -3.15 14.336 16.906 1 97.06 547 MET B O 1
ATOM 10999 N N . ILE B 1 548 ? -4.426 16.094 17.375 1 96.62 548 ILE B N 1
ATOM 11000 C CA . ILE B 1 548 ? -3.324 17.047 17.484 1 96.62 548 ILE B CA 1
ATOM 11001 C C . ILE B 1 548 ? -3.293 17.641 18.891 1 96.62 548 ILE B C 1
ATOM 11003 O O . ILE B 1 548 ? -4.305 18.156 19.375 1 96.62 548 ILE B O 1
ATOM 11007 N N . CYS B 1 549 ? -2.223 17.5 19.578 1 96.38 549 CYS B N 1
ATOM 11008 C CA . CYS B 1 549 ? -2.021 18.156 20.859 1 96.38 549 CYS B CA 1
ATOM 11009 C C . CYS B 1 549 ? -1.409 19.547 20.656 1 96.38 549 CYS B C 1
ATOM 11011 O O . CYS B 1 549 ? -0.274 19.656 20.203 1 96.38 549 CYS B O 1
ATOM 11013 N N . GLY B 1 550 ? -2.156 20.547 20.953 1 94.69 550 GLY B N 1
ATOM 11014 C CA . GLY B 1 550 ? -1.693 21.906 20.812 1 94.69 550 GLY B CA 1
ATOM 11015 C C . GLY B 1 550 ? -1.157 22.5 22.109 1 94.69 550 GLY B C 1
ATOM 11016 O O . GLY B 1 550 ? -1.757 22.328 23.172 1 94.69 550 GLY B O 1
ATOM 11017 N N . ASN B 1 551 ? 0.021 23.078 22 1 92.69 551 ASN B N 1
ATOM 11018 C CA . ASN B 1 551 ? 0.653 23.766 23.125 1 92.69 551 ASN B CA 1
ATOM 11019 C C . ASN B 1 551 ? 0.954 25.219 22.781 1 92.69 551 ASN B C 1
ATOM 11021 O O . ASN B 1 551 ? 1.594 25.5 21.766 1 92.69 551 ASN B O 1
ATOM 11025 N N . VAL B 1 552 ? 0.413 26.125 23.562 1 91.38 552 VAL B N 1
ATOM 11026 C CA . VAL B 1 552 ? 0.648 27.562 23.375 1 91.38 552 VAL B CA 1
ATOM 11027 C C . VAL B 1 552 ? 1.665 28.062 24.391 1 91.38 552 VAL B C 1
ATOM 11029 O O . VAL B 1 552 ? 1.407 28.031 25.609 1 91.38 552 VAL B O 1
ATOM 11032 N N . LEU B 1 553 ? 2.801 28.406 23.938 1 88.5 553 LEU B N 1
ATOM 11033 C CA . LEU B 1 553 ? 3.824 28.984 24.797 1 88.5 553 LEU B CA 1
ATOM 11034 C C . LEU B 1 553 ? 3.715 30.5 24.812 1 88.5 553 LEU B C 1
ATOM 11036 O O . LEU B 1 553 ? 3.766 31.141 23.766 1 88.5 553 LEU B O 1
ATOM 11040 N N . ILE B 1 554 ? 3.5 30.969 26.031 1 83.56 554 ILE B N 1
ATOM 11041 C CA . ILE B 1 554 ? 3.346 32.406 26.203 1 83.56 554 ILE B CA 1
ATOM 11042 C C . ILE B 1 554 ? 4.703 33.062 26.516 1 83.56 554 ILE B C 1
ATOM 11044 O O . ILE B 1 554 ? 5.391 32.625 27.453 1 83.56 554 ILE B O 1
ATOM 11048 N N . GLY B 1 555 ? 5.371 33.781 25.609 1 72.31 555 GLY B N 1
ATOM 11049 C CA . GLY B 1 555 ? 6.637 34.469 25.844 1 72.31 555 GLY B CA 1
ATOM 11050 C C . GLY B 1 555 ? 7.199 35.125 24.594 1 72.31 555 GLY B C 1
ATOM 11051 O O . GLY B 1 555 ? 6.586 35.062 23.531 1 72.31 555 GLY B O 1
ATOM 11052 N N . PRO B 1 556 ? 8.398 35.875 24.844 1 65.25 556 PRO B N 1
ATOM 11053 C CA . PRO B 1 556 ? 9.016 36.562 23.703 1 65.25 556 PRO B CA 1
ATOM 11054 C C . PRO B 1 556 ? 9.625 35.625 22.688 1 65.25 556 PRO B C 1
ATOM 11056 O O . PRO B 1 556 ? 10.07 34.531 23.047 1 65.25 556 PRO B O 1
ATOM 11059 N N . CYS B 1 557 ? 9.414 35.812 21.359 1 58.38 557 CYS B N 1
ATOM 11060 C CA . CYS B 1 557 ? 9.625 35 20.172 1 58.38 557 CYS B CA 1
ATOM 11061 C C . CYS B 1 557 ? 11.016 34.406 20.172 1 58.38 557 CYS B C 1
ATOM 11063 O O . CYS B 1 557 ? 11.188 33.219 19.844 1 58.38 557 CYS B O 1
ATOM 11065 N N . ARG B 1 558 ? 12.203 35.188 20.344 1 57.28 558 ARG B N 1
ATOM 11066 C CA . ARG B 1 558 ? 13.57 34.812 20.016 1 57.28 558 ARG B CA 1
ATOM 11067 C C . ARG B 1 558 ? 14.031 33.625 20.875 1 57.28 558 ARG B C 1
ATOM 11069 O O . ARG B 1 558 ? 14.594 32.656 20.375 1 57.28 558 ARG B O 1
ATOM 11076 N N . GLN B 1 559 ? 13.984 33.719 22.203 1 53.56 559 GLN B N 1
ATOM 11077 C CA . GLN B 1 559 ? 14.547 32.719 23.094 1 53.56 559 GLN B CA 1
ATOM 11078 C C . GLN B 1 559 ? 13.672 31.469 23.125 1 53.56 559 GLN B C 1
ATOM 11080 O O . GLN B 1 559 ? 14.18 30.359 23.297 1 53.56 559 GLN B O 1
ATOM 11085 N N . ALA B 1 560 ? 12.539 31.609 22.594 1 58.84 560 ALA B N 1
ATOM 11086 C CA . ALA B 1 560 ? 11.516 30.609 22.844 1 58.84 560 ALA B CA 1
ATOM 11087 C C . ALA B 1 560 ? 11.492 29.547 21.75 1 58.84 560 ALA B C 1
ATOM 11089 O O . ALA B 1 560 ? 11.141 28.391 21.984 1 58.84 560 ALA B O 1
ATOM 11090 N N . ASN B 1 561 ? 12.156 29.969 20.641 1 64.06 561 ASN B N 1
ATOM 11091 C CA . ASN B 1 561 ? 12.055 29.031 19.516 1 64.06 561 ASN B CA 1
ATOM 11092 C C . ASN B 1 561 ? 12.906 27.797 19.75 1 64.06 561 ASN B C 1
ATOM 11094 O O . ASN B 1 561 ? 12.477 26.672 19.453 1 64.06 561 ASN B O 1
ATOM 11098 N N . ALA B 1 562 ? 14.102 28.016 20.266 1 65.19 562 ALA B N 1
ATOM 11099 C CA . ALA B 1 562 ? 14.961 26.859 20.5 1 65.19 562 ALA B CA 1
ATOM 11100 C C . ALA B 1 562 ? 14.367 25.938 21.562 1 65.19 562 ALA B C 1
ATOM 11102 O O . ALA B 1 562 ? 14.445 24.719 21.453 1 65.19 562 ALA B O 1
ATOM 11103 N N . GLU B 1 563 ? 13.703 26.531 22.453 1 66.5 563 GLU B N 1
ATOM 11104 C CA . GLU B 1 563 ? 13.094 25.766 23.531 1 66.5 563 GLU B CA 1
ATOM 11105 C C . GLU B 1 563 ? 11.891 24.969 23.031 1 66.5 563 GLU B C 1
ATOM 11107 O O . GLU B 1 563 ? 11.664 23.828 23.438 1 66.5 563 GLU B O 1
ATOM 11112 N N . VAL B 1 564 ? 11.312 25.641 22.047 1 70.25 564 VAL B N 1
ATOM 11113 C CA . VAL B 1 564 ? 10.125 25 21.5 1 70.25 564 VAL B CA 1
ATOM 11114 C C . VAL B 1 564 ? 10.523 23.734 20.734 1 70.25 564 VAL B C 1
ATOM 11116 O O . VAL B 1 564 ? 9.852 22.703 20.828 1 70.25 564 VAL B O 1
ATOM 11119 N N . GLY B 1 565 ? 11.641 23.859 20.109 1 71.12 565 GLY B N 1
ATOM 11120 C CA . GLY B 1 565 ? 12.086 22.719 19.328 1 71.12 565 GLY B CA 1
ATOM 11121 C C . GLY B 1 565 ? 12.516 21.531 20.172 1 71.12 565 GLY B C 1
ATOM 11122 O O . GLY B 1 565 ? 12.117 20.406 19.906 1 71.12 565 GLY B O 1
ATOM 11123 N N . LEU B 1 566 ? 13.234 21.766 21.172 1 73.12 566 LEU B N 1
ATOM 11124 C CA . LEU B 1 566 ? 13.711 20.719 22.047 1 73.12 566 LEU B CA 1
ATOM 11125 C C . LEU B 1 566 ? 12.555 20.109 22.844 1 73.12 566 LEU B C 1
ATOM 11127 O O . LEU B 1 566 ? 12.5 18.891 23.031 1 73.12 566 LEU B O 1
ATOM 11131 N N . ALA B 1 567 ? 11.656 20.938 23.172 1 77.69 567 ALA B N 1
ATOM 11132 C CA . ALA B 1 567 ? 10.5 20.469 23.938 1 77.69 567 ALA B CA 1
ATOM 11133 C C . ALA B 1 567 ? 9.586 19.609 23.062 1 77.69 567 ALA B C 1
ATOM 11135 O O . ALA B 1 567 ? 9.023 18.609 23.547 1 77.69 567 ALA B O 1
ATOM 11136 N N . SER B 1 568 ? 9.594 20.031 21.891 1 83.56 568 SER B N 1
ATOM 11137 C CA . SER B 1 568 ? 8.719 19.312 20.984 1 83.56 568 SER B CA 1
ATOM 11138 C C . SER B 1 568 ? 9.172 17.859 20.812 1 83.56 568 SER B C 1
ATOM 11140 O O . SER B 1 568 ? 8.352 16.938 20.844 1 83.56 568 SER B O 1
ATOM 11142 N N . LYS B 1 569 ? 10.461 17.641 20.734 1 82.94 569 LYS B N 1
ATOM 11143 C CA . LYS B 1 569 ? 10.984 16.297 20.578 1 82.94 569 LYS B CA 1
ATOM 11144 C C . LYS B 1 569 ? 10.711 15.453 21.828 1 82.94 569 LYS B C 1
ATOM 11146 O O . LYS B 1 569 ? 10.391 14.266 21.734 1 82.94 569 LYS B O 1
ATOM 11151 N N . GLY B 1 570 ? 10.773 16.094 22.938 1 86.19 570 GLY B N 1
ATOM 11152 C CA . GLY B 1 570 ? 10.508 15.406 24.188 1 86.19 570 GLY B CA 1
ATOM 11153 C C . GLY B 1 570 ? 9.055 15 24.344 1 86.19 570 GLY B C 1
ATOM 11154 O O . GLY B 1 570 ? 8.758 13.898 24.828 1 86.19 570 GLY B O 1
ATOM 11155 N N . HIS B 1 571 ? 8.203 15.852 23.906 1 90 571 HIS B N 1
ATOM 11156 C CA . HIS B 1 571 ? 6.777 15.562 24.047 1 90 571 HIS B CA 1
ATOM 11157 C C . HIS B 1 571 ? 6.355 14.453 23.094 1 90 571 HIS B C 1
ATOM 11159 O O . HIS B 1 571 ? 5.52 13.617 23.438 1 90 571 HIS B O 1
ATOM 11165 N N . ILE B 1 572 ? 6.941 14.477 21.938 1 88.56 572 ILE B N 1
ATOM 11166 C CA . ILE B 1 572 ? 6.609 13.445 20.953 1 88.56 572 ILE B CA 1
ATOM 11167 C C . ILE B 1 572 ? 7.094 12.086 21.453 1 88.56 572 ILE B C 1
ATOM 11169 O O . ILE B 1 572 ? 6.395 11.078 21.312 1 88.56 572 ILE B O 1
ATOM 11173 N N . LYS B 1 573 ? 8.227 12.07 22.031 1 87.56 573 LYS B N 1
ATOM 11174 C CA . LYS B 1 573 ? 8.75 10.828 22.594 1 87.56 573 LYS B CA 1
ATOM 11175 C C . LYS B 1 573 ? 7.848 10.32 23.719 1 87.56 573 LYS B C 1
ATOM 11177 O O . LYS B 1 573 ? 7.645 9.109 23.859 1 87.56 573 LYS B O 1
ATOM 11182 N N . TRP B 1 574 ? 7.344 11.219 24.469 1 90.75 574 TRP B N 1
ATOM 11183 C CA . TRP B 1 574 ? 6.441 10.859 25.547 1 90.75 574 TRP B CA 1
ATOM 11184 C C . TRP B 1 574 ? 5.16 10.234 25.016 1 90.75 574 TRP B C 1
ATOM 11186 O O . TRP B 1 574 ? 4.676 9.227 25.547 1 90.75 574 TRP B O 1
ATOM 11196 N N . LEU B 1 575 ? 4.625 10.805 24.047 1 91.56 575 LEU B N 1
ATOM 11197 C CA . LEU B 1 575 ? 3.4 10.305 23.422 1 91.56 575 LEU B CA 1
ATOM 11198 C C . LEU B 1 575 ? 3.621 8.922 22.828 1 91.56 575 LEU B C 1
ATOM 11200 O O . LEU B 1 575 ? 2.764 8.039 22.938 1 91.56 575 LEU B O 1
ATOM 11204 N N . THR B 1 576 ? 4.758 8.742 22.234 1 87.25 576 THR B N 1
ATOM 11205 C CA . THR B 1 576 ? 5.062 7.461 21.609 1 87.25 576 THR B CA 1
ATOM 11206 C C . THR B 1 576 ? 5.242 6.375 22.656 1 87.25 576 THR B C 1
ATOM 11208 O O . THR B 1 576 ? 4.801 5.238 22.469 1 87.25 576 THR B O 1
ATOM 11211 N N . LYS B 1 577 ? 5.867 6.723 23.719 1 87 577 LYS B N 1
ATOM 11212 C CA . LYS B 1 577 ? 6.07 5.766 24.797 1 87 577 LYS B CA 1
ATOM 11213 C C . LYS B 1 577 ? 4.738 5.348 25.422 1 87 577 LYS B C 1
ATOM 11215 O O . LYS B 1 577 ? 4.578 4.203 25.844 1 87 577 LYS B O 1
ATOM 11220 N N . ARG B 1 578 ? 3.809 6.316 25.422 1 90 578 ARG B N 1
ATOM 11221 C CA . ARG B 1 578 ? 2.488 6.059 25.984 1 90 578 ARG B CA 1
ATOM 11222 C C . ARG B 1 578 ? 1.581 5.375 24.969 1 90 578 ARG B C 1
ATOM 11224 O O . ARG B 1 578 ? 0.419 5.086 25.25 1 90 578 ARG B O 1
ATOM 11231 N N . LYS B 1 579 ? 2.102 5.094 23.75 1 88.5 579 LYS B N 1
ATOM 11232 C CA . LYS B 1 579 ? 1.409 4.41 22.672 1 88.5 579 LYS B CA 1
ATOM 11233 C C . LYS B 1 579 ? 0.188 5.203 22.203 1 88.5 579 LYS B C 1
ATOM 11235 O O . LYS B 1 579 ? -0.876 4.629 21.969 1 88.5 579 LYS B O 1
ATOM 11240 N N . ILE B 1 580 ? 0.266 6.535 22.297 1 92.19 580 ILE B N 1
ATOM 11241 C CA . ILE B 1 580 ? -0.773 7.414 21.766 1 92.19 580 ILE B CA 1
ATOM 11242 C C . ILE B 1 580 ? -0.34 7.988 20.422 1 92.19 580 ILE B C 1
ATOM 11244 O O . ILE B 1 580 ? 0.748 8.555 20.297 1 92.19 580 ILE B O 1
ATOM 11248 N N . LYS B 1 581 ? -1.132 7.672 19.469 1 92.06 581 LYS B N 1
ATOM 11249 C CA . LYS B 1 581 ? -0.846 8.18 18.141 1 92.06 581 LYS B CA 1
ATOM 11250 C C . LYS B 1 581 ? -1.392 9.586 17.953 1 92.06 581 LYS B C 1
ATOM 11252 O O . LYS B 1 581 ? -2.562 9.766 17.609 1 92.06 581 LYS B O 1
ATOM 11257 N N . ALA B 1 582 ? -0.646 10.539 18.266 1 94.25 582 ALA B N 1
ATOM 11258 C CA . ALA B 1 582 ? -1.06 11.938 18.172 1 94.25 582 ALA B CA 1
ATOM 11259 C C . ALA B 1 582 ? 0.065 12.805 17.625 1 94.25 582 ALA B C 1
ATOM 11261 O O . ALA B 1 582 ? 1.224 12.391 17.578 1 94.25 582 ALA B O 1
ATOM 11262 N N . PHE B 1 583 ? -0.266 13.914 17.078 1 94.12 583 PHE B N 1
ATOM 11263 C CA . PHE B 1 583 ? 0.68 14.922 16.625 1 94.12 583 PHE B CA 1
ATOM 11264 C C . PHE B 1 583 ? 0.838 16.031 17.672 1 94.12 583 PHE B C 1
ATOM 11266 O O . PHE B 1 583 ? -0.027 16.203 18.531 1 94.12 583 PHE B O 1
ATOM 11273 N N . TYR B 1 584 ? 1.967 16.562 17.703 1 93.44 584 TYR B N 1
ATOM 11274 C CA . TYR B 1 584 ? 2.234 17.688 18.609 1 93.44 584 TYR B CA 1
ATOM 11275 C C . TYR B 1 584 ? 2.553 18.953 17.828 1 93.44 584 TYR B C 1
ATOM 11277 O O . TYR B 1 584 ? 3.363 18.922 16.891 1 93.44 584 TYR B O 1
ATOM 11285 N N . THR B 1 585 ? 1.835 20.047 18.109 1 91.69 585 THR B N 1
ATOM 11286 C CA . THR B 1 585 ? 2.092 21.359 17.5 1 91.69 585 THR B CA 1
ATOM 11287 C C . THR B 1 585 ? 2.256 22.422 18.578 1 91.69 585 THR B C 1
ATOM 11289 O O . THR B 1 585 ? 1.317 22.719 19.328 1 91.69 585 THR B O 1
ATOM 11292 N N . GLY B 1 586 ? 3.463 22.938 18.719 1 89.44 586 GLY B N 1
ATOM 11293 C CA . GLY B 1 586 ? 3.738 24.031 19.641 1 89.44 586 GLY B CA 1
ATOM 11294 C C . GLY B 1 586 ? 3.836 25.375 18.938 1 89.44 586 GLY B C 1
ATOM 11295 O O . GLY B 1 586 ? 4.488 25.5 17.906 1 89.44 586 GLY B O 1
ATOM 11296 N N . ILE B 1 587 ? 3.105 26.422 19.516 1 88.94 587 ILE B N 1
ATOM 11297 C CA . ILE B 1 587 ? 3.121 27.75 18.906 1 88.94 587 ILE B CA 1
ATOM 11298 C C . ILE B 1 587 ? 3.465 28.797 19.969 1 88.94 587 ILE B C 1
ATOM 11300 O O . ILE B 1 587 ? 3.199 28.594 21.156 1 88.94 587 ILE B O 1
ATOM 11304 N N . LEU B 1 588 ? 4.07 29.812 19.484 1 88.44 588 LEU B N 1
ATOM 11305 C CA . LEU B 1 588 ? 4.359 30.969 20.312 1 88.44 588 LEU B CA 1
ATOM 11306 C C . LEU B 1 588 ? 3.328 32.062 20.094 1 88.44 588 LEU B C 1
ATOM 11308 O O . LEU B 1 588 ? 3.01 32.406 18.953 1 88.44 588 LEU B O 1
ATOM 11312 N N . ALA B 1 589 ? 2.699 32.469 21.141 1 87.5 589 ALA B N 1
ATOM 11313 C CA . ALA B 1 589 ? 1.717 33.562 21.062 1 87.5 589 ALA B CA 1
ATOM 11314 C C . ALA B 1 589 ? 1.784 34.438 22.297 1 87.5 589 ALA B C 1
ATOM 11316 O O . ALA B 1 589 ? 2.443 34.094 23.281 1 87.5 589 ALA B O 1
ATOM 11317 N N . GLU B 1 590 ? 1.176 35.562 22.219 1 84.69 590 GLU B N 1
ATOM 11318 C CA . GLU B 1 590 ? 1.155 36.531 23.312 1 84.69 590 GLU B CA 1
ATOM 11319 C C . GLU B 1 590 ? 0.179 36.094 24.406 1 84.69 590 GLU B C 1
ATOM 11321 O O . GLU B 1 590 ? 0.447 36.281 25.594 1 84.69 590 GLU B O 1
ATOM 11326 N N . ASP B 1 591 ? -0.939 35.625 23.969 1 90.06 591 ASP B N 1
ATOM 11327 C CA . ASP B 1 591 ? -1.961 35.156 24.906 1 90.06 591 ASP B CA 1
ATOM 11328 C C . ASP B 1 591 ? -2.504 33.781 24.484 1 90.06 591 ASP B C 1
ATOM 11330 O O . ASP B 1 591 ? -2.258 33.312 23.375 1 90.06 591 ASP B O 1
ATOM 11334 N N . LEU B 1 592 ? -3.141 33.188 25.438 1 92.75 592 LEU B N 1
ATOM 11335 C CA . LEU B 1 592 ? -3.672 31.859 25.188 1 92.75 592 LEU B CA 1
ATOM 11336 C C . LEU B 1 592 ? -4.766 31.891 24.125 1 92.75 592 LEU B C 1
ATOM 11338 O O . LEU B 1 592 ? -4.859 30.984 23.297 1 92.75 592 LEU B O 1
ATOM 11342 N N . ARG B 1 593 ? -5.641 32.906 24.156 1 93.81 593 ARG B N 1
ATOM 11343 C CA . ARG B 1 593 ? -6.742 33 23.203 1 93.81 593 ARG B CA 1
ATOM 11344 C C . ARG B 1 593 ? -6.219 33.125 21.781 1 93.81 593 ARG B C 1
ATOM 11346 O O . ARG B 1 593 ? -6.672 32.438 20.875 1 93.81 593 ARG B O 1
ATOM 11353 N N . THR B 1 594 ? -5.223 34 21.594 1 90.38 594 THR B N 1
ATOM 11354 C CA . THR B 1 594 ? -4.633 34.188 20.281 1 90.38 594 THR B CA 1
ATOM 11355 C C . THR B 1 594 ? -3.941 32.906 19.812 1 90.38 594 THR B C 1
ATOM 11357 O O . THR B 1 594 ? -4.008 32.562 18.641 1 90.38 594 THR B O 1
ATOM 11360 N N . GLY B 1 595 ? -3.303 32.312 20.734 1 92.06 595 GLY B N 1
ATOM 11361 C CA . GLY B 1 595 ? -2.666 31.047 20.391 1 92.06 595 GLY B CA 1
ATOM 11362 C C . GLY B 1 595 ? -3.656 29.969 19.969 1 92.06 595 GLY B C 1
ATOM 11363 O O . GLY B 1 595 ? -3.41 29.234 19.016 1 92.06 595 GLY B O 1
ATOM 11364 N N . ALA B 1 596 ? -4.707 29.844 20.672 1 94.94 596 ALA B N 1
ATOM 11365 C CA . ALA B 1 596 ? -5.738 28.859 20.344 1 94.94 596 ALA B CA 1
ATOM 11366 C C . ALA B 1 596 ? -6.367 29.172 18.984 1 94.94 596 ALA B C 1
ATOM 11368 O O . ALA B 1 596 ? -6.699 28.25 18.234 1 94.94 596 ALA B O 1
ATOM 11369 N N . GLN B 1 597 ? -6.555 30.422 18.703 1 91.88 597 GLN B N 1
ATOM 11370 C CA . GLN B 1 597 ? -7.098 30.812 17.406 1 91.88 597 GLN B CA 1
ATOM 11371 C C . GLN B 1 597 ? -6.168 30.406 16.266 1 91.88 597 GLN B C 1
ATOM 11373 O O . GLN B 1 597 ? -6.625 29.969 15.219 1 91.88 597 GLN B O 1
ATOM 11378 N N . ILE B 1 598 ? -4.887 30.594 16.531 1 92.06 598 ILE B N 1
ATOM 11379 C CA . ILE B 1 598 ? -3.883 30.234 15.539 1 92.06 598 ILE B CA 1
ATOM 11380 C C . ILE B 1 598 ? -3.926 28.719 15.289 1 92.06 598 ILE B C 1
ATOM 11382 O O . ILE B 1 598 ? -3.941 28.281 14.141 1 92.06 598 ILE B O 1
ATOM 11386 N N . LEU B 1 599 ? -4.051 28.016 16.312 1 94.69 599 LEU B N 1
ATOM 11387 C CA . LEU B 1 599 ? -4.066 26.562 16.188 1 94.69 599 LEU B CA 1
ATOM 11388 C C . LEU B 1 599 ? -5.324 26.094 15.469 1 94.69 599 LEU B C 1
ATOM 11390 O O . LEU B 1 599 ? -5.27 25.156 14.656 1 94.69 599 LEU B O 1
ATOM 11394 N N . MET B 1 600 ? -6.41 26.672 15.68 1 93.56 600 MET B N 1
ATOM 11395 C CA . MET B 1 600 ? -7.672 26.25 15.078 1 93.56 600 MET B CA 1
ATOM 11396 C C . MET B 1 600 ? -7.695 26.562 13.586 1 93.56 600 MET B C 1
ATOM 11398 O O . MET B 1 600 ? -8.289 25.828 12.797 1 93.56 600 MET B O 1
ATOM 11402 N N . GLN B 1 601 ? -7.008 27.547 13.141 1 89.75 601 GLN B N 1
ATOM 11403 C CA . GLN B 1 601 ? -7.066 27.969 11.75 1 89.75 601 GLN B CA 1
ATOM 11404 C C . GLN B 1 601 ? -5.98 27.281 10.922 1 89.75 601 GLN B C 1
ATOM 11406 O O . GLN B 1 601 ? -6.215 26.906 9.773 1 89.75 601 GLN B O 1
ATOM 11411 N N . ALA B 1 602 ? -4.84 27.156 11.508 1 91.75 602 ALA B N 1
ATOM 11412 C CA . ALA B 1 602 ? -3.688 26.812 10.68 1 91.75 602 ALA B CA 1
ATOM 11413 C C . ALA B 1 602 ? -3.281 25.359 10.883 1 91.75 602 ALA B C 1
ATOM 11415 O O . ALA B 1 602 ? -2.564 24.781 10.055 1 91.75 602 ALA B O 1
ATOM 11416 N N . SER B 1 603 ? -3.758 24.75 11.875 1 92.5 603 SER B N 1
ATOM 11417 C CA . SER B 1 603 ? -3.314 23.375 12.133 1 92.5 603 SER B CA 1
ATOM 11418 C C . SER B 1 603 ? -3.984 22.391 11.18 1 92.5 603 SER B C 1
ATOM 11420 O O . SER B 1 603 ? -5.152 22.562 10.828 1 92.5 603 SER B O 1
ATOM 11422 N N . GLY B 1 604 ? -3.129 21.438 10.742 1 91.75 604 GLY B N 1
ATOM 11423 C CA . GLY B 1 604 ? -3.656 20.406 9.867 1 91.75 604 GLY B CA 1
ATOM 11424 C C . GLY B 1 604 ? -3.17 20.547 8.43 1 91.75 604 GLY B C 1
ATOM 11425 O O . GLY B 1 604 ? -2.445 21.484 8.102 1 91.75 604 GLY B O 1
ATOM 11426 N N . LEU B 1 605 ? -3.486 19.547 7.621 1 91.31 605 LEU B N 1
ATOM 11427 C CA . LEU B 1 605 ? -3.066 19.5 6.227 1 91.31 605 LEU B CA 1
ATOM 11428 C C . LEU B 1 605 ? -4.195 18.984 5.336 1 91.31 605 LEU B C 1
ATOM 11430 O O . LEU B 1 605 ? -4.621 17.828 5.461 1 91.31 605 LEU B O 1
ATOM 11434 N N . GLY B 1 606 ? -4.668 19.922 4.5 1 88.5 606 GLY B N 1
ATOM 11435 C CA . GLY B 1 606 ? -5.711 19.516 3.572 1 88.5 606 GLY B CA 1
ATOM 11436 C C . GLY B 1 606 ? -6.98 19.047 4.266 1 88.5 606 GLY B C 1
ATOM 11437 O O . GLY B 1 606 ? -7.551 19.781 5.074 1 88.5 606 GLY B O 1
ATOM 11438 N N . LYS B 1 607 ? -7.289 17.75 4.074 1 89.62 607 LYS B N 1
ATOM 11439 C CA . LYS B 1 607 ? -8.508 17.203 4.664 1 89.62 607 LYS B CA 1
ATOM 11440 C C . LYS B 1 607 ? -8.25 16.656 6.066 1 89.62 607 LYS B C 1
ATOM 11442 O O . LYS B 1 607 ? -9.188 16.391 6.82 1 89.62 607 LYS B O 1
ATOM 11447 N N . MET B 1 608 ? -7.07 16.562 6.453 1 92.06 608 MET B N 1
ATOM 11448 C CA . MET B 1 608 ? -6.703 16.203 7.82 1 92.06 608 MET B CA 1
ATOM 11449 C C . MET B 1 608 ? -6.617 17.438 8.703 1 92.06 608 MET B C 1
ATOM 11451 O O . MET B 1 608 ? -5.531 17.812 9.156 1 92.06 608 MET B O 1
ATOM 11455 N N . LYS B 1 609 ? -7.68 18.016 8.891 1 92.31 609 LYS B N 1
ATOM 11456 C CA . LYS B 1 609 ? -7.836 19.203 9.727 1 92.31 609 LYS B CA 1
ATOM 11457 C C . LYS B 1 609 ? -8.766 18.922 10.906 1 92.31 609 LYS B C 1
ATOM 11459 O O . LYS B 1 609 ? -9.773 18.234 10.758 1 92.31 609 LYS B O 1
ATOM 11464 N N . PRO B 1 610 ? -8.398 19.422 12.023 1 94.75 610 PRO B N 1
ATOM 11465 C CA . PRO B 1 610 ? -9.258 19.188 13.188 1 94.75 610 PRO B CA 1
ATOM 11466 C C . PRO B 1 610 ? -10.641 19.828 13.031 1 94.75 610 PRO B C 1
ATOM 11468 O O . PRO B 1 610 ? -10.766 20.891 12.422 1 94.75 610 PRO B O 1
ATOM 11471 N N . ASN B 1 611 ? -11.672 19.188 13.547 1 94.19 611 ASN B N 1
ATOM 11472 C CA . ASN B 1 611 ? -13.039 19.688 13.516 1 94.19 611 ASN B CA 1
ATOM 11473 C C . ASN B 1 611 ? -13.648 19.766 14.914 1 94.19 611 ASN B C 1
ATOM 11475 O O . ASN B 1 611 ? -14.719 20.328 15.102 1 94.19 611 ASN B O 1
ATOM 11479 N N . ILE B 1 612 ? -12.945 19.25 15.898 1 96.38 612 ILE B N 1
ATOM 11480 C CA . ILE B 1 612 ? -13.398 19.281 17.281 1 96.38 612 ILE B CA 1
ATOM 11481 C C . ILE B 1 612 ? -12.297 19.859 18.172 1 96.38 612 ILE B C 1
ATOM 11483 O O . ILE B 1 612 ? -11.133 19.469 18.047 1 96.38 612 ILE B O 1
ATOM 11487 N N . LEU B 1 613 ? -12.656 20.812 18.953 1 97.62 613 LEU B N 1
ATOM 11488 C CA . LEU B 1 613 ? -11.734 21.375 19.938 1 97.62 613 LEU B CA 1
ATOM 11489 C C . LEU B 1 613 ? -11.992 20.766 21.312 1 97.62 613 LEU B C 1
ATOM 11491 O O . LEU B 1 613 ? -13.125 20.797 21.812 1 97.62 613 LEU B O 1
ATOM 11495 N N . VAL B 1 614 ? -11.008 20.172 21.906 1 97.81 614 VAL B N 1
ATOM 11496 C CA . VAL B 1 614 ? -11.125 19.562 23.234 1 97.81 614 VAL B CA 1
ATOM 11497 C C . VAL B 1 614 ? -10.297 20.359 24.234 1 97.81 614 VAL B C 1
ATOM 11499 O O . VAL B 1 614 ? -9.117 20.625 24 1 97.81 614 VAL B O 1
ATOM 11502 N N . LEU B 1 615 ? -10.898 20.781 25.312 1 95.69 615 LEU B N 1
ATOM 11503 C CA . LEU B 1 615 ? -10.219 21.531 26.359 1 95.69 615 LEU B CA 1
ATOM 11504 C C . LEU B 1 615 ? -10.594 21.016 27.75 1 95.69 615 LEU B C 1
ATOM 11506 O O . LEU B 1 615 ? -11.57 20.266 27.891 1 95.69 615 LEU B O 1
ATOM 11510 N N . GLY B 1 616 ? -9.758 21.344 28.688 1 94.69 616 GLY B N 1
ATOM 11511 C CA . GLY B 1 616 ? -10.07 21.031 30.062 1 94.69 616 GLY B CA 1
ATOM 11512 C C . GLY B 1 616 ? -10.906 22.109 30.75 1 94.69 616 GLY B C 1
ATOM 11513 O O . GLY B 1 616 ? -10.82 23.281 30.406 1 94.69 616 GLY B O 1
ATOM 11514 N N . TYR B 1 617 ? -11.695 21.672 31.672 1 94.56 617 TYR B N 1
ATOM 11515 C CA . TYR B 1 617 ? -12.5 22.609 32.469 1 94.56 617 TYR B CA 1
ATOM 11516 C C . TYR B 1 617 ? -11.617 23.469 33.344 1 94.56 617 TYR B C 1
ATOM 11518 O O . TYR B 1 617 ? -10.672 22.969 33.969 1 94.56 617 TYR B O 1
ATOM 11526 N N . LYS B 1 618 ? -11.883 24.766 33.281 1 92.75 618 LYS B N 1
ATOM 11527 C CA . LYS B 1 618 ? -11.141 25.688 34.125 1 92.75 618 LYS B CA 1
ATOM 11528 C C . LYS B 1 618 ? -11.648 25.641 35.562 1 92.75 618 LYS B C 1
ATOM 11530 O O . LYS B 1 618 ? -12.531 26.422 35.969 1 92.75 618 LYS B O 1
ATOM 11535 N N . ASN B 1 619 ? -11.016 24.953 36.406 1 89.12 619 ASN B N 1
ATOM 11536 C CA . ASN B 1 619 ? -11.453 24.734 37.781 1 89.12 619 ASN B CA 1
ATOM 11537 C C . ASN B 1 619 ? -11.219 25.969 38.656 1 89.12 619 ASN B C 1
ATOM 11539 O O . ASN B 1 619 ? -11.93 26.188 39.625 1 89.12 619 ASN B O 1
ATOM 11543 N N . ASN B 1 620 ? -10.266 26.781 38.312 1 88.56 620 ASN B N 1
ATOM 11544 C CA . ASN B 1 620 ? -9.914 27.922 39.156 1 88.56 620 ASN B CA 1
ATOM 11545 C C . ASN B 1 620 ? -10.523 29.219 38.625 1 88.56 620 ASN B C 1
ATOM 11547 O O . ASN B 1 620 ? -9.922 30.297 38.75 1 88.56 620 ASN B O 1
ATOM 11551 N N . TRP B 1 621 ? -11.68 29.172 38.031 1 90.44 621 TRP B N 1
ATOM 11552 C CA . TRP B 1 621 ? -12.242 30.359 37.438 1 90.44 621 TRP B CA 1
ATOM 11553 C C . TRP B 1 621 ? -12.719 31.359 38.5 1 90.44 621 TRP B C 1
ATOM 11555 O O . TRP B 1 621 ? -12.734 32.562 38.25 1 90.44 621 TRP B O 1
ATOM 11565 N N . GLN B 1 622 ? -13.008 30.828 39.812 1 88.81 622 GLN B N 1
ATOM 11566 C CA . GLN B 1 622 ? -13.508 31.703 40.875 1 88.81 622 GLN B CA 1
ATOM 11567 C C . GLN B 1 622 ? -12.375 32.531 41.469 1 88.81 622 GLN B C 1
ATOM 11569 O O . GLN B 1 622 ? -12.594 33.688 41.875 1 88.81 622 GLN B O 1
ATOM 11574 N N . ALA B 1 623 ? -11.211 31.922 41.438 1 89.19 623 ALA B N 1
ATOM 11575 C CA . ALA B 1 623 ? -10.062 32.594 42.062 1 89.19 623 ALA B CA 1
ATOM 11576 C C . ALA B 1 623 ? -9.18 33.25 41 1 89.19 623 ALA B C 1
ATOM 11578 O O . ALA B 1 623 ? -8.344 34.094 41.312 1 89.19 623 ALA B O 1
ATOM 11579 N N . ALA B 1 624 ? -9.406 33 39.812 1 89.44 624 ALA B N 1
ATOM 11580 C CA . ALA B 1 624 ? -8.547 33.5 38.75 1 89.44 624 ALA B CA 1
ATOM 11581 C C . ALA B 1 624 ? -8.906 34.938 38.375 1 89.44 624 ALA B C 1
ATOM 11583 O O . ALA B 1 624 ? -9.984 35.406 38.719 1 89.44 624 ALA B O 1
ATOM 11584 N N . HIS B 1 625 ? -7.926 35.562 37.719 1 89.06 625 HIS B N 1
ATOM 11585 C CA . HIS B 1 625 ? -8.148 36.906 37.219 1 89.06 625 HIS B CA 1
ATOM 11586 C C . HIS B 1 625 ? -9.25 36.906 36.156 1 89.06 625 HIS B C 1
ATOM 11588 O O . HIS B 1 625 ? -9.32 36 35.312 1 89.06 625 HIS B O 1
ATOM 11594 N N . PRO B 1 626 ? -10.164 37.844 36.188 1 87.69 626 PRO B N 1
ATOM 11595 C CA . PRO B 1 626 ? -11.305 37.875 35.25 1 87.69 626 PRO B CA 1
ATOM 11596 C C . PRO B 1 626 ? -10.883 37.844 33.781 1 87.69 626 PRO B C 1
ATOM 11598 O O . PRO B 1 626 ? -11.609 37.344 32.938 1 87.69 626 PRO B O 1
ATOM 11601 N N . GLN B 1 627 ? -9.727 38.344 33.531 1 88.38 627 GLN B N 1
ATOM 11602 C CA . GLN B 1 627 ? -9.258 38.344 32.156 1 88.38 627 GLN B CA 1
ATOM 11603 C C . GLN B 1 627 ? -9.031 36.906 31.656 1 88.38 627 GLN B C 1
ATOM 11605 O O . GLN B 1 627 ? -9.281 36.594 30.484 1 88.38 627 GLN B O 1
ATOM 11610 N N . THR B 1 628 ? -8.562 36.062 32.5 1 91 628 THR B N 1
ATOM 11611 C CA . THR B 1 628 ? -8.312 34.688 32.125 1 91 628 THR B CA 1
ATOM 11612 C C . THR B 1 628 ? -9.625 33.938 31.859 1 91 628 THR B C 1
ATOM 11614 O O . THR B 1 628 ? -9.688 33.062 31 1 91 628 THR B O 1
ATOM 11617 N N . VAL B 1 629 ? -10.602 34.344 32.562 1 92.5 629 VAL B N 1
ATOM 11618 C CA . VAL B 1 629 ? -11.914 33.719 32.375 1 92.5 629 VAL B CA 1
ATOM 11619 C C . VAL B 1 629 ? -12.516 34.188 31.062 1 92.5 629 VAL B C 1
ATOM 11621 O O . VAL B 1 629 ? -13.109 33.406 30.328 1 92.5 629 VAL B O 1
ATOM 11624 N N . GLU B 1 630 ? -12.328 35.438 30.812 1 90.5 630 GLU B N 1
ATOM 11625 C CA . GLU B 1 630 ? -12.812 36 29.547 1 90.5 630 GLU B CA 1
ATOM 11626 C C . GLU B 1 630 ? -12.102 35.344 28.359 1 90.5 630 GLU B C 1
ATOM 11628 O O . GLU B 1 630 ? -12.719 35.094 27.328 1 90.5 630 GLU B O 1
ATOM 11633 N N . GLU B 1 631 ? -10.891 35.125 28.578 1 92.31 631 GLU B N 1
ATOM 11634 C CA . GLU B 1 631 ? -10.125 34.469 27.516 1 92.31 631 GLU B CA 1
ATOM 11635 C C . GLU B 1 631 ? -10.602 33.031 27.312 1 92.31 631 GLU B C 1
ATOM 11637 O O . GLU B 1 631 ? -10.711 32.562 26.172 1 92.31 631 GLU B O 1
ATOM 11642 N N . TYR B 1 632 ? -10.836 32.375 28.375 1 94.31 632 TYR B N 1
ATOM 11643 C CA . TYR B 1 632 ? -11.32 31 28.297 1 94.31 632 TYR B CA 1
ATOM 11644 C C . TYR B 1 632 ? -12.648 30.938 27.562 1 94.31 632 TYR B C 1
ATOM 11646 O O . TYR B 1 632 ? -12.82 30.109 26.656 1 94.31 632 TYR B O 1
ATOM 11654 N N . ILE B 1 633 ? -13.539 31.766 27.859 1 92.88 633 ILE B N 1
ATOM 11655 C CA . ILE B 1 633 ? -14.844 31.781 27.203 1 92.88 633 ILE B CA 1
ATOM 11656 C C . ILE B 1 633 ? -14.703 32.281 25.766 1 92.88 633 ILE B C 1
ATOM 11658 O O . ILE B 1 633 ? -15.406 31.812 24.875 1 92.88 633 ILE B O 1
ATOM 11662 N N . GLY B 1 634 ? -13.805 33.219 25.578 1 91.38 634 GLY B N 1
ATOM 11663 C CA . GLY B 1 634 ? -13.523 33.688 24.234 1 91.38 634 GLY B CA 1
ATOM 11664 C C . GLY B 1 634 ? -13.07 32.562 23.297 1 91.38 634 GLY B C 1
ATOM 11665 O O . GLY B 1 634 ? -13.43 32.562 22.109 1 91.38 634 GLY B O 1
ATOM 11666 N N . ILE B 1 635 ? -12.328 31.641 23.828 1 94.62 635 ILE B N 1
ATOM 11667 C CA . ILE B 1 635 ? -11.859 30.5 23.047 1 94.62 635 ILE B CA 1
ATOM 11668 C C . ILE B 1 635 ? -13.039 29.641 22.609 1 94.62 635 ILE B C 1
ATOM 11670 O O . ILE B 1 635 ? -13.094 29.188 21.469 1 94.62 635 ILE B O 1
ATOM 11674 N N . LEU B 1 636 ? -13.961 29.438 23.453 1 93.5 636 LEU B N 1
ATOM 11675 C CA . LEU B 1 636 ? -15.133 28.641 23.141 1 93.5 636 LEU B CA 1
ATOM 11676 C C . LEU B 1 636 ? -15.961 29.297 22.047 1 93.5 636 LEU B C 1
ATOM 11678 O O . LEU B 1 636 ? -16.422 28.641 21.109 1 93.5 636 LEU B O 1
ATOM 11682 N N . HIS B 1 637 ? -16.078 30.578 22.172 1 90.44 637 HIS B N 1
ATOM 11683 C CA . HIS B 1 637 ? -16.844 31.312 21.156 1 90.44 637 HIS B CA 1
ATOM 11684 C C . HIS B 1 637 ? -16.125 31.297 19.812 1 90.44 637 HIS B C 1
ATOM 11686 O O . HIS B 1 637 ? -16.766 31.172 18.766 1 90.44 637 HIS B O 1
ATOM 11692 N N . ASP B 1 638 ? -14.852 31.484 19.859 1 90.56 638 ASP B N 1
ATOM 11693 C CA . ASP B 1 638 ? -14.078 31.422 18.625 1 90.56 638 ASP B CA 1
ATOM 11694 C C . ASP B 1 638 ? -14.203 30.047 17.969 1 90.56 638 ASP B C 1
ATOM 11696 O O . ASP B 1 638 ? -14.242 29.953 16.734 1 90.56 638 ASP B O 1
ATOM 11700 N N . ALA B 1 639 ? -14.219 29 18.734 1 92.81 639 ALA B N 1
ATOM 11701 C CA . ALA B 1 639 ? -14.352 27.656 18.188 1 92.81 639 ALA B CA 1
ATOM 11702 C C . ALA B 1 639 ? -15.672 27.5 17.438 1 92.81 639 ALA B C 1
ATOM 11704 O O . ALA B 1 639 ? -15.703 26.891 16.359 1 92.81 639 ALA B O 1
ATOM 11705 N N . PHE B 1 640 ? -16.719 28.062 17.906 1 89.38 640 PHE B N 1
ATOM 11706 C CA . PHE B 1 640 ? -18.016 27.984 17.234 1 89.38 640 PHE B CA 1
ATOM 11707 C C . PHE B 1 640 ? -18.016 28.828 15.969 1 89.38 640 PHE B C 1
ATOM 11709 O O . PHE B 1 640 ? -18.625 28.453 14.969 1 89.38 640 PHE B O 1
ATOM 11716 N N . ASP B 1 641 ? -17.281 29.891 16.094 1 86.12 641 ASP B N 1
ATOM 11717 C CA . ASP B 1 641 ? -17.203 30.734 14.922 1 86.12 641 ASP B CA 1
ATOM 11718 C C . ASP B 1 641 ? -16.453 30.047 13.781 1 86.12 641 ASP B C 1
ATOM 11720 O O . ASP B 1 641 ? -16.766 30.25 12.609 1 86.12 641 ASP B O 1
ATOM 11724 N N . PHE B 1 642 ? -15.477 29.281 14.172 1 87.5 642 PHE B N 1
ATOM 11725 C CA . PHE B 1 642 ? -14.711 28.547 13.172 1 87.5 642 PHE B CA 1
ATOM 11726 C C . PHE B 1 642 ? -15.406 27.234 12.812 1 87.5 642 PHE B C 1
ATOM 11728 O O . PHE B 1 642 ? -14.828 26.391 12.117 1 87.5 642 PHE B O 1
ATOM 11735 N N . LYS B 1 643 ? -16.609 26.922 13.336 1 87.62 643 LYS B N 1
ATOM 11736 C CA . LYS B 1 643 ? -17.453 25.766 13.047 1 87.62 643 LYS B CA 1
ATOM 11737 C C . LYS B 1 643 ? -16.828 24.484 13.586 1 87.62 643 LYS B C 1
ATOM 11739 O O . LYS B 1 643 ? -16.844 23.453 12.906 1 87.62 643 LYS B O 1
ATOM 11744 N N . TYR B 1 644 ? -16.219 24.641 14.711 1 92.62 644 TYR B N 1
ATOM 11745 C CA . TYR B 1 644 ? -15.703 23.484 15.438 1 92.62 644 TYR B CA 1
ATOM 11746 C C . TYR B 1 644 ? -16.75 22.938 16.406 1 92.62 644 TYR B C 1
ATOM 11748 O O . TYR B 1 644 ? -17.594 23.688 16.906 1 92.62 644 TYR B O 1
ATOM 11756 N N . GLY B 1 645 ? -16.719 21.594 16.531 1 93.56 645 GLY B N 1
ATOM 11757 C CA . GLY B 1 645 ? -17.328 21.047 17.75 1 93.56 645 GLY B CA 1
ATOM 11758 C C . GLY B 1 645 ? -16.469 21.25 18.984 1 93.56 645 GLY B C 1
ATOM 11759 O O . GLY B 1 645 ? -15.258 21.406 18.891 1 93.56 645 GLY B O 1
ATOM 11760 N N . VAL B 1 646 ? -17.141 21.406 20.141 1 95.38 646 VAL B N 1
ATOM 11761 C CA . VAL B 1 646 ? -16.391 21.672 21.359 1 95.38 646 VAL B CA 1
ATOM 11762 C C . VAL B 1 646 ? -16.641 20.578 22.375 1 95.38 646 VAL B C 1
ATOM 11764 O O . VAL B 1 646 ? -17.766 20.094 22.5 1 95.38 646 VAL B O 1
ATOM 11767 N N . CYS B 1 647 ? -15.617 20.156 22.969 1 96.5 647 CYS B N 1
ATOM 11768 C CA . CYS B 1 647 ? -15.664 19.172 24.047 1 96.5 647 CYS B CA 1
ATOM 11769 C C . CYS B 1 647 ? -14.867 19.656 25.25 1 96.5 647 CYS B C 1
ATOM 11771 O O . CYS B 1 647 ? -13.68 19.969 25.141 1 96.5 647 CYS B O 1
ATOM 11773 N N . VAL B 1 648 ? -15.492 19.781 26.438 1 96.25 648 VAL B N 1
ATOM 11774 C CA . VAL B 1 648 ? -14.836 20.203 27.672 1 96.25 648 VAL B CA 1
ATOM 11775 C C . VAL B 1 648 ? -14.906 19.078 28.703 1 96.25 648 VAL B C 1
ATOM 11777 O O . VAL B 1 648 ? -15.984 18.547 29 1 96.25 648 VAL B O 1
ATOM 11780 N N . MET B 1 649 ? -13.797 18.75 29.234 1 95.94 649 MET B N 1
ATOM 11781 C CA . MET B 1 649 ? -13.742 17.641 30.188 1 95.94 649 MET B CA 1
ATOM 11782 C C . MET B 1 649 ? -13.438 18.156 31.594 1 95.94 649 MET B C 1
ATOM 11784 O O . MET B 1 649 ? -12.523 18.953 31.781 1 95.94 649 MET B O 1
ATOM 11788 N N . ARG B 1 650 ? -14.203 17.719 32.531 1 94.69 650 ARG B N 1
ATOM 11789 C CA . ARG B 1 650 ? -13.969 18.016 33.938 1 94.69 650 ARG B CA 1
ATOM 11790 C C . ARG B 1 650 ? -13.719 16.734 34.75 1 94.69 650 ARG B C 1
ATOM 11792 O O . ARG B 1 650 ? -14.453 15.75 34.594 1 94.69 650 ARG B O 1
ATOM 11799 N N . VAL B 1 651 ? -12.641 16.766 35.438 1 90.25 651 VAL B N 1
ATOM 11800 C CA . VAL B 1 651 ? -12.32 15.664 36.344 1 90.25 651 VAL B CA 1
ATOM 11801 C C . VAL B 1 651 ? -12.266 16.188 37.781 1 90.25 651 VAL B C 1
ATOM 11803 O O . VAL B 1 651 ? -11.836 17.328 38 1 90.25 651 VAL B O 1
ATOM 11806 N N . LYS B 1 652 ? -12.656 15.383 38.719 1 83.69 652 LYS B N 1
ATOM 11807 C CA . LYS B 1 652 ? -12.766 15.781 40.094 1 83.69 652 LYS B CA 1
ATOM 11808 C C . LYS B 1 652 ? -11.406 16.203 40.656 1 83.69 652 LYS B C 1
ATOM 11810 O O . LYS B 1 652 ? -11.297 17.234 41.344 1 83.69 652 LYS B O 1
ATOM 11815 N N . GLU B 1 653 ? -10.336 15.391 40.344 1 78.44 653 GLU B N 1
ATOM 11816 C CA . GLU B 1 653 ? -9.016 15.641 40.906 1 78.44 653 GLU B CA 1
ATOM 11817 C C . GLU B 1 653 ? -8.258 16.703 40.094 1 78.44 653 GLU B C 1
ATOM 11819 O O . GLU B 1 653 ? -7.203 17.172 40.531 1 78.44 653 GLU B O 1
ATOM 11824 N N . GLY B 1 654 ? -8.852 17.188 39.094 1 78.12 654 GLY B N 1
ATOM 11825 C CA . GLY B 1 654 ? -8.141 18.125 38.25 1 78.12 654 GLY B CA 1
ATOM 11826 C C . GLY B 1 654 ? -7.359 17.438 37.125 1 78.12 654 GLY B C 1
ATOM 11827 O O . GLY B 1 654 ? -7.078 16.25 37.219 1 78.12 654 GLY B O 1
ATOM 11828 N N . LEU B 1 655 ? -7.016 18.188 36.156 1 78.75 655 LEU B N 1
ATOM 11829 C CA . LEU B 1 655 ? -6.355 17.609 34.969 1 78.75 655 LEU B CA 1
ATOM 11830 C C . LEU B 1 655 ? -4.852 17.859 35.031 1 78.75 655 LEU B C 1
ATOM 11832 O O . LEU B 1 655 ? -4.066 17.078 34.5 1 78.75 655 LEU B O 1
ATOM 11836 N N . ASN B 1 656 ? -4.367 18.875 35.656 1 76.19 656 ASN B N 1
ATOM 11837 C CA . ASN B 1 656 ? -2.961 19.266 35.688 1 76.19 656 ASN B CA 1
ATOM 11838 C C . ASN B 1 656 ? -2.201 18.547 36.781 1 76.19 656 ASN B C 1
ATOM 11840 O O . ASN B 1 656 ? -2.471 18.781 37.969 1 76.19 656 ASN B O 1
ATOM 11844 N N . ILE B 1 657 ? -1.351 17.719 36.469 1 73.06 657 ILE B N 1
ATOM 11845 C CA . ILE B 1 657 ? -0.592 16.969 37.469 1 73.06 657 ILE B CA 1
ATOM 11846 C C . ILE B 1 657 ? 0.826 17.531 37.562 1 73.06 657 ILE B C 1
ATOM 11848 O O . ILE B 1 657 ? 1.722 16.875 38.094 1 73.06 657 ILE B O 1
ATOM 11852 N N . SER B 1 658 ? 1.082 18.641 36.969 1 71.75 658 SER B N 1
ATOM 11853 C CA . SER B 1 658 ? 2.428 19.219 36.969 1 71.75 658 SER B CA 1
ATOM 11854 C C . SER B 1 658 ? 3.01 19.297 38.375 1 71.75 658 SER B C 1
ATOM 11856 O O . SER B 1 658 ? 4.195 19.016 38.562 1 71.75 658 SER B O 1
ATOM 11858 N N . ARG B 1 659 ? 2.186 19.594 39.281 1 66.94 659 ARG B N 1
ATOM 11859 C CA . ARG B 1 659 ? 2.654 19.75 40.656 1 66.94 659 ARG B CA 1
ATOM 11860 C C . ARG B 1 659 ? 3.049 18.406 41.25 1 66.94 659 ARG B C 1
ATOM 11862 O O . ARG B 1 659 ? 4.035 18.312 42 1 66.94 659 ARG B O 1
ATOM 11869 N N . ILE B 1 660 ? 2.314 17.422 40.844 1 65.56 660 ILE B N 1
ATOM 11870 C CA . ILE B 1 660 ? 2.609 16.078 41.344 1 65.56 660 ILE B CA 1
ATOM 11871 C C . ILE B 1 660 ? 3.902 15.562 40.719 1 65.56 660 ILE B C 1
ATOM 11873 O O . ILE B 1 660 ? 4.715 14.922 41.406 1 65.56 660 ILE B O 1
ATOM 11877 N N . MET B 1 661 ? 4.156 15.922 39.5 1 64.06 661 MET B N 1
ATOM 11878 C CA . MET B 1 661 ? 5.352 15.484 38.781 1 64.06 661 MET B CA 1
ATOM 11879 C C . MET B 1 661 ? 6.594 16.188 39.344 1 64.06 661 MET B C 1
ATOM 11881 O O . MET B 1 661 ? 7.656 15.57 39.438 1 64.06 661 MET B O 1
ATOM 11885 N N . GLN B 1 662 ? 6.438 17.5 39.562 1 57.31 662 GLN B N 1
ATOM 11886 C CA . GLN B 1 662 ? 7.555 18.266 40.094 1 57.31 662 GLN B CA 1
ATOM 11887 C C . GLN B 1 662 ? 7.898 17.797 41.531 1 57.31 662 GLN B C 1
ATOM 11889 O O . GLN B 1 662 ? 9.062 17.828 41.906 1 57.31 662 GLN B O 1
ATOM 11894 N N . ALA B 1 663 ? 6.895 17.438 42.281 1 55.56 663 ALA B N 1
ATOM 11895 C CA . ALA B 1 663 ? 7.133 16.969 43.656 1 55.56 663 ALA B CA 1
ATOM 11896 C C . ALA B 1 663 ? 7.848 15.625 43.656 1 55.56 663 ALA B C 1
ATOM 11898 O O . ALA B 1 663 ? 8.641 15.336 44.562 1 55.56 663 ALA B O 1
ATOM 11899 N N . HIS B 1 664 ? 7.414 14.781 42.812 1 49.72 664 HIS B N 1
ATOM 11900 C CA . HIS B 1 664 ? 8.023 13.453 42.781 1 49.72 664 HIS B CA 1
ATOM 11901 C C . HIS B 1 664 ? 9.328 13.453 42 1 49.72 664 HIS B C 1
ATOM 11903 O O . HIS B 1 664 ? 9.844 12.391 41.656 1 49.72 664 HIS B O 1
ATOM 11909 N N . MET B 1 665 ? 9.719 14.516 41.5 1 47.25 665 MET B N 1
ATOM 11910 C CA . MET B 1 665 ? 11.047 14.508 40.906 1 47.25 665 MET B CA 1
ATOM 11911 C C . MET B 1 665 ? 12.102 14.086 41.938 1 47.25 665 MET B C 1
ATOM 11913 O O . MET B 1 665 ? 12.828 14.93 42.469 1 47.25 665 MET B O 1
ATOM 11917 N N . ASP B 1 666 ? 11.867 13.289 42.938 1 41.59 666 ASP B N 1
ATOM 11918 C CA . ASP B 1 666 ? 13.016 12.656 43.562 1 41.59 666 ASP B CA 1
ATOM 11919 C C . ASP B 1 666 ? 13.992 12.117 42.531 1 41.59 666 ASP B C 1
ATOM 11921 O O . ASP B 1 666 ? 13.578 11.695 41.438 1 41.59 666 ASP B O 1
ATOM 11925 N N . PRO B 1 667 ? 15.469 12.359 42.812 1 41.78 667 PRO B N 1
ATOM 11926 C CA . PRO B 1 667 ? 16.609 12.023 41.969 1 41.78 667 PRO B CA 1
ATOM 11927 C C . PRO B 1 667 ? 16.5 10.633 41.344 1 41.78 667 PRO B C 1
ATOM 11929 O O . PRO B 1 667 ? 17.344 10.25 40.531 1 41.78 667 PRO B O 1
ATOM 11932 N N . ASP B 1 668 ? 16.109 9.633 42 1 38.12 668 ASP B N 1
ATOM 11933 C CA . ASP B 1 668 ? 16.328 8.305 41.438 1 38.12 668 ASP B CA 1
ATOM 11934 C C . ASP B 1 668 ? 15.531 8.117 40.156 1 38.12 668 ASP B C 1
ATOM 11936 O O . ASP B 1 668 ? 14.336 8.391 40.125 1 38.12 668 ASP B O 1
ATOM 11940 N N . ALA B 1 669 ? 16.172 8.133 39 1 41.44 669 ALA B N 1
ATOM 11941 C CA . ALA B 1 669 ? 15.969 8.016 37.562 1 41.44 669 ALA B CA 1
ATOM 11942 C C . ALA B 1 669 ? 14.812 7.078 37.219 1 41.44 669 ALA B C 1
ATOM 11944 O O . ALA B 1 669 ? 14.273 7.105 36.125 1 41.44 669 ALA B O 1
ATOM 11945 N N . SER B 1 670 ? 14.469 6.047 38.062 1 42.66 670 SER B N 1
ATOM 11946 C CA . SER B 1 670 ? 13.656 4.898 37.688 1 42.66 670 SER B CA 1
ATOM 11947 C C . SER B 1 670 ? 12.18 5.285 37.562 1 42.66 670 SER B C 1
ATOM 11949 O O . SER B 1 670 ? 11.406 4.59 36.906 1 42.66 670 SER B O 1
ATOM 11951 N N . MET B 1 671 ? 11.656 6.242 38.312 1 39.84 671 MET B N 1
ATOM 11952 C CA . MET B 1 671 ? 10.234 6.555 38.406 1 39.84 671 MET B CA 1
ATOM 11953 C C . MET B 1 671 ? 9.797 7.438 37.25 1 39.84 671 MET B C 1
ATOM 11955 O O . MET B 1 671 ? 8.609 7.734 37.094 1 39.84 671 MET B O 1
ATOM 11959 N N . ALA B 1 672 ? 10.664 8.266 36.75 1 42.44 672 ALA B N 1
ATOM 11960 C CA . ALA B 1 672 ? 10.391 9.055 35.531 1 42.44 672 ALA B CA 1
ATOM 11961 C C . ALA B 1 672 ? 9.711 8.203 34.469 1 42.44 672 ALA B C 1
ATOM 11963 O O . ALA B 1 672 ? 8.891 8.711 33.688 1 42.44 672 ALA B O 1
ATOM 11964 N N . GLU B 1 673 ? 10.086 6.891 34.438 1 49.69 673 GLU B N 1
ATOM 11965 C CA . GLU B 1 673 ? 9.617 5.965 33.406 1 49.69 673 GLU B CA 1
ATOM 11966 C C . GLU B 1 673 ? 8.172 5.535 33.688 1 49.69 673 GLU B C 1
ATOM 11968 O O . GLU B 1 673 ? 7.496 5.027 32.781 1 49.69 673 GLU B O 1
ATOM 11973 N N . ARG B 1 674 ? 7.75 5.824 34.969 1 56.5 674 ARG B N 1
ATOM 11974 C CA . ARG B 1 674 ? 6.441 5.25 35.25 1 56.5 674 ARG B CA 1
ATOM 11975 C C . ARG B 1 674 ? 5.328 6.242 34.938 1 56.5 674 ARG B C 1
ATOM 11977 O O . ARG B 1 674 ? 5.219 7.289 35.594 1 56.5 674 ARG B O 1
ATOM 11984 N N . GLN B 1 675 ? 4.828 6.285 33.719 1 67.38 675 GLN B N 1
ATOM 11985 C CA . GLN B 1 675 ? 3.74 7.133 33.25 1 67.38 675 GLN B CA 1
ATOM 11986 C C . GLN B 1 675 ? 2.531 7.055 34.188 1 67.38 675 GLN B C 1
ATOM 11988 O O . GLN B 1 675 ? 2.254 6.004 34.75 1 67.38 675 GLN B O 1
ATOM 11993 N N . ALA B 1 676 ? 1.96 8.273 34.656 1 70.81 676 ALA B N 1
ATOM 11994 C CA . ALA B 1 676 ? 0.767 8.375 35.469 1 70.81 676 ALA B CA 1
ATOM 11995 C C . ALA B 1 676 ? -0.398 7.602 34.875 1 70.81 676 ALA B C 1
ATOM 11997 O O . ALA B 1 676 ? -0.636 7.672 33.656 1 70.81 676 ALA B O 1
ATOM 11998 N N . SER B 1 677 ? -0.965 6.648 35.625 1 79.19 677 SER B N 1
ATOM 11999 C CA . SER B 1 677 ? -2.135 5.91 35.156 1 79.19 677 SER B CA 1
ATOM 12000 C C . SER B 1 677 ? -3.41 6.727 35.344 1 79.19 677 SER B C 1
ATOM 12002 O O . SER B 1 677 ? -3.562 7.453 36.312 1 79.19 677 SER B O 1
ATOM 12004 N N . THR B 1 678 ? -4.141 6.875 34.312 1 83.12 678 THR B N 1
ATOM 12005 C CA . THR B 1 678 ? -5.391 7.633 34.344 1 83.12 678 THR B CA 1
ATOM 12006 C C . THR B 1 678 ? -6.59 6.691 34.312 1 83.12 678 THR B C 1
ATOM 12008 O O . THR B 1 678 ? -6.438 5.488 34.094 1 83.12 678 THR B O 1
ATOM 12011 N N . ILE B 1 679 ? -7.742 7.191 34.594 1 80.06 679 ILE B N 1
ATOM 12012 C CA . ILE B 1 679 ? -9.008 6.465 34.625 1 80.06 679 ILE B CA 1
ATOM 12013 C C . ILE B 1 679 ? -9.305 5.867 33.25 1 80.06 679 ILE B C 1
ATOM 12015 O O . ILE B 1 679 ? -9.961 4.828 33.156 1 80.06 679 ILE B O 1
ATOM 12019 N N . PHE B 1 680 ? -8.758 6.375 32.281 1 85 680 PHE B N 1
ATOM 12020 C CA . PHE B 1 680 ? -9.102 5.973 30.922 1 85 680 PHE B CA 1
ATOM 12021 C C . PHE B 1 680 ? -8.234 4.801 30.484 1 85 680 PHE B C 1
ATOM 12023 O O . PHE B 1 680 ? -8.492 4.199 29.438 1 85 680 PHE B O 1
ATOM 12030 N N . GLN B 1 681 ? -7.227 4.461 31.219 1 84.12 681 GLN B N 1
ATOM 12031 C CA . GLN B 1 681 ? -6.375 3.318 30.906 1 84.12 681 GLN B CA 1
ATOM 12032 C C . GLN B 1 681 ? -6.797 2.088 31.719 1 84.12 681 GLN B C 1
ATOM 12034 O O . GLN B 1 681 ? -6.254 0.999 31.516 1 84.12 681 GLN B O 1
ATOM 12039 N N . MET B 1 682 ? -7.871 2.359 32.531 1 81.25 682 MET B N 1
ATOM 12040 C CA . MET B 1 682 ? -8.328 1.263 33.375 1 81.25 682 MET B CA 1
ATOM 12041 C C . MET B 1 682 ? -9.586 0.62 32.812 1 81.25 682 MET B C 1
ATOM 12043 O O . MET B 1 682 ? -10.305 1.243 32.031 1 81.25 682 MET B O 1
ATOM 12047 N N . ASP B 1 683 ? -9.734 -0.645 33.156 1 84.44 683 ASP B N 1
ATOM 12048 C CA . ASP B 1 683 ? -10.938 -1.354 32.75 1 84.44 683 ASP B CA 1
ATOM 12049 C C . ASP B 1 683 ? -12.094 -1.056 33.688 1 84.44 683 ASP B C 1
ATOM 12051 O O . ASP B 1 683 ? -11.945 -1.146 34.906 1 84.44 683 ASP B O 1
ATOM 12055 N N . HIS B 1 684 ? -13.203 -0.49 33.25 1 81.19 684 HIS B N 1
ATOM 12056 C CA . HIS B 1 684 ? -14.328 -0.039 34.062 1 81.19 684 HIS B CA 1
ATOM 12057 C C . HIS B 1 684 ? -15.367 -1.143 34.219 1 81.19 684 HIS B C 1
ATOM 12059 O O . HIS B 1 684 ? -16.266 -1.04 35.062 1 81.19 684 HIS B O 1
ATOM 12065 N N . GLY B 1 685 ? -15.031 -2.27 33.781 1 77.69 685 GLY B N 1
ATOM 12066 C CA . GLY B 1 685 ? -15.875 -3.434 34 1 77.69 685 GLY B CA 1
ATOM 12067 C C . GLY B 1 685 ? -17.328 -3.176 33.688 1 77.69 685 GLY B C 1
ATOM 12068 O O . GLY B 1 685 ? -17.672 -2.738 32.594 1 77.69 685 GLY B O 1
ATOM 12069 N N . LYS B 1 686 ? -18.328 -3.215 34.875 1 83.56 686 LYS B N 1
ATOM 12070 C CA . LYS B 1 686 ? -19.766 -3.199 34.656 1 83.56 686 LYS B CA 1
ATOM 12071 C C . LYS B 1 686 ? -20.359 -1.823 34.969 1 83.56 686 LYS B C 1
ATOM 12073 O O . LYS B 1 686 ? -21.547 -1.695 35.25 1 83.56 686 LYS B O 1
ATOM 12078 N N . LYS B 1 687 ? -19.578 -0.758 34.844 1 90 687 LYS B N 1
ATOM 12079 C CA . LYS B 1 687 ? -20.109 0.587 35.031 1 90 687 LYS B CA 1
ATOM 12080 C C . LYS B 1 687 ? -20.859 1.073 33.812 1 90 687 LYS B C 1
ATOM 12082 O O . LYS B 1 687 ? -20.922 0.363 32.781 1 90 687 LYS B O 1
ATOM 12087 N N . THR B 1 688 ? -21.516 2.25 33.938 1 93.38 688 THR B N 1
ATOM 12088 C CA . THR B 1 688 ? -22.344 2.725 32.844 1 93.38 688 THR B CA 1
ATOM 12089 C C . THR B 1 688 ? -21.812 4.031 32.281 1 93.38 688 THR B C 1
ATOM 12091 O O . THR B 1 688 ? -21.109 4.773 32.969 1 93.38 688 THR B O 1
ATOM 12094 N N . ILE B 1 689 ? -21.984 4.188 31.062 1 94.94 689 ILE B N 1
ATOM 12095 C CA . ILE B 1 689 ? -21.766 5.461 30.391 1 94.94 689 ILE B CA 1
ATOM 12096 C C . ILE B 1 689 ? -23.094 6.148 30.125 1 94.94 689 ILE B C 1
ATOM 12098 O O . ILE B 1 689 ? -23.953 5.621 29.406 1 94.94 689 ILE B O 1
ATOM 12102 N N . ASP B 1 690 ? -23.297 7.266 30.734 1 95.94 690 ASP B N 1
ATOM 12103 C CA . ASP B 1 690 ? -24.578 7.969 30.641 1 95.94 690 ASP B CA 1
ATOM 12104 C C . ASP B 1 690 ? -24.484 9.148 29.672 1 95.94 690 ASP B C 1
ATOM 12106 O O . ASP B 1 690 ? -23.578 9.977 29.781 1 95.94 690 ASP B O 1
ATOM 12110 N N . ILE B 1 691 ? -25.422 9.211 28.781 1 95.62 691 ILE B N 1
ATOM 12111 C CA . ILE B 1 691 ? -25.469 10.281 27.797 1 95.62 691 ILE B CA 1
ATOM 12112 C C . ILE B 1 691 ? -26.75 11.102 27.984 1 95.62 691 ILE B C 1
ATOM 12114 O O . ILE B 1 691 ? -27.859 10.57 27.891 1 95.62 691 ILE B O 1
ATOM 12118 N N . TYR B 1 692 ? -26.609 12.32 28.297 1 94.19 692 TYR B N 1
ATOM 12119 C CA . TYR B 1 692 ? -27.734 13.242 28.375 1 94.19 692 TYR B CA 1
ATOM 12120 C C . TYR B 1 692 ? -27.844 14.07 27.094 1 94.19 692 TYR B C 1
ATOM 12122 O O . TYR B 1 692 ? -27.156 15.086 26.938 1 94.19 692 TYR B O 1
ATOM 12130 N N . TRP B 1 693 ? -28.672 13.547 26.156 1 90.56 693 TRP B N 1
ATOM 12131 C CA . TRP B 1 693 ? -28.906 14.18 24.859 1 90.56 693 TRP B CA 1
ATOM 12132 C C . TRP B 1 693 ? -30.078 15.148 24.922 1 90.56 693 TRP B C 1
ATOM 12134 O O . TRP B 1 693 ? -31.219 14.781 24.594 1 90.56 693 TRP B O 1
ATOM 12144 N N . LEU B 1 694 ? -29.797 16.359 25.219 1 84.31 694 LEU B N 1
ATOM 12145 C CA . LEU B 1 694 ? -30.828 17.344 25.531 1 84.31 694 LEU B CA 1
ATOM 12146 C C . LEU B 1 694 ? -31.156 18.188 24.297 1 84.31 694 LEU B C 1
ATOM 12148 O O . LEU B 1 694 ? -32.281 18.688 24.172 1 84.31 694 LEU B O 1
ATOM 12152 N N . PHE B 1 695 ? -30.141 18.438 23.391 1 80.06 695 PHE B N 1
ATOM 12153 C CA . PHE B 1 695 ? -30.344 19.234 22.203 1 80.06 695 PHE B CA 1
ATOM 12154 C C . PHE B 1 695 ? -29.781 18.516 20.969 1 80.06 695 PHE B C 1
ATOM 12156 O O . PHE B 1 695 ? -28.953 17.609 21.094 1 80.06 695 PHE B O 1
ATOM 12163 N N . ASP B 1 696 ? -30.375 18.969 19.844 1 78.56 696 ASP B N 1
ATOM 12164 C CA . ASP B 1 696 ? -29.859 18.406 18.594 1 78.56 696 ASP B CA 1
ATOM 12165 C C . ASP B 1 696 ? -28.516 19.031 18.234 1 78.56 696 ASP B C 1
ATOM 12167 O O . ASP B 1 696 ? -28.453 20.203 17.875 1 78.56 696 ASP B O 1
ATOM 12171 N N . ASP B 1 697 ? -27.484 18.422 18.5 1 79.88 697 ASP B N 1
ATOM 12172 C CA . ASP B 1 697 ? -26.141 18.906 18.203 1 79.88 697 ASP B CA 1
ATOM 12173 C C . ASP B 1 697 ? -25.562 18.234 16.969 1 79.88 697 ASP B C 1
ATOM 12175 O O . ASP B 1 697 ? -24.359 18.203 16.766 1 79.88 697 ASP B O 1
ATOM 12179 N N . GLY B 1 698 ? -26.375 17.609 16.094 1 81.38 698 GLY B N 1
ATOM 12180 C CA . GLY B 1 698 ? -25.891 16.953 14.898 1 81.38 698 GLY B CA 1
ATOM 12181 C C . GLY B 1 698 ? -25.438 15.523 15.156 1 81.38 698 GLY B C 1
ATOM 12182 O O . GLY B 1 698 ? -24.906 14.867 14.258 1 81.38 698 GLY B O 1
ATOM 12183 N N . GLY B 1 699 ? -25.469 15.039 16.359 1 87.25 699 GLY B N 1
ATOM 12184 C CA . GLY B 1 699 ? -25.203 13.641 16.656 1 87.25 699 GLY B CA 1
ATOM 12185 C C . GLY B 1 699 ? -23.812 13.422 17.25 1 87.25 699 GLY B C 1
ATOM 12186 O O . GLY B 1 699 ? -23.422 12.281 17.5 1 87.25 699 GLY B O 1
ATOM 12187 N N . LEU B 1 700 ? -23.047 14.445 17.516 1 90.69 700 LEU B N 1
ATOM 12188 C CA . LEU B 1 700 ? -21.688 14.297 18.047 1 90.69 700 LEU B CA 1
ATOM 12189 C C . LEU B 1 700 ? -21.719 13.695 19.453 1 90.69 700 LEU B C 1
ATOM 12191 O O . LEU B 1 700 ? -20.859 12.898 19.812 1 90.69 700 LEU B O 1
ATOM 12195 N N . THR B 1 701 ? -22.703 14.016 20.266 1 92.56 701 THR B N 1
ATOM 12196 C CA . THR B 1 701 ? -22.844 13.547 21.641 1 92.56 701 THR B CA 1
ATOM 12197 C C . THR B 1 701 ? -23.094 12.047 21.688 1 92.56 701 THR B C 1
ATOM 12199 O O . THR B 1 701 ? -22.812 11.391 22.688 1 92.56 701 THR B O 1
ATOM 12202 N N . LEU B 1 702 ? -23.625 11.531 20.609 1 91.62 702 LEU B N 1
ATOM 12203 C CA . LEU B 1 702 ? -23.875 10.102 20.531 1 91.62 702 LEU B CA 1
ATOM 12204 C C . LEU B 1 702 ? -22.703 9.367 19.891 1 91.62 702 LEU B C 1
ATOM 12206 O O . LEU B 1 702 ? -22.438 8.211 20.234 1 91.62 702 LEU B O 1
ATOM 12210 N N . LEU B 1 703 ? -22.078 10.047 19 1 92.31 703 LEU B N 1
ATOM 12211 C CA . LEU B 1 703 ? -21.031 9.406 18.219 1 92.31 703 LEU B CA 1
ATOM 12212 C C . LEU B 1 703 ? -19.797 9.117 19.078 1 92.31 703 LEU B C 1
ATOM 12214 O O . LEU B 1 703 ? -19.203 8.039 18.984 1 92.31 703 LEU B O 1
ATOM 12218 N N . ILE B 1 704 ? -19.375 10.047 19.922 1 93.81 704 ILE B N 1
ATOM 12219 C CA . ILE B 1 704 ? -18.141 9.914 20.688 1 93.81 704 ILE B CA 1
ATOM 12220 C C . ILE B 1 704 ? -18.281 8.742 21.656 1 93.81 704 ILE B C 1
ATOM 12222 O O . ILE B 1 704 ? -17.406 7.879 21.719 1 93.81 704 ILE B O 1
ATOM 12226 N N . PRO B 1 705 ? -19.375 8.633 22.469 1 93.75 705 PRO B N 1
ATOM 12227 C CA . PRO B 1 705 ? -19.516 7.461 23.344 1 93.75 705 PRO B CA 1
ATOM 12228 C C . PRO B 1 705 ? -19.594 6.152 22.562 1 93.75 705 PRO B C 1
ATOM 12230 O O . PRO B 1 705 ? -19.156 5.109 23.047 1 93.75 705 PRO B O 1
ATOM 12233 N N . TYR B 1 706 ? -20.203 6.219 21.375 1 92.12 706 TYR B N 1
ATOM 12234 C CA . TYR B 1 706 ? -20.234 5.027 20.547 1 92.12 706 TYR B CA 1
ATOM 12235 C C . TYR B 1 706 ? -18.828 4.566 20.188 1 92.12 706 TYR B C 1
ATOM 12237 O O . TYR B 1 706 ? -18.516 3.379 20.281 1 92.12 706 TYR B O 1
ATOM 12245 N N . LEU B 1 707 ? -18.016 5.52 19.781 1 92.69 707 LEU B N 1
ATOM 12246 C CA . LEU B 1 707 ? -16.641 5.191 19.422 1 92.69 707 LEU B CA 1
ATOM 12247 C C . LEU B 1 707 ? -15.867 4.691 20.625 1 92.69 707 LEU B C 1
ATOM 12249 O O . LEU B 1 707 ? -15 3.824 20.5 1 92.69 707 LEU B O 1
ATOM 12253 N N . LEU B 1 708 ? -16.172 5.238 21.812 1 92.62 708 LEU B N 1
ATOM 12254 C CA . LEU B 1 708 ? -15.523 4.801 23.047 1 92.62 708 LEU B CA 1
ATOM 12255 C C . LEU B 1 708 ? -15.93 3.375 23.391 1 92.62 708 LEU B C 1
ATOM 12257 O O . LEU B 1 708 ? -15.109 2.594 23.875 1 92.62 708 LEU B O 1
ATOM 12261 N N . GLY B 1 709 ? -17.141 3.037 23.125 1 89.62 709 GLY B N 1
ATOM 12262 C CA . GLY B 1 709 ? -17.656 1.717 23.438 1 89.62 709 GLY B CA 1
ATOM 12263 C C . GLY B 1 709 ? -17.094 0.625 22.562 1 89.62 709 GLY B C 1
ATOM 12264 O O . GLY B 1 709 ? -17.141 -0.556 22.906 1 89.62 709 GLY B O 1
ATOM 12265 N N . ARG B 1 710 ? -16.562 1.01 21.453 1 87.62 710 ARG B N 1
ATOM 12266 C CA . ARG B 1 710 ? -16 0.041 20.516 1 87.62 710 ARG B CA 1
ATOM 12267 C C . ARG B 1 710 ? -14.625 -0.433 20.984 1 87.62 710 ARG B C 1
ATOM 12269 O O . ARG B 1 710 ? -14.125 -1.459 20.516 1 87.62 710 ARG B O 1
ATOM 12276 N N . LYS B 1 711 ? -14.086 0.293 21.875 1 89.69 711 LYS B N 1
ATOM 12277 C CA . LYS B 1 711 ? -12.758 -0.073 22.375 1 89.69 711 LYS B CA 1
ATOM 12278 C C . LYS B 1 711 ? -12.859 -1.103 23.5 1 89.69 711 LYS B C 1
ATOM 12280 O O . LYS B 1 711 ? -13.836 -1.117 24.25 1 89.69 711 LYS B O 1
ATOM 12285 N N . LYS B 1 712 ? -11.914 -1.93 23.672 1 87 712 LYS B N 1
ATOM 12286 C CA . LYS B 1 712 ? -11.93 -3.086 24.562 1 87 712 LYS B CA 1
ATOM 12287 C C . LYS B 1 712 ? -12.109 -2.66 26.016 1 87 712 LYS B C 1
ATOM 12289 O O . LYS B 1 712 ? -12.828 -3.311 26.781 1 87 712 LYS B O 1
ATOM 12294 N N . ARG B 1 713 ? -11.547 -1.591 26.438 1 87.12 713 ARG B N 1
ATOM 12295 C CA . ARG B 1 713 ? -11.57 -1.156 27.844 1 87.12 713 ARG B CA 1
ATOM 12296 C C . ARG B 1 713 ? -12.953 -0.658 28.234 1 87.12 713 ARG B C 1
ATOM 12298 O O . ARG B 1 713 ? -13.328 -0.724 29.406 1 87.12 713 ARG B O 1
ATOM 12305 N N . TRP B 1 714 ? -13.672 -0.163 27.266 1 90.44 714 TRP B N 1
ATOM 12306 C CA . TRP B 1 714 ? -14.992 0.404 27.547 1 90.44 714 TRP B CA 1
ATOM 12307 C C . TRP B 1 714 ? -16.094 -0.441 26.906 1 90.44 714 TRP B C 1
ATOM 12309 O O . TRP B 1 714 ? -17.266 -0.066 26.938 1 90.44 714 TRP B O 1
ATOM 12319 N N . GLY B 1 715 ? -15.773 -1.597 26.344 1 87.31 715 GLY B N 1
ATOM 12320 C CA . GLY B 1 715 ? -16.719 -2.416 25.609 1 87.31 715 GLY B CA 1
ATOM 12321 C C . GLY B 1 715 ? -17.766 -3.076 26.5 1 87.31 715 GLY B C 1
ATOM 12322 O O . GLY B 1 715 ? -18.891 -3.328 26.062 1 87.31 715 GLY B O 1
ATOM 12323 N N . LYS B 1 716 ? -17.438 -3.254 27.734 1 88.19 716 LYS B N 1
ATOM 12324 C CA . LYS B 1 716 ? -18.359 -3.953 28.625 1 88.19 716 LYS B CA 1
ATOM 12325 C C . LYS B 1 716 ? -19.297 -2.973 29.328 1 88.19 716 LYS B C 1
ATOM 12327 O O . LYS B 1 716 ? -20.234 -3.385 30.016 1 88.19 716 LYS B O 1
ATOM 12332 N N . CYS B 1 717 ? -19.078 -1.683 29.094 1 90.62 717 CYS B N 1
ATOM 12333 C CA . CYS B 1 717 ? -19.906 -0.676 29.75 1 90.62 717 CYS B CA 1
ATOM 12334 C C . CYS B 1 717 ? -21.25 -0.542 29.047 1 90.62 717 CYS B C 1
ATOM 12336 O O . CYS B 1 717 ? -21.312 -0.6 27.812 1 90.62 717 CYS B O 1
ATOM 12338 N N . LYS B 1 718 ? -22.266 -0.51 29.859 1 91.44 718 LYS B N 1
ATOM 12339 C CA . LYS B 1 718 ? -23.594 -0.269 29.297 1 91.44 718 LYS B CA 1
ATOM 12340 C C . LYS B 1 718 ? -23.828 1.219 29.047 1 91.44 718 LYS B C 1
ATOM 12342 O O . LYS B 1 718 ? -23.484 2.055 29.891 1 91.44 718 LYS B O 1
ATOM 12347 N N . ILE B 1 719 ? -24.344 1.532 27.938 1 93.81 719 ILE B N 1
ATOM 12348 C CA . ILE B 1 719 ? -24.578 2.924 27.578 1 93.81 719 ILE B CA 1
ATOM 12349 C C . ILE B 1 719 ? -26.062 3.266 27.797 1 93.81 719 ILE B C 1
ATOM 12351 O O . ILE B 1 719 ? -26.938 2.566 27.297 1 93.81 719 ILE B O 1
ATOM 12355 N N . ARG B 1 720 ? -26.359 4.246 28.594 1 94.44 720 ARG B N 1
ATOM 12356 C CA . ARG B 1 720 ? -27.703 4.742 28.844 1 94.44 720 ARG B CA 1
ATOM 12357 C C . ARG B 1 720 ? -27.906 6.129 28.234 1 94.44 720 ARG B C 1
ATOM 12359 O O . ARG B 1 720 ? -27.047 7 28.375 1 94.44 720 ARG B O 1
ATOM 12366 N N . VAL B 1 721 ? -29 6.242 27.531 1 94.38 721 VAL B N 1
ATOM 12367 C CA . VAL B 1 721 ? -29.297 7.52 26.906 1 94.38 721 VAL B CA 1
ATOM 12368 C C . VAL B 1 721 ? -30.5 8.172 27.594 1 94.38 721 VAL B C 1
ATOM 12370 O O . VAL B 1 721 ? -31.547 7.539 27.75 1 94.38 721 VAL B O 1
ATOM 12373 N N . PHE B 1 722 ? -30.281 9.383 28.062 1 92.88 722 PHE B N 1
ATOM 12374 C CA . PHE B 1 722 ? -31.328 10.172 28.703 1 92.88 722 PHE B CA 1
ATOM 12375 C C . PHE B 1 722 ? -31.781 11.305 27.797 1 92.88 722 PHE B C 1
ATOM 12377 O O . PHE B 1 722 ? -30.969 12.086 27.312 1 92.88 722 PHE B O 1
ATOM 12384 N N . VAL B 1 723 ? -33.062 11.391 27.469 1 90.75 723 VAL B N 1
ATOM 12385 C CA . VAL B 1 723 ? -33.594 12.43 26.609 1 90.75 723 VAL B CA 1
ATOM 12386 C C . VAL B 1 723 ? -34.719 13.18 27.344 1 90.75 723 VAL B C 1
ATOM 12388 O O . VAL B 1 723 ? -35.344 12.641 28.25 1 90.75 723 VAL B O 1
ATOM 12391 N N . GLY B 1 724 ? -34.781 14.469 26.969 1 84.88 724 GLY B N 1
ATOM 12392 C CA . GLY B 1 724 ? -35.844 15.273 27.578 1 84.88 724 GLY B CA 1
ATOM 12393 C C . GLY B 1 724 ? -37.188 15.047 26.938 1 84.88 724 GLY B C 1
ATOM 12394 O O . GLY B 1 724 ? -37.312 14.852 25.719 1 84.88 724 GLY B O 1
ATOM 12395 N N . GLY B 1 725 ? -38.25 14.836 27.672 1 79.19 725 GLY B N 1
ATOM 12396 C CA . GLY B 1 725 ? -39.594 14.664 27.125 1 79.19 725 GLY B CA 1
ATOM 12397 C C . GLY B 1 725 ? -40.688 15.211 28.047 1 79.19 725 GLY B C 1
ATOM 12398 O O . GLY B 1 725 ? -40.375 15.773 29.094 1 79.19 725 GLY B O 1
ATOM 12399 N N . GLN B 1 726 ? -41.844 15.18 27.406 1 77.06 726 GLN B N 1
ATOM 12400 C CA . GLN B 1 726 ? -43.031 15.609 28.141 1 77.06 726 GLN B CA 1
ATOM 12401 C C . GLN B 1 726 ? -43.656 14.453 28.922 1 77.06 726 GLN B C 1
ATOM 12403 O O . GLN B 1 726 ? -43.625 13.305 28.469 1 77.06 726 GLN B O 1
ATOM 12408 N N . ILE B 1 727 ? -44.188 14.789 30.078 1 72.94 727 ILE B N 1
ATOM 12409 C CA . ILE B 1 727 ? -44.719 13.789 30.984 1 72.94 727 ILE B CA 1
ATOM 12410 C C . ILE B 1 727 ? -45.875 13.055 30.312 1 72.94 727 ILE B C 1
ATOM 12412 O O . ILE B 1 727 ? -46.062 11.852 30.5 1 72.94 727 ILE B O 1
ATOM 12416 N N . ASN B 1 728 ? -46.656 13.672 29.391 1 73.88 728 ASN B N 1
ATOM 12417 C CA . ASN B 1 728 ? -47.844 13.094 28.828 1 73.88 728 ASN B CA 1
ATOM 12418 C C . ASN B 1 728 ? -47.531 12.172 27.656 1 73.88 728 ASN B C 1
ATOM 12420 O O . ASN B 1 728 ? -48.375 11.383 27.234 1 73.88 728 ASN B O 1
ATOM 12424 N N . ARG B 1 729 ? -46.438 12.18 27.031 1 82.25 729 ARG B N 1
ATOM 12425 C CA . ARG B 1 729 ? -46.094 11.414 25.844 1 82.25 729 ARG B CA 1
ATOM 12426 C C . ARG B 1 729 ? -44.781 10.688 26 1 82.25 729 ARG B C 1
ATOM 12428 O O . ARG B 1 729 ? -43.969 10.609 25.062 1 82.25 729 ARG B O 1
ATOM 12435 N N . MET B 1 730 ? -44.562 10.156 27.188 1 82.75 730 MET B N 1
ATOM 12436 C CA . MET B 1 730 ? -43.25 9.57 27.5 1 82.75 730 MET B CA 1
ATOM 12437 C C . MET B 1 730 ? -43.031 8.297 26.688 1 82.75 730 MET B C 1
ATOM 12439 O O . MET B 1 730 ? -41.969 8.109 26.109 1 82.75 730 MET B O 1
ATOM 12443 N N . ASP B 1 731 ? -44.031 7.473 26.562 1 84 731 ASP B N 1
ATOM 12444 C CA . ASP B 1 731 ? -43.875 6.191 25.875 1 84 731 ASP B CA 1
ATOM 12445 C C . ASP B 1 731 ? -43.75 6.383 24.375 1 84 731 ASP B C 1
ATOM 12447 O O . ASP B 1 731 ? -42.938 5.695 23.719 1 84 731 ASP B O 1
ATOM 12451 N N . GLU B 1 732 ? -44.375 7.344 23.859 1 86.25 732 GLU B N 1
ATOM 12452 C CA . GLU B 1 732 ? -44.312 7.625 22.438 1 86.25 732 GLU B CA 1
ATOM 12453 C C . GLU B 1 732 ? -42.938 8.219 22.062 1 86.25 732 GLU B C 1
ATOM 12455 O O . GLU B 1 732 ? -42.375 7.879 21.031 1 86.25 732 GLU B O 1
ATOM 12460 N N . GLU B 1 733 ? -42.469 9 22.938 1 85 733 GLU B N 1
ATOM 12461 C CA . GLU B 1 733 ? -41.188 9.625 22.688 1 85 733 GLU B CA 1
ATOM 12462 C C . GLU B 1 733 ? -40.062 8.609 22.844 1 85 733 GLU B C 1
ATOM 12464 O O . GLU B 1 733 ? -39.062 8.641 22.094 1 85 733 GLU B O 1
ATOM 12469 N N . ARG B 1 734 ? -40.312 7.805 23.797 1 88.12 734 ARG B N 1
ATOM 12470 C CA . ARG B 1 734 ? -39.312 6.758 23.984 1 88.12 734 ARG B CA 1
ATOM 12471 C C . ARG B 1 734 ? -39.219 5.859 22.75 1 88.12 734 ARG B C 1
ATOM 12473 O O . ARG B 1 734 ? -38.125 5.539 22.297 1 88.12 734 ARG B O 1
ATOM 12480 N N . LYS B 1 735 ? -40.344 5.48 22.219 1 88.69 735 LYS B N 1
ATOM 12481 C CA . LYS B 1 735 ? -40.375 4.625 21.047 1 88.69 735 LYS B CA 1
ATOM 12482 C C . LYS B 1 735 ? -39.781 5.34 19.828 1 88.69 735 LYS B C 1
ATOM 12484 O O . LYS B 1 735 ? -39.125 4.719 19.016 1 88.69 735 LYS B O 1
ATOM 12489 N N . ALA B 1 736 ? -40 6.531 19.781 1 86.69 736 ALA B N 1
ATOM 12490 C CA . ALA B 1 736 ? -39.469 7.316 18.672 1 86.69 736 ALA B CA 1
ATOM 12491 C C . ALA B 1 736 ? -37.938 7.406 18.734 1 86.69 736 ALA B C 1
ATOM 12493 O O . ALA B 1 736 ? -37.25 7.293 17.703 1 86.69 736 ALA B O 1
ATOM 12494 N N . ILE B 1 737 ? -37.5 7.566 19.969 1 87.19 737 ILE B N 1
ATOM 12495 C CA . ILE B 1 737 ? -36.062 7.707 20.125 1 87.19 737 ILE B CA 1
ATOM 12496 C C . ILE B 1 737 ? -35.375 6.352 19.922 1 87.19 737 ILE B C 1
ATOM 12498 O O . ILE B 1 737 ? -34.281 6.27 19.344 1 87.19 737 ILE B O 1
ATOM 12502 N N . VAL B 1 738 ? -36.031 5.375 20.359 1 88.31 738 VAL B N 1
ATOM 12503 C CA . VAL B 1 738 ? -35.5 4.035 20.172 1 88.31 738 VAL B CA 1
ATOM 12504 C C . VAL B 1 738 ? -35.438 3.699 18.688 1 88.31 738 VAL B C 1
ATOM 12506 O O . VAL B 1 738 ? -34.469 3.107 18.219 1 88.31 738 VAL B O 1
ATOM 12509 N N . SER B 1 739 ? -36.406 4.098 17.984 1 85.56 739 SER B N 1
ATOM 12510 C CA . SER B 1 739 ? -36.438 3.871 16.547 1 85.56 739 SER B CA 1
ATOM 12511 C C . SER B 1 739 ? -35.344 4.672 15.836 1 85.56 739 SER B C 1
ATOM 12513 O O . SER B 1 739 ? -34.719 4.18 14.891 1 85.56 739 SER B O 1
ATOM 12515 N N . LEU B 1 740 ? -35.125 5.777 16.328 1 84.44 740 LEU B N 1
ATOM 12516 C CA . LEU B 1 740 ? -34.094 6.637 15.742 1 84.44 740 LEU B CA 1
ATOM 12517 C C . LEU B 1 740 ? -32.719 6.066 15.984 1 84.44 740 LEU B C 1
ATOM 12519 O O . LEU B 1 740 ? -31.875 6.031 15.078 1 84.44 740 LEU B O 1
ATOM 12523 N N . LEU B 1 741 ? -32.562 5.656 17.188 1 86.19 741 LEU B N 1
ATOM 12524 C CA . LEU B 1 741 ? -31.266 5.09 17.531 1 86.19 741 LEU B CA 1
ATOM 12525 C C . LEU B 1 741 ? -31.016 3.781 16.797 1 86.19 741 LEU B C 1
ATOM 12527 O O . LEU B 1 741 ? -29.875 3.455 16.453 1 86.19 741 LEU B O 1
ATOM 12531 N N . SER B 1 742 ? -32.062 3.094 16.547 1 82.81 742 SER B N 1
ATOM 12532 C CA . SER B 1 742 ? -31.938 1.859 15.781 1 82.81 742 SER B CA 1
ATOM 12533 C C . SER B 1 742 ? -31.594 2.148 14.32 1 82.81 742 SER B C 1
ATOM 12535 O O . SER B 1 742 ? -30.875 1.386 13.68 1 82.81 742 SER B O 1
ATOM 12537 N N . LYS B 1 743 ? -32.156 3.236 13.883 1 81.31 743 LYS B N 1
ATOM 12538 C CA . LYS B 1 743 ? -31.844 3.648 12.516 1 81.31 743 LYS B CA 1
ATOM 12539 C C . LYS B 1 743 ? -30.391 4.082 12.375 1 81.31 743 LYS B C 1
ATOM 12541 O O . LYS B 1 743 ? -29.781 3.918 11.32 1 81.31 743 LYS B O 1
ATOM 12546 N N . PHE B 1 744 ? -29.844 4.578 13.5 1 82.38 744 PHE B N 1
ATOM 12547 C CA . PHE B 1 744 ? -28.438 4.957 13.516 1 82.38 744 PHE B CA 1
ATOM 12548 C C . PHE B 1 744 ? -27.547 3.738 13.719 1 82.38 744 PHE B C 1
ATOM 12550 O O . PHE B 1 744 ? -26.344 3.801 13.5 1 82.38 744 PHE B O 1
ATOM 12557 N N . ARG B 1 745 ? -28.125 2.703 14.117 1 84.38 745 ARG B N 1
ATOM 12558 C CA . ARG B 1 745 ? -27.438 1.437 14.32 1 84.38 745 ARG B CA 1
ATOM 12559 C C . ARG B 1 745 ? -26.312 1.588 15.336 1 84.38 745 ARG B C 1
ATOM 12561 O O . ARG B 1 745 ? -25.188 1.106 15.117 1 84.38 745 ARG B O 1
ATOM 12568 N N . LEU B 1 746 ? -26.484 2.312 16.438 1 86.25 746 LEU B N 1
ATOM 12569 C CA . LEU B 1 746 ? -25.469 2.531 17.469 1 86.25 746 LEU B CA 1
ATOM 12570 C C . LEU B 1 746 ? -25.531 1.43 18.516 1 86.25 746 LEU B C 1
ATOM 12572 O O . LEU B 1 746 ? -24.562 1.234 19.266 1 86.25 746 LEU B O 1
ATOM 12576 N N . GLY B 1 747 ? -26.594 0.731 18.578 1 80.62 747 GLY B N 1
ATOM 12577 C CA . GLY B 1 747 ? -26.703 -0.393 19.5 1 80.62 747 GLY B CA 1
ATOM 12578 C C . GLY B 1 747 ? -27.047 0.025 20.922 1 80.62 747 GLY B C 1
ATOM 12579 O O . GLY B 1 747 ? -26.719 -0.678 21.875 1 80.62 747 GLY B O 1
ATOM 12580 N N . PHE B 1 748 ? -27.578 1.265 21.109 1 86.69 748 PHE B N 1
ATOM 12581 C CA . PHE B 1 748 ? -27.969 1.715 22.438 1 86.69 748 PHE B CA 1
ATOM 12582 C C . PHE B 1 748 ? -29.344 1.164 22.812 1 86.69 748 PHE B C 1
ATOM 12584 O O . PHE B 1 748 ? -30.328 1.427 22.125 1 86.69 748 PHE B O 1
ATOM 12591 N N . HIS B 1 749 ? -29.438 0.379 23.844 1 80.31 749 HIS B N 1
ATOM 12592 C CA . HIS B 1 749 ? -30.703 -0.281 24.156 1 80.31 749 HIS B CA 1
ATOM 12593 C C . HIS B 1 749 ? -31.406 0.379 25.344 1 80.31 749 HIS B C 1
ATOM 12595 O O . HIS B 1 749 ? -32.625 0.3 25.469 1 80.31 749 HIS B O 1
ATOM 12601 N N . GLU B 1 750 ? -30.672 1.084 26.156 1 89.31 750 GLU B N 1
ATOM 12602 C CA . GLU B 1 750 ? -31.297 1.672 27.344 1 89.31 750 GLU B CA 1
ATOM 12603 C C . GLU B 1 750 ? -31.547 3.166 27.156 1 89.31 750 GLU B C 1
ATOM 12605 O O . GLU B 1 750 ? -30.609 3.965 27.188 1 89.31 750 GLU B O 1
ATOM 12610 N N . VAL B 1 751 ? -32.812 3.49 26.906 1 91.81 751 VAL B N 1
ATOM 12611 C CA . VAL B 1 751 ? -33.188 4.883 26.719 1 91.81 751 VAL B CA 1
ATOM 12612 C C . VAL B 1 751 ? -34.156 5.293 27.828 1 91.81 751 VAL B C 1
ATOM 12614 O O . VAL B 1 751 ? -35.125 4.582 28.109 1 91.81 751 VAL B O 1
ATOM 12617 N N . HIS B 1 752 ? -33.844 6.387 28.531 1 90 752 HIS B N 1
ATOM 12618 C CA . HIS B 1 752 ? -34.688 6.93 29.594 1 90 752 HIS B CA 1
ATOM 12619 C C . HIS B 1 752 ? -35.156 8.328 29.234 1 90 752 HIS B C 1
ATOM 12621 O O . HIS B 1 752 ? -34.375 9.188 28.828 1 90 752 HIS B O 1
ATOM 12627 N N . VAL B 1 753 ? -36.469 8.523 29.281 1 89.81 753 VAL B N 1
ATOM 12628 C CA . VAL B 1 753 ? -37.031 9.844 29.031 1 89.81 753 VAL B CA 1
ATOM 12629 C C . VAL B 1 753 ? -37.25 10.57 30.359 1 89.81 753 VAL B C 1
ATOM 12631 O O . VAL B 1 753 ? -37.875 10.039 31.281 1 89.81 753 VAL B O 1
ATOM 12634 N N . LEU B 1 754 ? -36.625 11.742 30.516 1 87.62 754 LEU B N 1
ATOM 12635 C CA . LEU B 1 754 ? -36.719 12.555 31.734 1 87.62 754 LEU B CA 1
ATOM 12636 C C . LEU B 1 754 ? -37.844 13.578 31.625 1 87.62 754 LEU B C 1
ATOM 12638 O O . LEU B 1 754 ? -37.75 14.523 30.844 1 87.62 754 LEU B O 1
ATOM 12642 N N . PRO B 1 755 ? -38.938 13.445 32.281 1 78.06 755 PRO B N 1
ATOM 12643 C CA . PRO B 1 755 ? -40.062 14.406 32.219 1 78.06 755 PRO B CA 1
ATOM 12644 C C . PRO B 1 755 ? -39.812 15.672 33 1 78.06 755 PRO B C 1
ATOM 12646 O O . PRO B 1 755 ? -40.406 16.719 32.75 1 78.06 755 PRO B O 1
ATOM 12649 N N . ASP B 1 756 ? -39 15.648 34.031 1 76.25 756 ASP B N 1
ATOM 12650 C CA . ASP B 1 756 ? -38.906 16.688 35.031 1 76.25 756 ASP B CA 1
ATOM 12651 C C . ASP B 1 756 ? -37.75 17.656 34.719 1 76.25 756 ASP B C 1
ATOM 12653 O O . ASP B 1 756 ? -37.125 18.172 35.625 1 76.25 756 ASP B O 1
ATOM 12657 N N . ILE B 1 757 ? -37.406 17.922 33.438 1 79.75 757 ILE B N 1
ATOM 12658 C CA . ILE B 1 757 ? -36.281 18.781 33.188 1 79.75 757 ILE B CA 1
ATOM 12659 C C . ILE B 1 757 ? -36.656 20.25 33.406 1 79.75 757 ILE B C 1
ATOM 12661 O O . ILE B 1 757 ? -35.844 21.062 33.844 1 79.75 757 ILE B O 1
ATOM 12665 N N . ASN B 1 758 ? -38 20.562 33.219 1 78.94 758 ASN B N 1
ATOM 12666 C CA . ASN B 1 758 ? -38.438 21.953 33.344 1 78.94 758 ASN B CA 1
ATOM 12667 C C . ASN B 1 758 ? -39.125 22.219 34.656 1 78.94 758 ASN B C 1
ATOM 12669 O O . ASN B 1 758 ? -39.719 23.297 34.875 1 78.94 758 ASN B O 1
ATOM 12673 N N . GLN B 1 759 ? -39.031 21.344 35.594 1 83.75 759 GLN B N 1
ATOM 12674 C CA . GLN B 1 759 ? -39.625 21.547 36.906 1 83.75 759 GLN B CA 1
ATOM 12675 C C . GLN B 1 759 ? -38.719 22.438 37.781 1 83.75 759 GLN B C 1
ATOM 12677 O O . GLN B 1 759 ? -37.5 22.531 37.531 1 83.75 759 GLN B O 1
ATOM 12682 N N . LYS B 1 760 ? -39.281 23.062 38.75 1 88.12 760 LYS B N 1
ATOM 12683 C CA . LYS B 1 760 ? -38.531 23.938 39.625 1 88.12 760 LYS B CA 1
ATOM 12684 C C . LYS B 1 760 ? -37.625 23.141 40.531 1 88.12 760 LYS B C 1
ATOM 12686 O O . LYS B 1 760 ? -38.031 22.141 41.125 1 88.12 760 LYS B O 1
ATOM 12691 N N . PRO B 1 761 ? -36.344 23.547 40.594 1 93.75 761 PRO B N 1
ATOM 12692 C CA . PRO B 1 761 ? -35.375 22.844 41.438 1 93.75 761 PRO B CA 1
ATOM 12693 C C . PRO B 1 761 ? -35.656 23.047 42.938 1 93.75 761 PRO B C 1
ATOM 12695 O O . PRO B 1 761 ? -36.5 23.859 43.312 1 93.75 761 PRO B O 1
ATOM 12698 N N . ARG B 1 762 ? -34.906 22.359 43.844 1 90.81 762 ARG B N 1
ATOM 12699 C CA . ARG B 1 762 ? -34.969 22.5 45.281 1 90.81 762 ARG B CA 1
ATOM 12700 C C . ARG B 1 762 ? -34.375 23.828 45.75 1 90.81 762 ARG B C 1
ATOM 12702 O O . ARG B 1 762 ? -33.375 24.281 45.219 1 90.81 762 ARG B O 1
ATOM 12709 N N . PRO B 1 763 ? -34.938 24.5 46.688 1 93.06 763 PRO B N 1
ATOM 12710 C CA . PRO B 1 763 ? -34.5 25.828 47.125 1 93.06 763 PRO B CA 1
ATOM 12711 C C . PRO B 1 763 ? -33.062 25.844 47.688 1 93.06 763 PRO B C 1
ATOM 12713 O O . PRO B 1 763 ? -32.344 26.828 47.5 1 93.06 763 PRO B O 1
ATOM 12716 N N . GLU B 1 764 ? -32.656 24.781 48.281 1 92.88 764 GLU B N 1
ATOM 12717 C CA . GLU B 1 764 ? -31.312 24.703 48.812 1 92.88 764 GLU B CA 1
ATOM 12718 C C . GLU B 1 764 ? -30.281 24.859 47.688 1 92.88 764 GLU B C 1
ATOM 12720 O O . GLU B 1 764 ? -29.266 25.531 47.875 1 92.88 764 GLU B O 1
ATOM 12725 N N . HIS B 1 765 ? -30.547 24.219 46.594 1 92.69 765 HIS B N 1
ATOM 12726 C CA . HIS B 1 765 ? -29.609 24.266 45.5 1 92.69 765 HIS B CA 1
ATOM 12727 C C . HIS B 1 765 ? -29.688 25.609 44.781 1 92.69 765 HIS B C 1
ATOM 12729 O O . HIS B 1 765 ? -28.703 26.078 44.219 1 92.69 765 HIS B O 1
ATOM 12735 N N . VAL B 1 766 ? -30.859 26.203 44.719 1 94.31 766 VAL B N 1
ATOM 12736 C CA . VAL B 1 766 ? -31.016 27.531 44.125 1 94.31 766 VAL B CA 1
ATOM 12737 C C . VAL B 1 766 ? -30.219 28.547 44.938 1 94.31 766 VAL B C 1
ATOM 12739 O O . VAL B 1 766 ? -29.578 29.422 44.375 1 94.31 766 VAL B O 1
ATOM 12742 N N . LYS B 1 767 ? -30.297 28.453 46.219 1 93.88 767 LYS B N 1
ATOM 12743 C CA . LYS B 1 767 ? -29.531 29.344 47.094 1 93.88 767 LYS B CA 1
ATOM 12744 C C . LYS B 1 767 ? -28.031 29.156 46.875 1 93.88 767 LYS B C 1
ATOM 12746 O O . LYS B 1 767 ? -27.266 30.125 46.875 1 93.88 767 LYS B O 1
ATOM 12751 N N . ARG B 1 768 ? -27.625 28 46.719 1 94.06 768 ARG B N 1
ATOM 12752 C CA . ARG B 1 768 ? -26.219 27.719 46.438 1 94.06 768 ARG B CA 1
ATOM 12753 C C . ARG B 1 768 ? -25.75 28.391 45.156 1 94.06 768 ARG B C 1
ATOM 12755 O O . ARG B 1 768 ? -24.625 28.875 45.062 1 94.06 768 ARG B O 1
ATOM 12762 N N . PHE B 1 769 ? -26.594 28.297 44.188 1 94.88 769 PHE B N 1
ATOM 12763 C CA . PHE B 1 769 ? -26.281 28.953 42.906 1 94.88 769 PHE B CA 1
ATOM 12764 C C . PHE B 1 769 ? -26.172 30.469 43.094 1 94.88 769 PHE B C 1
ATOM 12766 O O . PHE B 1 769 ? -25.266 31.109 42.562 1 94.88 769 PHE B O 1
ATOM 12773 N N . ASP B 1 770 ? -27.094 31 43.906 1 92.94 770 ASP B N 1
ATOM 12774 C CA . ASP B 1 770 ? -27.078 32.438 44.188 1 92.94 770 ASP B CA 1
ATOM 12775 C C . ASP B 1 770 ? -25.828 32.844 44.969 1 92.94 770 ASP B C 1
ATOM 12777 O O . ASP B 1 770 ? -25.281 33.906 44.75 1 92.94 770 ASP B O 1
ATOM 12781 N N . ASP B 1 771 ? -25.375 32 45.781 1 93.44 771 ASP B N 1
ATOM 12782 C CA . ASP B 1 771 ? -24.156 32.25 46.531 1 93.44 771 ASP B CA 1
ATOM 12783 C C . ASP B 1 771 ? -22.922 32.188 45.625 1 93.44 771 ASP B C 1
ATOM 12785 O O . ASP B 1 771 ? -21.938 32.875 45.844 1 93.44 771 ASP B O 1
ATOM 12789 N N . LEU B 1 772 ? -23.031 31.312 44.688 1 92.94 772 LEU B N 1
ATOM 12790 C CA . LEU B 1 772 ? -21.938 31.141 43.75 1 92.94 772 LEU B CA 1
ATOM 12791 C C . LEU B 1 772 ? -21.75 32.406 42.875 1 92.94 772 LEU B C 1
ATOM 12793 O O . LEU B 1 772 ? -20.625 32.781 42.594 1 92.94 772 LEU B O 1
ATOM 12797 N N . ILE B 1 773 ? -22.828 33.062 42.5 1 92.88 773 ILE B N 1
ATOM 12798 C CA . ILE B 1 773 ? -22.75 34.188 41.562 1 92.88 773 ILE B CA 1
ATOM 12799 C C . ILE B 1 773 ? -22.641 35.5 42.375 1 92.88 773 ILE B C 1
ATOM 12801 O O . ILE B 1 773 ? -22.328 36.531 41.812 1 92.88 773 ILE B O 1
ATOM 12805 N N . ALA B 1 774 ? -22.781 35.5 43.656 1 90.31 774 ALA B N 1
ATOM 12806 C CA . ALA B 1 774 ? -22.859 36.656 44.531 1 90.31 774 ALA B CA 1
ATOM 12807 C C . ALA B 1 774 ? -21.609 37.531 44.375 1 90.31 774 ALA B C 1
ATOM 12809 O O . ALA B 1 774 ? -21.719 38.75 44.188 1 90.31 774 ALA B O 1
ATOM 12810 N N . PRO B 1 775 ? -20.453 36.906 44.406 1 88.44 775 PRO B N 1
ATOM 12811 C CA . PRO B 1 775 ? -19.25 37.75 44.281 1 88.44 775 PRO B CA 1
ATOM 12812 C C . PRO B 1 775 ? -19.125 38.375 42.906 1 88.44 775 PRO B C 1
ATOM 12814 O O . PRO B 1 775 ? -18.391 39.375 42.75 1 88.44 775 PRO B O 1
ATOM 12817 N N . PHE B 1 776 ? -19.812 37.938 42 1 90.5 776 PHE B N 1
ATOM 12818 C CA . PHE B 1 776 ? -19.672 38.438 40.625 1 90.5 776 PHE B CA 1
ATOM 12819 C C . PHE B 1 776 ? -20.859 39.312 40.25 1 90.5 776 PHE B C 1
ATOM 12821 O O . PHE B 1 776 ? -20.969 39.75 39.125 1 90.5 776 PHE B O 1
ATOM 12828 N N . ARG B 1 777 ? -21.688 39.594 41.125 1 89.12 777 ARG B N 1
ATOM 12829 C CA . ARG B 1 777 ? -22.844 40.469 40.906 1 89.12 777 ARG B CA 1
ATOM 12830 C C . ARG B 1 777 ? -22.5 41.938 41.062 1 89.12 777 ARG B C 1
ATOM 12832 O O . ARG B 1 777 ? -21.719 42.281 41.938 1 89.12 777 ARG B O 1
ATOM 12839 N N . LEU B 1 778 ? -22.984 42.75 40.188 1 84.38 778 LEU B N 1
ATOM 12840 C CA . LEU B 1 778 ? -22.781 44.188 40.219 1 84.38 778 LEU B CA 1
ATOM 12841 C C . LEU B 1 778 ? -23.688 44.844 41.25 1 84.38 778 LEU B C 1
ATOM 12843 O O . LEU B 1 778 ? -23.375 45.906 41.781 1 84.38 778 LEU B O 1
ATOM 12847 N N . ASN B 1 779 ? -24.734 44.219 41.875 1 77.12 779 ASN B N 1
ATOM 12848 C CA . ASN B 1 779 ? -25.734 44.75 42.812 1 77.12 779 ASN B CA 1
ATOM 12849 C C . ASN B 1 779 ? -26.172 46.156 42.438 1 77.12 779 ASN B C 1
ATOM 12851 O O . ASN B 1 779 ? -26.094 47.062 43.281 1 77.12 779 ASN B O 1
ATOM 12855 N N . ASP B 1 780 ? -26.609 46.438 41.188 1 73.12 780 ASP B N 1
ATOM 12856 C CA . ASP B 1 780 ? -26.938 47.781 40.688 1 73.12 780 ASP B CA 1
ATOM 12857 C C . ASP B 1 780 ? -28.422 48.094 40.938 1 73.12 780 ASP B C 1
ATOM 12859 O O . ASP B 1 780 ? -28.953 49.031 40.344 1 73.12 780 ASP B O 1
ATOM 12863 N N . GLY B 1 781 ? -29.344 47.312 41.531 1 66.56 781 GLY B N 1
ATOM 12864 C CA . GLY B 1 781 ? -30.781 47.5 41.625 1 66.56 781 GLY B CA 1
ATOM 12865 C C . GLY B 1 781 ? -31.188 48.875 42.094 1 66.56 781 GLY B C 1
ATOM 12866 O O . GLY B 1 781 ? -32.188 49.406 41.656 1 66.56 781 GLY B O 1
ATOM 12867 N N . PHE B 1 782 ? -30.5 49.469 43.156 1 66.69 782 PHE B N 1
ATOM 12868 C CA . PHE B 1 782 ? -31 50.719 43.75 1 66.69 782 PHE B CA 1
ATOM 12869 C C . PHE B 1 782 ? -30.172 51.906 43.281 1 66.69 782 PHE B C 1
ATOM 12871 O O . PHE B 1 782 ? -30.312 53 43.812 1 66.69 782 PHE B O 1
ATOM 12878 N N . LYS B 1 783 ? -29.344 51.625 42.281 1 69.88 783 LYS B N 1
ATOM 12879 C CA . LYS B 1 783 ? -28.438 52.719 41.969 1 69.88 783 LYS B CA 1
ATOM 12880 C C . LYS B 1 783 ? -28.828 53.438 40.656 1 69.88 783 LYS B C 1
ATOM 12882 O O . LYS B 1 783 ? -29.594 52.875 39.875 1 69.88 783 LYS B O 1
ATOM 12887 N N . ASP B 1 784 ? -28.531 54.75 40.469 1 72 784 ASP B N 1
ATOM 12888 C CA . ASP B 1 784 ? -28.844 55.594 39.312 1 72 784 ASP B CA 1
ATOM 12889 C C . ASP B 1 784 ? -28.188 55.031 38.062 1 72 784 ASP B C 1
ATOM 12891 O O . ASP B 1 784 ? -27.125 54.406 38.125 1 72 784 ASP B O 1
ATOM 12895 N N . ASN B 1 785 ? -28.859 54.938 36.875 1 70.88 785 ASN B N 1
ATOM 12896 C CA . ASN B 1 785 ? -28.469 54.406 35.594 1 70.88 785 ASN B CA 1
ATOM 12897 C C . ASN B 1 785 ? -27.047 54.844 35.219 1 70.88 785 ASN B C 1
ATOM 12899 O O . ASN B 1 785 ? -26.297 54.094 34.594 1 70.88 785 ASN B O 1
ATOM 12903 N N . ALA B 1 786 ? -26.719 56.094 35.594 1 73.75 786 ALA B N 1
ATOM 12904 C CA . ALA B 1 786 ? -25.391 56.625 35.219 1 73.75 786 ALA B CA 1
ATOM 12905 C C . ALA B 1 786 ? -24.297 55.875 35.969 1 73.75 786 ALA B C 1
ATOM 12907 O O . ALA B 1 786 ? -23.266 55.531 35.406 1 73.75 786 ALA B O 1
ATOM 12908 N N . VAL B 1 787 ? -24.453 55.562 37.156 1 72.94 787 VAL B N 1
ATOM 12909 C CA . VAL B 1 787 ? -23.469 54.875 38 1 72.94 787 VAL B CA 1
ATOM 12910 C C . VAL B 1 787 ? -23.359 53.406 37.562 1 72.94 787 VAL B C 1
ATOM 12912 O O . VAL B 1 787 ? -22.266 52.844 37.531 1 72.94 787 VAL B O 1
ATOM 12915 N N . VAL B 1 788 ? -24.469 52.969 37.125 1 73.69 788 VAL B N 1
ATOM 12916 C CA . VAL B 1 788 ? -24.516 51.562 36.688 1 73.69 788 VAL B CA 1
ATOM 12917 C C . VAL B 1 788 ? -23.672 51.438 35.406 1 73.69 788 VAL B C 1
ATOM 12919 O O . VAL B 1 788 ? -22.938 50.469 35.25 1 73.69 788 VAL B O 1
ATOM 12922 N N . ASN B 1 789 ? -23.844 52.375 34.594 1 74.38 789 ASN B N 1
ATOM 12923 C CA . ASN B 1 789 ? -23.094 52.344 33.344 1 74.38 789 ASN B CA 1
ATOM 12924 C C . ASN B 1 789 ? -21.594 52.469 33.562 1 74.38 789 ASN B C 1
ATOM 12926 O O . ASN B 1 789 ? -20.781 51.844 32.906 1 74.38 789 ASN B O 1
ATOM 12930 N N . GLU B 1 790 ? -21.25 53.281 34.5 1 73.69 790 GLU B N 1
ATOM 12931 C CA . GLU B 1 790 ? -19.844 53.469 34.844 1 73.69 790 GLU B CA 1
ATOM 12932 C C . GLU B 1 790 ? -19.266 52.219 35.469 1 73.69 790 GLU B C 1
ATOM 12934 O O . GLU B 1 790 ? -18.125 51.844 35.188 1 73.69 790 GLU B O 1
ATOM 12939 N N . MET B 1 791 ? -20.016 51.562 36.25 1 73.25 791 MET B N 1
ATOM 12940 C CA . MET B 1 791 ? -19.578 50.312 36.906 1 73.25 791 MET B CA 1
ATOM 12941 C C . MET B 1 791 ? -19.422 49.219 35.875 1 73.25 791 MET B C 1
ATOM 12943 O O . MET B 1 791 ? -18.469 48.406 35.938 1 73.25 791 MET B O 1
ATOM 12947 N N . ARG B 1 792 ? -20.375 49.219 34.938 1 73.69 792 ARG B N 1
ATOM 12948 C CA . ARG B 1 792 ? -20.328 48.219 33.875 1 73.69 792 ARG B CA 1
ATOM 12949 C C . ARG B 1 792 ? -19.078 48.375 33 1 73.69 792 ARG B C 1
ATOM 12951 O O . ARG B 1 792 ? -18.5 47.406 32.562 1 73.69 792 ARG B O 1
ATOM 12958 N N . HIS B 1 793 ? -18.75 49.562 32.812 1 73.69 793 HIS B N 1
ATOM 12959 C CA . HIS B 1 793 ? -17.547 49.844 32 1 73.69 793 HIS B CA 1
ATOM 12960 C C . HIS B 1 793 ? -16.281 49.5 32.781 1 73.69 793 HIS B C 1
ATOM 12962 O O . HIS B 1 793 ? -15.289 49.062 32.188 1 73.69 793 HIS B O 1
ATOM 12968 N N . GLY B 1 794 ? -16.328 49.625 34.062 1 70.25 794 GLY B N 1
ATOM 12969 C CA . GLY B 1 794 ? -15.172 49.344 34.906 1 70.25 794 GLY B CA 1
ATOM 12970 C C . GLY B 1 794 ? -14.977 47.844 35.125 1 70.25 794 GLY B C 1
ATOM 12971 O O . GLY B 1 794 ? -13.844 47.375 35.188 1 70.25 794 GLY B O 1
ATOM 12972 N N . CYS B 1 795 ? -16.125 47.156 35.375 1 78.06 795 CYS B N 1
ATOM 12973 C CA . CYS B 1 795 ? -16.062 45.719 35.625 1 78.06 795 CYS B CA 1
ATOM 12974 C C . CYS B 1 795 ? -16.984 44.969 34.656 1 78.06 795 CYS B C 1
ATOM 12976 O O . CYS B 1 795 ? -18 44.406 35.062 1 78.06 795 CYS B O 1
ATOM 12978 N N . PRO B 1 796 ? -16.594 44.875 33.406 1 76.38 796 PRO B N 1
ATOM 12979 C CA . PRO B 1 796 ? -17.453 44.281 32.406 1 76.38 796 PRO B CA 1
ATOM 12980 C C . PRO B 1 796 ? -17.719 42.781 32.625 1 76.38 796 PRO B C 1
ATOM 12982 O O . PRO B 1 796 ? -18.641 42.219 32.062 1 76.38 796 PRO B O 1
ATOM 12985 N N . TRP B 1 797 ? -17.062 42.188 33.594 1 78.94 797 TRP B N 1
ATOM 12986 C CA . TRP B 1 797 ? -17.219 40.75 33.844 1 78.94 797 TRP B CA 1
ATOM 12987 C C . TRP B 1 797 ? -18.281 40.5 34.906 1 78.94 797 TRP B C 1
ATOM 12989 O O . TRP B 1 797 ? -18.703 39.344 35.094 1 78.94 797 TRP B O 1
ATOM 12999 N N . LYS B 1 798 ? -18.641 41.5 35.562 1 84.75 798 LYS B N 1
ATOM 13000 C CA . LYS B 1 798 ? -19.641 41.312 36.594 1 84.75 798 LYS B CA 1
ATOM 13001 C C . LYS B 1 798 ? -21.062 41.281 36.031 1 84.75 798 LYS B C 1
ATOM 13003 O O . LYS B 1 798 ? -21.297 41.812 34.938 1 84.75 798 LYS B O 1
ATOM 13008 N N . ILE B 1 799 ? -22.016 40.625 36.719 1 89.44 799 ILE B N 1
ATOM 13009 C CA . ILE B 1 799 ? -23.359 40.375 36.25 1 89.44 799 ILE B CA 1
ATOM 13010 C C . ILE B 1 799 ? -24.312 41.438 36.75 1 89.44 799 ILE B C 1
ATOM 13012 O O . ILE B 1 799 ? -24.391 41.719 37.969 1 89.44 799 ILE B O 1
ATOM 13016 N N . SER B 1 800 ? -25.047 42.094 35.812 1 86.81 800 SER B N 1
ATOM 13017 C CA . SER B 1 800 ? -26.031 43.094 36.188 1 86.81 800 SER B CA 1
ATOM 13018 C C . SER B 1 800 ? -27.328 42.438 36.656 1 86.81 800 SER B C 1
ATOM 13020 O O . SER B 1 800 ? -27.562 41.25 36.375 1 86.81 800 SER B O 1
ATOM 13022 N N . ASP B 1 801 ? -28.156 43.094 37.406 1 86.31 801 ASP B N 1
ATOM 13023 C CA . ASP B 1 801 ? -29.422 42.562 37.875 1 86.31 801 ASP B CA 1
ATOM 13024 C C . ASP B 1 801 ? -30.391 42.281 36.719 1 86.31 801 ASP B C 1
ATOM 13026 O O . ASP B 1 801 ? -31.188 41.344 36.781 1 86.31 801 ASP B O 1
ATOM 13030 N N . GLU B 1 802 ? -30.328 43.031 35.719 1 84.62 802 GLU B N 1
ATOM 13031 C CA . GLU B 1 802 ? -31.141 42.781 34.531 1 84.62 802 GLU B CA 1
ATOM 13032 C C . GLU B 1 802 ? -30.766 41.5 33.844 1 84.62 802 GLU B C 1
ATOM 13034 O O . GLU B 1 802 ? -31.641 40.75 33.375 1 84.62 802 GLU B O 1
ATOM 13039 N N . GLU B 1 803 ? -29.453 41.25 33.781 1 87.62 803 GLU B N 1
ATOM 13040 C CA . GLU B 1 803 ? -28.969 40.031 33.125 1 87.62 803 GLU B CA 1
ATOM 13041 C C . GLU B 1 803 ? -29.359 38.812 33.969 1 87.62 803 GLU B C 1
ATOM 13043 O O . GLU B 1 803 ? -29.656 37.75 33.406 1 87.62 803 GLU B O 1
ATOM 13048 N N . VAL B 1 804 ? -29.297 38.906 35.281 1 88.69 804 VAL B N 1
ATOM 13049 C CA . VAL B 1 804 ? -29.688 37.812 36.156 1 88.69 804 VAL B CA 1
ATOM 13050 C C . VAL B 1 804 ? -31.172 37.5 35.969 1 88.69 804 VAL B C 1
ATOM 13052 O O . VAL B 1 804 ? -31.578 36.344 35.906 1 88.69 804 VAL B O 1
ATOM 13055 N N . ALA B 1 805 ? -32 38.594 35.812 1 88.12 805 ALA B N 1
ATOM 13056 C CA . ALA B 1 805 ? -33.438 38.406 35.625 1 88.12 805 ALA B CA 1
ATOM 13057 C C . ALA B 1 805 ? -33.75 37.812 34.25 1 88.12 805 ALA B C 1
ATOM 13059 O O . ALA B 1 805 ? -34.625 36.969 34.125 1 88.12 805 ALA B O 1
ATOM 13060 N N . LYS B 1 806 ? -33.062 38.188 33.281 1 88.56 806 LYS B N 1
ATOM 13061 C CA . LYS B 1 806 ? -33.281 37.719 31.906 1 88.56 806 LYS B CA 1
ATOM 13062 C C . LYS B 1 806 ? -32.906 36.25 31.766 1 88.56 806 LYS B C 1
ATOM 13064 O O . LYS B 1 806 ? -33.531 35.5 31 1 88.56 806 LYS B O 1
ATOM 13069 N N . ASN B 1 807 ? -31.844 35.75 32.438 1 90.88 807 ASN B N 1
ATOM 13070 C CA . ASN B 1 807 ? -31.359 34.375 32.344 1 90.88 807 ASN B CA 1
ATOM 13071 C C . ASN B 1 807 ? -31.797 33.531 33.531 1 90.88 807 ASN B C 1
ATOM 13073 O O . ASN B 1 807 ? -31.188 32.5 33.812 1 90.88 807 ASN B O 1
ATOM 13077 N N . LYS B 1 808 ? -32.781 33.969 34.25 1 90.31 808 LYS B N 1
ATOM 13078 C CA . LYS B 1 808 ? -33.25 33.25 35.438 1 90.31 808 LYS B CA 1
ATOM 13079 C C . LYS B 1 808 ? -33.781 31.875 35.062 1 90.31 808 LYS B C 1
ATOM 13081 O O . LYS B 1 808 ? -33.438 30.891 35.719 1 90.31 808 LYS B O 1
ATOM 13086 N N . ALA B 1 809 ? -34.531 31.781 34 1 88.94 809 ALA B N 1
ATOM 13087 C CA . ALA B 1 809 ? -35.094 30.5 33.562 1 88.94 809 ALA B CA 1
ATOM 13088 C C . ALA B 1 809 ? -34 29.516 33.188 1 88.94 809 ALA B C 1
ATOM 13090 O O . ALA B 1 809 ? -34.062 28.344 33.531 1 88.94 809 ALA B O 1
ATOM 13091 N N . LYS B 1 810 ? -33.094 30 32.438 1 90.31 810 LYS B N 1
ATOM 13092 C CA . LYS B 1 810 ? -31.984 29.156 32 1 90.31 810 LYS B CA 1
ATOM 13093 C C . LYS B 1 810 ? -31.141 28.719 33.188 1 90.31 810 LYS B C 1
ATOM 13095 O O . LYS B 1 810 ? -30.656 27.594 33.219 1 90.31 810 LYS B O 1
ATOM 13100 N N . SER B 1 811 ? -30.906 29.578 34.156 1 92.56 811 SER B N 1
ATOM 13101 C CA . SER B 1 811 ? -30.141 29.234 35.344 1 92.56 811 SER B CA 1
ATOM 13102 C C . SER B 1 811 ? -30.844 28.156 36.156 1 92.56 811 SER B C 1
ATOM 13104 O O . SER B 1 811 ? -30.188 27.234 36.656 1 92.56 811 SER B O 1
ATOM 13106 N N . LEU B 1 812 ? -32.188 28.297 36.281 1 93 812 LEU B N 1
ATOM 13107 C CA . LEU B 1 812 ? -32.938 27.312 37.031 1 93 812 LEU B CA 1
ATOM 13108 C C . LEU B 1 812 ? -32.906 25.953 36.344 1 93 812 LEU B C 1
ATOM 13110 O O . LEU B 1 812 ? -32.906 24.906 37 1 93 812 LEU B O 1
ATOM 13114 N N . ARG B 1 813 ? -32.875 25.969 35.094 1 90.88 813 ARG B N 1
ATOM 13115 C CA . ARG B 1 813 ? -32.812 24.719 34.344 1 90.88 813 ARG B CA 1
ATOM 13116 C C . ARG B 1 813 ? -31.484 24 34.594 1 90.88 813 ARG B C 1
ATOM 13118 O O . ARG B 1 813 ? -31.453 22.781 34.719 1 90.88 813 ARG B O 1
ATOM 13125 N N . GLN B 1 814 ? -30.406 24.734 34.625 1 92.44 814 GLN B N 1
ATOM 13126 C CA . GLN B 1 814 ? -29.094 24.125 34.906 1 92.44 814 GLN B CA 1
ATOM 13127 C C . GLN B 1 814 ? -29.031 23.547 36.312 1 92.44 814 GLN B C 1
ATOM 13129 O O . GLN B 1 814 ? -28.438 22.484 36.531 1 92.44 814 GLN B O 1
ATOM 13134 N N . VAL B 1 815 ? -29.641 24.281 37.25 1 94.25 815 VAL B N 1
ATOM 13135 C CA . VAL B 1 815 ? -29.656 23.781 38.625 1 94.25 815 VAL B CA 1
ATOM 13136 C C . VAL B 1 815 ? -30.484 22.5 38.719 1 94.25 815 VAL B C 1
ATOM 13138 O O . VAL B 1 815 ? -30.078 21.531 39.375 1 94.25 815 VAL B O 1
ATOM 13141 N N . ARG B 1 816 ? -31.562 22.531 38 1 93.25 816 ARG B N 1
ATOM 13142 C CA . ARG B 1 816 ? -32.406 21.344 38 1 93.25 816 ARG B CA 1
ATOM 13143 C C . ARG B 1 816 ? -31.672 20.156 37.344 1 93.25 816 ARG B C 1
ATOM 13145 O O . ARG B 1 816 ? -31.797 19.031 37.812 1 93.25 816 ARG B O 1
ATOM 13152 N N . MET B 1 817 ? -31.016 20.391 36.281 1 92.38 817 MET B N 1
ATOM 13153 C CA . MET B 1 817 ? -30.266 19.359 35.594 1 92.38 817 MET B CA 1
ATOM 13154 C C . MET B 1 817 ? -29.219 18.734 36.5 1 92.38 817 MET B C 1
ATOM 13156 O O . MET B 1 817 ? -28.938 17.531 36.406 1 92.38 817 MET B O 1
ATOM 13160 N N . ASN B 1 818 ? -28.547 19.547 37.25 1 93.81 818 ASN B N 1
ATOM 13161 C CA . ASN B 1 818 ? -27.578 19 38.219 1 93.81 818 ASN B CA 1
ATOM 13162 C C . ASN B 1 818 ? -28.219 18.047 39.188 1 93.81 818 ASN B C 1
ATOM 13164 O O . ASN B 1 818 ? -27.641 17.016 39.531 1 93.81 818 ASN B O 1
ATOM 13168 N N . GLU B 1 819 ? -29.422 18.359 39.656 1 93.38 819 GLU B N 1
ATOM 13169 C CA . GLU B 1 819 ? -30.156 17.484 40.562 1 93.38 819 GLU B CA 1
ATOM 13170 C C . GLU B 1 819 ? -30.453 16.125 39.938 1 93.38 819 GLU B C 1
ATOM 13172 O O . GLU B 1 819 ? -30.297 15.086 40.562 1 93.38 819 GLU B O 1
ATOM 13177 N N . ILE B 1 820 ? -30.797 16.219 38.719 1 92.19 820 ILE B N 1
ATOM 13178 C CA . ILE B 1 820 ? -31.109 15.016 37.969 1 92.19 820 ILE B CA 1
ATOM 13179 C C . ILE B 1 820 ? -29.859 14.172 37.781 1 92.19 820 ILE B C 1
ATOM 13181 O O . ILE B 1 820 ? -29.891 12.945 37.938 1 92.19 820 ILE B O 1
ATOM 13185 N N . LEU B 1 821 ? -28.781 14.766 37.469 1 93.94 821 LEU B N 1
ATOM 13186 C CA . LEU B 1 821 ? -27.516 14.055 37.281 1 93.94 821 LEU B CA 1
ATOM 13187 C C . LEU B 1 821 ? -27.094 13.359 38.594 1 93.94 821 LEU B C 1
ATOM 13189 O O . LEU B 1 821 ? -26.594 12.234 38.562 1 93.94 821 LEU B O 1
ATOM 13193 N N . LEU B 1 822 ? -27.25 14.062 39.688 1 92.75 822 LEU B N 1
ATOM 13194 C CA . LEU B 1 822 ? -26.859 13.508 40.969 1 92.75 822 LEU B CA 1
ATOM 13195 C C . LEU B 1 822 ? -27.766 12.328 41.344 1 92.75 822 LEU B C 1
ATOM 13197 O O . LEU B 1 822 ? -27.312 11.391 42 1 92.75 822 LEU B O 1
ATOM 13201 N N . ASP B 1 823 ? -28.938 12.266 40.812 1 90.75 823 ASP B N 1
ATOM 13202 C CA . ASP B 1 823 ? -29.891 11.211 41.156 1 90.75 823 ASP B CA 1
ATOM 13203 C C . ASP B 1 823 ? -29.688 9.984 40.25 1 90.75 823 ASP B C 1
ATOM 13205 O O . ASP B 1 823 ? -29.703 8.852 40.75 1 90.75 823 ASP B O 1
ATOM 13209 N N . TYR B 1 824 ? -29.438 10.219 39 1 90.19 824 TYR B N 1
ATOM 13210 C CA . TYR B 1 824 ? -29.453 9.109 38.062 1 90.19 824 TYR B CA 1
ATOM 13211 C C . TYR B 1 824 ? -28.047 8.633 37.75 1 90.19 824 TYR B C 1
ATOM 13213 O O . TYR B 1 824 ? -27.844 7.473 37.375 1 90.19 824 TYR B O 1
ATOM 13221 N N . SER B 1 825 ? -27.047 9.445 37.875 1 92.62 825 SER B N 1
ATOM 13222 C CA . SER B 1 825 ? -25.719 9.086 37.375 1 92.62 825 SER B CA 1
ATOM 13223 C C . SER B 1 825 ? -24.688 9.133 38.5 1 92.62 825 SER B C 1
ATOM 13225 O O . SER B 1 825 ? -23.531 9.523 38.25 1 92.62 825 SER B O 1
ATOM 13227 N N . ARG B 1 826 ? -24.953 8.727 39.625 1 86.5 826 ARG B N 1
ATOM 13228 C CA . ARG B 1 826 ? -24.016 8.75 40.75 1 86.5 826 ARG B CA 1
ATOM 13229 C C . ARG B 1 826 ? -22.906 7.723 40.562 1 86.5 826 ARG B C 1
ATOM 13231 O O . ARG B 1 826 ? -21.75 7.98 40.906 1 86.5 826 ARG B O 1
ATOM 13238 N N . ASP B 1 827 ? -23.219 6.613 39.906 1 87.12 827 ASP B N 1
ATOM 13239 C CA . ASP B 1 827 ? -22.234 5.539 39.781 1 87.12 827 ASP B CA 1
ATOM 13240 C C . ASP B 1 827 ? -21.797 5.348 38.344 1 87.12 827 ASP B C 1
ATOM 13242 O O . ASP B 1 827 ? -21.281 4.289 37.969 1 87.12 827 ASP B O 1
ATOM 13246 N N . ALA B 1 828 ? -22.016 6.324 37.625 1 92.94 828 ALA B N 1
ATOM 13247 C CA . ALA B 1 828 ? -21.625 6.227 36.219 1 92.94 828 ALA B CA 1
ATOM 13248 C C . ALA B 1 828 ? -20.109 6.352 36.062 1 92.94 828 ALA B C 1
ATOM 13250 O O . ALA B 1 828 ? -19.438 6.953 36.906 1 92.94 828 ALA B O 1
ATOM 13251 N N . ALA B 1 829 ? -19.516 5.648 35.125 1 92.44 829 ALA B N 1
ATOM 13252 C CA . ALA B 1 829 ? -18.078 5.754 34.844 1 92.44 829 ALA B CA 1
ATOM 13253 C C . ALA B 1 829 ? -17.766 7.062 34.125 1 92.44 829 ALA B C 1
ATOM 13255 O O . ALA B 1 829 ? -16.719 7.68 34.375 1 92.44 829 ALA B O 1
ATOM 13256 N N . LEU B 1 830 ? -18.641 7.406 33.219 1 94.44 830 LEU B N 1
ATOM 13257 C CA . LEU B 1 830 ? -18.484 8.617 32.406 1 94.44 830 LEU B CA 1
ATOM 13258 C C . LEU B 1 830 ? -19.844 9.234 32.094 1 94.44 830 LEU B C 1
ATOM 13260 O O . LEU B 1 830 ? -20.828 8.523 31.875 1 94.44 830 LEU B O 1
ATOM 13264 N N . ILE B 1 831 ? -19.891 10.531 32.125 1 95.88 831 ILE B N 1
ATOM 13265 C CA . ILE B 1 831 ? -21.141 11.242 31.844 1 95.88 831 ILE B CA 1
ATOM 13266 C C . ILE B 1 831 ? -20.938 12.211 30.688 1 95.88 831 ILE B C 1
ATOM 13268 O O . ILE B 1 831 ? -20.016 13.023 30.703 1 95.88 831 ILE B O 1
ATOM 13272 N N . PHE B 1 832 ? -21.719 12.07 29.672 1 96.12 832 PHE B N 1
ATOM 13273 C CA . PHE B 1 832 ? -21.734 13 28.547 1 96.12 832 PHE B CA 1
ATOM 13274 C C . PHE B 1 832 ? -22.969 13.891 28.594 1 96.12 832 PHE B C 1
ATOM 13276 O O . PHE B 1 832 ? -24.094 13.406 28.766 1 96.12 832 PHE B O 1
ATOM 13283 N N . ILE B 1 833 ? -22.734 15.172 28.578 1 94.44 833 ILE B N 1
ATOM 13284 C CA . ILE B 1 833 ? -23.859 16.109 28.609 1 94.44 833 ILE B CA 1
ATOM 13285 C C . ILE B 1 833 ? -23.703 17.141 27.5 1 94.44 833 ILE B C 1
ATOM 13287 O O . ILE B 1 833 ? -22.594 17.547 27.172 1 94.44 833 ILE B O 1
ATOM 13291 N N . THR B 1 834 ? -24.75 17.547 26.891 1 92.31 834 THR B N 1
ATOM 13292 C CA . THR B 1 834 ? -24.734 18.609 25.891 1 92.31 834 THR B CA 1
ATOM 13293 C C . THR B 1 834 ? -24.469 19.969 26.562 1 92.31 834 THR B C 1
ATOM 13295 O O . THR B 1 834 ? -25.172 20.344 27.5 1 92.31 834 THR B O 1
ATOM 13298 N N . MET B 1 835 ? -23.469 20.594 26.094 1 91.44 835 MET B N 1
ATOM 13299 C CA . MET B 1 835 ? -23.062 21.875 26.672 1 91.44 835 MET B CA 1
ATOM 13300 C C . MET B 1 835 ? -24.047 22.969 26.328 1 91.44 835 MET B C 1
ATOM 13302 O O . MET B 1 835 ? -24.453 23.094 25.172 1 91.44 835 MET B O 1
ATOM 13306 N N . PRO B 1 836 ? -24.422 23.672 27.359 1 87.75 836 PRO B N 1
ATOM 13307 C CA . PRO B 1 836 ? -25.281 24.828 27.062 1 87.75 836 PRO B CA 1
ATOM 13308 C C . PRO B 1 836 ? -24.531 25.938 26.344 1 87.75 836 PRO B C 1
ATOM 13310 O O . PRO B 1 836 ? -23.344 26.156 26.578 1 87.75 836 PRO B O 1
ATOM 13313 N N . VAL B 1 837 ? -25.188 26.594 25.406 1 82.12 837 VAL B N 1
ATOM 13314 C CA . VAL B 1 837 ? -24.531 27.641 24.625 1 82.12 837 VAL B CA 1
ATOM 13315 C C . VAL B 1 837 ? -24.875 29 25.203 1 82.12 837 VAL B C 1
ATOM 13317 O O . VAL B 1 837 ? -26.016 29.266 25.594 1 82.12 837 VAL B O 1
ATOM 13320 N N . GLY B 1 838 ? -23.766 29.672 25.562 1 75.06 838 GLY B N 1
ATOM 13321 C CA . GLY B 1 838 ? -23.969 31.062 25.969 1 75.06 838 GLY B CA 1
ATOM 13322 C C . GLY B 1 838 ? -24.141 32 24.797 1 75.06 838 GLY B C 1
ATOM 13323 O O . GLY B 1 838 ? -23.328 32 23.859 1 75.06 838 GLY B O 1
ATOM 13324 N N . ARG B 1 839 ? -25.344 32.531 24.594 1 71.75 839 ARG B N 1
ATOM 13325 C CA . ARG B 1 839 ? -25.562 33.5 23.531 1 71.75 839 ARG B CA 1
ATOM 13326 C C . ARG B 1 839 ? -24.547 34.625 23.594 1 71.75 839 ARG B C 1
ATOM 13328 O O . ARG B 1 839 ? -23.938 34.844 24.641 1 71.75 839 ARG B O 1
ATOM 13335 N N . LYS B 1 840 ? -24.359 35.188 22.422 1 72.69 840 LYS B N 1
ATOM 13336 C CA . LYS B 1 840 ? -23.469 36.344 22.359 1 72.69 840 LYS B CA 1
ATOM 13337 C C . LYS B 1 840 ? -23.969 37.5 23.234 1 72.69 840 LYS B C 1
ATOM 13339 O O . LYS B 1 840 ? -25.141 37.844 23.156 1 72.69 840 LYS B O 1
ATOM 13344 N N . GLY B 1 841 ? -23.469 37.75 24.453 1 71.31 841 GLY B N 1
ATOM 13345 C CA . GLY B 1 841 ? -23.859 38.812 25.359 1 71.31 841 GLY B CA 1
ATOM 13346 C C . GLY B 1 841 ? -23.984 38.344 26.797 1 71.31 841 GLY B C 1
ATOM 13347 O O . GLY B 1 841 ? -24.109 39.156 27.719 1 71.31 841 GLY B O 1
ATOM 13348 N N . CYS B 1 842 ? -24.062 37.062 26.875 1 82.31 842 CYS B N 1
ATOM 13349 C CA . CYS B 1 842 ? -24.094 36.531 28.234 1 82.31 842 CYS B CA 1
ATOM 13350 C C . CYS B 1 842 ? -22.766 36.781 28.938 1 82.31 842 CYS B C 1
ATOM 13352 O O . CYS B 1 842 ? -21.703 36.531 28.375 1 82.31 842 CYS B O 1
ATOM 13354 N N . PRO B 1 843 ? -22.906 37.375 30.125 1 87.75 843 PRO B N 1
ATOM 13355 C CA . PRO B 1 843 ? -21.656 37.594 30.859 1 87.75 843 PRO B CA 1
ATOM 13356 C C . PRO B 1 843 ? -20.875 36.281 31.078 1 87.75 843 PRO B C 1
ATOM 13358 O O . PRO B 1 843 ? -21.469 35.219 31.312 1 87.75 843 PRO B O 1
ATOM 13361 N N . SER B 1 844 ? -19.594 36.344 30.953 1 90.62 844 SER B N 1
ATOM 13362 C CA . SER B 1 844 ? -18.703 35.188 31.031 1 90.62 844 SER B CA 1
ATOM 13363 C C . SER B 1 844 ? -18.797 34.5 32.406 1 90.62 844 SER B C 1
ATOM 13365 O O . SER B 1 844 ? -18.719 33.281 32.5 1 90.62 844 SER B O 1
ATOM 13367 N N . SER B 1 845 ? -18.984 35.281 33.469 1 90.88 845 SER B N 1
ATOM 13368 C CA . SER B 1 845 ? -19.047 34.719 34.781 1 90.88 845 SER B CA 1
ATOM 13369 C C . SER B 1 845 ? -20.328 33.906 35 1 90.88 845 SER B C 1
ATOM 13371 O O . SER B 1 845 ? -20.328 32.875 35.656 1 90.88 845 SER B O 1
ATOM 13373 N N . LEU B 1 846 ? -21.422 34.406 34.438 1 92 846 LEU B N 1
ATOM 13374 C CA . LEU B 1 846 ? -22.672 33.656 34.531 1 92 846 LEU B CA 1
ATOM 13375 C C . LEU B 1 846 ? -22.578 32.344 33.781 1 92 846 LEU B C 1
ATOM 13377 O O . LEU B 1 846 ? -23.078 31.312 34.25 1 92 846 LEU B O 1
ATOM 13381 N N . TYR B 1 847 ? -22 32.438 32.625 1 93.12 847 TYR B N 1
ATOM 13382 C CA . TYR B 1 847 ? -21.828 31.234 31.812 1 93.12 847 TYR B CA 1
ATOM 13383 C C . TYR B 1 847 ? -20.984 30.203 32.562 1 93.12 847 TYR B C 1
ATOM 13385 O O . TYR B 1 847 ? -21.297 29.016 32.562 1 93.12 847 TYR B O 1
ATOM 13393 N N . MET B 1 848 ? -19.906 30.609 33.156 1 93.25 848 MET B N 1
ATOM 13394 C CA . MET B 1 848 ? -19.047 29.703 33.906 1 93.25 848 MET B CA 1
ATOM 13395 C C . MET B 1 848 ? -19.781 29.141 35.094 1 93.25 848 MET B C 1
ATOM 13397 O O . MET B 1 848 ? -19.547 28 35.5 1 93.25 848 MET B O 1
ATOM 13401 N N . ALA B 1 849 ? -20.625 29.969 35.688 1 93.31 849 ALA B N 1
ATOM 13402 C CA . ALA B 1 849 ? -21.422 29.484 36.812 1 93.31 849 ALA B CA 1
ATOM 13403 C C . ALA B 1 849 ? -22.375 28.391 36.375 1 93.31 849 ALA B C 1
ATOM 13405 O O . ALA B 1 849 ? -22.641 27.453 37.156 1 93.31 849 ALA B O 1
ATOM 13406 N N . TRP B 1 850 ? -22.922 28.547 35.25 1 94 850 TRP B N 1
ATOM 13407 C CA . TRP B 1 850 ? -23.781 27.484 34.719 1 94 850 TRP B CA 1
ATOM 13408 C C . TRP B 1 850 ? -23.016 26.188 34.562 1 94 850 TRP B C 1
ATOM 13410 O O . TRP B 1 850 ? -23.484 25.125 35 1 94 850 TRP B O 1
ATOM 13420 N N . LEU B 1 851 ? -21.859 26.266 33.938 1 94.38 851 LEU B N 1
ATOM 13421 C CA . LEU B 1 851 ? -21.047 25.078 33.719 1 94.38 851 LEU B CA 1
ATOM 13422 C C . LEU B 1 851 ? -20.609 24.453 35.031 1 94.38 851 LEU B C 1
ATOM 13424 O O . LEU B 1 851 ? -20.547 23.234 35.156 1 94.38 851 LEU B O 1
ATOM 13428 N N . GLU B 1 852 ? -20.297 25.281 35.969 1 93.94 852 GLU B N 1
ATOM 13429 C CA . GLU B 1 852 ? -19.906 24.797 37.281 1 93.94 852 GLU B CA 1
ATOM 13430 C C . GLU B 1 852 ? -21.062 24.078 37.969 1 93.94 852 GLU B C 1
ATOM 13432 O O . GLU B 1 852 ? -20.875 23 38.531 1 93.94 852 GLU B O 1
ATOM 13437 N N . THR B 1 853 ? -22.172 24.656 37.906 1 94.25 853 THR B N 1
ATOM 13438 C CA . THR B 1 853 ? -23.344 24.078 38.562 1 94.25 853 THR B CA 1
ATOM 13439 C C . THR B 1 853 ? -23.719 22.75 37.938 1 94.25 853 THR B C 1
ATOM 13441 O O . THR B 1 853 ? -24.078 21.797 38.625 1 94.25 853 THR B O 1
ATOM 13444 N N . LEU B 1 854 ? -23.641 22.688 36.656 1 92.5 854 LEU B N 1
ATOM 13445 C CA . LEU B 1 854 ? -23.984 21.484 35.938 1 92.5 854 LEU B CA 1
ATOM 13446 C C . LEU B 1 854 ? -23.047 20.344 36.281 1 92.5 854 LEU B C 1
ATOM 13448 O O . LEU B 1 854 ? -23.453 19.188 36.344 1 92.5 854 LEU B O 1
ATOM 13452 N N . SER B 1 855 ? -21.797 20.594 36.5 1 91.94 855 SER B N 1
ATOM 13453 C CA . SER B 1 855 ? -20.797 19.531 36.594 1 91.94 855 SER B CA 1
ATOM 13454 C C . SER B 1 855 ? -20.266 19.406 38.031 1 91.94 855 SER B C 1
ATOM 13456 O O . SER B 1 855 ? -19.359 18.625 38.281 1 91.94 855 SER B O 1
ATOM 13458 N N . GLN B 1 856 ? -20.828 20.062 38.906 1 89.56 856 GLN B N 1
ATOM 13459 C CA . GLN B 1 856 ? -20.281 20.047 40.281 1 89.56 856 GLN B CA 1
ATOM 13460 C C . GLN B 1 856 ? -20.766 18.812 41.031 1 89.56 856 GLN B C 1
ATOM 13462 O O . GLN B 1 856 ? -21.812 18.266 40.75 1 89.56 856 GLN B O 1
ATOM 13467 N N . ASP B 1 857 ? -19.984 18.297 41.969 1 87.94 857 ASP B N 1
ATOM 13468 C CA . ASP B 1 857 ? -20.266 17.266 42.969 1 87.94 857 ASP B CA 1
ATOM 13469 C C . ASP B 1 857 ? -20.422 15.898 42.312 1 87.94 857 ASP B C 1
ATOM 13471 O O . ASP B 1 857 ? -21.125 15.039 42.812 1 87.94 857 ASP B O 1
ATOM 13475 N N . LEU B 1 858 ? -20.031 15.766 41.188 1 90.81 858 LEU B N 1
ATOM 13476 C CA . LEU B 1 858 ? -20.062 14.469 40.531 1 90.81 858 LEU B CA 1
ATOM 13477 C C . LEU B 1 858 ? -18.719 13.766 40.625 1 90.81 858 LEU B C 1
ATOM 13479 O O . LEU B 1 858 ? -17.672 14.398 40.531 1 90.81 858 LEU B O 1
ATOM 13483 N N . ARG B 1 859 ? -18.703 12.531 40.938 1 87.06 859 ARG B N 1
ATOM 13484 C CA . ARG B 1 859 ? -17.469 11.758 41.125 1 87.06 859 ARG B CA 1
ATOM 13485 C C . ARG B 1 859 ? -16.891 11.32 39.781 1 87.06 859 ARG B C 1
ATOM 13487 O O . ARG B 1 859 ? -15.664 11.25 39.625 1 87.06 859 ARG B O 1
ATOM 13494 N N . SER B 1 860 ? -17.766 11.031 38.875 1 91.44 860 SER B N 1
ATOM 13495 C CA . SER B 1 860 ? -17.328 10.578 37.562 1 91.44 860 SER B CA 1
ATOM 13496 C C . SER B 1 860 ? -16.938 11.758 36.688 1 91.44 860 SER B C 1
ATOM 13498 O O . SER B 1 860 ? -17.406 12.883 36.875 1 91.44 860 SER B O 1
ATOM 13500 N N . PRO B 1 861 ? -15.961 11.5 35.781 1 93.62 861 PRO B N 1
ATOM 13501 C CA . PRO B 1 861 ? -15.633 12.57 34.844 1 93.62 861 PRO B CA 1
ATOM 13502 C C . PRO B 1 861 ? -16.828 12.984 33.969 1 93.62 861 PRO B C 1
ATOM 13504 O O . PRO B 1 861 ? -17.625 12.133 33.594 1 93.62 861 PRO B O 1
ATOM 13507 N N . VAL B 1 862 ? -16.953 14.281 33.812 1 95.56 862 VAL B N 1
ATOM 13508 C CA . VAL B 1 862 ? -18.062 14.836 33.031 1 95.56 862 VAL B CA 1
ATOM 13509 C C . VAL B 1 862 ? -17.531 15.461 31.75 1 95.56 862 VAL B C 1
ATOM 13511 O O . VAL B 1 862 ? -16.594 16.266 31.781 1 95.56 862 VAL B O 1
ATOM 13514 N N . ILE B 1 863 ? -18.078 15.07 30.641 1 96.31 863 ILE B N 1
ATOM 13515 C CA . ILE B 1 863 ? -17.688 15.609 29.344 1 96.31 863 ILE B CA 1
ATOM 13516 C C . ILE B 1 863 ? -18.828 16.453 28.781 1 96.31 863 ILE B C 1
ATOM 13518 O O . ILE B 1 863 ? -19.922 15.938 28.516 1 96.31 863 ILE B O 1
ATOM 13522 N N . LEU B 1 864 ? -18.594 17.703 28.641 1 96 864 LEU B N 1
ATOM 13523 C CA . LEU B 1 864 ? -19.547 18.625 28.016 1 96 864 LEU B CA 1
ATOM 13524 C C . LEU B 1 864 ? -19.281 18.734 26.516 1 96 864 LEU B C 1
ATOM 13526 O O . LEU B 1 864 ? -18.188 19.156 26.109 1 96 864 LEU B O 1
ATOM 13530 N N . ILE B 1 865 ? -20.219 18.375 25.688 1 95.44 865 ILE B N 1
ATOM 13531 C CA . ILE B 1 865 ? -20.016 18.328 24.25 1 95.44 865 ILE B CA 1
ATOM 13532 C C . ILE B 1 865 ? -21.062 19.188 23.531 1 95.44 865 ILE B C 1
ATOM 13534 O O . ILE B 1 865 ? -22.219 19.219 23.953 1 95.44 865 ILE B O 1
ATOM 13538 N N . ARG B 1 866 ? -20.609 19.906 22.547 1 92.81 866 ARG B N 1
ATOM 13539 C CA . ARG B 1 866 ? -21.484 20.641 21.672 1 92.81 866 ARG B CA 1
ATOM 13540 C C . ARG B 1 866 ? -21.016 20.578 20.219 1 92.81 866 ARG B C 1
ATOM 13542 O O . ARG B 1 866 ? -19.859 20.875 19.938 1 92.81 866 ARG B O 1
ATOM 13549 N N . GLY B 1 867 ? -21.875 20.125 19.312 1 88.06 867 GLY B N 1
ATOM 13550 C CA . GLY B 1 867 ? -21.516 20.031 17.906 1 88.06 867 GLY B CA 1
ATOM 13551 C C . GLY B 1 867 ? -21.719 21.328 17.156 1 88.06 867 GLY B C 1
ATOM 13552 O O . GLY B 1 867 ? -22.219 22.312 17.719 1 88.06 867 GLY B O 1
ATOM 13553 N N . ASN B 1 868 ? -21.203 21.422 15.844 1 81 868 ASN B N 1
ATOM 13554 C CA . ASN B 1 868 ? -21.344 22.578 14.977 1 81 868 ASN B CA 1
ATOM 13555 C C . ASN B 1 868 ? -22.641 22.531 14.172 1 81 868 ASN B C 1
ATOM 13557 O O . ASN B 1 868 ? -22.781 23.219 13.164 1 81 868 ASN B O 1
ATOM 13561 N N . GLN B 1 869 ? -23.641 21.75 14.477 1 74.5 869 GLN B N 1
ATOM 13562 C CA . GLN B 1 869 ? -24.969 21.641 13.875 1 74.5 869 GLN B CA 1
ATOM 13563 C C . GLN B 1 869 ? -24.906 20.938 12.523 1 74.5 869 GLN B C 1
ATOM 13565 O O . GLN B 1 869 ? -25.844 21.031 11.727 1 74.5 869 GLN B O 1
ATOM 13570 N N . GLU B 1 870 ? -23.75 20.469 12.242 1 80.69 870 GLU B N 1
ATOM 13571 C CA . GLU B 1 870 ? -23.672 19.625 11.055 1 80.69 870 GLU B CA 1
ATOM 13572 C C . GLU B 1 870 ? -23.875 18.156 11.414 1 80.69 870 GLU B C 1
ATOM 13574 O O . GLU B 1 870 ? -23.406 17.688 12.453 1 80.69 870 GLU B O 1
ATOM 13579 N N . ASN B 1 871 ? -24.609 17.516 10.594 1 79.94 871 ASN B N 1
ATOM 13580 C CA . ASN B 1 871 ? -24.906 16.109 10.859 1 79.94 871 ASN B CA 1
ATOM 13581 C C . ASN B 1 871 ? -23.656 15.242 10.703 1 79.94 871 ASN B C 1
ATOM 13583 O O . ASN B 1 871 ? -22.938 15.352 9.711 1 79.94 871 ASN B O 1
ATOM 13587 N N . VAL B 1 872 ? -23.438 14.539 11.734 1 82.56 872 VAL B N 1
ATOM 13588 C CA . VAL B 1 872 ? -22.25 13.695 11.719 1 82.56 872 VAL B CA 1
ATOM 13589 C C . VAL B 1 872 ? -22.656 12.227 11.617 1 82.56 872 VAL B C 1
ATOM 13591 O O . VAL B 1 872 ? -21.828 11.367 11.32 1 82.56 872 VAL B O 1
ATOM 13594 N N . LEU B 1 873 ? -23.938 11.953 11.859 1 79 873 LEU B N 1
ATOM 13595 C CA . LEU B 1 873 ? -24.438 10.578 11.781 1 79 873 LEU B CA 1
ATOM 13596 C C . LEU B 1 873 ? -25.328 10.391 10.562 1 79 873 LEU B C 1
ATOM 13598 O O . LEU B 1 873 ? -26.078 11.297 10.188 1 79 873 LEU B O 1
ATOM 13602 N N . THR B 1 874 ? -25.078 9.336 9.867 1 70.44 874 THR B N 1
ATOM 13603 C CA . THR B 1 874 ? -25.859 9.062 8.672 1 70.44 874 THR B CA 1
ATOM 13604 C C . THR B 1 874 ? -26.984 8.062 8.977 1 70.44 874 THR B C 1
ATOM 13606 O O . THR B 1 874 ? -26.797 7.156 9.789 1 70.44 874 THR B O 1
ATOM 13609 N N . PHE B 1 875 ? -28.266 8.547 8.594 1 61.72 875 PHE B N 1
ATOM 13610 C CA . PHE B 1 875 ? -29.328 7.555 8.648 1 61.72 875 PHE B CA 1
ATOM 13611 C C . PHE B 1 875 ? -29.047 6.391 7.707 1 61.72 875 PHE B C 1
ATOM 13613 O O . PHE B 1 875 ? -29.25 5.23 8.062 1 61.72 875 PHE B O 1
ATOM 13620 N N . TYR B 1 876 ? -28.953 6.91 6.465 1 54.31 876 TYR B N 1
ATOM 13621 C CA . TYR B 1 876 ? -28.797 5.891 5.434 1 54.31 876 TYR B CA 1
ATOM 13622 C C . TYR B 1 876 ? -27.547 6.141 4.598 1 54.31 876 TYR B C 1
ATOM 13624 O O . TYR B 1 876 ? -27.094 7.281 4.473 1 54.31 876 TYR B O 1
ATOM 13632 N N . CYS B 1 877 ? -26.578 5.215 4.676 1 48.5 877 CYS B N 1
ATOM 13633 C CA . CYS B 1 877 ? -25.406 5.305 3.809 1 48.5 877 CYS B CA 1
ATOM 13634 C C . CYS B 1 877 ? -25.781 5.863 2.441 1 48.5 877 CYS B C 1
ATOM 13636 O O . CYS B 1 877 ? -26.031 5.105 1.505 1 48.5 877 CYS B O 1
ATOM 13638 N N . GLN B 1 878 ? -26.797 6.656 2.102 1 45.22 878 GLN B N 1
ATOM 13639 C CA . GLN B 1 878 ? -27 7.102 0.726 1 45.22 878 GLN B CA 1
ATOM 13640 C C . GLN B 1 878 ? -26.016 8.211 0.365 1 45.22 878 GLN B C 1
ATOM 13642 O O . GLN B 1 878 ? -25.672 9.047 1.207 1 45.22 878 GLN B O 1
#